Protein 1A4S (pdb70)

Organism: Gadus morhua subsp. callarias (NCBI:txid8053)

Radius of gyration: 36.61 Å; Cα contacts (8 Å, |Δi|>4): 5164; chains: 4; bounding box: 96×96×94 Å

Structure (mmCIF, N/CA/C/O backbone):
data_1A4S
#
_entry.id   1A4S
#
_cell.length_a   84.170
_cell.length_b   86.220
_cell.length_c   88.330
_cell.angle_alpha   105.20
_cell.angle_beta   115.13
_cell.angle_gamma   100.02
#
_symmetry.space_group_name_H-M   'P 1'
#
loop_
_entity.id
_entity.type
_entity.pdbx_description
1 polymer 'BETAINE ALDEHYDE DEHYDROGENASE'
2 water water
#
loop_
_atom_site.group_PDB
_atom_site.id
_atom_site.type_symbol
_atom_site.label_atom_id
_atom_site.label_alt_id
_atom_site.label_comp_id
_atom_site.label_asym_id
_atom_site.label_entity_id
_atom_site.label_seq_id
_atom_site.pdbx_PDB_ins_code
_atom_site.Cartn_x
_atom_site.Cartn_y
_atom_site.Cartn_z
_atom_site.occupancy
_atom_site.B_iso_or_equiv
_atom_site.auth_seq_id
_atom_site.auth_comp_id
_atom_site.auth_asym_id
_atom_site.auth_atom_id
_atom_site.pdbx_PDB_model_num
ATOM 1 N N . ALA A 1 1 ? -27.574 -27.283 16.885 1.00 26.62 1 ALA A N 1
ATOM 2 C CA . ALA A 1 1 ? -26.218 -27.867 17.146 1.00 27.99 1 ALA A CA 1
ATOM 3 C C . ALA A 1 1 ? -26.316 -29.395 17.285 1.00 28.94 1 ALA A C 1
ATOM 4 O O . ALA A 1 1 ? -25.539 -30.178 16.722 1.00 28.65 1 ALA A O 1
ATOM 6 N N . GLN A 1 2 ? -27.361 -29.819 17.998 1.00 28.41 2 GLN A N 1
ATOM 7 C CA . GLN A 1 2 ? -27.693 -31.234 18.095 1.00 29.07 2 GLN A CA 1
ATOM 8 C C . GLN A 1 2 ? -28.292 -31.658 16.751 1.00 25.10 2 GLN A C 1
ATOM 9 O O . GLN A 1 2 ? -27.890 -32.665 16.170 1.00 23.54 2 GLN A O 1
ATOM 15 N N . LEU A 1 3 ? -29.039 -30.764 16.104 1.00 21.98 3 LEU A N 1
ATOM 16 C CA . LEU A 1 3 ? -29.481 -31.013 14.738 1.00 20.64 3 LEU A CA 1
ATOM 17 C C . LEU A 1 3 ? -28.313 -31.159 13.775 1.00 20.98 3 LEU A C 1
ATOM 18 O O . LEU A 1 3 ? -28.315 -32.041 12.907 1.00 20.23 3 LEU A O 1
ATOM 23 N N . VAL A 1 4 ? -27.269 -30.327 13.929 1.00 20.58 4 VAL A N 1
ATOM 24 C CA . VAL A 1 4 ? -26.108 -30.418 13.031 1.00 20.45 4 VAL A CA 1
ATOM 25 C C . VAL A 1 4 ? -25.383 -31.745 13.276 1.00 21.50 4 VAL A C 1
ATOM 26 O O . VAL A 1 4 ? -25.075 -32.413 12.281 1.00 19.03 4 VAL A O 1
ATOM 30 N N . ASP A 1 5 ? -25.237 -32.148 14.543 1.00 23.54 5 ASP A N 1
ATOM 31 C CA . ASP A 1 5 ? -24.559 -33.408 14.842 1.00 27.51 5 ASP A CA 1
ATOM 32 C C . ASP A 1 5 ? -25.335 -34.644 14.386 1.00 26.75 5 ASP A C 1
ATOM 33 O O . ASP A 1 5 ? -24.757 -35.658 13.967 1.00 27.04 5 ASP A O 1
ATOM 38 N N . SER A 1 6 ? -26.633 -34.541 14.154 1.00 25.63 6 SER A N 1
ATOM 39 C CA . SER A 1 6 ? -27.480 -35.600 13.650 1.00 25.00 6 SER A CA 1
ATOM 40 C C . SER A 1 6 ? -27.564 -35.700 12.136 1.00 26.09 6 SER A C 1
ATOM 41 O O . SER A 1 6 ? -28.106 -36.685 11.585 1.00 27.30 6 SER A O 1
ATOM 44 N N . MET A 1 7 ? -26.792 -34.912 11.401 1.00 24.59 7 MET A N 1
ATOM 45 C CA . MET A 1 7 ? -26.856 -34.899 9.965 1.00 24.27 7 MET A CA 1
ATOM 46 C C . MET A 1 7 ? -26.382 -36.163 9.267 1.00 26.10 7 MET A C 1
ATOM 47 O O . MET A 1 7 ? -26.977 -36.469 8.222 1.00 25.40 7 MET A O 1
ATOM 52 N N . PRO A 1 8 ? -25.375 -36.866 9.759 1.00 27.76 8 PRO A N 1
ATOM 53 C CA . PRO A 1 8 ? -24.834 -38.044 9.110 1.00 29.36 8 PRO A CA 1
ATOM 54 C C . PRO A 1 8 ? -25.867 -39.132 8.874 1.00 30.65 8 PRO A C 1
ATOM 55 O O . PRO A 1 8 ? -25.700 -39.943 7.953 1.00 32.44 8 PRO A O 1
ATOM 59 N N . SER A 1 9 ? -26.894 -39.223 9.714 1.00 30.40 9 SER A N 1
ATOM 60 C CA . SER A 1 9 ? -27.978 -40.178 9.517 1.00 30.98 9 SER A CA 1
ATOM 61 C C . SER A 1 9 ? -29.237 -39.542 8.944 1.00 29.82 9 SER A C 1
ATOM 62 O O . SER A 1 9 ? -30.293 -40.187 8.932 1.00 29.48 9 SER A O 1
ATOM 65 N N . ALA A 1 10 ? -29.160 -38.298 8.475 1.00 27.51 10 ALA A N 1
ATOM 66 C CA . ALA A 1 10 ? -30.345 -37.651 7.904 1.00 24.44 10 ALA A CA 1
ATOM 67 C C . ALA A 1 10 ? -30.384 -37.877 6.403 1.00 23.26 10 ALA A C 1
ATOM 68 O O . ALA A 1 10 ? -29.363 -38.221 5.784 1.00 22.52 10 ALA A O 1
ATOM 70 N N . SER A 1 11 ? -31.552 -37.596 5.831 1.00 21.86 11 SER A N 1
ATOM 71 C CA . SER A 1 11 ? -31.741 -37.760 4.399 1.00 21.26 11 SER A CA 1
ATOM 72 C C . SER A 1 11 ? -32.934 -36.956 3.893 1.00 19.93 11 SER A C 1
ATOM 73 O O . SER A 1 11 ? -33.747 -36.473 4.688 1.00 19.30 11 SER A O 1
ATOM 76 N N . THR A 1 12 ? -33.066 -36.836 2.567 1.00 19.17 12 THR A N 1
ATOM 77 C CA . THR A 1 12 ? -34.101 -35.936 2.043 1.00 18.79 12 THR A CA 1
ATOM 78 C C . THR A 1 12 ? -35.445 -36.378 2.573 1.00 20.65 12 THR A C 1
ATOM 79 O O . THR A 1 12 ? -35.703 -37.585 2.697 1.00 20.95 12 THR A O 1
ATOM 83 N N . GLY A 1 13 ? -36.315 -35.445 2.987 1.00 21.59 13 GLY A N 1
ATOM 84 C CA . GLY A 1 13 ? -37.637 -35.795 3.497 1.00 22.86 13 GLY A CA 1
ATOM 85 C C . GLY A 1 13 ? -37.694 -36.247 4.937 1.00 24.17 13 GLY A C 1
ATOM 86 O O . GLY A 1 13 ? -38.802 -36.446 5.446 1.00 24.47 13 GLY A O 1
ATOM 87 N N . SER A 1 14 ? -36.588 -36.378 5.665 1.00 25.29 14 SER A N 1
ATOM 88 C CA . SER A 1 14 ? -36.607 -36.881 7.030 1.00 25.75 14 SER A CA 1
ATOM 89 C C . SER A 1 14 ? -36.565 -35.806 8.106 1.00 25.90 14 SER A C 1
ATOM 90 O O . SER A 1 14 ? -37.024 -36.016 9.241 1.00 27.49 14 SER A O 1
ATOM 93 N N . VAL A 1 15 ? -36.004 -34.635 7.823 1.00 24.35 15 VAL A N 1
ATOM 94 C CA . VAL A 1 15 ? -35.760 -33.638 8.845 1.00 21.94 15 VAL A CA 1
ATOM 95 C C . VAL A 1 15 ? -36.958 -32.779 9.185 1.00 21.10 15 VAL A C 1
ATOM 96 O O . VAL A 1 15 ? -37.763 -32.349 8.359 1.00 20.37 15 VAL A O 1
ATOM 100 N N . VAL A 1 16 ? -37.026 -32.399 10.452 1.00 20.41 16 VAL A N 1
ATOM 101 C CA . VAL A 1 16 ? -37.872 -31.331 10.974 1.00 22.07 16 VAL A CA 1
ATOM 102 C C . VAL A 1 16 ? -37.006 -30.415 11.837 1.00 21.53 16 VAL A C 1
ATOM 103 O O . VAL A 1 16 ? -36.135 -30.932 12.545 1.00 22.19 16 VAL A O 1
ATOM 107 N N . VAL A 1 17 ? -37.191 -29.094 11.779 1.00 21.47 17 VAL A N 1
ATOM 108 C CA . VAL A 1 17 ? -36.320 -28.204 12.598 1.00 20.84 17 VAL A CA 1
ATOM 109 C C . VAL A 1 17 ? -37.100 -27.745 13.818 1.00 21.57 17 VAL A C 1
ATOM 110 O O . VAL A 1 17 ? -38.201 -27.238 13.617 1.00 22.02 17 VAL A O 1
ATOM 114 N N . THR A 1 18 ? -36.618 -27.947 15.042 1.00 22.25 18 THR A N 1
ATOM 115 C CA . THR A 1 18 ? -37.387 -27.585 16.235 1.00 22.80 18 THR A CA 1
ATOM 116 C C . THR A 1 18 ? -36.734 -26.483 17.051 1.00 22.98 18 THR A C 1
ATOM 117 O O . THR A 1 18 ? -37.239 -26.082 18.111 1.00 23.43 18 THR A O 1
ATOM 121 N N . ASP A 1 19 ? -35.609 -25.931 16.578 1.00 22.10 19 ASP A N 1
ATOM 122 C CA . ASP A 1 19 ? -34.858 -24.963 17.398 1.00 20.63 19 ASP A CA 1
ATOM 123 C C . ASP A 1 19 ? -35.481 -23.581 17.319 1.00 20.29 19 ASP A C 1
ATOM 124 O O . ASP A 1 19 ? -36.120 -23.228 16.311 1.00 19.53 19 ASP A O 1
ATOM 129 N N . ASP A 1 20 ? -35.225 -22.736 18.345 1.00 19.37 20 ASP A N 1
ATOM 130 C CA . ASP A 1 20 ? -35.592 -21.319 18.194 1.00 18.68 20 ASP A CA 1
ATOM 131 C C . ASP A 1 20 ? -34.574 -20.693 17.261 1.00 18.45 20 ASP A C 1
ATOM 132 O O . ASP A 1 20 ? -33.394 -20.975 17.400 1.00 17.06 20 ASP A O 1
ATOM 137 N N . LEU A 1 21 ? -35.006 -19.879 16.305 1.00 18.90 21 LEU A N 1
ATOM 138 C CA . LEU A 1 21 ? -34.068 -19.306 15.335 1.00 18.03 21 LEU A CA 1
ATOM 139 C C . LEU A 1 21 ? -33.646 -17.865 15.563 1.00 18.67 21 LEU A C 1
ATOM 140 O O . LEU A 1 21 ? -32.810 -17.369 14.773 1.00 18.18 21 LEU A O 1
ATOM 145 N N . ASN A 1 22 ? -34.179 -17.183 16.588 1.00 17.77 22 ASN A N 1
ATOM 146 C CA . ASN A 1 22 ? -33.715 -15.816 16.864 1.00 17.27 22 ASN A CA 1
ATOM 147 C C . ASN A 1 22 ? -32.578 -15.939 17.870 1.00 17.33 22 ASN A C 1
ATOM 148 O O . ASN A 1 22 ? -32.627 -16.869 18.699 1.00 17.66 22 ASN A O 1
ATOM 153 N N . TYR A 1 23 ? -31.550 -15.076 17.781 1.00 16.15 23 TYR A N 1
ATOM 154 C CA . TYR A 1 23 ? -30.338 -15.305 18.560 1.00 15.78 23 TYR A CA 1
ATOM 155 C C . TYR A 1 23 ? -29.611 -14.020 18.899 1.00 16.66 23 TYR A C 1
ATOM 156 O O . TYR A 1 23 ? -29.167 -13.275 17.991 1.00 17.03 23 TYR A O 1
ATOM 165 N N . TRP A 1 24 ? -29.608 -13.635 20.184 1.00 15.89 24 TRP A N 1
ATOM 166 C CA . TRP A 1 24 ? -28.834 -12.496 20.648 1.00 16.02 24 TRP A CA 1
ATOM 167 C C . TRP A 1 24 ? -28.476 -12.655 22.109 1.00 17.13 24 TRP A C 1
ATOM 168 O O . TRP A 1 24 ? -29.003 -13.542 22.804 1.00 16.73 24 TRP A O 1
ATOM 179 N N . GLY A 1 25 ? -27.443 -11.948 22.564 1.00 17.97 25 GLY A N 1
ATOM 180 C CA . GLY A 1 25 ? -26.976 -12.167 23.944 1.00 18.05 25 GLY A CA 1
ATOM 181 C C . GLY A 1 25 ? -26.385 -13.563 24.101 1.00 18.67 25 GLY A C 1
ATOM 182 O O . GLY A 1 25 ? -26.269 -14.128 25.208 1.00 19.09 25 GLY A O 1
ATOM 183 N N . GLY A 1 26 ? -25.880 -14.137 23.020 1.00 18.80 26 GLY A N 1
ATOM 184 C CA . GLY A 1 26 ? -25.230 -15.436 23.064 1.00 17.90 26 GLY A CA 1
ATOM 185 C C . GLY A 1 26 ? -26.231 -16.568 23.267 1.00 18.48 26 GLY A C 1
ATOM 186 O O . GLY A 1 26 ? -25.782 -17.654 23.630 1.00 17.44 26 GLY A O 1
ATOM 187 N N . ARG A 1 27 ? -27.519 -16.399 22.921 1.00 20.19 27 ARG A N 1
ATOM 188 C CA . ARG A 1 27 ? -28.433 -17.524 23.104 1.00 22.53 27 ARG A CA 1
ATOM 189 C C . ARG A 1 27 ? -29.682 -17.463 22.251 1.00 20.26 27 ARG A C 1
ATOM 190 O O . ARG A 1 27 ? -30.013 -16.392 21.763 1.00 18.56 27 ARG A O 1
ATOM 198 N N . ARG A 1 28 ? -30.237 -18.609 21.862 1.00 18.52 28 ARG A N 1
ATOM 199 C CA . ARG A 1 28 ? -31.461 -18.670 21.063 1.00 18.69 28 ARG A CA 1
ATOM 200 C C . ARG A 1 28 ? -32.662 -18.205 21.891 1.00 19.48 28 ARG A C 1
ATOM 201 O O . ARG A 1 28 ? -32.761 -18.450 23.088 1.00 19.69 28 ARG A O 1
ATOM 209 N N . ILE A 1 29 ? -33.499 -17.381 21.289 1.00 21.04 29 ILE A N 1
ATOM 210 C CA . ILE A 1 29 ? -34.589 -16.696 21.946 1.00 23.85 29 ILE A CA 1
ATOM 211 C C . ILE A 1 29 ? -35.915 -17.411 21.705 1.00 28.22 29 ILE A C 1
ATOM 212 O O . ILE A 1 29 ? -36.375 -17.604 20.583 1.00 25.60 29 ILE A O 1
ATOM 217 N N . LYS A 1 30 ? -36.579 -17.751 22.809 1.00 36.25 30 LYS A N 1
ATOM 218 C CA . LYS A 1 30 ? -37.893 -18.384 22.748 1.00 44.94 30 LYS A CA 1
ATOM 219 C C . LYS A 1 30 ? -38.928 -17.407 22.214 1.00 49.30 30 LYS A C 1
ATOM 220 O O . LYS A 1 30 ? -39.066 -16.281 22.696 1.00 48.84 30 LYS A O 1
ATOM 226 N N . SER A 1 31 ? -39.479 -17.741 21.058 1.00 56.87 31 SER A N 1
ATOM 227 C CA . SER A 1 31 ? -40.497 -16.894 20.451 1.00 64.72 31 SER A CA 1
ATOM 228 C C . SER A 1 31 ? -41.695 -16.787 21.393 1.00 72.30 31 SER A C 1
ATOM 229 O O . SER A 1 31 ? -41.930 -17.629 22.256 1.00 72.65 31 SER A O 1
ATOM 232 N N . LYS A 1 32 ? -42.442 -15.720 21.181 1.00 81.83 32 LYS A N 1
ATOM 233 C CA . LYS A 1 32 ? -43.624 -15.439 21.987 1.00 91.22 32 LYS A CA 1
ATOM 234 C C . LYS A 1 32 ? -44.424 -14.381 21.254 1.00 95.88 32 LYS A C 1
ATOM 235 O O . LYS A 1 32 ? -44.238 -14.229 20.037 1.00 97.37 32 LYS A O 1
ATOM 241 N N . ASP A 1 33 ? -45.464 -13.843 21.883 1.00 100.51 33 ASP A N 1
ATOM 242 C CA . ASP A 1 33 ? -46.332 -12.854 21.249 1.00 103.87 33 ASP A CA 1
ATOM 243 C C . ASP A 1 33 ? -47.419 -13.494 20.397 1.00 102.59 33 ASP A C 1
ATOM 244 O O . ASP A 1 33 ? -48.445 -12.881 20.096 1.00 103.30 33 ASP A O 1
ATOM 249 N N . GLY A 1 34 ? -47.141 -14.661 19.842 1.00 100.06 34 GLY A N 1
ATOM 250 C CA . GLY A 1 34 ? -47.899 -15.270 18.776 1.00 95.94 34 GLY A CA 1
ATOM 251 C C . GLY A 1 34 ? -47.813 -14.416 17.510 1.00 92.14 34 GLY A C 1
ATOM 252 O O . GLY A 1 34 ? -48.838 -14.271 16.841 1.00 93.14 34 GLY A O 1
ATOM 253 N N . ALA A 1 35 ? -46.631 -13.887 17.200 1.00 86.90 35 ALA A N 1
ATOM 254 C CA . ALA A 1 35 ? -46.485 -13.114 15.969 1.00 80.85 35 ALA A CA 1
ATOM 255 C C . ALA A 1 35 ? -46.880 -14.011 14.797 1.00 75.58 35 ALA A C 1
ATOM 256 O O . ALA A 1 35 ? -46.699 -15.231 14.881 1.00 75.47 35 ALA A O 1
ATOM 258 N N . THR A 1 36 ? -47.489 -13.432 13.769 1.00 68.24 36 THR A N 1
ATOM 259 C CA . THR A 1 36 ? -47.841 -14.269 12.618 1.00 61.20 36 THR A CA 1
ATOM 260 C C . THR A 1 36 ? -46.571 -14.907 12.068 1.00 55.00 36 THR A C 1
ATOM 261 O O . THR A 1 36 ? -45.664 -14.159 11.699 1.00 55.59 36 THR A O 1
ATOM 265 N N . THR A 1 37 ? -46.497 -16.230 12.032 1.00 46.52 37 THR A N 1
ATOM 266 C CA . THR A 1 37 ? -45.310 -16.902 11.524 1.00 38.73 37 THR A CA 1
ATOM 267 C C . THR A 1 37 ? -45.387 -17.172 10.031 1.00 36.53 37 THR A C 1
ATOM 268 O O . THR A 1 37 ? -46.383 -16.871 9.362 1.00 34.99 37 THR A O 1
ATOM 272 N N . GLU A 1 38 ? -44.287 -17.688 9.462 1.00 34.50 38 GLU A N 1
ATOM 273 C CA . GLU A 1 38 ? -44.259 -18.076 8.056 1.00 33.05 38 GLU A CA 1
ATOM 274 C C . GLU A 1 38 ? -43.604 -19.451 7.904 1.00 29.55 38 GLU A C 1
ATOM 275 O O . GLU A 1 38 ? -42.627 -19.772 8.584 1.00 28.71 38 GLU A O 1
ATOM 281 N N . PRO A 1 39 ? -44.096 -20.272 6.984 1.00 26.73 39 PRO A N 1
ATOM 282 C CA . PRO A 1 39 ? -43.522 -21.568 6.715 1.00 24.95 39 PRO A CA 1
ATOM 283 C C . PRO A 1 39 ? -42.157 -21.546 6.036 1.00 23.44 39 PRO A C 1
ATOM 284 O O . PRO A 1 39 ? -41.873 -20.690 5.182 1.00 20.81 39 PRO A O 1
ATOM 288 N N . VAL A 1 40 ? -41.322 -22.535 6.415 1.00 21.56 40 VAL A N 1
ATOM 289 C CA . VAL A 1 40 ? -39.991 -22.648 5.778 1.00 21.06 40 VAL A CA 1
ATOM 290 C C . VAL A 1 40 ? -39.911 -24.075 5.216 1.00 21.04 40 VAL A C 1
ATOM 291 O O . VAL A 1 40 ? -40.353 -25.043 5.854 1.00 22.11 40 VAL A O 1
ATOM 295 N N . PHE A 1 41 ? -39.655 -24.181 3.924 1.00 20.46 41 PHE A N 1
ATOM 296 C CA . PHE A 1 41 ? -39.798 -25.396 3.145 1.00 19.77 41 PHE A CA 1
ATOM 297 C C . PHE A 1 41 ? -38.488 -26.098 2.815 1.00 20.34 41 PHE A C 1
ATOM 298 O O . PHE A 1 41 ? -37.409 -25.482 2.721 1.00 20.87 41 PHE A O 1
ATOM 306 N N . GLU A 1 42 ? -38.615 -27.398 2.508 1.00 20.20 42 GLU A N 1
ATOM 307 C CA . GLU A 1 42 ? -37.518 -28.198 1.952 1.00 19.50 42 GLU A CA 1
ATOM 308 C C . GLU A 1 42 ? -37.803 -28.280 0.459 1.00 20.15 42 GLU A C 1
ATOM 309 O O . GLU A 1 42 ? -38.848 -28.826 0.045 1.00 20.83 42 GLU A O 1
ATOM 315 N N . PRO A 1 43 ? -36.961 -27.648 -0.367 1.00 18.61 43 PRO A N 1
ATOM 316 C CA . PRO A 1 43 ? -37.231 -27.515 -1.784 1.00 17.20 43 PRO A CA 1
ATOM 317 C C . PRO A 1 43 ? -37.403 -28.808 -2.552 1.00 16.69 43 PRO A C 1
ATOM 318 O O . PRO A 1 43 ? -38.094 -28.855 -3.609 1.00 16.03 43 PRO A O 1
ATOM 322 N N . ALA A 1 44 ? -36.628 -29.856 -2.249 1.00 16.36 44 ALA A N 1
ATOM 323 C CA . ALA A 1 44 ? -36.680 -31.127 -2.968 1.00 16.69 44 ALA A CA 1
ATOM 324 C C . ALA A 1 44 ? -38.022 -31.849 -2.797 1.00 17.83 44 ALA A C 1
ATOM 325 O O . ALA A 1 44 ? -38.279 -32.803 -3.552 1.00 17.81 44 ALA A O 1
ATOM 327 N N . THR A 1 45 ? -38.735 -31.635 -1.679 1.00 17.98 45 THR A N 1
ATOM 328 C CA . THR A 1 45 ? -39.921 -32.375 -1.318 1.00 17.70 45 THR A CA 1
ATOM 329 C C . THR A 1 45 ? -41.159 -31.532 -1.078 1.00 18.99 45 THR A C 1
ATOM 330 O O . THR A 1 45 ? -42.294 -32.079 -1.146 1.00 19.57 45 THR A O 1
ATOM 334 N N . GLY A 1 46 ? -41.044 -30.240 -0.751 1.00 17.95 46 GLY A N 1
ATOM 335 C CA . GLY A 1 46 ? -42.261 -29.449 -0.537 1.00 16.07 46 GLY A CA 1
ATOM 336 C C . GLY A 1 46 ? -42.706 -29.475 0.907 1.00 17.21 46 GLY A C 1
ATOM 337 O O . GLY A 1 46 ? -43.658 -28.751 1.283 1.00 18.29 46 GLY A O 1
ATOM 338 N N . ARG A 1 47 ? -42.018 -30.228 1.766 1.00 17.81 47 ARG A N 1
ATOM 339 C CA . ARG A 1 47 ? -42.429 -30.320 3.165 1.00 19.66 47 ARG A CA 1
ATOM 340 C C . ARG A 1 47 ? -42.138 -29.019 3.899 1.00 20.78 47 ARG A C 1
ATOM 341 O O . ARG A 1 47 ? -41.161 -28.358 3.518 1.00 21.04 47 ARG A O 1
ATOM 349 N N . VAL A 1 48 ? -42.762 -28.840 5.060 1.00 20.19 48 VAL A N 1
ATOM 350 C CA . VAL A 1 48 ? -42.561 -27.699 5.924 1.00 20.36 48 VAL A CA 1
ATOM 351 C C . VAL A 1 48 ? -41.552 -28.120 6.989 1.00 20.27 48 VAL A C 1
ATOM 352 O O . VAL A 1 48 ? -41.810 -29.186 7.566 1.00 20.51 48 VAL A O 1
ATOM 356 N N . LEU A 1 49 ? -40.447 -27.381 7.113 1.00 19.10 49 LEU A N 1
ATOM 357 C CA . LEU A 1 49 ? -39.410 -27.832 8.059 1.00 18.24 49 LEU A CA 1
ATOM 358 C C . LEU A 1 49 ? -39.659 -27.219 9.432 1.00 18.33 49 LEU A C 1
ATOM 359 O O . LEU A 1 49 ? -39.291 -27.729 10.492 1.00 16.78 49 LEU A O 1
ATOM 364 N N . CYS A 1 50 ? -40.299 -26.035 9.420 1.00 18.84 50 CYS A N 1
ATOM 365 C CA . CYS A 1 50 ? -40.581 -25.267 10.613 1.00 20.31 50 CYS A CA 1
ATOM 366 C C . CYS A 1 50 ? -41.256 -23.954 10.233 1.00 21.90 50 CYS A C 1
ATOM 367 O O . CYS A 1 50 ? -41.560 -23.701 9.051 1.00 21.41 50 CYS A O 1
ATOM 370 N N . GLN A 1 51 ? -41.645 -23.176 11.238 1.00 23.79 51 GLN A N 1
ATOM 371 C CA . GLN A 1 51 ? -42.211 -21.850 10.995 1.00 25.73 51 GLN A CA 1
ATOM 372 C C . GLN A 1 51 ? -41.178 -20.806 11.432 1.00 26.67 51 GLN A C 1
ATOM 373 O O . GLN A 1 51 ? -40.416 -21.058 12.381 1.00 27.90 51 GLN A O 1
ATOM 379 N N . MET A 1 52 ? -41.059 -19.753 10.631 1.00 25.87 52 MET A N 1
ATOM 380 C CA . MET A 1 52 ? -40.146 -18.666 11.006 1.00 25.63 52 MET A CA 1
ATOM 381 C C . MET A 1 52 ? -40.923 -17.595 11.766 1.00 23.88 52 MET A C 1
ATOM 382 O O . MET A 1 52 ? -42.039 -17.277 11.349 1.00 22.08 52 MET A O 1
ATOM 387 N N . VAL A 1 53 ? -40.399 -17.132 12.907 1.00 23.24 53 VAL A N 1
ATOM 388 C CA . VAL A 1 53 ? -41.084 -16.079 13.673 1.00 23.12 53 VAL A CA 1
ATOM 389 C C . VAL A 1 53 ? -40.301 -14.763 13.632 1.00 22.06 53 VAL A C 1
ATOM 390 O O . VAL A 1 53 ? -39.155 -14.640 14.074 1.00 19.90 53 VAL A O 1
ATOM 394 N N . PRO A 1 54 ? -40.782 -13.850 12.780 1.00 21.79 54 PRO A N 1
ATOM 395 C CA . PRO A 1 54 ? -40.178 -12.563 12.490 1.00 21.82 54 PRO A CA 1
ATOM 396 C C . PRO A 1 54 ? -40.078 -11.558 13.641 1.00 21.45 54 PRO A C 1
ATOM 397 O O . PRO A 1 54 ? -40.933 -11.528 14.536 1.00 21.74 54 PRO A O 1
ATOM 401 N N . CYS A 1 55 ? -39.006 -10.749 13.643 1.00 19.28 55 CYS A N 1
ATOM 402 C CA . CYS A 1 55 ? -38.777 -9.838 14.761 1.00 17.91 55 CYS A CA 1
ATOM 403 C C . CYS A 1 55 ? -39.427 -8.479 14.496 1.00 17.03 55 CYS A C 1
ATOM 404 O O . CYS A 1 55 ? -39.379 -8.013 13.363 1.00 16.23 55 CYS A O 1
ATOM 407 N N . GLY A 1 56 ? -39.930 -7.860 15.570 1.00 16.49 56 GLY A N 1
ATOM 408 C CA . GLY A 1 56 ? -40.457 -6.509 15.449 1.00 16.51 56 GLY A CA 1
ATOM 409 C C . GLY A 1 56 ? -39.444 -5.558 16.083 1.00 17.98 56 GLY A C 1
ATOM 410 O O . GLY A 1 56 ? -38.272 -5.906 16.328 1.00 18.33 56 GLY A O 1
ATOM 411 N N . ALA A 1 57 ? -39.868 -4.320 16.318 1.00 18.44 57 ALA A N 1
ATOM 412 C CA . ALA A 1 57 ? -39.006 -3.235 16.758 1.00 20.03 57 ALA A CA 1
ATOM 413 C C . ALA A 1 57 ? -38.255 -3.503 18.050 1.00 21.38 57 ALA A C 1
ATOM 414 O O . ALA A 1 57 ? -37.059 -3.261 18.202 1.00 20.22 57 ALA A O 1
ATOM 416 N N . GLU A 1 58 ? -38.932 -4.074 19.024 1.00 24.16 58 GLU A N 1
ATOM 417 C CA . GLU A 1 58 ? -38.435 -4.455 20.323 1.00 26.94 58 GLU A CA 1
ATOM 418 C C . GLU A 1 58 ? -37.331 -5.502 20.208 1.00 23.32 58 GLU A C 1
ATOM 419 O O . GLU A 1 58 ? -36.338 -5.537 20.942 1.00 20.12 58 GLU A O 1
ATOM 425 N N . GLU A 1 59 ? -37.532 -6.442 19.293 1.00 20.67 59 GLU A N 1
ATOM 426 C CA . GLU A 1 59 ? -36.575 -7.529 19.130 1.00 20.65 59 GLU A CA 1
ATOM 427 C C . GLU A 1 59 ? -35.286 -7.030 18.473 1.00 18.78 59 GLU A C 1
ATOM 428 O O . GLU A 1 59 ? -34.175 -7.293 18.914 1.00 16.87 59 GLU A O 1
ATOM 434 N N . VAL A 1 60 ? -35.468 -6.201 17.442 1.00 17.46 60 VAL A N 1
ATOM 435 C CA . VAL A 1 60 ? -34.329 -5.647 16.730 1.00 17.70 60 VAL A CA 1
ATOM 436 C C . VAL A 1 60 ? -33.465 -4.806 17.653 1.00 19.17 60 VAL A C 1
ATOM 437 O O . VAL A 1 60 ? -32.223 -4.955 17.693 1.00 16.23 60 VAL A O 1
ATOM 441 N N . ASP A 1 61 ? -34.119 -3.969 18.472 1.00 21.01 61 ASP A N 1
ATOM 442 C CA . ASP A 1 61 ? -33.386 -3.141 19.429 1.00 22.56 61 ASP A CA 1
ATOM 443 C C . ASP A 1 61 ? -32.642 -3.973 20.441 1.00 22.22 61 ASP A C 1
ATOM 444 O O . ASP A 1 61 ? -31.533 -3.614 20.851 1.00 21.52 61 ASP A O 1
ATOM 449 N N . GLN A 1 62 ? -33.178 -5.115 20.885 1.00 22.43 62 GLN A N 1
ATOM 450 C CA . GLN A 1 62 ? -32.452 -5.977 21.835 1.00 23.12 62 GLN A CA 1
ATOM 451 C C . GLN A 1 62 ? -31.175 -6.537 21.210 1.00 19.96 62 GLN A C 1
ATOM 452 O O . GLN A 1 62 ? -30.077 -6.657 21.752 1.00 17.64 62 GLN A O 1
ATOM 458 N N . ALA A 1 63 ? -31.310 -6.958 19.961 1.00 16.90 63 ALA A N 1
ATOM 459 C CA . ALA A 1 63 ? -30.230 -7.480 19.140 1.00 15.74 63 ALA A CA 1
ATOM 460 C C . ALA A 1 63 ? -29.123 -6.454 18.986 1.00 14.12 63 ALA A C 1
ATOM 461 O O . ALA A 1 63 ? -27.952 -6.750 19.218 1.00 12.91 63 ALA A O 1
ATOM 463 N N . VAL A 1 64 ? -29.507 -5.223 18.656 1.00 14.93 64 VAL A N 1
ATOM 464 C CA . VAL A 1 64 ? -28.522 -4.137 18.494 1.00 15.63 64 VAL A CA 1
ATOM 465 C C . VAL A 1 64 ? -27.833 -3.779 19.807 1.00 16.33 64 VAL A C 1
ATOM 466 O O . VAL A 1 64 ? -26.601 -3.699 19.93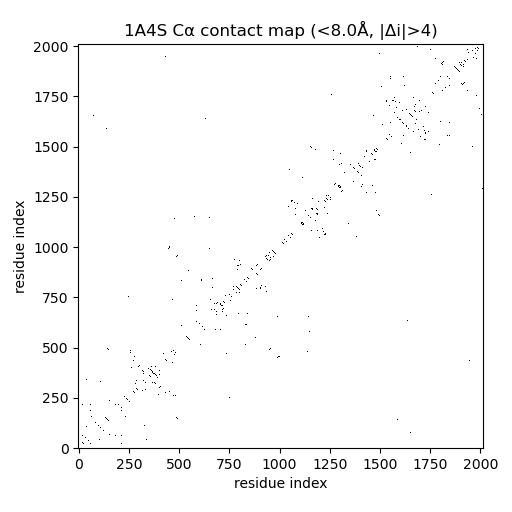1 1.00 14.70 64 VAL A O 1
ATOM 470 N N . GLN A 1 65 ? -28.595 -3.663 20.889 1.00 17.44 65 GLN A N 1
ATOM 471 C CA . GLN A 1 65 ? -28.019 -3.443 22.211 1.00 20.28 65 GLN A CA 1
ATOM 472 C C . GLN A 1 65 ? -27.024 -4.534 22.584 1.00 17.05 65 GLN A C 1
ATOM 473 O O . GLN A 1 65 ? -25.932 -4.238 23.065 1.00 16.36 65 GLN A O 1
ATOM 479 N N . SER A 1 66 ? -27.286 -5.794 22.288 1.00 14.30 66 SER A N 1
ATOM 480 C CA . SER A 1 66 ? -26.350 -6.880 22.606 1.00 12.90 66 SER A CA 1
ATOM 481 C C . SER A 1 66 ? -25.052 -6.768 21.788 1.00 11.01 66 SER A C 1
ATOM 482 O O . SER A 1 66 ? -23.911 -6.786 22.257 1.00 8.57 66 SER A O 1
ATOM 485 N N . ALA A 1 67 ? -25.232 -6.432 20.521 1.00 8.62 67 ALA A N 1
ATOM 486 C CA . ALA A 1 67 ? -24.112 -6.108 19.627 1.00 9.55 67 ALA A CA 1
ATOM 487 C C . ALA A 1 67 ? -23.267 -4.948 20.115 1.00 8.30 67 ALA A C 1
ATOM 488 O O . ALA A 1 67 ? -22.042 -5.057 20.217 1.00 7.18 67 ALA A O 1
ATOM 490 N N . GLN A 1 68 ? -23.900 -3.882 20.623 1.00 10.25 68 GLN A N 1
ATOM 491 C CA . GLN A 1 68 ? -23.161 -2.719 21.129 1.00 11.78 68 GLN A CA 1
ATOM 492 C C . GLN A 1 68 ? -22.293 -3.035 22.314 1.00 12.19 68 GLN A C 1
ATOM 493 O O . GLN A 1 68 ? -21.092 -2.694 22.336 1.00 12.14 68 GLN A O 1
ATOM 499 N N . ALA A 1 69 ? -22.789 -3.751 23.336 1.00 11.36 69 ALA A N 1
ATOM 500 C CA . ALA A 1 69 ? -21.939 -4.064 24.486 1.00 10.71 69 ALA A CA 1
ATOM 501 C C . ALA A 1 69 ? -20.778 -4.976 24.079 1.00 11.47 69 ALA A C 1
ATOM 502 O O . ALA A 1 69 ? -19.672 -4.832 24.631 1.00 12.41 69 ALA A O 1
ATOM 504 N N . ALA A 1 70 ? -20.972 -5.937 23.167 1.00 11.37 70 ALA A N 1
ATOM 505 C CA . ALA A 1 70 ? -19.806 -6.761 22.766 1.00 12.30 70 ALA A CA 1
ATOM 506 C C . ALA A 1 70 ? -18.795 -5.933 21.981 1.00 12.95 70 ALA A C 1
ATOM 507 O O . ALA A 1 70 ? -17.575 -6.035 22.169 1.00 14.10 70 ALA A O 1
ATOM 509 N N . TYR A 1 71 ? -19.290 -4.998 21.166 1.00 13.14 71 TYR A N 1
ATOM 510 C CA . TYR A 1 71 ? -18.440 -4.092 20.405 1.00 14.00 71 TYR A CA 1
ATOM 511 C C . TYR A 1 71 ? -17.493 -3.298 21.288 1.00 14.03 71 TYR A C 1
ATOM 512 O O . TYR A 1 71 ? -16.296 -3.150 20.998 1.00 13.15 71 TYR A O 1
ATOM 521 N N . LEU A 1 72 ? -17.988 -2.815 22.434 1.00 15.11 72 LEU A N 1
ATOM 522 C CA . LEU A 1 72 ? -17.114 -2.133 23.390 1.00 16.18 72 LEU A CA 1
ATOM 523 C C . LEU A 1 72 ? -15.913 -2.966 23.773 1.00 16.18 72 LEU A C 1
ATOM 524 O O . LEU A 1 72 ? -14.831 -2.412 24.024 1.00 15.52 72 LEU A O 1
ATOM 529 N N . LYS A 1 73 ? -16.073 -4.282 23.911 1.00 16.61 73 LYS A N 1
ATOM 530 C CA . LYS A 1 73 ? -14.928 -5.128 24.267 1.00 18.67 73 LYS A CA 1
ATOM 531 C C . LYS A 1 73 ? -14.067 -5.491 23.071 1.00 15.81 73 LYS A C 1
ATOM 532 O O . LYS A 1 73 ? -12.839 -5.464 23.105 1.00 13.87 73 LYS A O 1
ATOM 538 N N . TRP A 1 74 ? -14.677 -5.966 21.984 1.00 13.07 74 TRP A N 1
ATOM 539 C CA . TRP A 1 74 ? -13.922 -6.483 20.832 1.00 10.56 74 TRP A CA 1
ATOM 540 C C . TRP A 1 74 ? -13.056 -5.413 20.193 1.00 11.23 74 TRP A C 1
ATOM 541 O O . TRP A 1 74 ? -11.901 -5.596 19.788 1.00 8.95 74 TRP A O 1
ATOM 552 N N . SER A 1 75 ? -13.580 -4.176 20.116 1.00 13.10 75 SER A N 1
ATOM 553 C CA . SER A 1 75 ? -12.856 -3.075 19.480 1.00 14.91 75 SER A CA 1
ATOM 554 C C . SER A 1 75 ? -11.659 -2.647 20.303 1.00 17.66 75 SER A C 1
ATOM 555 O O . SER A 1 75 ? -10.736 -2.034 19.739 1.00 18.26 75 SER A O 1
ATOM 558 N N . LYS A 1 76 ? -11.556 -3.083 21.555 1.00 20.37 76 LYS A N 1
ATOM 559 C CA . LYS A 1 76 ? -10.347 -2.842 22.327 1.00 23.53 76 LYS A CA 1
ATOM 560 C C . LYS A 1 76 ? -9.347 -3.977 22.191 1.00 20.99 76 LYS A C 1
ATOM 561 O O . LYS A 1 76 ? -8.206 -3.798 22.637 1.00 20.90 76 LYS A O 1
ATOM 567 N N . MET A 1 77 ? -9.672 -5.059 21.484 1.00 18.06 77 MET A N 1
ATOM 568 C CA . MET A 1 77 ? -8.654 -6.086 21.236 1.00 16.77 77 MET A CA 1
ATOM 569 C C . MET A 1 77 ? -7.881 -5.702 19.974 1.00 17.40 77 MET A C 1
ATOM 570 O O . MET A 1 77 ? -8.436 -5.177 18.986 1.00 17.67 77 MET A O 1
ATOM 575 N N . ALA A 1 78 ? -6.576 -5.874 20.017 1.00 15.48 78 ALA A N 1
ATOM 576 C CA . ALA A 1 78 ? -5.738 -5.630 18.845 1.00 15.17 78 ALA A CA 1
ATOM 577 C C . ALA A 1 78 ? -5.963 -6.661 17.741 1.00 13.20 78 ALA A C 1
ATOM 578 O O . ALA A 1 78 ? -6.635 -7.659 17.931 1.00 13.14 78 ALA A O 1
ATOM 580 N N . GLY A 1 79 ? -5.426 -6.418 16.545 1.00 12.27 79 GLY A N 1
ATOM 581 C CA . GLY A 1 79 ? -5.593 -7.293 15.393 1.00 11.33 79 GLY A CA 1
ATOM 582 C C . GLY A 1 79 ? -5.204 -8.748 15.599 1.00 12.01 79 GLY A C 1
ATOM 583 O O . GLY A 1 79 ? -5.922 -9.732 15.366 1.00 9.66 79 GLY A O 1
ATOM 584 N N . ILE A 1 80 ? -4.071 -8.892 16.297 1.00 12.38 80 ILE A N 1
ATOM 585 C CA . ILE A 1 80 ? -3.551 -10.192 16.654 1.00 14.52 80 ILE A CA 1
ATOM 586 C C . ILE A 1 80 ? -4.391 -10.895 17.693 1.00 14.42 80 ILE A C 1
ATOM 587 O O . ILE A 1 80 ? -4.482 -12.127 17.672 1.00 14.56 80 ILE A O 1
ATOM 592 N N . GLU A 1 81 ? -5.140 -10.156 18.526 1.00 14.07 81 GLU A N 1
ATOM 593 C CA . GLU A 1 81 ? -6.051 -10.797 19.479 1.00 13.41 81 GLU A CA 1
ATOM 594 C C . GLU A 1 81 ? -7.358 -11.184 18.815 1.00 12.28 81 GLU A C 1
ATOM 595 O O . GLU A 1 81 ? -7.828 -12.304 19.034 1.00 13.01 81 GLU A O 1
ATOM 601 N N . ARG A 1 82 ? -7.884 -10.416 17.899 1.00 10.07 82 ARG A N 1
ATOM 602 C CA . ARG A 1 82 ? -9.056 -10.841 17.138 1.00 10.14 82 ARG A CA 1
ATOM 603 C C . ARG A 1 82 ? -8.777 -12.015 16.224 1.00 9.10 82 ARG A C 1
ATOM 604 O O . ARG A 1 82 ? -9.645 -12.824 15.945 1.00 9.66 82 ARG A O 1
ATOM 612 N N . SER A 1 83 ? -7.629 -12.006 15.566 1.00 9.68 83 SER A N 1
ATOM 613 C CA . SER A 1 83 ? -7.180 -13.048 14.674 1.00 11.55 83 SER A CA 1
ATOM 614 C C . SER A 1 83 ? -7.282 -14.456 15.288 1.00 12.28 83 SER A C 1
ATOM 615 O O . SER A 1 83 ? -7.692 -15.427 14.654 1.00 11.83 83 SER A O 1
ATOM 618 N N . ARG A 1 84 ? -6.779 -14.593 16.508 1.00 13.24 84 ARG A N 1
ATOM 619 C CA . ARG A 1 84 ? -6.669 -15.884 17.186 1.00 13.89 84 ARG A CA 1
ATOM 620 C C . ARG A 1 84 ? -8.064 -16.482 17.383 1.00 12.79 84 ARG A C 1
ATOM 621 O O . ARG A 1 84 ? -8.245 -17.655 17.073 1.00 11.07 84 ARG A O 1
ATOM 629 N N . VAL A 1 85 ? -9.065 -15.655 17.696 1.00 10.56 85 VAL A N 1
ATOM 630 C CA . VAL A 1 85 ? -10.426 -16.123 17.861 1.00 10.01 85 VAL A CA 1
ATOM 631 C C . VAL A 1 85 ? -11.031 -16.509 16.542 1.00 11.07 85 VAL A C 1
ATOM 632 O O . VAL A 1 85 ? -11.638 -17.584 16.381 1.00 11.27 85 VAL A O 1
ATOM 636 N N . MET A 1 86 ? -10.855 -15.625 15.547 1.00 10.10 86 MET A N 1
ATOM 637 C CA . MET A 1 86 ? -11.390 -15.941 14.191 1.00 9.73 86 MET A CA 1
ATOM 638 C C . MET A 1 86 ? -10.824 -17.251 13.640 1.00 8.01 86 MET A C 1
ATOM 639 O O . MET A 1 86 ? -11.526 -17.896 12.851 1.00 8.13 86 MET A O 1
ATOM 644 N N . LEU A 1 87 ? -9.568 -17.559 13.883 1.00 8.05 87 LEU A N 1
ATOM 645 C CA . LEU A 1 87 ? -8.886 -18.774 13.446 1.00 9.81 87 LEU A CA 1
ATOM 646 C C . LEU A 1 87 ? -9.489 -20.033 14.095 1.00 10.62 87 LEU A C 1
ATOM 647 O O . LEU A 1 87 ? -9.719 -21.037 13.426 1.00 11.08 87 LEU A O 1
ATOM 652 N N . GLU A 1 88 ? -9.807 -19.979 15.387 1.00 10.38 88 GLU A N 1
ATOM 653 C CA . GLU A 1 88 ? -10.593 -21.031 16.024 1.00 11.56 88 GLU A CA 1
ATOM 654 C C . GLU A 1 88 ? -11.969 -21.177 15.427 1.00 11.85 88 GLU A C 1
ATOM 655 O O . GLU A 1 88 ? -12.442 -22.312 15.256 1.00 11.99 88 GLU A O 1
ATOM 661 N N . ALA A 1 89 ? -12.655 -20.091 15.023 1.00 10.80 89 ALA A N 1
ATOM 662 C CA . ALA A 1 89 ? -13.946 -20.269 14.385 1.00 9.67 89 ALA A CA 1
ATOM 663 C C . ALA A 1 89 ? -13.797 -21.087 13.114 1.00 9.98 89 ALA A C 1
ATOM 664 O O . ALA A 1 89 ? -14.718 -21.844 12.740 1.00 10.64 89 ALA A O 1
ATOM 666 N N . ALA A 1 90 ? -12.882 -20.687 12.230 1.00 9.77 90 ALA A N 1
ATOM 667 C CA . ALA A 1 90 ? -12.659 -21.376 10.973 1.00 9.96 90 ALA A CA 1
ATOM 668 C C . ALA A 1 90 ? -12.268 -22.838 11.212 1.00 9.25 90 ALA A C 1
ATOM 669 O O . ALA A 1 90 ? -12.734 -23.707 10.480 1.00 9.84 90 ALA A O 1
ATOM 671 N N . ARG A 1 91 ? -11.464 -23.134 12.224 1.00 9.94 91 ARG A N 1
ATOM 672 C CA . ARG A 1 91 ? -11.184 -24.511 12.605 1.00 10.58 91 ARG A CA 1
ATOM 673 C C . ARG A 1 91 ? -12.464 -25.283 12.947 1.00 10.53 91 ARG A C 1
ATOM 674 O O . ARG A 1 91 ? -12.610 -26.399 12.407 1.00 10.82 91 ARG A O 1
ATOM 682 N N . ILE A 1 92 ? -13.422 -24.675 13.663 1.00 9.22 92 ILE A N 1
ATOM 683 C CA . ILE A 1 92 ? -14.631 -25.412 14.026 1.00 10.72 92 ILE A CA 1
ATOM 684 C C . ILE A 1 92 ? -15.529 -25.664 12.833 1.00 12.30 92 ILE A C 1
ATOM 685 O O . ILE A 1 92 ? -16.171 -26.749 12.726 1.00 12.53 92 ILE A O 1
ATOM 690 N N . ILE A 1 93 ? -15.618 -24.711 11.902 1.00 11.50 93 ILE A N 1
ATOM 691 C CA . ILE A 1 93 ? -16.438 -24.944 10.704 1.00 12.45 93 ILE A CA 1
ATOM 692 C C . ILE A 1 93 ? -15.823 -26.061 9.853 1.00 13.64 93 ILE A C 1
ATOM 693 O O . ILE A 1 93 ? -16.563 -26.850 9.231 1.00 13.05 93 ILE A O 1
ATOM 698 N N . ARG A 1 94 ? -14.500 -26.054 9.742 1.00 14.86 94 ARG A N 1
ATOM 699 C CA . ARG A 1 94 ? -13.777 -27.102 9.039 1.00 18.30 94 ARG A CA 1
ATOM 700 C C . ARG A 1 94 ? -14.175 -28.494 9.551 1.00 20.04 94 ARG A C 1
ATOM 701 O O . ARG A 1 94 ? -14.518 -29.358 8.759 1.00 20.95 94 ARG A O 1
ATOM 709 N N . GLU A 1 95 ? -14.052 -28.701 10.856 1.00 21.19 95 GLU A N 1
ATOM 710 C CA . GLU A 1 95 ? -14.373 -29.957 11.494 1.00 21.97 95 GLU A CA 1
ATOM 711 C C . GLU A 1 95 ? -15.815 -30.372 11.215 1.00 20.57 95 GLU A C 1
ATOM 712 O O . GLU A 1 95 ? -16.051 -31.579 11.088 1.00 20.65 95 GLU A O 1
ATOM 718 N N . ARG A 1 96 ? -16.793 -29.471 11.126 1.00 17.32 96 ARG A N 1
ATOM 719 C CA . ARG A 1 96 ? -18.202 -29.822 11.000 1.00 15.82 96 ARG A CA 1
ATOM 720 C C . ARG A 1 96 ? -18.725 -29.553 9.599 1.00 15.94 96 ARG A C 1
ATOM 721 O O . ARG A 1 96 ? -19.933 -29.419 9.320 1.00 14.77 96 ARG A O 1
ATOM 729 N N . ARG A 1 97 ? -17.785 -29.529 8.653 1.00 15.83 97 ARG A N 1
ATOM 730 C CA . ARG A 1 97 ? -18.046 -29.125 7.281 1.00 17.29 97 ARG A CA 1
ATOM 731 C C . ARG A 1 97 ? -19.166 -29.912 6.635 1.00 17.27 97 ARG A C 1
ATOM 732 O O . ARG A 1 97 ? -20.069 -29.339 6.009 1.00 15.36 97 ARG A O 1
ATOM 740 N N . ASP A 1 98 ? -18.999 -31.247 6.618 1.00 17.90 98 ASP A N 1
ATOM 741 C CA . ASP A 1 98 ? -19.985 -32.115 5.956 1.00 18.07 98 ASP A CA 1
ATOM 742 C C . ASP A 1 98 ? -21.340 -32.025 6.629 1.00 16.15 98 ASP A C 1
ATOM 743 O O . ASP A 1 98 ? -22.359 -31.991 5.948 1.00 15.45 98 ASP A O 1
ATOM 748 N N . ASN A 1 99 ? -21.427 -31.974 7.955 1.00 15.64 99 ASN A N 1
ATOM 749 C CA . ASN A 1 99 ? -22.773 -31.866 8.571 1.00 15.77 99 ASN A CA 1
ATOM 750 C C . ASN A 1 99 ? -23.464 -30.561 8.238 1.00 15.52 99 ASN A C 1
ATOM 751 O O . ASN A 1 99 ? -24.628 -30.476 7.789 1.00 14.76 99 ASN A O 1
ATOM 756 N N . ILE A 1 100 ? -22.677 -29.460 8.345 1.00 14.94 100 ILE A N 1
ATOM 757 C CA . ILE A 1 100 ? -23.252 -28.151 7.985 1.00 13.16 100 ILE A CA 1
ATOM 758 C C . ILE A 1 100 ? -23.696 -28.125 6.547 1.00 12.01 100 ILE A C 1
ATOM 759 O O . ILE A 1 100 ? -24.767 -27.548 6.273 1.00 12.58 100 ILE A O 1
ATOM 764 N N . ALA A 1 101 ? -22.924 -28.678 5.607 1.00 11.92 101 ALA A N 1
ATOM 765 C CA . ALA A 1 101 ? -23.309 -28.641 4.197 1.00 12.41 101 ALA A CA 1
ATOM 766 C C . ALA A 1 101 ? -24.641 -29.342 3.961 1.00 14.04 101 ALA A C 1
ATOM 767 O O . ALA A 1 101 ? -25.531 -28.984 3.163 1.00 15.27 101 ALA A O 1
ATOM 769 N N . LYS A 1 102 ? -24.779 -30.537 4.549 1.00 15.96 102 LYS A N 1
ATOM 770 C CA . LYS A 1 102 ? -25.987 -31.335 4.443 1.00 16.55 102 LYS A CA 1
ATOM 771 C C . LYS A 1 102 ? -27.192 -30.521 4.860 1.00 15.13 102 LYS A C 1
ATOM 772 O O . LYS A 1 102 ? -28.221 -30.614 4.186 1.00 14.26 102 LYS A O 1
ATOM 778 N N . LEU A 1 103 ? -27.156 -29.918 6.056 1.00 14.52 103 LEU A N 1
ATOM 779 C CA . LEU A 1 103 ? -28.310 -29.100 6.507 1.00 14.37 103 LEU A CA 1
ATOM 780 C C . LEU A 1 103 ? -28.529 -27.911 5.571 1.00 13.98 103 LEU A C 1
ATOM 781 O O . LEU A 1 103 ? -29.645 -27.432 5.344 1.00 13.94 103 LEU A O 1
ATOM 786 N N . GLU A 1 104 ? -27.438 -27.369 5.002 1.00 12.82 104 GLU A N 1
ATOM 787 C CA . GLU A 1 104 ? -27.604 -26.231 4.064 1.00 11.85 104 GLU A CA 1
ATOM 788 C C . GLU A 1 104 ? -28.366 -26.705 2.841 1.00 11.37 104 GLU A C 1
ATOM 789 O O . GLU A 1 104 ? -29.300 -26.032 2.381 1.00 12.15 104 GLU A O 1
ATOM 795 N N . VAL A 1 105 ? -28.089 -27.931 2.356 1.00 11.17 105 VAL A N 1
ATOM 796 C CA . VAL A 1 105 ? -28.853 -28.463 1.211 1.00 9.85 105 VAL A CA 1
ATOM 797 C C . VAL A 1 105 ? -30.322 -28.639 1.540 1.00 12.12 105 VAL A C 1
ATOM 798 O O . VAL A 1 105 ? -31.257 -28.321 0.779 1.00 12.84 105 VAL A O 1
ATOM 802 N N . ILE A 1 106 ? -30.649 -29.145 2.735 1.00 12.76 106 ILE A N 1
ATOM 803 C CA . ILE A 1 106 ? -32.047 -29.442 3.061 1.00 12.92 106 ILE A CA 1
ATOM 804 C C . ILE A 1 106 ? -32.917 -28.200 3.031 1.00 13.80 106 ILE A C 1
ATOM 805 O O . ILE A 1 106 ? -34.002 -28.176 2.382 1.00 14.21 106 ILE A O 1
ATOM 810 N N . ASN A 1 107 ? -32.413 -27.072 3.574 1.00 13.88 107 ASN A N 1
ATOM 811 C CA . ASN A 1 107 ? -33.193 -25.841 3.518 1.00 12.64 107 ASN A CA 1
ATOM 812 C C . ASN A 1 107 ? -33.191 -25.161 2.169 1.00 13.08 107 ASN A C 1
ATOM 813 O O . ASN A 1 107 ? -34.232 -24.604 1.807 1.00 12.82 107 ASN A O 1
ATOM 818 N N . ASN A 1 108 ? -32.041 -25.084 1.487 1.00 14.09 108 ASN A N 1
ATOM 819 C CA . ASN A 1 108 ? -31.890 -24.254 0.301 1.00 13.62 108 ASN A CA 1
ATOM 820 C C . ASN A 1 108 ? -32.132 -25.004 -0.993 1.00 14.73 108 ASN A C 1
ATOM 821 O O . ASN A 1 108 ? -32.498 -24.414 -2.019 1.00 14.72 108 ASN A O 1
ATOM 826 N N . GLY A 1 109 ? -31.798 -26.319 -1.023 1.00 15.25 109 GLY A N 1
ATOM 827 C CA . GLY A 1 109 ? -32.144 -27.088 -2.202 1.00 14.94 109 GLY A CA 1
ATOM 828 C C . GLY A 1 109 ? -31.005 -27.343 -3.160 1.00 14.76 109 GLY A C 1
ATOM 829 O O . GLY A 1 109 ? -31.235 -28.157 -4.071 1.00 15.38 109 GLY A O 1
ATOM 830 N N . LYS A 1 110 ? -29.826 -26.782 -2.935 1.00 12.62 110 LYS A N 1
ATOM 831 C CA . LYS A 1 110 ? -28.760 -26.971 -3.925 1.00 12.18 110 LYS A CA 1
ATOM 832 C C . LYS A 1 110 ? -28.126 -28.325 -3.723 1.00 11.21 110 LYS A C 1
ATOM 833 O O . LYS A 1 110 ? -28.319 -28.837 -2.611 1.00 10.91 110 LYS A O 1
ATOM 839 N N . THR A 1 111 ? -27.293 -28.838 -4.639 1.00 10.56 111 THR A N 1
ATOM 840 C CA . THR A 1 111 ? -26.684 -30.158 -4.448 1.00 12.46 111 THR A CA 1
ATOM 841 C C . THR A 1 111 ? -25.612 -30.156 -3.383 1.00 13.93 111 THR A C 1
ATOM 842 O O . THR A 1 111 ? -24.943 -29.113 -3.222 1.00 13.40 111 THR A O 1
ATOM 846 N N . ILE A 1 112 ? -25.293 -31.326 -2.773 1.00 15.87 112 ILE A N 1
ATOM 847 C CA . ILE A 1 112 ? -24.231 -31.357 -1.778 1.00 15.89 112 ILE A CA 1
ATOM 848 C C . ILE A 1 112 ? -22.907 -31.125 -2.520 1.00 15.44 112 ILE A C 1
ATOM 849 O O . ILE A 1 112 ? -21.937 -30.836 -1.817 1.00 15.26 112 ILE A O 1
ATOM 854 N N . THR A 1 113 ? -22.792 -31.494 -3.789 1.00 15.04 113 THR A N 1
ATOM 855 C CA . THR A 1 113 ? -21.539 -31.233 -4.488 1.00 16.00 113 THR A CA 1
ATOM 856 C C . THR A 1 113 ? -21.207 -29.740 -4.425 1.00 15.67 113 THR A C 1
ATOM 857 O O . THR A 1 113 ? -20.094 -29.356 -4.072 1.00 14.57 113 THR A O 1
ATOM 861 N N . GLU A 1 114 ? -22.186 -28.896 -4.764 1.00 15.32 114 GLU A N 1
ATOM 862 C CA . GLU A 1 114 ? -21.998 -27.437 -4.621 1.00 14.55 114 GLU A CA 1
ATOM 863 C C . GLU A 1 114 ? -21.911 -27.057 -3.163 1.00 14.22 114 GLU A C 1
ATOM 864 O O . GLU A 1 114 ? -20.964 -26.325 -2.795 1.00 14.70 114 GLU A O 1
ATOM 870 N N . ALA A 1 115 ? -22.774 -27.566 -2.297 1.00 12.94 115 ALA A N 1
ATOM 871 C CA . ALA A 1 115 ? -22.786 -27.103 -0.916 1.00 13.31 115 ALA A CA 1
ATOM 872 C C . ALA A 1 115 ? -21.450 -27.242 -0.207 1.00 14.56 115 ALA A C 1
ATOM 873 O O . ALA A 1 115 ? -21.149 -26.412 0.651 1.00 15.30 115 ALA A O 1
ATOM 875 N N . GLU A 1 116 ? -20.684 -28.295 -0.480 1.00 14.79 116 GLU A N 1
ATOM 876 C CA . GLU A 1 116 ? -19.389 -28.490 0.137 1.00 16.25 116 GLU A CA 1
ATOM 877 C C . GLU A 1 116 ? -18.438 -27.356 -0.252 1.00 16.16 116 GLU A C 1
ATOM 878 O O . GLU A 1 116 ? -17.750 -26.828 0.632 1.00 13.45 116 GLU A O 1
ATOM 884 N N . TYR A 1 117 ? -18.485 -26.891 -1.487 1.00 15.22 117 TYR A N 1
ATOM 885 C CA . TYR A 1 117 ? -17.689 -25.734 -1.893 1.00 16.93 117 TYR A CA 1
ATOM 886 C C . TYR A 1 117 ? -18.124 -24.432 -1.215 1.00 15.72 117 TYR A C 1
ATOM 887 O O . TYR A 1 117 ? -17.298 -23.653 -0.723 1.00 15.28 117 TYR A O 1
ATOM 896 N N . ASP A 1 118 ? -19.430 -24.244 -0.991 1.00 14.49 118 ASP A N 1
ATOM 897 C CA . ASP A 1 118 ? -19.948 -23.099 -0.273 1.00 13.85 118 ASP A CA 1
ATOM 898 C C . ASP A 1 118 ? -19.338 -23.077 1.127 1.00 13.86 118 ASP A C 1
ATOM 899 O O . ASP A 1 118 ? -19.092 -21.967 1.623 1.00 13.25 118 ASP A O 1
ATOM 904 N N . ILE A 1 119 ? -19.325 -24.232 1.800 1.00 12.00 119 ILE A N 1
ATOM 905 C CA . ILE A 1 119 ? -19.018 -24.211 3.227 1.00 11.44 119 ILE A CA 1
ATOM 906 C C . ILE A 1 119 ? -17.521 -24.026 3.383 1.00 11.10 119 ILE A C 1
ATOM 907 O O . ILE A 1 119 ? -17.043 -23.237 4.225 1.00 9.87 119 ILE A O 1
ATOM 912 N N . ASP A 1 120 ? -16.758 -24.566 2.435 1.00 10.88 120 ASP A N 1
ATOM 913 C CA . ASP A 1 120 ? -15.311 -24.372 2.426 1.00 12.07 120 ASP A CA 1
ATOM 914 C C . ASP A 1 120 ? -15.008 -22.897 2.177 1.00 11.97 120 ASP A C 1
ATOM 915 O O . ASP A 1 120 ? -14.165 -22.276 2.839 1.00 12.39 120 ASP A O 1
ATOM 920 N N . ALA A 1 121 ? -15.653 -22.253 1.193 1.00 10.73 121 ALA A N 1
ATOM 921 C CA . ALA A 1 121 ? -15.540 -20.813 1.005 1.00 10.73 121 ALA A CA 1
ATOM 922 C C . ALA A 1 121 ? -15.849 -20.026 2.281 1.00 9.98 121 ALA A C 1
ATOM 923 O O . ALA A 1 121 ? -15.152 -19.032 2.571 1.00 10.00 121 ALA A O 1
ATOM 925 N N . ALA A 1 122 ? -16.851 -20.434 3.058 1.00 8.70 122 ALA A N 1
ATOM 926 C CA . ALA A 1 122 ? -17.134 -19.734 4.310 1.00 9.04 122 ALA A CA 1
ATOM 927 C C . ALA A 1 122 ? -15.994 -19.815 5.306 1.00 9.01 122 ALA A C 1
ATOM 928 O O . ALA A 1 122 ? -15.612 -18.764 5.853 1.00 8.10 122 ALA A O 1
ATOM 930 N N . TRP A 1 123 ? -15.421 -20.979 5.610 1.00 9.52 123 TRP A N 1
ATOM 931 C CA . TRP A 1 123 ? -14.299 -21.001 6.559 1.00 10.77 123 TRP A CA 1
ATOM 932 C C . TRP A 1 123 ? -13.044 -20.383 5.930 1.00 11.79 123 TRP A C 1
ATOM 933 O O . TRP A 1 123 ? -12.216 -19.791 6.649 1.00 12.79 123 TRP A O 1
ATOM 944 N N . GLN A 1 124 ? -12.808 -20.456 4.626 1.00 12.88 124 GLN A N 1
ATOM 945 C CA . GLN A 1 124 ? -11.624 -19.829 4.048 1.00 15.57 124 GLN A CA 1
ATOM 946 C C . GLN A 1 124 ? -11.723 -18.300 4.115 1.00 12.45 124 GLN A C 1
ATOM 947 O O . GLN A 1 124 ? -10.745 -17.653 4.537 1.00 11.51 124 GLN A O 1
ATOM 953 N N . CYS A 1 125 ? -12.929 -17.755 4.002 1.00 10.28 125 CYS A N 1
ATOM 954 C CA . CYS A 1 125 ? -13.102 -16.295 4.080 1.00 10.99 125 CYS A CA 1
ATOM 955 C C . CYS A 1 125 ? -12.810 -15.807 5.504 1.00 9.63 125 CYS A C 1
ATOM 956 O O . CYS A 1 125 ? -12.072 -14.826 5.648 1.00 10.11 125 CYS A O 1
ATOM 959 N N . ILE A 1 126 ? -13.209 -16.546 6.526 1.00 7.98 126 ILE A N 1
ATOM 960 C CA . ILE A 1 126 ? -12.947 -16.192 7.914 1.00 7.78 126 ILE A CA 1
ATOM 961 C C . ILE A 1 126 ? -11.467 -16.322 8.203 1.00 8.78 126 ILE A C 1
ATOM 962 O O . ILE A 1 126 ? -10.883 -15.577 9.035 1.00 9.75 126 ILE A O 1
ATOM 967 N N . GLU A 1 127 ? -10.810 -17.355 7.659 1.00 7.87 127 GLU A N 1
ATOM 968 C CA . GLU A 1 127 ? -9.373 -17.474 7.878 1.00 9.91 127 GLU A CA 1
ATOM 969 C C . GLU A 1 127 ? -8.599 -16.358 7.161 1.00 8.72 127 GLU A C 1
ATOM 970 O O . GLU A 1 127 ? -7.540 -15.900 7.605 1.00 6.16 127 GLU A O 1
ATOM 976 N N . TYR A 1 128 ? -8.996 -16.014 5.942 1.00 8.04 128 TYR A N 1
ATOM 977 C CA . TYR A 1 128 ? -8.410 -14.913 5.195 1.00 8.21 128 TYR A CA 1
ATOM 978 C C . TYR A 1 128 ? -8.515 -13.551 5.890 1.00 7.77 128 TYR A C 1
ATOM 979 O O . TYR A 1 128 ? -7.458 -12.962 6.171 1.00 7.73 128 TYR A O 1
ATOM 988 N N . TYR A 1 129 ? -9.644 -13.260 6.575 1.00 7.31 129 TYR A N 1
ATOM 989 C CA . TYR A 1 129 ? -9.767 -11.935 7.236 1.00 6.56 129 TYR A CA 1
ATOM 990 C C . TYR A 1 129 ? -9.095 -11.901 8.584 1.00 7.39 129 TYR A C 1
ATOM 991 O O . TYR A 1 129 ? -8.399 -10.913 8.886 1.00 7.59 129 TYR A O 1
ATOM 1000 N N . ALA A 1 130 ? -9.011 -13.056 9.240 1.00 4.99 130 ALA A N 1
ATOM 1001 C CA . ALA A 1 130 ? -8.184 -13.264 10.409 1.00 5.64 130 ALA A CA 1
ATOM 1002 C C . ALA A 1 130 ? -6.728 -12.892 10.149 1.00 6.16 130 ALA A C 1
ATOM 1003 O O . ALA A 1 130 ? -5.993 -12.374 10.997 1.00 5.48 130 ALA A O 1
ATOM 1005 N N . GLY A 1 131 ? -6.212 -13.402 9.015 1.00 6.52 131 GLY A N 1
ATOM 1006 C CA . GLY A 1 131 ? -4.865 -13.109 8.567 1.00 7.51 131 GLY A CA 1
ATOM 1007 C C . GLY A 1 131 ? -4.612 -11.616 8.279 1.00 9.06 131 GLY A C 1
ATOM 1008 O O . GLY A 1 131 ? -3.515 -11.090 8.554 1.00 8.02 131 GLY A O 1
ATOM 1009 N N . LEU A 1 132 ? -5.598 -10.915 7.747 1.00 8.85 132 LEU A N 1
ATOM 1010 C CA . LEU A 1 132 ? -5.515 -9.458 7.562 1.00 9.94 132 LEU A CA 1
ATOM 1011 C C . LEU A 1 132 ? -5.645 -8.586 8.810 1.00 9.35 132 LEU A C 1
ATOM 1012 O O . LEU A 1 132 ? -4.932 -7.561 8.984 1.00 9.86 132 LEU A O 1
ATOM 1017 N N . ALA A 1 133 ? -6.303 -9.072 9.857 1.00 7.25 133 ALA A N 1
ATOM 1018 C CA . ALA A 1 133 ? -6.456 -8.371 11.109 1.00 6.35 133 ALA A CA 1
ATOM 1019 C C . ALA A 1 133 ? -5.233 -7.742 11.718 1.00 7.81 133 ALA A C 1
ATOM 1020 O O . ALA A 1 133 ? -5.199 -6.514 11.989 1.00 7.75 133 ALA A O 1
ATOM 1022 N N . PRO A 1 134 ? -4.105 -8.442 11.885 1.00 9.03 134 PRO A N 1
ATOM 1023 C CA . PRO A 1 134 ? -2.887 -7.871 12.454 1.00 8.80 134 PRO A CA 1
ATOM 1024 C C . PRO A 1 134 ? -2.125 -6.943 11.516 1.00 9.49 134 PRO A C 1
ATOM 1025 O O . PRO A 1 134 ? -1.017 -6.473 11.774 1.00 10.16 134 PRO A O 1
ATOM 1029 N N . THR A 1 135 ? -2.601 -6.795 10.306 1.00 9.57 135 THR A N 1
ATOM 1030 C CA . THR A 1 135 ? -1.993 -6.045 9.205 1.00 9.61 135 THR A CA 1
ATOM 1031 C C . THR A 1 135 ? -2.651 -4.677 9.096 1.00 9.47 135 THR A C 1
ATOM 1032 O O . THR A 1 135 ? -2.052 -3.773 8.536 1.00 8.65 135 THR A O 1
ATOM 1036 N N . LEU A 1 136 ? -3.866 -4.540 9.619 1.00 8.66 136 LEU A N 1
ATOM 1037 C CA . LEU A 1 136 ? -4.670 -3.341 9.581 1.00 10.34 136 LEU A CA 1
ATOM 1038 C C . LEU A 1 136 ? -3.902 -2.118 10.060 1.00 10.60 136 LEU A C 1
ATOM 1039 O O . LEU A 1 136 ? -3.327 -2.160 11.160 1.00 11.21 136 LEU A O 1
ATOM 1044 N N . SER A 1 137 ? -3.855 -1.050 9.284 1.00 9.51 137 SER A N 1
ATOM 1045 C CA . SER A 1 137 ? -3.136 0.125 9.755 1.00 9.33 137 SER A CA 1
ATOM 1046 C C . SER A 1 137 ? -3.437 1.405 8.970 1.00 8.26 137 SER A C 1
ATOM 1047 O O . SER A 1 137 ? -4.128 1.470 7.979 1.00 6.81 137 SER A O 1
ATOM 1050 N N . GLY A 1 138 ? -3.015 2.506 9.548 1.00 7.89 138 GLY A N 1
ATOM 1051 C CA . GLY A 1 138 ? -3.125 3.832 8.919 1.00 7.70 138 GLY A CA 1
ATOM 1052 C C . GLY A 1 138 ? -1.725 4.284 8.533 1.00 6.79 138 GLY A C 1
ATOM 1053 O O . GLY A 1 138 ? -0.780 3.495 8.464 1.00 6.24 138 GLY A O 1
ATOM 1054 N N . GLN A 1 139 ? -1.509 5.583 8.399 1.00 8.30 139 GLN A N 1
ATOM 1055 C CA . GLN A 1 139 ? -0.219 6.114 7.932 1.00 7.56 139 GLN A CA 1
ATOM 1056 C C . GLN A 1 139 ? 0.478 6.978 8.964 1.00 6.63 139 GLN A C 1
ATOM 1057 O O . GLN A 1 139 ? -0.089 7.432 9.978 1.00 4.66 139 GLN A O 1
ATOM 1063 N N . HIS A 1 140 ? 1.752 7.248 8.706 1.00 5.39 140 HIS A N 1
ATOM 1064 C CA . HIS A 1 140 ? 2.486 8.297 9.414 1.00 7.01 140 HIS A CA 1
ATOM 1065 C C . HIS A 1 140 ? 3.127 9.208 8.377 1.00 9.20 140 HIS A C 1
ATOM 1066 O O . HIS A 1 140 ? 3.894 8.729 7.504 1.00 8.15 140 HIS A O 1
ATOM 1073 N N . ILE A 1 141 ? 2.781 10.506 8.442 1.00 9.21 141 ILE A N 1
ATOM 1074 C CA . ILE A 1 141 ? 3.260 11.420 7.398 1.00 11.60 141 ILE A CA 1
ATOM 1075 C C . ILE A 1 141 ? 3.963 12.634 7.968 1.00 10.82 141 ILE A C 1
ATOM 1076 O O . ILE A 1 141 ? 3.440 13.409 8.812 1.00 8.22 141 ILE A O 1
ATOM 1081 N N . GLN A 1 142 ? 5.148 12.952 7.453 1.00 11.76 142 GLN A N 1
ATOM 1082 C CA . GLN A 1 142 ? 5.860 14.143 7.928 1.00 15.44 142 GLN A CA 1
ATOM 1083 C C . GLN A 1 142 ? 5.456 15.434 7.210 1.00 15.52 142 GLN A C 1
ATOM 1084 O O . GLN A 1 142 ? 5.375 15.477 5.990 1.00 14.40 142 GLN A O 1
ATOM 1090 N N . LEU A 1 143 ? 5.102 16.487 7.991 1.00 14.48 143 LEU A N 1
ATOM 1091 C CA . LEU A 1 143 ? 4.471 17.689 7.412 1.00 14.01 143 LEU A CA 1
ATOM 1092 C C . LEU A 1 143 ? 5.391 18.908 7.514 1.00 15.16 143 LEU A C 1
ATOM 1093 O O . LEU A 1 143 ? 6.405 18.949 8.216 1.00 14.46 143 LEU A O 1
ATOM 1098 N N . PRO A 1 144 ? 5.140 19.941 6.721 1.00 16.58 144 PRO A N 1
ATOM 1099 C CA . PRO A 1 144 ? 5.988 21.100 6.678 1.00 19.13 144 PRO A CA 1
ATOM 1100 C C . PRO A 1 144 ? 6.233 21.673 8.069 1.00 23.03 144 PRO A C 1
ATOM 1101 O O . PRO A 1 144 ? 5.404 21.740 8.981 1.00 23.35 144 PRO A O 1
ATOM 1105 N N . GLY A 1 145 ? 7.503 21.983 8.342 1.00 25.18 145 GLY A N 1
ATOM 1106 C CA . GLY A 1 145 ? 7.892 22.710 9.522 1.00 26.69 145 GLY A CA 1
ATOM 1107 C C . GLY A 1 145 ? 7.751 21.942 10.815 1.00 27.11 145 GLY A C 1
ATOM 1108 O O . GLY A 1 145 ? 7.435 22.531 11.856 1.00 28.19 145 GLY A O 1
ATOM 1109 N N . GLY A 1 146 ? 8.051 20.643 10.795 1.00 25.87 146 GLY A N 1
ATOM 1110 C CA . GLY A 1 146 ? 8.101 19.833 11.993 1.00 23.34 146 GLY A CA 1
ATOM 1111 C C . GLY A 1 146 ? 6.816 19.202 12.481 1.00 20.34 146 GLY A C 1
ATOM 1112 O O . GLY A 1 146 ? 6.938 18.233 13.266 1.00 21.89 146 GLY A O 1
ATOM 1113 N N . ALA A 1 147 ? 5.624 19.671 12.125 1.00 16.08 147 ALA A N 1
ATOM 1114 C CA . ALA A 1 147 ? 4.417 18.952 12.528 1.00 13.25 147 ALA A CA 1
ATOM 1115 C C . ALA A 1 147 ? 4.389 17.543 11.897 1.00 12.20 147 ALA A C 1
ATOM 1116 O O . ALA A 1 147 ? 5.135 17.314 10.932 1.00 11.11 147 ALA A O 1
ATOM 1118 N N . PHE A 1 148 ? 3.522 16.635 12.382 1.00 10.84 148 PHE A N 1
ATOM 1119 C CA . PHE A 1 148 ? 3.350 15.359 11.672 1.00 9.46 148 PHE A CA 1
ATOM 1120 C C . PHE A 1 148 ? 1.901 14.914 11.814 1.00 9.43 148 PHE A C 1
ATOM 1121 O O . PHE A 1 148 ? 1.238 15.546 12.663 1.00 10.38 148 PHE A O 1
ATOM 1129 N N . ALA A 1 149 ? 1.367 14.100 10.936 1.00 8.07 149 ALA A N 1
ATOM 1130 C CA . ALA A 1 149 ? 0.040 13.539 11.055 1.00 8.73 149 ALA A CA 1
ATOM 1131 C C . ALA A 1 149 ? 0.097 11.984 11.074 1.00 9.63 149 ALA A C 1
ATOM 1132 O O . ALA A 1 149 ? 1.061 11.407 10.567 1.00 8.23 149 ALA A O 1
ATOM 1134 N N . TYR A 1 150 ? -0.989 11.373 11.592 1.00 9.48 150 TYR A N 1
ATOM 1135 C CA . TYR A 1 150 ? -1.037 9.893 11.553 1.00 9.32 150 TYR A CA 1
ATOM 1136 C C . TYR A 1 150 ? -2.512 9.560 11.359 1.00 9.56 150 TYR A C 1
ATOM 1137 O O . TYR A 1 150 ? -3.307 10.427 11.758 1.00 10.16 150 TYR A O 1
ATOM 1146 N N . THR A 1 151 ? -2.845 8.484 10.670 1.00 8.45 151 THR A N 1
ATOM 1147 C CA . THR A 1 151 ? -4.253 8.104 10.619 1.00 8.09 151 THR A CA 1
ATOM 1148 C C . THR A 1 151 ? -4.434 6.829 11.463 1.00 9.02 151 THR A C 1
ATOM 1149 O O . THR A 1 151 ? -3.535 5.986 11.417 1.00 9.18 151 THR A O 1
ATOM 1153 N N . ARG A 1 152 ? -5.543 6.679 12.171 1.00 7.93 152 ARG A N 1
ATOM 1154 C CA . ARG A 1 152 ? -5.835 5.464 12.903 1.00 8.81 152 ARG A CA 1
ATOM 1155 C C . ARG A 1 152 ? -6.908 4.754 12.049 1.00 9.16 152 ARG A C 1
ATOM 1156 O O . ARG A 1 152 ? -7.907 5.440 11.737 1.00 8.99 152 ARG A O 1
ATOM 1164 N N . ARG A 1 153 ? -6.760 3.485 11.730 1.00 8.43 153 ARG A N 1
ATOM 1165 C CA . ARG A 1 153 ? -7.867 2.747 11.096 1.00 9.95 153 ARG A CA 1
ATOM 1166 C C . ARG A 1 153 ? -8.746 2.211 12.221 1.00 10.01 153 ARG A C 1
ATOM 1167 O O . ARG A 1 153 ? -8.284 1.390 13.024 1.00 11.30 153 ARG A O 1
ATOM 1175 N N . GLU A 1 154 ? -10.006 2.574 12.276 1.00 9.48 154 GLU A N 1
ATOM 1176 C CA . GLU A 1 154 ? -10.919 2.263 13.358 1.00 9.03 154 GLU A CA 1
ATOM 1177 C C . GLU A 1 154 ? -12.133 1.503 12.832 1.00 10.10 154 GLU A C 1
ATOM 1178 O O . GLU A 1 154 ? -12.577 1.695 11.694 1.00 9.39 154 GLU A O 1
ATOM 1184 N N . PRO A 1 155 ? -12.780 0.713 13.696 1.00 9.70 155 PRO A N 1
ATOM 1185 C CA . PRO A 1 155 ? -14.053 0.097 13.405 1.00 8.72 155 PRO A CA 1
ATOM 1186 C C . PRO A 1 155 ? -15.163 1.124 13.240 1.00 7.87 155 PRO A C 1
ATOM 1187 O O . PRO A 1 155 ? -15.085 2.323 13.582 1.00 6.84 155 PRO A O 1
ATOM 1191 N N . LEU A 1 156 ? -16.276 0.683 12.688 1.00 7.27 156 LEU A N 1
ATOM 1192 C CA . LEU A 1 156 ? -17.471 1.480 12.533 1.00 7.45 156 LEU A CA 1
ATOM 1193 C C . LEU A 1 156 ? -18.384 1.392 13.766 1.00 8.70 156 LEU A C 1
ATOM 1194 O O . LEU A 1 156 ? -18.881 2.457 14.188 1.00 8.16 156 LEU A O 1
ATOM 1199 N N . GLY A 1 157 ? -18.688 0.157 14.189 1.00 8.80 157 GLY A N 1
ATOM 1200 C CA . GLY A 1 157 ? -19.648 0.044 15.344 1.00 9.94 157 GLY A CA 1
ATOM 1201 C C . GLY A 1 157 ? -20.491 -1.219 15.153 1.00 10.69 157 GLY A C 1
ATOM 1202 O O . GLY A 1 157 ? -19.931 -2.302 14.893 1.00 11.89 157 GLY A O 1
ATOM 1203 N N . VAL A 1 158 ? -21.816 -1.081 15.144 1.00 9.78 158 VAL A N 1
ATOM 1204 C CA . VAL A 1 158 ? -22.674 -2.240 14.875 1.00 9.89 158 VAL A CA 1
ATOM 1205 C C . VAL A 1 158 ? -23.007 -2.227 13.396 1.00 9.87 158 VAL A C 1
ATOM 1206 O O . VAL A 1 158 ? -23.468 -1.214 12.917 1.00 9.29 158 VAL A O 1
ATOM 1210 N N . CYS A 1 159 ? -22.608 -3.281 12.662 1.00 9.15 159 CYS A N 1
ATOM 1211 C CA . CYS A 1 159 ? -22.928 -3.384 11.248 1.00 9.33 159 CYS A CA 1
ATOM 1212 C C . CYS A 1 159 ? -24.092 -4.348 11.078 1.00 9.59 159 CYS A C 1
ATOM 1213 O O . CYS A 1 159 ? -24.078 -5.427 11.671 1.00 10.47 159 CYS A O 1
ATOM 1216 N N . ALA A 1 160 ? -25.014 -4.041 10.193 1.00 9.84 160 ALA A N 1
ATOM 1217 C CA . ALA A 1 160 ? -26.151 -4.895 9.925 1.00 10.96 160 ALA A CA 1
ATOM 1218 C C . ALA A 1 160 ? -25.944 -5.520 8.552 1.00 11.25 160 ALA A C 1
ATOM 1219 O O . ALA A 1 160 ? -25.762 -4.737 7.607 1.00 11.37 160 ALA A O 1
ATOM 1221 N N . GLY A 1 161 ? -26.225 -6.810 8.415 1.00 11.10 161 GLY A N 1
ATOM 1222 C CA . GLY A 1 161 ? -26.238 -7.411 7.079 1.00 9.53 161 GLY A CA 1
ATOM 1223 C C . GLY A 1 161 ? -27.621 -7.956 6.793 1.00 11.27 161 GLY A C 1
ATOM 1224 O O . GLY A 1 161 ? -28.307 -8.523 7.669 1.00 11.63 161 GLY A O 1
ATOM 1225 N N . ILE A 1 162 ? -28.068 -7.770 5.554 1.00 10.78 162 ILE A N 1
ATOM 1226 C CA . ILE A 1 162 ? -29.368 -8.303 5.138 1.00 10.77 162 ILE A CA 1
ATOM 1227 C C . ILE A 1 162 ? -29.036 -9.246 3.981 1.00 12.25 162 ILE A C 1
ATOM 1228 O O . ILE A 1 162 ? -28.302 -8.847 3.052 1.00 10.53 162 ILE A O 1
ATOM 1233 N N . LEU A 1 163 ? -29.400 -10.514 4.130 1.00 12.38 163 LEU A N 1
ATOM 1234 C CA . LEU A 1 163 ? -28.819 -11.544 3.262 1.00 13.53 163 LEU A CA 1
ATOM 1235 C C . LEU A 1 163 ? -29.851 -12.130 2.316 1.00 14.48 163 LEU A C 1
ATOM 1236 O O . LEU A 1 163 ? -31.056 -11.960 2.468 1.00 13.61 163 LEU A O 1
ATOM 1241 N N . ALA A 1 164 ? -29.330 -12.880 1.342 1.00 15.74 164 ALA A N 1
ATOM 1242 C CA . ALA A 1 164 ? -30.192 -13.534 0.349 1.00 16.11 164 ALA A CA 1
ATOM 1243 C C . ALA A 1 164 ? -30.228 -15.043 0.608 1.00 15.19 164 ALA A C 1
ATOM 1244 O O . ALA A 1 164 ? -29.486 -15.518 1.470 1.00 14.06 164 ALA A O 1
ATOM 1246 N N . TRP A 1 165 ? -31.105 -15.731 -0.106 1.00 13.16 165 TRP A N 1
ATOM 1247 C CA . TRP A 1 165 ? -31.355 -17.137 0.185 1.00 13.60 165 TRP A CA 1
ATOM 1248 C C . TRP A 1 165 ? -30.583 -18.103 -0.697 1.00 12.46 165 TRP A C 1
ATOM 1249 O O . TRP A 1 165 ? -30.696 -19.334 -0.537 1.00 11.49 165 TRP A O 1
ATOM 1260 N N . ASN A 1 166 ? -29.822 -17.569 -1.668 1.00 11.68 166 ASN A N 1
ATOM 1261 C CA . ASN A 1 166 ? -29.181 -18.510 -2.605 1.00 11.49 166 ASN A CA 1
ATOM 1262 C C . ASN A 1 166 ? -27.902 -19.098 -2.116 1.00 11.11 166 ASN A C 1
ATOM 1263 O O . ASN A 1 166 ? -27.515 -20.178 -2.656 1.00 9.93 166 ASN A O 1
ATOM 1268 N N . TYR A 1 167 ? -27.179 -18.484 -1.170 1.00 11.20 167 TYR A N 1
ATOM 1269 C CA . TYR A 1 167 ? -25.965 -18.993 -0.558 1.00 10.74 167 TYR A CA 1
ATOM 1270 C C . TYR A 1 167 ? -25.969 -18.594 0.916 1.00 11.90 167 TYR A C 1
ATOM 1271 O O . TYR A 1 167 ? -25.185 -17.723 1.340 1.00 11.54 167 TYR A O 1
ATOM 1280 N N . PRO A 1 168 ? -26.833 -19.230 1.714 1.00 12.26 168 PRO A N 1
ATOM 1281 C CA . PRO A 1 168 ? -27.114 -18.786 3.064 1.00 11.97 168 PRO A CA 1
ATOM 1282 C C . PRO A 1 168 ? -25.940 -18.716 4.002 1.00 12.16 168 PRO A C 1
ATOM 1283 O O . PRO A 1 168 ? -25.743 -17.649 4.624 1.00 11.91 168 PRO A O 1
ATOM 1287 N N . PHE A 1 169 ? -25.206 -19.811 4.177 1.00 11.14 169 PHE A N 1
ATOM 1288 C CA . PHE A 1 169 ? -24.152 -19.849 5.189 1.00 11.56 169 PHE A CA 1
ATOM 1289 C C . PHE A 1 169 ? -22.967 -19.028 4.689 1.00 12.65 169 PHE A C 1
ATOM 1290 O O . PHE A 1 169 ? -22.170 -18.521 5.493 1.00 12.59 169 PHE A O 1
ATOM 1298 N N . MET A 1 170 ? -22.643 -19.178 3.407 1.00 12.26 170 MET A N 1
ATOM 1299 C CA . MET A 1 170 ? -21.485 -18.532 2.807 1.00 12.80 170 MET A CA 1
ATOM 1300 C C . MET A 1 170 ? -21.652 -16.997 2.792 1.00 12.94 170 MET A C 1
ATOM 1301 O O . MET A 1 170 ? -20.759 -16.285 3.244 1.00 11.84 170 MET A O 1
ATOM 1306 N N . ILE A 1 171 ? -22.819 -16.489 2.378 1.00 13.53 171 ILE A N 1
ATOM 1307 C CA . ILE A 1 171 ? -23.043 -15.051 2.464 1.00 16.19 171 ILE A CA 1
ATOM 1308 C C . ILE A 1 171 ? -23.080 -14.530 3.897 1.00 14.61 171 ILE A C 1
ATOM 1309 O O . ILE A 1 171 ? -22.498 -13.463 4.117 1.00 12.91 171 ILE A O 1
ATOM 1314 N N . ALA A 1 172 ? -23.519 -15.295 4.908 1.00 12.29 172 ALA A N 1
ATOM 1315 C CA . ALA A 1 172 ? -23.459 -14.799 6.262 1.00 11.08 172 ALA A CA 1
ATOM 1316 C C . ALA A 1 172 ? -21.990 -14.513 6.592 1.00 10.71 172 ALA A C 1
ATOM 1317 O O . ALA A 1 172 ? -21.690 -13.619 7.381 1.00 9.68 172 ALA A O 1
ATOM 1319 N N . ALA A 1 173 ? -21.144 -15.476 6.237 1.00 9.39 173 ALA A N 1
ATOM 1320 C CA . ALA A 1 173 ? -19.739 -15.499 6.557 1.00 10.09 173 ALA A CA 1
ATOM 1321 C C . ALA A 1 173 ? -18.988 -14.394 5.816 1.00 11.13 173 ALA A C 1
ATOM 1322 O O . ALA A 1 173 ? -18.075 -13.779 6.388 1.00 12.30 173 ALA A O 1
ATOM 1324 N N . TRP A 1 174 ? -19.269 -14.226 4.529 1.00 10.32 174 TRP A N 1
ATOM 1325 C CA . TRP A 1 174 ? -18.695 -13.120 3.772 1.00 13.46 174 TRP A CA 1
ATOM 1326 C C . TRP A 1 174 ? -19.020 -11.734 4.365 1.00 13.94 174 TRP A C 1
ATOM 1327 O O . TRP A 1 174 ? -18.161 -10.835 4.149 1.00 14.18 174 TRP A O 1
ATOM 1338 N N . LYS A 1 175 ? -20.091 -11.544 5.122 1.00 12.48 175 LYS A N 1
ATOM 1339 C CA . LYS A 1 175 ? -20.288 -10.238 5.776 1.00 13.70 175 LYS A CA 1
ATOM 1340 C C . LYS A 1 175 ? -19.742 -10.268 7.187 1.00 14.45 175 LYS A C 1
ATOM 1341 O O . LYS A 1 175 ? -19.021 -9.307 7.556 1.00 14.74 175 LYS A O 1
ATOM 1347 N N . CYS A 1 176 ? -19.806 -11.430 7.890 1.00 12.66 176 CYS A N 1
ATOM 1348 C CA . CYS A 1 176 ? -19.200 -11.429 9.235 1.00 11.46 176 CYS A CA 1
ATOM 1349 C C . CYS A 1 176 ? -17.699 -11.278 9.236 1.00 10.37 176 CYS A C 1
ATOM 1350 O O . CYS A 1 176 ? -17.046 -10.708 10.148 1.00 11.15 176 CYS A O 1
ATOM 1353 N N . ALA A 1 177 ? -16.999 -11.864 8.255 1.00 8.86 177 ALA A N 1
ATOM 1354 C CA . ALA A 1 177 ? -15.542 -12.003 8.368 1.00 8.25 177 ALA A CA 1
ATOM 1355 C C . ALA A 1 177 ? -14.831 -10.674 8.343 1.00 8.92 177 ALA A C 1
ATOM 1356 O O . ALA A 1 177 ? -14.098 -10.298 9.300 1.00 9.41 177 ALA A O 1
ATOM 1358 N N . PRO A 1 178 ? -14.992 -9.860 7.295 1.00 7.40 178 PRO A N 1
ATOM 1359 C CA . PRO A 1 178 ? -14.411 -8.532 7.237 1.00 7.08 178 PRO A CA 1
ATOM 1360 C C . PRO A 1 178 ? -14.894 -7.610 8.357 1.00 6.93 178 PRO A C 1
ATOM 1361 O O . PRO A 1 178 ? -14.068 -6.995 9.060 1.00 7.51 178 PRO A O 1
ATOM 1365 N N . ALA A 1 179 ? -16.148 -7.699 8.778 1.00 6.18 179 ALA A N 1
ATOM 1366 C CA . ALA A 1 179 ? -16.697 -6.865 9.858 1.00 6.71 179 ALA A CA 1
ATOM 1367 C C . ALA A 1 179 ? -15.997 -7.106 11.179 1.00 7.09 179 ALA A C 1
ATOM 1368 O O . ALA A 1 179 ? -15.521 -6.204 11.851 1.00 7.84 179 ALA A O 1
ATOM 1370 N N . LEU A 1 180 ? -15.828 -8.389 11.518 1.00 8.08 180 LEU A N 1
ATOM 1371 C CA . LEU A 1 180 ? -15.166 -8.797 12.745 1.00 8.13 180 LEU A CA 1
ATOM 1372 C C . LEU A 1 180 ? -13.677 -8.534 12.727 1.00 6.86 180 LEU A C 1
ATOM 1373 O O . LEU A 1 180 ? -13.076 -8.116 13.741 1.00 6.05 180 LEU A O 1
ATOM 1378 N N . ALA A 1 181 ? -13.008 -8.819 11.595 1.00 5.17 181 ALA A N 1
ATOM 1379 C CA . ALA A 1 181 ? -11.572 -8.580 11.574 1.00 6.25 181 ALA A CA 1
ATOM 1380 C C . ALA A 1 181 ? -11.274 -7.088 11.779 1.00 5.57 181 ALA A C 1
ATOM 1381 O O . ALA A 1 181 ? -10.172 -6.747 12.230 1.00 4.93 181 ALA A O 1
ATOM 1383 N N . CYS A 1 182 ? -12.092 -6.222 11.207 1.00 6.47 182 CYS A N 1
ATOM 1384 C CA . CYS A 1 182 ? -11.938 -4.762 11.477 1.00 7.53 182 CYS A CA 1
ATOM 1385 C C . CYS A 1 182 ? -12.361 -4.272 12.844 1.00 9.52 182 CYS A C 1
ATOM 1386 O O . CYS A 1 182 ? -12.270 -3.047 13.153 1.00 8.83 182 CYS A O 1
ATOM 1389 N N . GLY A 1 183 ? -12.935 -5.117 13.713 1.00 9.02 183 GLY A N 1
ATOM 1390 C CA . GLY A 1 183 ? -13.262 -4.731 15.070 1.00 7.01 183 GLY A CA 1
ATOM 1391 C C . GLY A 1 183 ? -14.710 -4.359 15.302 1.00 8.50 183 GLY A C 1
ATOM 1392 O O . GLY A 1 183 ? -14.972 -3.796 16.380 1.00 7.00 183 GLY A O 1
ATOM 1393 N N . ASN A 1 184 ? -15.636 -4.691 14.379 1.00 7.77 184 ASN A N 1
ATOM 1394 C CA . ASN A 1 184 ? -17.029 -4.374 14.575 1.00 9.15 184 ASN A CA 1
ATOM 1395 C C . ASN A 1 184 ? -17.834 -5.505 15.238 1.00 9.58 184 ASN A C 1
ATOM 1396 O O . ASN A 1 184 ? -17.376 -6.656 15.269 1.00 8.12 184 ASN A O 1
ATOM 1401 N N . ALA A 1 185 ? -19.074 -5.191 15.625 1.00 9.51 185 ALA A N 1
ATOM 1402 C CA . ALA A 1 185 ? -20.024 -6.178 16.104 1.00 10.82 185 ALA A CA 1
ATOM 1403 C C . ALA A 1 185 ? -21.010 -6.365 14.932 1.00 12.71 185 ALA A C 1
ATOM 1404 O O . ALA A 1 185 ? -20.970 -5.509 14.032 1.00 11.48 185 ALA A O 1
ATOM 1406 N N . VAL A 1 186 ? -21.774 -7.477 14.874 1.00 12.27 186 VAL A N 1
ATOM 1407 C CA . VAL A 1 186 ? -22.680 -7.682 13.757 1.00 11.07 186 VAL A CA 1
ATOM 1408 C C . VAL A 1 186 ? -24.066 -8.192 14.167 1.00 12.70 186 VAL A C 1
ATOM 1409 O O . VAL A 1 186 ? -24.221 -9.072 15.025 1.00 12.97 186 VAL A O 1
ATOM 1413 N N . VAL A 1 187 ? -25.091 -7.683 13.476 1.00 12.51 187 VAL A N 1
ATOM 1414 C CA . VAL A 1 187 ? -26.459 -8.174 13.564 1.00 11.69 187 VAL A CA 1
ATOM 1415 C C . VAL A 1 187 ? -26.869 -8.539 12.140 1.00 12.16 187 VAL A C 1
ATOM 1416 O O . VAL A 1 187 ? -26.881 -7.627 11.308 1.00 13.48 187 VAL A O 1
ATOM 1420 N N . PHE A 1 188 ? -27.215 -9.793 11.849 1.00 13.05 188 PHE A N 1
ATOM 1421 C CA . PHE A 1 188 ? -27.653 -10.106 10.479 1.00 13.74 188 PHE A CA 1
ATOM 1422 C C . PHE A 1 188 ? -29.038 -10.747 10.449 1.00 14.88 188 PHE A C 1
ATOM 1423 O O . PHE A 1 188 ? -29.550 -11.257 11.448 1.00 14.32 188 PHE A O 1
ATOM 1431 N N . LYS A 1 189 ? -29.663 -10.684 9.276 1.00 14.02 189 LYS A N 1
ATOM 1432 C CA . LYS A 1 189 ? -30.995 -11.153 9.039 1.00 13.51 189 LYS A CA 1
ATOM 1433 C C . LYS A 1 189 ? -31.029 -12.089 7.844 1.00 13.57 189 LYS A C 1
ATOM 1434 O O . LYS A 1 189 ? -31.064 -11.624 6.710 1.00 13.41 189 LYS A O 1
ATOM 1440 N N . PRO A 1 190 ? -31.164 -13.394 8.068 1.00 13.31 190 PRO A N 1
ATOM 1441 C CA . PRO A 1 190 ? -31.227 -14.322 6.942 1.00 13.71 190 PRO A CA 1
ATOM 1442 C C . PRO A 1 190 ? -32.449 -14.050 6.098 1.00 13.02 190 PRO A C 1
ATOM 1443 O O . PRO A 1 190 ? -33.412 -13.464 6.598 1.00 13.32 190 PRO A O 1
ATOM 1447 N N . SER A 1 191 ? -32.446 -14.376 4.808 1.00 12.88 191 SER A N 1
ATOM 1448 C CA . SER A 1 191 ? -33.740 -14.497 4.120 1.00 13.71 191 SER A CA 1
ATOM 1449 C C . SER A 1 191 ? -34.667 -15.367 4.957 1.00 13.78 191 SER A C 1
ATOM 1450 O O . SER A 1 191 ? -34.245 -16.370 5.548 1.00 11.23 191 SER A O 1
ATOM 1453 N N . PRO A 1 192 ? -35.953 -15.023 5.032 1.00 14.94 192 PRO A N 1
ATOM 1454 C CA . PRO A 1 192 ? -36.931 -15.781 5.799 1.00 15.27 192 PRO A CA 1
ATOM 1455 C C . PRO A 1 192 ? -37.228 -17.161 5.220 1.00 15.82 192 PRO A C 1
ATOM 1456 O O . PRO A 1 192 ? -37.685 -18.059 5.962 1.00 15.62 192 PRO A O 1
ATOM 1460 N N . MET A 1 193 ? -36.756 -17.469 4.022 1.00 15.49 193 MET A N 1
ATOM 1461 C CA . MET A 1 193 ? -36.889 -18.761 3.379 1.00 17.05 193 MET A CA 1
ATOM 1462 C C . MET A 1 193 ? -35.765 -19.705 3.765 1.00 17.10 193 MET A C 1
ATOM 1463 O O . MET A 1 193 ? -35.869 -20.947 3.790 1.00 16.34 193 MET A O 1
ATOM 1468 N N . THR A 1 194 ? -34.640 -19.115 4.206 1.00 17.35 194 THR A N 1
ATOM 1469 C CA . THR A 1 194 ? -33.478 -19.864 4.668 1.00 14.95 194 THR A CA 1
ATOM 1470 C C . THR A 1 194 ? -32.898 -19.314 5.967 1.00 16.04 194 THR A C 1
ATOM 1471 O O . THR A 1 194 ? -31.706 -18.916 6.037 1.00 16.38 194 THR A O 1
ATOM 1475 N N . PRO A 1 195 ? -33.625 -19.480 7.073 1.00 15.41 195 PRO A N 1
ATOM 1476 C CA . PRO A 1 195 ? -33.215 -18.960 8.364 1.00 14.72 195 PRO A CA 1
ATOM 1477 C C . PRO A 1 195 ? -32.317 -19.825 9.190 1.00 14.50 195 PRO A C 1
ATOM 1478 O O . PRO A 1 195 ? -31.803 -19.309 10.188 1.00 14.23 195 PRO A O 1
ATOM 1482 N N . VAL A 1 196 ? -32.086 -21.108 8.876 1.00 15.23 196 VAL A N 1
ATOM 1483 C CA . VAL A 1 196 ? -31.563 -21.984 9.918 1.00 14.28 196 VAL A CA 1
ATOM 1484 C C . VAL A 1 196 ? -30.059 -22.087 9.949 1.00 15.19 196 VAL A C 1
ATOM 1485 O O . VAL A 1 196 ? -29.531 -22.023 11.074 1.00 15.11 196 VAL A O 1
ATOM 1489 N N . THR A 1 197 ? -29.309 -22.153 8.853 1.00 15.41 197 THR A N 1
ATOM 1490 C CA . THR A 1 197 ? -27.843 -22.317 9.006 1.00 15.22 197 THR A CA 1
ATOM 1491 C C . THR A 1 197 ? -27.122 -21.074 9.488 1.00 16.03 197 THR A C 1
ATOM 1492 O O . THR A 1 197 ? -26.110 -21.150 10.206 1.00 15.95 197 THR A O 1
ATOM 1496 N N . GLY A 1 198 ? -27.766 -19.919 9.309 1.00 15.57 198 GLY A N 1
ATOM 1497 C CA . GLY A 1 198 ? -27.257 -18.666 9.878 1.00 16.00 198 GLY A CA 1
ATOM 1498 C C . GLY A 1 198 ? -26.942 -18.681 11.356 1.00 14.13 198 GLY A C 1
ATOM 1499 O O . GLY A 1 198 ? -25.888 -18.161 11.760 1.00 13.26 198 GLY A O 1
ATOM 1500 N N . VAL A 1 199 ? -27.811 -19.293 12.177 1.00 13.68 199 VAL A N 1
ATOM 1501 C CA . VAL A 1 199 ? -27.564 -19.228 13.624 1.00 12.85 199 VAL A CA 1
ATOM 1502 C C . VAL A 1 199 ? -26.493 -20.198 14.032 1.00 12.54 199 VAL A C 1
ATOM 1503 O O . VAL A 1 199 ? -25.748 -19.884 14.985 1.00 13.15 199 VAL A O 1
ATOM 1507 N N . ILE A 1 200 ? -26.168 -21.209 13.207 1.00 11.50 200 ILE A N 1
ATOM 1508 C CA . ILE A 1 200 ? -25.017 -22.066 13.490 1.00 11.36 200 ILE A CA 1
ATOM 1509 C C . ILE A 1 200 ? -23.723 -21.281 13.400 1.00 11.35 200 ILE A C 1
ATOM 1510 O O . ILE A 1 200 ? -22.884 -21.277 14.324 1.00 10.61 200 ILE A O 1
ATOM 1515 N N . LEU A 1 201 ? -23.578 -20.473 12.335 1.00 11.93 201 LEU A N 1
ATOM 1516 C CA . LEU A 1 201 ? -22.404 -19.586 12.264 1.00 11.27 201 LEU A CA 1
ATOM 1517 C C . LEU A 1 201 ? -22.246 -18.730 13.532 1.00 10.68 201 LEU A C 1
ATOM 1518 O O . LEU A 1 201 ? -21.172 -18.670 14.193 1.00 10.81 201 LEU A O 1
ATOM 1523 N N . ALA A 1 202 ? -23.369 -18.122 13.923 1.00 9.98 202 ALA A N 1
ATOM 1524 C CA . ALA A 1 202 ? -23.317 -17.265 15.115 1.00 10.04 202 ALA A CA 1
ATOM 1525 C C . ALA A 1 202 ? -22.964 -18.039 16.359 1.00 10.10 202 ALA A C 1
ATOM 1526 O O . ALA A 1 202 ? -22.159 -17.513 17.135 1.00 9.46 202 ALA A O 1
ATOM 1528 N N . GLU A 1 203 ? -23.416 -19.278 16.522 1.00 10.82 203 GLU A N 1
ATOM 1529 C CA . GLU A 1 203 ? -23.007 -20.065 17.696 1.00 11.55 203 GLU A CA 1
ATOM 1530 C C . GLU A 1 203 ? -21.554 -20.444 17.655 1.00 11.26 203 GLU A C 1
ATOM 1531 O O . GLU A 1 203 ? -20.817 -20.409 18.659 1.00 12.83 203 GLU A O 1
ATOM 1537 N N . ILE A 1 204 ? -21.030 -20.710 16.435 1.00 11.19 204 ILE A N 1
ATOM 1538 C CA . ILE A 1 204 ? -19.610 -21.119 16.352 1.00 9.33 204 ILE A CA 1
ATOM 1539 C C . ILE A 1 204 ? -18.673 -19.975 16.703 1.00 11.10 204 ILE A C 1
ATOM 1540 O O . ILE A 1 204 ? -17.666 -20.169 17.423 1.00 11.03 204 ILE A O 1
ATOM 1545 N N . PHE A 1 205 ? -19.023 -18.698 16.385 1.00 11.47 205 PHE A N 1
ATOM 1546 C CA . PHE A 1 205 ? -18.158 -17.580 16.801 1.00 11.36 205 PHE A CA 1
ATOM 1547 C C . PHE A 1 205 ? -18.059 -17.483 18.311 1.00 11.58 205 PHE A C 1
ATOM 1548 O O . PHE A 1 205 ? -16.996 -17.158 18.869 1.00 10.40 205 PHE A O 1
ATOM 1556 N N . HIS A 1 206 ? -19.213 -17.695 18.975 1.00 13.06 206 HIS A N 1
ATOM 1557 C CA . HIS A 1 206 ? -19.236 -17.703 20.442 1.00 12.61 206 HIS A CA 1
ATOM 1558 C C . HIS A 1 206 ? -18.434 -18.840 21.038 1.00 12.86 206 HIS A C 1
ATOM 1559 O O . HIS A 1 206 ? -17.586 -18.610 21.903 1.00 12.17 206 HIS A O 1
ATOM 1566 N N . GLU A 1 207 ? -18.566 -20.041 20.442 1.00 13.30 207 GLU A N 1
ATOM 1567 C CA . GLU A 1 207 ? -17.708 -21.160 20.841 1.00 15.19 207 GLU A CA 1
ATOM 1568 C C . GLU A 1 207 ? -16.227 -20.802 20.692 1.00 14.89 207 GLU A C 1
ATOM 1569 O O . GLU A 1 207 ? -15.386 -21.215 21.499 1.00 13.72 207 GLU A O 1
ATOM 1575 N N . ALA A 1 208 ? -15.914 -20.108 19.560 1.00 12.60 208 ALA A N 1
ATOM 1576 C CA . ALA A 1 208 ? -14.507 -19.740 19.356 1.00 12.01 208 ALA A CA 1
ATOM 1577 C C . ALA A 1 208 ? -13.984 -18.694 20.334 1.00 11.92 208 ALA A C 1
ATOM 1578 O O . ALA A 1 208 ? -12.769 -18.438 20.306 1.00 11.54 208 ALA A O 1
ATOM 1580 N N . GLY A 1 209 ? -14.833 -17.921 21.020 1.00 12.17 209 GLY A N 1
ATOM 1581 C CA . GLY A 1 209 ? -14.322 -17.055 22.061 1.00 12.49 209 GLY A CA 1
ATOM 1582 C C . GLY A 1 209 ? -14.689 -15.593 21.877 1.00 13.48 209 GLY A C 1
ATOM 1583 O O . GLY A 1 209 ? -14.062 -14.767 22.557 1.00 13.07 209 GLY A O 1
ATOM 1584 N N . VAL A 1 210 ? -15.595 -15.277 20.973 1.00 13.62 210 VAL A N 1
ATOM 1585 C CA . VAL A 1 210 ? -16.018 -13.852 20.792 1.00 14.00 210 VAL A CA 1
ATOM 1586 C C . VAL A 1 210 ? -16.726 -13.354 22.037 1.00 15.22 210 VAL A C 1
ATOM 1587 O O . VAL A 1 210 ? -17.553 -14.040 22.655 1.00 13.66 210 VAL A O 1
ATOM 1591 N N . PRO A 1 211 ? -16.521 -12.077 22.415 1.00 15.41 211 PRO A N 1
ATOM 1592 C CA . PRO A 1 211 ? -17.259 -11.456 23.511 1.00 14.73 211 PRO A CA 1
ATOM 1593 C C . PRO A 1 211 ? -18.740 -11.699 23.305 1.00 14.73 211 PRO A C 1
ATOM 1594 O O . PRO A 1 211 ? -19.243 -11.583 22.181 1.00 15.47 211 PRO A O 1
ATOM 1598 N N . VAL A 1 212 ? -19.451 -12.130 24.361 1.00 14.35 212 VAL A N 1
ATOM 1599 C CA . VAL A 1 212 ? -20.863 -12.460 24.254 1.00 14.72 212 VAL A CA 1
ATOM 1600 C C . VAL A 1 212 ? -21.704 -11.361 23.634 1.00 14.16 212 VAL A C 1
ATOM 1601 O O . VAL A 1 212 ? -21.716 -10.198 24.080 1.00 14.30 212 VAL A O 1
ATOM 1605 N N . GLY A 1 213 ? -22.422 -11.711 22.574 1.00 13.49 213 GLY A N 1
ATOM 1606 C CA . GLY A 1 213 ? -23.320 -10.789 21.901 1.00 11.70 213 GLY A CA 1
ATOM 1607 C C . GLY A 1 213 ? -22.670 -10.243 20.639 1.00 11.78 213 GLY A C 1
ATOM 1608 O O . GLY A 1 213 ? -23.303 -9.466 19.914 1.00 12.43 213 GLY A O 1
ATOM 1609 N N . LEU A 1 214 ? -21.411 -10.587 20.345 1.00 11.62 214 LEU A N 1
ATOM 1610 C CA . LEU A 1 214 ? -20.767 -9.998 19.165 1.00 11.23 214 LEU A CA 1
ATOM 1611 C C . LEU A 1 214 ? -21.468 -10.297 17.852 1.00 12.98 214 LEU A C 1
ATOM 1612 O O . LEU A 1 214 ? -21.544 -9.391 16.993 1.00 13.31 214 LEU A O 1
ATOM 1617 N N . VAL A 1 215 ? -21.982 -11.519 17.637 1.00 12.31 215 VAL A N 1
ATOM 1618 C CA . VAL A 1 215 ? -22.672 -11.865 16.395 1.00 10.80 215 VAL A CA 1
ATOM 1619 C C . VAL A 1 215 ? -24.110 -12.266 16.687 1.00 11.86 215 VAL A C 1
ATOM 1620 O O . VAL A 1 215 ? -24.395 -13.187 17.454 1.00 12.95 215 VAL A O 1
ATOM 1624 N N . ASN A 1 216 ? -25.102 -11.558 16.175 1.00 11.71 216 ASN A N 1
ATOM 1625 C CA . ASN A 1 216 ? -26.510 -11.724 16.485 1.00 11.39 216 ASN A CA 1
ATOM 1626 C C . ASN A 1 216 ? -27.339 -12.041 15.277 1.00 11.80 216 ASN A C 1
ATOM 1627 O O . ASN A 1 216 ? -26.967 -11.616 14.171 1.00 11.85 216 ASN A O 1
ATOM 1632 N N . VAL A 1 217 ? -28.486 -12.706 15.443 1.00 11.55 217 VAL A N 1
ATOM 1633 C CA . VAL A 1 217 ? -29.314 -13.078 14.296 1.00 11.31 217 VAL A CA 1
ATOM 1634 C C . VAL A 1 217 ? -30.772 -12.715 14.558 1.00 12.43 217 VAL A C 1
ATOM 1635 O O . VAL A 1 217 ? -31.325 -13.145 15.586 1.00 12.00 217 VAL A O 1
ATOM 1639 N N . VAL A 1 218 ? -31.378 -11.953 13.636 1.00 12.07 218 VAL A N 1
ATOM 1640 C CA . VAL A 1 218 ? -32.792 -11.600 13.779 1.00 11.95 218 VAL A CA 1
ATOM 1641 C C . VAL A 1 218 ? -33.453 -12.068 12.481 1.00 13.39 218 VAL A C 1
ATOM 1642 O O . VAL A 1 218 ? -32.883 -11.948 11.389 1.00 13.87 218 VAL A O 1
ATOM 1646 N N . GLN A 1 219 ? -34.542 -12.815 12.629 1.00 13.48 219 GLN A N 1
ATOM 1647 C CA . GLN A 1 219 ? -35.235 -13.329 11.455 1.00 14.93 219 GLN A CA 1
ATOM 1648 C C . GLN A 1 219 ? -36.403 -12.411 11.111 1.00 15.41 219 GLN A C 1
ATOM 1649 O O . GLN A 1 219 ? -36.967 -11.863 12.039 1.00 15.76 219 GLN A O 1
ATOM 1655 N N . GLY A 1 220 ? -36.888 -12.413 9.885 1.00 16.28 220 GLY A N 1
ATOM 1656 C CA . GLY A 1 220 ? -38.067 -11.634 9.517 1.00 16.56 220 GLY A CA 1
ATOM 1657 C C . GLY A 1 220 ? -37.981 -11.337 8.034 1.00 16.87 220 GLY A C 1
ATOM 1658 O O . GLY A 1 220 ? -36.927 -11.618 7.440 1.00 17.63 220 GLY A O 1
ATOM 1659 N N . GLY A 1 221 ? -38.928 -10.624 7.451 1.00 17.92 221 GLY A N 1
ATOM 1660 C CA . GLY A 1 221 ? -38.870 -10.156 6.077 1.00 18.31 221 GLY A CA 1
ATOM 1661 C C . GLY A 1 221 ? -38.612 -8.653 5.969 1.00 20.45 221 GLY A C 1
ATOM 1662 O O . GLY A 1 221 ? -37.776 -8.051 6.644 1.00 20.76 221 GLY A O 1
ATOM 1663 N N . ALA A 1 222 ? -39.302 -7.962 5.072 1.00 21.20 222 ALA A N 1
ATOM 1664 C CA . ALA A 1 222 ? -39.061 -6.565 4.744 1.00 22.76 222 ALA A CA 1
ATOM 1665 C C . ALA A 1 222 ? -39.171 -5.646 5.951 1.00 23.18 222 ALA A C 1
ATOM 1666 O O . ALA A 1 222 ? -38.263 -4.813 6.109 1.00 23.65 222 ALA A O 1
ATOM 1668 N N . GLU A 1 223 ? -40.169 -5.777 6.797 1.00 23.58 223 GLU A N 1
ATOM 1669 C CA . GLU A 1 223 ? -40.328 -4.957 7.996 1.00 25.37 223 GLU A CA 1
ATOM 1670 C C . GLU A 1 223 ? -39.172 -5.117 8.959 1.00 21.81 223 GLU A C 1
ATOM 1671 O O . GLU A 1 223 ? -38.629 -4.123 9.454 1.00 19.77 223 GLU A O 1
ATOM 1677 N N . THR A 1 224 ? -38.735 -6.345 9.233 1.00 19.24 224 THR A N 1
ATOM 1678 C CA . THR A 1 224 ? -37.550 -6.580 10.048 1.00 17.38 224 THR A CA 1
ATOM 1679 C C . THR A 1 224 ? -36.336 -5.911 9.411 1.00 17.21 224 THR A C 1
ATOM 1680 O O . THR A 1 224 ? -35.494 -5.296 10.057 1.00 16.81 224 THR A O 1
ATOM 1684 N N . GLY A 1 225 ? -36.242 -5.985 8.093 1.00 16.57 225 GLY A N 1
ATOM 1685 C CA . GLY A 1 225 ? -35.114 -5.403 7.354 1.00 17.57 225 GLY A CA 1
ATOM 1686 C C . GLY A 1 225 ? -35.135 -3.878 7.391 1.00 17.12 225 GLY A C 1
ATOM 1687 O O . GLY A 1 225 ? -34.087 -3.256 7.597 1.00 17.28 225 GLY A O 1
ATOM 1688 N N . SER A 1 226 ? -36.347 -3.315 7.300 1.00 15.61 226 SER A N 1
ATOM 1689 C CA . SER A 1 226 ? -36.514 -1.876 7.521 1.00 15.75 226 SER A CA 1
ATOM 1690 C C . SER A 1 226 ? -36.133 -1.444 8.909 1.00 15.89 226 SER A C 1
ATOM 1691 O O . SER A 1 226 ? -35.325 -0.506 9.061 1.00 16.01 226 SER A O 1
ATOM 1694 N N . LEU A 1 227 ? -36.518 -2.160 9.974 1.00 16.13 227 LEU A N 1
ATOM 1695 C CA . LEU A 1 227 ? -36.092 -1.714 11.308 1.00 16.47 227 LEU A CA 1
ATOM 1696 C C . LEU A 1 227 ? -34.572 -1.570 11.405 1.00 16.14 227 LEU A C 1
ATOM 1697 O O . LEU A 1 227 ? -34.036 -0.635 12.033 1.00 15.50 227 LEU A O 1
ATOM 1702 N N . LEU A 1 228 ? -33.820 -2.505 10.834 1.00 14.73 228 LEU A N 1
ATOM 1703 C CA . LEU A 1 228 ? -32.366 -2.424 10.858 1.00 15.15 228 LEU A CA 1
ATOM 1704 C C . LEU A 1 228 ? -31.850 -1.171 10.157 1.00 15.53 228 LEU A C 1
ATOM 1705 O O . LEU A 1 228 ? -30.976 -0.458 10.638 1.00 14.75 228 LEU A O 1
ATOM 1710 N N . CYS A 1 229 ? -32.390 -0.893 8.963 1.00 16.01 229 CYS A N 1
ATOM 1711 C CA . CYS A 1 229 ? -32.009 0.286 8.195 1.00 16.52 229 CYS A CA 1
ATOM 1712 C C . CYS A 1 229 ? -32.315 1.609 8.897 1.00 17.29 229 CYS A C 1
ATOM 1713 O O . CYS A 1 229 ? -31.617 2.615 8.661 1.00 17.73 229 CYS A O 1
ATOM 1716 N N . HIS A 1 230 ? -33.357 1.651 9.709 1.00 17.56 230 HIS A N 1
ATOM 1717 C CA . HIS A 1 230 ? -33.791 2.808 10.470 1.00 18.32 230 HIS A CA 1
ATOM 1718 C C . HIS A 1 230 ? -33.179 2.877 11.850 1.00 17.64 230 HIS A C 1
ATOM 1719 O O . HIS A 1 230 ? -33.435 3.879 12.535 1.00 18.97 230 HIS A O 1
ATOM 1726 N N . HIS A 1 231 ? -32.560 1.811 12.358 1.00 17.18 231 HIS A N 1
ATOM 1727 C CA . HIS A 1 231 ? -32.118 1.857 13.763 1.00 16.28 231 HIS A CA 1
ATOM 1728 C C . HIS A 1 231 ? -31.040 2.914 13.947 1.00 17.70 231 HIS A C 1
ATOM 1729 O O . HIS A 1 231 ? -30.046 2.934 13.205 1.00 17.98 231 HIS A O 1
ATOM 1736 N N . PRO A 1 232 ? -31.191 3.819 14.914 1.00 18.69 232 PRO A N 1
ATOM 1737 C CA . PRO A 1 232 ? -30.272 4.920 15.156 1.00 18.06 232 PRO A CA 1
ATOM 1738 C C . PRO A 1 232 ? -28.905 4.525 15.642 1.00 17.53 232 PRO A C 1
ATOM 1739 O O . PRO A 1 232 ? -27.927 5.281 15.512 1.00 16.98 232 PRO A O 1
ATOM 1743 N N . ASN A 1 233 ? -28.713 3.313 16.144 1.00 17.38 233 ASN A N 1
ATOM 1744 C CA . ASN A 1 233 ? -27.436 2.865 16.676 1.00 17.70 233 ASN A CA 1
ATOM 1745 C C . ASN A 1 233 ? -26.770 1.786 15.827 1.00 15.70 233 ASN A C 1
ATOM 1746 O O . ASN A 1 233 ? -25.749 1.185 16.203 1.00 15.78 233 ASN A O 1
ATOM 1751 N N . VAL A 1 234 ? -27.223 1.627 14.600 1.00 13.19 234 VAL A N 1
ATOM 1752 C CA . VAL A 1 234 ? -26.516 0.787 13.607 1.00 11.85 234 VAL A CA 1
ATOM 1753 C C . VAL A 1 234 ? -25.636 1.684 12.753 1.00 12.42 234 VAL A C 1
ATOM 1754 O O . VAL A 1 234 ? -26.140 2.672 12.215 1.00 12.35 234 VAL A O 1
ATOM 1758 N N . ALA A 1 235 ? -24.336 1.417 12.611 1.00 11.85 235 ALA A N 1
ATOM 1759 C CA . ALA A 1 235 ? -23.498 2.350 11.853 1.00 11.81 235 ALA A CA 1
ATOM 1760 C C . ALA A 1 235 ? -23.401 2.126 10.353 1.00 12.71 235 ALA A C 1
ATOM 1761 O O . ALA A 1 235 ? -23.026 3.018 9.578 1.00 12.40 235 ALA A O 1
ATOM 1763 N N . LYS A 1 236 ? -23.708 0.911 9.915 1.00 11.59 236 LYS A N 1
ATOM 1764 C CA . LYS A 1 236 ? -23.574 0.508 8.532 1.00 11.76 236 LYS A CA 1
ATOM 1765 C C . LYS A 1 236 ? -24.559 -0.591 8.189 1.00 12.50 236 LYS A C 1
ATOM 1766 O O . LYS A 1 236 ? -24.808 -1.405 9.070 1.00 12.91 236 LYS A O 1
ATOM 1772 N N . VAL A 1 237 ? -25.079 -0.607 6.975 1.00 12.56 237 VAL A N 1
ATOM 1773 C CA . VAL A 1 237 ? -25.912 -1.701 6.498 1.00 12.91 237 VAL A CA 1
ATOM 1774 C C . VAL A 1 237 ? -25.217 -2.301 5.261 1.00 15.58 237 VAL A C 1
ATOM 1775 O O . VAL A 1 237 ? -24.873 -1.539 4.345 1.00 17.06 237 VAL A O 1
ATOM 1779 N N . SER A 1 238 ? -25.158 -3.622 5.138 1.00 15.49 238 SER A N 1
ATOM 1780 C CA . SER A 1 238 ? -24.684 -4.243 3.895 1.00 15.91 238 SER A CA 1
ATOM 1781 C C . SER A 1 238 ? -25.797 -5.162 3.393 1.00 16.74 238 SER A C 1
ATOM 1782 O O . SER A 1 238 ? -26.249 -6.053 4.129 1.00 16.79 238 SER A O 1
ATOM 1785 N N . PHE A 1 239 ? -26.260 -4.948 2.172 1.00 15.65 239 PHE A N 1
ATOM 1786 C CA . PHE A 1 239 ? -27.441 -5.626 1.658 1.00 14.32 239 PHE A CA 1
ATOM 1787 C C . PHE A 1 239 ? -27.070 -6.487 0.453 1.00 14.96 239 PHE A C 1
ATOM 1788 O O . PHE A 1 239 ? -26.382 -5.991 -0.450 1.00 15.77 239 PHE A O 1
ATOM 1796 N N . THR A 1 240 ? -27.681 -7.644 0.303 1.00 15.17 240 THR A N 1
ATOM 1797 C CA . THR A 1 240 ? -27.564 -8.440 -0.931 1.00 16.92 240 THR A CA 1
ATOM 1798 C C . THR A 1 240 ? -29.006 -8.747 -1.359 1.00 17.51 240 THR A C 1
ATOM 1799 O O . THR A 1 240 ? -29.850 -8.953 -0.473 1.00 17.43 240 THR A O 1
ATOM 1803 N N . GLY A 1 241 ? -29.329 -8.569 -2.622 1.00 17.23 241 GLY A N 1
ATOM 1804 C CA . GLY A 1 241 ? -30.700 -8.743 -3.070 1.00 17.92 241 GLY A CA 1
ATOM 1805 C C . GLY A 1 241 ? -30.978 -8.103 -4.414 1.00 18.50 241 GLY A C 1
ATOM 1806 O O . GLY A 1 241 ? -30.099 -7.908 -5.278 1.00 18.42 241 GLY A O 1
ATOM 1807 N N . SER A 1 242 ? -32.251 -7.843 -4.657 1.00 19.08 242 SER A N 1
ATOM 1808 C CA . SER A 1 242 ? -32.710 -7.220 -5.899 1.00 20.48 242 SER A CA 1
ATOM 1809 C C . SER A 1 242 ? -32.514 -5.709 -5.992 1.00 20.35 242 SER A C 1
ATOM 1810 O O . SER A 1 242 ? -32.492 -4.980 -5.003 1.00 19.13 242 SER A O 1
ATOM 1813 N N . VAL A 1 243 ? -32.610 -5.182 -7.212 1.00 20.65 243 VAL A N 1
ATOM 1814 C CA . VAL A 1 243 ? -32.377 -3.787 -7.530 1.00 20.66 243 VAL A CA 1
ATOM 1815 C C . VAL A 1 243 ? -33.351 -2.863 -6.811 1.00 21.94 243 VAL A C 1
ATOM 1816 O O . VAL A 1 243 ? -32.921 -2.045 -5.971 1.00 21.84 243 VAL A O 1
ATOM 1820 N N . PRO A 1 244 ? -34.635 -3.190 -6.956 1.00 22.57 244 PRO A N 1
ATOM 1821 C CA . PRO A 1 244 ? -35.694 -2.413 -6.337 1.00 22.61 244 PRO A CA 1
ATOM 1822 C C . PRO A 1 244 ? -35.600 -2.413 -4.823 1.00 22.94 244 PRO A C 1
ATOM 1823 O O . PRO A 1 244 ? -35.754 -1.348 -4.219 1.00 23.50 244 PRO A O 1
ATOM 1827 N N . THR A 1 245 ? -35.248 -3.538 -4.211 1.00 21.71 245 THR A N 1
ATOM 1828 C CA . THR A 1 245 ? -35.143 -3.517 -2.751 1.00 22.03 245 THR A CA 1
ATOM 1829 C C . THR A 1 245 ? -33.882 -2.767 -2.341 1.00 20.17 245 THR A C 1
ATOM 1830 O O . THR A 1 245 ? -33.958 -2.028 -1.374 1.00 18.45 245 THR A O 1
ATOM 1834 N N . GLY A 1 246 ? -32.810 -2.840 -3.125 1.00 18.99 246 GLY A N 1
ATOM 1835 C CA . GLY A 1 246 ? -31.563 -2.173 -2.747 1.00 19.04 246 GLY A CA 1
ATOM 1836 C C . GLY A 1 246 ? -31.715 -0.650 -2.791 1.00 18.95 246 GLY A C 1
ATOM 1837 O O . GLY A 1 246 ? -31.335 0.057 -1.874 1.00 18.42 246 GLY A O 1
ATOM 1838 N N . LYS A 1 247 ? -32.442 -0.135 -3.767 1.00 19.96 247 LYS A N 1
ATOM 1839 C CA . LYS A 1 247 ? -32.828 1.257 -3.845 1.00 21.08 247 LYS A CA 1
ATOM 1840 C C . LYS A 1 247 ? -33.506 1.747 -2.577 1.00 21.03 247 LYS A C 1
ATOM 1841 O O . LYS A 1 247 ? -33.031 2.749 -2.049 1.00 18.92 247 LYS A O 1
ATOM 1847 N N . LYS A 1 248 ? -34.488 0.996 -2.080 1.00 21.87 248 LYS A N 1
ATOM 1848 C CA . LYS A 1 248 ? -35.207 1.372 -0.882 1.00 23.81 248 LYS A CA 1
ATOM 1849 C C . LYS A 1 248 ? -34.319 1.319 0.355 1.00 21.84 248 LYS A C 1
ATOM 1850 O O . LYS A 1 248 ? -34.453 2.214 1.205 1.00 20.72 248 LYS A O 1
ATOM 1856 N N . VAL A 1 249 ? -33.449 0.311 0.417 1.00 18.14 249 VAL A N 1
ATOM 1857 C CA . VAL A 1 249 ? -32.490 0.250 1.530 1.00 16.08 249 VAL A CA 1
ATOM 1858 C C . VAL A 1 249 ? -31.662 1.530 1.619 1.00 16.20 249 VAL A C 1
ATOM 1859 O O . VAL A 1 249 ? -31.308 1.967 2.716 1.00 14.06 249 VAL A O 1
ATOM 1863 N N . MET A 1 250 ? -31.205 1.984 0.451 1.00 16.03 250 MET A N 1
ATOM 1864 C CA . MET A 1 250 ? -30.332 3.150 0.357 1.00 17.70 250 MET A CA 1
ATOM 1865 C C . MET A 1 250 ? -31.053 4.424 0.774 1.00 17.52 250 MET A C 1
ATOM 1866 O O . MET A 1 250 ? -30.581 5.125 1.672 1.00 16.92 250 MET A O 1
ATOM 1871 N N . GLU A 1 251 ? -32.272 4.608 0.327 1.00 19.66 251 GLU A N 1
ATOM 1872 C CA . GLU A 1 251 ? -33.221 5.586 0.828 1.00 22.54 251 GLU A CA 1
ATOM 1873 C C . GLU A 1 251 ? -33.482 5.512 2.324 1.00 21.12 251 GLU A C 1
ATOM 1874 O O . GLU A 1 251 ? -33.345 6.571 2.945 1.00 21.47 251 GLU A O 1
ATOM 1880 N N . MET A 1 252 ? -33.808 4.367 2.907 1.00 18.80 252 MET A N 1
ATOM 1881 C CA . MET A 1 252 ? -34.093 4.310 4.331 1.00 18.59 252 MET A CA 1
ATOM 1882 C C . MET A 1 252 ? -32.841 4.654 5.133 1.00 18.05 252 MET A C 1
ATOM 1883 O O . MET A 1 252 ? -32.875 5.406 6.100 1.00 16.50 252 MET A O 1
ATOM 1888 N N . SER A 1 253 ? -31.679 4.265 4.603 1.00 17.67 253 SER A N 1
ATOM 1889 C CA . SER A 1 253 ? -30.395 4.447 5.261 1.00 18.08 253 SER A CA 1
ATOM 1890 C C . SER A 1 253 ? -29.927 5.902 5.227 1.00 17.57 253 SER A C 1
ATOM 1891 O O . SER A 1 253 ? -29.202 6.340 6.114 1.00 17.08 253 SER A O 1
ATOM 1894 N N . ALA A 1 254 ? -30.444 6.701 4.315 1.00 18.18 254 ALA A N 1
ATOM 1895 C CA . ALA A 1 254 ? -30.201 8.121 4.240 1.00 20.11 254 ALA A CA 1
ATOM 1896 C C . ALA A 1 254 ? -30.710 8.914 5.443 1.00 21.39 254 ALA A C 1
ATOM 1897 O O . ALA A 1 254 ? -30.008 9.853 5.866 1.00 22.02 254 ALA A O 1
ATOM 1899 N N . LYS A 1 255 ? -31.727 8.459 6.163 1.00 21.91 255 LYS A N 1
ATOM 1900 C CA . LYS A 1 255 ? -32.241 9.154 7.335 1.00 24.48 255 LYS A CA 1
ATOM 1901 C C . LYS A 1 255 ? -31.251 9.280 8.483 1.00 23.46 255 LYS A C 1
ATOM 1902 O O . LYS A 1 255 ? -31.331 10.273 9.236 1.00 22.89 255 LYS A O 1
ATOM 1908 N N . THR A 1 256 ? -30.319 8.347 8.622 1.00 21.72 256 THR A N 1
ATOM 1909 C CA . THR A 1 256 ? -29.287 8.446 9.645 1.00 20.80 256 THR A CA 1
ATOM 1910 C C . THR A 1 256 ? -27.898 8.499 9.047 1.00 18.35 256 THR A C 1
ATOM 1911 O O . THR A 1 256 ? -26.833 8.445 9.693 1.00 16.85 256 THR A O 1
ATOM 1915 N N . VAL A 1 257 ? -27.787 8.872 7.776 1.00 14.84 257 VAL A N 1
ATOM 1916 C CA . VAL A 1 257 ? -26.496 9.027 7.111 1.00 14.35 257 VAL A CA 1
ATOM 1917 C C . VAL A 1 257 ? -25.618 7.783 7.234 1.00 13.74 257 VAL A C 1
ATOM 1918 O O . VAL A 1 257 ? -24.419 7.830 7.511 1.00 13.46 257 VAL A O 1
ATOM 1922 N N . LYS A 1 258 ? -26.191 6.594 7.064 1.00 12.77 258 LYS A N 1
ATOM 1923 C CA . LYS A 1 258 ? -25.511 5.333 7.305 1.00 13.46 258 LYS A CA 1
ATOM 1924 C C . LYS A 1 258 ? -24.508 4.993 6.201 1.00 12.91 258 LYS A C 1
ATOM 1925 O O . LYS A 1 258 ? -24.682 5.303 5.013 1.00 12.55 258 LYS A O 1
ATOM 1931 N N . HIS A 1 259 ? -23.414 4.315 6.566 1.00 13.87 259 HIS A N 1
ATOM 1932 C CA . HIS A 1 259 ? -22.620 3.635 5.528 1.00 15.61 259 HIS A CA 1
ATOM 1933 C C . HIS A 1 259 ? -23.451 2.531 4.881 1.00 16.02 259 HIS A C 1
ATOM 1934 O O . HIS A 1 259 ? -24.113 1.772 5.621 1.00 15.89 259 HIS A O 1
ATOM 1941 N N . VAL A 1 260 ? -23.452 2.473 3.546 1.00 14.75 260 VAL A N 1
ATOM 1942 C CA . VAL A 1 260 ? -24.206 1.484 2.796 1.00 13.93 260 VAL A CA 1
ATOM 1943 C C . VAL A 1 260 ? -23.375 0.718 1.772 1.00 15.19 260 VAL A C 1
ATOM 1944 O O . VAL A 1 260 ? -22.576 1.356 1.038 1.00 15.29 260 VAL A O 1
ATOM 1948 N N . THR A 1 261 ? -23.505 -0.616 1.700 1.00 14.47 261 THR A N 1
ATOM 1949 C CA . THR A 1 261 ? -22.922 -1.310 0.544 1.00 14.97 261 THR A CA 1
ATOM 1950 C C . THR A 1 261 ? -24.040 -2.133 -0.104 1.00 15.06 261 THR A C 1
ATOM 1951 O O . THR A 1 261 ? -24.873 -2.651 0.646 1.00 13.37 261 THR A O 1
ATOM 1955 N N . LEU A 1 262 ? -24.136 -2.185 -1.423 1.00 13.52 262 LEU A N 1
ATOM 1956 C CA . LEU A 1 262 ? -25.188 -2.889 -2.110 1.00 15.78 262 LEU A CA 1
ATOM 1957 C C . LEU A 1 262 ? -24.604 -3.893 -3.122 1.00 17.88 262 LEU A C 1
ATOM 1958 O O . LEU A 1 262 ? -23.780 -3.547 -3.985 1.00 17.24 262 LEU A O 1
ATOM 1963 N N . GLU A 1 263 ? -25.064 -5.126 -3.068 1.00 20.20 263 GLU A N 1
ATOM 1964 C CA . GLU A 1 263 ? -24.690 -6.167 -4.036 1.00 22.48 263 GLU A CA 1
ATOM 1965 C C . GLU A 1 263 ? -25.961 -6.635 -4.738 1.00 21.43 263 GLU A C 1
ATOM 1966 O O . GLU A 1 263 ? -26.805 -7.313 -4.134 1.00 20.48 263 GLU A O 1
ATOM 1972 N N . LEU A 1 264 ? -26.279 -6.037 -5.883 1.00 20.27 264 LEU A N 1
ATOM 1973 C CA . LEU A 1 264 ? -27.605 -6.275 -6.489 1.00 20.93 264 LEU A CA 1
ATOM 1974 C C . LEU A 1 264 ? -27.526 -7.343 -7.573 1.00 22.19 264 LEU A C 1
ATOM 1975 O O . LEU A 1 264 ? -26.597 -8.200 -7.514 1.00 25.89 264 LEU A O 1
ATOM 1980 N N . GLY A 1 265 ? -28.517 -7.501 -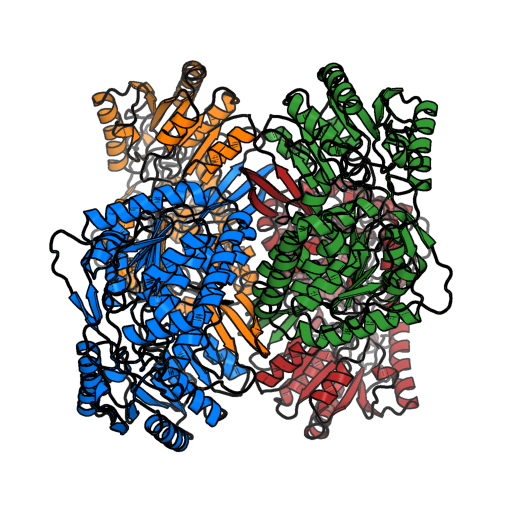8.438 1.00 20.28 265 GLY A N 1
ATOM 1981 C CA . GLY A 1 265 ? -28.417 -8.718 -9.294 1.00 19.53 265 GLY A CA 1
ATOM 1982 C C . GLY A 1 265 ? -27.642 -8.383 -10.576 1.00 18.13 265 GLY A C 1
ATOM 1983 O O . GLY A 1 265 ? -26.922 -7.374 -10.621 1.00 16.25 265 GLY A O 1
ATOM 1984 N N . GLY A 1 266 ? -27.999 -9.116 -11.660 1.00 16.18 266 GLY A N 1
ATOM 1985 C CA . GLY A 1 266 ? -27.322 -8.812 -12.918 1.00 14.86 266 GLY A CA 1
ATOM 1986 C C . GLY A 1 266 ? -28.021 -9.369 -14.133 1.00 14.79 266 GLY A C 1
ATOM 1987 O O . GLY A 1 266 ? -29.026 -10.053 -14.059 1.00 14.43 266 GLY A O 1
ATOM 1988 N N . LYS A 1 267 ? -27.481 -9.053 -15.287 1.00 13.70 267 LYS A N 1
ATOM 1989 C CA . LYS A 1 267 ? -27.829 -9.658 -16.573 1.00 15.39 267 LYS A CA 1
ATOM 1990 C C . LYS A 1 267 ? -26.510 -9.799 -17.335 1.00 13.82 267 LYS A C 1
ATOM 1991 O O . LYS A 1 267 ? -26.294 -9.227 -18.388 1.00 12.83 267 LYS A O 1
ATOM 1997 N N . SER A 1 268 ? -25.567 -10.531 -16.716 1.00 12.40 268 SER A N 1
ATOM 1998 C CA . SER A 1 268 ? -24.188 -10.530 -17.199 1.00 13.25 268 SER A CA 1
ATOM 1999 C C . SER A 1 268 ? -24.025 -11.185 -18.567 1.00 14.55 268 SER A C 1
ATOM 2000 O O . SER A 1 268 ? -24.629 -12.210 -18.871 1.00 13.96 268 SER A O 1
ATOM 2003 N N . PRO A 1 269 ? -23.124 -10.623 -19.373 1.00 14.63 269 PRO A N 1
ATOM 2004 C CA . PRO A 1 269 ? -22.904 -11.130 -20.727 1.00 14.50 269 PRO A CA 1
ATOM 2005 C C . PRO A 1 269 ? -21.683 -12.044 -20.804 1.00 14.78 269 PRO A C 1
ATOM 2006 O O . PRO A 1 269 ? -20.610 -11.757 -20.237 1.00 12.11 269 PRO A O 1
ATOM 2010 N N . LEU A 1 270 ? -21.793 -13.060 -21.690 1.00 14.10 270 LEU A N 1
ATOM 2011 C CA . LEU A 1 270 ? -20.653 -13.962 -21.885 1.00 12.55 270 LEU A CA 1
ATOM 2012 C C . LEU A 1 270 ? -20.326 -13.986 -23.372 1.00 12.89 270 LEU A C 1
ATOM 2013 O O . LEU A 1 270 ? -21.218 -14.295 -24.181 1.00 13.35 270 LEU A O 1
ATOM 2018 N N . LEU A 1 271 ? -19.146 -13.487 -23.755 1.00 12.31 271 LEU A N 1
ATOM 2019 C CA . LEU A 1 271 ? -18.823 -13.364 -25.168 1.00 13.27 271 LEU A CA 1
ATOM 2020 C C . LEU A 1 271 ? -17.872 -14.486 -25.630 1.00 13.65 271 LEU A C 1
ATOM 2021 O O . LEU A 1 271 ? -16.817 -14.731 -25.033 1.00 13.81 271 LEU A O 1
ATOM 2026 N N . ILE A 1 272 ? -18.325 -15.201 -26.658 1.00 14.05 272 ILE A N 1
ATOM 2027 C CA . ILE A 1 272 ? -17.652 -16.398 -27.150 1.00 14.21 272 ILE A CA 1
ATOM 2028 C C . ILE A 1 272 ? -17.242 -16.136 -28.589 1.00 13.52 272 ILE A C 1
ATOM 2029 O O . ILE A 1 272 ? -18.161 -16.094 -29.426 1.00 13.59 272 ILE A O 1
ATOM 2034 N N . PHE A 1 273 ? -15.972 -15.892 -28.828 1.00 12.82 273 PHE A N 1
ATOM 2035 C CA . PHE A 1 273 ? -15.465 -15.607 -30.156 1.00 12.65 273 PHE A CA 1
ATOM 2036 C C . PHE A 1 273 ? -15.165 -16.905 -30.918 1.00 13.71 273 PHE A C 1
ATOM 2037 O O . PHE A 1 273 ? -14.879 -17.955 -30.347 1.00 13.32 273 PHE A O 1
ATOM 2045 N N . LYS A 1 274 ? -14.984 -16.751 -32.237 1.00 15.57 274 LYS A N 1
ATOM 2046 C CA . LYS A 1 274 ? -14.813 -17.947 -33.084 1.00 17.23 274 LYS A CA 1
ATOM 2047 C C . LYS A 1 274 ? -13.476 -18.626 -32.869 1.00 16.26 274 LYS A C 1
ATOM 2048 O O . LYS A 1 274 ? -13.329 -19.779 -33.252 1.00 15.65 274 LYS A O 1
ATOM 2054 N N . ASP A 1 275 ? -12.452 -17.921 -32.393 1.00 15.97 275 ASP A N 1
ATOM 2055 C CA . ASP A 1 275 ? -11.169 -18.550 -32.113 1.00 15.29 275 ASP A CA 1
ATOM 2056 C C . ASP A 1 275 ? -11.128 -19.180 -30.739 1.00 16.02 275 ASP A C 1
ATOM 2057 O O . ASP A 1 275 ? -10.027 -19.564 -30.327 1.00 18.83 275 ASP A O 1
ATOM 2062 N N . CYS A 1 276 ? -12.187 -19.400 -29.984 1.00 15.95 276 CYS A N 1
ATOM 2063 C CA . CYS A 1 276 ? -12.095 -20.027 -28.680 1.00 16.46 276 CYS A CA 1
ATOM 2064 C C . CYS A 1 276 ? -11.759 -21.509 -28.765 1.00 17.75 276 CYS A C 1
ATOM 2065 O O . CYS A 1 276 ? -11.890 -22.089 -29.855 1.00 17.63 276 CYS A O 1
ATOM 2068 N N . GLU A 1 277 ? -11.481 -22.147 -27.628 1.00 17.58 277 GLU A N 1
ATOM 2069 C CA . GLU A 1 277 ? -11.544 -23.618 -27.560 1.00 18.39 277 GLU A CA 1
ATOM 2070 C C . GLU A 1 277 ? -12.976 -24.025 -27.248 1.00 17.75 277 GLU A C 1
ATOM 2071 O O . GLU A 1 277 ? -13.450 -23.782 -26.132 1.00 16.06 277 GLU A O 1
ATOM 2077 N N . LEU A 1 278 ? -13.713 -24.578 -28.200 1.00 17.45 278 LEU A N 1
ATOM 2078 C CA . LEU A 1 278 ? -15.146 -24.806 -28.073 1.00 18.23 278 LEU A CA 1
ATOM 2079 C C . LEU A 1 278 ? -15.598 -25.544 -26.825 1.00 16.39 278 LEU A C 1
ATOM 2080 O O . LEU A 1 278 ? -16.579 -25.129 -26.163 1.00 15.74 278 LEU A O 1
ATOM 2085 N N . GLU A 1 279 ? -14.943 -26.630 -26.462 1.00 15.63 279 GLU A N 1
ATOM 2086 C CA . GLU A 1 279 ? -15.369 -27.396 -25.265 1.00 16.09 279 GLU A CA 1
ATOM 2087 C C . GLU A 1 279 ? -15.220 -26.537 -24.014 1.00 15.48 279 GLU A C 1
ATOM 2088 O O . GLU A 1 279 ? -16.141 -26.595 -23.168 1.00 16.89 279 GLU A O 1
ATOM 2094 N N . ASN A 1 280 ? -14.163 -25.730 -23.913 1.00 14.44 280 ASN A N 1
ATOM 2095 C CA . ASN A 1 280 ? -13.984 -24.863 -22.732 1.00 12.16 280 ASN A CA 1
ATOM 2096 C C . ASN A 1 280 ? -15.032 -23.770 -22.743 1.00 12.15 280 ASN A C 1
ATOM 2097 O O . ASN A 1 280 ? -15.749 -23.547 -21.730 1.00 12.93 280 ASN A O 1
ATOM 2102 N N . ALA A 1 281 ? -15.355 -23.182 -23.908 1.00 11.71 281 ALA A N 1
ATOM 2103 C CA . ALA A 1 281 ? -16.516 -22.288 -23.952 1.00 12.75 281 ALA A CA 1
ATOM 2104 C C . ALA A 1 281 ? -17.818 -22.975 -23.541 1.00 13.64 281 ALA A C 1
ATOM 2105 O O . ALA A 1 281 ? -18.652 -22.328 -22.862 1.00 14.52 281 ALA A O 1
ATOM 2107 N N . VAL A 1 282 ? -18.090 -24.205 -23.989 1.00 14.05 282 VAL A N 1
ATOM 2108 C CA . VAL A 1 282 ? -19.300 -24.931 -23.596 1.00 13.73 282 VAL A CA 1
ATOM 2109 C C . VAL A 1 282 ? -19.331 -25.108 -22.090 1.00 14.50 282 VAL A C 1
ATOM 2110 O O . VAL A 1 282 ? -20.297 -24.697 -21.425 1.00 15.72 282 VAL A O 1
ATOM 2114 N N . ARG A 1 283 ? -18.253 -25.635 -21.490 1.00 14.84 283 ARG A N 1
ATOM 2115 C CA . ARG A 1 283 ? -18.180 -25.686 -20.032 1.00 14.68 283 ARG A CA 1
ATOM 2116 C C . ARG A 1 283 ? -18.458 -24.298 -19.421 1.00 14.59 283 ARG A C 1
ATOM 2117 O O . ARG A 1 283 ? -19.250 -24.179 -18.464 1.00 14.20 283 ARG A O 1
ATOM 2125 N N . GLY A 1 284 ? -17.805 -23.241 -19.925 1.00 13.00 284 GLY A N 1
ATOM 2126 C CA . GLY A 1 284 ? -18.034 -21.888 -19.417 1.00 11.59 284 GLY A CA 1
ATOM 2127 C C . GLY A 1 284 ? -19.504 -21.528 -19.415 1.00 11.12 284 GLY A C 1
ATOM 2128 O O . GLY A 1 284 ? -20.042 -21.069 -18.388 1.00 11.16 284 GLY A O 1
ATOM 2129 N N . ALA A 1 285 ? -20.203 -21.636 -20.553 1.00 10.55 285 ALA A N 1
ATOM 2130 C CA . ALA A 1 285 ? -21.623 -21.247 -20.591 1.00 10.97 285 ALA A CA 1
ATOM 2131 C C . ALA A 1 285 ? -22.478 -22.048 -19.613 1.00 11.95 285 ALA A C 1
ATOM 2132 O O . ALA A 1 285 ? -23.412 -21.545 -18.962 1.00 11.97 285 ALA A O 1
ATOM 2134 N N . LEU A 1 286 ? -22.187 -23.342 -19.451 1.00 12.67 286 LEU A N 1
ATOM 2135 C CA . LEU A 1 286 ? -22.944 -24.201 -18.540 1.00 12.59 286 LEU A CA 1
ATOM 2136 C C . LEU A 1 286 ? -22.683 -23.757 -17.113 1.00 12.91 286 LEU A C 1
ATOM 2137 O O . LEU A 1 286 ? -23.597 -23.595 -16.275 1.00 13.01 286 LEU A O 1
ATOM 2142 N N . MET A 1 287 ? -21.406 -23.551 -16.764 1.00 12.86 287 MET A N 1
ATOM 2143 C CA . MET A 1 287 ? -21.083 -23.086 -15.408 1.00 12.72 287 MET A CA 1
ATOM 2144 C C . MET A 1 287 ? -21.546 -21.642 -15.170 1.00 12.28 287 MET A C 1
ATOM 2145 O O . MET A 1 287 ? -21.847 -21.266 -14.019 1.00 12.62 287 MET A O 1
ATOM 2150 N N . ALA A 1 288 ? -21.826 -20.908 -16.240 1.00 10.95 288 ALA A N 1
ATOM 2151 C CA . ALA A 1 288 ? -22.330 -19.541 -16.149 1.00 10.49 288 ALA A CA 1
ATOM 2152 C C . ALA A 1 288 ? -23.829 -19.493 -15.942 1.00 10.35 288 ALA A C 1
ATOM 2153 O O . ALA A 1 288 ? -24.374 -18.420 -15.659 1.00 9.51 288 ALA A O 1
ATOM 2155 N N . ASN A 1 289 ? -24.539 -20.616 -16.090 1.00 11.67 289 ASN A N 1
ATOM 2156 C CA . ASN A 1 289 ? -26.001 -20.514 -16.027 1.00 11.48 289 ASN A CA 1
ATOM 2157 C C . ASN A 1 289 ? -26.697 -21.467 -15.099 1.00 12.43 289 ASN A C 1
ATOM 2158 O O . ASN A 1 289 ? -27.819 -21.163 -14.663 1.00 12.81 289 ASN A O 1
ATOM 2163 N N . PHE A 1 290 ? -26.111 -22.662 -14.870 1.00 12.51 290 PHE A N 1
ATOM 2164 C CA . PHE A 1 290 ? -26.837 -23.665 -14.090 1.00 12.81 290 PHE A CA 1
ATOM 2165 C C . PHE A 1 290 ? -26.396 -24.063 -12.706 1.00 13.70 290 PHE A C 1
ATOM 2166 O O . PHE A 1 290 ? -27.000 -25.032 -12.167 1.00 12.98 290 PHE A O 1
ATOM 2174 N N . LEU A 1 291 ? -25.453 -23.369 -12.053 1.00 12.80 291 LEU A N 1
ATOM 2175 C CA . LEU A 1 291 ? -25.148 -23.685 -10.676 1.00 11.57 291 LEU A CA 1
ATOM 2176 C C . LEU A 1 291 ? -26.309 -23.291 -9.787 1.00 12.38 291 LEU A C 1
ATOM 2177 O O . LEU A 1 291 ? -27.088 -22.365 -10.118 1.00 12.62 291 LEU A O 1
ATOM 2182 N N . THR A 1 292 ? -26.512 -23.994 -8.667 1.00 11.49 292 THR A N 1
ATOM 2183 C CA . THR A 1 292 ? -27.582 -23.604 -7.750 1.00 10.88 292 THR A CA 1
ATOM 2184 C C . THR A 1 292 ? -28.902 -23.309 -8.427 1.00 11.82 292 THR A C 1
ATOM 2185 O O . THR A 1 292 ? -29.711 -22.391 -8.132 1.00 11.44 292 THR A O 1
ATOM 2189 N N . GLN A 1 293 ? -29.289 -24.216 -9.364 1.00 11.33 293 GLN A N 1
ATOM 2190 C CA . GLN A 1 293 ? -30.574 -24.152 -10.066 1.00 11.08 293 GLN A CA 1
ATOM 2191 C C . GLN A 1 293 ? -30.745 -22.858 -10.835 1.00 11.84 293 GLN A C 1
ATOM 2192 O O . GLN A 1 293 ? -31.879 -22.384 -10.972 1.00 13.57 293 GLN A O 1
ATOM 2198 N N . GLY A 1 294 ? -29.656 -22.240 -11.308 1.00 11.60 294 GLY A N 1
ATOM 2199 C CA . GLY A 1 294 ? -29.759 -20.978 -12.022 1.00 11.15 294 GLY A CA 1
ATOM 2200 C C . GLY A 1 294 ? -30.042 -19.810 -11.089 1.00 11.36 294 GLY A C 1
ATOM 2201 O O . GLY A 1 294 ? -30.365 -18.759 -11.682 1.00 12.56 294 GLY A O 1
ATOM 2202 N N . GLN A 1 295 ? -29.862 -19.905 -9.795 1.00 10.36 295 GLN A N 1
ATOM 2203 C CA . GLN A 1 295 ? -30.226 -18.828 -8.861 1.00 12.12 295 GLN A CA 1
ATOM 2204 C C . GLN A 1 295 ? -28.970 -18.132 -8.322 1.00 13.55 295 GLN A C 1
ATOM 2205 O O . GLN A 1 295 ? -28.543 -18.315 -7.188 1.00 13.61 295 GLN A O 1
ATOM 2211 N N . VAL A 1 296 ? -28.174 -17.544 -9.219 1.00 14.68 296 VAL A N 1
ATOM 2212 C CA . VAL A 1 296 ? -26.864 -16.968 -8.953 1.00 14.50 296 VAL A CA 1
ATOM 2213 C C . VAL A 1 296 ? -26.727 -15.591 -9.604 1.00 16.05 296 VAL A C 1
ATOM 2214 O O . VAL A 1 296 ? -26.809 -15.458 -10.825 1.00 14.16 296 VAL A O 1
ATOM 2218 N N . CYS A 1 297 ? -26.258 -14.615 -8.815 1.00 17.16 297 CYS A N 1
ATOM 2219 C CA . CYS A 1 297 ? -26.227 -13.198 -9.199 1.00 17.12 297 CYS A CA 1
ATOM 2220 C C . CYS A 1 297 ? -25.318 -12.878 -10.344 1.00 15.26 297 CYS A C 1
ATOM 2221 O O . CYS A 1 297 ? -25.739 -12.135 -11.265 1.00 13.92 297 CYS A O 1
ATOM 2224 N N . THR A 1 298 ? -24.141 -13.507 -10.440 1.00 12.68 298 THR A N 1
ATOM 2225 C CA . THR A 1 298 ? -23.207 -13.251 -11.538 1.00 12.47 298 THR A CA 1
ATOM 2226 C C . THR A 1 298 ? -23.460 -14.026 -12.819 1.00 12.76 298 THR A C 1
ATOM 2227 O O . THR A 1 298 ? -22.769 -13.801 -13.844 1.00 12.51 298 THR A O 1
ATOM 2231 N N . ASN A 1 299 ? -24.440 -14.932 -12.839 1.00 12.27 299 ASN A N 1
ATOM 2232 C CA . ASN A 1 299 ? -24.630 -15.826 -13.991 1.00 11.56 299 ASN A CA 1
ATOM 2233 C C . ASN A 1 299 ? -24.552 -15.085 -15.308 1.00 10.49 299 ASN A C 1
ATOM 2234 O O . ASN A 1 299 ? -25.170 -14.020 -15.414 1.00 9.62 299 ASN A O 1
ATOM 2239 N N . GLY A 1 300 ? -23.874 -15.664 -16.312 1.00 11.22 300 GLY A N 1
ATOM 2240 C CA . GLY A 1 300 ? -23.776 -15.043 -17.656 1.00 11.07 300 GLY A CA 1
ATOM 2241 C C . GLY A 1 300 ? -24.976 -15.545 -18.468 1.00 12.26 300 GLY A C 1
ATOM 2242 O O . GLY A 1 300 ? -24.934 -16.518 -19.247 1.00 12.25 300 GLY A O 1
ATOM 2243 N N . THR A 1 301 ? -26.102 -14.831 -18.284 1.00 13.38 301 THR A N 1
ATOM 2244 C CA . THR A 1 301 ? -27.404 -15.282 -18.782 1.00 14.03 301 THR A CA 1
ATOM 2245 C C . THR A 1 301 ? -27.705 -14.745 -20.153 1.00 14.71 301 THR A C 1
ATOM 2246 O O . THR A 1 301 ? -28.640 -15.212 -20.822 1.00 14.46 301 THR A O 1
ATOM 2250 N N . ARG A 1 302 ? -26.807 -13.930 -20.709 1.00 14.80 302 ARG A N 1
ATOM 2251 C CA . ARG A 1 302 ? -26.892 -13.530 -22.115 1.00 14.08 302 ARG A CA 1
ATOM 2252 C C . ARG A 1 302 ? -25.636 -14.069 -22.790 1.00 14.60 302 ARG A C 1
ATOM 2253 O O . ARG A 1 302 ? -24.532 -13.591 -22.459 1.00 14.85 302 ARG A O 1
ATOM 2261 N N . VAL A 1 303 ? -25.785 -15.186 -23.512 1.00 13.91 303 VAL A N 1
ATOM 2262 C CA . VAL A 1 303 ? -24.591 -15.797 -24.125 1.00 12.86 303 VAL A CA 1
ATOM 2263 C C . VAL A 1 303 ? -24.450 -15.399 -25.578 1.00 14.09 303 VAL A C 1
ATOM 2264 O O . VAL A 1 303 ? -25.215 -15.872 -26.437 1.00 13.45 303 VAL A O 1
ATOM 2268 N N . PHE A 1 304 ? -23.430 -14.585 -25.852 1.00 13.51 304 PHE A N 1
ATOM 2269 C CA . PHE A 1 304 ? -23.295 -14.030 -27.210 1.00 13.33 304 PHE A CA 1
ATOM 2270 C C . PHE A 1 304 ? -22.311 -14.918 -27.959 1.00 14.01 304 PHE A C 1
ATOM 2271 O O . PHE A 1 304 ? -21.225 -15.083 -27.370 1.00 13.63 304 PHE A O 1
ATOM 2279 N N . VAL A 1 305 ? -22.759 -15.572 -29.040 1.00 13.88 305 VAL A N 1
ATOM 2280 C CA . VAL A 1 305 ? -21.791 -16.495 -29.693 1.00 13.89 305 VAL A CA 1
ATOM 2281 C C . VAL A 1 305 ? -21.533 -16.120 -31.137 1.00 14.56 305 VAL A C 1
ATOM 2282 O O . VAL A 1 305 ? -22.510 -15.906 -31.850 1.00 15.40 305 VAL A O 1
ATOM 2286 N N . GLN A 1 306 ? -20.284 -15.916 -31.564 1.00 15.45 306 GLN A N 1
ATOM 2287 C CA . GLN A 1 306 ? -19.985 -15.470 -32.909 1.00 16.84 306 GLN A CA 1
ATOM 2288 C C . GLN A 1 306 ? -20.630 -16.382 -33.946 1.00 18.35 306 GLN A C 1
ATOM 2289 O O . GLN A 1 306 ? -20.413 -17.598 -33.960 1.00 18.00 306 GLN A O 1
ATOM 2295 N N . ARG A 1 307 ? -21.368 -15.803 -34.879 1.00 19.12 307 ARG A N 1
ATOM 2296 C CA . ARG A 1 307 ? -22.206 -16.456 -35.829 1.00 21.09 307 ARG A CA 1
ATOM 2297 C C . ARG A 1 307 ? -21.662 -17.748 -36.452 1.00 21.09 307 ARG A C 1
ATOM 2298 O O . ARG A 1 307 ? -22.404 -18.738 -36.416 1.00 19.39 307 ARG A O 1
ATOM 2306 N N . GLU A 1 308 ? -20.422 -17.807 -36.896 1.00 23.05 308 GLU A N 1
ATOM 2307 C CA . GLU A 1 308 ? -19.816 -18.973 -37.504 1.00 25.40 308 GLU A CA 1
ATOM 2308 C C . GLU A 1 308 ? -19.865 -20.232 -36.639 1.00 23.52 308 GLU A C 1
ATOM 2309 O O . GLU A 1 308 ? -19.648 -21.290 -37.233 1.00 23.16 308 GLU A O 1
ATOM 2315 N N . ILE A 1 309 ? -19.667 -20.128 -35.310 1.00 20.20 309 ILE A N 1
ATOM 2316 C CA . ILE A 1 309 ? -19.569 -21.329 -34.495 1.00 18.02 309 ILE A CA 1
ATOM 2317 C C . ILE A 1 309 ? -20.856 -21.573 -33.715 1.00 18.72 309 ILE A C 1
ATOM 2318 O O . ILE A 1 309 ? -20.960 -22.500 -32.891 1.00 18.95 309 ILE A O 1
ATOM 2323 N N . MET A 1 310 ? -21.900 -20.795 -34.000 1.00 19.68 310 MET A N 1
ATOM 2324 C CA . MET A 1 310 ? -23.153 -20.906 -33.270 1.00 23.05 310 MET A CA 1
ATOM 2325 C C . MET A 1 310 ? -23.774 -22.285 -33.348 1.00 22.96 310 MET A C 1
ATOM 2326 O O . MET A 1 310 ? -24.139 -22.889 -32.312 1.00 22.68 310 MET A O 1
ATOM 2331 N N . PRO A 1 311 ? -23.920 -22.854 -34.542 1.00 23.03 311 PRO A N 1
ATOM 2332 C CA . PRO A 1 311 ? -24.508 -24.187 -34.704 1.00 22.44 311 PRO A CA 1
ATOM 2333 C C . PRO A 1 311 ? -23.809 -25.237 -33.872 1.00 21.64 311 PRO A C 1
ATOM 2334 O O . PRO A 1 311 ? -24.472 -25.937 -33.082 1.00 21.13 311 PRO A O 1
ATOM 2338 N N . GLN A 1 312 ? -22.484 -25.393 -33.961 1.00 21.46 312 GLN A N 1
ATOM 2339 C CA . GLN A 1 312 ? -21.782 -26.364 -33.136 1.00 22.10 312 GLN A CA 1
ATOM 2340 C C . GLN A 1 312 ? -21.815 -26.008 -31.657 1.00 21.70 312 GLN A C 1
ATOM 2341 O O . GLN A 1 312 ? -21.839 -26.910 -30.802 1.00 23.10 312 GLN A O 1
ATOM 2347 N N . PHE A 1 313 ? -21.905 -24.724 -31.276 1.00 20.60 313 PHE A N 1
ATOM 2348 C CA . PHE A 1 313 ? -21.985 -24.410 -29.837 1.00 18.98 313 PHE A CA 1
ATOM 2349 C C . PHE A 1 313 ? -23.309 -24.914 -29.282 1.00 19.12 313 PHE A C 1
ATOM 2350 O O . PHE A 1 313 ? -23.435 -25.563 -28.236 1.00 19.89 313 PHE A O 1
ATOM 2358 N N . LEU A 1 314 ? -24.380 -24.632 -29.984 1.00 20.04 314 LEU A N 1
ATOM 2359 C CA . LEU A 1 314 ? -25.757 -24.948 -29.646 1.00 22.36 314 LEU A CA 1
ATOM 2360 C C . LEU A 1 314 ? -26.018 -26.440 -29.574 1.00 24.70 314 LEU A C 1
ATOM 2361 O O . LEU A 1 314 ? -26.700 -26.956 -28.674 1.00 24.17 314 LEU A O 1
ATOM 2366 N N . GLU A 1 315 ? -25.421 -27.182 -30.523 1.00 27.18 315 GLU A N 1
ATOM 2367 C CA . GLU A 1 315 ? -25.561 -28.639 -30.560 1.00 28.65 315 GLU A CA 1
ATOM 2368 C C . GLU A 1 315 ? -25.067 -29.248 -29.253 1.00 24.99 315 GLU A C 1
ATOM 2369 O O . GLU A 1 315 ? -25.757 -30.033 -28.598 1.00 21.30 315 GLU A O 1
ATOM 2375 N N . GLU A 1 316 ? -23.821 -28.881 -28.887 1.00 21.65 316 GLU A N 1
ATOM 2376 C CA . GLU A 1 316 ? -23.251 -29.437 -27.675 1.00 18.80 316 GLU A CA 1
ATOM 2377 C C . GLU A 1 316 ? -23.889 -28.857 -26.433 1.00 17.98 316 GLU A C 1
ATOM 2378 O O . GLU A 1 316 ? -24.040 -29.548 -25.412 1.00 17.66 316 GLU A O 1
ATOM 2384 N N . VAL A 1 317 ? -24.286 -27.573 -26.456 1.00 17.19 317 VAL A N 1
ATOM 2385 C CA . VAL A 1 317 ? -24.759 -27.006 -25.182 1.00 16.62 317 VAL A CA 1
ATOM 2386 C C . VAL A 1 317 ? -26.147 -27.526 -24.845 1.00 17.17 317 VAL A C 1
ATOM 2387 O O . VAL A 1 317 ? -26.417 -27.840 -23.651 1.00 17.63 317 VAL A O 1
ATOM 2391 N N . VAL A 1 318 ? -26.978 -27.766 -25.869 1.00 16.48 318 VAL A N 1
ATOM 2392 C CA . VAL A 1 318 ? -28.277 -28.398 -25.606 1.00 17.18 318 VAL A CA 1
ATOM 2393 C C . VAL A 1 318 ? -28.179 -29.844 -25.143 1.00 18.70 318 VAL A C 1
ATOM 2394 O O . VAL A 1 318 ? -28.996 -30.325 -24.314 1.00 19.12 318 VAL A O 1
ATOM 2398 N N . LYS A 1 319 ? -27.247 -30.628 -25.670 1.00 19.93 319 LYS A N 1
ATOM 2399 C CA . LYS A 1 319 ? -27.097 -32.037 -25.244 1.00 22.01 319 LYS A CA 1
ATOM 2400 C C . LYS A 1 319 ? -26.617 -32.131 -23.795 1.00 20.30 319 LYS A C 1
ATOM 2401 O O . LYS A 1 319 ? -27.172 -32.828 -22.929 1.00 18.44 319 LYS A O 1
ATOM 2407 N N . ARG A 1 320 ? -25.624 -31.280 -23.479 1.00 18.56 320 ARG A N 1
ATOM 2408 C CA . ARG A 1 320 ? -25.169 -31.180 -22.080 1.00 16.64 320 ARG A CA 1
ATOM 2409 C C . ARG A 1 320 ? -26.238 -30.691 -21.115 1.00 15.62 320 ARG A C 1
ATOM 2410 O O . ARG A 1 320 ? -26.403 -31.306 -20.022 1.00 16.60 320 ARG A O 1
ATOM 2418 N N . THR A 1 321 ? -27.111 -29.765 -21.487 1.00 14.53 321 THR A N 1
ATOM 2419 C CA . THR A 1 321 ? -28.130 -29.288 -20.556 1.00 16.20 321 THR A CA 1
ATOM 2420 C C . THR A 1 321 ? -29.175 -30.354 -20.287 1.00 17.54 321 THR A C 1
ATOM 2421 O O . THR A 1 321 ? -29.501 -30.667 -19.126 1.00 18.11 321 THR A O 1
ATOM 2425 N N . LYS A 1 322 ? -29.647 -31.010 -21.357 1.00 18.62 322 LYS A N 1
ATOM 2426 C CA . LYS A 1 322 ? -30.564 -32.139 -21.201 1.00 19.71 322 LYS A CA 1
ATOM 2427 C C . LYS A 1 322 ? -29.970 -33.285 -20.399 1.00 19.09 322 LYS A C 1
ATOM 2428 O O . LYS A 1 322 ? -30.711 -34.031 -19.730 1.00 19.07 322 LYS A O 1
ATOM 2434 N N . ALA A 1 323 ? -28.640 -33.473 -20.390 1.00 17.41 323 ALA A N 1
ATOM 2435 C CA . ALA A 1 323 ? -28.051 -34.551 -19.615 1.00 17.29 323 ALA A CA 1
ATOM 2436 C C . ALA A 1 323 ? -28.015 -34.220 -18.134 1.00 18.17 323 ALA A C 1
ATOM 2437 O O . ALA A 1 323 ? -27.605 -35.093 -17.353 1.00 17.80 323 ALA A O 1
ATOM 2439 N N . ILE A 1 324 ? -28.222 -32.955 -17.720 1.00 17.87 324 ILE A N 1
ATOM 2440 C CA . ILE A 1 324 ? -28.113 -32.597 -16.296 1.00 15.57 324 ILE A CA 1
ATOM 2441 C C . ILE A 1 324 ? -29.034 -33.426 -15.442 1.00 15.56 324 ILE A C 1
ATOM 2442 O O . ILE A 1 324 ? -30.254 -33.464 -15.643 1.00 15.20 324 ILE A O 1
ATOM 2447 N N . VAL A 1 325 ? -28.537 -34.113 -14.404 1.00 15.87 325 VAL A N 1
ATOM 2448 C CA . VAL A 1 325 ? -29.379 -34.925 -13.538 1.00 14.05 325 VAL A CA 1
ATOM 2449 C C . VAL A 1 325 ? -30.098 -34.059 -12.504 1.00 15.66 325 VAL A C 1
ATOM 2450 O O . VAL A 1 325 ? -29.506 -33.491 -11.561 1.00 15.70 325 VAL A O 1
ATOM 2454 N N . VAL A 1 326 ? -31.439 -34.075 -12.559 1.00 14.60 326 VAL A N 1
ATOM 2455 C CA . VAL A 1 326 ? -32.274 -33.281 -11.687 1.00 15.58 326 VAL A CA 1
ATOM 2456 C C . VAL A 1 326 ? -32.970 -34.234 -10.728 1.00 17.93 326 VAL A C 1
ATOM 2457 O O . VAL A 1 326 ? -33.636 -35.121 -11.273 1.00 18.55 326 VAL A O 1
ATOM 2461 N N . GLY A 1 327 ? -32.856 -34.045 -9.421 1.00 18.16 327 GLY A N 1
ATOM 2462 C CA . GLY A 1 327 ? -33.466 -34.922 -8.453 1.00 17.97 327 GLY A CA 1
ATOM 2463 C C . GLY A 1 327 ? -32.968 -34.632 -7.040 1.00 18.08 327 GLY A C 1
ATOM 2464 O O . GLY A 1 327 ? -32.887 -33.470 -6.612 1.00 19.43 327 GLY A O 1
ATOM 2465 N N . ASP A 1 328 ? -32.749 -35.639 -6.237 1.00 16.61 328 ASP A N 1
ATOM 2466 C CA . ASP A 1 328 ? -32.405 -35.502 -4.828 1.00 16.09 328 ASP A CA 1
ATOM 2467 C C . ASP A 1 328 ? -31.009 -34.918 -4.686 1.00 15.04 328 ASP A C 1
ATOM 2468 O O . ASP A 1 328 ? -30.041 -35.570 -5.085 1.00 14.30 328 ASP A O 1
ATOM 2473 N N . PRO A 1 329 ? -30.897 -33.721 -4.110 1.00 14.49 329 PRO A N 1
ATOM 2474 C CA . PRO A 1 329 ? -29.666 -32.969 -3.981 1.00 14.65 329 PRO A CA 1
ATOM 2475 C C . PRO A 1 329 ? -28.677 -33.614 -3.056 1.00 15.53 329 PRO A C 1
ATOM 2476 O O . PRO A 1 329 ? -27.457 -33.405 -3.143 1.00 17.16 329 PRO A O 1
ATOM 2480 N N . LEU A 1 330 ? -29.136 -34.494 -2.203 1.00 16.44 330 LEU A N 1
ATOM 2481 C CA . LEU A 1 330 ? -28.256 -35.216 -1.271 1.00 16.66 330 LEU A CA 1
ATOM 2482 C C . LEU A 1 330 ? -27.534 -36.392 -1.916 1.00 17.08 330 LEU A C 1
ATOM 2483 O O . LEU A 1 330 ? -26.593 -36.881 -1.265 1.00 17.03 330 LEU A O 1
ATOM 2488 N N . LEU A 1 331 ? -27.811 -36.690 -3.198 1.00 16.84 331 LEU A N 1
ATOM 2489 C CA . LEU A 1 331 ? -27.015 -37.705 -3.894 1.00 18.76 331 LEU A CA 1
ATOM 2490 C C . LEU A 1 331 ? -25.836 -37.032 -4.591 1.00 19.93 331 LEU A C 1
ATOM 2491 O O . LEU A 1 331 ? -26.021 -35.977 -5.221 1.00 18.70 331 LEU A O 1
ATOM 2496 N N . THR A 1 332 ? -24.654 -37.657 -4.556 1.00 20.97 332 THR A N 1
ATOM 2497 C CA . THR A 1 332 ? -23.460 -37.062 -5.146 1.00 21.92 332 THR A CA 1
ATOM 2498 C C . THR A 1 332 ? -23.541 -36.862 -6.640 1.00 21.82 332 THR A C 1
ATOM 2499 O O . THR A 1 332 ? -22.888 -35.963 -7.201 1.00 20.49 332 THR A O 1
ATOM 2503 N N . GLU A 1 333 ? -24.385 -37.616 -7.332 1.00 22.06 333 GLU A N 1
ATOM 2504 C CA . GLU A 1 333 ? -24.431 -37.495 -8.797 1.00 21.71 333 GLU A CA 1
ATOM 2505 C C . GLU A 1 333 ? -25.579 -36.652 -9.275 1.00 18.45 333 GLU A C 1
ATOM 2506 O O . GLU A 1 333 ? -25.591 -36.244 -10.446 1.00 18.51 333 GLU A O 1
ATOM 2512 N N . THR A 1 334 ? -26.430 -36.151 -8.374 1.00 16.63 334 THR A N 1
ATOM 2513 C CA . THR A 1 334 ? -27.388 -35.107 -8.784 1.00 15.64 334 THR A CA 1
ATOM 2514 C C . THR A 1 334 ? -26.678 -33.798 -9.140 1.00 15.04 334 THR A C 1
ATOM 2515 O O . THR A 1 334 ? -25.688 -33.499 -8.457 1.00 14.69 334 THR A O 1
ATOM 2519 N N . ARG A 1 335 ? -27.223 -33.037 -10.094 1.00 13.89 335 ARG A N 1
ATOM 2520 C CA . ARG A 1 335 ? -26.532 -31.839 -10.554 1.00 14.11 335 ARG A CA 1
ATOM 2521 C C . ARG A 1 335 ? -27.471 -30.631 -10.523 1.00 14.52 335 ARG A C 1
ATOM 2522 O O . ARG A 1 335 ? -27.001 -29.490 -10.678 1.00 14.19 335 ARG A O 1
ATOM 2530 N N . MET A 1 336 ? -28.766 -30.877 -10.266 1.00 13.39 336 MET A N 1
ATOM 2531 C CA . MET A 1 336 ? -29.719 -29.800 -10.091 1.00 13.66 336 MET A CA 1
ATOM 2532 C C . MET A 1 336 ? -30.840 -30.238 -9.154 1.00 14.80 336 MET A C 1
ATOM 2533 O O . MET A 1 336 ? -31.282 -31.392 -9.204 1.00 15.56 336 MET A O 1
ATOM 2538 N N . GLY A 1 337 ? -31.179 -29.392 -8.176 1.00 13.40 337 GLY A N 1
ATOM 2539 C CA . GLY A 1 337 ? -32.170 -29.768 -7.160 1.00 11.97 337 GLY A CA 1
ATOM 2540 C C . GLY A 1 337 ? -33.457 -28.997 -7.468 1.00 12.22 337 GLY A C 1
ATOM 2541 O O . GLY A 1 337 ? -33.691 -28.593 -8.615 1.00 12.83 337 GLY A O 1
ATOM 2542 N N . GLY A 1 338 ? -34.304 -28.787 -6.462 1.00 12.07 338 GLY A N 1
ATOM 2543 C CA . GLY A 1 338 ? -35.479 -27.931 -6.734 1.00 12.94 338 GLY A CA 1
ATOM 2544 C C . GLY A 1 338 ? -35.163 -26.439 -6.481 1.00 13.79 338 GLY A C 1
ATOM 2545 O O . GLY A 1 338 ? -34.362 -26.098 -5.618 1.00 12.12 338 GLY A O 1
ATOM 2546 N N . LEU A 1 339 ? -35.925 -25.565 -7.133 1.00 13.61 339 LEU A N 1
ATOM 2547 C CA . LEU A 1 339 ? -35.738 -24.132 -6.911 1.00 15.95 339 LEU A CA 1
ATOM 2548 C C . LEU A 1 339 ? -36.274 -23.817 -5.513 1.00 16.49 339 LEU A C 1
ATOM 2549 O O . LEU A 1 339 ? -36.825 -24.705 -4.873 1.00 16.25 339 LEU A O 1
ATOM 2554 N N . ILE A 1 340 ? -36.016 -22.612 -5.010 1.00 16.63 340 ILE A N 1
ATOM 2555 C CA . ILE A 1 340 ? -36.155 -22.340 -3.583 1.00 16.08 340 ILE A CA 1
ATOM 2556 C C . ILE A 1 340 ? -37.587 -22.372 -3.071 1.00 16.58 340 ILE A C 1
ATOM 2557 O O . ILE A 1 340 ? -37.746 -22.667 -1.861 1.00 16.24 340 ILE A O 1
ATOM 2562 N N . SER A 1 341 ? -38.571 -21.978 -3.864 1.00 15.31 341 SER A N 1
ATOM 2563 C CA . SER A 1 341 ? -39.953 -21.883 -3.401 1.00 16.44 341 SER A CA 1
ATOM 2564 C C . SER A 1 341 ? -40.891 -22.073 -4.605 1.00 17.31 341 SER A C 1
ATOM 2565 O O . SER A 1 341 ? -40.423 -22.060 -5.765 1.00 16.97 341 SER A O 1
ATOM 2568 N N . LYS A 1 342 ? -42.183 -22.223 -4.323 1.00 18.28 342 LYS A N 1
ATOM 2569 C CA . LYS A 1 342 ? -43.183 -22.385 -5.379 1.00 20.78 342 LYS A CA 1
ATOM 2570 C C . LYS A 1 342 ? -43.410 -21.140 -6.208 1.00 19.24 342 LYS A C 1
ATOM 2571 O O . LYS A 1 342 ? -43.428 -21.141 -7.450 1.00 20.26 342 LYS A O 1
ATOM 2577 N N . PRO A 1 343 ? -43.562 -19.995 -5.554 1.00 19.36 343 PRO A N 1
ATOM 2578 C CA . PRO A 1 343 ? -43.683 -18.723 -6.254 1.00 18.90 343 PRO A CA 1
ATOM 2579 C C . PRO A 1 343 ? -42.476 -18.463 -7.142 1.00 20.00 343 PRO A C 1
ATOM 2580 O O . PRO A 1 343 ? -42.621 -17.959 -8.282 1.00 20.67 343 PRO A O 1
ATOM 2584 N N . GLN A 1 344 ? -41.244 -18.789 -6.707 1.00 20.47 344 GLN A N 1
ATOM 2585 C CA . GLN A 1 344 ? -40.072 -18.551 -7.569 1.00 20.41 344 GLN A CA 1
ATOM 2586 C C . GLN A 1 344 ? -40.158 -19.446 -8.805 1.00 19.52 344 GLN A C 1
ATOM 2587 O O . GLN A 1 344 ? -39.950 -19.049 -9.969 1.00 19.27 344 GLN A O 1
ATOM 2593 N N . LEU A 1 345 ? -40.448 -20.722 -8.595 1.00 19.01 345 LEU A N 1
ATOM 2594 C CA . LEU A 1 345 ? -40.605 -21.662 -9.714 1.00 19.08 345 LEU A CA 1
ATOM 2595 C C . LEU A 1 345 ? -41.626 -21.160 -10.720 1.00 18.89 345 LEU A C 1
ATOM 2596 O O . LEU A 1 345 ? -41.339 -20.975 -11.922 1.00 18.39 345 LEU A O 1
ATOM 2601 N N . ASP A 1 346 ? -42.807 -20.797 -10.240 1.00 19.97 346 ASP A N 1
ATOM 2602 C CA . ASP A 1 346 ? -43.847 -20.203 -11.089 1.00 21.37 346 ASP A CA 1
ATOM 2603 C C . ASP A 1 346 ? -43.390 -18.966 -11.836 1.00 21.48 346 ASP A C 1
ATOM 2604 O O . ASP A 1 346 ? -43.746 -18.831 -13.012 1.00 20.82 346 ASP A O 1
ATOM 2609 N N . LYS A 1 347 ? -42.707 -18.029 -11.165 1.00 21.45 347 LYS A N 1
ATOM 2610 C CA . LYS A 1 347 ? -42.229 -16.835 -11.874 1.00 21.23 347 LYS A CA 1
ATOM 2611 C C . LYS A 1 347 ? -41.226 -17.247 -12.945 1.00 19.90 347 LYS A C 1
ATOM 2612 O O . LYS A 1 347 ? -41.298 -16.769 -14.101 1.00 18.80 347 LYS A O 1
ATOM 2618 N N . VAL A 1 348 ? -40.303 -18.157 -12.600 1.00 17.48 348 VAL A N 1
ATOM 2619 C CA . VAL A 1 348 ? -39.320 -18.600 -13.590 1.00 16.98 348 VAL A CA 1
ATOM 2620 C C . VAL A 1 348 ? -40.034 -19.272 -14.776 1.00 18.42 348 VAL A C 1
ATOM 2621 O O . VAL A 1 348 ? -39.708 -19.012 -15.929 1.00 17.56 348 VAL A O 1
ATOM 2625 N N . LEU A 1 349 ? -41.040 -20.111 -14.508 1.00 19.27 349 LEU A N 1
ATOM 2626 C CA . LEU A 1 349 ? -41.826 -20.722 -15.586 1.00 20.11 349 LEU A CA 1
ATOM 2627 C C . LEU A 1 349 ? -42.627 -19.726 -16.390 1.00 20.49 349 LEU A C 1
ATOM 2628 O O . LEU A 1 349 ? -42.616 -19.759 -17.649 1.00 22.20 349 LEU A O 1
ATOM 2633 N N . GLY A 1 350 ? -43.194 -18.712 -15.718 1.00 20.23 350 GLY A N 1
ATOM 2634 C CA . GLY A 1 350 ? -43.744 -17.557 -16.394 1.00 19.60 350 GLY A CA 1
ATOM 2635 C C . GLY A 1 350 ? -42.828 -16.832 -17.346 1.00 19.74 350 GLY A C 1
ATOM 2636 O O . GLY A 1 350 ? -43.302 -16.406 -18.439 1.00 20.64 350 GLY A O 1
ATOM 2637 N N . PHE A 1 351 ? -41.541 -16.659 -17.034 1.00 18.62 351 PHE A N 1
ATOM 2638 C CA . PHE A 1 351 ? -40.627 -16.020 -17.976 1.00 18.20 351 PHE A CA 1
ATOM 2639 C C . PHE A 1 351 ? -40.481 -16.883 -19.240 1.00 17.55 351 PHE A C 1
ATOM 2640 O O . PHE A 1 351 ? -40.373 -16.347 -20.348 1.00 16.12 351 PHE A O 1
ATOM 2648 N N . VAL A 1 352 ? -40.384 -18.210 -19.104 1.00 16.45 352 VAL A N 1
ATOM 2649 C CA . VAL A 1 352 ? -40.187 -19.064 -20.279 1.00 17.47 352 VAL A CA 1
ATOM 2650 C C . VAL A 1 352 ? -41.441 -19.076 -21.142 1.00 18.24 352 VAL A C 1
ATOM 2651 O O . VAL A 1 352 ? -41.336 -18.884 -22.369 1.00 19.62 352 VAL A O 1
ATOM 2655 N N . ALA A 1 353 ? -42.615 -19.102 -20.519 1.00 18.46 353 ALA A N 1
ATOM 2656 C CA . ALA A 1 353 ? -43.847 -18.954 -21.326 1.00 19.53 353 ALA A CA 1
ATOM 2657 C C . ALA A 1 353 ? -43.923 -17.607 -22.011 1.00 19.88 353 ALA A C 1
ATOM 2658 O O . ALA A 1 353 ? -44.180 -17.549 -23.219 1.00 21.30 353 ALA A O 1
ATOM 2660 N N . GLN A 1 354 ? -43.586 -16.522 -21.299 1.00 20.78 354 GLN A N 1
ATOM 2661 C CA . GLN A 1 354 ? -43.579 -15.191 -21.920 1.00 20.85 354 GLN A CA 1
ATOM 2662 C C . GLN A 1 354 ? -42.596 -15.056 -23.056 1.00 20.32 354 GLN A C 1
ATOM 2663 O O . GLN A 1 354 ? -42.873 -14.433 -24.114 1.00 19.55 354 GLN A O 1
ATOM 2669 N N . ALA A 1 355 ? -41.424 -15.704 -22.910 1.00 19.19 355 ALA A N 1
ATOM 2670 C CA . ALA A 1 355 ? -40.441 -15.628 -24.001 1.00 19.61 355 ALA A CA 1
ATOM 2671 C C . ALA A 1 355 ? -41.003 -16.284 -25.261 1.00 21.69 355 ALA A C 1
ATOM 2672 O O . ALA A 1 355 ? -40.826 -15.744 -26.369 1.00 20.63 355 ALA A O 1
ATOM 2674 N N . LYS A 1 356 ? -41.679 -17.428 -25.112 1.00 24.62 356 LYS A N 1
ATOM 2675 C CA . LYS A 1 356 ? -42.164 -18.084 -26.348 1.00 28.58 356 LYS A CA 1
ATOM 2676 C C . LYS A 1 356 ? -43.266 -17.240 -26.984 1.00 27.67 356 LYS A C 1
ATOM 2677 O O . LYS A 1 356 ? -43.184 -17.013 -28.205 1.00 26.40 356 LYS A O 1
ATOM 2683 N N . LYS A 1 357 ? -44.039 -16.500 -26.186 1.00 29.12 357 LYS A N 1
ATOM 2684 C CA . LYS A 1 357 ? -44.975 -15.509 -26.734 1.00 30.31 357 LYS A CA 1
ATOM 2685 C C . LYS A 1 357 ? -44.347 -14.337 -27.460 1.00 29.70 357 LYS A C 1
ATOM 2686 O O . LYS A 1 357 ? -44.994 -13.797 -28.373 1.00 28.91 357 LYS A O 1
ATOM 2692 N N . GLU A 1 358 ? -43.133 -13.928 -27.087 1.00 28.67 358 GLU A N 1
ATOM 2693 C CA . GLU A 1 358 ? -42.490 -12.807 -27.763 1.00 28.76 358 GLU A CA 1
ATOM 2694 C C . GLU A 1 358 ? -41.726 -13.295 -28.989 1.00 27.47 358 GLU A C 1
ATOM 2695 O O . GLU A 1 358 ? -41.273 -12.462 -29.803 1.00 27.65 358 GLU A O 1
ATOM 2701 N N . GLY A 1 359 ? -41.548 -14.618 -29.122 1.00 25.27 359 GLY A N 1
ATOM 2702 C CA . GLY A 1 359 ? -40.878 -15.116 -30.333 1.00 23.07 359 GLY A CA 1
ATOM 2703 C C . GLY A 1 359 ? -39.808 -16.153 -30.021 1.00 21.98 359 GLY A C 1
ATOM 2704 O O . GLY A 1 359 ? -39.352 -16.821 -30.937 1.00 21.04 359 GLY A O 1
ATOM 2705 N N . ALA A 1 360 ? -39.401 -16.262 -28.754 1.00 21.44 360 ALA A N 1
ATOM 2706 C CA . ALA A 1 360 ? -38.226 -17.064 -28.453 1.00 21.22 360 ALA A CA 1
ATOM 2707 C C . ALA A 1 360 ? -38.469 -18.539 -28.761 1.00 21.69 360 ALA A C 1
ATOM 2708 O O . ALA A 1 360 ? -39.550 -19.118 -28.616 1.00 21.44 360 ALA A O 1
ATOM 2710 N N . ARG A 1 361 ? -37.369 -19.219 -29.057 1.00 21.71 361 ARG A N 1
ATOM 2711 C CA . ARG A 1 361 ? -37.375 -20.643 -29.350 1.00 22.09 361 ARG A CA 1
ATOM 2712 C C . ARG A 1 361 ? -36.808 -21.471 -28.208 1.00 20.41 361 ARG A C 1
ATOM 2713 O O . ARG A 1 361 ? -35.601 -21.400 -27.899 1.00 18.40 361 ARG A O 1
ATOM 2721 N N . VAL A 1 362 ? -37.654 -22.326 -27.637 1.00 18.16 362 VAL A N 1
ATOM 2722 C CA . VAL A 1 362 ? -37.191 -23.242 -26.603 1.00 16.99 362 VAL A CA 1
ATOM 2723 C C . VAL A 1 362 ? -36.429 -24.411 -27.227 1.00 18.34 362 VAL A C 1
ATOM 2724 O O . VAL A 1 362 ? -37.010 -25.335 -27.807 1.00 19.86 362 VAL A O 1
ATOM 2728 N N . LEU A 1 363 ? -35.131 -24.551 -26.941 1.00 18.25 363 LEU A N 1
ATOM 2729 C CA . LEU A 1 363 ? -34.347 -25.661 -27.466 1.00 18.71 363 LEU A CA 1
ATOM 2730 C C . LEU A 1 363 ? -34.406 -26.842 -26.506 1.00 18.91 363 LEU A C 1
ATOM 2731 O O . LEU A 1 363 ? -34.453 -28.018 -26.937 1.00 19.25 363 LEU A O 1
ATOM 2736 N N . CYS A 1 364 ? -34.715 -26.597 -25.245 1.00 18.48 364 CYS A N 1
ATOM 2737 C CA . CYS A 1 364 ? -34.877 -27.651 -24.269 1.00 18.18 364 CYS A CA 1
ATOM 2738 C C . CYS A 1 364 ? -35.370 -27.074 -22.944 1.00 18.04 364 CYS A C 1
ATOM 2739 O O . CYS A 1 364 ? -35.237 -25.886 -22.649 1.00 17.97 364 CYS A O 1
ATOM 2742 N N . GLY A 1 365 ? -35.981 -27.963 -22.151 1.00 16.96 365 GLY A N 1
ATOM 2743 C CA . GLY A 1 365 ? -36.390 -27.660 -20.800 1.00 16.50 365 GLY A CA 1
ATOM 2744 C C . GLY A 1 365 ? -37.365 -26.497 -20.748 1.00 17.50 365 GLY A C 1
ATOM 2745 O O . GLY A 1 365 ? -38.192 -26.348 -21.663 1.00 19.76 365 GLY A O 1
ATOM 2746 N N . GLY A 1 366 ? -37.459 -25.848 -19.601 1.00 18.02 366 GLY A N 1
ATOM 2747 C CA . GLY A 1 366 ? -38.381 -24.700 -19.515 1.00 17.39 366 GLY A CA 1
ATOM 2748 C C . GLY A 1 366 ? -39.756 -25.163 -19.086 1.00 17.80 366 GLY A C 1
ATOM 2749 O O . GLY A 1 366 ? -40.760 -24.494 -19.356 1.00 16.53 366 GLY A O 1
ATOM 2750 N N . GLU A 1 367 ? -39.841 -26.333 -18.441 1.00 17.87 367 GLU A N 1
ATOM 2751 C CA . GLU A 1 367 ? -41.118 -26.882 -18.014 1.00 18.94 367 GLU A CA 1
ATOM 2752 C C . GLU A 1 367 ? -41.055 -27.494 -16.633 1.00 18.97 367 GLU A C 1
ATOM 2753 O O . GLU A 1 367 ? -40.020 -27.961 -16.126 1.00 18.55 367 GLU A O 1
ATOM 2759 N N . PRO A 1 368 ? -42.220 -27.603 -15.985 1.00 19.88 368 PRO A N 1
ATOM 2760 C CA . PRO A 1 368 ? -42.332 -28.259 -14.705 1.00 19.97 368 PRO A CA 1
ATOM 2761 C C . PRO A 1 368 ? -41.796 -29.677 -14.858 1.00 21.41 368 PRO A C 1
ATOM 2762 O O . PRO A 1 368 ? -41.779 -30.217 -15.966 1.00 21.74 368 PRO A O 1
ATOM 2766 N N . LEU A 1 369 ? -41.338 -30.304 -13.771 1.00 22.09 369 LEU A N 1
ATOM 2767 C CA . LEU A 1 369 ? -40.759 -31.645 -13.900 1.00 24.28 369 LEU A CA 1
ATOM 2768 C C . LEU A 1 369 ? -41.047 -32.429 -12.621 1.00 26.09 369 LEU A C 1
ATOM 2769 O O . LEU A 1 369 ? -41.049 -31.879 -11.515 1.00 26.89 369 LEU A O 1
ATOM 2774 N N . THR A 1 370 ? -41.388 -33.710 -12.782 1.00 26.90 370 THR A N 1
ATOM 2775 C CA . THR A 1 370 ? -41.624 -34.579 -11.633 1.00 27.66 370 THR A CA 1
ATOM 2776 C C . THR A 1 370 ? -40.652 -35.754 -11.720 1.00 27.64 370 THR A C 1
ATOM 2777 O O . THR A 1 370 ? -40.581 -36.410 -12.770 1.00 27.65 370 THR A O 1
ATOM 2781 N N . PRO A 1 371 ? -39.667 -35.760 -10.830 1.00 27.77 371 PRO A N 1
ATOM 2782 C CA . PRO A 1 371 ? -38.650 -36.790 -10.820 1.00 27.29 371 PRO A CA 1
ATOM 2783 C C . PRO A 1 371 ? -39.263 -38.157 -10.548 1.00 27.56 371 PRO A C 1
ATOM 2784 O O . PRO A 1 371 ? -40.318 -38.278 -9.907 1.00 27.53 371 PRO A O 1
ATOM 2788 N N . SER A 1 372 ? -38.575 -39.231 -10.922 1.00 27.25 372 SER A N 1
ATOM 2789 C CA . SER A 1 372 ? -39.074 -40.578 -10.649 1.00 28.79 372 SER A CA 1
ATOM 2790 C C . SER A 1 372 ? -39.306 -40.840 -9.168 1.00 28.08 372 SER A C 1
ATOM 2791 O O . SER A 1 372 ? -40.281 -41.509 -8.788 1.00 28.97 372 SER A O 1
ATOM 2794 N N . ASP A 1 373 ? -38.337 -40.546 -8.330 1.00 27.42 373 ASP A N 1
ATOM 2795 C CA . ASP A 1 373 ? -38.388 -40.812 -6.897 1.00 26.77 373 ASP A CA 1
ATOM 2796 C C . ASP A 1 373 ? -39.602 -40.152 -6.282 1.00 26.88 373 ASP A C 1
ATOM 2797 O O . ASP A 1 373 ? -39.775 -38.944 -6.309 1.00 27.34 373 ASP A O 1
ATOM 2802 N N . PRO A 1 374 ? -40.479 -40.969 -5.690 1.00 27.47 374 PRO A N 1
ATOM 2803 C CA . PRO A 1 374 ? -41.728 -40.533 -5.102 1.00 26.92 374 PRO A CA 1
ATOM 2804 C C . PRO A 1 374 ? -41.674 -39.567 -3.948 1.00 26.29 374 PRO A C 1
ATOM 2805 O O . PRO A 1 374 ? -42.647 -38.812 -3.730 1.00 26.18 374 PRO A O 1
ATOM 2809 N N . LYS A 1 375 ? -40.550 -39.432 -3.239 1.00 26.13 375 LYS A N 1
ATOM 2810 C CA . LYS A 1 375 ? -40.569 -38.504 -2.101 1.00 25.45 375 LYS A CA 1
ATOM 2811 C C . LYS A 1 375 ? -40.393 -37.084 -2.615 1.00 25.19 375 LYS A C 1
ATOM 2812 O O . LYS A 1 375 ? -40.684 -36.109 -1.934 1.00 25.21 375 LYS A O 1
ATOM 2818 N N . LEU A 1 376 ? -40.059 -36.932 -3.877 1.00 25.03 376 LEU A N 1
ATOM 2819 C CA . LEU A 1 376 ? -39.664 -35.709 -4.537 1.00 25.05 376 LEU A CA 1
ATOM 2820 C C . LEU A 1 376 ? -40.799 -35.117 -5.344 1.00 27.06 376 LEU A C 1
ATOM 2821 O O . LEU A 1 376 ? -40.605 -34.143 -6.091 1.00 27.10 376 LEU A O 1
ATOM 2826 N N . LYS A 1 377 ? -41.969 -35.746 -5.285 1.00 29.32 377 LYS A N 1
ATOM 2827 C CA . LYS A 1 377 ? -43.086 -35.383 -6.134 1.00 32.72 377 LYS A CA 1
ATOM 2828 C C . LYS A 1 377 ? -43.649 -33.985 -5.973 1.00 31.51 377 LYS A C 1
ATOM 2829 O O . LYS A 1 377 ? -44.156 -33.401 -6.955 1.00 30.65 377 LYS A O 1
ATOM 2835 N N . ASN A 1 378 ? -43.633 -33.445 -4.760 1.00 30.45 378 ASN A N 1
ATOM 2836 C CA . ASN A 1 378 ? -44.097 -32.082 -4.546 1.00 30.20 378 ASN A CA 1
ATOM 2837 C C . ASN A 1 378 ? -42.944 -31.075 -4.481 1.00 28.63 378 ASN A C 1
ATOM 2838 O O . ASN A 1 378 ? -43.108 -29.992 -3.872 1.00 27.22 378 ASN A O 1
ATOM 2843 N N . GLY A 1 379 ? -41.759 -31.464 -4.989 1.00 25.22 379 GLY A N 1
ATOM 2844 C CA . GLY A 1 379 ? -40.616 -30.549 -4.888 1.00 23.37 379 GLY A CA 1
ATOM 2845 C C . GLY A 1 379 ? -40.723 -29.490 -5.968 1.00 22.50 379 GLY A C 1
ATOM 2846 O O . GLY A 1 379 ? -41.511 -29.607 -6.909 1.00 21.11 379 GLY A O 1
ATOM 2847 N N . TYR A 1 380 ? -39.879 -28.463 -5.904 1.00 21.75 380 TYR A N 1
ATOM 2848 C CA . TYR A 1 380 ? -40.073 -27.342 -6.842 1.00 19.52 380 TYR A CA 1
ATOM 2849 C C . TYR A 1 380 ? -39.166 -27.484 -8.047 1.00 19.75 380 TYR A C 1
ATOM 2850 O O . TYR A 1 380 ? -38.242 -26.685 -8.240 1.00 20.49 380 TYR A O 1
ATOM 2859 N N . PHE A 1 381 ? -39.343 -28.489 -8.898 1.00 18.28 381 PHE A N 1
ATOM 2860 C CA . PHE A 1 381 ? -38.458 -28.891 -9.946 1.00 16.74 381 PHE A CA 1
ATOM 2861 C C . PHE A 1 381 ? -38.937 -28.426 -11.318 1.00 17.68 381 PHE A C 1
ATOM 2862 O O . PHE A 1 381 ? -40.115 -28.408 -11.641 1.00 18.61 381 PHE A O 1
ATOM 2870 N N . MET A 1 382 ? -37.959 -28.151 -12.165 1.00 16.69 382 MET A N 1
ATOM 2871 C CA . MET A 1 382 ? -38.159 -27.802 -13.558 1.00 16.42 382 MET A CA 1
ATOM 2872 C C . MET A 1 382 ? -36.938 -28.324 -14.327 1.00 15.90 382 MET A C 1
ATOM 2873 O O . MET A 1 382 ? -35.909 -28.602 -13.658 1.00 14.00 382 MET A O 1
ATOM 2878 N N . SER A 1 383 ? -37.051 -28.415 -15.648 1.00 14.74 383 SER A N 1
ATOM 2879 C CA . SER A 1 383 ? -35.900 -28.839 -16.430 1.00 15.25 383 SER A CA 1
ATOM 2880 C C . SER A 1 383 ? -35.133 -27.601 -16.892 1.00 16.65 383 SER A C 1
ATOM 2881 O O . SER A 1 383 ? -35.744 -26.597 -17.299 1.00 16.45 383 SER A O 1
ATOM 2884 N N . PRO A 1 384 ? -33.808 -27.653 -16.821 1.00 16.81 384 PRO A N 1
ATOM 2885 C CA . PRO A 1 384 ? -32.953 -26.526 -17.164 1.00 17.36 384 PRO A CA 1
ATOM 2886 C C . PRO A 1 384 ? -33.180 -26.125 -18.615 1.00 18.54 384 PRO A C 1
ATOM 2887 O O . PRO A 1 384 ? -33.433 -27.025 -19.445 1.00 19.33 384 PRO A O 1
ATOM 2891 N N . CYS A 1 385 ? -33.115 -24.832 -18.939 1.00 18.16 385 CYS A N 1
ATOM 2892 C CA . CYS A 1 385 ? -33.689 -24.395 -20.212 1.00 17.65 385 CYS A CA 1
ATOM 2893 C C . CYS A 1 385 ? -32.714 -23.584 -21.034 1.00 17.74 385 CYS A C 1
ATOM 2894 O O . CYS A 1 385 ? -32.035 -22.723 -20.448 1.00 16.93 385 CYS A O 1
ATOM 2897 N N . VAL A 1 386 ? -32.681 -23.876 -22.338 1.00 15.47 386 VAL A N 1
ATOM 2898 C CA . VAL A 1 386 ? -31.877 -23.095 -23.266 1.00 14.15 386 VAL A CA 1
ATOM 2899 C C . VAL A 1 386 ? -32.806 -22.477 -24.317 1.00 15.67 386 VAL A C 1
ATOM 2900 O O . VAL A 1 386 ? -33.607 -23.212 -24.936 1.00 14.29 386 VAL A O 1
ATOM 2904 N N . LEU A 1 387 ? -32.714 -21.175 -24.517 1.00 15.39 387 LEU A N 1
ATOM 2905 C CA . LEU A 1 387 ? -33.511 -20.411 -25.431 1.00 17.19 387 LEU A CA 1
ATOM 2906 C C . LEU A 1 387 ? -32.627 -19.910 -26.588 1.00 19.27 387 LEU A C 1
ATOM 2907 O O . LEU A 1 387 ? -31.484 -19.490 -26.491 1.00 17.98 387 LEU A O 1
ATOM 2912 N N . ASP A 1 388 ? -33.261 -19.910 -27.737 1.00 21.35 388 ASP A N 1
ATOM 2913 C CA . ASP A 1 388 ? -32.724 -19.518 -29.004 1.00 25.14 388 ASP A CA 1
ATOM 2914 C C . ASP A 1 388 ? -33.590 -18.495 -29.722 1.00 25.27 388 ASP A C 1
ATOM 2915 O O . ASP A 1 388 ? -34.761 -18.432 -29.350 1.00 22.56 388 ASP A O 1
ATOM 2920 N N . ASN A 1 389 ? -33.080 -17.891 -30.801 1.00 27.28 389 ASN A N 1
ATOM 2921 C CA . ASN A 1 389 ? -33.886 -16.934 -31.551 1.00 30.00 389 ASN A CA 1
ATOM 2922 C C . ASN A 1 389 ? -34.275 -15.709 -30.731 1.00 28.50 389 ASN A C 1
ATOM 2923 O O . ASN A 1 389 ? -35.459 -15.362 -30.695 1.00 27.45 389 ASN A O 1
ATOM 2928 N N . CYS A 1 390 ? -33.338 -15.193 -29.951 1.00 28.24 390 CYS A N 1
ATOM 2929 C CA . CYS A 1 390 ? -33.650 -14.216 -28.909 1.00 28.32 390 CYS A CA 1
ATOM 2930 C C . CYS A 1 390 ? -33.330 -12.842 -29.452 1.00 28.46 390 CYS A C 1
ATOM 2931 O O . CYS A 1 390 ? -32.565 -12.821 -30.422 1.00 29.59 390 CYS A O 1
ATOM 2934 N N . ARG A 1 391 ? -33.882 -11.792 -28.861 1.00 28.91 391 ARG A N 1
ATOM 2935 C CA . ARG A 1 391 ? -33.520 -10.441 -29.317 1.00 29.43 391 ARG A CA 1
ATOM 2936 C C . ARG A 1 391 ? -33.171 -9.559 -28.119 1.00 26.02 391 ARG A C 1
ATOM 2937 O O . ARG A 1 391 ? -33.741 -9.772 -27.053 1.00 23.94 391 ARG A O 1
ATOM 2945 N N . ASP A 1 392 ? -32.434 -8.489 -28.374 1.00 23.18 392 ASP A N 1
ATOM 2946 C CA . ASP A 1 392 ? -32.063 -7.518 -27.356 1.00 21.77 392 ASP A CA 1
ATOM 2947 C C . ASP A 1 392 ? -33.247 -6.818 -26.720 1.00 21.35 392 ASP A C 1
ATOM 2948 O O . ASP A 1 392 ? -33.211 -6.527 -25.505 1.00 21.04 392 ASP A O 1
ATOM 2953 N N . ASP A 1 393 ? -34.392 -6.737 -27.413 1.00 20.79 393 ASP A N 1
ATOM 2954 C CA . ASP A 1 393 ? -35.547 -6.064 -26.824 1.00 21.94 393 ASP A CA 1
ATOM 2955 C C . ASP A 1 393 ? -36.446 -7.014 -26.059 1.00 20.92 393 ASP A C 1
ATOM 2956 O O . ASP A 1 393 ? -37.412 -6.591 -25.411 1.00 20.64 393 ASP A O 1
ATOM 2961 N N . MET A 1 394 ? -36.195 -8.317 -26.101 1.00 19.35 394 MET A N 1
ATOM 2962 C CA . MET A 1 394 ? -37.047 -9.269 -25.409 1.00 19.00 394 MET A CA 1
ATOM 2963 C C . MET A 1 394 ? -36.972 -9.171 -23.897 1.00 18.52 394 MET A C 1
ATOM 2964 O O . MET A 1 394 ? -35.931 -8.905 -23.282 1.00 17.02 394 MET A O 1
ATOM 2969 N N . THR A 1 395 ? -38.058 -9.532 -23.209 1.00 18.02 395 THR A N 1
ATOM 2970 C CA . THR A 1 395 ? -38.149 -9.452 -21.765 1.00 19.36 395 THR A CA 1
ATOM 2971 C C . THR A 1 395 ? -37.112 -10.360 -21.127 1.00 19.88 395 THR A C 1
ATOM 2972 O O . THR A 1 395 ? -36.509 -9.995 -20.113 1.00 19.43 395 THR A O 1
ATOM 2976 N N . CYS A 1 396 ? -36.889 -11.540 -21.735 1.00 18.39 396 CYS A N 1
ATOM 2977 C CA . CYS A 1 396 ? -36.017 -12.543 -21.137 1.00 18.28 396 CYS A CA 1
ATOM 2978 C C . CYS A 1 396 ? -34.562 -12.155 -21.345 1.00 18.04 396 CYS A C 1
ATOM 2979 O O . CYS A 1 396 ? -33.745 -12.726 -20.614 1.00 17.08 396 CYS A O 1
ATOM 2982 N N . VAL A 1 397 ? -34.239 -11.298 -22.299 1.00 17.86 397 VAL A N 1
ATOM 2983 C CA . VAL A 1 397 ? -32.894 -10.809 -22.516 1.00 18.52 397 VAL A CA 1
ATOM 2984 C C . VAL A 1 397 ? -32.546 -9.592 -21.653 1.00 21.18 397 VAL A C 1
ATOM 2985 O O . VAL A 1 397 ? -31.366 -9.416 -21.283 1.00 21.27 397 VAL A O 1
ATOM 2989 N N . LYS A 1 398 ? -33.550 -8.803 -21.268 1.00 21.71 398 LYS A N 1
ATOM 2990 C CA . LYS A 1 398 ? -33.338 -7.633 -20.432 1.00 23.72 398 LYS A CA 1
ATOM 2991 C C . LYS A 1 398 ? -33.460 -7.876 -18.937 1.00 23.50 398 LYS A C 1
ATOM 2992 O O . LYS A 1 398 ? -32.833 -7.111 -18.185 1.00 23.96 398 LYS A O 1
ATOM 2998 N N . GLU A 1 399 ? -34.294 -8.796 -18.464 1.00 22.74 399 GLU A N 1
ATOM 2999 C CA . GLU A 1 399 ? -34.581 -8.929 -17.043 1.00 22.49 399 GLU A CA 1
ATOM 3000 C C . GLU A 1 399 ? -33.857 -10.072 -16.342 1.00 20.08 399 GLU A C 1
ATOM 3001 O O . GLU A 1 399 ? -33.719 -11.135 -16.949 1.00 17.40 399 GLU A O 1
ATOM 3007 N N . GLU A 1 400 ? -33.4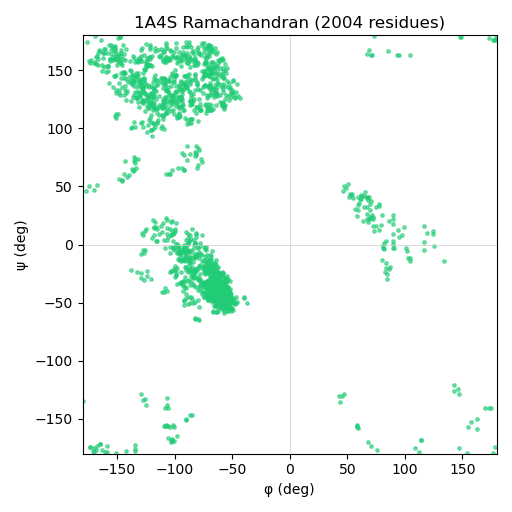90 -9.889 -15.066 1.00 16.58 400 GLU A N 1
ATOM 3008 C CA . GLU A 1 400 ? -32.878 -11.003 -14.337 1.00 15.38 400 GLU A CA 1
ATOM 3009 C C . GLU A 1 400 ? -33.931 -12.055 -14.014 1.00 15.76 400 GLU A C 1
ATOM 3010 O O . GLU A 1 400 ? -34.916 -11.783 -13.320 1.00 14.50 400 GLU A O 1
ATOM 3016 N N . ILE A 1 401 ? -33.741 -13.291 -14.479 1.00 15.89 401 ILE A N 1
ATOM 3017 C CA . ILE A 1 401 ? -34.732 -14.342 -14.321 1.00 16.74 401 ILE A CA 1
ATOM 3018 C C . ILE A 1 401 ? -34.534 -15.125 -13.044 1.00 15.86 401 ILE A C 1
ATOM 3019 O O . ILE A 1 401 ? -35.494 -15.410 -12.329 1.00 14.83 401 ILE A O 1
ATOM 3024 N N . PHE A 1 402 ? -33.301 -15.462 -12.717 1.00 15.78 402 PHE A N 1
ATOM 3025 C CA . PHE A 1 402 ? -33.004 -16.129 -11.455 1.00 16.33 402 PHE A CA 1
ATOM 3026 C C . PHE A 1 402 ? -33.572 -17.538 -11.420 1.00 16.64 402 PHE A C 1
ATOM 3027 O O . PHE A 1 402 ? -33.938 -18.081 -10.382 1.00 15.87 402 PHE A O 1
ATOM 3035 N N . GLY A 1 403 ? -33.498 -18.224 -12.548 1.00 17.00 403 GLY A N 1
ATOM 3036 C CA . GLY A 1 403 ? -33.758 -19.657 -12.706 1.00 15.93 403 GLY A CA 1
ATOM 3037 C C . GLY A 1 403 ? -32.854 -20.129 -13.852 1.00 16.60 403 GLY A C 1
ATOM 3038 O O . GLY A 1 403 ? -32.129 -19.324 -14.467 1.00 17.46 403 GLY A O 1
ATOM 3039 N N . PRO A 1 404 ? -32.870 -21.415 -14.169 1.00 15.56 404 PRO A N 1
ATOM 3040 C CA . PRO A 1 404 ? -31.961 -21.990 -15.152 1.00 15.13 404 PRO A CA 1
ATOM 3041 C C . PRO A 1 404 ? -32.391 -21.798 -16.578 1.00 15.91 404 PRO A C 1
ATOM 3042 O O . PRO A 1 404 ? -33.032 -22.678 -17.197 1.00 16.60 404 PRO A O 1
ATOM 3046 N N . VAL A 1 405 ? -32.195 -20.597 -17.111 1.00 15.53 405 VAL A N 1
ATOM 3047 C CA . VAL A 1 405 ? -32.638 -20.214 -18.442 1.00 14.08 405 VAL A CA 1
ATOM 3048 C C . VAL A 1 405 ? -31.509 -19.472 -19.147 1.00 15.04 405 VAL A C 1
ATOM 3049 O O . VAL A 1 405 ? -31.299 -18.274 -18.952 1.00 14.34 405 VAL A O 1
ATOM 3053 N N . MET A 1 406 ? -30.846 -20.150 -20.101 1.00 14.01 406 MET A N 1
ATOM 3054 C CA . MET A 1 406 ? -29.791 -19.481 -20.870 1.00 14.08 406 MET A CA 1
ATOM 3055 C C . MET A 1 406 ? -30.413 -18.792 -22.063 1.00 14.46 406 MET A C 1
ATOM 3056 O O . MET A 1 406 ? -31.087 -19.504 -22.858 1.00 14.35 406 MET A O 1
ATOM 3061 N N . SER A 1 407 ? -30.108 -17.521 -22.350 1.00 13.66 407 SER A N 1
ATOM 3062 C CA . SER A 1 407 ? -30.534 -16.933 -23.614 1.00 12.48 407 SER A CA 1
ATOM 3063 C C . SER A 1 407 ? -29.334 -16.836 -24.524 1.00 12.89 407 SER A C 1
ATOM 3064 O O . SER A 1 407 ? -28.313 -16.338 -24.071 1.00 13.04 407 SER A O 1
ATOM 3067 N N . VAL A 1 408 ? -29.430 -17.343 -25.757 1.00 12.00 408 VAL A N 1
ATOM 3068 C CA . VAL A 1 408 ? -28.286 -17.370 -26.643 1.00 12.43 408 VAL A CA 1
ATOM 3069 C C . VAL A 1 408 ? -28.506 -16.491 -27.858 1.00 14.91 408 VAL A C 1
ATOM 3070 O O . VAL A 1 408 ? -29.622 -16.457 -28.388 1.00 15.62 408 VAL A O 1
ATOM 3074 N N . LEU A 1 409 ? -27.521 -15.716 -28.299 1.00 15.38 409 LEU A N 1
ATOM 3075 C CA . LEU A 1 409 ? -27.701 -14.750 -29.358 1.00 16.44 409 LEU A CA 1
ATOM 3076 C C . LEU A 1 409 ? -26.443 -14.702 -30.212 1.00 16.69 409 LEU A C 1
ATOM 3077 O O . LEU A 1 409 ? -25.324 -14.708 -29.716 1.00 18.10 409 LEU A O 1
ATOM 3082 N N . PRO A 1 410 ? -26.598 -14.523 -31.515 1.00 16.71 410 PRO A N 1
ATOM 3083 C CA . PRO A 1 410 ? -25.478 -14.464 -32.424 1.00 16.12 410 PRO A CA 1
ATOM 3084 C C . PRO A 1 410 ? -24.857 -13.082 -32.443 1.00 15.35 410 PRO A C 1
ATOM 3085 O O . PRO A 1 410 ? -25.552 -12.109 -32.129 1.00 15.82 410 PRO A O 1
ATOM 3089 N N . PHE A 1 411 ? -23.624 -12.995 -32.912 1.00 15.44 411 PHE A N 1
ATOM 3090 C CA . PHE A 1 411 ? -23.050 -11.641 -33.113 1.00 16.00 411 PHE A CA 1
ATOM 3091 C C . PHE A 1 411 ? -22.075 -11.707 -34.264 1.00 16.07 411 PHE A C 1
ATOM 3092 O O . PHE A 1 411 ? -21.590 -12.835 -34.520 1.00 16.41 411 PHE A O 1
ATOM 3100 N N . ASP A 1 412 ? -21.767 -10.605 -34.936 1.00 16.25 412 ASP A N 1
ATOM 3101 C CA . ASP A 1 412 ? -20.761 -10.681 -35.999 1.00 17.24 412 ASP A CA 1
ATOM 3102 C C . ASP A 1 412 ? -19.450 -10.015 -35.644 1.00 17.59 412 ASP A C 1
ATOM 3103 O O . ASP A 1 412 ? -18.411 -10.544 -36.071 1.00 18.56 412 ASP A O 1
ATOM 3108 N N . THR A 1 413 ? -19.391 -8.873 -34.930 1.00 16.46 413 THR A N 1
ATOM 3109 C CA . THR A 1 413 ? -18.096 -8.212 -34.715 1.00 15.26 413 THR A CA 1
ATOM 3110 C C . THR A 1 413 ? -17.894 -7.873 -33.246 1.00 14.94 413 THR A C 1
ATOM 3111 O O . THR A 1 413 ? -18.857 -7.780 -32.462 1.00 14.24 413 THR A O 1
ATOM 3115 N N . GLU A 1 414 ? -16.626 -7.647 -32.884 1.00 15.18 414 GLU A N 1
ATOM 3116 C CA . GLU A 1 414 ? -16.266 -7.279 -31.515 1.00 16.90 414 GLU A CA 1
ATOM 3117 C C . GLU A 1 414 ? -16.883 -5.932 -31.122 1.00 18.43 414 GLU A C 1
ATOM 3118 O O . GLU A 1 414 ? -17.565 -5.814 -30.092 1.00 18.48 414 GLU A O 1
ATOM 3124 N N . GLU A 1 415 ? -16.810 -4.938 -32.014 1.00 19.38 415 GLU A N 1
ATOM 3125 C CA . GLU A 1 415 ? -17.364 -3.606 -31.707 1.00 21.87 415 GLU A CA 1
ATOM 3126 C C . GLU A 1 415 ? -18.866 -3.694 -31.520 1.00 18.37 415 GLU A C 1
ATOM 3127 O O . GLU A 1 415 ? -19.429 -3.073 -30.622 1.00 17.21 415 GLU A O 1
ATOM 3133 N N . GLU A 1 416 ? -19.535 -4.571 -32.268 1.00 16.01 416 GLU A N 1
ATOM 3134 C CA . GLU A 1 416 ? -20.951 -4.812 -32.125 1.00 14.26 416 GLU A CA 1
ATOM 3135 C C . GLU A 1 416 ? -21.282 -5.453 -30.797 1.00 13.47 416 GLU A C 1
ATOM 3136 O O . GLU A 1 416 ? -22.085 -4.867 -30.047 1.00 12.63 416 GLU A O 1
ATOM 3142 N N . VAL A 1 417 ? -20.713 -6.609 -30.459 1.00 13.36 417 VAL A N 1
ATOM 3143 C CA . VAL A 1 417 ? -21.049 -7.312 -29.255 1.00 14.99 417 VAL A CA 1
ATOM 3144 C C . VAL A 1 417 ? -20.789 -6.415 -28.000 1.00 14.37 417 VAL A C 1
ATOM 3145 O O . VAL A 1 417 ? -21.461 -6.612 -26.999 1.00 12.89 417 VAL A O 1
ATOM 3149 N N . LEU A 1 418 ? -19.647 -5.746 -28.003 1.00 14.55 418 LEU A N 1
ATOM 3150 C CA . LEU A 1 418 ? -19.348 -4.882 -26.861 1.00 16.44 418 LEU A CA 1
ATOM 3151 C C . LEU A 1 418 ? -20.439 -3.841 -26.615 1.00 17.50 418 LEU A C 1
ATOM 3152 O O . LEU A 1 418 ? -20.905 -3.750 -25.447 1.00 17.30 418 LEU A O 1
ATOM 3157 N N . GLN A 1 419 ? -21.028 -3.234 -27.660 1.00 18.69 419 GLN A N 1
ATOM 3158 C CA . GLN A 1 419 ? -22.114 -2.295 -27.391 1.00 20.22 419 GLN A CA 1
ATOM 3159 C C . GLN A 1 419 ? -23.360 -2.996 -26.883 1.00 17.03 419 GLN A C 1
ATOM 3160 O O . GLN A 1 419 ? -24.021 -2.438 -26.000 1.00 14.73 419 GLN A O 1
ATOM 3166 N N . ARG A 1 420 ? -23.702 -4.186 -27.396 1.00 15.10 420 ARG A N 1
ATOM 3167 C CA . ARG A 1 420 ? -24.911 -4.866 -26.932 1.00 13.69 420 ARG A CA 1
ATOM 3168 C C . ARG A 1 420 ? -24.699 -5.423 -25.547 1.00 13.05 420 ARG A C 1
ATOM 3169 O O . ARG A 1 420 ? -25.613 -5.412 -24.718 1.00 11.41 420 ARG A O 1
ATOM 3177 N N . ALA A 1 421 ? -23.452 -5.853 -25.256 1.00 12.01 421 ALA A N 1
ATOM 3178 C CA . ALA A 1 421 ? -23.204 -6.339 -23.888 1.00 11.66 421 ALA A CA 1
ATOM 3179 C C . ALA A 1 421 ? -23.316 -5.212 -22.866 1.00 10.87 421 ALA A C 1
ATOM 3180 O O . ALA A 1 421 ? -23.846 -5.482 -21.789 1.00 11.40 421 ALA A O 1
ATOM 3182 N N . ASN A 1 422 ? -22.857 -4.013 -23.128 1.00 11.03 422 ASN A N 1
ATOM 3183 C CA . ASN A 1 422 ? -22.849 -2.875 -22.201 1.00 10.91 422 ASN A CA 1
ATOM 3184 C C . ASN A 1 422 ? -24.144 -2.067 -22.125 1.00 12.74 422 ASN A C 1
ATOM 3185 O O . ASN A 1 422 ? -24.359 -1.225 -21.220 1.00 11.17 422 ASN A O 1
ATOM 3190 N N . ASN A 1 423 ? -25.041 -2.249 -23.088 1.00 14.24 423 ASN A N 1
ATOM 3191 C CA . ASN A 1 423 ? -26.304 -1.528 -23.193 1.00 16.17 423 ASN A CA 1
ATOM 3192 C C . ASN A 1 423 ? -27.287 -2.088 -22.188 1.00 16.46 423 ASN A C 1
ATOM 3193 O O . ASN A 1 423 ? -28.303 -2.689 -22.533 1.00 16.70 423 ASN A O 1
ATOM 3198 N N . THR A 1 424 ? -27.055 -1.823 -20.910 1.00 15.41 424 THR A N 1
ATOM 3199 C CA . THR A 1 424 ? -27.881 -2.320 -19.840 1.00 14.64 424 THR A CA 1
ATOM 3200 C C . THR A 1 424 ? -27.551 -1.449 -18.620 1.00 15.58 424 THR A C 1
ATOM 3201 O O . THR A 1 424 ? -26.394 -1.066 -18.497 1.00 13.69 424 THR A O 1
ATOM 3205 N N . THR A 1 425 ? -28.410 -1.514 -17.622 1.00 16.11 425 THR A N 1
ATOM 3206 C CA . THR A 1 425 ? -28.189 -0.728 -16.404 1.00 18.43 425 THR A CA 1
ATOM 3207 C C . THR A 1 425 ? -27.552 -1.558 -15.301 1.00 17.04 425 THR A C 1
ATOM 3208 O O . THR A 1 425 ? -27.031 -1.120 -14.286 1.00 15.78 425 THR A O 1
ATOM 3212 N N . PHE A 1 426 ? -27.473 -2.853 -15.601 1.00 15.83 426 PHE A N 1
ATOM 3213 C CA . PHE A 1 426 ? -26.783 -3.833 -14.742 1.00 14.65 426 PHE A CA 1
ATOM 3214 C C . PHE A 1 426 ? -25.303 -3.794 -15.093 1.00 13.80 426 PHE A C 1
ATOM 3215 O O . PHE A 1 426 ? -24.923 -3.365 -16.183 1.00 12.47 426 PHE A O 1
ATOM 3223 N N . GLY A 1 427 ? -24.467 -4.243 -14.164 1.00 13.13 427 GLY A N 1
ATOM 3224 C CA . GLY A 1 427 ? -23.025 -4.279 -14.395 1.00 10.99 427 GLY A CA 1
ATOM 3225 C C . GLY A 1 427 ? -22.374 -5.119 -13.297 1.00 11.51 427 GLY A C 1
ATOM 3226 O O . GLY A 1 427 ? -21.320 -4.704 -12.821 1.00 10.45 427 GLY A O 1
ATOM 3227 N N . LEU A 1 428 ? -22.866 -6.354 -13.048 1.00 11.69 428 LEU A N 1
ATOM 3228 C CA . LEU A 1 428 ? -22.204 -7.178 -12.039 1.00 11.09 428 LEU A CA 1
ATOM 3229 C C . LEU A 1 428 ? -20.987 -7.884 -12.598 1.00 10.91 428 LEU A C 1
ATOM 3230 O O . LEU A 1 428 ? -19.886 -7.726 -12.043 1.00 12.09 428 LEU A O 1
ATOM 3235 N N . ALA A 1 429 ? -21.183 -8.773 -13.582 1.00 10.51 429 ALA A N 1
ATOM 3236 C CA . ALA A 1 429 ? -20.055 -9.576 -14.068 1.00 10.36 429 ALA A CA 1
ATOM 3237 C C . ALA A 1 429 ? -20.177 -9.748 -15.580 1.00 9.88 429 ALA A C 1
ATOM 3238 O O . ALA A 1 429 ? -21.087 -9.175 -16.188 1.00 9.34 429 ALA A O 1
ATOM 3240 N N . SER A 1 430 ? -19.263 -10.495 -16.178 1.00 8.98 430 SER A N 1
ATOM 3241 C CA . SER A 1 430 ? -19.231 -10.735 -17.612 1.00 8.16 430 SER A CA 1
ATOM 3242 C C . SER A 1 430 ? -18.222 -11.865 -17.882 1.00 8.19 430 SER A C 1
ATOM 3243 O O . SER A 1 430 ? -17.496 -12.201 -16.925 1.00 6.75 430 SER A O 1
ATOM 3246 N N . GLY A 1 431 ? -18.011 -12.167 -19.165 1.00 7.74 431 GLY A N 1
ATOM 3247 C CA . GLY A 1 431 ? -16.937 -13.186 -19.425 1.00 8.33 431 GLY A CA 1
ATOM 3248 C C . GLY A 1 431 ? -16.511 -13.100 -20.882 1.00 9.85 431 GLY A C 1
ATOM 3249 O O . GLY A 1 431 ? -17.365 -12.749 -21.731 1.00 10.49 431 GLY A O 1
ATOM 3250 N N . VAL A 1 432 ? -15.334 -13.617 -21.213 1.00 9.91 432 VAL A N 1
ATOM 3251 C CA . VAL A 1 432 ? -14.934 -13.708 -22.626 1.00 10.40 432 VAL A CA 1
ATOM 3252 C C . VAL A 1 432 ? -14.138 -14.980 -22.924 1.00 11.51 432 VAL A C 1
ATOM 3253 O O . VAL A 1 432 ? -13.230 -15.372 -22.165 1.00 11.93 432 VAL A O 1
ATOM 3257 N N . PHE A 1 433 ? -14.496 -15.689 -24.016 1.00 11.56 433 PHE A N 1
ATOM 3258 C CA . PHE A 1 433 ? -13.682 -16.824 -24.452 1.00 10.74 433 PHE A CA 1
ATOM 3259 C C . PHE A 1 433 ? -13.051 -16.508 -25.801 1.00 11.94 433 PHE A C 1
ATOM 3260 O O . PHE A 1 433 ? -13.744 -16.237 -26.810 1.00 12.12 433 PHE A O 1
ATOM 3268 N N . THR A 1 434 ? -11.730 -16.489 -25.815 1.00 10.90 434 THR A N 1
ATOM 3269 C CA . THR A 1 434 ? -10.976 -16.191 -27.017 1.00 12.44 434 THR A CA 1
ATOM 3270 C C . THR A 1 434 ? -9.511 -16.603 -26.727 1.00 13.58 434 THR A C 1
ATOM 3271 O O . THR A 1 434 ? -9.185 -16.633 -25.525 1.00 13.82 434 THR A O 1
ATOM 3275 N N . ARG A 1 435 ? -8.717 -16.827 -27.752 1.00 12.42 435 ARG A N 1
ATOM 3276 C CA . ARG A 1 435 ? -7.331 -17.220 -27.568 1.00 12.46 435 ARG A CA 1
ATOM 3277 C C . ARG A 1 435 ? -6.345 -16.084 -27.831 1.00 12.92 435 ARG A C 1
ATOM 3278 O O . ARG A 1 435 ? -5.208 -16.147 -27.336 1.00 13.02 435 ARG A O 1
ATOM 3286 N N . ASP A 1 436 ? -6.717 -15.079 -28.620 1.00 13.58 436 ASP A N 1
ATOM 3287 C CA . ASP A 1 436 ? -5.806 -13.968 -28.883 1.00 14.37 436 ASP A CA 1
ATOM 3288 C C . ASP A 1 436 ? -5.582 -13.096 -27.640 1.00 13.56 436 ASP A C 1
ATOM 3289 O O . ASP A 1 436 ? -6.535 -12.591 -27.038 1.00 12.76 436 ASP A O 1
ATOM 3294 N N . ILE A 1 437 ? -4.337 -12.834 -27.269 1.00 12.28 437 ILE A N 1
ATOM 3295 C CA . ILE A 1 437 ? -3.987 -12.145 -26.054 1.00 12.63 437 ILE A CA 1
ATOM 3296 C C . ILE A 1 437 ? -4.449 -10.688 -25.999 1.00 11.95 437 ILE A C 1
ATOM 3297 O O . ILE A 1 437 ? -5.005 -10.272 -24.959 1.00 12.53 437 ILE A O 1
ATOM 3302 N N . SER A 1 438 ? -4.297 -9.909 -27.067 1.00 11.16 438 SER A N 1
ATOM 3303 C CA . SER A 1 438 ? -4.849 -8.549 -27.044 1.00 11.63 438 SER A CA 1
ATOM 3304 C C . SER A 1 438 ? -6.371 -8.561 -26.960 1.00 11.80 438 SER A C 1
ATOM 3305 O O . SER A 1 438 ? -6.960 -7.797 -26.208 1.00 12.17 438 SER A O 1
ATOM 3308 N N . ARG A 1 439 ? -7.052 -9.369 -27.782 1.00 12.42 439 ARG A N 1
ATOM 3309 C CA . ARG A 1 439 ? -8.497 -9.417 -27.740 1.00 12.20 439 ARG A CA 1
ATOM 3310 C C . ARG A 1 439 ? -8.977 -9.681 -26.310 1.00 10.87 439 ARG A C 1
ATOM 3311 O O . ARG A 1 439 ? -9.868 -8.959 -25.875 1.00 10.84 439 ARG A O 1
ATOM 3319 N N . ALA A 1 440 ? -8.476 -10.726 -25.648 1.00 9.31 440 ALA A N 1
ATOM 3320 C CA . ALA A 1 440 ? -8.861 -11.036 -24.296 1.00 8.73 440 ALA A CA 1
ATOM 3321 C C . ALA A 1 440 ? -8.770 -9.801 -23.404 1.00 8.88 440 ALA A C 1
ATOM 3322 O O . ALA A 1 440 ? -9.721 -9.482 -22.696 1.00 8.83 440 ALA A O 1
ATOM 3324 N N . HIS A 1 441 ? -7.623 -9.134 -23.303 1.00 9.13 441 HIS A N 1
ATOM 3325 C CA . HIS A 1 441 ? -7.473 -8.059 -22.335 1.00 9.46 441 HIS A CA 1
ATOM 3326 C C . HIS A 1 441 ? -8.275 -6.822 -22.745 1.00 9.72 441 HIS A C 1
ATOM 3327 O O . HIS A 1 441 ? -8.652 -6.052 -21.869 1.00 9.32 441 HIS A O 1
ATOM 3334 N N . ARG A 1 442 ? -8.399 -6.560 -24.031 1.00 10.32 442 ARG A N 1
ATOM 3335 C CA . ARG A 1 442 ? -9.128 -5.437 -24.586 1.00 10.69 442 ARG A CA 1
ATOM 3336 C C . ARG A 1 442 ? -10.620 -5.568 -24.350 1.00 10.08 442 ARG A C 1
ATOM 3337 O O . ARG A 1 442 ? -11.304 -4.595 -23.974 1.00 8.32 442 ARG A O 1
ATOM 3345 N N . VAL A 1 443 ? -11.154 -6.783 -24.571 1.00 9.72 443 VAL A N 1
ATOM 3346 C CA . VAL A 1 443 ? -12.595 -6.984 -24.302 1.00 8.58 443 VAL A CA 1
ATOM 3347 C C . VAL A 1 443 ? -12.839 -6.798 -22.809 1.00 9.42 443 VAL A C 1
ATOM 3348 O O . VAL A 1 443 ? -13.771 -6.085 -22.371 1.00 9.22 443 VAL A O 1
ATOM 3352 N N . ALA A 1 444 ? -11.953 -7.347 -21.961 1.00 8.78 444 ALA A N 1
ATOM 3353 C CA . ALA A 1 444 ? -12.162 -7.280 -20.515 1.00 9.36 444 ALA A CA 1
ATOM 3354 C C . ALA A 1 444 ? -12.116 -5.812 -20.041 1.00 10.34 444 ALA A C 1
ATOM 3355 O O . ALA A 1 444 ? -12.839 -5.412 -19.131 1.00 8.83 444 ALA A O 1
ATOM 3357 N N . ALA A 1 445 ? -11.252 -5.008 -20.702 1.00 9.89 445 ALA A N 1
ATOM 3358 C CA . ALA A 1 445 ? -11.143 -3.601 -20.355 1.00 10.95 445 ALA A CA 1
ATOM 3359 C C . ALA A 1 445 ? -12.372 -2.806 -20.801 1.00 12.12 445 ALA A C 1
ATOM 3360 O O . ALA A 1 445 ? -12.757 -1.858 -20.098 1.00 11.92 445 ALA A O 1
ATOM 3362 N N . ASN A 1 446 ? -13.045 -3.170 -21.890 1.00 12.50 446 ASN A N 1
ATOM 3363 C CA . ASN A 1 446 ? -14.167 -2.432 -22.438 1.00 12.90 446 ASN A CA 1
ATOM 3364 C C . ASN A 1 446 ? -15.526 -2.869 -21.900 1.00 13.22 446 ASN A C 1
ATOM 3365 O O . ASN A 1 446 ? -16.563 -2.194 -22.026 1.00 12.75 446 ASN A O 1
ATOM 3370 N N . LEU A 1 447 ? -15.564 -4.000 -21.207 1.00 12.50 447 LEU A N 1
ATOM 3371 C CA . LEU A 1 447 ? -16.790 -4.526 -20.621 1.00 12.22 447 LEU A CA 1
ATOM 3372 C C . LEU A 1 447 ? -17.104 -3.762 -19.328 1.00 12.99 447 LEU A C 1
ATOM 3373 O O . LEU A 1 447 ? -16.225 -3.576 -18.443 1.00 12.91 447 LEU A O 1
ATOM 3378 N N . GLU A 1 448 ? -18.319 -3.199 -19.233 1.00 11.84 448 GLU A N 1
ATOM 3379 C CA . GLU A 1 448 ? -18.635 -2.355 -18.077 1.00 12.23 448 GLU A CA 1
ATOM 3380 C C . GLU A 1 448 ? -19.163 -3.141 -16.883 1.00 11.77 448 GLU A C 1
ATOM 3381 O O . GLU A 1 448 ? -20.370 -3.167 -16.652 1.00 11.84 448 GLU A O 1
ATOM 3387 N N . ALA A 1 449 ? -18.303 -3.817 -16.110 1.00 8.96 449 ALA A N 1
ATOM 3388 C CA . ALA A 1 449 ? -18.842 -4.663 -15.040 1.00 8.67 449 ALA A CA 1
ATOM 3389 C C . ALA A 1 449 ? -17.806 -4.851 -13.961 1.00 7.35 449 ALA A C 1
ATOM 3390 O O . ALA A 1 449 ? -16.644 -4.511 -14.207 1.00 5.76 449 ALA A O 1
ATOM 3392 N N . GLY A 1 450 ? -18.199 -5.216 -12.756 1.00 8.22 450 GLY A N 1
ATOM 3393 C CA . GLY A 1 450 ? -17.215 -5.344 -11.660 1.00 8.94 450 GLY A CA 1
ATOM 3394 C C . GLY A 1 450 ? -16.221 -6.478 -11.865 1.00 9.55 450 GLY A C 1
ATOM 3395 O O . GLY A 1 450 ? -15.181 -6.522 -11.200 1.00 9.82 450 GLY A O 1
ATOM 3396 N N . THR A 1 451 ? -16.639 -7.540 -12.552 1.00 8.76 451 THR A N 1
ATOM 3397 C CA . THR A 1 451 ? -15.828 -8.723 -12.757 1.00 8.97 451 THR A CA 1
ATOM 3398 C C . THR A 1 451 ? -15.814 -9.139 -14.234 1.00 9.73 451 THR A C 1
ATOM 3399 O O . THR A 1 451 ? -16.907 -9.164 -14.865 1.00 9.42 451 THR A O 1
ATOM 3403 N N . CYS A 1 452 ? -14.634 -9.513 -14.731 1.00 8.88 452 CYS A N 1
ATOM 3404 C CA . CYS A 1 452 ? -14.605 -10.221 -16.015 1.00 8.68 452 CYS A CA 1
ATOM 3405 C C . CYS A 1 452 ? -13.836 -11.542 -15.902 1.00 8.82 452 CYS A C 1
ATOM 3406 O O . CYS A 1 452 ? -12.672 -11.536 -15.463 1.00 7.46 452 CYS A O 1
ATOM 3409 N N . TYR A 1 453 ? -14.440 -12.634 -16.405 1.00 6.96 453 TYR A N 1
ATOM 3410 C CA . TYR A 1 453 ? -13.717 -13.919 -16.408 1.00 8.49 453 TYR A CA 1
ATOM 3411 C C . TYR A 1 453 ? -13.101 -14.132 -17.782 1.00 7.90 453 TYR A C 1
ATOM 3412 O O . TYR A 1 453 ? -13.839 -14.003 -18.776 1.00 10.39 453 TYR A O 1
ATOM 3421 N N . ILE A 1 454 ? -11.833 -14.484 -17.862 1.00 7.18 454 ILE A N 1
ATOM 3422 C CA . ILE A 1 454 ? -11.207 -14.765 -19.139 1.00 5.39 454 ILE A CA 1
ATOM 3423 C C . ILE A 1 454 ? -10.969 -16.275 -19.277 1.00 7.90 454 ILE A C 1
ATOM 3424 O O . ILE A 1 454 ? -10.319 -16.936 -18.484 1.00 8.11 454 ILE A O 1
ATOM 3429 N N . ASN A 1 455 ? -11.684 -16.878 -20.220 1.00 10.06 455 ASN A N 1
ATOM 3430 C CA . ASN A 1 455 ? -11.584 -18.312 -20.530 1.00 10.23 455 ASN A CA 1
ATOM 3431 C C . ASN A 1 455 ? -12.039 -19.185 -19.375 1.00 9.78 455 ASN A C 1
ATOM 3432 O O . ASN A 1 455 ? -11.550 -20.311 -19.290 1.00 11.05 455 ASN A O 1
ATOM 3437 N N . THR A 1 456 ? -13.007 -18.716 -18.609 1.00 8.56 456 THR A N 1
ATOM 3438 C CA . THR A 1 456 ? -13.619 -19.516 -17.532 1.00 9.17 456 THR A CA 1
ATOM 3439 C C . THR A 1 456 ? -14.876 -18.768 -17.102 1.00 9.50 456 THR A C 1
ATOM 3440 O O . THR A 1 456 ? -15.286 -17.798 -17.788 1.00 10.66 456 THR A O 1
ATOM 3444 N N . TYR A 1 457 ? -15.550 -19.191 -16.056 1.00 9.76 457 TYR A N 1
ATOM 3445 C CA . TYR A 1 457 ? -16.723 -18.491 -15.530 1.00 9.81 457 TYR A CA 1
ATOM 3446 C C . TYR A 1 457 ? -17.009 -18.965 -14.127 1.00 12.58 457 TYR A C 1
ATOM 3447 O O . TYR A 1 457 ? -16.666 -20.086 -13.776 1.00 14.13 457 TYR A O 1
ATOM 3456 N N . SER A 1 458 ? -17.558 -18.158 -13.231 1.00 15.02 458 SER A N 1
ATOM 3457 C CA . SER A 1 458 ? -17.933 -18.555 -11.894 1.00 16.61 458 SER A CA 1
ATOM 3458 C C . SER A 1 458 ? -16.839 -18.896 -10.916 1.00 19.25 458 SER A C 1
ATOM 3459 O O . SER A 1 458 ? -17.174 -19.502 -9.869 1.00 21.02 458 SER A O 1
ATOM 3462 N N . ILE A 1 459 ? -15.580 -18.508 -11.087 1.00 21.73 459 ILE A N 1
ATOM 3463 C CA . ILE A 1 459 ? -14.603 -18.629 -10.005 1.00 22.43 459 ILE A CA 1
ATOM 3464 C C . ILE A 1 459 ? -14.907 -17.570 -8.935 1.00 22.39 459 ILE A C 1
ATOM 3465 O O . ILE A 1 459 ? -15.067 -16.382 -9.257 1.00 21.18 459 ILE A O 1
ATOM 3470 N N . SER A 1 460 ? -14.666 -17.890 -7.658 1.00 22.15 460 SER A N 1
ATOM 3471 C CA . SER A 1 460 ? -14.844 -16.927 -6.581 1.00 22.54 460 SER A CA 1
ATOM 3472 C C . SER A 1 460 ? -13.694 -16.933 -5.590 1.00 20.50 460 SER A C 1
ATOM 3473 O O . SER A 1 460 ? -13.822 -17.463 -4.479 1.00 22.39 460 SER A O 1
ATOM 3476 N N . PRO A 1 461 ? -12.556 -16.368 -5.941 1.00 18.21 461 PRO A N 1
ATOM 3477 C CA . PRO A 1 461 ? -11.385 -16.405 -5.063 1.00 16.42 461 PRO A CA 1
ATOM 3478 C C . PRO A 1 461 ? -11.609 -15.512 -3.859 1.00 15.75 461 PRO A C 1
ATOM 3479 O O . PRO A 1 461 ? -11.859 -14.298 -4.073 1.00 16.56 461 PRO A O 1
ATOM 3483 N N . VAL A 1 462 ? -11.303 -15.890 -2.614 1.00 15.32 462 VAL A N 1
ATOM 3484 C CA . VAL A 1 462 ? -11.261 -14.933 -1.524 1.00 15.10 462 VAL A CA 1
ATOM 3485 C C . VAL A 1 462 ? -10.186 -13.857 -1.701 1.00 14.02 462 VAL A C 1
ATOM 3486 O O . VAL A 1 462 ? -10.220 -12.839 -0.983 1.00 14.39 462 VAL A O 1
ATOM 3490 N N . GLU A 1 463 ? -9.138 -14.086 -2.473 1.00 12.57 463 GLU A N 1
ATOM 3491 C CA . GLU A 1 463 ? -7.979 -13.235 -2.573 1.00 12.97 463 GLU A CA 1
ATOM 3492 C C . GLU A 1 463 ? -8.234 -11.885 -3.249 1.00 12.44 463 GLU A C 1
ATOM 3493 O O . GLU A 1 463 ? -7.394 -10.990 -3.204 1.00 10.47 463 GLU A O 1
ATOM 3499 N N . VAL A 1 464 ? -9.278 -11.785 -4.047 1.00 12.15 464 VAL A N 1
ATOM 3500 C CA . VAL A 1 464 ? -9.628 -10.626 -4.845 1.00 12.77 464 VAL A CA 1
ATOM 3501 C C . VAL A 1 464 ? -11.035 -10.100 -4.545 1.00 12.05 464 VAL A C 1
ATOM 3502 O O . VAL A 1 464 ? -11.950 -10.785 -4.070 1.00 11.88 464 VAL A O 1
ATOM 3506 N N . PRO A 1 465 ? -11.256 -8.803 -4.788 1.00 11.60 465 PRO A N 1
ATOM 3507 C CA . PRO A 1 465 ? -12.516 -8.152 -4.472 1.00 10.97 465 PRO A CA 1
ATOM 3508 C C . PRO A 1 465 ? -13.624 -8.534 -5.435 1.00 10.91 465 PRO A C 1
ATOM 3509 O O . PRO A 1 465 ? -13.317 -8.742 -6.636 1.00 10.01 465 PRO A O 1
ATOM 3513 N N . PHE A 1 466 ? -14.865 -8.410 -4.966 1.00 10.65 466 PHE A N 1
ATOM 3514 C CA . PHE A 1 466 ? -16.051 -8.709 -5.770 1.00 11.28 466 PHE A CA 1
ATOM 3515 C C . PHE A 1 466 ? -17.175 -7.706 -5.478 1.00 9.97 466 PHE A C 1
ATOM 3516 O O . PHE A 1 466 ? -17.617 -7.615 -4.342 1.00 9.44 466 PHE A O 1
ATOM 3524 N N . GLY A 1 467 ? -17.784 -7.120 -6.517 1.00 9.56 467 GLY A N 1
ATOM 3525 C CA . GLY A 1 467 ? -18.908 -6.208 -6.345 1.00 8.71 467 GLY A CA 1
ATOM 3526 C C . GLY A 1 467 ? -19.389 -5.651 -7.679 1.00 10.36 467 GLY A C 1
ATOM 3527 O O . GLY A 1 467 ? -18.726 -5.760 -8.730 1.00 10.18 467 GLY A O 1
ATOM 3528 N N . GLY A 1 468 ? -20.466 -4.876 -7.671 1.00 10.44 468 GLY A N 1
ATOM 3529 C CA . GLY A 1 468 ? -21.056 -4.362 -8.895 1.00 11.69 468 GLY A CA 1
ATOM 3530 C C . GLY A 1 468 ? -20.492 -3.055 -9.409 1.00 12.94 468 GLY A C 1
ATOM 3531 O O . GLY A 1 468 ? -19.810 -2.295 -8.704 1.00 13.73 468 GLY A O 1
ATOM 3532 N N . TYR A 1 469 ? -20.746 -2.775 -10.682 1.00 11.04 469 TYR A N 1
ATOM 3533 C CA . TYR A 1 469 ? -20.706 -1.483 -11.309 1.00 10.31 469 TYR A CA 1
ATOM 3534 C C . TYR A 1 469 ? -22.166 -1.049 -11.562 1.00 11.57 469 TYR A C 1
ATOM 3535 O O . TYR A 1 469 ? -23.057 -1.904 -11.503 1.00 10.19 469 TYR A O 1
ATOM 3544 N N . LYS A 1 470 ? -22.341 0.216 -11.932 1.00 12.67 470 LYS A N 1
ATOM 3545 C CA . LYS A 1 470 ? -23.649 0.777 -12.243 1.00 13.63 470 LYS A CA 1
ATOM 3546 C C . LYS A 1 470 ? -24.780 0.385 -11.307 1.00 14.03 470 LYS A C 1
ATOM 3547 O O . LYS A 1 470 ? -24.654 0.515 -10.074 1.00 12.16 470 LYS A O 1
ATOM 3553 N N . MET A 1 471 ? -25.911 -0.066 -11.869 1.00 14.28 471 MET A N 1
ATOM 3554 C CA . MET A 1 471 ? -27.044 -0.403 -10.998 1.00 16.17 471 MET A CA 1
ATOM 3555 C C . MET A 1 471 ? -26.948 -1.779 -10.360 1.00 15.45 471 MET A C 1
ATOM 3556 O O . MET A 1 471 ? -27.882 -2.184 -9.667 1.00 14.03 471 MET A O 1
ATOM 3561 N N . SER A 1 472 ? -25.822 -2.508 -10.460 1.00 14.48 472 SER A N 1
ATOM 3562 C CA . SER A 1 472 ? -25.665 -3.773 -9.762 1.00 14.58 472 SER A CA 1
ATOM 3563 C C . SER A 1 472 ? -25.052 -3.508 -8.365 1.00 15.59 472 SER A C 1
ATOM 3564 O O . SER A 1 472 ? -24.785 -4.449 -7.595 1.00 15.70 472 SER A O 1
ATOM 3567 N N . GLY A 1 473 ? -24.844 -2.243 -7.978 1.00 14.04 473 GLY A N 1
ATOM 3568 C CA . GLY A 1 473 ? -24.514 -1.881 -6.606 1.00 12.54 473 GLY A CA 1
ATOM 3569 C C . GLY A 1 473 ? -23.124 -1.300 -6.448 1.00 11.96 473 GLY A C 1
ATOM 3570 O O . GLY A 1 473 ? -22.458 -0.976 -7.445 1.00 12.49 473 GLY A O 1
ATOM 3571 N N . PHE A 1 474 ? -22.642 -1.166 -5.215 1.00 10.91 474 PHE A N 1
ATOM 3572 C CA . PHE A 1 474 ? -21.316 -0.599 -4.965 1.00 10.26 474 PHE A CA 1
ATOM 3573 C C . PHE A 1 474 ? -20.798 -1.185 -3.662 1.00 11.05 474 PHE A C 1
ATOM 3574 O O . PHE A 1 474 ? -21.588 -1.720 -2.864 1.00 12.26 474 PHE A O 1
ATOM 3582 N N . GLY A 1 475 ? -19.512 -1.027 -3.372 1.00 10.45 475 GLY A N 1
ATOM 3583 C CA . GLY A 1 475 ? -18.960 -1.749 -2.213 1.00 10.89 475 GLY A CA 1
ATOM 3584 C C . GLY A 1 475 ? -18.376 -3.069 -2.743 1.00 10.94 475 GLY A C 1
ATOM 3585 O O . GLY A 1 475 ? -18.554 -3.425 -3.905 1.00 9.72 475 GLY A O 1
ATOM 3586 N N . ARG A 1 476 ? -17.528 -3.714 -1.952 1.00 11.09 476 ARG A N 1
ATOM 3587 C CA . ARG A 1 476 ? -16.859 -4.946 -2.338 1.00 12.04 476 ARG A CA 1
ATOM 3588 C C . ARG A 1 476 ? -16.945 -5.943 -1.163 1.00 13.83 476 ARG A C 1
ATOM 3589 O O . ARG A 1 476 ? -16.904 -5.510 -0.010 1.00 12.88 476 ARG A O 1
ATOM 3597 N N . GLU A 1 477 ? -16.824 -7.219 -1.482 1.00 14.83 477 GLU A N 1
ATOM 3598 C CA . GLU A 1 477 ? -16.617 -8.336 -0.597 1.00 16.24 477 GLU A CA 1
ATOM 3599 C C . GLU A 1 477 ? -15.371 -9.097 -1.065 1.00 13.40 477 GLU A C 1
ATOM 3600 O O . GLU A 1 477 ? -15.016 -8.975 -2.246 1.00 10.27 477 GLU A O 1
ATOM 3606 N N . ASN A 1 478 ? -14.664 -9.737 -0.140 1.00 12.27 478 ASN A N 1
ATOM 3607 C CA . ASN A 1 478 ? -13.471 -10.513 -0.442 1.00 12.33 478 ASN A CA 1
ATOM 3608 C C . ASN A 1 478 ? -12.338 -9.576 -0.837 1.00 11.56 478 ASN A C 1
ATOM 3609 O O . ASN A 1 478 ? -12.541 -8.382 -1.028 1.00 10.07 478 ASN A O 1
ATOM 3614 N N . GLY A 1 479 ? -11.103 -10.091 -0.810 1.00 10.26 479 GLY A N 1
ATOM 3615 C CA . GLY A 1 479 ? -9.948 -9.280 -1.155 1.00 10.61 479 GLY A CA 1
ATOM 3616 C C . GLY A 1 479 ? -9.574 -8.245 -0.098 1.00 10.32 479 GLY A C 1
ATOM 3617 O O . GLY A 1 479 ? -10.213 -8.091 0.966 1.00 9.07 479 GLY A O 1
ATOM 3618 N N . GLN A 1 480 ? -8.521 -7.490 -0.375 1.00 10.38 480 GLN A N 1
ATOM 3619 C CA . GLN A 1 480 ? -8.047 -6.470 0.565 1.00 13.07 480 GLN A CA 1
ATOM 3620 C C . GLN A 1 480 ? -8.823 -5.137 0.501 1.00 13.28 480 GLN A C 1
ATOM 3621 O O . GLN A 1 480 ? -9.148 -4.579 1.562 1.00 12.46 480 GLN A O 1
ATOM 3627 N N . ALA A 1 481 ? -9.515 -4.823 -0.585 1.00 11.42 481 ALA A N 1
ATOM 3628 C CA . ALA A 1 481 ? -10.291 -3.604 -0.716 1.00 11.93 481 ALA A CA 1
ATOM 3629 C C . ALA A 1 481 ? -11.451 -3.527 0.291 1.00 12.02 481 ALA A C 1
ATOM 3630 O O . ALA A 1 481 ? -11.816 -2.460 0.817 1.00 10.87 481 ALA A O 1
ATOM 3632 N N . THR A 1 482 ? -12.063 -4.675 0.584 1.00 11.28 482 THR A N 1
ATOM 3633 C CA . THR A 1 482 ? -13.231 -4.773 1.466 1.00 8.88 482 THR A CA 1
ATOM 3634 C C . THR A 1 482 ? -12.998 -4.264 2.865 1.00 10.54 482 THR A C 1
ATOM 3635 O O . THR A 1 482 ? -13.950 -3.812 3.531 1.00 10.50 482 THR A O 1
ATOM 3639 N N . VAL A 1 483 ? -11.758 -4.280 3.384 1.00 10.20 483 VAL A N 1
ATOM 3640 C CA . VAL A 1 483 ? -11.508 -3.761 4.701 1.00 12.29 483 VAL A CA 1
ATOM 3641 C C . VAL A 1 483 ? -11.892 -2.274 4.835 1.00 13.35 483 VAL A C 1
ATOM 3642 O O . VAL A 1 483 ? -12.247 -1.829 5.951 1.00 13.05 483 VAL A O 1
ATOM 3646 N N . ASP A 1 484 ? -11.746 -1.483 3.791 1.00 13.71 484 ASP A N 1
ATOM 3647 C CA . ASP A 1 484 ? -12.126 -0.078 3.742 1.00 14.29 484 ASP A CA 1
ATOM 3648 C C . ASP A 1 484 ? -13.619 0.198 3.882 1.00 13.56 484 ASP A C 1
ATOM 3649 O O . ASP A 1 484 ? -13.982 1.327 4.271 1.00 12.69 484 ASP A O 1
ATOM 3654 N N . TYR A 1 485 ? -14.503 -0.729 3.567 1.00 12.05 485 TYR A N 1
ATOM 3655 C CA . TYR A 1 485 ? -15.932 -0.613 3.799 1.00 11.64 485 TYR A CA 1
ATOM 3656 C C . TYR A 1 485 ? -16.325 -1.116 5.183 1.00 10.03 485 TYR A C 1
ATOM 3657 O O . TYR A 1 485 ? -17.519 -0.971 5.495 1.00 10.20 485 TYR A O 1
ATOM 3666 N N . TYR A 1 486 ? -15.457 -1.585 6.044 1.00 9.80 486 TYR A N 1
ATOM 3667 C CA . TYR A 1 486 ? -15.808 -2.001 7.410 1.00 8.54 486 TYR A CA 1
ATOM 3668 C C . TYR A 1 486 ? -14.908 -1.342 8.446 1.00 10.02 486 TYR A C 1
ATOM 3669 O O . TYR A 1 486 ? -14.851 -1.687 9.637 1.00 9.18 486 TYR A O 1
ATOM 3678 N N . SER A 1 487 ? -14.107 -0.366 8.023 1.00 9.12 487 SER A N 1
ATOM 3679 C CA . SER A 1 487 ? -13.306 0.501 8.865 1.00 10.11 487 SER A CA 1
ATOM 3680 C C . SER A 1 487 ? -13.185 1.918 8.263 1.00 10.20 487 SER A C 1
ATOM 3681 O O . SER A 1 487 ? -13.744 2.185 7.200 1.00 9.65 487 SER A O 1
ATOM 3684 N N . GLN A 1 488 ? -12.690 2.842 9.092 1.00 8.79 488 GLN A N 1
ATOM 3685 C CA . GLN A 1 488 ? -12.707 4.266 8.738 1.00 8.38 488 GLN A CA 1
ATOM 3686 C C . GLN A 1 488 ? -11.460 4.930 9.326 1.00 8.37 488 GLN A C 1
ATOM 3687 O O . GLN A 1 488 ? -10.935 4.497 10.371 1.00 7.73 488 GLN A O 1
ATOM 3693 N N . LEU A 1 489 ? -10.902 5.876 8.580 1.00 6.85 489 LEU A N 1
ATOM 3694 C CA . LEU A 1 489 ? -9.685 6.543 8.994 1.00 7.35 489 LEU A CA 1
ATOM 3695 C C . LEU A 1 489 ? -9.949 7.826 9.791 1.00 8.09 489 LEU A C 1
ATOM 3696 O O . LEU A 1 489 ? -10.685 8.685 9.289 1.00 7.72 489 LEU A O 1
ATOM 3701 N N . LYS A 1 490 ? -9.229 7.976 10.909 1.00 6.79 490 LYS A N 1
ATOM 3702 C CA . LYS A 1 490 ? -9.265 9.201 11.674 1.00 7.94 490 LYS A CA 1
ATOM 3703 C C . LYS A 1 490 ? -7.922 9.918 11.491 1.00 7.83 490 LYS A C 1
ATOM 3704 O O . LYS A 1 490 ? -6.864 9.386 11.811 1.00 6.19 490 LYS A O 1
ATOM 3710 N N . THR A 1 491 ? -7.972 11.187 11.091 1.00 7.82 491 THR A N 1
ATOM 3711 C CA . THR A 1 491 ? -6.727 11.926 10.825 1.00 7.04 491 THR A CA 1
ATOM 3712 C C . THR A 1 491 ? -6.389 12.699 12.091 1.00 6.73 491 THR A C 1
ATOM 3713 O O . THR A 1 491 ? -7.218 13.435 12.636 1.00 6.66 491 THR A O 1
ATOM 3717 N N . VAL A 1 492 ? -5.198 12.507 12.619 1.00 6.06 492 VAL A N 1
ATOM 3718 C CA . VAL A 1 492 ? -4.704 13.138 13.819 1.00 7.06 492 VAL A CA 1
ATOM 3719 C C . VAL A 1 492 ? -3.477 13.977 13.444 1.00 8.20 492 VAL A C 1
ATOM 3720 O O . VAL A 1 492 ? -2.486 13.535 12.850 1.00 7.57 492 VAL A O 1
ATOM 3724 N N . ILE A 1 493 ? -3.581 15.285 13.688 1.00 9.38 493 ILE A N 1
ATOM 3725 C CA . ILE A 1 493 ? -2.562 16.239 13.229 1.00 9.72 493 ILE A CA 1
ATOM 3726 C C . ILE A 1 493 ? -1.827 16.739 14.444 1.00 10.69 493 ILE A C 1
ATOM 3727 O O . ILE A 1 493 ? -2.487 17.266 15.370 1.00 13.27 493 ILE A O 1
ATOM 3732 N N . VAL A 1 494 ? -0.528 16.503 14.550 1.00 10.48 494 VAL A N 1
ATOM 3733 C CA . VAL A 1 494 ? 0.185 16.960 15.735 1.00 11.53 494 VAL A CA 1
ATOM 3734 C C . VAL A 1 494 ? 1.148 18.102 15.551 1.00 11.65 494 VAL A C 1
ATOM 3735 O O . VAL A 1 494 ? 2.146 18.096 14.844 1.00 10.50 494 VAL A O 1
ATOM 3739 N N . GLU A 1 495 ? 0.855 19.217 16.270 1.00 10.61 495 GLU A N 1
ATOM 3740 C CA . GLU A 1 495 ? 1.634 20.440 16.211 1.00 10.70 495 GLU A CA 1
ATOM 3741 C C . GLU A 1 495 ? 2.806 20.321 17.189 1.00 9.98 495 GLU A C 1
ATOM 3742 O O . GLU A 1 495 ? 2.572 20.140 18.382 1.00 8.72 495 GLU A O 1
ATOM 3748 N N . MET A 1 496 ? 4.036 20.426 16.721 1.00 10.19 496 MET A N 1
ATOM 3749 C CA . MET A 1 496 ? 5.186 20.130 17.559 1.00 12.03 496 MET A CA 1
ATOM 3750 C C . MET A 1 496 ? 5.721 21.365 18.275 1.00 13.30 496 MET A C 1
ATOM 3751 O O . MET A 1 496 ? 6.579 21.257 19.153 1.00 13.02 496 MET A O 1
ATOM 3756 N N . GLY A 1 497 ? 5.280 22.566 17.863 1.00 12.80 497 GLY A N 1
ATOM 3757 C CA . GLY A 1 497 ? 5.789 23.791 18.484 1.00 12.94 497 GLY A CA 1
ATOM 3758 C C . GLY A 1 497 ? 4.607 24.673 18.947 1.00 13.49 497 GLY A C 1
ATOM 3759 O O . GLY A 1 497 ? 3.634 24.188 19.549 1.00 12.55 497 GLY A O 1
ATOM 3760 N N . ASP A 1 498 ? 4.679 25.956 18.639 1.00 13.47 498 ASP A N 1
ATOM 3761 C CA . ASP A 1 498 ? 3.607 26.884 18.994 1.00 15.11 498 ASP A CA 1
ATOM 3762 C C . ASP A 1 498 ? 2.581 27.027 17.878 1.00 15.74 498 ASP A C 1
ATOM 3763 O O . ASP A 1 498 ? 2.923 26.671 16.755 1.00 15.05 498 ASP A O 1
ATOM 3768 N N . VAL A 1 499 ? 1.388 27.515 18.208 1.00 15.72 499 VAL A N 1
ATOM 3769 C CA . VAL A 1 499 ? 0.326 27.570 17.183 1.00 16.61 499 VAL A CA 1
ATOM 3770 C C . VAL A 1 499 ? 0.493 28.769 16.276 1.00 19.05 499 VAL A C 1
ATOM 3771 O O . VAL A 1 499 ? 0.644 29.879 16.832 1.00 18.65 499 VAL A O 1
ATOM 3775 N N . ASP A 1 500 ? 0.257 28.599 14.997 1.00 21.89 500 ASP A N 1
ATOM 3776 C CA . ASP A 1 500 ? 0.197 29.702 14.051 1.00 25.26 500 ASP A CA 1
ATOM 3777 C C . ASP A 1 500 ? -1.209 30.301 14.111 1.00 23.56 500 ASP A C 1
ATOM 3778 O O . ASP A 1 500 ? -2.185 29.593 13.870 1.00 21.95 500 ASP A O 1
ATOM 3783 N N . SER A 1 501 ? -1.260 31.566 14.553 1.00 20.79 501 SER A N 1
ATOM 3784 C CA . SER A 1 501 ? -2.540 32.235 14.738 1.00 18.86 501 SER A CA 1
ATOM 3785 C C . SER A 1 501 ? -2.686 33.580 14.038 1.00 17.63 501 SER A C 1
ATOM 3786 O O . SER A 1 501 ? -1.753 34.367 14.057 1.00 17.56 501 SER A O 1
ATOM 3789 N N . LEU A 1 502 ? -3.876 33.865 13.527 1.00 16.01 502 LEU A N 1
ATOM 3790 C CA . LEU A 1 502 ? -4.161 35.176 12.932 1.00 16.22 502 LEU A CA 1
ATOM 3791 C C . LEU A 1 502 ? -4.740 36.097 14.017 1.00 16.80 502 LEU A C 1
ATOM 3792 O O . LEU A 1 502 ? -5.035 37.261 13.768 1.00 15.97 502 LEU A O 1
ATOM 3797 N N . PHE A 1 503 ? -4.941 35.572 15.231 1.00 16.19 503 PHE A N 1
ATOM 3798 C CA . PHE A 1 503 ? -5.764 36.215 16.251 1.00 18.20 503 PHE A CA 1
ATOM 3799 C C . PHE A 1 503 ? -5.031 36.279 17.592 1.00 19.14 503 PHE A C 1
ATOM 3800 O O . PHE A 1 503 ? -5.230 37.158 18.473 1.00 18.91 503 PHE A O 1
ATOM 3809 N N . ALA B 1 1 ? -12.060 36.708 -16.770 1.00 26.53 1 ALA B N 1
ATOM 3810 C CA . ALA B 1 1 ? -10.585 36.609 -17.024 1.00 27.93 1 ALA B CA 1
ATOM 3811 C C . ALA B 1 1 ? -9.941 37.994 -17.155 1.00 28.67 1 ALA B C 1
ATOM 3812 O O . ALA B 1 1 ? -8.939 38.342 -16.528 1.00 27.95 1 ALA B O 1
ATOM 3814 N N . GLN B 1 2 ? -10.624 38.846 -17.916 1.00 28.30 2 GLN B N 1
ATOM 3815 C CA . GLN B 1 2 ? -10.340 40.286 -17.910 1.00 28.95 2 GLN B CA 1
ATOM 3816 C C . GLN B 1 2 ? -10.686 40.877 -16.546 1.00 24.90 2 GLN B C 1
ATOM 3817 O O . GLN B 1 2 ? -9.867 41.596 -15.965 1.00 23.25 2 GLN B O 1
ATOM 3823 N N . LEU B 1 3 ? -11.766 40.450 -15.912 1.00 21.28 3 LEU B N 1
ATOM 3824 C CA . LEU B 1 3 ? -12.042 40.869 -14.534 1.00 20.46 3 LEU B CA 1
ATOM 3825 C C . LEU B 1 3 ? -10.925 40.473 -13.569 1.00 20.74 3 LEU B C 1
ATOM 3826 O O . LEU B 1 3 ? -10.399 41.265 -12.760 1.00 19.42 3 LEU B O 1
ATOM 3831 N N . VAL B 1 4 ? -10.431 39.233 -13.676 1.00 19.54 4 VAL B N 1
ATOM 3832 C CA . VAL B 1 4 ? -9.315 38.774 -12.869 1.00 20.20 4 VAL B CA 1
ATOM 3833 C C . VAL B 1 4 ? -8.065 39.633 -13.073 1.00 21.24 4 VAL B C 1
ATOM 3834 O O . VAL B 1 4 ? -7.438 40.081 -12.092 1.00 18.47 4 VAL B O 1
ATOM 3838 N N . ASP B 1 5 ? -7.730 39.940 -14.324 1.00 23.79 5 ASP B N 1
ATOM 3839 C CA . ASP B 1 5 ? -6.571 40.776 -14.623 1.00 27.62 5 ASP B CA 1
ATOM 3840 C C . ASP B 1 5 ? -6.707 42.218 -14.132 1.00 26.75 5 ASP B C 1
ATOM 3841 O O . ASP B 1 5 ? -5.695 42.839 -13.792 1.00 26.47 5 ASP B O 1
ATOM 3846 N N . SER B 1 6 ? -7.901 42.712 -13.891 1.00 25.14 6 SER B N 1
ATOM 3847 C CA . SER B 1 6 ? -8.175 44.043 -13.400 1.00 24.66 6 SER B CA 1
ATOM 3848 C C . SER B 1 6 ? -8.180 44.185 -11.892 1.00 25.70 6 SER B C 1
ATOM 3849 O O . SER B 1 6 ? -8.089 45.279 -11.327 1.00 26.39 6 SER B O 1
ATOM 3852 N N . MET B 1 7 ? -7.910 43.094 -11.166 1.00 24.68 7 MET B N 1
ATOM 3853 C CA . MET B 1 7 ? -7.951 43.075 -9.724 1.00 23.82 7 MET B CA 1
ATOM 3854 C C . MET B 1 7 ? -6.952 43.954 -9.001 1.00 25.97 7 MET B C 1
ATOM 3855 O O . MET B 1 7 ? -7.259 44.501 -7.928 1.00 25.06 7 MET B O 1
ATOM 3860 N N . PRO B 1 8 ? -5.726 44.131 -9.490 1.00 27.78 8 PRO B N 1
ATOM 3861 C CA . PRO B 1 8 ? -4.738 44.967 -8.828 1.00 29.13 8 PRO B CA 1
ATOM 3862 C C . PRO B 1 8 ? -5.165 46.418 -8.611 1.00 30.52 8 PRO B C 1
ATOM 3863 O O . PRO B 1 8 ? -4.715 47.089 -7.679 1.00 31.84 8 PRO B O 1
ATOM 3867 N N . SER B 1 9 ? -6.079 46.965 -9.400 1.00 30.18 9 SER B N 1
ATOM 3868 C CA . SER B 1 9 ? -6.602 48.305 -9.214 1.00 30.81 9 SER B CA 1
ATOM 3869 C C . SER B 1 9 ? -7.991 48.289 -8.582 1.00 29.82 9 SER B C 1
ATOM 3870 O O . SER B 1 9 ? -8.636 49.344 -8.489 1.00 29.41 9 SER B O 1
ATOM 3873 N N . ALA B 1 10 ? -8.470 47.121 -8.134 1.00 27.27 10 ALA B N 1
ATOM 3874 C CA . ALA B 1 10 ? -9.809 47.055 -7.567 1.00 24.35 10 ALA B CA 1
ATOM 3875 C C . ALA B 1 10 ? -9.784 47.275 -6.060 1.00 23.32 10 ALA B C 1
ATOM 3876 O O . ALA B 1 10 ? -8.766 47.277 -5.353 1.00 22.20 10 ALA B O 1
ATOM 3878 N N . SER B 1 11 ? -10.946 47.576 -5.522 1.00 21.88 11 SER B N 1
ATOM 3879 C CA . SER B 1 11 ? -11.086 47.788 -4.084 1.00 21.30 11 SER B CA 1
ATOM 3880 C C . SER B 1 11 ? -12.511 47.523 -3.637 1.00 19.43 11 SER B C 1
ATOM 3881 O O . SER B 1 11 ? -13.428 47.433 -4.463 1.00 18.34 11 SER B O 1
ATOM 3884 N N . THR B 1 12 ? -12.686 47.433 -2.314 1.00 18.61 12 THR B N 1
ATOM 3885 C CA . THR B 1 12 ? -14.050 47.157 -1.804 1.00 18.45 12 THR B CA 1
ATOM 3886 C C . THR B 1 12 ? -15.042 48.224 -2.237 1.00 19.91 12 THR B C 1
ATOM 3887 O O . THR B 1 12 ? -14.673 49.401 -2.264 1.00 20.23 12 THR B O 1
ATOM 3891 N N . GLY B 1 13 ? -16.224 47.868 -2.688 1.00 20.71 13 GLY B N 1
ATOM 3892 C CA . GLY B 1 13 ? -17.223 48.730 -3.238 1.00 22.59 13 GLY B CA 1
ATOM 3893 C C . GLY B 1 13 ? -17.074 49.145 -4.703 1.00 24.14 13 GLY B C 1
ATOM 3894 O O . GLY B 1 13 ? -17.994 49.814 -5.177 1.00 24.30 13 GLY B O 1
ATOM 3895 N N . SER B 1 14 ? -16.057 48.747 -5.449 1.00 24.72 14 SER B N 1
ATOM 3896 C CA . SER B 1 14 ? -15.793 49.232 -6.787 1.00 25.72 14 SER B CA 1
ATOM 3897 C C . SER B 1 14 ? -16.178 48.285 -7.914 1.00 25.44 14 SER B C 1
ATOM 3898 O O . SER B 1 14 ? -16.554 48.738 -8.989 1.00 26.85 14 SER B O 1
ATOM 3901 N N . VAL B 1 15 ? -16.269 46.994 -7.665 1.00 23.85 15 VAL B N 1
ATOM 3902 C CA . VAL B 1 15 ? -16.461 45.992 -8.694 1.00 21.69 15 VAL B CA 1
ATOM 3903 C C . VAL B 1 15 ? -17.912 45.729 -9.034 1.00 20.70 15 VAL B C 1
ATOM 3904 O O . VAL B 1 15 ? -18.764 45.644 -8.165 1.00 19.92 15 VAL B O 1
ATOM 3908 N N . VAL B 1 16 ? -18.144 45.417 -10.287 1.00 19.93 16 VAL B N 1
ATOM 3909 C CA . VAL B 1 16 ? -19.391 44.897 -10.814 1.00 21.70 16 VAL B CA 1
ATOM 3910 C C . VAL B 1 16 ? -19.014 43.681 -11.671 1.00 21.12 16 VAL B C 1
ATOM 3911 O O . VAL B 1 16 ? -17.960 43.784 -12.271 1.00 21.25 16 VAL B O 1
ATOM 3915 N N . VAL B 1 17 ? -19.778 42.601 -11.665 1.00 20.77 17 VAL B N 1
ATOM 3916 C CA . VAL B 1 17 ? -19.448 41.439 -12.476 1.00 20.67 17 VAL B CA 1
ATOM 3917 C C . VAL B 1 17 ? -20.326 41.386 -13.720 1.00 21.30 17 VAL B C 1
ATOM 3918 O O . VAL B 1 17 ? -21.537 41.395 -13.578 1.00 21.52 17 VAL B O 1
ATOM 3922 N N . THR B 1 18 ? -19.749 41.363 -14.927 1.00 22.05 18 THR B N 1
ATOM 3923 C CA . THR B 1 18 ? -20.605 41.405 -16.124 1.00 22.51 18 THR B CA 1
ATOM 3924 C C . THR B 1 18 ? -20.516 40.144 -16.974 1.00 22.67 18 THR B C 1
ATOM 3925 O O . THR B 1 18 ? -21.140 40.060 -18.045 1.00 23.29 18 THR B O 1
ATOM 3929 N N . ASP B 1 19 ? -19.760 39.148 -16.531 1.00 21.51 19 ASP B N 1
ATOM 3930 C CA . ASP B 1 19 ? -19.554 37.938 -17.334 1.00 20.30 19 ASP B CA 1
ATOM 3931 C C . ASP B 1 19 ? -20.721 36.966 -17.242 1.00 19.86 19 ASP B C 1
ATOM 3932 O O . ASP B 1 19 ? -21.440 36.971 -16.229 1.00 19.31 19 ASP B O 1
ATOM 3937 N N . ASP B 1 20 ? -20.894 36.112 -18.235 1.00 18.77 20 ASP B N 1
ATOM 3938 C CA . ASP B 1 20 ? -21.854 35.010 -18.139 1.00 18.57 20 ASP B CA 1
ATOM 3939 C C . ASP B 1 20 ? -21.207 33.972 -17.221 1.00 18.35 20 ASP B C 1
ATOM 3940 O O . ASP B 1 20 ? -19.988 33.768 -17.329 1.00 16.30 20 ASP B O 1
ATOM 3945 N N . LEU B 1 21 ? -21.978 33.422 -16.286 1.00 18.07 21 LEU B N 1
ATOM 3946 C CA . LEU B 1 21 ? -21.429 32.495 -15.323 1.00 17.67 21 LEU B CA 1
ATOM 3947 C C . LEU B 1 21 ? -21.727 31.013 -15.539 1.00 18.26 21 LEU B C 1
ATOM 3948 O O . LEU B 1 21 ? -21.177 30.202 -14.764 1.00 17.30 21 LEU B O 1
ATOM 3953 N N . ASN B 1 22 ? -22.573 30.668 -16.497 1.00 17.41 22 ASN B N 1
ATOM 3954 C CA . ASN B 1 22 ? -22.758 29.259 -16.885 1.00 17.17 22 ASN B CA 1
ATOM 3955 C C . ASN B 1 22 ? -21.646 28.868 -17.850 1.00 17.05 22 ASN B C 1
ATOM 3956 O O . ASN B 1 22 ? -21.175 29.698 -18.619 1.00 17.39 22 ASN B O 1
ATOM 3961 N N . TYR B 1 23 ? -21.103 27.657 -17.781 1.00 16.06 23 TYR B N 1
ATOM 3962 C CA . TYR B 1 23 ? -19.934 27.310 -18.590 1.00 15.76 23 TYR B CA 1
ATOM 3963 C C . TYR B 1 23 ? -19.869 25.834 -18.951 1.00 16.42 23 TYR B C 1
ATOM 3964 O O . TYR B 1 23 ? -19.765 25.000 -18.035 1.00 16.57 23 TYR B O 1
ATOM 3973 N N . TRP B 1 24 ? -20.027 25.516 -20.234 1.00 15.84 24 TRP B N 1
ATOM 3974 C CA . TRP B 1 24 ? -19.853 24.136 -20.702 1.00 16.07 24 TRP B CA 1
ATOM 3975 C C . TRP B 1 24 ? -19.433 24.171 -22.175 1.00 17.06 24 TRP B C 1
ATOM 3976 O O . TRP B 1 24 ? -19.396 25.227 -22.799 1.00 15.80 24 TRP B O 1
ATOM 3987 N N . GLY B 1 25 ? -18.866 23.070 -22.674 1.00 17.82 25 GLY B N 1
ATOM 3988 C CA . GLY B 1 25 ? -18.364 23.016 -24.040 1.00 17.79 25 GLY B CA 1
ATOM 3989 C C . GLY B 1 25 ? -17.132 23.904 -24.165 1.00 18.44 25 GLY B C 1
ATOM 3990 O O . GLY B 1 25 ? -16.836 24.483 -25.205 1.00 18.55 25 GLY B O 1
ATOM 3991 N N . GLY B 1 26 ? -16.432 24.180 -23.076 1.00 18.44 26 GLY B N 1
ATOM 3992 C CA . GLY B 1 26 ? -15.298 25.085 -23.078 1.00 17.98 26 GLY B CA 1
ATOM 3993 C C . GLY B 1 26 ? -15.652 26.558 -23.220 1.00 18.22 26 GLY B C 1
ATOM 3994 O O . GLY B 1 26 ? -14.753 27.298 -23.600 1.00 17.41 26 GLY B O 1
ATOM 3995 N N . ARG B 1 27 ? -16.853 27.010 -22.912 1.00 20.20 27 ARG B N 1
ATOM 3996 C CA . ARG B 1 27 ? -17.182 28.428 -23.050 1.00 22.58 27 ARG B CA 1
ATOM 3997 C C . ARG B 1 27 ? -18.350 28.909 -22.204 1.00 20.21 27 ARG B C 1
ATOM 3998 O O . ARG B 1 27 ? -19.217 28.149 -21.756 1.00 18.05 27 ARG B O 1
ATOM 4006 N N . ARG B 1 28 ? -18.326 30.209 -21.875 1.00 18.54 28 ARG B N 1
ATOM 4007 C CA . ARG B 1 28 ? -19.386 30.830 -21.070 1.00 18.54 28 ARG B CA 1
ATOM 4008 C C . ARG B 1 28 ? -20.659 30.886 -21.891 1.00 19.21 28 ARG B C 1
ATOM 4009 O O . ARG B 1 28 ? -20.600 31.137 -23.098 1.00 19.22 28 ARG B O 1
ATOM 4017 N N . ILE B 1 29 ? -21.792 30.572 -21.290 1.00 20.52 29 ILE B N 1
ATOM 4018 C CA . ILE B 1 29 ? -23.067 30.461 -21.976 1.00 23.64 29 ILE B CA 1
ATOM 4019 C C . ILE B 1 29 ? -23.909 31.715 -21.751 1.00 28.23 29 ILE B C 1
ATOM 4020 O O . ILE B 1 29 ? -24.153 32.126 -20.616 1.00 25.47 29 ILE B O 1
ATOM 4025 N N . LYS B 1 30 ? -24.392 32.298 -22.836 1.00 35.98 30 LYS B N 1
ATOM 4026 C CA . LYS B 1 30 ? -25.280 33.450 -22.755 1.00 44.86 30 LYS B CA 1
ATOM 4027 C C . LYS B 1 30 ? -26.648 33.058 -22.228 1.00 49.19 30 LYS B C 1
ATOM 4028 O O . LYS B 1 30 ? -27.328 32.191 -22.769 1.00 48.61 30 LYS B O 1
ATOM 4034 N N . SER B 1 31 ? -27.005 33.614 -21.084 1.00 56.79 31 SER B N 1
ATOM 4035 C CA . SER B 1 31 ? -28.289 33.336 -20.459 1.00 64.73 31 SER B CA 1
ATOM 4036 C C . SER B 1 31 ? -29.429 33.757 -21.388 1.00 72.30 31 SER B C 1
ATOM 4037 O O . SER B 1 31 ? -29.310 34.690 -22.178 1.00 72.56 31 SER B O 1
ATOM 4040 N N . LYS B 1 32 ? -30.547 33.064 -21.231 1.00 81.83 32 LYS B N 1
ATOM 4041 C CA . LYS B 1 32 ? -31.749 33.343 -22.009 1.00 91.22 32 LYS B CA 1
ATOM 4042 C C . LYS B 1 32 ? -32.944 32.772 -21.265 1.00 95.87 32 LYS B C 1
ATOM 4043 O O . LYS B 1 32 ? -32.847 32.487 -20.066 1.00 97.32 32 LYS B O 1
ATOM 4049 N N . ASP B 1 33 ? -34.127 32.802 -21.874 1.00 100.54 33 ASP B N 1
ATOM 4050 C CA . ASP B 1 33 ? -35.356 32.301 -21.267 1.00 103.89 33 ASP B CA 1
ATOM 4051 C C . ASP B 1 33 ? -36.028 33.322 -20.360 1.00 102.61 33 ASP B C 1
ATOM 4052 O O . ASP B 1 33 ? -37.222 33.260 -20.062 1.00 103.31 33 ASP B O 1
ATOM 4057 N N . GLY B 1 34 ? -35.241 34.240 -19.821 1.00 100.09 34 GLY B N 1
ATOM 4058 C CA . GLY B 1 34 ? -35.621 35.187 -18.799 1.00 95.93 34 GLY B CA 1
ATOM 4059 C C . GLY B 1 34 ? -35.899 34.414 -17.510 1.00 92.14 34 GLY B C 1
ATOM 4060 O O . GLY B 1 34 ? -36.876 34.726 -16.827 1.00 93.18 34 GLY B O 1
ATOM 4061 N N . ALA B 1 35 ? -35.078 33.400 -17.228 1.00 86.90 35 ALA B N 1
ATOM 4062 C CA . ALA B 1 35 ? -35.334 32.616 -16.014 1.00 80.91 35 ALA B CA 1
ATOM 4063 C C . ALA B 1 35 ? -35.282 33.588 -14.836 1.00 75.62 35 ALA B C 1
ATOM 4064 O O . ALA B 1 35 ? -34.608 34.617 -14.958 1.00 75.49 35 ALA B O 1
ATOM 4066 N N . THR B 1 36 ? -36.092 33.341 -13.811 1.00 68.29 36 THR B N 1
ATOM 4067 C CA . THR B 1 36 ? -36.033 34.218 -12.642 1.00 61.16 36 THR B CA 1
ATOM 4068 C C . THR B 1 36 ? -34.604 34.211 -12.101 1.00 55.03 36 THR B C 1
ATOM 4069 O O . THR B 1 36 ? -34.140 33.144 -11.683 1.00 55.53 36 THR B O 1
ATOM 4073 N N . THR B 1 37 ? -33.926 35.345 -12.110 1.00 46.45 37 THR B N 1
ATOM 4074 C CA . THR B 1 37 ? -32.579 35.437 -11.577 1.00 38.68 37 THR B CA 1
ATOM 4075 C C . THR B 1 37 ? -32.561 35.739 -10.085 1.00 36.19 37 THR B C 1
ATOM 4076 O O . THR B 1 37 ? -33.600 35.967 -9.467 1.00 34.63 37 THR B O 1
ATOM 4080 N N . GLU B 1 38 ? -31.376 35.678 -9.488 1.00 34.16 38 GLU B N 1
ATOM 4081 C CA . GLU B 1 38 ? -31.173 35.985 -8.082 1.00 32.83 38 GLU B CA 1
ATOM 4082 C C . GLU B 1 38 ? -29.963 36.904 -7.921 1.00 29.32 38 GLU B C 1
ATOM 4083 O O . GLU B 1 38 ? -28.961 36.723 -8.607 1.00 28.05 38 GLU B O 1
ATOM 4089 N N . PRO B 1 39 ? -30.009 37.824 -6.960 1.00 26.47 39 PRO B N 1
ATOM 4090 C CA . PRO B 1 39 ? -28.920 38.736 -6.712 1.00 24.79 39 PRO B CA 1
ATOM 4091 C C . PRO B 1 39 ? -27.712 38.052 -6.074 1.00 22.86 39 PRO B C 1
ATOM 4092 O O . PRO B 1 39 ? -27.903 37.112 -5.316 1.00 20.11 39 PRO B O 1
ATOM 4096 N N . VAL B 1 40 ? -26.522 38.545 -6.413 1.00 20.92 40 VAL B N 1
ATOM 4097 C CA . VAL B 1 40 ? -25.298 38.061 -5.787 1.00 20.82 40 VAL B CA 1
ATOM 4098 C C . VAL B 1 40 ? -24.609 39.281 -5.171 1.00 20.75 40 VAL B C 1
ATOM 4099 O O . VAL B 1 40 ? -24.715 40.349 -5.778 1.00 21.50 40 VAL B O 1
ATOM 4103 N N . PHE B 1 41 ? -24.279 39.206 -3.887 1.00 20.00 41 PHE B N 1
ATOM 4104 C CA . PHE B 1 41 ? -23.879 40.366 -3.101 1.00 19.24 41 PHE B CA 1
ATOM 4105 C C . PHE B 1 41 ? -22.404 40.401 -2.759 1.00 19.90 41 PHE B C 1
ATOM 4106 O O . PHE B 1 41 ? -21.763 39.349 -2.629 1.00 20.04 41 PHE B O 1
ATOM 4114 N N . GLU B 1 42 ? -21.902 41.570 -2.444 1.00 19.40 42 GLU B N 1
ATOM 4115 C CA . GLU B 1 42 ? -20.607 41.834 -1.843 1.00 19.50 42 GLU B CA 1
ATOM 4116 C C . GLU B 1 42 ? -20.848 42.018 -0.337 1.00 19.71 42 GLU B C 1
ATOM 4117 O O . GLU B 1 42 ? -21.482 42.976 0.099 1.00 19.96 42 GLU B O 1
ATOM 4123 N N . PRO B 1 43 ? -20.429 41.055 0.469 1.00 18.34 43 PRO B N 1
ATOM 4124 C CA . PRO B 1 43 ? -20.678 41.004 1.887 1.00 17.00 43 PRO B CA 1
ATOM 4125 C C . PRO B 1 43 ? -20.178 42.199 2.683 1.00 16.09 43 PRO B C 1
ATOM 4126 O O . PRO B 1 43 ? -20.881 42.576 3.626 1.00 13.93 43 PRO B O 1
ATOM 4130 N N . ALA B 1 44 ? -19.028 42.778 2.351 1.00 15.75 44 ALA B N 1
ATOM 4131 C CA . ALA B 1 44 ? -18.524 43.949 3.075 1.00 16.13 44 ALA B CA 1
ATOM 4132 C C . ALA B 1 44 ? -19.362 45.220 2.903 1.00 17.23 44 ALA B C 1
ATOM 4133 O O . ALA B 1 44 ? -19.184 46.152 3.690 1.00 17.04 44 ALA B O 1
ATOM 4135 N N . THR B 1 45 ? -20.219 45.335 1.896 1.00 17.16 45 THR B N 1
ATOM 4136 C CA . THR B 1 45 ? -20.889 46.559 1.508 1.00 17.51 45 THR B CA 1
ATOM 4137 C C . THR B 1 45 ? -22.393 46.398 1.281 1.00 18.29 45 THR B C 1
ATOM 4138 O O . THR B 1 45 ? -23.118 47.383 1.298 1.00 18.18 45 THR B O 1
ATOM 4142 N N . GLY B 1 46 ? -22.889 45.198 0.978 1.00 17.33 46 GLY B N 1
ATOM 4143 C CA . GLY B 1 46 ? -24.262 44.964 0.634 1.00 15.68 46 GLY B CA 1
ATOM 4144 C C . GLY B 1 46 ? -24.622 45.254 -0.815 1.00 16.54 46 GLY B C 1
ATOM 4145 O O . GLY B 1 46 ? -25.752 45.016 -1.246 1.00 17.02 46 GLY B O 1
ATOM 4146 N N . ARG B 1 47 ? -23.684 45.657 -1.649 1.00 16.90 47 ARG B N 1
ATOM 4147 C CA . ARG B 1 47 ? -23.950 45.951 -3.049 1.00 19.53 47 ARG B CA 1
ATOM 4148 C C . ARG B 1 47 ? -24.293 44.671 -3.848 1.00 20.31 47 ARG B C 1
ATOM 4149 O O . ARG B 1 47 ? -23.815 43.596 -3.505 1.00 19.36 47 ARG B O 1
ATOM 4157 N N . VAL B 1 48 ? -25.029 44.846 -4.939 1.00 19.14 48 VAL B N 1
ATOM 4158 C CA . VAL B 1 48 ? -25.314 43.775 -5.865 1.00 20.09 48 VAL B CA 1
ATOM 4159 C C . VAL B 1 48 ? -24.169 43.676 -6.872 1.00 19.70 48 VAL B C 1
ATOM 4160 O O . VAL B 1 48 ? -23.865 44.670 -7.514 1.00 19.71 48 VAL B O 1
ATOM 4164 N N . LEU B 1 49 ? -23.497 42.530 -6.951 1.00 18.40 49 LEU B N 1
ATOM 4165 C CA . LEU B 1 49 ? -22.397 42.390 -7.891 1.00 18.38 49 LEU B CA 1
ATOM 4166 C C . LEU B 1 49 ? -22.881 42.019 -9.305 1.00 17.88 49 LEU B C 1
ATOM 4167 O O . LEU B 1 49 ? -22.262 42.339 -10.287 1.00 15.63 49 LEU B O 1
ATOM 4172 N N . CYS B 1 50 ? -23.948 41.235 -9.381 1.00 18.57 50 CYS B N 1
ATOM 4173 C CA . CYS B 1 50 ? -24.520 40.697 -10.594 1.00 20.03 50 CYS B CA 1
ATOM 4174 C C . CYS B 1 50 ? -25.734 39.840 -10.239 1.00 21.74 50 CYS B C 1
ATOM 4175 O O . CYS B 1 50 ? -26.062 39.694 -9.064 1.00 20.73 50 CYS B O 1
ATOM 4178 N N . GLN B 1 51 ? -26.408 39.328 -11.269 1.00 23.33 51 GLN B N 1
ATOM 4179 C CA . GLN B 1 51 ? -27.539 38.437 -11.031 1.00 25.69 51 GLN B CA 1
ATOM 4180 C C . GLN B 1 51 ? -27.125 37.018 -11.432 1.00 26.62 51 GLN B C 1
ATOM 4181 O O . GLN B 1 51 ? -26.374 36.891 -12.398 1.00 27.84 51 GLN B O 1
ATOM 4187 N N . MET B 1 52 ? -27.509 36.015 -10.663 1.00 25.83 52 MET B N 1
ATOM 4188 C CA . MET B 1 52 ? -27.189 34.632 -11.039 1.00 25.27 52 MET B CA 1
ATOM 4189 C C . MET B 1 52 ? -28.377 34.075 -11.829 1.00 23.74 52 MET B C 1
ATOM 4190 O O . MET B 1 52 ? -29.553 34.232 -11.434 1.00 21.70 52 MET B O 1
ATOM 4195 N N . VAL B 1 53 ? -28.093 33.436 -12.961 1.00 23.03 53 VAL B N 1
ATOM 4196 C CA . VAL B 1 53 ? -29.182 32.805 -13.751 1.00 22.94 53 VAL B CA 1
ATOM 4197 C C . VAL B 1 53 ? -29.076 31.283 -13.668 1.00 21.84 53 VAL B C 1
ATOM 4198 O O . VAL B 1 53 ? -28.117 30.676 -14.103 1.00 19.30 53 VAL B O 1
ATOM 4202 N N . PRO B 1 54 ? -29.997 30.667 -12.927 1.00 21.50 54 PRO B N 1
ATOM 4203 C CA . PRO B 1 54 ? -30.013 29.254 -12.626 1.00 21.79 54 PRO B CA 1
ATOM 4204 C C . PRO B 1 54 ? -30.338 28.306 -13.772 1.00 21.03 54 PRO B C 1
ATOM 4205 O O . PRO B 1 54 ? -31.162 28.624 -14.623 1.00 21.33 54 PRO B O 1
ATOM 4209 N N . CYS B 1 55 ? -29.825 27.093 -13.724 1.00 19.04 55 CYS B N 1
ATOM 4210 C CA . CYS B 1 55 ? -29.961 26.144 -14.826 1.00 17.89 55 CYS B CA 1
ATOM 4211 C C . CYS B 1 55 ? -31.140 25.209 -14.622 1.00 16.97 55 CYS B C 1
ATOM 4212 O O . CYS B 1 55 ? -31.272 24.621 -13.549 1.00 16.63 55 CYS B O 1
ATOM 4215 N N . GLY B 1 56 ? -31.913 24.982 -15.684 1.00 16.63 56 GLY B N 1
ATOM 4216 C CA . GLY B 1 56 ? -33.006 24.005 -15.602 1.00 16.38 56 GLY B CA 1
ATOM 4217 C C . GLY B 1 56 ? -32.538 22.705 -16.294 1.00 17.67 56 GLY B C 1
ATOM 4218 O O . GLY B 1 56 ? -31.354 22.518 -16.537 1.00 17.64 56 GLY B O 1
ATOM 4219 N N . ALA B 1 57 ? -33.458 21.786 -16.529 1.00 18.02 57 ALA B N 1
ATOM 4220 C CA . ALA B 1 57 ? -33.196 20.428 -16.991 1.00 20.37 57 ALA B CA 1
ATOM 4221 C C . ALA B 1 57 ? -32.360 20.302 -18.252 1.00 21.30 57 ALA B C 1
ATOM 4222 O O . ALA B 1 57 ? -31.338 19.632 -18.387 1.00 19.52 57 ALA B O 1
ATOM 4224 N N . GLU B 1 58 ? -32.728 21.078 -19.257 1.00 24.31 58 GLU B N 1
ATOM 4225 C CA . GLU B 1 58 ? -32.079 21.249 -20.535 1.00 26.81 58 GLU B CA 1
ATOM 4226 C C . GLU B 1 58 ? -30.623 21.710 -20.386 1.00 23.53 58 GLU B C 1
ATOM 4227 O O . GLU B 1 58 ? -29.726 21.237 -21.092 1.00 19.68 58 GLU B O 1
ATOM 4233 N N . GLU B 1 59 ? -30.380 22.642 -19.459 1.00 20.54 59 GLU B N 1
ATOM 4234 C CA . GLU B 1 59 ? -29.062 23.195 -19.257 1.00 20.61 59 GLU B CA 1
ATOM 4235 C C . GLU B 1 59 ? -28.134 22.152 -18.616 1.00 18.72 59 GLU B C 1
ATOM 4236 O O . GLU B 1 59 ? -27.000 21.971 -19.068 1.00 16.74 59 GLU B O 1
ATOM 4242 N N . VAL B 1 60 ? -28.622 21.503 -17.574 1.00 17.23 60 VAL B N 1
ATOM 4243 C CA . VAL B 1 60 ? -27.845 20.487 -16.873 1.00 17.56 60 VAL B CA 1
ATOM 4244 C C . VAL B 1 60 ? -27.488 19.342 -17.832 1.00 18.86 60 VAL B C 1
ATOM 4245 O O . VAL B 1 60 ? -26.347 18.934 -17.917 1.00 15.74 60 VAL B O 1
ATOM 4249 N N . ASP B 1 61 ? -28.439 18.945 -18.692 1.00 20.46 61 ASP B N 1
ATOM 4250 C CA . ASP B 1 61 ? -28.235 17.874 -19.647 1.00 22.77 61 ASP B CA 1
ATOM 4251 C C . ASP B 1 61 ? -27.155 18.232 -20.656 1.00 22.26 61 ASP B C 1
ATOM 4252 O O . ASP B 1 61 ? -26.346 17.372 -21.046 1.00 21.32 61 ASP B O 1
ATOM 4257 N N . GLN B 1 62 ? -27.095 19.484 -21.068 1.00 21.96 62 GLN B N 1
ATOM 4258 C CA . GLN B 1 62 ? -26.066 19.934 -21.994 1.00 23.02 62 GLN B CA 1
ATOM 4259 C C . GLN B 1 62 ? -24.692 19.870 -21.340 1.00 19.73 62 GLN B C 1
ATOM 4260 O O . GLN B 1 62 ? -23.675 19.574 -21.947 1.00 17.54 62 GLN B O 1
ATOM 4266 N N . ALA B 1 63 ? -24.617 20.289 -20.087 1.00 16.86 63 ALA B N 1
ATOM 4267 C CA . ALA B 1 63 ? -23.415 20.278 -19.283 1.00 15.57 63 ALA B CA 1
ATOM 4268 C C . ALA B 1 63 ? -22.864 18.848 -19.150 1.00 13.78 63 ALA B C 1
ATOM 4269 O O . ALA B 1 63 ? -21.653 18.662 -19.243 1.00 12.22 63 ALA B O 1
ATOM 4271 N N . VAL B 1 64 ? -23.731 17.906 -18.840 1.00 14.38 64 VAL B N 1
ATOM 4272 C CA . VAL B 1 64 ? -23.391 16.502 -18.659 1.00 15.59 64 VAL B CA 1
ATOM 4273 C C . VAL B 1 64 ? -22.967 15.822 -19.969 1.00 16.34 64 VAL B C 1
ATOM 4274 O O . VAL B 1 64 ? -21.900 15.189 -20.045 1.00 14.60 64 VAL B O 1
ATOM 4278 N N . GLN B 1 65 ? -23.680 16.143 -21.055 1.00 17.28 65 GLN B N 1
ATOM 4279 C CA . GLN B 1 65 ? -23.270 15.638 -22.373 1.00 20.08 65 GLN B CA 1
ATOM 4280 C C . GLN B 1 65 ? -21.882 16.163 -22.738 1.00 17.33 65 GLN B C 1
ATOM 4281 O O . GLN B 1 65 ? -21.060 15.427 -23.285 1.00 16.05 65 GLN B O 1
ATOM 4287 N N . SER B 1 66 ? -21.567 17.414 -22.406 1.00 14.37 66 SER B N 1
ATOM 4288 C CA . SER B 1 66 ? -20.254 17.978 -22.741 1.00 13.07 66 SER B CA 1
ATOM 4289 C C . SER B 1 66 ? -19.150 17.252 -21.969 1.00 10.80 66 SER B C 1
ATOM 4290 O O . SER B 1 66 ? -18.078 16.896 -22.466 1.00 9.00 66 SER B O 1
ATOM 4293 N N . ALA B 1 67 ? -19.394 17.089 -20.696 1.00 9.08 67 ALA B N 1
ATOM 4294 C CA . ALA B 1 67 ? -18.553 16.312 -19.788 1.00 9.67 67 ALA B CA 1
ATOM 4295 C C . ALA B 1 67 ? -18.354 14.871 -20.283 1.00 7.85 67 ALA B C 1
ATOM 4296 O O . ALA B 1 67 ? -17.232 14.482 -20.344 1.00 7.28 67 ALA B O 1
ATOM 4298 N N . GLN B 1 68 ? -19.359 14.127 -20.660 1.00 9.81 68 GLN B N 1
ATOM 4299 C CA . GLN B 1 68 ? -19.224 12.787 -21.246 1.00 11.94 68 GLN B CA 1
ATOM 4300 C C . GLN B 1 68 ? -18.307 12.700 -22.451 1.00 12.27 68 GLN B C 1
ATOM 4301 O O . GLN B 1 68 ? -17.416 11.815 -22.484 1.00 12.17 68 GLN B O 1
ATOM 4307 N N . ALA B 1 69 ? -18.395 13.621 -23.424 1.00 11.15 69 ALA B N 1
ATOM 4308 C CA . ALA B 1 69 ? -17.526 13.593 -24.581 1.00 10.65 69 ALA B CA 1
ATOM 4309 C C . ALA B 1 69 ? -16.093 13.890 -24.221 1.00 11.41 69 ALA B C 1
ATOM 4310 O O . ALA B 1 69 ? -15.193 13.174 -24.685 1.00 12.79 69 ALA B O 1
ATOM 4312 N N . ALA B 1 70 ? -15.836 14.748 -23.215 1.00 11.68 70 ALA B N 1
ATOM 4313 C CA . ALA B 1 70 ? -14.430 14.970 -22.854 1.00 12.40 70 ALA B CA 1
ATOM 4314 C C . ALA B 1 70 ? -13.904 13.741 -22.094 1.00 12.98 70 ALA B C 1
ATOM 4315 O O . ALA B 1 70 ? -12.735 13.416 -22.188 1.00 14.12 70 ALA B O 1
ATOM 4317 N N . TYR B 1 71 ? -14.753 13.080 -21.332 1.00 13.19 71 TYR B N 1
ATOM 4318 C CA . TYR B 1 71 ? -14.417 11.923 -20.546 1.00 14.26 71 TYR B CA 1
ATOM 4319 C C . TYR B 1 71 ? -13.942 10.781 -21.442 1.00 13.93 71 TYR B C 1
ATOM 4320 O O . TYR B 1 71 ? -12.933 10.181 -21.101 1.00 13.02 71 TYR B O 1
ATOM 4329 N N . LEU B 1 72 ? -14.543 10.637 -22.622 1.00 14.93 72 LEU B N 1
ATOM 4330 C CA . LEU B 1 72 ? -14.137 9.608 -23.587 1.00 16.19 72 LEU B CA 1
ATOM 4331 C C . LEU B 1 72 ? -12.703 9.830 -24.025 1.00 16.03 72 LEU B C 1
ATOM 4332 O O . LEU B 1 72 ? -11.977 8.867 -24.250 1.00 15.66 72 LEU B O 1
ATOM 4337 N N . LYS B 1 73 ? -12.229 11.075 -24.038 1.00 16.46 73 LYS B N 1
ATOM 4338 C CA . LYS B 1 73 ? -10.832 11.331 -24.382 1.00 18.56 73 LYS B CA 1
ATOM 4339 C C . LYS B 1 73 ? -9.911 11.232 -23.186 1.00 15.80 73 LYS B C 1
ATOM 4340 O O . LYS B 1 73 ? -8.779 10.756 -23.278 1.00 13.99 73 LYS B O 1
ATOM 4346 N N . TRP B 1 74 ? -10.237 11.918 -22.083 1.00 13.01 74 TRP B N 1
ATOM 4347 C CA . TRP B 1 74 ? -9.337 12.065 -20.940 1.00 10.43 74 TRP B CA 1
ATOM 4348 C C . TRP B 1 74 ? -9.089 10.727 -20.268 1.00 11.08 74 TRP B C 1
ATOM 4349 O O . TRP B 1 74 ? -7.988 10.428 -19.807 1.00 9.15 74 TRP B O 1
ATOM 4360 N N . SER B 1 75 ? -10.122 9.868 -20.257 1.00 12.59 75 SER B N 1
ATOM 4361 C CA . SER B 1 75 ? -9.954 8.558 -19.631 1.00 15.13 75 SER B CA 1
ATOM 4362 C C . SER B 1 75 ? -9.062 7.645 -20.476 1.00 17.46 75 SER B C 1
ATOM 4363 O O . SER B 1 75 ? -8.567 6.678 -19.899 1.00 18.25 75 SER B O 1
ATOM 4366 N N . LYS B 1 76 ? -8.705 8.005 -21.695 1.00 20.26 76 LYS B N 1
ATOM 4367 C CA . LYS B 1 76 ? -7.775 7.225 -22.502 1.00 23.41 76 LYS B CA 1
ATOM 4368 C C . LYS B 1 76 ? -6.357 7.738 -22.349 1.00 20.83 76 LYS B C 1
ATOM 4369 O O . LYS B 1 76 ? -5.413 7.117 -22.835 1.00 20.79 76 LYS B O 1
ATOM 4375 N N . MET B 1 77 ? -6.159 8.842 -21.639 1.00 18.05 77 MET B N 1
ATOM 4376 C CA . MET B 1 77 ? -4.825 9.356 -21.357 1.00 16.47 77 MET B CA 1
ATOM 4377 C C . MET B 1 77 ? -4.288 8.697 -20.099 1.00 17.00 77 MET B C 1
ATOM 4378 O O . MET B 1 77 ? -4.990 8.417 -19.119 1.00 17.65 77 MET B O 1
ATOM 4383 N N . ALA B 1 78 ? -3.009 8.355 -20.102 1.00 15.68 78 ALA B N 1
ATOM 4384 C CA . ALA B 1 78 ? -2.410 7.665 -18.958 1.00 14.76 78 ALA B CA 1
ATOM 4385 C C . ALA B 1 78 ? -2.211 8.653 -17.813 1.00 13.49 78 ALA B C 1
ATOM 4386 O O . ALA B 1 78 ? -2.271 9.866 -17.997 1.00 13.53 78 ALA B O 1
ATOM 4388 N N . GLY B 1 79 ? -1.798 8.190 -16.654 1.00 12.25 79 GLY B N 1
ATOM 4389 C CA . GLY B 1 79 ? -1.544 8.973 -15.476 1.00 11.53 79 GLY B CA 1
ATOM 4390 C C . GLY B 1 79 ? -0.564 10.107 -15.708 1.00 12.10 79 GLY B C 1
ATOM 4391 O O . GLY B 1 79 ? -0.812 11.291 -15.393 1.00 9.54 79 GLY B O 1
ATOM 4392 N N . ILE B 1 80 ? 0.539 9.743 -16.352 1.00 12.69 80 ILE B N 1
ATOM 4393 C CA . ILE B 1 80 ? 1.617 10.637 -16.698 1.00 14.07 80 ILE B CA 1
ATOM 4394 C C . ILE B 1 80 ? 1.190 11.689 -17.709 1.00 14.14 80 ILE B C 1
ATOM 4395 O O . ILE B 1 80 ? 1.740 12.809 -17.673 1.00 14.53 80 ILE B O 1
ATOM 4400 N N . GLU B 1 81 ? 0.249 11.400 -18.603 1.00 13.65 81 GLU B N 1
ATOM 4401 C CA . GLU B 1 81 ? -0.278 12.397 -19.534 1.00 13.51 81 GLU B CA 1
ATOM 4402 C C . GLU B 1 81 ? -1.289 13.318 -18.825 1.00 13.04 81 GLU B C 1
ATOM 4403 O O . GLU B 1 81 ? -1.337 14.520 -19.078 1.00 13.22 81 GLU B O 1
ATOM 4409 N N . ARG B 1 82 ? -2.092 12.839 -17.889 1.00 10.39 82 ARG B N 1
ATOM 4410 C CA . ARG B 1 82 ? -2.999 13.731 -17.179 1.00 10.51 82 ARG B CA 1
ATOM 4411 C C . ARG B 1 82 ? -2.249 14.647 -16.214 1.00 9.22 82 ARG B C 1
ATOM 4412 O O . ARG B 1 82 ? -2.553 15.841 -16.091 1.00 9.30 82 ARG B O 1
ATOM 4420 N N . SER B 1 83 ? -1.270 14.137 -15.523 1.00 8.96 83 SER B N 1
ATOM 4421 C CA . SER B 1 83 ? -0.368 14.834 -14.653 1.00 10.92 83 SER B CA 1
ATOM 4422 C C . SER B 1 83 ? 0.206 16.126 -15.248 1.00 12.13 83 SER B C 1
ATOM 4423 O O . SER B 1 83 ? 0.298 17.162 -14.574 1.00 11.74 83 SER B O 1
ATOM 4426 N N . ARG B 1 84 ? 0.726 16.063 -16.451 1.00 13.23 84 ARG B N 1
ATOM 4427 C CA . ARG B 1 84 ? 1.390 17.138 -17.148 1.00 13.98 84 ARG B CA 1
ATOM 4428 C C . ARG B 1 84 ? 0.389 18.305 -17.263 1.00 12.39 84 ARG B C 1
ATOM 4429 O O . ARG B 1 84 ? 0.753 19.444 -16.976 1.00 9.91 84 ARG B O 1
ATOM 4437 N N . VAL B 1 85 ? -0.818 18.024 -17.709 1.00 10.44 85 VAL B N 1
ATOM 4438 C CA . VAL B 1 85 ? -1.834 19.062 -17.861 1.00 9.91 85 VAL B CA 1
ATOM 4439 C C . VAL B 1 85 ? -2.228 19.656 -16.510 1.00 11.32 85 VAL B C 1
ATOM 4440 O O . VAL B 1 85 ? -2.239 20.888 -16.302 1.00 10.65 85 VAL B O 1
ATOM 4444 N N . MET B 1 86 ? -2.434 18.791 -15.517 1.00 9.82 86 MET B N 1
ATOM 4445 C CA . MET B 1 86 ? -2.754 19.254 -14.170 1.00 9.75 86 MET B CA 1
ATOM 4446 C C . MET B 1 86 ? -1.660 20.129 -13.583 1.00 8.56 86 MET B C 1
ATOM 4447 O O . MET B 1 86 ? -1.957 21.196 -12.965 1.00 7.93 86 MET B O 1
ATOM 4452 N N . LEU B 1 87 ? -0.385 19.841 -13.834 1.00 8.29 87 LEU B N 1
ATOM 4453 C CA . LEU B 1 87 ? 0.728 20.658 -13.355 1.00 9.10 87 LEU B CA 1
ATOM 4454 C C . LEU B 1 87 ? 0.732 22.061 -14.004 1.00 10.40 87 LEU B C 1
ATOM 4455 O O . LEU B 1 87 ? 1.058 23.061 -13.325 1.00 9.79 87 LEU B O 1
ATOM 4460 N N . GLU B 1 88 ? 0.458 22.152 -15.283 1.00 9.65 88 GLU B N 1
ATOM 4461 C CA . GLU B 1 88 ? 0.250 23.440 -15.936 1.00 11.43 88 GLU B CA 1
ATOM 4462 C C . GLU B 1 88 ? -0.904 24.235 -15.321 1.00 11.47 88 GLU B C 1
ATOM 4463 O O . GLU B 1 88 ? -0.737 25.430 -15.096 1.00 11.04 88 GLU B O 1
ATOM 4469 N N . ALA B 1 89 ? -2.035 23.623 -14.956 1.00 10.19 89 ALA B N 1
ATOM 4470 C CA . ALA B 1 89 ? -3.135 24.318 -14.319 1.00 9.57 89 ALA B CA 1
ATOM 4471 C C . ALA B 1 89 ? -2.678 24.922 -13.010 1.00 9.57 89 ALA B C 1
ATOM 4472 O O . ALA B 1 89 ? -2.964 26.093 -12.709 1.00 9.96 89 ALA B O 1
ATOM 4474 N N . ALA B 1 90 ? -2.028 24.156 -12.146 1.00 8.92 90 ALA B N 1
ATOM 4475 C CA . ALA B 1 90 ? -1.450 24.651 -10.923 1.00 9.59 90 ALA B CA 1
ATOM 4476 C C . ALA B 1 90 ? -0.521 25.838 -11.172 1.00 8.90 90 ALA B C 1
ATOM 4477 O O . ALA B 1 90 ? -0.500 26.820 -10.403 1.00 9.12 90 ALA B O 1
ATOM 4479 N N . ARG B 1 91 ? 0.370 25.724 -12.160 1.00 9.75 91 ARG B N 1
ATOM 4480 C CA . ARG B 1 91 ? 1.287 26.782 -12.515 1.00 10.48 91 ARG B CA 1
ATOM 4481 C C . ARG B 1 91 ? 0.508 28.089 -12.805 1.00 10.11 91 ARG B C 1
ATOM 4482 O O . ARG B 1 91 ? 0.940 29.121 -12.282 1.00 10.44 91 ARG B O 1
ATOM 4490 N N . ILE B 1 92 ? -0.600 28.014 -13.520 1.00 8.70 92 ILE B N 1
ATOM 4491 C CA . ILE B 1 92 ? -1.333 29.205 -13.918 1.00 10.43 92 ILE B CA 1
ATOM 4492 C C . ILE B 1 92 ? -2.043 29.798 -12.705 1.00 12.21 92 ILE B C 1
ATOM 4493 O O . ILE B 1 92 ? -1.903 31.023 -12.475 1.00 11.65 92 ILE B O 1
ATOM 4498 N N . ILE B 1 93 ? -2.614 28.966 -11.809 1.00 11.31 93 ILE B N 1
ATOM 4499 C CA . ILE B 1 93 ? -3.242 29.554 -10.609 1.00 12.42 93 ILE B CA 1
ATOM 4500 C C . ILE B 1 93 ? -2.197 30.245 -9.724 1.00 13.74 93 ILE B C 1
ATOM 4501 O O . ILE B 1 93 ? -2.498 31.290 -9.100 1.00 12.45 93 ILE B O 1
ATOM 4506 N N . ARG B 1 94 ? -1.018 29.642 -9.581 1.00 14.90 94 ARG B N 1
ATOM 4507 C CA . ARG B 1 94 ? 0.097 30.262 -8.890 1.00 17.82 94 ARG B CA 1
ATOM 4508 C C . ARG B 1 94 ? 0.427 31.666 -9.420 1.00 20.08 94 ARG B C 1
ATOM 4509 O O . ARG B 1 94 ? 0.645 32.582 -8.639 1.00 20.65 94 ARG B O 1
ATOM 4517 N N . GLU B 1 95 ? 0.621 31.789 -10.729 1.00 21.13 95 GLU B N 1
ATOM 4518 C CA . GLU B 1 95 ? 0.910 33.061 -11.358 1.00 22.00 95 GLU B CA 1
ATOM 4519 C C . GLU B 1 95 ? -0.181 34.097 -11.075 1.00 20.09 95 GLU B C 1
ATOM 4520 O O . GLU B 1 95 ? 0.183 35.269 -10.946 1.00 20.12 95 GLU B O 1
ATOM 4526 N N . ARG B 1 96 ? -1.447 33.749 -10.988 1.00 16.68 96 ARG B N 1
ATOM 4527 C CA . ARG B 1 96 ? -2.567 34.651 -10.842 1.00 15.58 96 ARG B CA 1
ATOM 4528 C C . ARG B 1 96 ? -3.128 34.706 -9.420 1.00 15.45 96 ARG B C 1
ATOM 4529 O O . ARG B 1 96 ? -4.254 35.102 -9.086 1.00 14.06 96 ARG B O 1
ATOM 4537 N N . ARG B 1 97 ? -2.316 34.275 -8.473 1.00 15.74 97 ARG B N 1
ATOM 4538 C CA . ARG B 1 97 ? -2.713 33.959 -7.110 1.00 17.10 97 ARG B CA 1
ATOM 4539 C C . ARG B 1 97 ? -3.353 35.147 -6.392 1.00 16.87 97 ARG B C 1
ATOM 4540 O O . ARG B 1 97 ? -4.427 35.050 -5.833 1.00 13.90 97 ARG B O 1
ATOM 4548 N N . ASP B 1 98 ? -2.584 36.252 -6.395 1.00 17.14 98 ASP B N 1
ATOM 4549 C CA . ASP B 1 98 ? -3.080 37.473 -5.777 1.00 18.07 98 ASP B CA 1
ATOM 4550 C C . ASP B 1 98 ? -4.324 38.018 -6.458 1.00 15.94 98 ASP B C 1
ATOM 4551 O O . ASP B 1 98 ? -5.224 38.371 -5.708 1.00 15.47 98 ASP B O 1
ATOM 4556 N N . ASN B 1 99 ? -4.447 37.988 -7.771 1.00 15.27 99 ASN B N 1
ATOM 4557 C CA . ASN B 1 99 ? -5.683 38.491 -8.382 1.00 15.65 99 ASN B CA 1
ATOM 4558 C C . ASN B 1 99 ? -6.899 37.642 -8.037 1.00 15.32 99 ASN B C 1
ATOM 4559 O O . ASN B 1 99 ? -7.968 38.151 -7.715 1.00 13.80 99 ASN B O 1
ATOM 4564 N N . ILE B 1 100 ? -6.718 36.300 -8.072 1.00 14.58 100 ILE B N 1
ATOM 4565 C CA . ILE B 1 100 ? -7.832 35.397 -7.774 1.00 12.81 100 ILE B CA 1
ATOM 4566 C C . ILE B 1 100 ? -8.286 35.561 -6.335 1.00 11.67 100 ILE B C 1
ATOM 4567 O O . ILE B 1 100 ? -9.471 35.587 -6.006 1.00 11.39 100 ILE B O 1
ATOM 4572 N N . ALA B 1 101 ? -7.360 35.725 -5.400 1.00 11.51 101 ALA B N 1
ATOM 4573 C CA . ALA B 1 101 ? -7.641 35.855 -3.986 1.00 12.43 101 ALA B CA 1
ATOM 4574 C C . ALA B 1 101 ? -8.474 37.121 -3.709 1.00 13.64 101 ALA B C 1
ATOM 4575 O O . ALA B 1 101 ? -9.411 37.079 -2.919 1.00 14.23 101 ALA B O 1
ATOM 4577 N N . LYS B 1 102 ? -8.132 38.232 -4.345 1.00 15.47 102 LYS B N 1
ATOM 4578 C CA . LYS B 1 102 ? -8.891 39.470 -4.279 1.00 16.20 102 LYS B CA 1
ATOM 4579 C C . LYS B 1 102 ? -10.323 39.276 -4.744 1.00 14.95 102 LYS B C 1
ATOM 4580 O O . LYS B 1 102 ? -11.257 39.711 -4.060 1.00 13.28 102 LYS B O 1
ATOM 4586 N N . LEU B 1 103 ? -10.547 38.703 -5.935 1.00 13.82 103 LEU B N 1
ATOM 4587 C CA . LEU B 1 103 ? -11.927 38.509 -6.410 1.00 13.89 103 LEU B CA 1
ATOM 4588 C C . LEU B 1 103 ? -12.685 37.569 -5.471 1.00 13.63 103 LEU B C 1
ATOM 4589 O O . LEU B 1 103 ? -13.880 37.667 -5.238 1.00 13.00 103 LEU B O 1
ATOM 4594 N N . GLU B 1 104 ? -11.966 36.592 -4.884 1.00 12.06 104 GLU B N 1
ATOM 4595 C CA . GLU B 1 104 ? -12.554 35.656 -3.952 1.00 11.28 104 GLU B CA 1
ATOM 4596 C C . GLU B 1 104 ? -13.112 36.468 -2.783 1.00 10.76 104 GLU B C 1
ATOM 4597 O O . GLU B 1 104 ? -14.261 36.244 -2.386 1.00 11.03 104 GLU B O 1
ATOM 4603 N N . VAL B 1 105 ? -12.270 37.302 -2.185 1.00 10.10 105 VAL B N 1
ATOM 4604 C CA . VAL B 1 105 ? -12.697 38.172 -1.082 1.00 9.61 105 VAL B CA 1
ATOM 4605 C C . VAL B 1 105 ? -13.969 38.974 -1.417 1.00 11.98 105 VAL B C 1
ATOM 4606 O O . VAL B 1 105 ? -14.953 39.032 -0.648 1.00 12.08 105 VAL B O 1
ATOM 4610 N N . ILE B 1 106 ? -13.971 39.646 -2.562 1.00 11.92 106 ILE B N 1
ATOM 4611 C CA . ILE B 1 106 ? -15.101 40.457 -2.978 1.00 12.89 106 ILE B CA 1
ATOM 4612 C C . ILE B 1 106 ? -16.415 39.735 -2.933 1.00 12.91 106 ILE B C 1
ATOM 4613 O O . ILE B 1 106 ? -17.382 40.235 -2.339 1.00 12.78 106 ILE B O 1
ATOM 4618 N N . ASN B 1 107 ? -16.487 38.507 -3.477 1.00 13.36 107 ASN B N 1
ATOM 4619 C CA . ASN B 1 107 ? -17.776 37.775 -3.428 1.00 12.40 107 ASN B CA 1
ATOM 4620 C C . ASN B 1 107 ? -18.122 37.151 -2.083 1.00 12.55 107 ASN B C 1
ATOM 4621 O O . ASN B 1 107 ? -19.273 37.026 -1.652 1.00 11.23 107 ASN B O 1
ATOM 4626 N N . ASN B 1 108 ? -17.104 36.591 -1.433 1.00 13.72 108 ASN B N 1
ATOM 4627 C CA . ASN B 1 108 ? -17.304 35.790 -0.221 1.00 14.11 108 ASN B CA 1
ATOM 4628 C C . ASN B 1 108 ? -17.240 36.583 1.067 1.00 14.48 108 ASN B C 1
ATOM 4629 O O . ASN B 1 108 ? -17.898 36.187 2.022 1.00 14.32 108 ASN B O 1
ATOM 4634 N N . GLY B 1 109 ? -16.376 37.605 1.189 1.00 15.28 109 GLY B N 1
ATOM 4635 C CA . GLY B 1 109 ? -16.378 38.407 2.427 1.00 14.05 109 GLY B CA 1
ATOM 4636 C C . GLY B 1 109 ? -15.229 38.109 3.362 1.00 14.26 109 GLY B C 1
ATOM 4637 O O . GLY B 1 109 ? -15.000 38.906 4.285 1.00 13.92 109 GLY B O 1
ATOM 4638 N N . LYS B 1 110 ? -14.496 37.006 3.184 1.00 11.85 110 LYS B N 1
ATOM 4639 C CA . LYS B 1 110 ? -13.386 36.697 4.076 1.00 11.62 110 LYS B CA 1
ATOM 4640 C C . LYS B 1 110 ? -12.198 37.637 3.831 1.00 10.48 110 LYS B C 1
ATOM 4641 O O . LYS B 1 110 ? -12.134 38.211 2.754 1.00 8.90 110 LYS B O 1
ATOM 4647 N N . THR B 1 111 ? -11.262 37.767 4.757 1.00 9.40 111 THR B N 1
ATOM 4648 C CA . THR B 1 111 ? -10.090 38.602 4.587 1.00 12.20 111 THR B CA 1
ATOM 4649 C C . THR B 1 111 ? -9.113 38.157 3.514 1.00 13.44 111 THR B C 1
ATOM 4650 O O . THR B 1 111 ? -8.982 36.958 3.312 1.00 12.53 111 THR B O 1
ATOM 4654 N N . ILE B 1 112 ? -8.341 39.066 2.882 1.00 15.52 112 ILE B N 1
ATOM 4655 C CA . ILE B 1 112 ? -7.355 38.658 1.901 1.00 15.88 112 ILE B CA 1
ATOM 4656 C C . ILE B 1 112 ? -6.292 37.835 2.670 1.00 15.01 112 ILE B C 1
ATOM 4657 O O . ILE B 1 112 ? -5.629 37.109 1.945 1.00 13.62 112 ILE B O 1
ATOM 4662 N N . THR B 1 113 ? -5.956 38.207 3.921 1.00 14.36 113 THR B N 1
ATOM 4663 C CA . THR B 1 113 ? -5.031 37.366 4.679 1.00 15.69 113 THR B CA 1
ATOM 4664 C C . THR B 1 113 ? -5.381 35.857 4.596 1.00 15.27 113 THR B C 1
ATOM 4665 O O . THR B 1 113 ? -4.538 35.102 4.104 1.00 14.15 113 THR B O 1
ATOM 4669 N N . GLU B 1 114 ? -6.627 35.498 4.844 1.00 14.01 114 GLU B N 1
ATOM 4670 C CA . GLU B 1 114 ? -7.102 34.143 4.700 1.00 14.25 114 GLU B CA 1
ATOM 4671 C C . GLU B 1 114 ? -7.198 33.732 3.237 1.00 14.26 114 GLU B C 1
ATOM 4672 O O . GLU B 1 114 ? -6.809 32.598 2.950 1.00 13.47 114 GLU B O 1
ATOM 4678 N N . ALA B 1 115 ? -7.733 34.573 2.357 1.00 12.78 115 ALA B N 1
ATOM 4679 C CA . ALA B 1 115 ? -7.972 34.172 0.982 1.00 13.26 115 ALA B CA 1
ATOM 4680 C C . ALA B 1 115 ? -6.699 33.733 0.244 1.00 14.21 115 ALA B C 1
ATOM 4681 O O . ALA B 1 115 ? -6.782 32.830 -0.589 1.00 14.23 115 ALA B O 1
ATOM 4683 N N . GLU B 1 116 ? -5.568 34.332 0.515 1.00 13.87 116 GLU B N 1
ATOM 4684 C CA . GLU B 1 116 ? -4.298 33.945 -0.054 1.00 15.74 116 GLU B CA 1
ATOM 4685 C C . GLU B 1 116 ? -3.924 32.520 0.355 1.00 15.97 116 GLU B C 1
ATOM 4686 O O . GLU B 1 116 ? -3.450 31.823 -0.543 1.00 12.91 116 GLU B O 1
ATOM 4692 N N . TYR B 1 117 ? -4.180 32.128 1.607 1.00 15.10 117 TYR B N 1
ATOM 4693 C CA . TYR B 1 117 ? -4.037 30.708 1.966 1.00 16.84 117 TYR B CA 1
ATOM 4694 C C . TYR B 1 117 ? -5.008 29.781 1.232 1.00 15.11 117 TYR B C 1
ATOM 4695 O O . TYR B 1 117 ? -4.578 28.713 0.792 1.00 14.27 117 TYR B O 1
ATOM 4704 N N . ASP B 1 118 ? -6.270 30.166 1.075 1.00 13.77 118 ASP B N 1
ATOM 4705 C CA . ASP B 1 118 ? -7.222 29.347 0.330 1.00 13.39 118 ASP B CA 1
ATOM 4706 C C . ASP B 1 118 ? -6.716 29.073 -1.097 1.00 13.65 118 ASP B C 1
ATOM 4707 O O . ASP B 1 118 ? -6.831 27.957 -1.611 1.00 12.72 118 ASP B O 1
ATOM 4712 N N . ILE B 1 119 ? -6.271 30.129 -1.785 1.00 11.60 119 ILE B N 1
ATOM 4713 C CA . ILE B 1 119 ? -5.877 29.988 -3.187 1.00 11.88 119 ILE B CA 1
ATOM 4714 C C . ILE B 1 119 ? -4.593 29.174 -3.332 1.00 10.37 119 ILE B C 1
ATOM 4715 O O . ILE B 1 119 ? -4.534 28.276 -4.175 1.00 8.71 119 ILE B O 1
ATOM 4720 N N . ASP B 1 120 ? -3.673 29.326 -2.398 1.00 10.39 120 ASP B N 1
ATOM 4721 C CA . ASP B 1 120 ? -2.502 28.474 -2.299 1.00 11.68 120 ASP B CA 1
ATOM 4722 C C . ASP B 1 120 ? -2.878 27.012 -2.083 1.00 11.79 120 ASP B C 1
ATOM 4723 O O . ASP B 1 120 ? -2.370 26.118 -2.757 1.00 11.61 120 ASP B O 1
ATOM 4728 N N . ALA B 1 121 ? -3.847 26.746 -1.199 1.00 10.41 121 ALA B N 1
ATOM 4729 C CA . ALA B 1 121 ? -4.313 25.378 -0.953 1.00 10.68 121 ALA B CA 1
ATOM 4730 C C . ALA B 1 121 ? -4.932 24.814 -2.224 1.00 9.67 121 ALA B C 1
ATOM 4731 O O . ALA B 1 121 ? -4.764 23.615 -2.508 1.00 9.37 121 ALA B O 1
ATOM 4733 N N . ALA B 1 122 ? -5.611 25.660 -3.012 1.00 8.47 122 ALA B N 1
ATOM 4734 C CA . ALA B 1 122 ? -6.219 25.192 -4.247 1.00 8.73 122 ALA B CA 1
ATOM 4735 C C . ALA B 1 122 ? -5.158 24.708 -5.247 1.00 9.08 122 ALA B C 1
ATOM 4736 O O . ALA B 1 122 ? -5.320 23.566 -5.742 1.00 8.14 122 ALA B O 1
ATOM 4738 N N . TRP B 1 123 ? -4.107 25.485 -5.492 1.00 8.93 123 TRP B N 1
ATOM 4739 C CA . TRP B 1 123 ? -3.119 25.035 -6.471 1.00 10.86 123 TRP B CA 1
ATOM 4740 C C . TRP B 1 123 ? -2.285 23.877 -5.907 1.00 11.92 123 TRP B C 1
ATOM 4741 O O . TRP B 1 123 ? -1.928 22.993 -6.680 1.00 12.33 123 TRP B O 1
ATOM 4752 N N . GLN B 1 124 ? -1.970 23.849 -4.614 1.00 12.79 124 GLN B N 1
ATOM 4753 C CA . GLN B 1 124 ? -1.253 22.740 -4.018 1.00 15.30 124 GLN B CA 1
ATOM 4754 C C . GLN B 1 124 ? -2.037 21.441 -4.094 1.00 12.11 124 GLN B C 1
ATOM 4755 O O . GLN B 1 124 ? -1.404 20.415 -4.322 1.00 11.39 124 GLN B O 1
ATOM 4761 N N . CYS B 1 125 ? -3.351 21.421 -3.962 1.00 10.34 125 CYS B N 1
ATOM 4762 C CA . CYS B 1 125 ? -4.178 20.249 -4.067 1.00 10.55 125 CYS B CA 1
ATOM 4763 C C . CYS B 1 125 ? -4.122 19.727 -5.509 1.00 9.41 125 CYS B C 1
ATOM 4764 O O . CYS B 1 125 ? -4.029 18.509 -5.690 1.00 10.29 125 CYS B O 1
ATOM 4767 N N . ILE B 1 126 ? -4.244 20.530 -6.533 1.00 7.65 126 ILE B N 1
ATOM 4768 C CA . ILE B 1 126 ? -4.090 20.149 -7.925 1.00 8.05 126 ILE B CA 1
ATOM 4769 C C . ILE B 1 126 ? -2.711 19.576 -8.203 1.00 8.70 126 ILE B C 1
ATOM 4770 O O . ILE B 1 126 ? -2.582 18.609 -8.931 1.00 8.67 126 ILE B O 1
ATOM 4775 N N . GLU B 1 127 ? -1.654 20.213 -7.670 1.00 7.93 127 GLU B N 1
ATOM 4776 C CA . GLU B 1 127 ? -0.299 19.689 -7.865 1.00 9.62 127 GLU B CA 1
ATOM 4777 C C . GLU B 1 127 ? -0.096 18.357 -7.146 1.00 8.76 127 GLU B C 1
ATOM 4778 O O . GLU B 1 127 ? 0.617 17.449 -7.573 1.00 6.16 127 GLU B O 1
ATOM 4784 N N . TYR B 1 128 ? -0.694 18.176 -5.966 1.00 8.21 128 TYR B N 1
ATOM 4785 C CA . TYR B 1 128 ? -0.686 16.941 -5.211 1.00 8.16 128 TYR B CA 1
ATOM 4786 C C . TYR B 1 128 ? -1.323 15.765 -5.967 1.00 7.85 128 TYR B C 1
ATOM 4787 O O . TYR B 1 128 ? -0.632 14.764 -6.138 1.00 7.78 128 TYR B O 1
ATOM 4796 N N . TYR B 1 129 ? -2.469 15.894 -6.584 1.00 6.90 129 TYR B N 1
ATOM 4797 C CA . TYR B 1 129 ? -3.167 14.844 -7.271 1.00 6.44 129 TYR B CA 1
ATOM 4798 C C . TYR B 1 129 ? -2.592 14.593 -8.658 1.00 7.77 129 TYR B C 1
ATOM 4799 O O . TYR B 1 129 ? -2.542 13.436 -9.079 1.00 7.94 129 TYR B O 1
ATOM 4808 N N . ALA B 1 130 ? -2.029 15.652 -9.276 1.00 5.05 130 ALA B N 1
ATOM 4809 C CA . ALA B 1 130 ? -1.197 15.475 -10.437 1.00 6.33 130 ALA B CA 1
ATOM 4810 C C . ALA B 1 130 ? -0.079 14.450 -10.165 1.00 5.89 130 ALA B C 1
ATOM 4811 O O . ALA B 1 130 ? 0.233 13.645 -11.026 1.00 5.10 130 ALA B O 1
ATOM 4813 N N . GLY B 1 131 ? 0.628 14.681 -9.062 1.00 6.49 131 GLY B N 1
ATOM 4814 C CA . GLY B 1 131 ? 1.676 13.856 -8.521 1.00 7.60 131 GLY B CA 1
ATOM 4815 C C . GLY B 1 131 ? 1.270 12.382 -8.279 1.00 8.91 131 GLY B C 1
ATOM 4816 O O . GLY B 1 131 ? 2.105 11.486 -8.527 1.00 8.16 131 GLY B O 1
ATOM 4817 N N . LEU B 1 132 ? 0.046 12.170 -7.818 1.00 8.45 132 LEU B N 1
ATOM 4818 C CA . LEU B 1 132 ? -0.495 10.820 -7.646 1.00 10.00 132 LEU B CA 1
ATOM 4819 C C . LEU B 1 132 ? -0.964 10.137 -8.929 1.00 9.01 132 LEU B C 1
ATOM 4820 O O . LEU B 1 132 ? -0.970 8.897 -9.006 1.00 9.85 132 LEU B O 1
ATOM 4825 N N . ALA B 1 133 ? -1.337 10.854 -9.965 1.00 6.88 133 ALA B N 1
ATOM 4826 C CA . ALA B 1 133 ? -1.886 10.283 -11.190 1.00 6.22 133 ALA B CA 1
ATOM 4827 C C . ALA B 1 133 ? -1.060 9.169 -11.814 1.00 7.53 133 ALA B C 1
ATOM 4828 O O . ALA B 1 133 ? -1.610 8.080 -12.003 1.00 8.18 133 ALA B O 1
ATOM 4830 N N . PRO B 1 134 ? 0.236 9.274 -12.049 1.00 8.67 134 PRO B N 1
ATOM 4831 C CA . PRO B 1 134 ? 1.090 8.195 -12.545 1.00 8.59 134 PRO B CA 1
ATOM 4832 C C . PRO B 1 134 ? 1.337 7.020 -11.614 1.00 9.53 134 PRO B C 1
ATOM 4833 O O . PRO B 1 134 ? 2.137 6.109 -11.895 1.00 10.23 134 PRO B O 1
ATOM 4837 N N . THR B 1 135 ? 0.857 7.118 -10.391 1.00 9.47 135 THR B N 1
ATOM 4838 C CA . THR B 1 135 ? 1.038 6.146 -9.299 1.00 9.32 135 THR B CA 1
ATOM 4839 C C . THR B 1 135 ? -0.173 5.248 -9.199 1.00 9.37 135 THR B C 1
ATOM 4840 O O . THR B 1 135 ? -0.206 4.181 -8.613 1.00 9.12 135 THR B O 1
ATOM 4844 N N . LEU B 1 136 ? -1.319 5.659 -9.744 1.00 8.67 136 LEU B N 1
ATOM 4845 C CA . LEU B 1 136 ? -2.578 4.950 -9.710 1.00 10.46 136 LEU B CA 1
ATOM 4846 C C . LEU B 1 136 ? -2.450 3.526 -10.268 1.00 10.81 136 LEU B C 1
ATOM 4847 O O . LEU B 1 136 ? -2.058 3.366 -11.419 1.00 10.37 136 LEU B O 1
ATOM 4852 N N . SER B 1 137 ? -2.922 2.539 -9.522 1.00 10.06 137 SER B N 1
ATOM 4853 C CA . SER B 1 137 ? -2.806 1.150 -10.006 1.00 9.28 137 SER B CA 1
ATOM 4854 C C . SER B 1 137 ? -3.688 0.176 -9.231 1.00 8.99 137 SER B C 1
ATOM 4855 O O . SER B 1 137 ? -4.324 0.510 -8.227 1.00 6.79 137 SER B O 1
ATOM 4858 N N . GLY B 1 138 ? -3.811 -1.030 -9.792 1.00 8.50 138 GLY B N 1
ATOM 4859 C CA . GLY B 1 138 ? -4.519 -2.144 -9.192 1.00 7.55 138 GLY B CA 1
ATOM 4860 C C . GLY B 1 138 ? -3.436 -3.147 -8.728 1.00 7.26 138 GLY B C 1
ATOM 4861 O O . GLY B 1 138 ? -2.252 -2.782 -8.563 1.00 6.26 138 GLY B O 1
ATOM 4862 N N . GLN B 1 139 ? -3.875 -4.395 -8.640 1.00 7.90 139 GLN B N 1
ATOM 4863 C CA . GLN B 1 139 ? -2.947 -5.426 -8.123 1.00 7.68 139 GLN B CA 1
ATOM 4864 C C . GLN B 1 139 ? -2.732 -6.550 -9.128 1.00 6.07 139 GLN B C 1
ATOM 4865 O O . GLN B 1 139 ? -3.525 -6.619 -10.078 1.00 4.39 139 GLN B O 1
ATOM 4871 N N . HIS B 1 140 ? -1.750 -7.380 -8.866 1.00 5.77 140 HIS B N 1
ATOM 4872 C CA . HIS B 1 140 ? -1.562 -8.617 -9.650 1.00 7.38 140 HIS B CA 1
ATOM 4873 C C . HIS B 1 140 ? -1.374 -9.730 -8.592 1.00 9.53 140 HIS B C 1
ATOM 4874 O O . HIS B 1 140 ? -0.515 -9.558 -7.682 1.00 8.63 140 HIS B O 1
ATOM 4881 N N . ILE B 1 141 ? -2.249 -10.744 -8.654 1.00 9.08 141 ILE B N 1
ATOM 4882 C CA . ILE B 1 141 ? -2.162 -11.779 -7.616 1.00 11.58 141 ILE B CA 1
ATOM 4883 C C . ILE B 1 141 ? -2.114 -13.195 -8.208 1.00 10.57 141 ILE B C 1
ATOM 4884 O O . ILE B 1 141 ? -2.940 -13.566 -9.071 1.00 7.71 141 ILE B O 1
ATOM 4889 N N . GLN B 1 142 ? -1.226 -14.021 -7.674 1.00 11.87 142 GLN B N 1
ATOM 4890 C CA . GLN B 1 142 ? -1.117 -15.398 -8.218 1.00 15.37 142 GLN B CA 1
ATOM 4891 C C . GLN B 1 142 ? -2.133 -16.290 -7.544 1.00 15.57 142 GLN B C 1
ATOM 4892 O O . GLN B 1 142 ? -2.290 -16.189 -6.313 1.00 15.15 142 GLN B O 1
ATOM 4898 N N . LEU B 1 143 ? -2.986 -17.002 -8.287 1.00 14.49 143 LEU B N 1
ATOM 4899 C CA . LEU B 1 143 ? -3.983 -17.881 -7.700 1.00 13.97 143 LEU B CA 1
ATOM 4900 C C . LEU B 1 143 ? -3.607 -19.363 -7.775 1.00 15.17 143 LEU B C 1
ATOM 4901 O O . LEU B 1 143 ? -2.690 -19.784 -8.479 1.00 14.81 143 LEU B O 1
ATOM 4906 N N . PRO B 1 144 ? -4.308 -20.209 -7.030 1.00 16.65 144 PRO B N 1
ATOM 4907 C CA . PRO B 1 144 ? -4.068 -21.642 -7.010 1.00 19.22 144 PRO B CA 1
ATOM 4908 C C . PRO B 1 144 ? -4.144 -22.269 -8.392 1.00 22.84 144 PRO B C 1
ATOM 4909 O O . PRO B 1 144 ? -5.025 -21.910 -9.162 1.00 23.67 144 PRO B O 1
ATOM 4913 N N . GLY B 1 145 ? -3.191 -23.154 -8.700 1.00 25.39 145 GLY B N 1
ATOM 4914 C CA . GLY B 1 145 ? -3.248 -23.944 -9.914 1.00 26.80 145 GLY B CA 1
ATOM 4915 C C . GLY B 1 145 ? -2.913 -23.181 -11.177 1.00 26.75 145 GLY B C 1
ATOM 4916 O O . GLY B 1 145 ? -3.512 -23.453 -12.224 1.00 28.46 145 GLY B O 1
ATOM 4917 N N . GLY B 1 146 ? -2.027 -22.199 -11.112 1.00 25.31 146 GLY B N 1
ATOM 4918 C CA . GLY B 1 146 ? -1.608 -21.463 -12.282 1.00 23.28 146 GLY B CA 1
ATOM 4919 C C . GLY B 1 146 ? -2.472 -20.311 -12.739 1.00 19.91 146 GLY B C 1
ATOM 4920 O O . GLY B 1 146 ? -1.980 -19.525 -13.563 1.00 21.97 146 GLY B O 1
ATOM 4921 N N . ALA B 1 147 ? -3.708 -20.166 -12.302 1.00 16.23 147 ALA B N 1
ATOM 4922 C CA . ALA B 1 147 ? -4.534 -19.017 -12.718 1.00 13.46 147 ALA B CA 1
ATOM 4923 C C . ALA B 1 147 ? -3.986 -17.745 -12.071 1.00 11.93 147 ALA B C 1
ATOM 4924 O O . ALA B 1 147 ? -3.134 -17.808 -11.166 1.00 10.79 147 ALA B O 1
ATOM 4926 N N . PHE B 1 148 ? -4.357 -16.555 -12.585 1.00 11.38 148 PHE B N 1
ATOM 4927 C CA . PHE B 1 148 ? -3.908 -15.326 -11.893 1.00 9.26 148 PHE B CA 1
ATOM 4928 C C . PHE B 1 148 ? -5.016 -14.305 -12.056 1.00 9.50 148 PHE B C 1
ATOM 4929 O O . PHE B 1 148 ? -5.833 -14.502 -12.954 1.00 10.75 148 PHE B O 1
ATOM 4937 N N . ALA B 1 149 ? -5.126 -13.343 -11.150 1.00 8.50 149 ALA B N 1
ATOM 4938 C CA . ALA B 1 149 ? -6.020 -12.209 -11.347 1.00 8.78 149 ALA B CA 1
ATOM 4939 C C . ALA B 1 149 ? -5.278 -10.878 -11.350 1.00 9.36 149 ALA B C 1
ATOM 4940 O O . ALA B 1 149 ? -4.187 -10.752 -10.822 1.00 8.33 149 ALA B O 1
ATOM 4942 N N . TYR B 1 150 ? -5.963 -9.837 -11.897 1.00 10.25 150 TYR B N 1
ATOM 4943 C CA . TYR B 1 150 ? -5.392 -8.488 -11.826 1.00 8.73 150 TYR B CA 1
ATOM 4944 C C . TYR B 1 150 ? -6.569 -7.560 -11.629 1.00 9.73 150 TYR B C 1
ATOM 4945 O O . TYR B 1 150 ? -7.716 -7.910 -11.946 1.00 10.14 150 TYR B O 1
ATOM 4954 N N . THR B 1 151 ? -6.373 -6.458 -10.895 1.00 8.86 151 THR B N 1
ATOM 4955 C CA . THR B 1 151 ? -7.435 -5.448 -10.848 1.00 7.92 151 THR B CA 1
ATOM 4956 C C . THR B 1 151 ? -7.002 -4.191 -11.626 1.00 8.68 151 THR B C 1
ATOM 4957 O O . THR B 1 151 ? -5.843 -3.770 -11.614 1.00 8.74 151 THR B O 1
ATOM 4961 N N . ARG B 1 152 ? -7.930 -3.631 -12.393 1.00 8.34 152 ARG B N 1
ATOM 4962 C CA . ARG B 1 152 ? -7.637 -2.362 -13.112 1.00 8.70 152 ARG B CA 1
ATOM 4963 C C . ARG B 1 152 ? -8.280 -1.201 -12.315 1.00 9.12 152 ARG B C 1
ATOM 4964 O O . ARG B 1 152 ? -9.480 -1.320 -11.968 1.00 8.87 152 ARG B O 1
ATOM 4972 N N . ARG B 1 153 ? -7.529 -0.165 -11.998 1.00 8.58 153 ARG B N 1
ATOM 4973 C CA . ARG B 1 153 ? -8.148 1.005 -11.328 1.00 10.19 153 ARG B CA 1
ATOM 4974 C C . ARG B 1 153 ? -8.711 1.929 -12.408 1.00 9.95 153 ARG B C 1
ATOM 4975 O O . ARG B 1 153 ? -8.000 2.597 -13.149 1.00 10.91 153 ARG B O 1
ATOM 4983 N N . GLU B 1 154 ? -10.019 1.930 -12.574 1.00 9.72 154 GLU B N 1
ATOM 4984 C CA . GLU B 1 154 ? -10.694 2.707 -13.598 1.00 9.12 154 GLU B CA 1
ATOM 4985 C C . GLU B 1 154 ? -11.405 3.946 -13.078 1.00 10.01 154 GLU B C 1
ATOM 4986 O O . GLU B 1 154 ? -11.913 3.909 -11.973 1.00 9.59 154 GLU B O 1
ATOM 4992 N N . PRO B 1 155 ? -11.692 4.917 -13.948 1.00 9.85 155 PRO B N 1
ATOM 4993 C CA . PRO B 1 155 ? -12.477 6.084 -13.620 1.00 8.72 155 PRO B CA 1
ATOM 4994 C C . PRO B 1 155 ? -13.947 5.704 -13.431 1.00 7.92 155 PRO B C 1
ATOM 4995 O O . PRO B 1 155 ? -14.455 4.615 -13.739 1.00 6.25 155 PRO B O 1
ATOM 4999 N N . LEU B 1 156 ? -14.737 6.648 -12.934 1.00 7.21 156 LEU B N 1
ATOM 5000 C CA . LEU B 1 156 ? -16.166 6.478 -12.762 1.00 7.53 156 LEU B CA 1
ATOM 5001 C C . LEU B 1 156 ? -16.956 6.947 -13.966 1.00 8.67 156 LEU B C 1
ATOM 5002 O O . LEU B 1 156 ? -17.980 6.322 -14.293 1.00 8.07 156 LEU B O 1
ATOM 5007 N N . GLY B 1 157 ? -16.646 8.156 -14.446 1.00 8.97 157 GLY B N 1
ATOM 5008 C CA . GLY B 1 157 ? -17.413 8.714 -15.542 1.00 9.38 157 GLY B CA 1
ATOM 5009 C C . GLY B 1 157 ? -17.581 10.229 -15.347 1.00 10.36 157 GLY B C 1
ATOM 5010 O O . GLY B 1 157 ? -16.591 10.896 -15.060 1.00 11.37 157 GLY B O 1
ATOM 5011 N N . VAL B 1 158 ? -18.817 10.702 -15.383 1.00 9.13 158 VAL B N 1
ATOM 5012 C CA . VAL B 1 158 ? -19.077 12.112 -15.076 1.00 9.91 158 VAL B CA 1
ATOM 5013 C C . VAL B 1 158 ? -19.395 12.252 -13.584 1.00 9.82 158 VAL B C 1
ATOM 5014 O O . VAL B 1 158 ? -20.324 11.582 -13.143 1.00 9.22 158 VAL B O 1
ATOM 5018 N N . CYS B 1 159 ? -18.615 13.026 -12.850 1.00 8.87 159 CYS B N 1
ATOM 5019 C CA . CYS B 1 159 ? -18.833 13.238 -11.425 1.00 9.24 159 CYS B CA 1
ATOM 5020 C C . CYS B 1 159 ? -19.413 14.639 -11.212 1.00 9.64 159 CYS B C 1
ATOM 5021 O O . CYS B 1 159 ? -18.930 15.599 -11.814 1.00 10.06 159 CYS B O 1
ATOM 5024 N N . ALA B 1 160 ? -20.417 14.750 -10.371 1.00 9.87 160 ALA B N 1
ATOM 5025 C CA . ALA B 1 160 ? -21.061 16.023 -10.084 1.00 10.78 160 ALA B CA 1
ATOM 5026 C C . ALA B 1 160 ? -20.639 16.499 -8.714 1.00 11.39 160 ALA B C 1
ATOM 5027 O O . ALA B 1 160 ? -20.701 15.677 -7.781 1.00 11.52 160 ALA B O 1
ATOM 5029 N N . GLY B 1 161 ? -20.226 17.762 -8.585 1.00 11.03 161 GLY B N 1
ATOM 5030 C CA . GLY B 1 161 ? -19.934 18.281 -7.231 1.00 9.93 161 GLY B CA 1
ATOM 5031 C C . GLY B 1 161 ? -20.842 19.472 -6.909 1.00 11.14 161 GLY B C 1
ATOM 5032 O O . GLY B 1 161 ? -21.192 20.280 -7.785 1.00 11.15 161 GLY B O 1
ATOM 5033 N N . ILE B 1 162 ? -21.462 19.426 -5.747 1.00 11.27 162 ILE B N 1
ATOM 5034 C CA . ILE B 1 162 ? -22.360 20.459 -5.249 1.00 10.85 162 ILE B CA 1
ATOM 5035 C C . ILE B 1 162 ? -21.659 21.174 -4.088 1.00 11.81 162 ILE B C 1
ATOM 5036 O O . ILE B 1 162 ? -21.256 20.528 -3.140 1.00 9.93 162 ILE B O 1
ATOM 5041 N N . LEU B 1 163 ? -21.303 22.438 -4.304 1.00 12.31 163 LEU B N 1
ATOM 5042 C CA . LEU B 1 163 ? -20.373 23.138 -3.417 1.00 13.46 163 LEU B CA 1
ATOM 5043 C C . LEU B 1 163 ? -21.019 24.096 -2.427 1.00 14.18 163 LEU B C 1
ATOM 5044 O O . LEU B 1 163 ? -22.146 24.509 -2.614 1.00 13.50 163 LEU B O 1
ATOM 5049 N N . ALA B 1 164 ? -20.270 24.455 -1.384 1.00 15.65 164 ALA B N 1
ATOM 5050 C CA . ALA B 1 164 ? -20.667 25.447 -0.400 1.00 16.03 164 ALA B CA 1
ATOM 5051 C C . ALA B 1 164 ? -20.047 26.823 -0.667 1.00 15.40 164 ALA B C 1
ATOM 5052 O O . ALA B 1 164 ? -19.164 26.995 -1.523 1.00 13.91 164 ALA B O 1
ATOM 5054 N N . TRP B 1 165 ? -20.531 27.833 0.045 1.00 13.30 165 TRP B N 1
ATOM 5055 C CA . TRP B 1 165 ? -20.122 29.218 -0.169 1.00 13.29 165 TRP B CA 1
ATOM 5056 C C . TRP B 1 165 ? -19.014 29.741 0.740 1.00 12.08 165 TRP B C 1
ATOM 5057 O O . TRP B 1 165 ? -18.530 30.868 0.541 1.00 10.66 165 TRP B O 1
ATOM 5068 N N . ASN B 1 166 ? -18.531 28.922 1.668 1.00 11.10 166 ASN B N 1
ATOM 5069 C CA . ASN B 1 166 ? -17.517 29.437 2.605 1.00 11.27 166 ASN B CA 1
ATOM 5070 C C . ASN B 1 166 ? -16.106 29.385 2.091 1.00 10.40 166 ASN B C 1
ATOM 5071 O O . ASN B 1 166 ? -15.203 30.091 2.591 1.00 8.67 166 ASN B O 1
ATOM 5076 N N . TYR B 1 167 ? -15.743 28.543 1.133 1.00 10.21 167 TYR B N 1
ATOM 5077 C CA . TYR B 1 167 ? -14.404 28.403 0.547 1.00 10.02 167 TYR B CA 1
ATOM 5078 C C . TYR B 1 167 ? -14.550 28.089 -0.951 1.00 11.76 167 TYR B C 1
ATOM 5079 O O . TYR B 1 167 ? -14.337 26.970 -1.414 1.00 10.72 167 TYR B O 1
ATOM 5088 N N . PRO B 1 168 ? -15.178 28.987 -1.722 1.00 12.24 168 PRO B N 1
ATOM 5089 C CA . PRO B 1 168 ? -15.613 28.744 -3.066 1.00 11.76 168 PRO B CA 1
ATOM 5090 C C . PRO B 1 168 ? -14.577 28.200 -4.031 1.00 11.66 168 PRO B C 1
ATOM 5091 O O . PRO B 1 168 ? -14.903 27.187 -4.689 1.00 11.43 168 PRO B O 1
ATOM 5095 N N . PHE B 1 169 ? -13.451 28.848 -4.215 1.00 10.62 169 PHE B N 1
ATOM 5096 C CA . PHE B 1 169 ? -12.439 28.420 -5.164 1.00 11.23 169 PHE B CA 1
ATOM 5097 C C . PHE B 1 169 ? -11.725 27.154 -4.658 1.00 12.45 169 PHE B C 1
ATOM 5098 O O . PHE B 1 169 ? -11.389 26.255 -5.460 1.00 11.27 169 PHE B O 1
ATOM 5106 N N . MET B 1 170 ? -11.381 27.176 -3.362 1.00 11.64 170 MET B N 1
ATOM 5107 C CA . MET B 1 170 ? -10.678 26.027 -2.774 1.00 12.68 170 MET B CA 1
ATOM 5108 C C . MET B 1 170 ? -11.515 24.735 -2.803 1.00 13.08 170 MET B C 1
ATOM 5109 O O . MET B 1 170 ? -10.986 23.693 -3.233 1.00 11.20 170 MET B O 1
ATOM 5114 N N . ILE B 1 171 ? -12.788 24.784 -2.440 1.00 12.88 171 ILE B N 1
ATOM 5115 C CA . ILE B 1 171 ? -13.598 23.571 -2.524 1.00 15.98 171 ILE B CA 1
ATOM 5116 C C . ILE B 1 171 ? -13.871 23.119 -3.958 1.00 14.48 171 ILE B C 1
ATOM 5117 O O . ILE B 1 171 ? -13.935 21.894 -4.164 1.00 12.26 171 ILE B O 1
ATOM 5122 N N . ALA B 1 172 ? -14.067 24.018 -4.933 1.00 12.06 172 ALA B N 1
ATOM 5123 C CA . ALA B 1 172 ? -14.111 23.609 -6.332 1.00 10.99 172 ALA B CA 1
ATOM 5124 C C . ALA B 1 172 ? -12.857 22.791 -6.699 1.00 10.61 172 ALA B C 1
ATOM 5125 O O . ALA B 1 172 ? -13.040 21.746 -7.330 1.00 9.46 172 ALA B O 1
ATOM 5127 N N . ALA B 1 173 ? -11.672 23.267 -6.332 1.00 8.34 173 ALA B N 1
ATOM 5128 C CA . ALA B 1 173 ? -10.424 22.608 -6.566 1.00 9.88 173 ALA B CA 1
ATOM 5129 C C . ALA B 1 173 ? -10.307 21.247 -5.835 1.00 11.24 173 ALA B C 1
ATOM 5130 O O . ALA B 1 173 ? -9.830 20.265 -6.420 1.00 12.40 173 ALA B O 1
ATOM 5132 N N . TRP B 1 174 ? -10.622 21.188 -4.563 1.00 10.05 174 TRP B N 1
ATOM 5133 C CA . TRP B 1 174 ? -10.642 19.942 -3.826 1.00 13.63 174 TRP B CA 1
ATOM 5134 C C . TRP B 1 174 ? -11.553 18.869 -4.425 1.00 13.49 174 TRP B C 1
ATOM 5135 O O . TRP B 1 174 ? -11.159 17.743 -4.148 1.00 14.05 174 TRP B O 1
ATOM 5146 N N . LYS B 1 175 ? -12.644 19.137 -5.122 1.00 12.10 175 LYS B N 1
ATOM 5147 C CA . LYS B 1 175 ? -13.364 18.112 -5.833 1.00 13.61 175 LYS B CA 1
ATOM 5148 C C . LYS B 1 175 ? -12.877 17.890 -7.262 1.00 14.40 175 LYS B C 1
ATOM 5149 O O . LYS B 1 175 ? -12.785 16.704 -7.652 1.00 14.58 175 LYS B O 1
ATOM 5155 N N . CYS B 1 176 ? -12.376 18.909 -7.953 1.00 12.39 176 CYS B N 1
ATOM 5156 C CA . CYS B 1 176 ? -11.851 18.714 -9.310 1.00 11.51 176 CYS B CA 1
ATOM 5157 C C . CYS B 1 176 ? -10.548 17.904 -9.305 1.00 10.37 176 CYS B C 1
ATOM 5158 O O . CYS B 1 176 ? -10.275 17.095 -10.209 1.00 11.42 176 CYS B O 1
ATOM 5161 N N . ALA B 1 177 ? -9.655 18.132 -8.351 1.00 7.82 177 ALA B N 1
ATOM 5162 C CA . ALA B 1 177 ? -8.313 17.618 -8.398 1.00 8.54 177 ALA B CA 1
ATOM 5163 C C . ALA B 1 177 ? -8.264 16.083 -8.374 1.00 8.79 177 ALA B C 1
ATOM 5164 O O . ALA B 1 177 ? -7.783 15.547 -9.368 1.00 8.68 177 ALA B O 1
ATOM 5166 N N . PRO B 1 178 ? -8.813 15.431 -7.360 1.00 7.58 178 PRO B N 1
ATOM 5167 C CA . PRO B 1 178 ? -8.876 13.973 -7.318 1.00 7.07 178 PRO B CA 1
ATOM 5168 C C . PRO B 1 178 ? -9.711 13.402 -8.436 1.00 7.03 178 PRO B C 1
ATOM 5169 O O . PRO B 1 178 ? -9.311 12.374 -9.014 1.00 7.90 178 PRO B O 1
ATOM 5173 N N . ALA B 1 179 ? -10.817 14.031 -8.814 1.00 5.75 179 ALA B N 1
ATOM 5174 C CA . ALA B 1 179 ? -11.634 13.484 -9.911 1.00 6.50 179 ALA B CA 1
ATOM 5175 C C . ALA B 1 179 ? -10.864 13.394 -11.224 1.00 7.24 179 ALA B C 1
ATOM 5176 O O . ALA B 1 179 ? -10.918 12.432 -12.002 1.00 7.85 179 ALA B O 1
ATOM 5178 N N . LEU B 1 180 ? -10.191 14.516 -11.554 1.00 8.10 180 LEU B N 1
ATOM 5179 C CA . LEU B 1 180 ? -9.433 14.588 -12.791 1.00 8.39 180 LEU B CA 1
ATOM 5180 C C . LEU B 1 180 ? -8.256 13.630 -12.784 1.00 6.37 180 LEU B C 1
ATOM 5181 O O . LEU B 1 180 ? -7.984 12.995 -13.798 1.00 5.60 180 LEU B O 1
ATOM 5186 N N . ALA B 1 181 ? -7.465 13.615 -11.723 1.00 4.71 181 ALA B N 1
ATOM 5187 C CA . ALA B 1 181 ? -6.319 12.718 -11.609 1.00 6.01 181 ALA B CA 1
ATOM 5188 C C . ALA B 1 181 ? -6.743 11.268 -11.889 1.00 5.91 181 ALA B C 1
ATOM 5189 O O . ALA B 1 181 ? -6.018 10.537 -12.509 1.00 5.34 181 ALA B O 1
ATOM 5191 N N . CYS B 1 182 ? -7.922 10.841 -11.452 1.00 6.74 182 CYS B N 1
ATOM 5192 C CA . CYS B 1 182 ? -8.442 9.519 -11.655 1.00 7.73 182 CYS B CA 1
ATOM 5193 C C . CYS B 1 182 ? -9.056 9.298 -13.030 1.00 9.37 182 CYS B C 1
ATOM 5194 O O . CYS B 1 182 ? -9.503 8.174 -13.355 1.00 8.31 182 CYS B O 1
ATOM 5197 N N . GLY B 1 183 ? -9.096 10.324 -13.884 1.00 8.19 183 GLY B N 1
ATOM 5198 C CA . GLY B 1 183 ? -9.530 10.177 -15.257 1.00 6.91 183 GLY B CA 1
ATOM 5199 C C . GLY B 1 183 ? -11.041 10.377 -15.408 1.00 8.44 183 GLY B C 1
ATOM 5200 O O . GLY B 1 183 ? -11.539 10.029 -16.484 1.00 6.94 183 GLY B O 1
ATOM 5201 N N . ASN B 1 184 ? -11.683 11.134 -14.506 1.00 7.29 184 ASN B N 1
ATOM 5202 C CA . ASN B 1 184 ? -13.090 11.473 -14.685 1.00 9.10 184 ASN B CA 1
ATOM 5203 C C . ASN B 1 184 ? -13.301 12.847 -15.341 1.00 9.51 184 ASN B C 1
ATOM 5204 O O . ASN B 1 184 ? -12.375 13.678 -15.309 1.00 7.83 184 ASN B O 1
ATOM 5209 N N . ALA B 1 185 ? -14.522 13.112 -15.809 1.00 9.23 185 ALA B N 1
ATOM 5210 C CA . ALA B 1 185 ? -14.886 14.479 -16.193 1.00 10.67 185 ALA B CA 1
ATOM 5211 C C . ALA B 1 185 ? -15.736 15.046 -15.042 1.00 12.60 185 ALA B C 1
ATOM 5212 O O . ALA B 1 185 ? -16.201 14.304 -14.160 1.00 11.92 185 ALA B O 1
ATOM 5214 N N . VAL B 1 186 ? -15.890 16.372 -14.972 1.00 12.46 186 VAL B N 1
ATOM 5215 C CA . VAL B 1 186 ? -16.608 16.998 -13.875 1.00 11.20 186 VAL B CA 1
ATOM 5216 C C . VAL B 1 186 ? -17.583 18.103 -14.282 1.00 12.91 186 VAL B C 1
ATOM 5217 O O . VAL B 1 186 ? -17.242 18.958 -15.114 1.00 12.82 186 VAL B O 1
ATOM 5221 N N . VAL B 1 187 ? -18.742 18.110 -13.621 1.00 12.24 187 VAL B N 1
ATOM 5222 C CA . VAL B 1 187 ? -19.757 19.118 -13.691 1.00 11.57 187 VAL B CA 1
ATOM 5223 C C . VAL B 1 187 ? -19.932 19.582 -12.215 1.00 12.16 187 VAL B C 1
ATOM 5224 O O . VAL B 1 187 ? -20.393 18.785 -11.401 1.00 12.66 187 VAL B O 1
ATOM 5228 N N . PHE B 1 188 ? -19.664 20.829 -11.882 1.00 12.52 188 PHE B N 1
ATOM 5229 C CA . PHE B 1 188 ? -19.931 21.325 -10.529 1.00 13.57 188 PHE B CA 1
ATOM 5230 C C . PHE B 1 188 ? -20.832 22.577 -10.532 1.00 14.75 188 PHE B C 1
ATOM 5231 O O . PHE B 1 188 ? -20.998 23.281 -11.539 1.00 13.34 188 PHE B O 1
ATOM 5239 N N . LYS B 1 189 ? -21.516 22.741 -9.393 1.00 14.29 189 LYS B N 1
ATOM 5240 C CA . LYS B 1 189 ? -22.488 23.796 -9.150 1.00 13.51 189 LYS B CA 1
ATOM 5241 C C . LYS B 1 189 ? -22.117 24.633 -7.924 1.00 13.17 189 LYS B C 1
ATOM 5242 O O . LYS B 1 189 ? -22.307 24.195 -6.799 1.00 12.86 189 LYS B O 1
ATOM 5248 N N . PRO B 1 190 ? -21.577 25.814 -8.118 1.00 13.25 190 PRO B N 1
ATOM 5249 C CA . PRO B 1 190 ? -21.255 26.710 -7.016 1.00 13.51 190 PRO B CA 1
ATOM 5250 C C . PRO B 1 190 ? -22.486 27.019 -6.189 1.00 12.76 190 PRO B C 1
ATOM 5251 O O . PRO B 1 190 ? -23.601 26.918 -6.699 1.00 12.64 190 PRO B O 1
ATOM 5255 N N . SER B 1 191 ? -22.304 27.314 -4.907 1.00 12.66 191 SER B N 1
ATOM 5256 C CA . SER B 1 191 ? -23.422 27.942 -4.177 1.00 13.50 191 SER B CA 1
ATOM 5257 C C . SER B 1 191 ? -23.843 29.157 -5.002 1.00 13.42 191 SER B C 1
ATOM 5258 O O . SER B 1 191 ? -22.976 29.879 -5.529 1.00 10.37 191 SER B O 1
ATOM 5261 N N . PRO B 1 192 ? -25.133 29.407 -5.143 1.00 14.22 192 PRO B N 1
ATOM 5262 C CA . PRO B 1 192 ? -25.653 30.551 -5.874 1.00 14.79 192 PRO B CA 1
ATOM 5263 C C . PRO B 1 192 ? -25.294 31.897 -5.250 1.00 15.29 192 PRO B C 1
ATOM 5264 O O . PRO B 1 192 ? -25.234 32.867 -6.021 1.00 14.99 192 PRO B O 1
ATOM 5268 N N . MET B 1 193 ? -24.808 31.953 -4.022 1.00 14.52 193 MET B N 1
ATOM 5269 C CA . MET B 1 193 ? -24.301 33.159 -3.395 1.00 16.62 193 MET B CA 1
ATOM 5270 C C . MET B 1 193 ? -22.892 33.500 -3.811 1.00 16.68 193 MET B C 1
ATOM 5271 O O . MET B 1 193 ? -22.427 34.654 -3.825 1.00 15.51 193 MET B O 1
ATOM 5276 N N . THR B 1 194 ? -22.143 32.479 -4.304 1.00 16.72 194 THR B N 1
ATOM 5277 C CA . THR B 1 194 ? -20.750 32.617 -4.688 1.00 14.85 194 THR B CA 1
ATOM 5278 C C . THR B 1 194 ? -20.403 31.933 -6.019 1.00 15.83 194 THR B C 1
ATOM 5279 O O . THR B 1 194 ? -19.554 31.017 -6.138 1.00 15.43 194 THR B O 1
ATOM 5283 N N . PRO B 1 195 ? -21.000 32.406 -7.104 1.00 15.09 195 PRO B N 1
ATOM 5284 C CA . PRO B 1 195 ? -20.907 31.753 -8.384 1.00 14.54 195 PRO B CA 1
ATOM 5285 C C . PRO B 1 195 ? -19.699 32.132 -9.218 1.00 14.39 195 PRO B C 1
ATOM 5286 O O . PRO B 1 195 ? -19.443 31.428 -10.209 1.00 13.52 195 PRO B O 1
ATOM 5290 N N . VAL B 1 196 ? -18.979 33.213 -8.891 1.00 14.70 196 VAL B N 1
ATOM 5291 C CA . VAL B 1 196 ? -18.035 33.739 -9.880 1.00 14.17 196 VAL B CA 1
ATOM 5292 C C . VAL B 1 196 ? -16.657 33.112 -9.912 1.00 15.36 196 VAL B C 1
ATOM 5293 O O . VAL B 1 196 ? -16.252 32.746 -11.052 1.00 14.83 196 VAL B O 1
ATOM 5297 N N . THR B 1 197 ? -15.928 32.845 -8.817 1.00 14.79 197 THR B N 1
ATOM 5298 C CA . THR B 1 197 ? -14.565 32.349 -8.974 1.00 14.63 197 THR B CA 1
ATOM 5299 C C . THR B 1 197 ? -14.493 30.916 -9.504 1.00 15.91 197 THR B C 1
ATOM 5300 O O . THR B 1 197 ? -13.499 30.539 -10.154 1.00 15.29 197 THR B O 1
ATOM 5304 N N . GLY B 1 198 ? -15.545 30.129 -9.322 1.00 15.14 198 GLY B N 1
ATOM 5305 C CA . GLY B 1 198 ? -15.631 28.787 -9.883 1.00 15.71 198 GLY B CA 1
ATOM 5306 C C . GLY B 1 198 ? -15.387 28.705 -11.381 1.00 14.15 198 GLY B C 1
ATOM 5307 O O . GLY B 1 198 ? -14.660 27.796 -11.803 1.00 12.44 198 GLY B O 1
ATOM 5308 N N . VAL B 1 199 ? -15.882 29.653 -12.193 1.00 13.44 199 VAL B N 1
ATOM 5309 C CA . VAL B 1 199 ? -15.698 29.508 -13.640 1.00 12.66 199 VAL B CA 1
ATOM 5310 C C . VAL B 1 199 ? -14.300 29.908 -14.049 1.00 12.52 199 VAL B C 1
ATOM 5311 O O . VAL B 1 199 ? -13.699 29.311 -14.963 1.00 12.26 199 VAL B O 1
ATOM 5315 N N . ILE B 1 200 ? -13.586 30.670 -13.197 1.00 11.27 200 ILE B N 1
ATOM 5316 C CA . ILE B 1 200 ? -12.158 30.898 -13.440 1.00 11.22 200 ILE B CA 1
ATOM 5317 C C . ILE B 1 200 ? -11.373 29.590 -13.349 1.00 11.06 200 ILE B C 1
ATOM 5318 O O . ILE B 1 200 ? -10.436 29.341 -14.124 1.00 10.21 200 ILE B O 1
ATOM 5323 N N . LEU B 1 201 ? -11.665 28.765 -12.346 1.00 11.41 201 LEU B N 1
ATOM 5324 C CA . LEU B 1 201 ? -10.977 27.466 -12.243 1.00 11.23 201 LEU B CA 1
ATOM 5325 C C . LEU B 1 201 ? -11.207 26.662 -13.533 1.00 10.16 201 LEU B C 1
ATOM 5326 O O . LEU B 1 201 ? -10.265 26.097 -14.066 1.00 10.12 201 LEU B O 1
ATOM 5331 N N . ALA B 1 202 ? -12.468 26.557 -13.969 1.00 9.18 202 ALA B N 1
ATOM 5332 C CA . ALA B 1 202 ? -12.803 25.792 -15.156 1.00 9.76 202 ALA B CA 1
ATOM 5333 C C . ALA B 1 202 ? -12.120 26.300 -16.420 1.00 10.06 202 ALA B C 1
ATOM 5334 O O . ALA B 1 202 ? -11.553 25.510 -17.179 1.00 9.35 202 ALA B O 1
ATOM 5336 N N . GLU B 1 203 ? -11.933 27.591 -16.586 1.00 10.11 203 GLU B N 1
ATOM 5337 C CA . GLU B 1 203 ? -11.243 28.212 -17.683 1.00 11.31 203 GLU B CA 1
ATOM 5338 C C . GLU B 1 203 ? -9.764 27.899 -17.606 1.00 11.46 203 GLU B C 1
ATOM 5339 O O . GLU B 1 203 ? -9.134 27.622 -18.616 1.00 12.78 203 GLU B O 1
ATOM 5345 N N . ILE B 1 204 ? -9.177 27.941 -16.404 1.00 10.58 204 ILE B N 1
ATOM 5346 C CA . ILE B 1 204 ? -7.760 27.639 -16.280 1.00 9.28 204 ILE B CA 1
ATOM 5347 C C . ILE B 1 204 ? -7.446 26.174 -16.641 1.00 10.94 204 ILE B C 1
ATOM 5348 O O . ILE B 1 204 ? -6.397 25.981 -17.288 1.00 10.75 204 ILE B O 1
ATOM 5353 N N . PHE B 1 205 ? -8.308 25.211 -16.336 1.00 10.74 205 PHE B N 1
ATOM 5354 C CA . PHE B 1 205 ? -8.040 23.813 -16.775 1.00 11.50 205 PHE B CA 1
ATOM 5355 C C . PHE B 1 205 ? -8.048 23.697 -18.295 1.00 11.29 205 PHE B C 1
ATOM 5356 O O . PHE B 1 205 ? -7.168 23.025 -18.857 1.00 10.40 205 PHE B O 1
ATOM 5364 N N . HIS B 1 206 ? -8.971 24.410 -18.959 1.00 12.29 206 HIS B N 1
ATOM 5365 C CA . HIS B 1 206 ? -8.991 24.498 -20.421 1.00 12.26 206 HIS B CA 1
ATOM 5366 C C . HIS B 1 206 ? -7.721 25.157 -20.959 1.00 12.68 206 HIS B C 1
ATOM 5367 O O . HIS B 1 206 ? -7.053 24.614 -21.854 1.00 11.72 206 HIS B O 1
ATOM 5374 N N . GLU B 1 207 ? -7.258 26.227 -20.316 1.00 12.52 207 GLU B N 1
ATOM 5375 C CA . GLU B 1 207 ? -6.017 26.861 -20.742 1.00 15.10 207 GLU B CA 1
ATOM 5376 C C . GLU B 1 207 ? -4.829 25.910 -20.637 1.00 14.87 207 GLU B C 1
ATOM 5377 O O . GLU B 1 207 ? -3.846 25.988 -21.384 1.00 14.34 207 GLU B O 1
ATOM 5383 N N . ALA B 1 208 ? -4.837 25.121 -19.567 1.00 12.87 208 ALA B N 1
ATOM 5384 C CA . ALA B 1 208 ? -3.800 24.146 -19.312 1.00 11.87 208 ALA B CA 1
ATOM 5385 C C . ALA B 1 208 ? -3.811 22.983 -20.309 1.00 11.73 208 ALA B C 1
ATOM 5386 O O . ALA B 1 208 ? -2.846 22.244 -20.157 1.00 11.22 208 ALA B O 1
ATOM 5388 N N . GLY B 1 209 ? -4.866 22.701 -21.064 1.00 12.17 209 GLY B N 1
ATOM 5389 C CA . GLY B 1 209 ? -4.837 21.631 -22.025 1.00 12.57 209 GLY B CA 1
ATOM 5390 C C . GLY B 1 209 ? -5.817 20.495 -21.862 1.00 13.33 209 GLY B C 1
ATOM 5391 O O . GLY B 1 209 ? -5.671 19.504 -22.570 1.00 12.81 209 GLY B O 1
ATOM 5392 N N . VAL B 1 210 ? -6.792 20.599 -20.987 1.00 13.62 210 VAL B N 1
ATOM 5393 C CA . VAL B 1 210 ? -7.834 19.558 -20.801 1.00 14.08 210 VAL B CA 1
ATOM 5394 C C . VAL B 1 210 ? -8.676 19.435 -22.036 1.00 15.19 210 VAL B C 1
ATOM 5395 O O . VAL B 1 210 ? -9.045 20.427 -22.697 1.00 13.91 210 VAL B O 1
ATOM 5399 N N . PRO B 1 211 ? -9.011 18.224 -22.485 1.00 15.33 211 PRO B N 1
ATOM 5400 C CA . PRO B 1 211 ? -10.009 18.017 -23.531 1.00 14.70 211 PRO B CA 1
ATOM 5401 C C . PRO B 1 211 ? -11.221 18.895 -23.320 1.00 14.88 211 PRO B C 1
ATOM 5402 O O . PRO B 1 211 ? -11.814 18.926 -22.222 1.00 15.55 211 PRO B O 1
ATOM 5406 N N . VAL B 1 212 ? -11.595 19.666 -24.342 1.00 14.27 212 VAL B N 1
ATOM 5407 C CA . VAL B 1 212 ? -12.736 20.569 -24.256 1.00 14.84 212 VAL B CA 1
ATOM 5408 C C . VAL B 1 212 ? -13.970 19.902 -23.669 1.00 14.22 212 VAL B C 1
ATOM 5409 O O . VAL B 1 212 ? -14.500 18.874 -24.141 1.00 13.84 212 VAL B O 1
ATOM 5413 N N . GLY B 1 213 ? -14.468 20.601 -22.641 1.00 13.19 213 GLY B N 1
ATOM 5414 C CA . GLY B 1 213 ? -15.702 20.184 -21.967 1.00 11.72 213 GLY B CA 1
ATOM 5415 C C . GLY B 1 213 ? -15.393 19.346 -20.742 1.00 11.26 213 GLY B C 1
ATOM 5416 O O . GLY B 1 213 ? -16.326 18.875 -20.124 1.00 11.93 213 GLY B O 1
ATOM 5417 N N . LEU B 1 214 ? -14.133 19.189 -20.348 1.00 11.40 214 LEU B N 1
ATOM 5418 C CA . LEU B 1 214 ? -13.821 18.269 -19.236 1.00 11.24 214 LEU B CA 1
ATOM 5419 C C . LEU B 1 214 ? -14.398 18.810 -17.920 1.00 13.22 214 LEU B C 1
ATOM 5420 O O . LEU B 1 214 ? -14.855 18.009 -17.077 1.00 13.07 214 LEU B O 1
ATOM 5425 N N . VAL B 1 215 ? -14.263 20.141 -17.689 1.00 12.11 215 VAL B N 1
ATOM 5426 C CA . VAL B 1 215 ? -14.692 20.735 -16.426 1.00 10.89 215 VAL B CA 1
ATOM 5427 C C . VAL B 1 215 ? -15.794 21.764 -16.719 1.00 11.88 215 VAL B C 1
ATOM 5428 O O . VAL B 1 215 ? -15.540 22.696 -17.490 1.00 12.67 215 VAL B O 1
ATOM 5432 N N . ASN B 1 216 ? -17.000 21.536 -16.241 1.00 10.75 216 ASN B N 1
ATOM 5433 C CA . ASN B 1 216 ? -18.159 22.345 -16.543 1.00 11.31 216 ASN B CA 1
ATOM 5434 C C . ASN B 1 216 ? -18.829 22.953 -15.303 1.00 11.61 216 ASN B C 1
ATOM 5435 O O . ASN B 1 216 ? -18.652 22.435 -14.193 1.00 10.83 216 ASN B O 1
ATOM 5440 N N . VAL B 1 217 ? -19.522 24.080 -15.485 1.00 11.13 217 VAL B N 1
ATOM 5441 C CA . VAL B 1 217 ? -20.082 24.810 -14.353 1.00 11.16 217 VAL B CA 1
ATOM 5442 C C . VAL B 1 217 ? -21.539 25.154 -14.579 1.00 12.02 217 VAL B C 1
ATOM 5443 O O . VAL B 1 217 ? -21.846 25.840 -15.555 1.00 12.06 217 VAL B O 1
ATOM 5447 N N . VAL B 1 218 ? -22.443 24.650 -13.737 1.00 11.41 218 VAL B N 1
ATOM 5448 C CA . VAL B 1 218 ? -23.851 25.014 -13.872 1.00 11.89 218 VAL B CA 1
ATOM 5449 C C . VAL B 1 218 ? -24.233 25.710 -12.553 1.00 13.51 218 VAL B C 1
ATOM 5450 O O . VAL B 1 218 ? -23.783 25.262 -11.478 1.00 13.35 218 VAL B O 1
ATOM 5454 N N . GLN B 1 219 ? -24.778 26.916 -12.703 1.00 13.36 219 GLN B N 1
ATOM 5455 C CA . GLN B 1 219 ? -25.196 27.708 -11.545 1.00 14.61 219 GLN B CA 1
ATOM 5456 C C . GLN B 1 219 ? -26.655 27.395 -11.181 1.00 15.44 219 GLN B C 1
ATOM 5457 O O . GLN B 1 219 ? -27.419 27.001 -12.062 1.00 15.23 219 GLN B O 1
ATOM 5463 N N . GLY B 1 220 ? -27.066 27.649 -9.940 1.00 16.14 220 GLY B N 1
ATOM 5464 C CA . GLY B 1 220 ? -28.463 27.439 -9.563 1.00 16.75 220 GLY B CA 1
ATOM 5465 C C . GLY B 1 220 ? -28.565 27.043 -8.087 1.00 16.55 220 GLY B C 1
ATOM 5466 O O . GLY B 1 220 ? -27.543 26.879 -7.451 1.00 15.97 220 GLY B O 1
ATOM 5467 N N . GLY B 1 221 ? -29.771 26.845 -7.594 1.00 17.33 221 GLY B N 1
ATOM 5468 C CA . GLY B 1 221 ? -30.004 26.446 -6.218 1.00 18.09 221 GLY B CA 1
ATOM 5469 C C . GLY B 1 221 ? -30.404 24.980 -6.110 1.00 20.43 221 GLY B C 1
ATOM 5470 O O . GLY B 1 221 ? -29.919 24.120 -6.855 1.00 20.35 221 GLY B O 1
ATOM 5471 N N . ALA B 1 222 ? -31.339 24.657 -5.239 1.00 20.91 222 ALA B N 1
ATOM 5472 C CA . ALA B 1 222 ? -31.778 23.325 -4.923 1.00 22.59 222 ALA B CA 1
ATOM 5473 C C . ALA B 1 222 ? -32.267 22.531 -6.127 1.00 23.29 222 ALA B C 1
ATOM 5474 O O . ALA B 1 222 ? -31.896 21.357 -6.255 1.00 23.20 222 ALA B O 1
ATOM 5476 N N . GLU B 1 223 ? -33.065 23.132 -6.996 1.00 23.52 223 GLU B N 1
ATOM 5477 C CA . GLU B 1 223 ? -33.576 22.466 -8.184 1.00 25.17 223 GLU B CA 1
ATOM 5478 C C . GLU B 1 223 ? -32.439 22.081 -9.119 1.00 21.87 223 GLU B C 1
ATOM 5479 O O . GLU B 1 223 ? -32.356 20.981 -9.683 1.00 19.17 223 GLU B O 1
ATOM 5485 N N . THR B 1 224 ? -31.479 22.983 -9.311 1.00 19.22 224 THR B N 1
ATOM 5486 C CA . THR B 1 224 ? -30.355 22.696 -10.200 1.00 17.10 224 THR B CA 1
ATOM 5487 C C . THR B 1 224 ? -29.554 21.533 -9.615 1.00 17.03 224 THR B C 1
ATOM 5488 O O . THR B 1 224 ? -29.119 20.655 -10.357 1.00 16.69 224 THR B O 1
ATOM 5492 N N . GLY B 1 225 ? -29.335 21.549 -8.315 1.00 16.15 225 GLY B N 1
ATOM 5493 C CA . GLY B 1 225 ? -28.677 20.488 -7.583 1.00 17.35 225 GLY B CA 1
ATOM 5494 C C . GLY B 1 225 ? -29.396 19.150 -7.650 1.00 16.90 225 GLY B C 1
ATOM 5495 O O . GLY B 1 225 ? -28.734 18.114 -7.851 1.00 17.57 225 GLY B O 1
ATOM 5496 N N . SER B 1 226 ? -30.704 19.138 -7.574 1.00 15.50 226 SER B N 1
ATOM 5497 C CA . SER B 1 226 ? -31.546 17.982 -7.720 1.00 15.81 226 SER B CA 1
ATOM 5498 C C . SER B 1 226 ? -31.486 17.358 -9.105 1.00 15.90 226 SER B C 1
ATOM 5499 O O . SER B 1 226 ? -31.302 16.129 -9.221 1.00 15.33 226 SER B O 1
ATOM 5502 N N . LEU B 1 227 ? -31.528 18.137 -10.170 1.00 15.65 227 LEU B N 1
ATOM 5503 C CA . LEU B 1 227 ? -31.285 17.656 -11.508 1.00 16.12 227 LEU B CA 1
ATOM 5504 C C . LEU B 1 227 ? -29.975 16.866 -11.621 1.00 15.90 227 LEU B C 1
ATOM 5505 O O . LEU B 1 227 ? -29.924 15.859 -12.329 1.00 15.11 227 LEU B O 1
ATOM 5510 N N . LEU B 1 228 ? -28.894 17.301 -10.975 1.00 14.60 228 LEU B N 1
ATOM 5511 C CA . LEU B 1 228 ? -27.615 16.619 -11.051 1.00 15.02 228 LEU B CA 1
ATOM 5512 C C . LEU B 1 228 ? -27.718 15.258 -10.358 1.00 15.97 228 LEU B C 1
ATOM 5513 O O . LEU B 1 228 ? -27.303 14.238 -10.933 1.00 15.21 228 LEU B O 1
ATOM 5518 N N . CYS B 1 229 ? -28.404 15.229 -9.215 1.00 15.38 229 CYS B N 1
ATOM 5519 C CA . CYS B 1 229 ? -28.576 14.024 -8.454 1.00 16.19 229 CYS B CA 1
ATOM 5520 C C . CYS B 1 229 ? -29.434 12.998 -9.184 1.00 17.20 229 CYS B C 1
ATOM 5521 O O . CYS B 1 229 ? -29.398 11.819 -8.807 1.00 17.87 229 CYS B O 1
ATOM 5524 N N . HIS B 1 230 ? -30.344 13.432 -10.038 1.00 17.29 230 HIS B N 1
ATOM 5525 C CA . HIS B 1 230 ? -31.292 12.614 -10.722 1.00 18.19 230 HIS B CA 1
ATOM 5526 C C . HIS B 1 230 ? -30.809 12.266 -12.130 1.00 17.53 230 HIS B C 1
ATOM 5527 O O . HIS B 1 230 ? -31.479 11.466 -12.774 1.00 18.57 230 HIS B O 1
ATOM 5534 N N . HIS B 1 231 ? -29.769 12.934 -12.624 1.00 17.32 231 HIS B N 1
ATOM 5535 C CA . HIS B 1 231 ? -29.359 12.721 -14.006 1.00 16.16 231 HIS B CA 1
ATOM 5536 C C . HIS B 1 231 ? -28.848 11.287 -14.180 1.00 17.59 231 HIS B C 1
ATOM 5537 O O . HIS B 1 231 ? -27.952 10.776 -13.498 1.00 17.52 231 HIS B O 1
ATOM 5544 N N . PRO B 1 232 ? -29.412 10.586 -15.158 1.00 18.56 232 PRO B N 1
ATOM 5545 C CA . PRO B 1 232 ? -29.089 9.195 -15.453 1.00 18.26 232 PRO B CA 1
ATOM 5546 C C . PRO B 1 232 ? -27.689 8.947 -15.955 1.00 17.26 232 PRO B C 1
ATOM 5547 O O . PRO B 1 232 ? -27.188 7.840 -15.847 1.00 16.47 232 PRO B O 1
ATOM 5551 N N . ASN B 1 233 ? -26.979 9.921 -16.487 1.00 17.30 233 ASN B N 1
ATOM 5552 C CA . ASN B 1 233 ? -25.621 9.753 -16.962 1.00 17.57 233 ASN B CA 1
ATOM 5553 C C . ASN B 1 233 ? -24.552 10.375 -16.069 1.00 15.82 233 ASN B C 1
ATOM 5554 O O . ASN B 1 233 ? -23.369 10.364 -16.439 1.00 15.99 233 ASN B O 1
ATOM 5559 N N . VAL B 1 234 ? -24.890 10.740 -14.835 1.00 12.93 234 VAL B N 1
ATOM 5560 C CA . VAL B 1 234 ? -23.904 11.140 -13.857 1.00 11.70 234 VAL B CA 1
ATOM 5561 C C . VAL B 1 234 ? -23.561 9.886 -13.047 1.00 12.62 234 VAL B C 1
ATOM 5562 O O . VAL B 1 234 ? -24.505 9.277 -12.550 1.00 12.15 234 VAL B O 1
ATOM 5566 N N . ALA B 1 235 ? -22.294 9.508 -12.913 1.00 11.72 235 ALA B N 1
ATOM 5567 C CA . ALA B 1 235 ? -21.947 8.332 -12.131 1.00 11.94 235 ALA B CA 1
ATOM 5568 C C . ALA B 1 235 ? -21.820 8.577 -10.630 1.00 12.78 235 ALA B C 1
ATOM 5569 O O . ALA B 1 235 ? -21.959 7.608 -9.860 1.00 13.02 235 ALA B O 1
ATOM 5571 N N . LYS B 1 236 ? -21.474 9.785 -10.186 1.00 11.23 236 LYS B N 1
ATOM 5572 C CA . LYS B 1 236 ? -21.179 10.006 -8.772 1.00 11.86 236 LYS B CA 1
ATOM 5573 C C . LYS B 1 236 ? -21.537 11.461 -8.406 1.00 12.63 236 LYS B C 1
ATOM 5574 O O . LYS B 1 236 ? -21.414 12.316 -9.271 1.00 12.41 236 LYS B O 1
ATOM 5580 N N . VAL B 1 237 ? -22.009 11.680 -7.180 1.00 12.69 237 VAL B N 1
ATOM 5581 C CA . VAL B 1 237 ? -22.265 13.035 -6.671 1.00 12.74 237 VAL B CA 1
ATOM 5582 C C . VAL B 1 237 ? -21.357 13.266 -5.472 1.00 15.25 237 VAL B C 1
ATOM 5583 O O . VAL B 1 237 ? -21.301 12.367 -4.608 1.00 16.98 237 VAL B O 1
ATOM 5587 N N . SER B 1 238 ? -20.646 14.384 -5.373 1.00 15.16 238 SER B N 1
ATOM 5588 C CA . SER B 1 238 ? -19.987 14.734 -4.106 1.00 15.79 238 SER B CA 1
ATOM 5589 C C . SER B 1 238 ? -20.608 16.025 -3.569 1.00 16.67 238 SER B C 1
ATOM 5590 O O . SER B 1 238 ? -20.625 17.056 -4.262 1.00 16.56 238 SER B O 1
ATOM 5593 N N . PHE B 1 239 ? -21.103 16.012 -2.344 1.00 15.99 239 PHE B N 1
ATOM 5594 C CA . PHE B 1 239 ? -21.844 17.142 -1.780 1.00 14.39 239 PHE B CA 1
ATOM 5595 C C . PHE B 1 239 ? -21.155 17.736 -0.561 1.00 14.93 239 PHE B C 1
ATOM 5596 O O . PHE B 1 239 ? -20.766 16.971 0.337 1.00 15.34 239 PHE B O 1
ATOM 5604 N N . THR B 1 240 ? -21.066 19.058 -0.452 1.00 15.29 240 THR B N 1
ATOM 5605 C CA . THR B 1 240 ? -20.674 19.710 0.815 1.00 16.78 240 THR B CA 1
ATOM 5606 C C . THR B 1 240 ? -21.783 20.674 1.258 1.00 17.93 240 THR B C 1
ATOM 5607 O O . THR B 1 240 ? -22.429 21.237 0.366 1.00 17.71 240 THR B O 1
ATOM 5611 N N . GLY B 1 241 ? -22.154 20.682 2.541 1.00 17.50 241 GLY B N 1
ATOM 5612 C CA . GLY B 1 241 ? -23.280 21.455 3.003 1.00 18.15 241 GLY B CA 1
ATOM 5613 C C . GLY B 1 241 ? -23.878 20.930 4.315 1.00 18.46 241 GLY B C 1
ATOM 5614 O O . GLY B 1 241 ? -23.232 20.350 5.165 1.00 17.92 241 GLY B O 1
ATOM 5615 N N . SER B 1 242 ? -25.167 21.181 4.510 1.00 19.26 242 SER B N 1
ATOM 5616 C CA . SER B 1 242 ? -25.837 20.866 5.772 1.00 20.57 242 SER B CA 1
ATOM 5617 C C . SER B 1 242 ? -26.299 19.399 5.841 1.00 20.31 242 SER B C 1
ATOM 5618 O O . SER B 1 242 ? -26.735 18.795 4.866 1.00 18.97 242 SER B O 1
ATOM 5621 N N . VAL B 1 243 ? -26.658 18.945 7.037 1.00 20.46 243 VAL B N 1
ATOM 5622 C CA . VAL B 1 243 ? -27.101 17.593 7.304 1.00 20.37 243 VAL B CA 1
ATOM 5623 C C . VAL B 1 243 ? -28.400 17.287 6.575 1.00 21.72 243 VAL B C 1
ATOM 5624 O O . VAL B 1 243 ? -28.495 16.372 5.747 1.00 21.54 243 VAL B O 1
ATOM 5628 N N . PRO B 1 244 ? -29.401 18.144 6.777 1.00 22.56 244 PRO B N 1
ATOM 5629 C CA . PRO B 1 244 ? -30.693 17.961 6.152 1.00 22.48 244 PRO B CA 1
ATOM 5630 C C . PRO B 1 244 ? -30.572 17.928 4.634 1.00 23.10 244 PRO B C 1
ATOM 5631 O O . PRO B 1 244 ? -31.134 17.014 4.018 1.00 23.39 244 PRO B O 1
ATOM 5635 N N . THR B 1 245 ? -29.769 18.806 4.018 1.00 21.85 245 THR B N 1
ATOM 5636 C CA . THR B 1 245 ? -29.688 18.726 2.551 1.00 22.17 245 THR B CA 1
ATOM 5637 C C . THR B 1 245 ? -28.885 17.484 2.113 1.00 20.14 245 THR B C 1
ATOM 5638 O O . THR B 1 245 ? -29.258 16.845 1.140 1.00 17.62 245 THR B O 1
ATOM 5642 N N . GLY B 1 246 ? -27.875 17.111 2.892 1.00 18.72 246 GLY B N 1
ATOM 5643 C CA . GLY B 1 246 ? -27.069 15.936 2.602 1.00 19.06 246 GLY B CA 1
ATOM 5644 C C . GLY B 1 246 ? -27.940 14.675 2.583 1.00 19.01 246 GLY B C 1
ATOM 5645 O O . GLY B 1 246 ? -27.931 13.934 1.597 1.00 18.63 246 GLY B O 1
ATOM 5646 N N . LYS B 1 247 ? -28.829 14.529 3.538 1.00 19.50 247 LYS B N 1
ATOM 5647 C CA . LYS B 1 247 ? -29.776 13.436 3.612 1.00 20.76 247 LYS B CA 1
ATOM 5648 C C . LYS B 1 247 ? -30.619 13.347 2.358 1.00 20.76 247 LYS B C 1
ATOM 5649 O O . LYS B 1 247 ? -30.772 12.240 1.826 1.00 18.89 247 LYS B O 1
ATOM 5655 N N . LYS B 1 248 ? -31.103 14.476 1.869 1.00 21.52 248 LYS B N 1
ATOM 5656 C CA . LYS B 1 248 ? -31.906 14.505 0.652 1.00 23.68 248 LYS B CA 1
ATOM 5657 C C . LYS B 1 248 ? -31.122 14.096 -0.582 1.00 21.54 248 LYS B C 1
ATOM 5658 O O . LYS B 1 248 ? -31.655 13.353 -1.403 1.00 20.71 248 LYS B O 1
ATOM 5664 N N . VAL B 1 249 ? -29.884 14.565 -0.688 1.00 18.08 249 VAL B N 1
ATOM 5665 C CA . VAL B 1 249 ? -28.995 14.206 -1.770 1.00 15.65 249 VAL B CA 1
ATOM 5666 C C . VAL B 1 249 ? -28.836 12.694 -1.848 1.00 16.05 249 VAL B C 1
ATOM 5667 O O . VAL B 1 249 ? -28.885 12.114 -2.940 1.00 14.01 249 VAL B O 1
ATOM 5671 N N . MET B 1 250 ? -28.582 12.071 -0.697 1.00 15.98 250 MET B N 1
ATOM 5672 C CA . MET B 1 250 ? -28.388 10.627 -0.638 1.00 17.56 250 MET B CA 1
ATOM 5673 C C . MET B 1 250 ? -29.633 9.877 -1.128 1.00 17.88 250 MET B C 1
ATOM 5674 O O . MET B 1 250 ? -29.526 9.078 -2.082 1.00 17.01 250 MET B O 1
ATOM 5679 N N . GLU B 1 251 ? -30.812 10.327 -0.717 1.00 19.35 251 GLU B N 1
ATOM 5680 C CA . GLU B 1 251 ? -32.086 9.817 -1.141 1.00 22.39 251 GLU B CA 1
ATOM 5681 C C . GLU B 1 251 ? -32.362 9.990 -2.631 1.00 21.06 251 GLU B C 1
ATOM 5682 O O . GLU B 1 251 ? -32.745 9.017 -3.290 1.00 20.93 251 GLU B O 1
ATOM 5688 N N . MET B 1 252 ? -32.108 11.177 -3.184 1.00 18.90 252 MET B N 1
ATOM 5689 C CA . MET B 1 252 ? -32.290 11.351 -4.616 1.00 18.26 252 MET B CA 1
ATOM 5690 C C . MET B 1 252 ? -31.312 10.467 -5.404 1.00 18.40 252 MET B C 1
ATOM 5691 O O . MET B 1 252 ? -31.720 9.714 -6.314 1.00 16.05 252 MET B O 1
ATOM 5696 N N . SER B 1 253 ? -30.106 10.286 -4.848 1.00 17.74 253 SER B N 1
ATOM 5697 C CA . SER B 1 253 ? -29.036 9.568 -5.514 1.00 18.20 253 SER B CA 1
ATOM 5698 C C . SER B 1 253 ? -29.305 8.059 -5.507 1.00 17.69 253 SER B C 1
ATOM 5699 O O . SER B 1 253 ? -28.937 7.360 -6.446 1.00 17.16 253 SER B O 1
ATOM 5702 N N . ALA B 1 254 ? -30.150 7.579 -4.616 1.00 18.18 254 ALA B N 1
ATOM 5703 C CA . ALA B 1 254 ? -30.577 6.212 -4.521 1.00 20.12 254 ALA B CA 1
ATOM 5704 C C . ALA B 1 254 ? -31.386 5.704 -5.710 1.00 21.46 254 ALA B C 1
ATOM 5705 O O . ALA B 1 254 ? -31.182 4.523 -6.089 1.00 22.36 254 ALA B O 1
ATOM 5707 N N . LYS B 1 255 ? -32.026 6.564 -6.472 1.00 21.82 255 LYS B N 1
ATOM 5708 C CA . LYS B 1 255 ? -32.805 6.218 -7.630 1.00 24.41 255 LYS B CA 1
ATOM 5709 C C . LYS B 1 255 ? -32.004 5.679 -8.805 1.00 23.37 255 LYS B C 1
ATOM 5710 O O . LYS B 1 255 ? -32.573 4.887 -9.567 1.00 22.98 255 LYS B O 1
ATOM 5716 N N . THR B 1 256 ? -30.752 6.049 -8.948 1.00 21.83 256 THR B N 1
ATOM 5717 C CA . THR B 1 256 ? -29.856 5.517 -9.969 1.00 21.07 256 THR B CA 1
ATOM 5718 C C . THR B 1 256 ? -28.667 4.785 -9.358 1.00 18.41 256 THR B C 1
ATOM 5719 O O . THR B 1 256 ? -27.697 4.345 -9.995 1.00 16.62 256 THR B O 1
ATOM 5723 N N . VAL B 1 257 ? -28.748 4.475 -8.048 1.00 14.93 257 VAL B N 1
ATOM 5724 C CA . VAL B 1 257 ? -27.669 3.742 -7.367 1.00 14.29 257 VAL B CA 1
ATOM 5725 C C . VAL B 1 257 ? -26.319 4.443 -7.571 1.00 14.26 257 VAL B C 1
ATOM 5726 O O . VAL B 1 257 ? -25.300 3.792 -7.856 1.00 13.53 257 VAL B O 1
ATOM 5730 N N . LYS B 1 258 ? -26.282 5.781 -7.440 1.00 12.87 258 LYS B N 1
ATOM 5731 C CA . LYS B 1 258 ? -25.070 6.549 -7.627 1.00 13.29 258 LYS B CA 1
ATOM 5732 C C . LYS B 1 258 ? -24.066 6.439 -6.500 1.00 12.58 258 LYS B C 1
ATOM 5733 O O . LYS B 1 258 ? -24.492 6.281 -5.354 1.00 12.69 258 LYS B O 1
ATOM 5739 N N . HIS B 1 259 ? -22.783 6.552 -6.800 1.00 13.23 259 HIS B N 1
ATOM 5740 C CA . HIS B 1 259 ? -21.755 6.780 -5.797 1.00 15.57 259 HIS B CA 1
ATOM 5741 C C . HIS B 1 259 ? -21.983 8.141 -5.124 1.00 15.83 259 HIS B C 1
ATOM 5742 O O . HIS B 1 259 ? -22.295 9.088 -5.861 1.00 15.51 259 HIS B O 1
ATOM 5749 N N . VAL B 1 260 ? -21.980 8.224 -3.804 1.00 14.68 260 VAL B N 1
ATOM 5750 C CA . VAL B 1 260 ? -22.179 9.422 -3.034 1.00 13.78 260 VAL B CA 1
ATOM 5751 C C . VAL B 1 260 ? -21.068 9.668 -2.006 1.00 14.94 260 VAL B C 1
ATOM 5752 O O . VAL B 1 260 ? -20.724 8.763 -1.232 1.00 14.41 260 VAL B O 1
ATOM 5756 N N . THR B 1 261 ? -20.572 10.911 -1.885 1.00 14.27 261 THR B N 1
ATOM 5757 C CA . THR B 1 261 ? -19.780 11.256 -0.691 1.00 14.97 261 THR B CA 1
ATOM 5758 C C . THR B 1 261 ? -20.416 12.512 -0.080 1.00 14.88 261 THR B C 1
ATOM 5759 O O . THR B 1 261 ? -20.971 13.295 -0.866 1.00 12.50 261 THR B O 1
ATOM 5763 N N . LEU B 1 262 ? -20.442 12.579 1.247 1.00 13.65 262 LEU B N 1
ATOM 5764 C CA . LEU B 1 262 ? -21.099 13.695 1.931 1.00 15.49 262 LEU B CA 1
ATOM 5765 C C . LEU B 1 262 ? -20.158 14.288 2.988 1.00 17.74 262 LEU B C 1
ATOM 5766 O O . LEU B 1 262 ? -19.585 13.597 3.850 1.00 16.81 262 LEU B O 1
ATOM 5771 N N . GLU B 1 263 ? -19.983 15.609 2.908 1.00 20.06 263 GLU B N 1
ATOM 5772 C CA . GLU B 1 263 ? -19.193 16.344 3.907 1.00 22.48 263 GLU B CA 1
ATOM 5773 C C . GLU B 1 263 ? -20.139 17.341 4.571 1.00 21.38 263 GLU B C 1
ATOM 5774 O O . GLU B 1 263 ? -20.576 18.315 3.930 1.00 19.83 263 GLU B O 1
ATOM 5780 N N . LEU B 1 264 ? -20.641 16.984 5.750 1.00 20.09 264 LEU B N 1
ATOM 5781 C CA . LEU B 1 264 ? -21.725 17.764 6.373 1.00 20.82 264 LEU B CA 1
ATOM 5782 C C . LEU B 1 264 ? -21.190 18.655 7.484 1.00 21.79 264 LEU B C 1
ATOM 5783 O O . LEU B 1 264 ? -19.986 19.001 7.430 1.00 25.70 264 LEU B O 1
ATOM 5788 N N . GLY B 1 265 ? -21.995 19.254 8.338 1.00 20.24 265 GLY B N 1
ATOM 5789 C CA . GLY B 1 265 ? -21.325 20.271 9.213 1.00 19.47 265 GLY B CA 1
ATOM 5790 C C . GLY B 1 265 ? -20.711 19.609 10.436 1.00 17.63 265 GLY B C 1
ATOM 5791 O O . GLY B 1 265 ? -20.591 18.385 10.479 1.00 16.21 265 GLY B O 1
ATOM 5792 N N . GLY B 1 266 ? -20.705 20.332 11.550 1.00 16.23 266 GLY B N 1
ATOM 5793 C CA . GLY B 1 266 ? -20.292 19.720 12.815 1.00 14.96 266 GLY B CA 1
ATOM 5794 C C . GLY B 1 266 ? -20.713 20.529 14.030 1.00 15.03 266 GLY B C 1
ATOM 5795 O O . GLY B 1 266 ? -21.301 21.601 13.942 1.00 14.48 266 GLY B O 1
ATOM 5796 N N . LYS B 1 267 ? -20.300 20.031 15.177 1.00 13.50 267 LYS B N 1
ATOM 5797 C CA . LYS B 1 267 ? -20.395 20.756 16.442 1.00 15.20 267 LYS B CA 1
ATOM 5798 C C . LYS B 1 267 ? -19.182 20.262 17.235 1.00 13.85 267 LYS B C 1
ATOM 5799 O O . LYS B 1 267 ? -19.294 19.623 18.268 1.00 12.44 267 LYS B O 1
ATOM 5805 N N . SER B 1 268 ? -18.014 20.436 16.618 1.00 12.34 268 SER B N 1
ATOM 5806 C CA . SER B 1 268 ? -16.765 19.882 17.094 1.00 13.21 268 SER B CA 1
ATOM 5807 C C . SER B 1 268 ? -16.302 20.386 18.450 1.00 14.42 268 SER B C 1
ATOM 5808 O O . SER B 1 268 ? -16.361 21.590 18.692 1.00 13.96 268 SER B O 1
ATOM 5811 N N . PRO B 1 269 ? -15.776 19.472 19.264 1.00 14.33 269 PRO B N 1
ATOM 5812 C CA . PRO B 1 269 ? -15.373 19.818 20.621 1.00 14.33 269 PRO B CA 1
ATOM 5813 C C . PRO B 1 269 ? -13.876 20.024 20.740 1.00 14.40 269 PRO B C 1
ATOM 5814 O O . PRO B 1 269 ? -13.089 19.226 20.234 1.00 11.60 269 PRO B O 1
ATOM 5818 N N . LEU B 1 270 ? -13.460 20.997 21.545 1.00 13.79 270 LEU B N 1
ATOM 5819 C CA . LEU B 1 270 ? -12.050 21.285 21.775 1.00 12.42 270 LEU B CA 1
ATOM 5820 C C . LEU B 1 270 ? -11.794 21.133 23.268 1.00 12.45 270 LEU B C 1
ATOM 5821 O O . LEU B 1 270 ? -12.421 21.856 24.037 1.00 12.43 270 LEU B O 1
ATOM 5826 N N . LEU B 1 271 ? -10.880 20.236 23.648 1.00 11.81 271 LEU B N 1
ATOM 5827 C CA . LEU B 1 271 ? -10.712 19.922 25.063 1.00 13.09 271 LEU B CA 1
ATOM 5828 C C . LEU B 1 271 ? -9.403 20.518 25.552 1.00 13.21 271 LEU B C 1
ATOM 5829 O O . LEU B 1 271 ? -8.350 20.356 24.959 1.00 13.39 271 LEU B O 1
ATOM 5834 N N . ILE B 1 272 ? -9.459 21.334 26.588 1.00 13.87 272 ILE B N 1
ATOM 5835 C CA . ILE B 1 272 ? -8.318 22.070 27.134 1.00 13.74 272 ILE B CA 1
ATOM 5836 C C . ILE B 1 272 ? -8.053 21.648 28.562 1.00 13.40 272 ILE B C 1
ATOM 5837 O O . ILE B 1 272 ? -8.835 22.050 29.448 1.00 13.39 272 ILE B O 1
ATOM 5842 N N . PHE B 1 273 ? -7.025 20.847 28.772 1.00 12.92 273 PHE B N 1
ATOM 5843 C CA . PHE B 1 273 ? -6.684 20.359 30.106 1.00 12.93 273 PHE B CA 1
ATOM 5844 C C . PHE B 1 273 ? -5.849 21.368 30.876 1.00 13.74 273 PHE B C 1
ATOM 5845 O O . PHE B 1 273 ? -5.016 22.139 30.341 1.00 13.38 273 PHE B O 1
ATOM 5853 N N . LYS B 1 274 ? -5.847 21.220 32.195 1.00 15.55 274 LYS B N 1
ATOM 5854 C CA . LYS B 1 274 ? -5.135 22.157 33.068 1.00 16.57 274 LYS B CA 1
ATOM 5855 C C . LYS B 1 274 ? -3.645 22.166 32.872 1.00 15.93 274 LYS B C 1
ATOM 5856 O O . LYS B 1 274 ? -3.002 23.129 33.297 1.00 15.55 274 LYS B O 1
ATOM 5862 N N . ASP B 1 275 ? -3.032 21.115 32.327 1.00 15.73 275 ASP B N 1
ATOM 5863 C CA . ASP B 1 275 ? -1.581 21.084 32.135 1.00 15.21 275 ASP B CA 1
ATOM 5864 C C . ASP B 1 275 ? -1.205 21.684 30.790 1.00 15.57 275 ASP B C 1
ATOM 5865 O O . ASP B 1 275 ? -0.053 21.572 30.411 1.00 17.75 275 ASP B O 1
ATOM 5870 N N . CYS B 1 276 ? -2.095 22.316 30.029 1.00 15.67 276 CYS B N 1
ATOM 5871 C CA . CYS B 1 276 ? -1.744 22.855 28.733 1.00 16.31 276 CYS B CA 1
ATOM 5872 C C . CYS B 1 276 ? -0.789 24.044 28.836 1.00 17.48 276 CYS B C 1
ATOM 5873 O O . CYS B 1 276 ? -0.545 24.638 29.897 1.00 16.59 276 CYS B O 1
ATOM 5876 N N . GLU B 1 277 ? -0.259 24.483 27.695 1.00 17.44 277 GLU B N 1
ATOM 5877 C CA . GLU B 1 277 ? 0.432 25.781 27.629 1.00 18.39 277 GLU B CA 1
ATOM 5878 C C . GLU B 1 277 ? -0.616 26.839 27.290 1.00 17.52 277 GLU B C 1
ATOM 5879 O O . GLU B 1 277 ? -1.188 26.747 26.196 1.00 15.93 277 GLU B O 1
ATOM 5885 N N . LEU B 1 278 ? -1.002 27.675 28.249 1.00 17.15 278 LEU B N 1
ATOM 5886 C CA . LEU B 1 278 ? -2.216 28.478 28.115 1.00 18.32 278 LEU B CA 1
ATOM 5887 C C . LEU B 1 278 ? -2.319 29.345 26.864 1.00 15.83 278 LEU B C 1
ATOM 5888 O O . LEU B 1 278 ? -3.375 29.462 26.230 1.00 15.14 278 LEU B O 1
ATOM 5893 N N . GLU B 1 279 ? -1.246 30.019 26.497 1.00 14.68 279 GLU B N 1
ATOM 5894 C CA . GLU B 1 279 ? -1.212 30.885 25.325 1.00 15.74 279 GLU B CA 1
ATOM 5895 C C . GLU B 1 279 ? -1.419 30.095 24.034 1.00 15.02 279 GLU B C 1
ATOM 5896 O O . GLU B 1 279 ? -2.240 30.517 23.215 1.00 15.58 279 GLU B O 1
ATOM 5902 N N . ASN B 1 280 ? -0.920 28.840 23.970 1.00 14.30 280 ASN B N 1
ATOM 5903 C CA . ASN B 1 280 ? -1.202 28.002 22.792 1.00 11.84 280 ASN B CA 1
ATOM 5904 C C . ASN B 1 280 ? -2.651 27.596 22.760 1.00 11.46 280 ASN B C 1
ATOM 5905 O O . ASN B 1 280 ? -3.345 27.665 21.734 1.00 11.31 280 ASN B O 1
ATOM 5910 N N . ALA B 1 281 ? -3.208 27.203 23.915 1.00 11.16 281 ALA B N 1
ATOM 5911 C CA . ALA B 1 281 ? -4.630 26.888 24.011 1.00 12.67 281 ALA B CA 1
ATOM 5912 C C . ALA B 1 281 ? -5.519 28.091 23.676 1.00 13.21 281 ALA B C 1
ATOM 5913 O O . ALA B 1 281 ? -6.511 27.931 22.959 1.00 13.90 281 ALA B O 1
ATOM 5915 N N . VAL B 1 282 ? -5.126 29.310 24.093 1.00 13.90 282 VAL B N 1
ATOM 5916 C CA . VAL B 1 282 ? -5.871 30.503 23.682 1.00 13.55 282 VAL B CA 1
ATOM 5917 C C . VAL B 1 282 ? -5.835 30.674 22.168 1.00 13.93 282 VAL B C 1
ATOM 5918 O O . VAL B 1 282 ? -6.868 30.798 21.496 1.00 14.23 282 VAL B O 1
ATOM 5922 N N . ARG B 1 283 ? -4.644 30.696 21.581 1.00 14.15 283 ARG B N 1
ATOM 5923 C CA . ARG B 1 283 ? -4.541 30.689 20.122 1.00 14.87 283 ARG B CA 1
ATOM 5924 C C . ARG B 1 283 ? -5.373 29.591 19.431 1.00 14.27 283 ARG B C 1
ATOM 5925 O O . ARG B 1 283 ? -6.130 29.895 18.490 1.00 13.43 283 ARG B O 1
ATOM 5933 N N . GLY B 1 284 ? -5.288 28.344 19.917 1.00 12.55 284 GLY B N 1
ATOM 5934 C CA . GLY B 1 284 ? -6.130 27.295 19.367 1.00 11.51 284 GLY B CA 1
ATOM 5935 C C . GLY B 1 284 ? -7.610 27.585 19.417 1.00 10.73 284 GLY B C 1
ATOM 5936 O O . GLY B 1 284 ? -8.281 27.388 18.383 1.00 9.63 284 GLY B O 1
ATOM 5937 N N . ALA B 1 285 ? -8.116 28.042 20.592 1.00 9.65 285 ALA B N 1
ATOM 5938 C CA . ALA B 1 285 ? -9.578 28.271 20.624 1.00 10.73 285 ALA B CA 1
ATOM 5939 C C . ALA B 1 285 ? -10.015 29.392 19.674 1.00 11.08 285 ALA B C 1
ATOM 5940 O O . ALA B 1 285 ? -11.039 29.350 18.983 1.00 10.34 285 ALA B O 1
ATOM 5942 N N . LEU B 1 286 ? -9.175 30.416 19.542 1.00 12.00 286 LEU B N 1
ATOM 5943 C CA . LEU B 1 286 ? -9.441 31.535 18.608 1.00 12.38 286 LEU B CA 1
ATOM 5944 C C . LEU B 1 286 ? -9.406 31.088 17.141 1.00 12.52 286 LEU B C 1
ATOM 5945 O O . LEU B 1 286 ? -10.358 31.281 16.379 1.00 11.76 286 LEU B O 1
ATOM 5950 N N . MET B 1 287 ? -8.409 30.270 16.798 1.00 12.28 287 MET B N 1
ATOM 5951 C CA . MET B 1 287 ? -8.301 29.673 15.465 1.00 12.32 287 MET B CA 1
ATOM 5952 C C . MET B 1 287 ? -9.359 28.602 15.238 1.00 11.89 287 MET B C 1
ATOM 5953 O O . MET B 1 287 ? -9.762 28.375 14.083 1.00 12.21 287 MET B O 1
ATOM 5958 N N . ALA B 1 288 ? -9.962 28.051 16.300 1.00 10.36 288 ALA B N 1
ATOM 5959 C CA . ALA B 1 288 ? -11.036 27.078 16.156 1.00 10.27 288 ALA B CA 1
ATOM 5960 C C . ALA B 1 288 ? -12.391 27.711 15.917 1.00 9.86 288 ALA B C 1
ATOM 5961 O O . ALA B 1 288 ? -13.376 26.994 15.756 1.00 8.29 288 ALA B O 1
ATOM 5963 N N . ASN B 1 289 ? -12.518 29.039 16.102 1.00 11.22 289 ASN B N 1
ATOM 5964 C CA . ASN B 1 289 ? -13.861 29.626 16.096 1.00 10.88 289 ASN B CA 1
ATOM 5965 C C . ASN B 1 289 ? -14.059 30.780 15.134 1.00 11.72 289 ASN B C 1
ATOM 5966 O O . ASN B 1 289 ? -15.190 31.019 14.712 1.00 11.75 289 ASN B O 1
ATOM 5971 N N . PHE B 1 290 ? -13.007 31.556 14.865 1.00 11.80 290 PHE B N 1
ATOM 5972 C CA . PHE B 1 290 ? -13.155 32.822 14.168 1.00 12.80 290 PHE B CA 1
ATOM 5973 C C . PHE B 1 290 ? -12.572 32.997 12.787 1.00 13.63 290 PHE B C 1
ATOM 5974 O O . PHE B 1 290 ? -12.658 34.135 12.251 1.00 12.04 290 PHE B O 1
ATOM 5982 N N . LEU B 1 291 ? -12.077 31.936 12.124 1.00 12.98 291 LEU B N 1
ATOM 5983 C CA . LEU B 1 291 ? -11.624 32.104 10.739 1.00 11.17 291 LEU B CA 1
ATOM 5984 C C . LEU B 1 291 ? -12.845 32.256 9.841 1.00 11.65 291 LEU B C 1
ATOM 5985 O O . LEU B 1 291 ? -13.928 31.748 10.181 1.00 11.13 291 LEU B O 1
ATOM 5990 N N . THR B 1 292 ? -12.750 33.053 8.784 1.00 11.00 292 THR B N 1
ATOM 5991 C CA . THR B 1 292 ? -13.883 33.144 7.845 1.00 10.78 292 THR B CA 1
ATOM 5992 C C . THR B 1 292 ? -15.208 33.457 8.496 1.00 11.00 292 THR B C 1
ATOM 5993 O O . THR B 1 292 ? -16.328 33.034 8.160 1.00 10.27 292 THR B O 1
ATOM 5997 N N . GLN B 1 293 ? -15.170 34.413 9.431 1.00 10.66 293 GLN B N 1
ATOM 5998 C CA . GLN B 1 293 ? -16.347 34.942 10.126 1.00 11.07 293 GLN B CA 1
ATOM 5999 C C . GLN B 1 293 ? -17.063 33.816 10.875 1.00 11.48 293 GLN B C 1
ATOM 6000 O O . GLN B 1 293 ? -18.295 33.815 10.950 1.00 12.87 293 GLN B O 1
ATOM 6006 N N . GLY B 1 294 ? -16.366 32.840 11.403 1.00 10.54 294 GLY B N 1
ATOM 6007 C CA . GLY B 1 294 ? -16.910 31.659 12.027 1.00 10.86 294 GLY B CA 1
ATOM 6008 C C . GLY B 1 294 ? -17.721 30.743 11.121 1.00 11.12 294 GLY B C 1
ATOM 6009 O O . GLY B 1 294 ? -18.507 29.919 11.615 1.00 11.54 294 GLY B O 1
ATOM 6010 N N . GLN B 1 295 ? -17.583 30.800 9.796 1.00 10.66 295 GLN B N 1
ATOM 6011 C CA . GLN B 1 295 ? -18.407 30.035 8.862 1.00 11.56 295 GLN B CA 1
ATOM 6012 C C . GLN B 1 295 ? -17.575 28.862 8.316 1.00 13.51 295 GLN B C 1
ATOM 6013 O O . GLN B 1 295 ? -17.067 28.788 7.180 1.00 13.03 295 GLN B O 1
ATOM 6019 N N . VAL B 1 296 ? -17.130 27.979 9.220 1.00 14.19 296 VAL B N 1
ATOM 6020 C CA . VAL B 1 296 ? -16.205 26.888 8.939 1.00 14.08 296 VAL B CA 1
ATOM 6021 C C . VAL B 1 296 ? -16.714 25.568 9.539 1.00 16.41 296 VAL B C 1
ATOM 6022 O O . VAL B 1 296 ? -16.930 25.430 10.760 1.00 14.22 296 VAL B O 1
ATOM 6026 N N . CYS B 1 297 ? -16.792 24.529 8.676 1.00 16.38 297 CYS B N 1
ATOM 6027 C CA . CYS B 1 297 ? -17.361 23.253 9.075 1.00 17.11 297 CYS B CA 1
ATOM 6028 C C . CYS B 1 297 ? -16.700 22.573 10.269 1.00 14.97 297 CYS B C 1
ATOM 6029 O O . CYS B 1 297 ? -17.474 22.042 11.098 1.00 13.10 297 CYS B O 1
ATOM 6032 N N . THR B 1 298 ? -15.377 22.605 10.357 1.00 11.84 298 THR B N 1
ATOM 6033 C CA . THR B 1 298 ? -14.678 21.975 11.464 1.00 12.31 298 THR B CA 1
ATOM 6034 C C . THR B 1 298 ? -14.561 22.697 12.796 1.00 12.46 298 THR B C 1
ATOM 6035 O O . THR B 1 298 ? -13.936 22.223 13.775 1.00 11.80 298 THR B O 1
ATOM 6039 N N . ASN B 1 299 ? -14.965 23.963 12.848 1.00 12.42 299 ASN B N 1
ATOM 6040 C CA . ASN B 1 299 ? -14.736 24.810 14.022 1.00 11.40 299 ASN B CA 1
ATOM 6041 C C . ASN B 1 299 ? -15.091 24.115 15.331 1.00 10.08 299 ASN B C 1
ATOM 6042 O O . ASN B 1 299 ? -16.179 23.514 15.446 1.00 8.32 299 ASN B O 1
ATOM 6047 N N . GLY B 1 300 ? -14.169 24.183 16.284 1.00 10.11 300 GLY B N 1
ATOM 6048 C CA . GLY B 1 300 ? -14.367 23.689 17.629 1.00 10.67 300 GLY B CA 1
ATOM 6049 C C . GLY B 1 300 ? -15.189 24.654 18.461 1.00 11.28 300 GLY B C 1
ATOM 6050 O O . GLY B 1 300 ? -14.680 25.437 19.234 1.00 11.49 300 GLY B O 1
ATOM 6051 N N . THR B 1 301 ? -16.499 24.590 18.286 1.00 12.81 301 THR B N 1
ATOM 6052 C CA . THR B 1 301 ? -17.476 25.536 18.743 1.00 14.02 301 THR B CA 1
ATOM 6053 C C . THR B 1 301 ? -17.991 25.163 20.127 1.00 14.97 301 THR B C 1
ATOM 6054 O O . THR B 1 301 ? -18.637 26.003 20.777 1.00 14.04 301 THR B O 1
ATOM 6058 N N . ARG B 1 302 ? -17.586 23.978 20.606 1.00 14.07 302 ARG B N 1
ATOM 6059 C CA . ARG B 1 302 ? -17.828 23.666 22.024 1.00 14.05 302 ARG B CA 1
ATOM 6060 C C . ARG B 1 302 ? -16.459 23.630 22.713 1.00 14.49 302 ARG B C 1
ATOM 6061 O O . ARG B 1 302 ? -15.693 22.659 22.411 1.00 14.70 302 ARG B O 1
ATOM 6069 N N . VAL B 1 303 ? -16.068 24.673 23.407 1.00 12.52 303 VAL B N 1
ATOM 6070 C CA . VAL B 1 303 ? -14.749 24.668 24.063 1.00 12.47 303 VAL B CA 1
ATOM 6071 C C . VAL B 1 303 ? -14.850 24.253 25.529 1.00 13.84 303 VAL B C 1
ATOM 6072 O O . VAL B 1 303 ? -15.366 25.032 26.363 1.00 12.30 303 VAL B O 1
ATOM 6076 N N . PHE B 1 304 ? -14.339 23.063 25.839 1.00 12.85 304 PHE B N 1
ATOM 6077 C CA . PHE B 1 304 ? -14.418 22.496 27.172 1.00 13.09 304 PHE B CA 1
ATOM 6078 C C . PHE B 1 304 ? -13.141 22.862 27.907 1.00 13.61 304 PHE B C 1
ATOM 6079 O O . PHE B 1 304 ? -12.091 22.578 27.349 1.00 12.97 304 PHE B O 1
ATOM 6087 N N . VAL B 1 305 ? -13.216 23.593 29.017 1.00 13.30 305 VAL B N 1
ATOM 6088 C CA . VAL B 1 305 ? -12.000 24.000 29.712 1.00 13.61 305 VAL B CA 1
ATOM 6089 C C . VAL B 1 305 ? -11.975 23.478 31.144 1.00 14.53 305 VAL B C 1
ATOM 6090 O O . VAL B 1 305 ? -12.969 23.628 31.895 1.00 15.10 305 VAL B O 1
ATOM 6094 N N . GLN B 1 306 ? -10.887 22.858 31.554 1.00 15.18 306 GLN B N 1
ATOM 6095 C CA . GLN B 1 306 ? -10.824 22.211 32.864 1.00 17.04 306 GLN B CA 1
ATOM 6096 C C . GLN B 1 306 ? -10.990 23.285 33.939 1.00 17.95 306 GLN B C 1
ATOM 6097 O O . GLN B 1 306 ? -10.323 24.304 33.919 1.00 17.58 306 GLN B O 1
ATOM 6103 N N . ARG B 1 307 ? -11.911 23.091 34.865 1.00 19.07 307 ARG B N 1
ATOM 6104 C CA . ARG B 1 307 ? -12.344 24.053 35.858 1.00 20.84 307 ARG B CA 1
ATOM 6105 C C . ARG B 1 307 ? -11.263 24.944 36.421 1.00 20.90 307 ARG B C 1
ATOM 6106 O O . ARG B 1 307 ? -11.393 26.165 36.342 1.00 19.36 307 ARG B O 1
ATOM 6114 N N . GLU B 1 308 ? -10.134 24.446 36.886 1.00 22.86 308 GLU B N 1
ATOM 6115 C CA . GLU B 1 308 ? -9.077 25.212 37.506 1.00 25.36 308 GLU B CA 1
ATOM 6116 C C . GLU B 1 308 ? -8.475 26.347 36.681 1.00 23.35 308 GLU B C 1
ATOM 6117 O O . GLU B 1 308 ? -7.761 27.171 37.272 1.00 22.43 308 GLU B O 1
ATOM 6123 N N . ILE B 1 309 ? -8.394 26.203 35.356 1.00 19.91 309 ILE B N 1
ATOM 6124 C CA . ILE B 1 309 ? -7.803 27.248 34.534 1.00 18.07 309 ILE B CA 1
ATOM 6125 C C . ILE B 1 309 ? -8.822 28.057 33.737 1.00 18.19 309 ILE B C 1
ATOM 6126 O O . ILE B 1 309 ? -8.477 28.921 32.931 1.00 17.72 309 ILE B O 1
ATOM 6131 N N . MET B 1 310 ? -10.096 27.833 33.971 1.00 19.53 310 MET B N 1
ATOM 6132 C CA . MET B 1 310 ? -11.192 28.526 33.315 1.00 23.01 310 MET B CA 1
ATOM 6133 C C . MET B 1 310 ? -11.130 30.044 33.427 1.00 22.48 310 MET B C 1
ATOM 6134 O O . MET B 1 310 ? -11.237 30.773 32.443 1.00 21.86 310 MET B O 1
ATOM 6139 N N . PRO B 1 311 ? -10.917 30.594 34.616 1.00 22.64 311 PRO B N 1
ATOM 6140 C CA . PRO B 1 311 ? -10.844 32.033 34.810 1.00 22.44 311 PRO B CA 1
ATOM 6141 C C . PRO B 1 311 ? -9.753 32.671 33.974 1.00 21.42 311 PRO B C 1
ATOM 6142 O O . PRO B 1 311 ? -9.991 33.600 33.183 1.00 20.57 311 PRO B O 1
ATOM 6146 N N . GLN B 1 312 ? -8.510 32.202 34.055 1.00 21.21 312 GLN B N 1
ATOM 6147 C CA . GLN B 1 312 ? -7.439 32.755 33.237 1.00 22.03 312 GLN B CA 1
ATOM 6148 C C . GLN B 1 312 ? -7.604 32.477 31.744 1.00 21.32 312 GLN B C 1
ATOM 6149 O O . GLN B 1 312 ? -7.248 33.346 30.950 1.00 22.19 312 GLN B O 1
ATOM 6155 N N . PHE B 1 313 ? -8.228 31.399 31.317 1.00 20.33 313 PHE B N 1
ATOM 6156 C CA . PHE B 1 313 ? -8.519 31.131 29.913 1.00 18.70 313 PHE B CA 1
ATOM 6157 C C . PHE B 1 313 ? -9.496 32.183 29.403 1.00 19.11 313 PHE B C 1
ATOM 6158 O O . PHE B 1 313 ? -9.263 32.851 28.407 1.00 19.70 313 PHE B O 1
ATOM 6166 N N . LEU B 1 314 ? -10.599 32.359 30.095 1.00 19.97 314 LEU B N 1
ATOM 6167 C CA . LEU B 1 314 ? -11.659 33.298 29.768 1.00 22.56 314 LEU B CA 1
ATOM 6168 C C . LEU B 1 314 ? -11.181 34.737 29.661 1.00 24.47 314 LEU B C 1
ATOM 6169 O O . LEU B 1 314 ? -11.564 35.483 28.762 1.00 23.61 314 LEU B O 1
ATOM 6174 N N . GLU B 1 315 ? -10.356 35.156 30.613 1.00 26.72 315 GLU B N 1
ATOM 6175 C CA . GLU B 1 315 ? -9.830 36.509 30.659 1.00 28.55 315 GLU B CA 1
ATOM 6176 C C . GLU B 1 315 ? -9.077 36.832 29.372 1.00 24.66 315 GLU B C 1
ATOM 6177 O O . GLU B 1 315 ? -9.299 37.840 28.687 1.00 20.87 315 GLU B O 1
ATOM 6183 N N . GLU B 1 316 ? -8.152 35.948 29.025 1.00 21.04 316 GLU B N 1
ATOM 6184 C CA . GLU B 1 316 ? -7.352 36.170 27.820 1.00 18.97 316 GLU B CA 1
ATOM 6185 C C . GLU B 1 316 ? -8.186 35.975 26.555 1.00 17.61 316 GLU B C 1
ATOM 6186 O O . GLU B 1 316 ? -8.029 36.741 25.613 1.00 16.53 316 GLU B O 1
ATOM 6192 N N . VAL B 1 317 ? -9.097 35.004 26.546 1.00 16.64 317 VAL B N 1
ATOM 6193 C CA . VAL B 1 317 ? -9.819 34.754 25.281 1.00 16.42 317 VAL B CA 1
ATOM 6194 C C . VAL B 1 317 ? -10.791 35.877 24.945 1.00 16.79 317 VAL B C 1
ATOM 6195 O O . VAL B 1 317 ? -10.995 36.208 23.760 1.00 16.42 317 VAL B O 1
ATOM 6199 N N . VAL B 1 318 ? -11.421 36.458 25.972 1.00 16.12 318 VAL B N 1
ATOM 6200 C CA . VAL B 1 318 ? -12.329 37.575 25.754 1.00 16.91 318 VAL B CA 1
ATOM 6201 C C . VAL B 1 318 ? -11.617 38.832 25.265 1.00 18.09 318 VAL B C 1
ATOM 6202 O O . VAL B 1 318 ? -12.114 39.520 24.375 1.00 17.69 318 VAL B O 1
ATOM 6206 N N . LYS B 1 319 ? -10.462 39.142 25.841 1.00 19.37 319 LYS B N 1
ATOM 6207 C CA . LYS B 1 319 ? -9.656 40.277 25.439 1.00 21.61 319 LYS B CA 1
ATOM 6208 C C . LYS B 1 319 ? -9.190 40.144 23.986 1.00 20.05 319 LYS B C 1
ATOM 6209 O O . LYS B 1 319 ? -9.342 41.038 23.147 1.00 17.96 319 LYS B O 1
ATOM 6215 N N . ARG B 1 320 ? -8.763 38.928 23.653 1.00 18.05 320 ARG B N 1
ATOM 6216 C CA . ARG B 1 320 ? -8.339 38.645 22.278 1.00 16.40 320 ARG B CA 1
ATOM 6217 C C . ARG B 1 320 ? -9.493 38.709 21.293 1.00 14.73 320 ARG B C 1
ATOM 6218 O O . ARG B 1 320 ? -9.255 39.223 20.216 1.00 15.33 320 ARG B O 1
ATOM 6226 N N . THR B 1 321 ? -10.689 38.247 21.628 1.00 13.87 321 THR B N 1
ATOM 6227 C CA . THR B 1 321 ? -11.821 38.317 20.715 1.00 15.57 321 THR B CA 1
ATOM 6228 C C . THR B 1 321 ? -12.260 39.758 20.454 1.00 17.05 321 THR B C 1
ATOM 6229 O O . THR B 1 321 ? -12.363 40.162 19.290 1.00 16.95 321 THR B O 1
ATOM 6233 N N . LYS B 1 322 ? -12.401 40.556 21.524 1.00 17.70 322 LYS B N 1
ATOM 6234 C CA . LYS B 1 322 ? -12.658 41.986 21.391 1.00 19.45 322 LYS B CA 1
ATOM 6235 C C . LYS B 1 322 ? -11.611 42.722 20.575 1.00 18.40 322 LYS B C 1
ATOM 6236 O O . LYS B 1 322 ? -11.972 43.622 19.835 1.00 18.00 322 LYS B O 1
ATOM 6242 N N . ALA B 1 323 ? -10.338 42.334 20.638 1.00 16.80 323 ALA B N 1
ATOM 6243 C CA . ALA B 1 323 ? -9.311 42.951 19.822 1.00 17.19 323 ALA B CA 1
ATOM 6244 C C . ALA B 1 323 ? -9.381 42.591 18.335 1.00 17.65 323 ALA B C 1
ATOM 6245 O O . ALA B 1 323 ? -8.720 43.254 17.528 1.00 17.11 323 ALA B O 1
ATOM 6247 N N . ILE B 1 324 ? -10.165 41.599 17.908 1.00 17.06 324 ILE B N 1
ATOM 6248 C CA . ILE B 1 324 ? -10.250 41.283 16.472 1.00 15.61 324 ILE B CA 1
ATOM 6249 C C . ILE B 1 324 ? -10.707 42.474 15.634 1.00 15.16 324 ILE B C 1
ATOM 6250 O O . ILE B 1 324 ? -11.803 42.959 15.833 1.00 14.66 324 ILE B O 1
ATOM 6255 N N . VAL B 1 325 ? -9.908 42.934 14.658 1.00 15.78 325 VAL B N 1
ATOM 6256 C CA . VAL B 1 325 ? -10.308 44.019 13.766 1.00 13.82 325 VAL B CA 1
ATOM 6257 C C . VAL B 1 325 ? -11.356 43.573 12.751 1.00 14.67 325 VAL B C 1
ATOM 6258 O O . VAL B 1 325 ? -11.076 42.718 11.896 1.00 14.41 325 VAL B O 1
ATOM 6262 N N . VAL B 1 326 ? -12.568 44.093 12.842 1.00 13.53 326 VAL B N 1
ATOM 6263 C CA . VAL B 1 326 ? -13.628 43.824 11.883 1.00 15.09 326 VAL B CA 1
ATOM 6264 C C . VAL B 1 326 ? -13.766 45.032 10.934 1.00 17.36 326 VAL B C 1
ATOM 6265 O O . VAL B 1 326 ? -13.961 46.166 11.400 1.00 17.58 326 VAL B O 1
ATOM 6269 N N . GLY B 1 327 ? -13.735 44.805 9.636 1.00 17.88 327 GLY B N 1
ATOM 6270 C CA . GLY B 1 327 ? -13.849 45.891 8.671 1.00 17.92 327 GLY B CA 1
ATOM 6271 C C . GLY B 1 327 ? -13.666 45.419 7.239 1.00 17.75 327 GLY B C 1
ATOM 6272 O O . GLY B 1 327 ? -14.071 44.290 6.901 1.00 17.93 327 GLY B O 1
ATOM 6273 N N . ASP B 1 328 ? -12.967 46.242 6.465 1.00 16.30 328 ASP B N 1
ATOM 6274 C CA . ASP B 1 328 ? -12.712 45.964 5.055 1.00 15.55 328 ASP B CA 1
ATOM 6275 C C . ASP B 1 328 ? -11.758 44.773 4.921 1.00 14.56 328 ASP B C 1
ATOM 6276 O O . ASP B 1 328 ? -10.597 44.798 5.361 1.00 12.92 328 ASP B O 1
ATOM 6281 N N . PRO B 1 329 ? -12.247 43.684 4.342 1.00 13.70 329 PRO B N 1
ATOM 6282 C CA . PRO B 1 329 ? -11.485 42.456 4.155 1.00 14.55 329 PRO B CA 1
ATOM 6283 C C . PRO B 1 329 ? -10.290 42.571 3.216 1.00 15.45 329 PRO B C 1
ATOM 6284 O O . PRO B 1 329 ? -9.378 41.757 3.258 1.00 15.52 329 PRO B O 1
ATOM 6288 N N . LEU B 1 330 ? -10.243 43.629 2.404 1.00 16.09 330 LEU B N 1
ATOM 6289 C CA . LEU B 1 330 ? -9.133 43.859 1.472 1.00 16.36 330 LEU B CA 1
ATOM 6290 C C . LEU B 1 330 ? -7.952 44.523 2.161 1.00 16.42 330 LEU B C 1
ATOM 6291 O O . LEU B 1 330 ? -6.851 44.561 1.606 1.00 15.69 330 LEU B O 1
ATOM 6296 N N . LEU B 1 331 ? -8.096 44.999 3.389 1.00 15.92 331 LEU B N 1
ATOM 6297 C CA . LEU B 1 331 ? -6.966 45.508 4.144 1.00 18.06 331 LEU B CA 1
ATOM 6298 C C . LEU B 1 331 ? -6.186 44.327 4.761 1.00 19.48 331 LEU B C 1
ATOM 6299 O O . LEU B 1 331 ? -6.810 43.431 5.334 1.00 17.18 331 LEU B O 1
ATOM 6304 N N . THR B 1 332 ? -4.848 44.385 4.713 1.00 20.03 332 THR B N 1
ATOM 6305 C CA . THR B 1 332 ? -4.059 43.310 5.277 1.00 21.76 332 THR B CA 1
ATOM 6306 C C . THR B 1 332 ? -4.229 43.110 6.776 1.00 21.73 332 THR B C 1
ATOM 6307 O O . THR B 1 332 ? -3.923 42.024 7.292 1.00 19.54 332 THR B O 1
ATOM 6311 N N . GLU B 1 333 ? -4.573 44.177 7.503 1.00 21.61 333 GLU B N 1
ATOM 6312 C CA . GLU B 1 333 ? -4.665 44.077 8.964 1.00 21.71 333 GLU B CA 1
ATOM 6313 C C . GLU B 1 333 ? -6.081 43.802 9.442 1.00 18.01 333 GLU B C 1
ATOM 6314 O O . GLU B 1 333 ? -6.209 43.587 10.634 1.00 17.76 333 GLU B O 1
ATOM 6320 N N . THR B 1 334 ? -7.086 43.753 8.582 1.00 15.96 334 THR B N 1
ATOM 6321 C CA . THR B 1 334 ? -8.427 43.317 8.986 1.00 15.16 334 THR B CA 1
ATOM 6322 C C . THR B 1 334 ? -8.356 41.821 9.348 1.00 15.06 334 THR B C 1
ATOM 6323 O O . THR B 1 334 ? -7.537 41.100 8.761 1.00 13.90 334 THR B O 1
ATOM 6327 N N . ARG B 1 335 ? -9.169 41.376 10.317 1.00 14.00 335 ARG B N 1
ATOM 6328 C CA . ARG B 1 335 ? -9.141 39.974 10.726 1.00 13.44 335 ARG B CA 1
ATOM 6329 C C . ARG B 1 335 ? -10.516 39.316 10.684 1.00 14.04 335 ARG B C 1
ATOM 6330 O O . ARG B 1 335 ? -10.601 38.077 10.794 1.00 13.13 335 ARG B O 1
ATOM 6338 N N . MET B 1 336 ? -11.560 40.106 10.437 1.00 12.81 336 MET B N 1
ATOM 6339 C CA . MET B 1 336 ? -12.894 39.598 10.197 1.00 13.50 336 MET B CA 1
ATOM 6340 C C . MET B 1 336 ? -13.642 40.515 9.229 1.00 14.29 336 MET B C 1
ATOM 6341 O O . MET B 1 336 ? -13.652 41.743 9.432 1.00 14.79 336 MET B O 1
ATOM 6346 N N . GLY B 1 337 ? -14.290 39.957 8.215 1.00 12.74 337 GLY B N 1
ATOM 6347 C CA . GLY B 1 337 ? -15.140 40.691 7.298 1.00 11.24 337 GLY B CA 1
ATOM 6348 C C . GLY B 1 337 ? -16.615 40.472 7.574 1.00 11.99 337 GLY B C 1
ATOM 6349 O O . GLY B 1 337 ? -17.023 40.290 8.730 1.00 12.30 337 GLY B O 1
ATOM 6350 N N . GLY B 1 338 ? -17.482 40.686 6.582 1.00 11.72 338 GLY B N 1
ATOM 6351 C CA . GLY B 1 338 ? -18.914 40.528 6.804 1.00 12.66 338 GLY B CA 1
ATOM 6352 C C . GLY B 1 338 ? -19.312 39.054 6.587 1.00 13.77 338 GLY B C 1
ATOM 6353 O O . GLY B 1 338 ? -18.683 38.357 5.774 1.00 11.81 338 GLY B O 1
ATOM 6354 N N . LEU B 1 339 ? -20.362 38.601 7.243 1.00 13.33 339 LEU B N 1
ATOM 6355 C CA . LEU B 1 339 ? -20.870 37.257 6.988 1.00 15.64 339 LEU B CA 1
ATOM 6356 C C . LEU B 1 339 ? -21.495 37.252 5.585 1.00 16.15 339 LEU B C 1
ATOM 6357 O O . LEU B 1 339 ? -21.662 38.283 4.951 1.00 15.49 339 LEU B O 1
ATOM 6362 N N . ILE B 1 340 ? -21.859 36.069 5.092 1.00 15.96 340 ILE B N 1
ATOM 6363 C CA . ILE B 1 340 ? -22.095 35.881 3.664 1.00 16.08 340 ILE B CA 1
ATOM 6364 C C . ILE B 1 340 ? -23.339 36.537 3.097 1.00 16.11 340 ILE B C 1
ATOM 6365 O O . ILE B 1 340 ? -23.424 36.805 1.894 1.00 14.78 340 ILE B O 1
ATOM 6370 N N . SER B 1 341 ? -24.400 36.620 3.906 1.00 15.20 341 SER B N 1
ATOM 6371 C CA . SER B 1 341 ? -25.662 37.200 3.473 1.00 16.02 341 SER B CA 1
ATOM 6372 C C . SER B 1 341 ? -26.410 37.797 4.668 1.00 16.82 341 SER B C 1
ATOM 6373 O O . SER B 1 341 ? -26.096 37.421 5.795 1.00 16.13 341 SER B O 1
ATOM 6376 N N . LYS B 1 342 ? -27.484 38.515 4.383 1.00 18.16 342 LYS B N 1
ATOM 6377 C CA . LYS B 1 342 ? -28.314 39.107 5.429 1.00 20.64 342 LYS B CA 1
ATOM 6378 C C . LYS B 1 342 ? -29.066 38.065 6.247 1.00 18.81 342 LYS B C 1
ATOM 6379 O O . LYS B 1 342 ? -29.060 38.035 7.474 1.00 19.14 342 LYS B O 1
ATOM 6385 N N . PRO B 1 343 ? -29.703 37.124 5.575 1.00 18.88 343 PRO B N 1
ATOM 6386 C CA . PRO B 1 343 ? -30.423 36.043 6.237 1.00 18.88 343 PRO B CA 1
ATOM 6387 C C . PRO B 1 343 ? -29.500 35.194 7.104 1.00 19.29 343 PRO B C 1
ATOM 6388 O O . PRO B 1 343 ? -29.918 34.829 8.197 1.00 19.39 343 PRO B O 1
ATOM 6392 N N . GLN B 1 344 ? -28.245 34.977 6.713 1.00 19.76 344 GLN B N 1
ATOM 6393 C CA . GLN B 1 344 ? -27.289 34.267 7.537 1.00 20.00 344 GLN B CA 1
ATOM 6394 C C . GLN B 1 344 ? -26.932 35.083 8.781 1.00 19.26 344 GLN B C 1
ATOM 6395 O O . GLN B 1 344 ? -26.896 34.491 9.849 1.00 17.92 344 GLN B O 1
ATOM 6401 N N . LEU B 1 345 ? -26.643 36.383 8.588 1.00 18.50 345 LEU B N 1
ATOM 6402 C CA . LEU B 1 345 ? -26.343 37.264 9.694 1.00 18.90 345 LEU B CA 1
ATOM 6403 C C . LEU B 1 345 ? -27.502 37.246 10.707 1.00 18.32 345 LEU B C 1
ATOM 6404 O O . LEU B 1 345 ? -27.282 36.946 11.866 1.00 16.89 345 LEU B O 1
ATOM 6409 N N . ASP B 1 346 ? -28.723 37.356 10.219 1.00 19.07 346 ASP B N 1
ATOM 6410 C CA . ASP B 1 346 ? -29.920 37.368 11.056 1.00 21.02 346 ASP B CA 1
ATOM 6411 C C . ASP B 1 346 ? -30.144 36.065 11.814 1.00 21.35 346 ASP B C 1
ATOM 6412 O O . ASP B 1 346 ? -30.461 36.021 12.995 1.00 19.92 346 ASP B O 1
ATOM 6417 N N . LYS B 1 347 ? -29.902 34.938 11.123 1.00 21.05 347 LYS B N 1
ATOM 6418 C CA . LYS B 1 347 ? -29.955 33.653 11.789 1.00 20.90 347 LYS B CA 1
ATOM 6419 C C . LYS B 1 347 ? -28.881 33.507 12.855 1.00 19.41 347 LYS B C 1
ATOM 6420 O O . LYS B 1 347 ? -29.174 32.942 13.919 1.00 18.03 347 LYS B O 1
ATOM 6426 N N . VAL B 1 348 ? -27.651 33.951 12.610 1.00 16.72 348 VAL B N 1
ATOM 6427 C CA . VAL B 1 348 ? -26.606 33.876 13.604 1.00 16.59 348 VAL B CA 1
ATOM 6428 C C . VAL B 1 348 ? -26.963 34.786 14.809 1.00 18.22 348 VAL B C 1
ATOM 6429 O O . VAL B 1 348 ? -26.842 34.332 15.946 1.00 17.06 348 VAL B O 1
ATOM 6433 N N . LEU B 1 349 ? -27.464 35.984 14.567 1.00 18.91 349 LEU B N 1
ATOM 6434 C CA . LEU B 1 349 ? -27.874 36.895 15.643 1.00 20.08 349 LEU B CA 1
ATOM 6435 C C . LEU B 1 349 ? -29.051 36.317 16.417 1.00 20.02 349 LEU B C 1
ATOM 6436 O O . LEU B 1 349 ? -29.083 36.309 17.651 1.00 21.34 349 LEU B O 1
ATOM 6441 N N . GLY B 1 350 ? -29.993 35.695 15.727 1.00 19.62 350 GLY B N 1
ATOM 6442 C CA . GLY B 1 350 ? -31.077 34.933 16.304 1.00 19.60 350 GLY B CA 1
ATOM 6443 C C . GLY B 1 350 ? -30.623 33.842 17.270 1.00 19.57 350 GLY B C 1
ATOM 6444 O O . GLY B 1 350 ? -31.203 33.683 18.354 1.00 20.02 350 GLY B O 1
ATOM 6445 N N . PHE B 1 351 ? -29.596 33.065 16.966 1.00 18.26 351 PHE B N 1
ATOM 6446 C CA . PHE B 1 351 ? -29.013 32.140 17.897 1.00 18.26 351 PHE B CA 1
ATOM 6447 C C . PHE B 1 351 ? -28.490 32.817 19.173 1.00 17.05 351 PHE B C 1
ATOM 6448 O O . PHE B 1 351 ? -28.659 32.165 20.200 1.00 15.67 351 PHE B O 1
ATOM 6456 N N . VAL B 1 352 ? -27.708 33.876 19.106 1.00 16.38 352 VAL B N 1
ATOM 6457 C CA . VAL B 1 352 ? -27.205 34.549 20.302 1.00 17.35 352 VAL B CA 1
ATOM 6458 C C . VAL B 1 352 ? -28.383 35.052 21.152 1.00 18.00 352 VAL B C 1
ATOM 6459 O O . VAL B 1 352 ? -28.307 34.848 22.353 1.00 18.32 352 VAL B O 1
ATOM 6463 N N . ALA B 1 353 ? -29.445 35.580 20.547 1.00 17.53 353 ALA B N 1
ATOM 6464 C CA . ALA B 1 353 ? -30.564 36.113 21.297 1.00 19.32 353 ALA B CA 1
ATOM 6465 C C . ALA B 1 353 ? -31.258 34.968 22.033 1.00 20.04 353 ALA B C 1
ATOM 6466 O O . ALA B 1 353 ? -31.558 35.020 23.224 1.00 20.89 353 ALA B O 1
ATOM 6468 N N . GLN B 1 354 ? -31.465 33.885 21.291 1.00 20.21 354 GLN B N 1
ATOM 6469 C CA . GLN B 1 354 ? -32.033 32.678 21.863 1.00 20.78 354 GLN B CA 1
ATOM 6470 C C . GLN B 1 354 ? -31.213 32.048 22.986 1.00 20.20 354 GLN B C 1
ATOM 6471 O O . GLN B 1 354 ? -31.812 31.617 23.995 1.00 18.36 354 GLN B O 1
ATOM 6477 N N . ALA B 1 355 ? -29.886 32.079 22.846 1.00 18.44 355 ALA B N 1
ATOM 6478 C CA . ALA B 1 355 ? -29.023 31.625 23.920 1.00 19.29 355 ALA B CA 1
ATOM 6479 C C . ALA B 1 355 ? -29.190 32.483 25.183 1.00 21.57 355 ALA B C 1
ATOM 6480 O O . ALA B 1 355 ? -29.175 31.841 26.251 1.00 20.02 355 ALA B O 1
ATOM 6482 N N . LYS B 1 356 ? -29.292 33.821 25.087 1.00 24.27 356 LYS B N 1
ATOM 6483 C CA . LYS B 1 356 ? -29.425 34.607 26.315 1.00 28.42 356 LYS B CA 1
ATOM 6484 C C . LYS B 1 356 ? -30.781 34.292 26.985 1.00 27.28 356 LYS B C 1
ATOM 6485 O O . LYS B 1 356 ? -30.796 34.029 28.178 1.00 25.30 356 LYS B O 1
ATOM 6491 N N . LYS B 1 357 ? -31.814 34.030 26.202 1.00 28.28 357 LYS B N 1
ATOM 6492 C CA . LYS B 1 357 ? -33.105 33.617 26.723 1.00 30.12 357 LYS B CA 1
ATOM 6493 C C . LYS B 1 357 ? -33.059 32.267 27.436 1.00 29.64 357 LYS B C 1
ATOM 6494 O O . LYS B 1 357 ? -33.767 32.086 28.430 1.00 28.43 357 LYS B O 1
ATOM 6500 N N . GLU B 1 358 ? -32.173 31.358 27.016 1.00 28.37 358 GLU B N 1
ATOM 6501 C CA . GLU B 1 358 ? -32.039 30.067 27.666 1.00 28.54 358 GLU B CA 1
ATOM 6502 C C . GLU B 1 358 ? -31.101 30.125 28.859 1.00 27.20 358 GLU B C 1
ATOM 6503 O O . GLU B 1 358 ? -31.020 29.109 29.549 1.00 27.26 358 GLU B O 1
ATOM 6509 N N . GLY B 1 359 ? -30.439 31.252 29.114 1.00 24.80 359 GLY B N 1
ATOM 6510 C CA . GLY B 1 359 ? -29.623 31.401 30.301 1.00 22.49 359 GLY B CA 1
ATOM 6511 C C . GLY B 1 359 ? -28.150 31.602 30.008 1.00 21.69 359 GLY B C 1
ATOM 6512 O O . GLY B 1 359 ? -27.355 31.790 30.927 1.00 20.88 359 GLY B O 1
ATOM 6513 N N . ALA B 1 360 ? -27.754 31.665 28.729 1.00 21.22 360 ALA B N 1
ATOM 6514 C CA . ALA B 1 360 ? -26.355 31.903 28.410 1.00 21.05 360 ALA B CA 1
ATOM 6515 C C . ALA B 1 360 ? -25.902 33.322 28.771 1.00 21.12 360 ALA B C 1
ATOM 6516 O O . ALA B 1 360 ? -26.629 34.309 28.652 1.00 20.94 360 ALA B O 1
ATOM 6518 N N . ARG B 1 361 ? -24.631 33.399 29.104 1.00 20.74 361 ARG B N 1
ATOM 6519 C CA . ARG B 1 361 ? -23.973 34.660 29.370 1.00 21.79 361 ARG B CA 1
ATOM 6520 C C . ARG B 1 361 ? -23.124 35.154 28.199 1.00 19.96 361 ARG B C 1
ATOM 6521 O O . ARG B 1 361 ? -22.193 34.473 27.775 1.00 17.18 361 ARG B O 1
ATOM 6529 N N . VAL B 1 362 ? -23.428 36.344 27.706 1.00 17.60 362 VAL B N 1
ATOM 6530 C CA . VAL B 1 362 ? -22.629 36.938 26.646 1.00 16.69 362 VAL B CA 1
ATOM 6531 C C . VAL B 1 362 ? -21.433 37.675 27.255 1.00 18.01 362 VAL B C 1
ATOM 6532 O O . VAL B 1 362 ? -21.602 38.761 27.821 1.00 18.95 362 VAL B O 1
ATOM 6536 N N . LEU B 1 363 ? -20.233 37.122 27.096 1.00 17.12 363 LEU B N 1
ATOM 6537 C CA . LEU B 1 363 ? -19.037 37.788 27.575 1.00 18.37 363 LEU B CA 1
ATOM 6538 C C . LEU B 1 363 ? -18.518 38.847 26.603 1.00 18.27 363 LEU B C 1
ATOM 6539 O O . LEU B 1 363 ? -17.899 39.777 27.085 1.00 18.27 363 LEU B O 1
ATOM 6544 N N . CYS B 1 364 ? -18.882 38.771 25.329 1.00 17.94 364 CYS B N 1
ATOM 6545 C CA . CYS B 1 364 ? -18.524 39.815 24.369 1.00 17.81 364 CYS B CA 1
ATOM 6546 C C . CYS B 1 364 ? -19.257 39.606 23.058 1.00 17.30 364 CYS B C 1
ATOM 6547 O O . CYS B 1 364 ? -19.616 38.478 22.738 1.00 17.22 364 CYS B O 1
ATOM 6550 N N . GLY B 1 365 ? -19.435 40.672 22.274 1.00 16.41 365 GLY B N 1
ATOM 6551 C CA . GLY B 1 365 ? -19.942 40.583 20.931 1.00 15.48 365 GLY B CA 1
ATOM 6552 C C . GLY B 1 365 ? -21.318 39.941 20.875 1.00 16.75 365 GLY B C 1
ATOM 6553 O O . GLY B 1 365 ? -22.182 40.163 21.707 1.00 18.17 365 GLY B O 1
ATOM 6554 N N . GLY B 1 366 ? -21.667 39.380 19.725 1.00 17.30 366 GLY B N 1
ATOM 6555 C CA . GLY B 1 366 ? -22.979 38.838 19.469 1.00 17.01 366 GLY B CA 1
ATOM 6556 C C . GLY B 1 366 ? -24.042 39.865 19.099 1.00 17.44 366 GLY B C 1
ATOM 6557 O O . GLY B 1 366 ? -25.242 39.583 19.235 1.00 15.70 366 GLY B O 1
ATOM 6558 N N . GLU B 1 367 ? -23.596 40.990 18.556 1.00 17.39 367 GLU B N 1
ATOM 6559 C CA . GLU B 1 367 ? -24.503 42.046 18.123 1.00 18.88 367 GLU B CA 1
ATOM 6560 C C . GLU B 1 367 ? -24.181 42.524 16.726 1.00 18.49 367 GLU B C 1
ATOM 6561 O O . GLU B 1 367 ? -23.059 42.395 16.238 1.00 17.60 367 GLU B O 1
ATOM 6567 N N . PRO B 1 368 ? -25.155 43.110 16.036 1.00 19.77 368 PRO B N 1
ATOM 6568 C CA . PRO B 1 368 ? -24.934 43.822 14.791 1.00 19.68 368 PRO B CA 1
ATOM 6569 C C . PRO B 1 368 ? -23.874 44.904 15.002 1.00 20.93 368 PRO B C 1
ATOM 6570 O O . PRO B 1 368 ? -23.722 45.364 16.125 1.00 20.92 368 PRO B O 1
ATOM 6574 N N . LEU B 1 369 ? -23.075 45.207 13.991 1.00 21.51 369 LEU B N 1
ATOM 6575 C CA . LEU B 1 369 ? -22.002 46.176 14.063 1.00 23.82 369 LEU B CA 1
ATOM 6576 C C . LEU B 1 369 ? -21.971 47.014 12.787 1.00 25.76 369 LEU B C 1
ATOM 6577 O O . LEU B 1 369 ? -22.207 46.499 11.681 1.00 26.43 369 LEU B O 1
ATOM 6582 N N . THR B 1 370 ? -21.718 48.307 12.897 1.00 26.75 370 THR B N 1
ATOM 6583 C CA . THR B 1 370 ? -21.459 49.169 11.746 1.00 27.29 370 THR B CA 1
ATOM 6584 C C . THR B 1 370 ? -20.073 49.777 11.907 1.00 27.08 370 THR B C 1
ATOM 6585 O O . THR B 1 370 ? -19.764 50.343 12.949 1.00 26.88 370 THR B O 1
ATOM 6589 N N . PRO B 1 371 ? -19.164 49.354 11.041 1.00 27.41 371 PRO B N 1
ATOM 6590 C CA . PRO B 1 371 ? -17.801 49.851 11.020 1.00 27.11 371 PRO B CA 1
ATOM 6591 C C . PRO B 1 371 ? -17.769 51.363 10.806 1.00 27.09 371 PRO B C 1
ATOM 6592 O O . PRO B 1 371 ? -18.736 51.916 10.292 1.00 26.36 371 PRO B O 1
ATOM 6596 N N . SER B 1 372 ? -16.644 51.981 11.157 1.00 27.04 372 SER B N 1
ATOM 6597 C CA . SER B 1 372 ? -16.462 53.407 10.908 1.00 28.67 372 SER B CA 1
ATOM 6598 C C . SER B 1 372 ? -16.580 53.769 9.425 1.00 27.89 372 SER B C 1
ATOM 6599 O O . SER B 1 372 ? -17.163 54.802 9.085 1.00 28.11 372 SER B O 1
ATOM 6602 N N . ASP B 1 373 ? -15.944 52.986 8.569 1.00 27.01 373 ASP B N 1
ATOM 6603 C CA . ASP B 1 373 ? -15.783 53.317 7.160 1.00 26.49 373 ASP B CA 1
ATOM 6604 C C . ASP B 1 373 ? -17.130 53.358 6.470 1.00 26.36 373 ASP B C 1
ATOM 6605 O O . ASP B 1 373 ? -17.884 52.402 6.436 1.00 26.60 373 ASP B O 1
ATOM 6610 N N . PRO B 1 374 ? -17.499 54.502 5.911 1.00 26.55 374 PRO B N 1
ATOM 6611 C CA . PRO B 1 374 ? -18.780 54.709 5.279 1.00 26.52 374 PRO B CA 1
ATOM 6612 C C . PRO B 1 374 ? -19.199 53.773 4.160 1.00 25.78 374 PRO B C 1
ATOM 6613 O O . PRO B 1 374 ? -20.380 53.458 3.967 1.00 24.52 374 PRO B O 1
ATOM 6617 N N . LYS B 1 375 ? -18.242 53.209 3.400 1.00 25.49 375 LYS B N 1
ATOM 6618 C CA . LYS B 1 375 ? -18.637 52.344 2.292 1.00 25.14 375 LYS B CA 1
ATOM 6619 C C . LYS B 1 375 ? -19.019 50.943 2.765 1.00 24.70 375 LYS B C 1
ATOM 6620 O O . LYS B 1 375 ? -19.693 50.191 2.066 1.00 24.13 375 LYS B O 1
ATOM 6626 N N . LEU B 1 376 ? -18.797 50.650 4.032 1.00 24.34 376 LEU B N 1
ATOM 6627 C CA . LEU B 1 376 ? -19.095 49.389 4.675 1.00 24.62 376 LEU B CA 1
ATOM 6628 C C . LEU B 1 376 ? -20.403 49.370 5.451 1.00 26.82 376 LEU B C 1
ATOM 6629 O O . LEU B 1 376 ? -20.738 48.346 6.058 1.00 26.10 376 LEU B O 1
ATOM 6634 N N . LYS B 1 377 ? -21.109 50.492 5.492 1.00 29.06 377 LYS B N 1
ATOM 6635 C CA . LYS B 1 377 ? -22.302 50.670 6.286 1.00 32.49 377 LYS B CA 1
ATOM 6636 C C . LYS B 1 377 ? -23.412 49.662 6.119 1.00 30.86 377 LYS B C 1
ATOM 6637 O O . LYS B 1 377 ? -24.106 49.367 7.075 1.00 29.82 377 LYS B O 1
ATOM 6643 N N . ASN B 1 378 ? -23.641 49.164 4.914 1.00 30.13 378 ASN B N 1
ATOM 6644 C CA . ASN B 1 378 ? -24.702 48.200 4.673 1.00 30.16 378 ASN B CA 1
ATOM 6645 C C . ASN B 1 378 ? -24.184 46.761 4.596 1.00 28.25 378 ASN B C 1
ATOM 6646 O O . ASN B 1 378 ? -24.789 45.895 3.956 1.00 26.45 378 ASN B O 1
ATOM 6651 N N . GLY B 1 379 ? -22.916 46.547 4.949 1.00 25.00 379 GLY B N 1
ATOM 6652 C CA . GLY B 1 379 ? -22.333 45.216 4.952 1.00 23.14 379 GLY B CA 1
ATOM 6653 C C . GLY B 1 379 ? -22.950 44.342 6.048 1.00 22.10 379 GLY B C 1
ATOM 6654 O O . GLY B 1 379 ? -23.643 44.766 6.956 1.00 19.90 379 GLY B O 1
ATOM 6655 N N . TYR B 1 380 ? -22.680 43.028 5.962 1.00 21.34 380 TYR B N 1
ATOM 6656 C CA . TYR B 1 380 ? -23.307 42.094 6.917 1.00 19.35 380 TYR B CA 1
ATOM 6657 C C . TYR B 1 380 ? -22.462 41.840 8.155 1.00 19.35 380 TYR B C 1
ATOM 6658 O O . TYR B 1 380 ? -22.041 40.700 8.358 1.00 19.45 380 TYR B O 1
ATOM 6667 N N . PHE B 1 381 ? -22.199 42.840 8.991 1.00 17.70 381 PHE B N 1
ATOM 6668 C CA . PHE B 1 381 ? -21.233 42.795 10.062 1.00 16.77 381 PHE B CA 1
ATOM 6669 C C . PHE B 1 381 ? -21.856 42.514 11.436 1.00 17.51 381 PHE B C 1
ATOM 6670 O O . PHE B 1 381 ? -22.974 42.929 11.748 1.00 17.94 381 PHE B O 1
ATOM 6678 N N . MET B 1 382 ? -21.096 41.790 12.261 1.00 16.39 382 MET B N 1
ATOM 6679 C CA . MET B 1 382 ? -21.415 41.506 13.643 1.00 16.16 382 MET B CA 1
ATOM 6680 C C . MET B 1 382 ? -20.107 41.408 14.449 1.00 15.42 382 MET B C 1
ATOM 6681 O O . MET B 1 382 ? -19.044 41.303 13.860 1.00 12.94 382 MET B O 1
ATOM 6686 N N . SER B 1 383 ? -20.182 41.567 15.770 1.00 14.30 383 SER B N 1
ATOM 6687 C CA . SER B 1 383 ? -18.992 41.444 16.585 1.00 15.14 383 SER B CA 1
ATOM 6688 C C . SER B 1 383 ? -18.847 39.972 16.984 1.00 16.18 383 SER B C 1
ATOM 6689 O O . SER B 1 383 ? -19.834 39.315 17.319 1.00 15.26 383 SER B O 1
ATOM 6692 N N . PRO B 1 384 ? -17.625 39.455 16.890 1.00 16.24 384 PRO B N 1
ATOM 6693 C CA . PRO B 1 384 ? -17.347 38.067 17.248 1.00 17.03 384 PRO B CA 1
ATOM 6694 C C . PRO B 1 384 ? -17.762 37.844 18.697 1.00 18.07 384 PRO B C 1
ATOM 6695 O O . PRO B 1 384 ? -17.579 38.731 19.537 1.00 18.36 384 PRO B O 1
ATOM 6699 N N . CYS B 1 385 ? -18.305 36.677 19.016 1.00 17.72 385 CYS B N 1
ATOM 6700 C CA . CYS B 1 385 ? -19.009 36.443 20.258 1.00 17.25 385 CYS B CA 1
ATOM 6701 C C . CYS B 1 385 ? -18.465 35.300 21.094 1.00 17.38 385 CYS B C 1
ATOM 6702 O O . CYS B 1 385 ? -18.173 34.217 20.547 1.00 16.31 385 CYS B O 1
ATOM 6705 N N . VAL B 1 386 ? -18.371 35.537 22.410 1.00 14.97 386 VAL B N 1
ATOM 6706 C CA . VAL B 1 386 ? -17.956 34.488 23.336 1.00 14.09 386 VAL B CA 1
ATOM 6707 C C . VAL B 1 386 ? -19.080 34.301 24.378 1.00 15.57 386 VAL B C 1
ATOM 6708 O O . VAL B 1 386 ? -19.490 35.272 25.051 1.00 13.35 386 VAL B O 1
ATOM 6712 N N . LEU B 1 387 ? -19.600 33.077 24.425 1.00 14.83 387 LEU B N 1
ATOM 6713 C CA . LEU B 1 387 ? -20.625 32.704 25.371 1.00 17.26 387 LEU B CA 1
ATOM 6714 C C . LEU B 1 387 ? -20.119 31.843 26.535 1.00 19.26 387 LEU B C 1
ATOM 6715 O O . LEU B 1 387 ? -19.312 30.948 26.349 1.00 17.64 387 LEU B O 1
ATOM 6720 N N . ASP B 1 388 ? -20.640 32.115 27.709 1.00 21.21 388 ASP B N 1
ATOM 6721 C CA . ASP B 1 388 ? -20.377 31.552 28.981 1.00 25.17 388 ASP B CA 1
ATOM 6722 C C . ASP B 1 388 ? -21.622 30.936 29.614 1.00 25.05 388 ASP B C 1
ATOM 6723 O O . ASP B 1 388 ? -22.714 31.252 29.157 1.00 21.89 388 ASP B O 1
ATOM 6728 N N . ASN B 1 389 ? -21.438 30.224 30.730 1.00 27.13 389 ASN B N 1
ATOM 6729 C CA . ASN B 1 389 ? -22.583 29.742 31.498 1.00 29.89 389 ASN B CA 1
ATOM 6730 C C . ASN B 1 389 ? -23.485 28.826 30.687 1.00 28.36 389 ASN B C 1
ATOM 6731 O O . ASN B 1 389 ? -24.705 28.969 30.620 1.00 26.92 389 ASN B O 1
ATOM 6736 N N . CYS B 1 390 ? -22.871 28.038 29.823 1.00 28.01 390 CYS B N 1
ATOM 6737 C CA . CYS B 1 390 ? -23.574 27.259 28.809 1.00 27.94 390 CYS B CA 1
ATOM 6738 C C . CYS B 1 390 ? -23.842 25.849 29.332 1.00 28.41 390 CYS B C 1
ATOM 6739 O O . CYS B 1 390 ? -23.127 25.391 30.233 1.00 28.91 390 CYS B O 1
ATOM 6742 N N . ARG B 1 391 ? -24.886 25.206 28.821 1.00 28.47 391 ARG B N 1
ATOM 6743 C CA . ARG B 1 391 ? -25.178 23.839 29.207 1.00 29.18 391 ARG B CA 1
ATOM 6744 C C . ARG B 1 391 ? -25.265 22.915 27.983 1.00 25.89 391 ARG B C 1
ATOM 6745 O O . ARG B 1 391 ? -25.803 23.246 26.922 1.00 23.39 391 ARG B O 1
ATOM 6753 N N . ASP B 1 392 ? -25.054 21.619 28.253 1.00 22.89 392 ASP B N 1
ATOM 6754 C CA . ASP B 1 392 ? -25.191 20.604 27.226 1.00 21.66 392 ASP B CA 1
ATOM 6755 C C . ASP B 1 392 ? -26.571 20.504 26.618 1.00 20.80 392 ASP B C 1
ATOM 6756 O O . ASP B 1 392 ? -26.670 20.113 25.449 1.00 20.43 392 ASP B O 1
ATOM 6761 N N . ASP B 1 393 ? -27.640 20.892 27.279 1.00 20.43 393 ASP B N 1
ATOM 6762 C CA . ASP B 1 393 ? -28.965 20.866 26.661 1.00 21.53 393 ASP B CA 1
ATOM 6763 C C . ASP B 1 393 ? -29.299 22.144 25.898 1.00 20.43 393 ASP B C 1
ATOM 6764 O O . ASP B 1 393 ? -30.380 22.209 25.289 1.00 19.62 393 ASP B O 1
ATOM 6769 N N . MET B 1 394 ? -28.453 23.165 25.954 1.00 19.05 394 MET B N 1
ATOM 6770 C CA . MET B 1 394 ? -28.822 24.432 25.271 1.00 19.12 394 MET B CA 1
ATOM 6771 C C . MET B 1 394 ? -28.861 24.295 23.761 1.00 18.37 394 MET B C 1
ATOM 6772 O O . MET B 1 394 ? -28.061 23.556 23.143 1.00 16.49 394 MET B O 1
ATOM 6777 N N . THR B 1 395 ? -29.686 25.088 23.083 1.00 17.81 395 THR B N 1
ATOM 6778 C CA . THR B 1 395 ? -29.747 25.083 21.639 1.00 19.16 395 THR B CA 1
ATOM 6779 C C . THR B 1 395 ? -28.408 25.464 21.015 1.00 19.66 395 THR B C 1
ATOM 6780 O O . THR B 1 395 ? -28.009 24.835 20.024 1.00 18.46 395 THR B O 1
ATOM 6784 N N . CYS B 1 396 ? -27.672 26.416 21.600 1.00 17.75 396 CYS B N 1
ATOM 6785 C CA . CYS B 1 396 ? -26.435 26.904 21.035 1.00 17.93 396 CYS B CA 1
ATOM 6786 C C . CYS B 1 396 ? -25.295 25.895 21.225 1.00 17.88 396 CYS B C 1
ATOM 6787 O O . CYS B 1 396 ? -24.246 25.991 20.595 1.00 15.66 396 CYS B O 1
ATOM 6790 N N . VAL B 1 397 ? -25.472 24.968 22.184 1.00 17.80 397 VAL B N 1
ATOM 6791 C CA . VAL B 1 397 ? -24.448 23.947 22.431 1.00 18.92 397 VAL B CA 1
ATOM 6792 C C . VAL B 1 397 ? -24.707 22.692 21.582 1.00 20.67 397 VAL B C 1
ATOM 6793 O O . VAL B 1 397 ? -23.780 22.040 21.107 1.00 20.83 397 VAL B O 1
ATOM 6797 N N . LYS B 1 398 ? -25.922 22.511 21.096 1.00 21.16 398 LYS B N 1
ATOM 6798 C CA . LYS B 1 398 ? -26.296 21.378 20.289 1.00 23.58 398 LYS B CA 1
ATOM 6799 C C . LYS B 1 398 ? -26.294 21.639 18.783 1.00 23.59 398 LYS B C 1
ATOM 6800 O O . LYS B 1 398 ? -26.080 20.694 18.009 1.00 23.51 398 LYS B O 1
ATOM 6806 N N . GLU B 1 399 ? -26.637 22.839 18.337 1.00 22.48 399 GLU B N 1
ATOM 6807 C CA . GLU B 1 399 ? -26.771 23.128 16.926 1.00 22.19 399 GLU B CA 1
ATOM 6808 C C . GLU B 1 399 ? -25.581 23.831 16.288 1.00 19.51 399 GLU B C 1
ATOM 6809 O O . GLU B 1 399 ? -24.944 24.690 16.898 1.00 16.99 399 GLU B O 1
ATOM 6815 N N . GLU B 1 400 ? -25.325 23.486 15.021 1.00 16.07 400 GLU B N 1
ATOM 6816 C CA . GLU B 1 400 ? -24.310 24.188 14.261 1.00 15.44 400 GLU B CA 1
ATOM 6817 C C . GLU B 1 400 ? -24.792 25.638 13.984 1.00 15.16 400 GLU B C 1
ATOM 6818 O O . GLU B 1 400 ? -25.803 25.777 13.331 1.00 13.70 400 GLU B O 1
ATOM 6824 N N . ILE B 1 401 ? -24.075 26.628 14.433 1.00 15.21 401 ILE B N 1
ATOM 6825 C CA . ILE B 1 401 ? -24.477 28.027 14.285 1.00 16.73 401 ILE B CA 1
ATOM 6826 C C . ILE B 1 401 ? -23.920 28.601 12.981 1.00 15.58 401 ILE B C 1
ATOM 6827 O O . ILE B 1 401 ? -24.636 29.297 12.277 1.00 14.46 401 ILE B O 1
ATOM 6832 N N . PHE B 1 402 ? -22.649 28.357 12.682 1.00 15.32 402 PHE B N 1
ATOM 6833 C CA . PHE B 1 402 ? -22.042 28.855 11.472 1.00 16.13 402 PHE B CA 1
ATOM 6834 C C . PHE B 1 402 ? -21.962 30.390 11.439 1.00 16.32 402 PHE B C 1
ATOM 6835 O O . PHE B 1 402 ? -22.087 30.959 10.362 1.00 14.68 402 PHE B O 1
ATOM 6843 N N . GLY B 1 403 ? -21.538 30.968 12.544 1.00 16.33 403 GLY B N 1
ATOM 6844 C CA . GLY B 1 403 ? -21.124 32.343 12.696 1.00 15.69 403 GLY B CA 1
ATOM 6845 C C . GLY B 1 403 ? -20.095 32.363 13.829 1.00 16.41 403 GLY B C 1
ATOM 6846 O O . GLY B 1 403 ? -19.805 31.308 14.394 1.00 16.76 403 GLY B O 1
ATOM 6847 N N . PRO B 1 404 ? -19.574 33.543 14.168 1.00 14.99 404 PRO B N 1
ATOM 6848 C CA . PRO B 1 404 ? -18.505 33.645 15.149 1.00 14.82 404 PRO B CA 1
ATOM 6849 C C . PRO B 1 404 ? -19.003 33.633 16.589 1.00 15.79 404 PRO B C 1
ATOM 6850 O O . PRO B 1 404 ? -19.165 34.686 17.195 1.00 15.48 404 PRO B O 1
ATOM 6854 N N . VAL B 1 405 ? -19.382 32.451 17.090 1.00 14.98 405 VAL B N 1
ATOM 6855 C CA . VAL B 1 405 ? -19.956 32.285 18.414 1.00 14.15 405 VAL B CA 1
ATOM 6856 C C . VAL B 1 405 ? -19.289 31.087 19.101 1.00 14.43 405 VAL B C 1
ATOM 6857 O O . VAL B 1 405 ? -19.616 29.937 18.780 1.00 13.44 405 VAL B O 1
ATOM 6861 N N . MET B 1 406 ? -18.354 31.323 19.985 1.00 12.98 406 MET B N 1
ATOM 6862 C CA . MET B 1 406 ? -17.717 30.323 20.809 1.00 13.64 406 MET B CA 1
ATOM 6863 C C . MET B 1 406 ? -18.545 29.993 22.063 1.00 14.18 406 MET B C 1
ATOM 6864 O O . MET B 1 406 ? -18.823 30.925 22.809 1.00 12.52 406 MET B O 1
ATOM 6869 N N . SER B 1 407 ? -18.880 28.702 22.290 1.00 12.92 407 SER B N 1
ATOM 6870 C CA . SER B 1 407 ? -19.533 28.331 23.538 1.00 12.38 407 SER B CA 1
ATOM 6871 C C . SER B 1 407 ? -18.529 27.644 24.466 1.00 12.94 407 SER B C 1
ATOM 6872 O O . SER B 1 407 ? -17.952 26.614 24.104 1.00 12.10 407 SER B O 1
ATOM 6875 N N . VAL B 1 408 ? -18.326 28.168 25.660 1.00 11.64 408 VAL B N 1
ATOM 6876 C CA . VAL B 1 408 ? -17.309 27.699 26.584 1.00 12.04 408 VAL B CA 1
ATOM 6877 C C . VAL B 1 408 ? -18.001 27.016 27.762 1.00 14.92 408 VAL B C 1
ATOM 6878 O O . VAL B 1 408 ? -19.011 27.554 28.270 1.00 14.87 408 VAL B O 1
ATOM 6882 N N . LEU B 1 409 ? -17.483 25.842 28.159 1.00 14.94 409 LEU B N 1
ATOM 6883 C CA . LEU B 1 409 ? -18.068 25.058 29.238 1.00 16.38 409 LEU B CA 1
ATOM 6884 C C . LEU B 1 409 ? -16.980 24.446 30.121 1.00 16.44 409 LEU B C 1
ATOM 6885 O O . LEU B 1 409 ? -15.930 24.065 29.609 1.00 17.33 409 LEU B O 1
ATOM 6890 N N . PRO B 1 410 ? -17.236 24.359 31.414 1.00 16.50 410 PRO B N 1
ATOM 6891 C CA . PRO B 1 410 ? -16.230 23.844 32.356 1.00 15.78 410 PRO B CA 1
ATOM 6892 C C . PRO B 1 410 ? -16.266 22.324 32.342 1.00 14.96 410 PRO B C 1
ATOM 6893 O O . PRO B 1 410 ? -17.336 21.826 31.999 1.00 14.81 410 PRO B O 1
ATOM 6897 N N . PHE B 1 411 ? -15.198 21.662 32.765 1.00 15.27 411 PHE B N 1
ATOM 6898 C CA . PHE B 1 411 ? -15.305 20.215 33.045 1.00 15.92 411 PHE B CA 1
ATOM 6899 C C . PHE B 1 411 ? -14.400 19.834 34.201 1.00 15.60 411 PHE B C 1
ATOM 6900 O O . PHE B 1 411 ? -13.466 20.588 34.516 1.00 15.65 411 PHE B O 1
ATOM 6908 N N . ASP B 1 412 ? -14.641 18.675 34.820 1.00 16.15 412 ASP B N 1
ATOM 6909 C CA . ASP B 1 412 ? -13.714 18.287 35.892 1.00 16.92 412 ASP B CA 1
ATOM 6910 C C . ASP B 1 412 ? -12.794 17.154 35.489 1.00 17.30 412 ASP B C 1
ATOM 6911 O O . ASP B 1 412 ? -11.617 17.198 35.924 1.00 18.06 412 ASP B O 1
ATOM 6916 N N . THR B 1 413 ? -13.263 16.150 34.772 1.00 15.70 413 THR B N 1
ATOM 6917 C CA . THR B 1 413 ? -12.451 14.942 34.556 1.00 15.46 413 THR B CA 1
ATOM 6918 C C . THR B 1 413 ? -12.417 14.536 33.070 1.00 14.84 413 THR B C 1
ATOM 6919 O O . THR B 1 413 ? -13.340 14.782 32.296 1.00 13.70 413 THR B O 1
ATOM 6923 N N . GLU B 1 414 ? -11.409 13.763 32.713 1.00 15.13 414 GLU B N 1
ATOM 6924 C CA . GLU B 1 414 ? -11.258 13.231 31.353 1.00 16.93 414 GLU B CA 1
ATOM 6925 C C . GLU B 1 414 ? -12.374 12.287 30.925 1.00 18.13 414 GLU B C 1
ATOM 6926 O O . GLU B 1 414 ? -13.056 12.484 29.871 1.00 18.05 414 GLU B O 1
ATOM 6932 N N . GLU B 1 415 ? -12.760 11.389 31.815 1.00 19.03 415 GLU B N 1
ATOM 6933 C CA . GLU B 1 415 ? -13.880 10.489 31.536 1.00 21.48 415 GLU B CA 1
ATOM 6934 C C . GLU B 1 415 ? -15.156 11.289 31.323 1.00 18.11 415 GLU B C 1
ATOM 6935 O O . GLU B 1 415 ? -15.956 10.982 30.444 1.00 15.86 415 GLU B O 1
ATOM 6941 N N . GLU B 1 416 ? -15.400 12.292 32.184 1.00 15.82 416 GLU B N 1
ATOM 6942 C CA . GLU B 1 416 ? -16.570 13.136 32.013 1.00 14.05 416 GLU B CA 1
ATOM 6943 C C . GLU B 1 416 ? -16.563 13.875 30.673 1.00 12.98 416 GLU B C 1
ATOM 6944 O O . GLU B 1 416 ? -17.530 13.753 29.930 1.00 11.20 416 GLU B O 1
ATOM 6950 N N . VAL B 1 417 ? -15.490 14.604 30.335 1.00 13.35 417 VAL B N 1
ATOM 6951 C CA . VAL B 1 417 ? -15.513 15.438 29.140 1.00 14.88 417 VAL B CA 1
ATOM 6952 C C . VAL B 1 417 ? -15.671 14.550 27.890 1.00 13.95 417 VAL B C 1
ATOM 6953 O O . VAL B 1 417 ? -16.256 14.933 26.898 1.00 12.36 417 VAL B O 1
ATOM 6957 N N . LEU B 1 418 ? -14.977 13.416 27.892 1.00 14.49 418 LEU B N 1
ATOM 6958 C CA . LEU B 1 418 ? -15.071 12.523 26.714 1.00 16.04 418 LEU B CA 1
ATOM 6959 C C . LEU B 1 418 ? -16.493 12.073 26.470 1.00 17.19 418 LEU B C 1
ATOM 6960 O O . LEU B 1 418 ? -16.927 12.146 25.297 1.00 16.69 418 LEU B O 1
ATOM 6965 N N . GLN B 1 419 ? -17.300 11.814 27.517 1.00 18.20 419 GLN B N 1
ATOM 6966 C CA . GLN B 1 419 ? -18.691 11.455 27.239 1.00 20.14 419 GLN B CA 1
ATOM 6967 C C . GLN B 1 419 ? -19.508 12.650 26.739 1.00 16.62 419 GLN B C 1
ATOM 6968 O O . GLN B 1 419 ? -20.367 12.429 25.890 1.00 13.86 419 GLN B O 1
ATOM 6974 N N . ARG B 1 420 ? -19.263 13.848 27.282 1.00 14.87 420 ARG B N 1
ATOM 6975 C CA . ARG B 1 420 ? -20.011 15.017 26.805 1.00 13.88 420 ARG B CA 1
ATOM 6976 C C . ARG B 1 420 ? -19.571 15.396 25.396 1.00 12.39 420 ARG B C 1
ATOM 6977 O O . ARG B 1 420 ? -20.416 15.581 24.533 1.00 10.19 420 ARG B O 1
ATOM 6985 N N . ALA B 1 421 ? -18.276 15.321 25.101 1.00 11.26 421 ALA B N 1
ATOM 6986 C CA . ALA B 1 421 ? -17.805 15.616 23.731 1.00 11.20 421 ALA B CA 1
ATOM 6987 C C . ALA B 1 421 ? -18.412 14.692 22.685 1.00 10.87 421 ALA B C 1
ATOM 6988 O O . ALA B 1 421 ? -18.767 15.177 21.602 1.00 10.91 421 ALA B O 1
ATOM 6990 N N . ASN B 1 422 ? -18.536 13.388 22.958 1.00 10.48 422 ASN B N 1
ATOM 6991 C CA . ASN B 1 422 ? -19.058 12.394 22.028 1.00 10.44 422 ASN B CA 1
ATOM 6992 C C . ASN B 1 422 ? -20.573 12.235 21.980 1.00 12.29 422 ASN B C 1
ATOM 6993 O O . ASN B 1 422 ? -21.117 11.584 21.079 1.00 10.26 422 ASN B O 1
ATOM 6998 N N . ASN B 1 423 ? -21.301 12.811 22.929 1.00 13.81 423 ASN B N 1
ATOM 6999 C CA . ASN B 1 423 ? -22.741 12.765 23.020 1.00 15.97 423 ASN B CA 1
ATOM 7000 C C . ASN B 1 423 ? -23.409 13.716 22.037 1.00 16.46 423 ASN B C 1
ATOM 7001 O O . ASN B 1 423 ? -24.047 14.718 22.399 1.00 16.11 423 ASN B O 1
ATOM 7006 N N . THR B 1 424 ? -23.383 13.341 20.770 1.00 15.34 424 THR B N 1
ATOM 7007 C CA . THR B 1 424 ? -23.839 14.128 19.660 1.00 14.43 424 THR B CA 1
ATOM 7008 C C . THR B 1 424 ? -23.899 13.176 18.439 1.00 15.80 424 THR B C 1
ATOM 7009 O O . THR B 1 424 ? -23.112 12.244 18.285 1.00 12.39 424 THR B O 1
ATOM 7013 N N . THR B 1 425 ? -24.652 13.637 17.445 1.00 15.93 425 THR B N 1
ATOM 7014 C CA . THR B 1 425 ? -24.779 12.875 16.214 1.00 18.16 425 THR B CA 1
ATOM 7015 C C . THR B 1 425 ? -23.782 13.348 15.145 1.00 17.22 425 THR B C 1
ATOM 7016 O O . THR B 1 425 ? -23.626 12.745 14.080 1.00 15.38 425 THR B O 1
ATOM 7020 N N . PHE B 1 426 ? -23.144 14.489 15.465 1.00 15.15 426 PHE B N 1
ATOM 7021 C CA . PHE B 1 426 ? -22.146 15.065 14.616 1.00 14.68 426 PHE B CA 1
ATOM 7022 C C . PHE B 1 426 ? -20.819 14.350 14.916 1.00 14.02 426 PHE B C 1
ATOM 7023 O O . PHE B 1 426 ? -20.734 13.687 15.951 1.00 12.26 426 PHE B O 1
ATOM 7031 N N . GLY B 1 427 ? -19.844 14.501 14.024 1.00 12.85 427 GLY B N 1
ATOM 7032 C CA . GLY B 1 427 ? -18.539 13.909 14.262 1.00 11.29 427 GLY B CA 1
ATOM 7033 C C . GLY B 1 427 ? -17.530 14.310 13.190 1.00 11.79 427 GLY B C 1
ATOM 7034 O O . GLY B 1 427 ? -16.845 13.444 12.633 1.00 10.35 427 GLY B O 1
ATOM 7035 N N . LEU B 1 428 ? -17.428 15.623 12.911 1.00 11.36 428 LEU B N 1
ATOM 7036 C CA . LEU B 1 428 ? -16.467 16.049 11.899 1.00 11.02 428 LEU B CA 1
ATOM 7037 C C . LEU B 1 428 ? -15.062 16.165 12.455 1.00 10.94 428 LEU B C 1
ATOM 7038 O O . LEU B 1 428 ? -14.166 15.509 11.888 1.00 11.67 428 LEU B O 1
ATOM 7043 N N . ALA B 1 429 ? -14.839 17.074 13.390 1.00 9.54 429 ALA B N 1
ATOM 7044 C CA . ALA B 1 429 ? -13.507 17.303 13.941 1.00 10.12 429 ALA B CA 1
ATOM 7045 C C . ALA B 1 429 ? -13.505 17.411 15.467 1.00 9.10 429 ALA B C 1
ATOM 7046 O O . ALA B 1 429 ? -14.558 17.255 16.076 1.00 8.59 429 ALA B O 1
ATOM 7048 N N . SER B 1 430 ? -12.364 17.660 16.082 1.00 8.33 430 SER B N 1
ATOM 7049 C CA . SER B 1 430 ? -12.250 17.834 17.530 1.00 7.77 430 SER B CA 1
ATOM 7050 C C . SER B 1 430 ? -10.846 18.338 17.836 1.00 7.95 430 SER B C 1
ATOM 7051 O O . SER B 1 430 ? -10.031 18.275 16.907 1.00 6.93 430 SER B O 1
ATOM 7054 N N . GLY B 1 431 ? -10.462 18.559 19.073 1.00 7.54 431 GLY B N 1
ATOM 7055 C CA . GLY B 1 431 ? -9.080 18.925 19.391 1.00 8.23 431 GLY B CA 1
ATOM 7056 C C . GLY B 1 431 ? -8.769 18.681 20.880 1.00 9.55 431 GLY B C 1
ATOM 7057 O O . GLY B 1 431 ? -9.690 18.603 21.699 1.00 9.12 431 GLY B O 1
ATOM 7058 N N . VAL B 1 432 ? -7.477 18.684 21.203 1.00 9.15 432 VAL B N 1
ATOM 7059 C CA . VAL B 1 432 ? -7.095 18.537 22.605 1.00 10.02 432 VAL B CA 1
ATOM 7060 C C . VAL B 1 432 ? -5.823 19.311 22.889 1.00 11.24 432 VAL B C 1
ATOM 7061 O O . VAL B 1 432 ? -4.855 19.234 22.122 1.00 11.54 432 VAL B O 1
ATOM 7065 N N . PHE B 1 433 ? -5.842 20.160 23.931 1.00 11.00 433 PHE B N 1
ATOM 7066 C CA . PHE B 1 433 ? -4.588 20.742 24.417 1.00 10.46 433 PHE B CA 1
ATOM 7067 C C . PHE B 1 433 ? -4.178 20.123 25.744 1.00 11.63 433 PHE B C 1
ATOM 7068 O O . PHE B 1 433 ? -4.895 20.187 26.762 1.00 11.51 433 PHE B O 1
ATOM 7076 N N . THR B 1 434 ? -2.975 19.568 25.766 1.00 10.99 434 THR B N 1
ATOM 7077 C CA . THR B 1 434 ? -2.416 18.940 26.956 1.00 12.14 434 THR B CA 1
ATOM 7078 C C . THR B 1 434 ? -0.939 18.677 26.716 1.00 13.51 434 THR B C 1
ATOM 7079 O O . THR B 1 434 ? -0.501 18.543 25.542 1.00 14.00 434 THR B O 1
ATOM 7083 N N . ARG B 1 435 ? -0.128 18.581 27.762 1.00 12.55 435 ARG B N 1
ATOM 7084 C CA . ARG B 1 435 ? 1.282 18.250 27.574 1.00 12.41 435 ARG B CA 1
ATOM 7085 C C . ARG B 1 435 ? 1.638 16.789 27.829 1.00 12.48 435 ARG B C 1
ATOM 7086 O O . ARG B 1 435 ? 2.702 16.352 27.399 1.00 12.79 435 ARG B O 1
ATOM 7094 N N . ASP B 1 436 ? 0.837 16.015 28.524 1.00 14.02 436 ASP B N 1
ATOM 7095 C CA . ASP B 1 436 ? 1.151 14.608 28.794 1.00 14.42 436 ASP B CA 1
ATOM 7096 C C . ASP B 1 436 ? 0.996 13.788 27.513 1.00 13.36 436 ASP B C 1
ATOM 7097 O O . ASP B 1 436 ? -0.089 13.744 26.905 1.00 12.38 436 ASP B O 1
ATOM 7102 N N . ILE B 1 437 ? 2.051 13.046 27.154 1.00 12.61 437 ILE B N 1
ATOM 7103 C CA . ILE B 1 437 ? 2.012 12.192 25.956 1.00 12.49 437 ILE B CA 1
ATOM 7104 C C . ILE B 1 437 ? 0.916 11.144 25.920 1.00 12.04 437 ILE B C 1
ATOM 7105 O O . ILE B 1 437 ? 0.153 11.136 24.920 1.00 12.98 437 ILE B O 1
ATOM 7110 N N . SER B 1 438 ? 0.686 10.386 26.978 1.00 11.27 438 SER B N 1
ATOM 7111 C CA . SER B 1 438 ? -0.418 9.410 26.958 1.00 11.45 438 SER B CA 1
ATOM 7112 C C . SER B 1 438 ? -1.756 10.093 26.817 1.00 11.37 438 SER B C 1
ATOM 7113 O O . SER B 1 438 ? -2.653 9.601 26.130 1.00 12.11 438 SER B O 1
ATOM 7116 N N . ARG B 1 439 ? -1.981 11.148 27.612 1.00 11.75 439 ARG B N 1
ATOM 7117 C CA . ARG B 1 439 ? -3.291 11.783 27.626 1.00 12.03 439 ARG B CA 1
ATOM 7118 C C . ARG B 1 439 ? -3.600 12.290 26.213 1.00 10.61 439 ARG B C 1
ATOM 7119 O O . ARG B 1 439 ? -4.705 12.103 25.723 1.00 10.43 439 ARG B O 1
ATOM 7127 N N . ALA B 1 440 ? -2.616 12.953 25.601 1.00 8.97 440 ALA B N 1
ATOM 7128 C CA . ALA B 1 440 ? -2.857 13.446 24.242 1.00 8.92 440 ALA B CA 1
ATOM 7129 C C . ALA B 1 440 ? -3.265 12.353 23.270 1.00 8.44 440 ALA B C 1
ATOM 7130 O O . ALA B 1 440 ? -4.285 12.586 22.604 1.00 8.54 440 ALA B O 1
ATOM 7132 N N . HIS B 1 441 ? -2.597 11.195 23.218 1.00 9.06 441 HIS B N 1
ATOM 7133 C CA . HIS B 1 441 ? -2.995 10.183 22.215 1.00 9.03 441 HIS B CA 1
ATOM 7134 C C . HIS B 1 441 ? -4.240 9.408 22.617 1.00 9.32 441 HIS B C 1
ATOM 7135 O O . HIS B 1 441 ? -5.027 9.025 21.758 1.00 8.59 441 HIS B O 1
ATOM 7142 N N . ARG B 1 442 ? -4.434 9.214 23.929 1.00 9.95 442 ARG B N 1
ATOM 7143 C CA . ARG B 1 442 ? -5.623 8.556 24.463 1.00 10.43 442 ARG B CA 1
ATOM 7144 C C . ARG B 1 442 ? -6.865 9.322 24.118 1.00 9.29 442 ARG B C 1
ATOM 7145 O O . ARG B 1 442 ? -7.853 8.810 23.569 1.00 7.91 442 ARG B O 1
ATOM 7153 N N . VAL B 1 443 ? -6.846 10.637 24.463 1.00 9.25 443 VAL B N 1
ATOM 7154 C CA . VAL B 1 443 ? -8.028 11.454 24.159 1.00 8.61 443 VAL B CA 1
ATOM 7155 C C . VAL B 1 443 ? -8.322 11.490 22.662 1.00 9.21 443 VAL B C 1
ATOM 7156 O O . VAL B 1 443 ? -9.464 11.289 22.202 1.00 9.24 443 VAL B O 1
ATOM 7160 N N . ALA B 1 444 ? -7.301 11.657 21.814 1.00 8.74 444 ALA B N 1
ATOM 7161 C CA . ALA B 1 444 ? -7.504 11.605 20.360 1.00 8.84 444 ALA B CA 1
ATOM 7162 C C . ALA B 1 444 ? -8.124 10.280 19.916 1.00 10.11 444 ALA B C 1
ATOM 7163 O O . ALA B 1 444 ? -8.975 10.301 19.008 1.00 8.21 444 ALA B O 1
ATOM 7165 N N . ALA B 1 445 ? -7.650 9.168 20.515 1.00 9.61 445 ALA B N 1
ATOM 7166 C CA . ALA B 1 445 ? -8.228 7.871 20.168 1.00 11.08 445 ALA B CA 1
ATOM 7167 C C . ALA B 1 445 ? -9.681 7.737 20.605 1.00 11.74 445 ALA B C 1
ATOM 7168 O O . ALA B 1 445 ? -10.378 7.024 19.865 1.00 11.95 445 ALA B O 1
ATOM 7170 N N . ASN B 1 446 ? -10.088 8.313 21.725 1.00 12.03 446 ASN B N 1
ATOM 7171 C CA . ASN B 1 446 ? -11.448 8.122 22.262 1.00 13.02 446 ASN B CA 1
ATOM 7172 C C . ASN B 1 446 ? -12.486 9.097 21.735 1.00 13.23 446 ASN B C 1
ATOM 7173 O O . ASN B 1 446 ? -13.720 8.873 21.790 1.00 12.69 446 ASN B O 1
ATOM 7178 N N . LEU B 1 447 ? -11.999 10.191 21.144 1.00 12.40 447 LEU B N 1
ATOM 7179 C CA . LEU B 1 447 ? -12.923 11.180 20.518 1.00 12.35 447 LEU B CA 1
ATOM 7180 C C . LEU B 1 447 ? -13.534 10.628 19.245 1.00 12.57 447 LEU B C 1
ATOM 7181 O O . LEU B 1 447 ? -12.802 10.172 18.341 1.00 12.94 447 LEU B O 1
ATOM 7186 N N . GLU B 1 448 ? -14.831 10.633 19.025 1.00 11.93 448 GLU B N 1
ATOM 7187 C CA . GLU B 1 448 ? -15.476 10.038 17.873 1.00 11.99 448 GLU B CA 1
ATOM 7188 C C . GLU B 1 448 ? -15.594 11.016 16.696 1.00 11.92 448 GLU B C 1
ATOM 7189 O O . GLU B 1 448 ? -16.700 11.493 16.380 1.00 11.84 448 GLU B O 1
ATOM 7195 N N . ALA B 1 449 ? -14.477 11.322 16.022 1.00 8.70 449 ALA B N 1
ATOM 7196 C CA . ALA B 1 449 ? -14.596 12.262 14.904 1.00 8.61 449 ALA B CA 1
ATOM 7197 C C . ALA B 1 449 ? -13.572 11.957 13.824 1.00 7.63 449 ALA B C 1
ATOM 7198 O O . ALA B 1 449 ? -12.541 11.392 14.162 1.00 5.90 449 ALA B O 1
ATOM 7200 N N . GLY B 1 450 ? -13.765 12.427 12.603 1.00 8.20 450 GLY B N 1
ATOM 7201 C CA . GLY B 1 450 ? -12.856 12.216 11.495 1.00 8.99 450 GLY B CA 1
ATOM 7202 C C . GLY B 1 450 ? -11.462 12.780 11.656 1.00 9.59 450 GLY B C 1
ATOM 7203 O O . GLY B 1 450 ? -10.477 12.296 11.074 1.00 9.71 450 GLY B O 1
ATOM 7204 N N . THR B 1 451 ? -11.317 13.870 12.422 1.00 8.70 451 THR B N 1
ATOM 7205 C CA . THR B 1 451 ? -10.048 14.536 12.639 1.00 8.67 451 THR B CA 1
ATOM 7206 C C . THR B 1 451 ? -9.899 14.924 14.111 1.00 9.31 451 THR B C 1
ATOM 7207 O O . THR B 1 451 ? -10.860 15.403 14.681 1.00 8.31 451 THR B O 1
ATOM 7211 N N . CYS B 1 452 ? -8.666 14.872 14.617 1.00 8.97 452 CYS B N 1
ATOM 7212 C CA . CYS B 1 452 ? -8.370 15.381 15.939 1.00 8.54 452 CYS B CA 1
ATOM 7213 C C . CYS B 1 452 ? -7.047 16.160 15.888 1.00 8.92 452 CYS B C 1
ATOM 7214 O O . CYS B 1 452 ? -6.015 15.646 15.401 1.00 7.45 452 CYS B O 1
ATOM 7217 N N . TYR B 1 453 ? -7.080 17.423 16.304 1.00 6.15 453 TYR B N 1
ATOM 7218 C CA . TYR B 1 453 ? -5.874 18.245 16.344 1.00 8.27 453 TYR B CA 1
ATOM 7219 C C . TYR B 1 453 ? -5.228 18.190 17.724 1.00 7.65 453 TYR B C 1
ATOM 7220 O O . TYR B 1 453 ? -5.982 18.377 18.674 1.00 9.92 453 TYR B O 1
ATOM 7229 N N . ILE B 1 454 ? -3.961 17.919 17.853 1.00 6.74 454 ILE B N 1
ATOM 7230 C CA . ILE B 1 454 ? -3.294 17.871 19.144 1.00 5.72 454 ILE B CA 1
ATOM 7231 C C . ILE B 1 454 ? -2.403 19.085 19.286 1.00 7.75 454 ILE B C 1
ATOM 7232 O O . ILE B 1 454 ? -1.553 19.439 18.472 1.00 8.03 454 ILE B O 1
ATOM 7237 N N . ASN B 1 455 ? -2.734 19.960 20.231 1.00 9.73 455 ASN B N 1
ATOM 7238 C CA . ASN B 1 455 ? -2.021 21.190 20.551 1.00 9.91 455 ASN B CA 1
ATOM 7239 C C . ASN B 1 455 ? -1.993 22.183 19.395 1.00 9.85 455 ASN B C 1
ATOM 7240 O O . ASN B 1 455 ? -1.068 23.011 19.292 1.00 10.58 455 ASN B O 1
ATOM 7245 N N . THR B 1 456 ? -3.096 22.294 18.684 1.00 8.32 456 THR B N 1
ATOM 7246 C CA . THR B 1 456 ? -3.291 23.227 17.595 1.00 8.81 456 THR B CA 1
ATOM 7247 C C . THR B 1 456 ? -4.741 23.127 17.166 1.00 8.86 456 THR B C 1
ATOM 7248 O O . THR B 1 456 ? -5.531 22.430 17.816 1.00 9.74 456 THR B O 1
ATOM 7252 N N . TYR B 1 457 ? -5.129 23.814 16.082 1.00 8.80 457 TYR B N 1
ATOM 7253 C CA . TYR B 1 457 ? -6.475 23.692 15.547 1.00 9.24 457 TYR B CA 1
ATOM 7254 C C . TYR B 1 457 ? -6.474 24.196 14.115 1.00 12.43 457 TYR B C 1
ATOM 7255 O O . TYR B 1 457 ? -5.779 25.184 13.806 1.00 13.42 457 TYR B O 1
ATOM 7264 N N . SER B 1 458 ? -7.362 23.711 13.263 1.00 14.74 458 SER B N 1
ATOM 7265 C CA . SER B 1 458 ? -7.580 24.239 11.932 1.00 16.66 458 SER B CA 1
ATOM 7266 C C . SER B 1 458 ? -6.448 24.057 10.938 1.00 19.19 458 SER B C 1
ATOM 7267 O O . SER B 1 458 ? -6.412 24.809 9.933 1.00 20.76 458 SER B O 1
ATOM 7270 N N . ILE B 1 459 ? -5.527 23.122 11.089 1.00 21.59 459 ILE B N 1
ATOM 7271 C CA . ILE B 1 459 ? -4.540 22.843 10.040 1.00 22.48 459 ILE B CA 1
ATOM 7272 C C . ILE B 1 459 ? -5.222 22.064 8.918 1.00 21.89 459 ILE B C 1
ATOM 7273 O O . ILE B 1 459 ? -5.943 21.116 9.214 1.00 21.19 459 ILE B O 1
ATOM 7278 N N . SER B 1 460 ? -4.889 22.274 7.656 1.00 21.56 460 SER B N 1
ATOM 7279 C CA . SER B 1 460 ? -5.495 21.500 6.570 1.00 22.60 460 SER B CA 1
ATOM 7280 C C . SER B 1 460 ? -4.453 21.022 5.562 1.00 20.45 460 SER B C 1
ATOM 7281 O O . SER B 1 460 ? -4.339 21.608 4.485 1.00 22.04 460 SER B O 1
ATOM 7284 N N . PRO B 1 461 ? -3.658 20.031 5.924 1.00 18.23 461 PRO B N 1
ATOM 7285 C CA . PRO B 1 461 ? -2.585 19.552 5.041 1.00 16.47 461 PRO B CA 1
ATOM 7286 C C . PRO B 1 461 ? -3.121 18.834 3.840 1.00 15.24 461 PRO B C 1
ATOM 7287 O O . PRO B 1 461 ? -4.010 17.992 4.075 1.00 16.32 461 PRO B O 1
ATOM 7291 N N . VAL B 1 462 ? -2.648 19.018 2.618 1.00 15.06 462 VAL B N 1
ATOM 7292 C CA . VAL B 1 462 ? -3.142 18.225 1.495 1.00 14.98 462 VAL B CA 1
ATOM 7293 C C . VAL B 1 462 ? -2.738 16.742 1.603 1.00 13.68 462 VAL B C 1
ATOM 7294 O O . VAL B 1 462 ? -3.274 15.970 0.796 1.00 13.82 462 VAL B O 1
ATOM 7298 N N . GLU B 1 463 ? -1.630 16.463 2.279 1.00 12.02 463 GLU B N 1
ATOM 7299 C CA . GLU B 1 463 ? -1.045 15.157 2.403 1.00 12.97 463 GLU B CA 1
ATOM 7300 C C . GLU B 1 463 ? -1.876 14.119 3.145 1.00 12.55 463 GLU B C 1
ATOM 7301 O O . GLU B 1 463 ? -1.487 12.947 3.044 1.00 10.99 463 GLU B O 1
ATOM 7307 N N . VAL B 1 464 ? -2.887 14.512 3.933 1.00 11.87 464 VAL B N 1
ATOM 7308 C CA . VAL B 1 464 ? -3.682 13.585 4.722 1.00 12.54 464 VAL B CA 1
ATOM 7309 C C . VAL B 1 464 ? -5.172 13.717 4.435 1.00 11.91 464 VAL B C 1
ATOM 7310 O O . VAL B 1 464 ? -5.641 14.775 3.981 1.00 11.70 464 VAL B O 1
ATOM 7314 N N . PRO B 1 465 ? -5.949 12.658 4.636 1.00 11.40 465 PRO B N 1
ATOM 7315 C CA . PRO B 1 465 ? -7.380 12.662 4.295 1.00 11.22 465 PRO B CA 1
ATOM 7316 C C . PRO B 1 465 ? -8.214 13.517 5.254 1.00 10.41 465 PRO B C 1
ATOM 7317 O O . PRO B 1 465 ? -7.781 13.649 6.397 1.00 8.81 465 PRO B O 1
ATOM 7321 N N . PHE B 1 466 ? -9.387 13.918 4.830 1.00 9.83 466 PHE B N 1
ATOM 7322 C CA . PHE B 1 466 ? -10.312 14.711 5.631 1.00 11.12 466 PHE B CA 1
ATOM 7323 C C . PHE B 1 466 ? -11.761 14.321 5.370 1.00 9.96 466 PHE B C 1
ATOM 7324 O O . PHE B 1 466 ? -12.253 14.424 4.220 1.00 9.81 466 PHE B O 1
ATOM 7332 N N . GLY B 1 467 ? -12.538 14.036 6.399 1.00 9.17 467 GLY B N 1
ATOM 7333 C CA . GLY B 1 467 ? -13.971 13.761 6.236 1.00 8.53 467 GLY B CA 1
ATOM 7334 C C . GLY B 1 467 ? -14.616 13.379 7.562 1.00 9.96 467 GLY B C 1
ATOM 7335 O O . GLY B 1 467 ? -13.983 13.362 8.606 1.00 9.34 467 GLY B O 1
ATOM 7336 N N . GLY B 1 468 ? -15.924 13.098 7.552 1.00 10.65 468 GLY B N 1
ATOM 7337 C CA . GLY B 1 468 ? -16.724 13.030 8.767 1.00 11.40 468 GLY B CA 1
ATOM 7338 C C . GLY B 1 468 ? -16.896 11.595 9.249 1.00 12.84 468 GLY B C 1
ATOM 7339 O O . GLY B 1 468 ? -16.637 10.607 8.558 1.00 13.27 468 GLY B O 1
ATOM 7340 N N . TYR B 1 469 ? -17.263 11.509 10.514 1.00 11.03 469 TYR B N 1
ATOM 7341 C CA . TYR B 1 469 ? -17.800 10.309 11.133 1.00 10.54 469 TYR B CA 1
ATOM 7342 C C . TYR B 1 469 ? -19.286 10.585 11.364 1.00 11.14 469 TYR B C 1
ATOM 7343 O O . TYR B 1 469 ? -19.719 11.731 11.231 1.00 9.88 469 TYR B O 1
ATOM 7352 N N . LYS B 1 470 ? -20.016 9.548 11.700 1.00 12.28 470 LYS B N 1
ATOM 7353 C CA . LYS B 1 470 ? -21.437 9.607 12.014 1.00 13.39 470 LYS B CA 1
ATOM 7354 C C . LYS B 1 470 ? -22.221 10.471 11.055 1.00 14.11 470 LYS B C 1
ATOM 7355 O O . LYS B 1 470 ? -22.040 10.400 9.848 1.00 11.49 470 LYS B O 1
ATOM 7361 N N . MET B 1 471 ? -23.126 11.324 11.583 1.00 14.66 471 MET B N 1
ATOM 7362 C CA . MET B 1 471 ? -23.942 12.179 10.740 1.00 16.00 471 MET B CA 1
ATOM 7363 C C . MET B 1 471 ? -23.214 13.368 10.170 1.00 14.87 471 MET B C 1
ATOM 7364 O O . MET B 1 471 ? -23.834 14.121 9.415 1.00 13.78 471 MET B O 1
ATOM 7369 N N . SER B 1 472 ? -21.899 13.501 10.298 1.00 14.75 472 SER B N 1
ATOM 7370 C CA . SER B 1 472 ? -21.143 14.543 9.596 1.00 14.43 472 SER B CA 1
ATOM 7371 C C . SER B 1 472 ? -20.736 14.096 8.189 1.00 15.56 472 SER B C 1
ATOM 7372 O O . SER B 1 472 ? -20.075 14.852 7.449 1.00 16.16 472 SER B O 1
ATOM 7375 N N . GLY B 1 473 ? -21.158 12.922 7.726 1.00 13.95 473 GLY B N 1
ATOM 7376 C CA . GLY B 1 473 ? -20.952 12.457 6.380 1.00 12.65 473 GLY B CA 1
ATOM 7377 C C . GLY B 1 473 ? -19.943 11.313 6.252 1.00 11.74 473 GLY B C 1
ATOM 7378 O O . GLY B 1 473 ? -19.498 10.716 7.221 1.00 12.30 473 GLY B O 1
ATOM 7379 N N . PHE B 1 474 ? -19.665 10.929 5.019 1.00 10.77 474 PHE B N 1
ATOM 7380 C CA . PHE B 1 474 ? -18.724 9.859 4.720 1.00 10.62 474 PHE B CA 1
ATOM 7381 C C . PHE B 1 474 ? -18.019 10.159 3.401 1.00 11.12 474 PHE B C 1
ATOM 7382 O O . PHE B 1 474 ? -18.551 10.951 2.618 1.00 12.20 474 PHE B O 1
ATOM 7390 N N . GLY B 1 475 ? -16.853 9.587 3.197 1.00 10.30 475 GLY B N 1
ATOM 7391 C CA . GLY B 1 475 ? -16.028 9.888 2.034 1.00 11.09 475 GLY B CA 1
ATOM 7392 C C . GLY B 1 475 ? -14.894 10.784 2.568 1.00 11.07 475 GLY B C 1
ATOM 7393 O O . GLY B 1 475 ? -14.987 11.261 3.685 1.00 9.69 475 GLY B O 1
ATOM 7394 N N . ARG B 1 476 ? -13.819 10.925 1.805 1.00 11.14 476 ARG B N 1
ATOM 7395 C CA . ARG B 1 476 ? -12.700 11.770 2.194 1.00 12.02 476 ARG B CA 1
ATOM 7396 C C . ARG B 1 476 ? -12.333 12.714 1.042 1.00 13.53 476 ARG B C 1
ATOM 7397 O O . ARG B 1 476 ? -12.461 12.334 -0.121 1.00 12.78 476 ARG B O 1
ATOM 7405 N N . GLU B 1 477 ? -11.644 13.801 1.350 1.00 14.70 477 GLU B N 1
ATOM 7406 C CA . GLU B 1 477 ? -10.943 14.723 0.480 1.00 16.00 477 GLU B CA 1
ATOM 7407 C C . GLU B 1 477 ? -9.503 14.933 0.925 1.00 12.76 477 GLU B C 1
ATOM 7408 O O . GLU B 1 477 ? -9.233 14.763 2.102 1.00 10.13 477 GLU B O 1
ATOM 7414 N N . ASN B 1 478 ? -8.556 15.165 0.033 1.00 11.62 478 ASN B N 1
ATOM 7415 C CA . ASN B 1 478 ? -7.134 15.228 0.356 1.00 12.11 478 ASN B CA 1
ATOM 7416 C C . ASN B 1 478 ? -6.555 13.867 0.749 1.00 11.05 478 ASN B C 1
ATOM 7417 O O . ASN B 1 478 ? -7.248 12.861 0.892 1.00 9.51 478 ASN B O 1
ATOM 7422 N N . GLY B 1 479 ? -5.226 13.770 0.806 1.00 9.94 479 GLY B N 1
ATOM 7423 C CA . GLY B 1 479 ? -4.499 12.562 1.086 1.00 10.74 479 GLY B CA 1
ATOM 7424 C C . GLY B 1 479 ? -4.581 11.477 -0.008 1.00 10.04 479 GLY B C 1
ATOM 7425 O O . GLY B 1 479 ? -5.263 11.642 -1.023 1.00 8.18 479 GLY B O 1
ATOM 7426 N N . GLN B 1 480 ? -4.086 10.295 0.335 1.00 10.22 480 GLN B N 1
ATOM 7427 C CA . GLN B 1 480 ? -4.153 9.176 -0.633 1.00 13.03 480 GLN B CA 1
ATOM 7428 C C . GLN B 1 480 ? -5.465 8.407 -0.651 1.00 13.08 480 GLN B C 1
ATOM 7429 O O . GLN B 1 480 ? -5.984 8.185 -1.776 1.00 12.34 480 GLN B O 1
ATOM 7435 N N . ALA B 1 481 ? -6.204 8.323 0.464 1.00 11.35 481 ALA B N 1
ATOM 7436 C CA . ALA B 1 481 ? -7.472 7.609 0.521 1.00 11.51 481 ALA B CA 1
ATOM 7437 C C . ALA B 1 481 ? -8.539 8.092 -0.451 1.00 11.57 481 ALA B C 1
ATOM 7438 O O . ALA B 1 481 ? -9.403 7.390 -1.019 1.00 10.69 481 ALA B O 1
ATOM 7440 N N . THR B 1 482 ? -8.551 9.392 -0.696 1.00 10.96 482 THR B N 1
ATOM 7441 C CA . THR B 1 482 ? -9.524 10.045 -1.560 1.00 8.74 482 THR B CA 1
ATOM 7442 C C . THR B 1 482 ? -9.542 9.485 -2.962 1.00 9.96 482 THR B C 1
ATOM 7443 O O . THR B 1 482 ? -10.641 9.466 -3.565 1.00 9.79 482 THR B O 1
ATOM 7447 N N . VAL B 1 483 ? -8.424 8.986 -3.523 1.00 10.67 483 VAL B N 1
ATOM 7448 C CA . VAL B 1 483 ? -8.488 8.366 -4.848 1.00 12.15 483 VAL B CA 1
ATOM 7449 C C . VAL B 1 483 ? -9.509 7.229 -4.972 1.00 13.18 483 VAL B C 1
ATOM 7450 O O . VAL B 1 483 ? -10.070 7.029 -6.060 1.00 12.75 483 VAL B O 1
ATOM 7454 N N . ASP B 1 484 ? -9.785 6.466 -3.919 1.00 13.21 484 ASP B N 1
ATOM 7455 C CA . ASP B 1 484 ? -10.696 5.359 -3.933 1.00 14.12 484 ASP B CA 1
ATOM 7456 C C . ASP B 1 484 ? -12.166 5.789 -4.021 1.00 13.60 484 ASP B C 1
ATOM 7457 O O . ASP B 1 484 ? -12.981 4.935 -4.395 1.00 11.97 484 ASP B O 1
ATOM 7462 N N . TYR B 1 485 ? -12.475 7.077 -3.746 1.00 11.90 485 TYR B N 1
ATOM 7463 C CA . TYR B 1 485 ? -13.836 7.574 -3.968 1.00 11.52 485 TYR B CA 1
ATOM 7464 C C . TYR B 1 485 ? -14.029 8.149 -5.356 1.00 9.88 485 TYR B C 1
ATOM 7465 O O . TYR B 1 485 ? -15.178 8.423 -5.723 1.00 9.23 485 TYR B O 1
ATOM 7474 N N . TYR B 1 486 ? -13.005 8.205 -6.216 1.00 9.87 486 TYR B N 1
ATOM 7475 C CA . TYR B 1 486 ? -13.142 8.713 -7.581 1.00 8.66 486 TYR B CA 1
ATOM 7476 C C . TYR B 1 486 ? -12.656 7.715 -8.638 1.00 10.29 486 TYR B C 1
ATOM 7477 O O . TYR B 1 486 ? -12.352 8.098 -9.801 1.00 9.43 486 TYR B O 1
ATOM 7486 N N . SER B 1 487 ? -12.411 6.484 -8.206 1.00 9.07 487 SER B N 1
ATOM 7487 C CA . SER B 1 487 ? -12.067 5.374 -9.100 1.00 10.09 487 SER B CA 1
ATOM 7488 C C . SER B 1 487 ? -12.632 4.060 -8.557 1.00 10.71 487 SER B C 1
ATOM 7489 O O . SER B 1 487 ? -13.182 4.009 -7.439 1.00 10.63 487 SER B O 1
ATOM 7492 N N . GLN B 1 488 ? -12.682 3.023 -9.388 1.00 9.03 488 GLN B N 1
ATOM 7493 C CA . GLN B 1 488 ? -13.286 1.746 -8.982 1.00 8.29 488 GLN B CA 1
ATOM 7494 C C . GLN B 1 488 ? -12.407 0.602 -9.520 1.00 8.61 488 GLN B C 1
ATOM 7495 O O . GLN B 1 488 ? -11.695 0.821 -10.502 1.00 8.69 488 GLN B O 1
ATOM 7501 N N . LEU B 1 489 ? -12.382 -0.527 -8.825 1.00 7.01 489 LEU B N 1
ATOM 7502 C CA . LEU B 1 489 ? -11.578 -1.663 -9.199 1.00 7.86 489 LEU B CA 1
ATOM 7503 C C . LEU B 1 489 ? -12.364 -2.663 -10.037 1.00 8.40 489 LEU B C 1
ATOM 7504 O O . LEU B 1 489 ? -13.448 -3.084 -9.637 1.00 8.06 489 LEU B O 1
ATOM 7509 N N . LYS B 1 490 ? -11.822 -3.025 -11.215 1.00 7.65 490 LYS B N 1
ATOM 7510 C CA . LYS B 1 490 ? -12.431 -4.119 -11.963 1.00 7.87 490 LYS B CA 1
ATOM 7511 C C . LYS B 1 490 ? -11.553 -5.370 -11.730 1.00 7.45 490 LYS B C 1
ATOM 7512 O O . LYS B 1 490 ? -10.367 -5.217 -11.915 1.00 6.07 490 LYS B O 1
ATOM 7518 N N . THR B 1 491 ? -12.158 -6.490 -11.328 1.00 8.19 491 THR B N 1
ATOM 7519 C CA . THR B 1 491 ? -11.405 -7.727 -11.066 1.00 7.35 491 THR B CA 1
ATOM 7520 C C . THR B 1 491 ? -11.351 -8.610 -12.305 1.00 6.93 491 THR B C 1
ATOM 7521 O O . THR B 1 491 ? -12.435 -8.864 -12.868 1.00 7.68 491 THR B O 1
ATOM 7525 N N . VAL B 1 492 ? -10.187 -8.858 -12.895 1.00 6.42 492 VAL B N 1
ATOM 7526 C CA . VAL B 1 492 ? -10.059 -9.692 -14.087 1.00 7.18 492 VAL B CA 1
ATOM 7527 C C . VAL B 1 492 ? -9.346 -11.012 -13.706 1.00 8.24 492 VAL B C 1
ATOM 7528 O O . VAL B 1 492 ? -8.254 -11.039 -13.132 1.00 7.41 492 VAL B O 1
ATOM 7532 N N . ILE B 1 493 ? -10.036 -12.121 -13.957 1.00 9.43 493 ILE B N 1
ATOM 7533 C CA . ILE B 1 493 ? -9.566 -13.459 -13.553 1.00 9.97 493 ILE B CA 1
ATOM 7534 C C . ILE B 1 493 ? -9.167 -14.281 -14.767 1.00 10.95 493 ILE B C 1
ATOM 7535 O O . ILE B 1 493 ? -10.051 -14.520 -15.622 1.00 13.01 493 ILE B O 1
ATOM 7540 N N . VAL B 1 494 ? -7.894 -14.682 -14.857 1.00 10.85 494 VAL B N 1
ATOM 7541 C CA . VAL B 1 494 ? -7.486 -15.340 -16.115 1.00 11.69 494 VAL B CA 1
ATOM 7542 C C . VAL B 1 494 ? -7.138 -16.804 -15.833 1.00 11.52 494 VAL B C 1
ATOM 7543 O O . VAL B 1 494 ? -6.307 -17.172 -15.039 1.00 10.11 494 VAL B O 1
ATOM 7547 N N . GLU B 1 495 ? -7.978 -17.688 -16.341 1.00 10.70 495 GLU B N 1
ATOM 7548 C CA . GLU B 1 495 ? -7.730 -19.139 -16.416 1.00 10.85 495 GLU B CA 1
ATOM 7549 C C . GLU B 1 495 ? -6.659 -19.496 -17.430 1.00 9.42 495 GLU B C 1
ATOM 7550 O O . GLU B 1 495 ? -6.833 -19.132 -18.599 1.00 8.80 495 GLU B O 1
ATOM 7556 N N . MET B 1 496 ? -5.566 -20.072 -16.961 1.00 10.18 496 MET B N 1
ATOM 7557 C CA . MET B 1 496 ? -4.414 -20.339 -17.830 1.00 11.94 496 MET B CA 1
ATOM 7558 C C . MET B 1 496 ? -4.455 -21.713 -18.518 1.00 13.15 496 MET B C 1
ATOM 7559 O O . MET B 1 496 ? -3.678 -21.906 -19.453 1.00 13.56 496 MET B O 1
ATOM 7564 N N . GLY B 1 497 ? -5.399 -22.564 -18.103 1.00 12.96 497 GLY B N 1
ATOM 7565 C CA . GLY B 1 497 ? -5.558 -23.898 -18.702 1.00 13.03 497 GLY B CA 1
ATOM 7566 C C . GLY B 1 497 ? -6.976 -24.137 -19.190 1.00 13.43 497 GLY B C 1
ATOM 7567 O O . GLY B 1 497 ? -7.678 -23.317 -19.810 1.00 13.06 497 GLY B O 1
ATOM 7568 N N . ASP B 1 498 ? -7.512 -25.312 -18.831 1.00 13.99 498 ASP B N 1
ATOM 7569 C CA . ASP B 1 498 ? -8.842 -25.698 -19.269 1.00 15.32 498 ASP B CA 1
ATOM 7570 C C . ASP B 1 498 ? -9.869 -25.413 -18.186 1.00 15.60 498 ASP B C 1
ATOM 7571 O O . ASP B 1 498 ? -9.539 -25.229 -17.020 1.00 15.07 498 ASP B O 1
ATOM 7576 N N . VAL B 1 499 ? -11.143 -25.350 -18.588 1.00 15.67 499 VAL B N 1
ATOM 7577 C CA . VAL B 1 499 ? -12.146 -24.898 -17.614 1.00 16.56 499 VAL B CA 1
ATOM 7578 C C . VAL B 1 499 ? -12.592 -26.017 -16.699 1.00 19.40 499 VAL B C 1
ATOM 7579 O O . VAL B 1 499 ? -12.952 -27.116 -17.145 1.00 19.22 499 VAL B O 1
ATOM 7583 N N . ASP B 1 500 ? -12.636 -25.770 -15.399 1.00 21.99 500 ASP B N 1
ATOM 7584 C CA . ASP B 1 500 ? -13.198 -26.723 -14.446 1.00 25.46 500 ASP B CA 1
ATOM 7585 C C . ASP B 1 500 ? -14.717 -26.614 -14.425 1.00 23.78 500 ASP B C 1
ATOM 7586 O O . ASP B 1 500 ? -15.329 -25.553 -14.201 1.00 22.65 500 ASP B O 1
ATOM 7591 N N . SER B 1 501 ? -15.376 -27.709 -14.790 1.00 21.40 501 SER B N 1
ATOM 7592 C CA . SER B 1 501 ? -16.790 -27.711 -15.067 1.00 18.73 501 SER B CA 1
ATOM 7593 C C . SER B 1 501 ? -17.506 -28.901 -14.446 1.00 18.09 501 SER B C 1
ATOM 7594 O O . SER B 1 501 ? -17.051 -30.045 -14.479 1.00 18.19 501 SER B O 1
ATOM 7597 N N . LEU B 1 502 ? -18.701 -28.620 -13.937 1.00 16.10 502 LEU B N 1
ATOM 7598 C CA . LEU B 1 502 ? -19.539 -29.663 -13.366 1.00 16.33 502 LEU B CA 1
ATOM 7599 C C . LEU B 1 502 ? -20.491 -30.178 -14.457 1.00 16.84 502 LEU B C 1
ATOM 7600 O O . LEU B 1 502 ? -21.398 -30.986 -14.205 1.00 16.47 502 LEU B O 1
ATOM 7605 N N . PHE B 1 503 ? -20.497 -29.563 -15.637 1.00 17.09 503 PHE B N 1
ATOM 7606 C CA . PHE B 1 503 ? -21.479 -29.885 -16.676 1.00 18.34 503 PHE B CA 1
ATOM 7607 C C . PHE B 1 503 ? -20.816 -30.228 -17.994 1.00 19.10 503 PHE B C 1
ATOM 7608 O O . PHE B 1 503 ? -21.456 -30.934 -18.810 1.00 19.54 503 PHE B O 1
ATOM 7617 N N . ALA C 1 1 ? 12.682 -35.159 19.265 1.00 26.34 1 ALA C N 1
ATOM 7618 C CA . ALA C 1 1 ? 11.187 -35.165 19.364 1.00 28.03 1 ALA C CA 1
ATOM 7619 C C . ALA C 1 1 ? 10.704 -35.973 20.576 1.00 28.78 1 ALA C C 1
ATOM 7620 O O . ALA C 1 1 ? 9.797 -35.599 21.325 1.00 28.32 1 ALA C O 1
ATOM 7622 N N . GLN C 1 2 ? 11.371 -37.101 20.792 1.00 28.21 2 GLN C N 1
ATOM 7623 C CA . GLN C 1 2 ? 11.216 -37.886 21.997 1.00 28.86 2 GLN C CA 1
ATOM 7624 C C . GLN C 1 2 ? 11.875 -37.138 23.152 1.00 24.86 2 GLN C C 1
ATOM 7625 O O . GLN C 1 2 ? 11.273 -37.067 24.216 1.00 23.15 2 GLN C O 1
ATOM 7631 N N . LEU C 1 3 ? 13.001 -36.464 22.927 1.00 21.78 3 LEU C N 1
ATOM 7632 C CA . LEU C 1 3 ? 13.594 -35.583 23.931 1.00 20.54 3 LEU C CA 1
ATOM 7633 C C . LEU C 1 3 ? 12.648 -34.449 24.328 1.00 20.76 3 LEU C C 1
ATOM 7634 O O . LEU C 1 3 ? 12.364 -34.187 25.511 1.00 19.41 3 LEU C O 1
ATOM 7639 N N . VAL C 1 4 ? 12.004 -33.843 23.319 1.00 20.20 4 VAL C N 1
ATOM 7640 C CA . VAL C 1 4 ? 11.061 -32.742 23.608 1.00 20.35 4 VAL C CA 1
ATOM 7641 C C . VAL C 1 4 ? 9.902 -33.267 24.446 1.00 21.39 4 VAL C C 1
ATOM 7642 O O . VAL C 1 4 ? 9.548 -32.657 25.471 1.00 18.63 4 VAL C O 1
ATOM 7646 N N . ASP C 1 5 ? 9.351 -34.437 24.051 1.00 23.60 5 ASP C N 1
ATOM 7647 C CA . ASP C 1 5 ? 8.279 -35.040 24.846 1.00 27.53 5 ASP C CA 1
ATOM 7648 C C . ASP C 1 5 ? 8.679 -35.453 26.264 1.00 26.54 5 ASP C C 1
ATOM 7649 O O . ASP C 1 5 ? 7.819 -35.434 27.149 1.00 26.66 5 ASP C O 1
ATOM 7654 N N . SER C 1 6 ? 9.938 -35.703 26.549 1.00 24.98 6 SER C N 1
ATOM 7655 C CA . SER C 1 6 ? 10.437 -36.002 27.870 1.00 24.65 6 SER C CA 1
ATOM 7656 C C . SER C 1 6 ? 10.744 -34.815 28.774 1.00 25.54 6 SER C C 1
ATOM 7657 O O . SER C 1 6 ? 10.955 -34.991 29.976 1.00 26.14 6 SER C O 1
ATOM 7660 N N . MET C 1 7 ? 10.458 -33.585 28.336 1.00 24.49 7 MET C N 1
ATOM 7661 C CA . MET C 1 7 ? 10.802 -32.386 29.074 1.00 23.96 7 MET C CA 1
ATOM 7662 C C . MET C 1 7 ? 10.082 -32.168 30.385 1.00 25.76 7 MET C C 1
ATOM 7663 O O . MET C 1 7 ? 10.687 -31.712 31.358 1.00 25.38 7 MET C O 1
ATOM 7668 N N . PRO C 1 8 ? 8.815 -32.508 30.510 1.00 27.61 8 PRO C N 1
ATOM 7669 C CA . PRO C 1 8 ? 8.064 -32.350 31.742 1.00 29.29 8 PRO C CA 1
ATOM 7670 C C . PRO C 1 8 ? 8.717 -32.954 32.975 1.00 30.39 8 PRO C C 1
ATOM 7671 O O . PRO C 1 8 ? 8.525 -32.430 34.077 1.00 32.01 8 PRO C O 1
ATOM 7675 N N . SER C 1 9 ? 9.471 -34.029 32.827 1.00 29.93 9 SER C N 1
ATOM 7676 C CA . SER C 1 9 ? 10.200 -34.655 33.902 1.00 30.67 9 SER C CA 1
ATOM 7677 C C . SER C 1 9 ? 11.681 -34.316 33.905 1.00 29.76 9 SER C C 1
ATOM 7678 O O . SER C 1 9 ? 12.441 -34.947 34.651 1.00 29.34 9 SER C O 1
ATOM 7681 N N . ALA C 1 10 ? 12.115 -33.353 33.070 1.00 27.36 10 ALA C N 1
ATOM 7682 C CA . ALA C 1 10 ? 13.532 -32.995 33.064 1.00 24.33 10 ALA C CA 1
ATOM 7683 C C . ALA C 1 10 ? 13.794 -31.820 34.008 1.00 23.46 10 ALA C C 1
ATOM 7684 O O . ALA C 1 10 ? 12.883 -31.138 34.483 1.00 22.01 10 ALA C O 1
ATOM 7686 N N . SER C 1 11 ? 15.085 -31.665 34.335 1.00 22.12 11 SER C N 1
ATOM 7687 C CA . SER C 1 11 ? 15.484 -30.600 35.252 1.00 21.40 11 SER C CA 1
ATOM 7688 C C . SER C 1 11 ? 16.930 -30.209 34.991 1.00 19.68 11 SER C C 1
ATOM 7689 O O . SER C 1 11 ? 17.602 -30.874 34.186 1.00 19.13 11 SER C O 1
ATOM 7692 N N . THR C 1 12 ? 17.382 -29.119 35.603 1.00 19.01 12 THR C N 1
ATOM 7693 C CA . THR C 1 12 ? 18.773 -28.683 35.338 1.00 18.72 12 THR C CA 1
ATOM 7694 C C . THR C 1 12 ? 19.731 -29.769 35.812 1.00 20.25 12 THR C C 1
ATOM 7695 O O . THR C 1 12 ? 19.500 -30.402 36.847 1.00 20.11 12 THR C O 1
ATOM 7699 N N . GLY C 1 13 ? 20.760 -30.022 35.029 1.00 21.03 13 GLY C N 1
ATOM 7700 C CA . GLY C 1 13 ? 21.754 -31.031 35.290 1.00 23.02 13 GLY C CA 1
ATOM 7701 C C . GLY C 1 13 ? 21.369 -32.452 34.897 1.00 24.11 13 GLY C C 1
ATOM 7702 O O . GLY C 1 13 ? 22.226 -33.338 34.984 1.00 24.18 13 GLY C O 1
ATOM 7703 N N . SER C 1 14 ? 20.158 -32.707 34.421 1.00 24.93 14 SER C N 1
ATOM 7704 C CA . SER C 1 14 ? 19.717 -34.071 34.161 1.00 25.96 14 SER C CA 1
ATOM 7705 C C . SER C 1 14 ? 19.792 -34.491 32.699 1.00 25.73 14 SER C C 1
ATOM 7706 O O . SER C 1 14 ? 19.874 -35.699 32.406 1.00 27.39 14 SER C O 1
ATOM 7709 N N . VAL C 1 15 ? 19.812 -33.567 31.760 1.00 23.67 15 VAL C N 1
ATOM 7710 C CA . VAL C 1 15 ? 19.671 -33.922 30.360 1.00 21.87 15 VAL C CA 1
ATOM 7711 C C . VAL C 1 15 ? 20.971 -34.239 29.651 1.00 20.92 15 VAL C C 1
ATOM 7712 O O . VAL C 1 15 ? 21.986 -33.584 29.840 1.00 19.92 15 VAL C O 1
ATOM 7716 N N . VAL C 1 16 ? 20.900 -35.173 28.706 1.00 20.27 16 VAL C N 1
ATOM 7717 C CA . VAL C 1 16 ? 21.946 -35.446 27.729 1.00 21.52 16 VAL C CA 1
ATOM 7718 C C . VAL C 1 16 ? 21.283 -35.475 26.349 1.00 21.46 16 VAL C C 1
ATOM 7719 O O . VAL C 1 16 ? 20.131 -35.946 26.279 1.00 21.87 16 VAL C O 1
ATOM 7723 N N . VAL C 1 17 ? 21.916 -34.939 25.306 1.00 20.73 17 VAL C N 1
ATOM 7724 C CA . VAL C 1 17 ? 21.266 -34.937 23.999 1.00 20.73 17 VAL C CA 1
ATOM 7725 C C . VAL C 1 17 ? 21.905 -36.015 23.125 1.00 21.33 17 VAL C C 1
ATOM 7726 O O . VAL C 1 17 ? 23.116 -35.967 22.970 1.00 21.49 17 VAL C O 1
ATOM 7730 N N . THR C 1 18 ? 21.127 -36.940 22.561 1.00 21.80 18 THR C N 1
ATOM 7731 C CA . THR C 1 18 ? 21.700 -38.052 21.813 1.00 22.57 18 THR C CA 1
ATOM 7732 C C . THR C 1 18 ? 21.240 -38.077 20.359 1.00 22.75 18 THR C C 1
ATOM 7733 O O . THR C 1 18 ? 21.621 -38.946 19.573 1.00 23.46 18 THR C O 1
ATOM 7737 N N . ASP C 1 19 ? 20.497 -37.072 19.910 1.00 21.75 19 ASP C N 1
ATOM 7738 C CA . ASP C 1 19 ? 20.009 -37.041 18.530 1.00 20.38 19 ASP C CA 1
ATOM 7739 C C . ASP C 1 19 ? 21.067 -36.566 17.546 1.00 19.94 19 ASP C C 1
ATOM 7740 O O . ASP C 1 19 ? 21.975 -35.825 17.926 1.00 19.28 19 ASP C O 1
ATOM 7745 N N . ASP C 1 20 ? 20.953 -36.969 16.282 1.00 18.67 20 ASP C N 1
ATOM 7746 C CA . ASP C 1 20 ? 21.792 -36.356 15.253 1.00 18.74 20 ASP C CA 1
ATOM 7747 C C . ASP C 1 20 ? 21.234 -34.937 14.997 1.00 18.55 20 ASP C C 1
ATOM 7748 O O . ASP C 1 20 ? 20.021 -34.759 14.861 1.00 16.20 20 ASP C O 1
ATOM 7753 N N . LEU C 1 21 ? 22.143 -33.972 14.870 1.00 18.60 21 LEU C N 1
ATOM 7754 C CA . LEU C 1 21 ? 21.701 -32.575 14.705 1.00 17.98 21 LEU C CA 1
ATOM 7755 C C . LEU C 1 21 ? 21.786 -31.977 13.315 1.00 18.24 21 LEU C C 1
ATOM 7756 O O . LEU C 1 21 ? 21.295 -30.852 13.110 1.00 17.69 21 LEU C O 1
ATOM 7761 N N . ASN C 1 22 ? 22.301 -32.720 12.324 1.00 17.73 22 ASN C N 1
ATOM 7762 C CA . ASN C 1 22 ? 22.250 -32.257 10.930 1.00 17.06 22 ASN C CA 1
ATOM 7763 C C . ASN C 1 22 ? 20.955 -32.742 10.315 1.00 17.05 22 ASN C C 1
ATOM 7764 O O . ASN C 1 22 ? 20.454 -33.823 10.719 1.00 17.21 22 ASN C O 1
ATOM 7769 N N . TYR C 1 23 ? 20.330 -31.956 9.449 1.00 15.87 23 TYR C N 1
ATOM 7770 C CA . TYR C 1 23 ? 18.983 -32.297 8.983 1.00 15.72 23 TYR C CA 1
ATOM 7771 C C . TYR C 1 23 ? 18.687 -31.787 7.584 1.00 16.54 23 TYR C C 1
ATOM 7772 O O . TYR C 1 23 ? 18.598 -30.567 7.379 1.00 16.67 23 TYR C O 1
ATOM 7781 N N . TRP C 1 24 ? 18.610 -32.692 6.609 1.00 15.71 24 TRP C N 1
ATOM 7782 C CA . TRP C 1 24 ? 18.135 -32.327 5.279 1.00 15.85 24 TRP C CA 1
ATOM 7783 C C . TRP C 1 24 ? 17.486 -33.514 4.578 1.00 16.67 24 TRP C C 1
ATOM 7784 O O . TRP C 1 24 ? 17.563 -34.628 5.069 1.00 15.51 24 TRP C O 1
ATOM 7795 N N . GLY C 1 25 ? 16.663 -33.233 3.574 1.00 17.79 25 GLY C N 1
ATOM 7796 C CA . GLY C 1 25 ? 15.893 -34.292 2.909 1.00 17.76 25 GLY C CA 1
ATOM 7797 C C . GLY C 1 25 ? 14.800 -34.780 3.841 1.00 18.72 25 GLY C C 1
ATOM 7798 O O . GLY C 1 25 ? 14.351 -35.922 3.725 1.00 18.82 25 GLY C O 1
ATOM 7799 N N . GLY C 1 26 ? 14.342 -33.958 4.792 1.00 18.35 26 GLY C N 1
ATOM 7800 C CA . GLY C 1 26 ? 13.318 -34.372 5.723 1.00 17.87 26 GLY C CA 1
ATOM 7801 C C . GLY C 1 26 ? 13.804 -35.417 6.723 1.00 18.22 26 GLY C C 1
ATOM 7802 O O . GLY C 1 26 ? 12.913 -36.073 7.272 1.00 16.87 26 GLY C O 1
ATOM 7803 N N . ARG C 1 27 ? 15.087 -35.442 7.102 1.00 19.80 27 ARG C N 1
ATOM 7804 C CA . ARG C 1 27 ? 15.516 -36.382 8.122 1.00 22.33 27 ARG C CA 1
ATOM 7805 C C . ARG C 1 27 ? 16.871 -36.054 8.750 1.00 20.11 27 ARG C C 1
ATOM 7806 O O . ARG C 1 27 ? 17.709 -35.375 8.163 1.00 18.05 27 ARG C O 1
ATOM 7814 N N . ARG C 1 28 ? 17.062 -36.518 9.983 1.00 18.16 28 ARG C N 1
ATOM 7815 C CA . ARG C 1 28 ? 18.313 -36.283 10.707 1.00 18.74 28 ARG C CA 1
ATOM 7816 C C . ARG C 1 28 ? 19.439 -37.103 10.084 1.00 19.04 28 ARG C C 1
ATOM 7817 O O . ARG C 1 28 ? 19.208 -38.255 9.704 1.00 19.09 28 ARG C O 1
ATOM 7825 N N . ILE C 1 29 ? 20.592 -36.516 9.910 1.00 20.32 29 ILE C N 1
ATOM 7826 C CA . ILE C 1 29 ? 21.718 -37.131 9.222 1.00 23.85 29 ILE C CA 1
ATOM 7827 C C . ILE C 1 29 ? 22.747 -37.725 10.181 1.00 28.06 29 ILE C C 1
ATOM 7828 O O . ILE C 1 29 ? 23.276 -37.036 11.040 1.00 25.45 29 ILE C O 1
ATOM 7833 N N . LYS C 1 30 ? 23.005 -39.020 10.032 1.00 36.03 30 LYS C N 1
ATOM 7834 C CA . LYS C 1 30 ? 24.035 -39.681 10.832 1.00 44.96 30 LYS C CA 1
ATOM 7835 C C . LYS C 1 30 ? 25.435 -39.187 10.495 1.00 49.17 30 LYS C C 1
ATOM 7836 O O . LYS C 1 30 ? 25.862 -39.229 9.356 1.00 48.56 30 LYS C O 1
ATOM 7842 N N . SER C 1 31 ? 26.099 -38.572 11.462 1.00 56.85 31 SER C N 1
ATOM 7843 C CA . SER C 1 31 ? 27.437 -38.046 11.281 1.00 64.70 31 SER C CA 1
ATOM 7844 C C . SER C 1 31 ? 28.418 -39.169 10.948 1.00 72.32 31 SER C C 1
ATOM 7845 O O . SER C 1 31 ? 28.221 -40.337 11.276 1.00 72.67 31 SER C O 1
ATOM 7848 N N . LYS C 1 32 ? 29.505 -38.775 10.302 1.00 81.82 32 LYS C N 1
ATOM 7849 C CA . LYS C 1 32 ? 30.546 -39.712 9.894 1.00 91.20 32 LYS C CA 1
ATOM 7850 C C . LYS C 1 32 ? 31.773 -38.902 9.533 1.00 95.89 32 LYS C C 1
ATOM 7851 O O . LYS C 1 32 ? 31.842 -37.728 9.929 1.00 97.39 32 LYS C O 1
ATOM 7857 N N . ASP C 1 33 ? 32.801 -39.529 8.974 1.00 100.51 33 ASP C N 1
ATOM 7858 C CA . ASP C 1 33 ? 34.045 -38.845 8.614 1.00 103.88 33 ASP C CA 1
ATOM 7859 C C . ASP C 1 33 ? 34.982 -38.705 9.805 1.00 102.61 33 ASP C C 1
ATOM 7860 O O . ASP C 1 33 ? 36.195 -38.525 9.692 1.00 103.30 33 ASP C O 1
ATOM 7865 N N . GLY C 1 34 ? 34.424 -38.747 11.006 1.00 100.09 34 GLY C N 1
ATOM 7866 C CA . GLY C 1 34 ? 35.060 -38.445 12.263 1.00 95.94 34 GLY C CA 1
ATOM 7867 C C . GLY C 1 34 ? 35.514 -36.985 12.245 1.00 92.14 34 GLY C C 1
ATOM 7868 O O . GLY C 1 34 ? 36.652 -36.736 12.647 1.00 93.16 34 GLY C O 1
ATOM 7869 N N . ALA C 1 35 ? 34.668 -36.091 11.729 1.00 86.89 35 ALA C N 1
ATOM 7870 C CA . ALA C 1 35 ? 35.090 -34.689 11.650 1.00 80.88 35 ALA C CA 1
ATOM 7871 C C . ALA C 1 35 ? 35.340 -34.206 13.078 1.00 75.62 35 ALA C C 1
ATOM 7872 O O . ALA C 1 35 ? 34.779 -34.791 14.011 1.00 75.47 35 ALA C O 1
ATOM 7874 N N . THR C 1 36 ? 36.309 -33.306 13.246 1.00 68.31 36 THR C N 1
ATOM 7875 C CA . THR C 1 36 ? 36.577 -32.838 14.609 1.00 61.15 36 THR C CA 1
ATOM 7876 C C . THR C 1 36 ? 35.282 -32.251 15.163 1.00 55.08 36 THR C C 1
ATOM 7877 O O . THR C 1 36 ? 34.786 -31.281 14.566 1.00 55.75 36 THR C O 1
ATOM 7881 N N . THR C 1 37 ? 34.751 -32.799 16.246 1.00 46.47 37 THR C N 1
ATOM 7882 C CA . THR C 1 37 ? 33.549 -32.258 16.860 1.00 38.84 37 THR C CA 1
ATOM 7883 C C . THR C 1 37 ? 33.852 -31.161 17.880 1.00 36.26 37 THR C C 1
ATOM 7884 O O . THR C 1 37 ? 34.991 -30.826 18.178 1.00 34.79 37 THR C O 1
ATOM 7888 N N . GLU C 1 38 ? 32.807 -30.529 18.409 1.00 34.26 38 GLU C N 1
ATOM 7889 C CA . GLU C 1 38 ? 32.932 -29.488 19.423 1.00 32.92 38 GLU C CA 1
ATOM 7890 C C . GLU C 1 38 ? 31.880 -29.693 20.507 1.00 29.23 38 GLU C C 1
ATOM 7891 O O . GLU C 1 38 ? 30.739 -30.039 20.238 1.00 28.18 38 GLU C O 1
ATOM 7897 N N . PRO C 1 39 ? 32.233 -29.412 21.754 1.00 26.68 39 PRO C N 1
ATOM 7898 C CA . PRO C 1 39 ? 31.331 -29.616 22.869 1.00 24.94 39 PRO C CA 1
ATOM 7899 C C . PRO C 1 39 ? 30.218 -28.568 22.933 1.00 23.19 39 PRO C C 1
ATOM 7900 O O . PRO C 1 39 ? 30.455 -27.402 22.627 1.00 20.83 39 PRO C O 1
ATOM 7904 N N . VAL C 1 40 ? 29.039 -28.991 23.361 1.00 21.17 40 VAL C N 1
ATOM 7905 C CA . VAL C 1 40 ? 27.910 -28.097 23.546 1.00 20.92 40 VAL C CA 1
ATOM 7906 C C . VAL C 1 40 ? 27.512 -28.192 25.016 1.00 20.79 40 VAL C C 1
ATOM 7907 O O . VAL C 1 40 ? 27.497 -29.300 25.582 1.00 21.69 40 VAL C O 1
ATOM 7911 N N . PHE C 1 41 ? 27.422 -27.028 25.664 1.00 19.80 41 PHE C N 1
ATOM 7912 C CA . PHE C 1 41 ? 27.283 -26.954 27.108 1.00 19.46 41 PHE C CA 1
ATOM 7913 C C . PHE C 1 41 ? 25.923 -26.540 27.639 1.00 20.15 41 PHE C C 1
ATOM 7914 O O . PHE C 1 41 ? 25.124 -25.855 26.990 1.00 20.45 41 PHE C O 1
ATOM 7922 N N . GLU C 1 42 ? 25.652 -26.922 28.893 1.00 19.74 42 GLU C N 1
ATOM 7923 C CA . GLU C 1 42 ? 24.535 -26.421 29.673 1.00 19.66 42 GLU C CA 1
ATOM 7924 C C . GLU C 1 42 ? 25.092 -25.287 30.542 1.00 19.81 42 GLU C C 1
ATOM 7925 O O . GLU C 1 42 ? 25.884 -25.489 31.462 1.00 20.20 42 GLU C O 1
ATOM 7931 N N . PRO C 1 43 ? 24.665 -24.048 30.293 1.00 18.54 43 PRO C N 1
ATOM 7932 C CA . PRO C 1 43 ? 25.252 -22.877 30.939 1.00 17.11 43 PRO C CA 1
ATOM 7933 C C . PRO C 1 43 ? 25.068 -22.826 32.445 1.00 16.30 43 PRO C C 1
ATOM 7934 O O . PRO C 1 43 ? 25.891 -22.267 33.171 1.00 15.32 43 PRO C O 1
ATOM 7938 N N . ALA C 1 44 ? 23.981 -23.332 33.005 1.00 15.87 44 ALA C N 1
ATOM 7939 C CA . ALA C 1 44 ? 23.728 -23.348 34.428 1.00 16.35 44 ALA C CA 1
ATOM 7940 C C . ALA C 1 44 ? 24.645 -24.263 35.240 1.00 17.48 44 ALA C C 1
ATOM 7941 O O . ALA C 1 44 ? 24.706 -24.155 36.473 1.00 17.21 44 ALA C O 1
ATOM 7943 N N . THR C 1 45 ? 25.246 -25.279 34.619 1.00 17.63 45 THR C N 1
ATOM 7944 C CA . THR C 1 45 ? 25.990 -26.325 35.311 1.00 17.73 45 THR C CA 1
ATOM 7945 C C . THR C 1 45 ? 27.382 -26.562 34.740 1.00 18.52 45 THR C C 1
ATOM 7946 O O . THR C 1 45 ? 28.261 -27.048 35.453 1.00 18.76 45 THR C O 1
ATOM 7950 N N . GLY C 1 46 ? 27.612 -26.229 33.475 1.00 17.76 46 GLY C N 1
ATOM 7951 C CA . GLY C 1 46 ? 28.943 -26.476 32.883 1.00 16.34 46 GLY C CA 1
ATOM 7952 C C . GLY C 1 46 ? 29.019 -27.858 32.250 1.00 17.02 46 GLY C C 1
ATOM 7953 O O . GLY C 1 46 ? 30.039 -28.218 31.678 1.00 18.20 46 GLY C O 1
ATOM 7954 N N . ARG C 1 47 ? 27.963 -28.649 32.277 1.00 17.48 47 ARG C N 1
ATOM 7955 C CA . ARG C 1 47 ? 28.019 -30.014 31.779 1.00 19.78 47 ARG C CA 1
ATOM 7956 C C . ARG C 1 47 ? 28.035 -30.022 30.248 1.00 20.51 47 ARG C C 1
ATOM 7957 O O . ARG C 1 47 ? 27.581 -29.044 29.670 1.00 20.22 47 ARG C O 1
ATOM 7965 N N . VAL C 1 48 ? 28.583 -31.090 29.669 1.00 19.61 48 VAL C N 1
ATOM 7966 C CA . VAL C 1 48 ? 28.552 -31.273 28.232 1.00 20.20 48 VAL C CA 1
ATOM 7967 C C . VAL C 1 48 ? 27.226 -31.968 27.887 1.00 19.84 48 VAL C C 1
ATOM 7968 O O . VAL C 1 48 ? 26.899 -32.956 28.522 1.00 19.64 48 VAL C O 1
ATOM 7972 N N . LEU C 1 49 ? 26.422 -31.361 27.013 1.00 19.01 49 LEU C N 1
ATOM 7973 C CA . LEU C 1 49 ? 25.150 -31.967 26.623 1.00 18.32 49 LEU C CA 1
ATOM 7974 C C . LEU C 1 49 ? 25.320 -32.959 25.467 1.00 18.10 49 LEU C C 1
ATOM 7975 O O . LEU C 1 49 ? 24.499 -33.874 25.280 1.00 16.11 49 LEU C O 1
ATOM 7980 N N . CYS C 1 50 ? 26.283 -32.665 24.598 1.00 18.37 50 CYS C N 1
ATOM 7981 C CA . CYS C 1 50 ? 26.553 -33.461 23.416 1.00 20.20 50 CYS C CA 1
ATOM 7982 C C . CYS C 1 50 ? 27.708 -32.835 22.640 1.00 21.84 50 CYS C C 1
ATOM 7983 O O . CYS C 1 50 ? 28.232 -31.810 23.101 1.00 21.09 50 CYS C O 1
ATOM 7986 N N . GLN C 1 51 ? 28.125 -33.443 21.541 1.00 23.15 51 GLN C N 1
ATOM 7987 C CA . GLN C 1 51 ? 29.144 -32.869 20.693 1.00 25.47 51 GLN C CA 1
ATOM 7988 C C . GLN C 1 51 ? 28.483 -32.396 19.398 1.00 26.49 51 GLN C C 1
ATOM 7989 O O . GLN C 1 51 ? 27.541 -33.033 18.931 1.00 28.22 51 GLN C O 1
ATOM 7995 N N . MET C 1 52 ? 28.924 -31.274 18.854 1.00 26.00 52 MET C N 1
ATOM 7996 C CA . MET C 1 52 ? 28.351 -30.814 17.583 1.00 25.66 52 MET C CA 1
ATOM 7997 C C . MET C 1 52 ? 29.265 -31.279 16.458 1.00 23.47 52 MET C C 1
ATOM 7998 O O . MET C 1 52 ? 30.479 -31.251 16.620 1.00 21.54 52 MET C O 1
ATOM 8003 N N . VAL C 1 53 ? 28.697 -31.777 15.373 1.00 22.90 53 VAL C N 1
ATOM 8004 C CA . VAL C 1 53 ? 29.526 -32.224 14.241 1.00 22.93 53 VAL C CA 1
ATOM 8005 C C . VAL C 1 53 ? 29.263 -31.333 13.025 1.00 21.76 53 VAL C C 1
ATOM 8006 O O . VAL C 1 53 ? 28.142 -31.207 12.530 1.00 19.02 53 VAL C O 1
ATOM 8010 N N . PRO C 1 54 ? 30.255 -30.493 12.733 1.00 21.22 54 PRO C N 1
ATOM 8011 C CA . PRO C 1 54 ? 30.162 -29.466 11.717 1.00 21.73 54 PRO C CA 1
ATOM 8012 C C . PRO C 1 54 ? 30.121 -29.960 10.278 1.00 21.03 54 PRO C C 1
ATOM 8013 O O . PRO C 1 54 ? 30.728 -30.973 9.959 1.00 21.10 54 PRO C O 1
ATOM 8017 N N . CYS C 1 55 ? 29.488 -29.192 9.392 1.00 18.98 55 CYS C N 1
ATOM 8018 C CA . CYS C 1 55 ? 29.347 -29.581 8.004 1.00 17.82 55 CYS C CA 1
ATOM 8019 C C . CYS C 1 55 ? 30.441 -29.001 7.120 1.00 16.80 55 CYS C C 1
ATOM 8020 O O . CYS C 1 55 ? 30.825 -27.844 7.247 1.00 16.64 55 CYS C O 1
ATOM 8023 N N . GLY C 1 56 ? 30.931 -29.782 6.177 1.00 16.40 56 GLY C N 1
ATOM 8024 C CA . GLY C 1 56 ? 31.932 -29.370 5.204 1.00 16.58 56 GLY C CA 1
ATOM 8025 C C . GLY C 1 56 ? 31.195 -29.094 3.885 1.00 17.79 56 GLY C C 1
ATOM 8026 O O . GLY C 1 56 ? 29.953 -29.009 3.861 1.00 17.86 56 GLY C O 1
ATOM 8027 N N . ALA C 1 57 ? 31.948 -28.929 2.818 1.00 17.80 57 ALA C N 1
ATOM 8028 C CA . ALA C 1 57 ? 31.407 -28.531 1.526 1.00 19.96 57 ALA C CA 1
ATOM 8029 C C . ALA C 1 57 ? 30.363 -29.458 0.948 1.00 21.17 57 ALA C C 1
ATOM 8030 O O . ALA C 1 57 ? 29.313 -29.061 0.463 1.00 19.80 57 ALA C O 1
ATOM 8032 N N . GLU C 1 58 ? 30.582 -30.762 1.047 1.00 24.15 58 GLU C N 1
ATOM 8033 C CA . GLU C 1 58 ? 29.741 -31.830 0.576 1.00 26.68 58 GLU C CA 1
ATOM 8034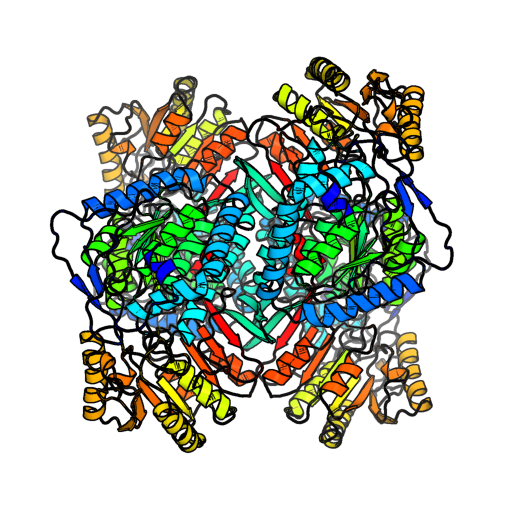 C C . GLU C 1 58 ? 28.399 -31.818 1.292 1.00 23.28 58 GLU C C 1
ATOM 8035 O O . GLU C 1 58 ? 27.335 -32.026 0.699 1.00 19.66 58 GLU C O 1
ATOM 8041 N N . GLU C 1 59 ? 28.459 -31.562 2.603 1.00 20.69 59 GLU C N 1
ATOM 8042 C CA . GLU C 1 59 ? 27.233 -31.554 3.400 1.00 20.47 59 GLU C CA 1
ATOM 8043 C C . GLU C 1 59 ? 26.337 -30.350 3.069 1.00 18.69 59 GLU C C 1
ATOM 8044 O O . GLU C 1 59 ? 25.137 -30.468 2.797 1.00 16.06 59 GLU C O 1
ATOM 8050 N N . VAL C 1 60 ? 26.956 -29.175 2.990 1.00 17.28 60 VAL C N 1
ATOM 8051 C CA . VAL C 1 60 ? 26.240 -27.945 2.652 1.00 17.55 60 VAL C CA 1
ATOM 8052 C C . VAL C 1 60 ? 25.582 -28.074 1.268 1.00 19.10 60 VAL C C 1
ATOM 8053 O O . VAL C 1 60 ? 24.376 -27.801 1.108 1.00 15.80 60 VAL C O 1
ATOM 8057 N N . ASP C 1 61 ? 26.312 -28.701 0.325 1.00 20.39 61 ASP C N 1
ATOM 8058 C CA . ASP C 1 61 ? 25.776 -28.840 -1.023 1.00 22.69 61 ASP C CA 1
ATOM 8059 C C . ASP C 1 61 ? 24.574 -29.770 -1.041 1.00 22.09 61 ASP C C 1
ATOM 8060 O O . ASP C 1 61 ? 23.642 -29.479 -1.798 1.00 20.94 61 ASP C O 1
ATOM 8065 N N . GLN C 1 62 ? 24.563 -30.819 -0.221 1.00 21.80 62 GLN C N 1
ATOM 8066 C CA . GLN C 1 62 ? 23.423 -31.719 -0.116 1.00 22.96 62 GLN C CA 1
ATOM 8067 C C . GLN C 1 62 ? 22.187 -30.998 0.444 1.00 19.86 62 GLN C C 1
ATOM 8068 O O . GLN C 1 62 ? 21.063 -31.127 -0.017 1.00 17.24 62 GLN C O 1
ATOM 8074 N N . ALA C 1 63 ? 22.385 -30.204 1.490 1.00 16.73 63 ALA C N 1
ATOM 8075 C CA . ALA C 1 63 ? 21.374 -29.368 2.112 1.00 15.69 63 ALA C CA 1
ATOM 8076 C C . ALA C 1 63 ? 20.731 -28.410 1.109 1.00 13.74 63 ALA C C 1
ATOM 8077 O O . ALA C 1 63 ? 19.512 -28.319 1.022 1.00 12.16 63 ALA C O 1
ATOM 8079 N N . VAL C 1 64 ? 21.534 -27.731 0.314 1.00 14.21 64 VAL C N 1
ATOM 8080 C CA . VAL C 1 64 ? 21.084 -26.800 -0.696 1.00 15.42 64 VAL C CA 1
ATOM 8081 C C . VAL C 1 64 ? 20.311 -27.479 -1.832 1.00 16.24 64 VAL C C 1
ATOM 8082 O O . VAL C 1 64 ? 19.185 -27.103 -2.169 1.00 13.91 64 VAL C O 1
ATOM 8086 N N . GLN C 1 65 ? 20.832 -28.639 -2.264 1.00 17.64 65 GLN C N 1
ATOM 8087 C CA . GLN C 1 65 ? 20.130 -29.440 -3.269 1.00 20.22 65 GLN C CA 1
ATOM 8088 C C . GLN C 1 65 ? 18.754 -29.868 -2.783 1.00 16.87 65 GLN C C 1
ATOM 8089 O O . GLN C 1 65 ? 17.765 -29.786 -3.500 1.00 15.82 65 GLN C O 1
ATOM 8095 N N . SER C 1 66 ? 18.625 -30.325 -1.559 1.00 14.19 66 SER C N 1
ATOM 8096 C CA . SER C 1 66 ? 17.332 -30.706 -0.991 1.00 12.59 66 SER C CA 1
ATOM 8097 C C . SER C 1 66 ? 16.372 -29.512 -0.958 1.00 10.77 66 SER C C 1
ATOM 8098 O O . SER C 1 66 ? 15.215 -29.581 -1.398 1.00 8.54 66 SER C O 1
ATOM 8101 N N . ALA C 1 67 ? 16.880 -28.379 -0.480 1.00 8.41 67 ALA C N 1
ATOM 8102 C CA . ALA C 1 67 ? 16.157 -27.105 -0.511 1.00 9.67 67 ALA C CA 1
ATOM 8103 C C . ALA C 1 67 ? 15.663 -26.696 -1.884 1.00 7.74 67 ALA C C 1
ATOM 8104 O O . ALA C 1 67 ? 14.472 -26.485 -2.065 1.00 6.54 67 ALA C O 1
ATOM 8106 N N . GLN C 1 68 ? 16.494 -26.851 -2.918 1.00 9.56 68 GLN C N 1
ATOM 8107 C CA . GLN C 1 68 ? 16.142 -26.504 -4.286 1.00 11.50 68 GLN C CA 1
ATOM 8108 C C . GLN C 1 68 ? 15.011 -27.351 -4.843 1.00 12.34 68 GLN C C 1
ATOM 8109 O O . GLN C 1 68 ? 14.056 -26.830 -5.470 1.00 11.92 68 GLN C O 1
ATOM 8115 N N . ALA C 1 69 ? 14.988 -28.662 -4.579 1.00 11.22 69 ALA C N 1
ATOM 8116 C CA . ALA C 1 69 ? 13.906 -29.501 -5.100 1.00 10.74 69 ALA C CA 1
ATOM 8117 C C . ALA C 1 69 ? 12.600 -29.154 -4.405 1.00 11.18 69 ALA C C 1
ATOM 8118 O O . ALA C 1 69 ? 11.554 -29.143 -5.055 1.00 12.17 69 ALA C O 1
ATOM 8120 N N . ALA C 1 70 ? 12.594 -28.870 -3.105 1.00 11.39 70 ALA C N 1
ATOM 8121 C CA . ALA C 1 70 ? 11.324 -28.535 -2.416 1.00 12.55 70 ALA C CA 1
ATOM 8122 C C . ALA C 1 70 ? 10.829 -27.154 -2.870 1.00 12.85 70 ALA C C 1
ATOM 8123 O O . ALA C 1 70 ? 9.636 -26.935 -3.083 1.00 13.65 70 ALA C O 1
ATOM 8125 N N . TYR C 1 71 ? 11.773 -26.254 -3.118 1.00 13.34 71 TYR C N 1
ATOM 8126 C CA . TYR C 1 71 ? 11.445 -24.919 -3.660 1.00 14.30 71 TYR C CA 1
ATOM 8127 C C . TYR C 1 71 ? 10.665 -25.034 -4.977 1.00 14.14 71 TYR C C 1
ATOM 8128 O O . TYR C 1 71 ? 9.708 -24.289 -5.208 1.00 12.74 71 TYR C O 1
ATOM 8137 N N . LEU C 1 72 ? 11.034 -25.981 -5.847 1.00 14.65 72 LEU C N 1
ATOM 8138 C CA . LEU C 1 72 ? 10.311 -26.130 -7.116 1.00 16.01 72 LEU C CA 1
ATOM 8139 C C . LEU C 1 72 ? 8.843 -26.409 -6.861 1.00 15.92 72 LEU C C 1
ATOM 8140 O O . LEU C 1 72 ? 7.947 -25.932 -7.586 1.00 15.32 72 LEU C O 1
ATOM 8145 N N . LYS C 1 73 ? 8.527 -27.160 -5.821 1.00 16.31 73 LYS C N 1
ATOM 8146 C CA . LYS C 1 73 ? 7.149 -27.464 -5.452 1.00 18.68 73 LYS C CA 1
ATOM 8147 C C . LYS C 1 73 ? 6.439 -26.337 -4.704 1.00 15.89 73 LYS C C 1
ATOM 8148 O O . LYS C 1 73 ? 5.272 -26.005 -5.004 1.00 14.01 73 LYS C O 1
ATOM 8154 N N . TRP C 1 74 ? 7.021 -25.847 -3.629 1.00 13.11 74 TRP C N 1
ATOM 8155 C CA . TRP C 1 74 ? 6.428 -24.829 -2.750 1.00 10.65 74 TRP C CA 1
ATOM 8156 C C . TRP C 1 74 ? 6.162 -23.516 -3.474 1.00 10.94 74 TRP C C 1
ATOM 8157 O O . TRP C 1 74 ? 5.116 -22.908 -3.329 1.00 8.90 74 TRP C O 1
ATOM 8168 N N . SER C 1 75 ? 7.061 -23.061 -4.351 1.00 12.94 75 SER C N 1
ATOM 8169 C CA . SER C 1 75 ? 6.884 -21.827 -5.107 1.00 14.73 75 SER C CA 1
ATOM 8170 C C . SER C 1 75 ? 5.740 -21.936 -6.091 1.00 17.52 75 SER C C 1
ATOM 8171 O O . SER C 1 75 ? 5.123 -20.910 -6.434 1.00 18.12 75 SER C O 1
ATOM 8174 N N . LYS C 1 76 ? 5.259 -23.136 -6.411 1.00 20.35 76 LYS C N 1
ATOM 8175 C CA . LYS C 1 76 ? 4.072 -23.315 -7.240 1.00 23.56 76 LYS C CA 1
ATOM 8176 C C . LYS C 1 76 ? 2.781 -23.360 -6.442 1.00 20.93 76 LYS C C 1
ATOM 8177 O O . LYS C 1 76 ? 1.684 -23.328 -7.014 1.00 20.74 76 LYS C O 1
ATOM 8183 N N . MET C 1 77 ? 2.863 -23.323 -5.121 1.00 17.97 77 MET C N 1
ATOM 8184 C CA . MET C 1 77 ? 1.640 -23.252 -4.308 1.00 16.60 77 MET C CA 1
ATOM 8185 C C . MET C 1 77 ? 1.311 -21.773 -4.074 1.00 17.04 77 MET C C 1
ATOM 8186 O O . MET C 1 77 ? 2.251 -20.997 -3.872 1.00 17.01 77 MET C O 1
ATOM 8191 N N . ALA C 1 78 ? 0.032 -21.440 -4.222 1.00 15.31 78 ALA C N 1
ATOM 8192 C CA . ALA C 1 78 ? -0.406 -20.059 -3.999 1.00 14.99 78 ALA C CA 1
ATOM 8193 C C . ALA C 1 78 ? -0.364 -19.657 -2.529 1.00 13.43 78 ALA C C 1
ATOM 8194 O O . ALA C 1 78 ? -0.350 -20.517 -1.645 1.00 12.80 78 ALA C O 1
ATOM 8196 N N . GLY C 1 79 ? -0.491 -18.357 -2.227 1.00 12.41 79 GLY C N 1
ATOM 8197 C CA . GLY C 1 79 ? -0.341 -17.857 -0.872 1.00 11.50 79 GLY C CA 1
ATOM 8198 C C . GLY C 1 79 ? -1.321 -18.517 0.104 1.00 11.78 79 GLY C C 1
ATOM 8199 O O . GLY C 1 79 ? -1.002 -18.896 1.233 1.00 8.92 79 GLY C O 1
ATOM 8200 N N . ILE C 1 80 ? -2.543 -18.674 -0.365 1.00 11.95 80 ILE C N 1
ATOM 8201 C CA . ILE C 1 80 ? -3.573 -19.344 0.412 1.00 14.47 80 ILE C CA 1
ATOM 8202 C C . ILE C 1 80 ? -3.296 -20.826 0.661 1.00 14.13 80 ILE C C 1
ATOM 8203 O O . ILE C 1 80 ? -3.691 -21.313 1.712 1.00 13.75 80 ILE C O 1
ATOM 8208 N N . GLU C 1 81 ? -2.577 -21.519 -0.219 1.00 13.51 81 GLU C N 1
ATOM 8209 C CA . GLU C 1 81 ? -2.095 -22.866 0.053 1.00 13.57 81 GLU C CA 1
ATOM 8210 C C . GLU C 1 81 ? -0.864 -22.904 0.965 1.00 12.64 81 GLU C C 1
ATOM 8211 O O . GLU C 1 81 ? -0.888 -23.750 1.876 1.00 13.01 81 GLU C O 1
ATOM 8217 N N . ARG C 1 82 ? 0.059 -21.961 0.902 1.00 10.13 82 ARG C N 1
ATOM 8218 C CA . ARG C 1 82 ? 1.170 -21.922 1.824 1.00 10.40 82 ARG C CA 1
ATOM 8219 C C . ARG C 1 82 ? 0.676 -21.596 3.240 1.00 9.28 82 ARG C C 1
ATOM 8220 O O . ARG C 1 82 ? 1.194 -22.020 4.260 1.00 9.25 82 ARG C O 1
ATOM 8228 N N . SER C 1 83 ? -0.224 -20.630 3.293 1.00 9.32 83 SER C N 1
ATOM 8229 C CA . SER C 1 83 ? -0.779 -20.166 4.562 1.00 11.41 83 SER C CA 1
ATOM 8230 C C . SER C 1 83 ? -1.290 -21.314 5.433 1.00 11.93 83 SER C C 1
ATOM 8231 O O . SER C 1 83 ? -1.101 -21.361 6.643 1.00 11.62 83 SER C O 1
ATOM 8234 N N . ARG C 1 84 ? -2.179 -22.138 4.880 1.00 13.19 84 ARG C N 1
ATOM 8235 C CA . ARG C 1 84 ? -2.765 -23.288 5.571 1.00 13.86 84 ARG C CA 1
ATOM 8236 C C . ARG C 1 84 ? -1.707 -24.191 6.216 1.00 12.17 84 ARG C C 1
ATOM 8237 O O . ARG C 1 84 ? -1.913 -24.590 7.349 1.00 10.52 84 ARG C O 1
ATOM 8245 N N . VAL C 1 85 ? -0.609 -24.485 5.568 1.00 10.17 85 VAL C N 1
ATOM 8246 C CA . VAL C 1 85 ? 0.492 -25.271 6.128 1.00 10.14 85 VAL C CA 1
ATOM 8247 C C . VAL C 1 85 ? 1.184 -24.519 7.253 1.00 10.95 85 VAL C C 1
ATOM 8248 O O . VAL C 1 85 ? 1.432 -25.070 8.314 1.00 10.95 85 VAL C O 1
ATOM 8252 N N . MET C 1 86 ? 1.480 -23.237 7.050 1.00 9.86 86 MET C N 1
ATOM 8253 C CA . MET C 1 86 ? 2.169 -22.452 8.073 1.00 9.51 86 MET C CA 1
ATOM 8254 C C . MET C 1 86 ? 1.330 -22.305 9.325 1.00 7.82 86 MET C C 1
ATOM 8255 O O . MET C 1 86 ? 1.910 -22.342 10.420 1.00 8.22 86 MET C O 1
ATOM 8260 N N . LEU C 1 87 ? 0.030 -22.187 9.213 1.00 8.03 87 LEU C N 1
ATOM 8261 C CA . LEU C 1 87 ? -0.863 -22.122 10.370 1.00 9.86 87 LEU C CA 1
ATOM 8262 C C . LEU C 1 87 ? -0.860 -23.412 11.196 1.00 10.48 87 LEU C C 1
ATOM 8263 O O . LEU C 1 87 ? -0.906 -23.383 12.437 1.00 9.72 87 LEU C O 1
ATOM 8268 N N . GLU C 1 88 ? -0.859 -24.578 10.506 1.00 10.20 88 GLU C N 1
ATOM 8269 C CA . GLU C 1 88 ? -0.656 -25.845 11.210 1.00 10.96 88 GLU C CA 1
ATOM 8270 C C . GLU C 1 88 ? 0.687 -25.901 11.900 1.00 11.04 88 GLU C C 1
ATOM 8271 O O . GLU C 1 88 ? 0.701 -26.377 13.013 1.00 10.84 88 GLU C O 1
ATOM 8277 N N . ALA C 1 89 ? 1.765 -25.366 11.306 1.00 10.00 89 ALA C N 1
ATOM 8278 C CA . ALA C 1 89 ? 3.036 -25.364 12.037 1.00 9.56 89 ALA C CA 1
ATOM 8279 C C . ALA C 1 89 ? 2.935 -24.569 13.325 1.00 9.84 89 ALA C C 1
ATOM 8280 O O . ALA C 1 89 ? 3.573 -24.939 14.321 1.00 9.86 89 ALA C O 1
ATOM 8282 N N . ALA C 1 90 ? 2.314 -23.363 13.223 1.00 9.29 90 ALA C N 1
ATOM 8283 C CA . ALA C 1 90 ? 2.182 -22.543 14.437 1.00 9.74 90 ALA C CA 1
ATOM 8284 C C . ALA C 1 90 ? 1.339 -23.265 15.494 1.00 8.67 90 ALA C C 1
ATOM 8285 O O . ALA C 1 90 ? 1.674 -23.182 16.673 1.00 8.81 90 ALA C O 1
ATOM 8287 N N . ARG C 1 91 ? 0.271 -23.940 15.087 1.00 9.50 91 ARG C N 1
ATOM 8288 C CA . ARG C 1 91 ? -0.546 -24.737 15.988 1.00 10.44 91 ARG C CA 1
ATOM 8289 C C . ARG C 1 91 ? 0.274 -25.798 16.730 1.00 9.98 91 ARG C C 1
ATOM 8290 O O . ARG C 1 91 ? 0.142 -25.906 17.954 1.00 10.40 91 ARG C O 1
ATOM 8298 N N . ILE C 1 92 ? 1.170 -26.494 16.045 1.00 9.09 92 ILE C N 1
ATOM 8299 C CA . ILE C 1 92 ? 1.992 -27.514 16.699 1.00 10.60 92 ILE C CA 1
ATOM 8300 C C . ILE C 1 92 ? 2.930 -26.882 17.720 1.00 12.27 92 ILE C C 1
ATOM 8301 O O . ILE C 1 92 ? 3.104 -27.439 18.821 1.00 11.62 92 ILE C O 1
ATOM 8306 N N . ILE C 1 93 ? 3.544 -25.725 17.381 1.00 11.57 93 ILE C N 1
ATOM 8307 C CA . ILE C 1 93 ? 4.487 -25.129 18.361 1.00 12.65 93 ILE C CA 1
ATOM 8308 C C . ILE C 1 93 ? 3.736 -24.652 19.609 1.00 13.62 93 ILE C C 1
ATOM 8309 O O . ILE C 1 93 ? 4.224 -24.778 20.733 1.00 12.08 93 ILE C O 1
ATOM 8314 N N . ARG C 1 94 ? 2.519 -24.131 19.384 1.00 14.90 94 ARG C N 1
ATOM 8315 C CA . ARG C 1 94 ? 1.654 -23.763 20.499 1.00 18.09 94 ARG C CA 1
ATOM 8316 C C . ARG C 1 94 ? 1.421 -24.950 21.440 1.00 20.05 94 ARG C C 1
ATOM 8317 O O . ARG C 1 94 ? 1.491 -24.807 22.656 1.00 20.54 94 ARG C O 1
ATOM 8325 N N . GLU C 1 95 ? 1.039 -26.093 20.875 1.00 21.15 95 GLU C N 1
ATOM 8326 C CA . GLU C 1 95 ? 0.745 -27.279 21.668 1.00 21.90 95 GLU C CA 1
ATOM 8327 C C . GLU C 1 95 ? 1.946 -27.764 22.453 1.00 20.04 95 GLU C C 1
ATOM 8328 O O . GLU C 1 95 ? 1.722 -28.261 23.564 1.00 20.37 95 GLU C O 1
ATOM 8334 N N . ARG C 1 96 ? 3.157 -27.635 21.961 1.00 16.87 96 ARG C N 1
ATOM 8335 C CA . ARG C 1 96 ? 4.377 -28.125 22.588 1.00 15.68 96 ARG C CA 1
ATOM 8336 C C . ARG C 1 96 ? 5.250 -27.022 23.185 1.00 15.46 96 ARG C C 1
ATOM 8337 O O . ARG C 1 96 ? 6.432 -27.155 23.455 1.00 14.04 96 ARG C O 1
ATOM 8345 N N . ARG C 1 97 ? 4.639 -25.886 23.450 1.00 15.93 97 ARG C N 1
ATOM 8346 C CA . ARG C 1 97 ? 5.252 -24.641 23.874 1.00 17.21 97 ARG C CA 1
ATOM 8347 C C . ARG C 1 97 ? 6.127 -24.839 25.098 1.00 16.80 97 ARG C C 1
ATOM 8348 O O . ARG C 1 97 ? 7.304 -24.479 25.095 1.00 14.64 97 ARG C O 1
ATOM 8356 N N . ASP C 1 98 ? 5.507 -25.360 26.159 1.00 17.35 98 ASP C N 1
ATOM 8357 C CA . ASP C 1 98 ? 6.240 -25.540 27.416 1.00 18.03 98 ASP C CA 1
ATOM 8358 C C . ASP C 1 98 ? 7.414 -26.476 27.253 1.00 16.13 98 ASP C C 1
ATOM 8359 O O . ASP C 1 98 ? 8.498 -26.206 27.788 1.00 15.57 98 ASP C O 1
ATOM 8364 N N . ASN C 1 99 ? 7.271 -27.555 26.487 1.00 15.56 99 ASN C N 1
ATOM 8365 C CA . ASN C 1 99 ? 8.391 -28.515 26.383 1.00 15.55 99 ASN C CA 1
ATOM 8366 C C . ASN C 1 99 ? 9.556 -27.923 25.614 1.00 15.20 99 ASN C C 1
ATOM 8367 O O . ASN C 1 99 ? 10.741 -28.030 25.949 1.00 14.39 99 ASN C O 1
ATOM 8372 N N . ILE C 1 100 ? 9.240 -27.215 24.525 1.00 14.54 100 ILE C N 1
ATOM 8373 C CA . ILE C 1 100 ? 10.259 -26.538 23.737 1.00 12.93 100 ILE C CA 1
ATOM 8374 C C . ILE C 1 100 ? 10.950 -25.424 24.500 1.00 12.00 100 ILE C C 1
ATOM 8375 O O . ILE C 1 100 ? 12.196 -25.335 24.520 1.00 11.66 100 ILE C O 1
ATOM 8380 N N . ALA C 1 101 ? 10.194 -24.629 25.279 1.00 11.67 101 ALA C N 1
ATOM 8381 C CA . ALA C 1 101 ? 10.807 -23.606 26.109 1.00 12.29 101 ALA C CA 1
ATOM 8382 C C . ALA C 1 101 ? 11.812 -24.205 27.059 1.00 13.44 101 ALA C C 1
ATOM 8383 O O . ALA C 1 101 ? 12.872 -23.631 27.318 1.00 14.93 101 ALA C O 1
ATOM 8385 N N . LYS C 1 102 ? 11.434 -25.279 27.754 1.00 15.59 102 LYS C N 1
ATOM 8386 C CA . LYS C 1 102 ? 12.339 -25.960 28.687 1.00 16.48 102 LYS C CA 1
ATOM 8387 C C . LYS C 1 102 ? 13.643 -26.342 28.019 1.00 14.81 102 LYS C C 1
ATOM 8388 O O . LYS C 1 102 ? 14.709 -26.148 28.605 1.00 13.59 102 LYS C O 1
ATOM 8394 N N . LEU C 1 103 ? 13.576 -27.068 26.893 1.00 13.93 103 LEU C N 1
ATOM 8395 C CA . LEU C 1 103 ? 14.830 -27.494 26.229 1.00 13.98 103 LEU C CA 1
ATOM 8396 C C . LEU C 1 103 ? 15.657 -26.279 25.820 1.00 13.58 103 LEU C C 1
ATOM 8397 O O . LEU C 1 103 ? 16.881 -26.246 25.865 1.00 12.88 103 LEU C O 1
ATOM 8402 N N . GLU C 1 104 ? 14.954 -25.224 25.339 1.00 12.34 104 GLU C N 1
ATOM 8403 C CA . GLU C 1 104 ? 15.647 -23.968 24.999 1.00 11.71 104 GLU C CA 1
ATOM 8404 C C . GLU C 1 104 ? 16.457 -23.477 26.195 1.00 10.97 104 GLU C C 1
ATOM 8405 O O . GLU C 1 104 ? 17.642 -23.132 26.056 1.00 11.45 104 GLU C O 1
ATOM 8411 N N . VAL C 1 105 ? 15.852 -23.432 27.384 1.00 10.41 105 VAL C N 1
ATOM 8412 C CA . VAL C 1 105 ? 16.590 -22.985 28.578 1.00 9.98 105 VAL C CA 1
ATOM 8413 C C . VAL C 1 105 ? 17.843 -23.825 28.826 1.00 12.44 105 VAL C C 1
ATOM 8414 O O . VAL C 1 105 ? 18.956 -23.315 29.110 1.00 12.21 105 VAL C O 1
ATOM 8418 N N . ILE C 1 106 ? 17.681 -25.171 28.708 1.00 12.40 106 ILE C N 1
ATOM 8419 C CA . ILE C 1 106 ? 18.803 -26.061 29.024 1.00 12.81 106 ILE C CA 1
ATOM 8420 C C . ILE C 1 106 ? 20.026 -25.750 28.197 1.00 12.81 106 ILE C C 1
ATOM 8421 O O . ILE C 1 106 ? 21.165 -25.735 28.717 1.00 13.36 106 ILE C O 1
ATOM 8426 N N . ASN C 1 107 ? 19.891 -25.571 26.891 1.00 13.35 107 ASN C N 1
ATOM 8427 C CA . ASN C 1 107 ? 21.074 -25.241 26.069 1.00 12.51 107 ASN C CA 1
ATOM 8428 C C . ASN C 1 107 ? 21.529 -23.786 26.144 1.00 13.16 107 ASN C C 1
ATOM 8429 O O . ASN C 1 107 ? 22.726 -23.471 25.953 1.00 12.24 107 ASN C O 1
ATOM 8434 N N . ASN C 1 108 ? 20.568 -22.845 26.229 1.00 13.56 108 ASN C N 1
ATOM 8435 C CA . ASN C 1 108 ? 20.927 -21.417 26.108 1.00 14.10 108 ASN C CA 1
ATOM 8436 C C . ASN C 1 108 ? 21.185 -20.743 27.449 1.00 14.72 108 ASN C C 1
ATOM 8437 O O . ASN C 1 108 ? 22.056 -19.867 27.503 1.00 14.60 108 ASN C O 1
ATOM 8442 N N . GLY C 1 109 ? 20.502 -21.122 28.525 1.00 14.76 109 GLY C N 1
ATOM 8443 C CA . GLY C 1 109 ? 20.811 -20.602 29.837 1.00 14.37 109 GLY C CA 1
ATOM 8444 C C . GLY C 1 109 ? 19.860 -19.521 30.349 1.00 14.47 109 GLY C C 1
ATOM 8445 O O . GLY C 1 109 ? 19.872 -19.221 31.554 1.00 14.78 109 GLY C O 1
ATOM 8446 N N . LYS C 1 110 ? 19.001 -18.982 29.498 1.00 12.41 110 LYS C N 1
ATOM 8447 C CA . LYS C 1 110 ? 18.090 -17.934 29.939 1.00 12.10 110 LYS C CA 1
ATOM 8448 C C . LYS C 1 110 ? 16.988 -18.551 30.797 1.00 11.12 110 LYS C C 1
ATOM 8449 O O . LYS C 1 110 ? 16.756 -19.754 30.643 1.00 10.14 110 LYS C O 1
ATOM 8455 N N . THR C 1 111 ? 16.275 -17.795 31.596 1.00 10.09 111 THR C N 1
ATOM 8456 C CA . THR C 1 111 ? 15.195 -18.286 32.440 1.00 11.94 111 THR C CA 1
ATOM 8457 C C . THR C 1 111 ? 14.010 -18.808 31.658 1.00 13.50 111 THR C C 1
ATOM 8458 O O . THR C 1 111 ? 13.678 -18.343 30.543 1.00 12.62 111 THR C O 1
ATOM 8462 N N . ILE C 1 112 ? 13.197 -19.706 32.233 1.00 15.37 112 ILE C N 1
ATOM 8463 C CA . ILE C 1 112 ? 11.982 -20.175 31.585 1.00 15.76 112 ILE C CA 1
ATOM 8464 C C . ILE C 1 112 ? 10.990 -19.001 31.525 1.00 15.03 112 ILE C C 1
ATOM 8465 O O . ILE C 1 112 ? 10.042 -19.089 30.732 1.00 13.82 112 ILE C O 1
ATOM 8470 N N . THR C 1 113 ? 11.042 -18.070 32.500 1.00 14.79 113 THR C N 1
ATOM 8471 C CA . THR C 1 113 ? 10.150 -16.904 32.387 1.00 15.57 113 THR C CA 1
ATOM 8472 C C . THR C 1 113 ? 10.353 -16.189 31.046 1.00 15.06 113 THR C C 1
ATOM 8473 O O . THR C 1 113 ? 9.379 -15.986 30.318 1.00 14.11 113 THR C O 1
ATOM 8477 N N . GLU C 1 114 ? 11.608 -15.957 30.658 1.00 14.08 114 GLU C N 1
ATOM 8478 C CA . GLU C 1 114 ? 11.847 -15.374 29.340 1.00 14.19 114 GLU C CA 1
ATOM 8479 C C . GLU C 1 114 ? 11.646 -16.358 28.198 1.00 14.32 114 GLU C C 1
ATOM 8480 O O . GLU C 1 114 ? 11.083 -15.972 27.171 1.00 13.73 114 GLU C O 1
ATOM 8486 N N . ALA C 1 115 ? 11.967 -17.665 28.384 1.00 12.98 115 ALA C N 1
ATOM 8487 C CA . ALA C 1 115 ? 11.890 -18.591 27.275 1.00 13.19 115 ALA C CA 1
ATOM 8488 C C . ALA C 1 115 ? 10.472 -18.809 26.774 1.00 14.47 115 ALA C C 1
ATOM 8489 O O . ALA C 1 115 ? 10.267 -18.916 25.563 1.00 14.55 115 ALA C O 1
ATOM 8491 N N . GLU C 1 116 ? 9.472 -18.819 27.661 1.00 14.40 116 GLU C N 1
ATOM 8492 C CA . GLU C 1 116 ? 8.097 -18.938 27.245 1.00 15.64 116 GLU C CA 1
ATOM 8493 C C . GLU C 1 116 ? 7.696 -17.773 26.337 1.00 16.18 116 GLU C C 1
ATOM 8494 O O . GLU C 1 116 ? 7.018 -18.058 25.331 1.00 13.22 116 GLU C O 1
ATOM 8500 N N . TYR C 1 117 ? 8.165 -16.545 26.607 1.00 15.25 117 TYR C N 1
ATOM 8501 C CA . TYR C 1 117 ? 7.899 -15.439 25.693 1.00 16.76 117 TYR C CA 1
ATOM 8502 C C . TYR C 1 117 ? 8.593 -15.630 24.342 1.00 15.38 117 TYR C C 1
ATOM 8503 O O . TYR C 1 117 ? 8.011 -15.319 23.307 1.00 14.39 117 TYR C O 1
ATOM 8512 N N . ASP C 1 118 ? 9.835 -16.129 24.329 1.00 14.01 118 ASP C N 1
ATOM 8513 C CA . ASP C 1 118 ? 10.539 -16.393 23.081 1.00 13.55 118 ASP C CA 1
ATOM 8514 C C . ASP C 1 118 ? 9.788 -17.389 22.192 1.00 13.77 118 ASP C C 1
ATOM 8515 O O . ASP C 1 118 ? 9.724 -17.239 20.954 1.00 13.05 118 ASP C O 1
ATOM 8520 N N . ILE C 1 119 ? 9.267 -18.454 22.814 1.00 11.79 119 ILE C N 1
ATOM 8521 C CA . ILE C 1 119 ? 8.624 -19.512 22.027 1.00 11.78 119 ILE C CA 1
ATOM 8522 C C . ILE C 1 119 ? 7.251 -19.081 21.539 1.00 10.66 119 ILE C C 1
ATOM 8523 O O . ILE C 1 119 ? 6.909 -19.357 20.379 1.00 9.27 119 ILE C O 1
ATOM 8528 N N . ASP C 1 120 ? 6.558 -18.284 22.347 1.00 10.71 120 ASP C N 1
ATOM 8529 C CA . ASP C 1 120 ? 5.323 -17.627 21.895 1.00 12.01 120 ASP C CA 1
ATOM 8530 C C . ASP C 1 120 ? 5.605 -16.663 20.738 1.00 11.49 120 ASP C C 1
ATOM 8531 O O . ASP C 1 120 ? 4.869 -16.627 19.717 1.00 11.91 120 ASP C O 1
ATOM 8536 N N . ALA C 1 121 ? 6.665 -15.863 20.840 1.00 10.09 121 ALA C N 1
ATOM 8537 C CA . ALA C 1 121 ? 7.055 -15.007 19.705 1.00 10.40 121 ALA C CA 1
ATOM 8538 C C . ALA C 1 121 ? 7.284 -15.808 18.417 1.00 9.33 121 ALA C C 1
ATOM 8539 O O . ALA C 1 121 ? 6.972 -15.407 17.307 1.00 9.08 121 ALA C O 1
ATOM 8541 N N . ALA C 1 122 ? 7.952 -16.949 18.521 1.00 8.51 122 ALA C N 1
ATOM 8542 C CA . ALA C 1 122 ? 8.217 -17.828 17.394 1.00 9.02 122 ALA C CA 1
ATOM 8543 C C . ALA C 1 122 ? 6.944 -18.296 16.703 1.00 9.02 122 ALA C C 1
ATOM 8544 O O . ALA C 1 122 ? 6.858 -18.086 15.487 1.00 7.57 122 ALA C O 1
ATOM 8546 N N . TRP C 1 123 ? 5.951 -18.820 17.446 1.00 9.66 123 TRP C N 1
ATOM 8547 C CA . TRP C 1 123 ? 4.715 -19.227 16.739 1.00 10.76 123 TRP C CA 1
ATOM 8548 C C . TRP C 1 123 ? 3.932 -18.028 16.237 1.00 11.67 123 TRP C C 1
ATOM 8549 O O . TRP C 1 123 ? 3.276 -18.144 15.190 1.00 12.26 123 TRP C O 1
ATOM 8560 N N . GLN C 1 124 ? 3.868 -16.914 16.964 1.00 12.97 124 GLN C N 1
ATOM 8561 C CA . GLN C 1 124 ? 3.096 -15.749 16.490 1.00 15.55 124 GLN C CA 1
ATOM 8562 C C . GLN C 1 124 ? 3.716 -15.188 15.215 1.00 11.96 124 GLN C C 1
ATOM 8563 O O . GLN C 1 124 ? 2.943 -14.891 14.294 1.00 11.11 124 GLN C O 1
ATOM 8569 N N . CYS C 1 125 ? 5.043 -15.162 15.092 1.00 9.68 125 CYS C N 1
ATOM 8570 C CA . CYS C 1 125 ? 5.656 -14.741 13.839 1.00 10.33 125 CYS C CA 1
ATOM 8571 C C . CYS C 1 125 ? 5.281 -15.653 12.679 1.00 9.17 125 CYS C C 1
ATOM 8572 O O . CYS C 1 125 ? 4.930 -15.167 11.610 1.00 9.40 125 CYS C O 1
ATOM 8575 N N . ILE C 1 126 ? 5.264 -16.986 12.869 1.00 7.43 126 ILE C N 1
ATOM 8576 C CA . ILE C 1 126 ? 4.833 -17.901 11.808 1.00 7.96 126 ILE C CA 1
ATOM 8577 C C . ILE C 1 126 ? 3.364 -17.705 11.492 1.00 8.37 126 ILE C C 1
ATOM 8578 O O . ILE C 1 126 ? 2.964 -17.720 10.322 1.00 9.28 126 ILE C O 1
ATOM 8583 N N . GLU C 1 127 ? 2.524 -17.470 12.487 1.00 7.40 127 GLU C N 1
ATOM 8584 C CA . GLU C 1 127 ? 1.114 -17.173 12.202 1.00 9.72 127 GLU C CA 1
ATOM 8585 C C . GLU C 1 127 ? 0.889 -15.835 11.478 1.00 8.47 127 GLU C C 1
ATOM 8586 O O . GLU C 1 127 ? 0.004 -15.677 10.630 1.00 5.58 127 GLU C O 1
ATOM 8592 N N . TYR C 1 128 ? 1.713 -14.823 11.781 1.00 8.22 128 TYR C N 1
ATOM 8593 C CA . TYR C 1 128 ? 1.662 -13.499 11.166 1.00 7.94 128 TYR C CA 1
ATOM 8594 C C . TYR C 1 128 ? 2.047 -13.514 9.699 1.00 7.60 128 TYR C C 1
ATOM 8595 O O . TYR C 1 128 ? 1.281 -13.101 8.825 1.00 7.63 128 TYR C O 1
ATOM 8604 N N . TYR C 1 129 ? 3.050 -14.296 9.302 1.00 7.09 129 TYR C N 1
ATOM 8605 C CA . TYR C 1 129 ? 3.468 -14.365 7.896 1.00 6.75 129 TYR C CA 1
ATOM 8606 C C . TYR C 1 129 ? 2.610 -15.277 7.029 1.00 7.39 129 TYR C C 1
ATOM 8607 O O . TYR C 1 129 ? 2.233 -14.918 5.912 1.00 6.90 129 TYR C O 1
ATOM 8616 N N . ALA C 1 130 ? 2.028 -16.309 7.653 1.00 5.78 130 ALA C N 1
ATOM 8617 C CA . ALA C 1 130 ? 0.941 -17.103 7.091 1.00 6.07 130 ALA C CA 1
ATOM 8618 C C . ALA C 1 130 ? -0.211 -16.204 6.636 1.00 5.86 130 ALA C C 1
ATOM 8619 O O . ALA C 1 130 ? -0.777 -16.383 5.538 1.00 4.98 130 ALA C O 1
ATOM 8621 N N . GLY C 1 131 ? -0.596 -15.305 7.548 1.00 6.26 131 GLY C N 1
ATOM 8622 C CA . GLY C 1 131 ? -1.665 -14.340 7.332 1.00 7.27 131 GLY C CA 1
ATOM 8623 C C . GLY C 1 131 ? -1.383 -13.391 6.165 1.00 8.52 131 GLY C C 1
ATOM 8624 O O . GLY C 1 131 ? -2.290 -13.110 5.368 1.00 7.63 131 GLY C O 1
ATOM 8625 N N . LEU C 1 132 ? -0.141 -12.979 6.008 1.00 8.50 132 LEU C N 1
ATOM 8626 C CA . LEU C 1 132 ? 0.340 -12.172 4.906 1.00 9.45 132 LEU C CA 1
ATOM 8627 C C . LEU C 1 132 ? 0.443 -12.891 3.574 1.00 8.94 132 LEU C C 1
ATOM 8628 O O . LEU C 1 132 ? 0.168 -12.297 2.512 1.00 9.92 132 LEU C O 1
ATOM 8633 N N . ALA C 1 133 ? 0.587 -14.218 3.538 1.00 6.81 133 ALA C N 1
ATOM 8634 C CA . ALA C 1 133 ? 0.870 -14.944 2.309 1.00 6.14 133 ALA C CA 1
ATOM 8635 C C . ALA C 1 133 ? -0.159 -14.777 1.220 1.00 7.62 133 ALA C C 1
ATOM 8636 O O . ALA C 1 133 ? 0.177 -14.512 0.055 1.00 7.77 133 ALA C O 1
ATOM 8638 N N . PRO C 1 134 ? -1.452 -14.867 1.492 1.00 8.38 134 PRO C N 1
ATOM 8639 C CA . PRO C 1 134 ? -2.496 -14.668 0.485 1.00 8.79 134 PRO C CA 1
ATOM 8640 C C . PRO C 1 134 ? -2.709 -13.226 0.056 1.00 9.42 134 PRO C C 1
ATOM 8641 O O . PRO C 1 134 ? -3.581 -12.906 -0.739 1.00 9.70 134 PRO C O 1
ATOM 8645 N N . THR C 1 135 ? -2.003 -12.301 0.687 1.00 9.95 135 THR C N 1
ATOM 8646 C CA . THR C 1 135 ? -2.025 -10.856 0.479 1.00 9.49 135 THR C CA 1
ATOM 8647 C C . THR C 1 135 ? -0.948 -10.407 -0.475 1.00 9.53 135 THR C C 1
ATOM 8648 O O . THR C 1 135 ? -1.011 -9.396 -1.157 1.00 8.43 135 THR C O 1
ATOM 8652 N N . LEU C 1 136 ? 0.124 -11.226 -0.580 1.00 9.17 136 LEU C N 1
ATOM 8653 C CA . LEU C 1 136 ? 1.275 -10.903 -1.428 1.00 10.44 136 LEU C CA 1
ATOM 8654 C C . LEU C 1 136 ? 0.907 -10.527 -2.855 1.00 10.74 136 LEU C C 1
ATOM 8655 O O . LEU C 1 136 ? 0.161 -11.289 -3.483 1.00 10.85 136 LEU C O 1
ATOM 8660 N N . SER C 1 137 ? 1.422 -9.415 -3.371 1.00 9.58 137 SER C N 1
ATOM 8661 C CA . SER C 1 137 ? 1.006 -9.039 -4.733 1.00 9.51 137 SER C CA 1
ATOM 8662 C C . SER C 1 137 ? 1.869 -7.937 -5.336 1.00 8.57 137 SER C C 1
ATOM 8663 O O . SER C 1 137 ? 2.688 -7.335 -4.648 1.00 6.66 137 SER C O 1
ATOM 8666 N N . GLY C 1 138 ? 1.793 -7.808 -6.656 1.00 8.11 138 GLY C N 1
ATOM 8667 C CA . GLY C 1 138 ? 2.425 -6.709 -7.375 1.00 7.34 138 GLY C CA 1
ATOM 8668 C C . GLY C 1 138 ? 1.365 -5.728 -7.811 1.00 6.80 138 GLY C C 1
ATOM 8669 O O . GLY C 1 138 ? 0.251 -5.722 -7.288 1.00 6.17 138 GLY C O 1
ATOM 8670 N N . GLN C 1 139 ? 1.622 -4.935 -8.854 1.00 8.52 139 GLN C N 1
ATOM 8671 C CA . GLN C 1 139 ? 0.700 -3.900 -9.307 1.00 7.46 139 GLN C CA 1
ATOM 8672 C C . GLN C 1 139 ? 0.137 -4.169 -10.686 1.00 6.57 139 GLN C C 1
ATOM 8673 O O . GLN C 1 139 ? 0.684 -5.026 -11.390 1.00 5.07 139 GLN C O 1
ATOM 8679 N N . HIS C 1 140 ? -0.895 -3.435 -11.067 1.00 5.64 140 HIS C N 1
ATOM 8680 C CA . HIS C 1 140 ? -1.338 -3.365 -12.470 1.00 7.42 140 HIS C CA 1
ATOM 8681 C C . HIS C 1 140 ? -1.409 -1.864 -12.835 1.00 9.03 140 HIS C C 1
ATOM 8682 O O . HIS C 1 140 ? -2.044 -1.147 -12.048 1.00 8.59 140 HIS C O 1
ATOM 8689 N N . ILE C 1 141 ? -0.705 -1.409 -13.838 1.00 9.15 141 ILE C N 1
ATOM 8690 C CA . ILE C 1 141 ? -0.616 0.023 -14.147 1.00 11.65 141 ILE C CA 1
ATOM 8691 C C . ILE C 1 141 ? -0.946 0.292 -15.612 1.00 10.59 141 ILE C C 1
ATOM 8692 O O . ILE C 1 141 ? -0.378 -0.363 -16.497 1.00 7.85 141 ILE C O 1
ATOM 8697 N N . GLN C 1 142 ? -1.796 1.271 -15.876 1.00 11.60 142 GLN C N 1
ATOM 8698 C CA . GLN C 1 142 ? -2.162 1.619 -17.249 1.00 15.44 142 GLN C CA 1
ATOM 8699 C C . GLN C 1 142 ? -1.174 2.615 -17.846 1.00 15.51 142 GLN C C 1
ATOM 8700 O O . GLN C 1 142 ? -0.758 3.517 -17.119 1.00 14.60 142 GLN C O 1
ATOM 8706 N N . LEU C 1 143 ? -0.688 2.344 -19.066 1.00 14.40 143 LEU C N 1
ATOM 8707 C CA . LEU C 1 143 ? 0.431 3.118 -19.638 1.00 13.85 143 LEU C CA 1
ATOM 8708 C C . LEU C 1 143 ? -0.058 3.905 -20.848 1.00 14.93 143 LEU C C 1
ATOM 8709 O O . LEU C 1 143 ? -1.154 3.648 -21.362 1.00 14.62 143 LEU C O 1
ATOM 8714 N N . PRO C 1 144 ? 0.672 4.911 -21.281 1.00 16.27 144 PRO C N 1
ATOM 8715 C CA . PRO C 1 144 ? 0.267 5.761 -22.384 1.00 19.02 144 PRO C CA 1
ATOM 8716 C C . PRO C 1 144 ? 0.029 4.967 -23.654 1.00 22.83 144 PRO C C 1
ATOM 8717 O O . PRO C 1 144 ? 0.728 3.999 -23.966 1.00 23.68 144 PRO C O 1
ATOM 8721 N N . GLY C 1 145 ? -1.085 5.246 -24.327 1.00 25.24 145 GLY C N 1
ATOM 8722 C CA . GLY C 1 145 ? -1.385 4.723 -25.637 1.00 26.76 145 GLY C CA 1
ATOM 8723 C C . GLY C 1 145 ? -1.860 3.275 -25.601 1.00 26.81 145 GLY C C 1
ATOM 8724 O O . GLY C 1 145 ? -1.576 2.525 -26.531 1.00 28.14 145 GLY C O 1
ATOM 8725 N N . GLY C 1 146 ? -2.561 2.871 -24.554 1.00 25.49 146 GLY C N 1
ATOM 8726 C CA . GLY C 1 146 ? -3.137 1.545 -24.465 1.00 23.22 146 GLY C CA 1
ATOM 8727 C C . GLY C 1 146 ? -2.276 0.428 -23.903 1.00 20.18 146 GLY C C 1
ATOM 8728 O O . GLY C 1 146 ? -2.872 -0.581 -23.484 1.00 21.94 146 GLY C O 1
ATOM 8729 N N . ALA C 1 147 ? -0.958 0.532 -23.851 1.00 15.76 147 ALA C N 1
ATOM 8730 C CA . ALA C 1 147 ? -0.159 -0.540 -23.256 1.00 13.30 147 ALA C CA 1
ATOM 8731 C C . ALA C 1 147 ? -0.496 -0.663 -21.775 1.00 12.42 147 ALA C C 1
ATOM 8732 O O . ALA C 1 147 ? -0.996 0.332 -21.194 1.00 11.23 147 ALA C O 1
ATOM 8734 N N . PHE C 1 148 ? -0.133 -1.769 -21.127 1.00 10.90 148 PHE C N 1
ATOM 8735 C CA . PHE C 1 148 ? -0.189 -1.801 -19.656 1.00 9.41 148 PHE C CA 1
ATOM 8736 C C . PHE C 1 148 ? 0.984 -2.597 -19.109 1.00 9.66 148 PHE C C 1
ATOM 8737 O O . PHE C 1 148 ? 1.666 -3.325 -19.859 1.00 10.20 148 PHE C O 1
ATOM 8745 N N . ALA C 1 149 ? 1.344 -2.392 -17.854 1.00 8.25 149 ALA C N 1
ATOM 8746 C CA . ALA C 1 149 ? 2.357 -3.206 -17.190 1.00 8.55 149 ALA C CA 1
ATOM 8747 C C . ALA C 1 149 ? 1.781 -3.859 -15.909 1.00 9.69 149 ALA C C 1
ATOM 8748 O O . ALA C 1 149 ? 0.866 -3.322 -15.287 1.00 8.09 149 ALA C O 1
ATOM 8750 N N . TYR C 1 150 ? 2.385 -4.995 -15.498 1.00 9.75 150 TYR C N 1
ATOM 8751 C CA . TYR C 1 150 ? 2.019 -5.618 -14.230 1.00 8.97 150 TYR C CA 1
ATOM 8752 C C . TYR C 1 150 ? 3.305 -6.071 -13.569 1.00 9.82 150 TYR C C 1
ATOM 8753 O O . TYR C 1 150 ? 4.309 -6.236 -14.288 1.00 10.25 150 TYR C O 1
ATOM 8762 N N . THR C 1 151 ? 3.353 -6.087 -12.234 1.00 8.56 151 THR C N 1
ATOM 8763 C CA . THR C 1 151 ? 4.551 -6.641 -11.595 1.00 7.53 151 THR C CA 1
ATOM 8764 C C . THR C 1 151 ? 4.124 -7.957 -10.929 1.00 9.06 151 THR C C 1
ATOM 8765 O O . THR C 1 151 ? 2.955 -8.062 -10.477 1.00 8.98 151 THR C O 1
ATOM 8769 N N . ARG C 1 152 ? 5.002 -8.970 -10.947 1.00 8.27 152 ARG C N 1
ATOM 8770 C CA . ARG C 1 152 ? 4.689 -10.227 -10.275 1.00 8.45 152 ARG C CA 1
ATOM 8771 C C . ARG C 1 152 ? 5.578 -10.253 -9.038 1.00 8.62 152 ARG C C 1
ATOM 8772 O O . ARG C 1 152 ? 6.795 -10.026 -9.175 1.00 8.60 152 ARG C O 1
ATOM 8780 N N . ARG C 1 153 ? 5.053 -10.562 -7.859 1.00 8.41 153 ARG C N 1
ATOM 8781 C CA . ARG C 1 153 ? 5.903 -10.656 -6.680 1.00 9.82 153 ARG C CA 1
ATOM 8782 C C . ARG C 1 153 ? 6.367 -12.116 -6.563 1.00 10.30 153 ARG C C 1
ATOM 8783 O O . ARG C 1 153 ? 5.575 -13.027 -6.328 1.00 10.93 153 ARG C O 1
ATOM 8791 N N . GLU C 1 154 ? 7.635 -12.362 -6.819 1.00 9.76 154 GLU C N 1
ATOM 8792 C CA . GLU C 1 154 ? 8.162 -13.728 -6.872 1.00 9.11 154 GLU C CA 1
ATOM 8793 C C . GLU C 1 154 ? 9.070 -14.028 -5.694 1.00 9.78 154 GLU C C 1
ATOM 8794 O O . GLU C 1 154 ? 9.792 -13.149 -5.235 1.00 8.77 154 GLU C O 1
ATOM 8800 N N . PRO C 1 155 ? 9.271 -15.314 -5.411 1.00 9.50 155 PRO C N 1
ATOM 8801 C CA . PRO C 1 155 ? 10.267 -15.774 -4.468 1.00 9.12 155 PRO C CA 1
ATOM 8802 C C . PRO C 1 155 ? 11.695 -15.596 -4.965 1.00 7.21 155 PRO C C 1
ATOM 8803 O O . PRO C 1 155 ? 11.902 -15.326 -6.127 1.00 6.24 155 PRO C O 1
ATOM 8807 N N . LEU C 1 156 ? 12.665 -15.778 -4.094 1.00 6.60 156 LEU C N 1
ATOM 8808 C CA . LEU C 1 156 ? 14.067 -15.672 -4.468 1.00 7.26 156 LEU C CA 1
ATOM 8809 C C . LEU C 1 156 ? 14.655 -17.027 -4.885 1.00 8.62 156 LEU C C 1
ATOM 8810 O O . LEU C 1 156 ? 15.386 -17.113 -5.875 1.00 7.44 156 LEU C O 1
ATOM 8815 N N . GLY C 1 157 ? 14.396 -18.049 -4.068 1.00 8.62 157 GLY C N 1
ATOM 8816 C CA . GLY C 1 157 ? 14.954 -19.365 -4.300 1.00 9.70 157 GLY C CA 1
ATOM 8817 C C . GLY C 1 157 ? 15.332 -20.039 -2.980 1.00 10.37 157 GLY C C 1
ATOM 8818 O O . GLY C 1 157 ? 14.475 -20.139 -2.095 1.00 11.28 157 GLY C O 1
ATOM 8819 N N . VAL C 1 158 ? 16.600 -20.388 -2.841 1.00 9.41 158 VAL C N 1
ATOM 8820 C CA . VAL C 1 158 ? 17.103 -20.944 -1.593 1.00 9.91 158 VAL C CA 1
ATOM 8821 C C . VAL C 1 158 ? 17.697 -19.817 -0.758 1.00 9.67 158 VAL C C 1
ATOM 8822 O O . VAL C 1 158 ? 18.586 -19.116 -1.252 1.00 9.00 158 VAL C O 1
ATOM 8826 N N . CYS C 1 159 ? 17.141 -19.586 0.428 1.00 8.64 159 CYS C N 1
ATOM 8827 C CA . CYS C 1 159 ? 17.674 -18.565 1.324 1.00 9.40 159 CYS C CA 1
ATOM 8828 C C . CYS C 1 159 ? 18.482 -19.197 2.452 1.00 9.38 159 CYS C C 1
ATOM 8829 O O . CYS C 1 159 ? 18.014 -20.161 3.058 1.00 10.31 159 CYS C O 1
ATOM 8832 N N . ALA C 1 160 ? 19.638 -18.656 2.796 1.00 9.43 160 ALA C N 1
ATOM 8833 C CA . ALA C 1 160 ? 20.455 -19.157 3.879 1.00 10.65 160 ALA C CA 1
ATOM 8834 C C . ALA C 1 160 ? 20.300 -18.189 5.069 1.00 11.43 160 ALA C C 1
ATOM 8835 O O . ALA C 1 160 ? 20.492 -16.988 4.895 1.00 10.99 160 ALA C O 1
ATOM 8837 N N . GLY C 1 161 ? 20.227 -18.765 6.277 1.00 11.29 161 GLY C N 1
ATOM 8838 C CA . GLY C 1 161 ? 20.203 -17.935 7.480 1.00 9.59 161 GLY C CA 1
ATOM 8839 C C . GLY C 1 161 ? 21.289 -18.406 8.434 1.00 11.19 161 GLY C C 1
ATOM 8840 O O . GLY C 1 161 ? 21.516 -19.612 8.667 1.00 11.39 161 GLY C O 1
ATOM 8841 N N . ILE C 1 162 ? 22.156 -17.467 8.818 1.00 10.49 162 ILE C N 1
ATOM 8842 C CA . ILE C 1 162 ? 23.201 -17.675 9.778 1.00 10.43 162 ILE C CA 1
ATOM 8843 C C . ILE C 1 162 ? 22.808 -17.043 11.129 1.00 11.89 162 ILE C C 1
ATOM 8844 O O . ILE C 1 162 ? 22.536 -15.849 11.147 1.00 9.91 162 ILE C O 1
ATOM 8849 N N . LEU C 1 163 ? 22.630 -17.850 12.172 1.00 11.67 163 LEU C N 1
ATOM 8850 C CA . LEU C 1 163 ? 21.945 -17.435 13.366 1.00 13.48 163 LEU C CA 1
ATOM 8851 C C . LEU C 1 163 ? 22.884 -17.221 14.548 1.00 14.11 163 LEU C C 1
ATOM 8852 O O . LEU C 1 163 ? 24.001 -17.709 14.525 1.00 13.54 163 LEU C O 1
ATOM 8857 N N . ALA C 1 164 ? 22.432 -16.490 15.554 1.00 15.32 164 ALA C N 1
ATOM 8858 C CA . ALA C 1 164 ? 23.139 -16.277 16.797 1.00 15.94 164 ALA C CA 1
ATOM 8859 C C . ALA C 1 164 ? 22.587 -17.237 17.879 1.00 15.32 164 ALA C C 1
ATOM 8860 O O . ALA C 1 164 ? 21.553 -17.887 17.715 1.00 13.37 164 ALA C O 1
ATOM 8862 N N . TRP C 1 165 ? 23.232 -17.234 19.026 1.00 13.56 165 TRP C N 1
ATOM 8863 C CA . TRP C 1 165 ? 22.950 -18.125 20.128 1.00 13.12 165 TRP C CA 1
ATOM 8864 C C . TRP C 1 165 ? 22.098 -17.514 21.227 1.00 12.54 165 TRP C C 1
ATOM 8865 O O . TRP C 1 165 ? 21.770 -18.240 22.198 1.00 11.32 165 TRP C O 1
ATOM 8876 N N . ASN C 1 166 ? 21.777 -16.225 21.123 1.00 11.18 166 ASN C N 1
ATOM 8877 C CA . ASN C 1 166 ? 21.048 -15.634 22.269 1.00 11.46 166 ASN C CA 1
ATOM 8878 C C . ASN C 1 166 ? 19.563 -15.886 22.229 1.00 10.78 166 ASN C C 1
ATOM 8879 O O . ASN C 1 166 ? 18.882 -15.889 23.267 1.00 9.25 166 ASN C O 1
ATOM 8884 N N . TYR C 1 167 ? 18.933 -16.089 21.079 1.00 10.85 167 TYR C N 1
ATOM 8885 C CA . TYR C 1 167 ? 17.510 -16.417 20.951 1.00 10.75 167 TYR C CA 1
ATOM 8886 C C . TYR C 1 167 ? 17.330 -17.517 19.910 1.00 11.89 167 TYR C C 1
ATOM 8887 O O . TYR C 1 167 ? 16.817 -17.298 18.804 1.00 11.58 167 TYR C O 1
ATOM 8896 N N . PRO C 1 168 ? 17.851 -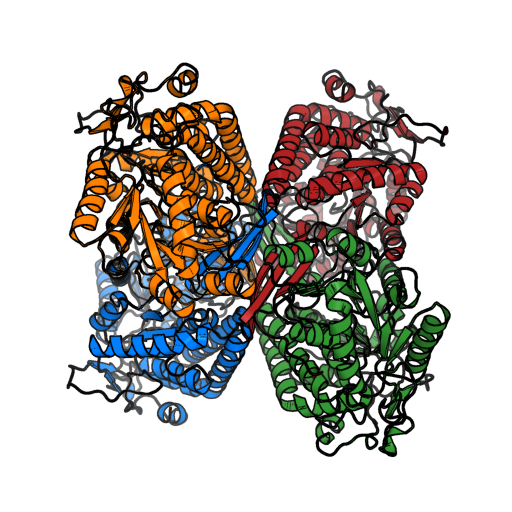18.724 20.152 1.00 12.21 168 PRO C N 1
ATOM 8897 C CA . PRO C 1 168 ? 17.996 -19.757 19.130 1.00 12.05 168 PRO C CA 1
ATOM 8898 C C . PRO C 1 168 ? 16.724 -20.146 18.409 1.00 11.73 168 PRO C C 1
ATOM 8899 O O . PRO C 1 168 ? 16.692 -20.148 17.162 1.00 11.47 168 PRO C O 1
ATOM 8903 N N . PHE C 1 169 ? 15.679 -20.529 19.123 1.00 11.14 169 PHE C N 1
ATOM 8904 C CA . PHE C 1 169 ? 14.461 -21.008 18.449 1.00 11.79 169 PHE C CA 1
ATOM 8905 C C . PHE C 1 169 ? 13.719 -19.847 17.791 1.00 12.24 169 PHE C C 1
ATOM 8906 O O . PHE C 1 169 ? 13.144 -19.993 16.712 1.00 11.88 169 PHE C O 1
ATOM 8914 N N . MET C 1 170 ? 13.650 -18.734 18.518 1.00 11.86 170 MET C N 1
ATOM 8915 C CA . MET C 1 170 ? 12.939 -17.549 18.029 1.00 12.72 170 MET C CA 1
ATOM 8916 C C . MET C 1 170 ? 13.581 -16.982 16.766 1.00 12.61 170 MET C C 1
ATOM 8917 O O . MET C 1 170 ? 12.846 -16.695 15.809 1.00 11.36 170 MET C O 1
ATOM 8922 N N . ILE C 1 171 ? 14.898 -16.847 16.735 1.00 13.22 171 ILE C N 1
ATOM 8923 C CA . ILE C 1 171 ? 15.541 -16.295 15.536 1.00 15.74 171 ILE C CA 1
ATOM 8924 C C . ILE C 1 171 ? 15.480 -17.252 14.351 1.00 14.35 171 ILE C C 1
ATOM 8925 O O . ILE C 1 171 ? 15.265 -16.821 13.210 1.00 11.82 171 ILE C O 1
ATOM 8930 N N . ALA C 1 172 ? 15.498 -18.589 14.590 1.00 12.11 172 ALA C N 1
ATOM 8931 C CA . ALA C 1 172 ? 15.284 -19.505 13.479 1.00 10.45 172 ALA C CA 1
ATOM 8932 C C . ALA C 1 172 ? 13.928 -19.214 12.845 1.00 10.06 172 ALA C C 1
ATOM 8933 O O . ALA C 1 172 ? 13.807 -19.158 11.641 1.00 9.35 172 ALA C O 1
ATOM 8935 N N . ALA C 1 173 ? 12.899 -19.076 13.666 1.00 8.83 173 ALA C N 1
ATOM 8936 C CA . ALA C 1 173 ? 11.542 -18.789 13.219 1.00 10.04 173 ALA C CA 1
ATOM 8937 C C . ALA C 1 173 ? 11.398 -17.413 12.552 1.00 11.19 173 ALA C C 1
ATOM 8938 O O . ALA C 1 173 ? 10.754 -17.304 11.503 1.00 12.25 173 ALA C O 1
ATOM 8940 N N . TRP C 1 174 ? 11.990 -16.381 13.133 1.00 10.65 174 TRP C N 1
ATOM 8941 C CA . TRP C 1 174 ? 12.005 -15.066 12.459 1.00 13.83 174 TRP C CA 1
ATOM 8942 C C . TRP C 1 174 ? 12.609 -15.109 11.060 1.00 13.64 174 TRP C C 1
ATOM 8943 O O . TRP C 1 174 ? 12.084 -14.379 10.232 1.00 14.17 174 TRP C O 1
ATOM 8954 N N . LYS C 1 175 ? 13.598 -15.937 10.729 1.00 12.59 175 LYS C N 1
ATOM 8955 C CA . LYS C 1 175 ? 14.038 -16.009 9.327 1.00 13.60 175 LYS C CA 1
ATOM 8956 C C . LYS C 1 175 ? 13.210 -16.995 8.523 1.00 14.36 175 LYS C C 1
ATOM 8957 O O . LYS C 1 175 ? 12.857 -16.655 7.361 1.00 14.66 175 LYS C O 1
ATOM 8963 N N . CYS C 1 176 ? 12.749 -18.118 9.126 1.00 12.13 176 CYS C N 1
ATOM 8964 C CA . CYS C 1 176 ? 11.934 -19.048 8.341 1.00 11.48 176 CYS C CA 1
ATOM 8965 C C . CYS C 1 176 ? 10.573 -18.513 7.935 1.00 10.44 176 CYS C C 1
ATOM 8966 O O . CYS C 1 176 ? 10.078 -18.760 6.817 1.00 10.98 176 CYS C O 1
ATOM 8969 N N . ALA C 1 177 ? 9.915 -17.717 8.789 1.00 7.88 177 ALA C N 1
ATOM 8970 C CA . ALA C 1 177 ? 8.526 -17.335 8.556 1.00 8.17 177 ALA C CA 1
ATOM 8971 C C . ALA C 1 177 ? 8.300 -16.468 7.326 1.00 8.69 177 ALA C C 1
ATOM 8972 O O . ALA C 1 177 ? 7.583 -16.864 6.384 1.00 9.00 177 ALA C O 1
ATOM 8974 N N . PRO C 1 178 ? 9.000 -15.354 7.169 1.00 7.36 178 PRO C N 1
ATOM 8975 C CA . PRO C 1 178 ? 8.923 -14.537 5.983 1.00 7.32 178 PRO C CA 1
ATOM 8976 C C . PRO C 1 178 ? 9.465 -15.220 4.733 1.00 6.95 178 PRO C C 1
ATOM 8977 O O . PRO C 1 178 ? 8.796 -15.184 3.685 1.00 7.30 178 PRO C O 1
ATOM 8981 N N . ALA C 1 179 ? 10.565 -15.956 4.802 1.00 6.25 179 ALA C N 1
ATOM 8982 C CA . ALA C 1 179 ? 11.121 -16.701 3.662 1.00 6.11 179 ALA C CA 1
ATOM 8983 C C . ALA C 1 179 ? 10.091 -17.675 3.118 1.00 6.94 179 ALA C C 1
ATOM 8984 O O . ALA C 1 179 ? 9.836 -17.708 1.910 1.00 8.23 179 ALA C O 1
ATOM 8986 N N . LEU C 1 180 ? 9.477 -18.481 3.963 1.00 7.76 180 LEU C N 1
ATOM 8987 C CA . LEU C 1 180 ? 8.437 -19.435 3.575 1.00 8.36 180 LEU C CA 1
ATOM 8988 C C . LEU C 1 180 ? 7.154 -18.821 3.068 1.00 6.50 180 LEU C C 1
ATOM 8989 O O . LEU C 1 180 ? 6.569 -19.305 2.089 1.00 5.22 180 LEU C O 1
ATOM 8994 N N . ALA C 1 181 ? 6.652 -17.775 3.751 1.00 5.01 181 ALA C N 1
ATOM 8995 C CA . ALA C 1 181 ? 5.415 -17.140 3.276 1.00 5.97 181 ALA C CA 1
ATOM 8996 C C . ALA C 1 181 ? 5.583 -16.608 1.854 1.00 5.26 181 ALA C C 1
ATOM 8997 O O . ALA C 1 181 ? 4.612 -16.562 1.117 1.00 4.67 181 ALA C O 1
ATOM 8999 N N . CYS C 1 182 ? 6.762 -16.121 1.518 1.00 6.25 182 CYS C N 1
ATOM 9000 C CA . CYS C 1 182 ? 7.061 -15.598 0.201 1.00 7.71 182 CYS C CA 1
ATOM 9001 C C . CYS C 1 182 ? 7.408 -16.663 -0.830 1.00 9.26 182 CYS C C 1
ATOM 9002 O O . CYS C 1 182 ? 7.676 -16.398 -2.009 1.00 8.63 182 CYS C O 1
ATOM 9005 N N . GLY C 1 183 ? 7.404 -17.945 -0.464 1.00 9.35 183 GLY C N 1
ATOM 9006 C CA . GLY C 1 183 ? 7.594 -19.048 -1.402 1.00 7.10 183 GLY C CA 1
ATOM 9007 C C . GLY C 1 183 ? 8.995 -19.575 -1.572 1.00 8.05 183 GLY C C 1
ATOM 9008 O O . GLY C 1 183 ? 9.280 -20.219 -2.617 1.00 6.93 183 GLY C O 1
ATOM 9009 N N . ASN C 1 184 ? 9.925 -19.211 -0.700 1.00 7.22 184 ASN C N 1
ATOM 9010 C CA . ASN C 1 184 ? 11.282 -19.691 -0.774 1.00 8.92 184 ASN C CA 1
ATOM 9011 C C . ASN C 1 184 ? 11.516 -21.014 -0.003 1.00 9.45 184 ASN C C 1
ATOM 9012 O O . ASN C 1 184 ? 10.694 -21.419 0.816 1.00 7.91 184 ASN C O 1
ATOM 9017 N N . ALA C 1 185 ? 12.679 -21.614 -0.196 1.00 9.25 185 ALA C N 1
ATOM 9018 C CA . ALA C 1 185 ? 13.107 -22.769 0.579 1.00 10.90 185 ALA C CA 1
ATOM 9019 C C . ALA C 1 185 ? 14.211 -22.239 1.513 1.00 12.44 185 ALA C C 1
ATOM 9020 O O . ALA C 1 185 ? 14.643 -21.093 1.298 1.00 11.66 185 ALA C O 1
ATOM 9022 N N . VAL C 1 186 ? 14.536 -22.960 2.585 1.00 11.84 186 VAL C N 1
ATOM 9023 C CA . VAL C 1 186 ? 15.477 -22.439 3.570 1.00 11.47 186 VAL C CA 1
ATOM 9024 C C . VAL C 1 186 ? 16.511 -23.476 4.015 1.00 13.05 186 VAL C C 1
ATOM 9025 O O . VAL C 1 186 ? 16.194 -24.625 4.344 1.00 13.13 186 VAL C O 1
ATOM 9029 N N . VAL C 1 187 ? 17.763 -23.055 4.115 1.00 12.44 187 VAL C N 1
ATOM 9030 C CA . VAL C 1 187 ? 18.828 -23.734 4.799 1.00 11.47 187 VAL C CA 1
ATOM 9031 C C . VAL C 1 187 ? 19.350 -22.783 5.902 1.00 12.20 187 VAL C C 1
ATOM 9032 O O . VAL C 1 187 ? 19.807 -21.676 5.590 1.00 12.86 187 VAL C O 1
ATOM 9036 N N . PHE C 1 188 ? 19.292 -23.181 7.158 1.00 12.62 188 PHE C N 1
ATOM 9037 C CA . PHE C 1 188 ? 19.890 -22.371 8.219 1.00 13.64 188 PHE C CA 1
ATOM 9038 C C . PHE C 1 188 ? 20.957 -23.126 9.021 1.00 14.85 188 PHE C C 1
ATOM 9039 O O . PHE C 1 188 ? 20.989 -24.370 9.081 1.00 13.80 188 PHE C O 1
ATOM 9047 N N . LYS C 1 189 ? 21.777 -22.348 9.712 1.00 13.75 189 LYS C N 1
ATOM 9048 C CA . LYS C 1 189 ? 22.896 -22.756 10.500 1.00 13.36 189 LYS C CA 1
ATOM 9049 C C . LYS C 1 189 ? 22.836 -22.147 11.907 1.00 13.60 189 LYS C C 1
ATOM 9050 O O . LYS C 1 189 ? 23.162 -20.978 12.050 1.00 12.98 189 LYS C O 1
ATOM 9056 N N . PRO C 1 190 ? 22.477 -22.942 12.915 1.00 13.27 190 PRO C N 1
ATOM 9057 C CA . PRO C 1 190 ? 22.459 -22.466 14.282 1.00 13.16 190 PRO C CA 1
ATOM 9058 C C . PRO C 1 190 ? 23.846 -22.092 14.751 1.00 12.90 190 PRO C C 1
ATOM 9059 O O . PRO C 1 190 ? 24.831 -22.524 14.138 1.00 12.91 190 PRO C O 1
ATOM 9063 N N . SER C 1 191 ? 23.948 -21.168 15.709 1.00 12.47 191 SER C N 1
ATOM 9064 C CA . SER C 1 191 ? 25.234 -21.058 16.414 1.00 13.56 191 SER C CA 1
ATOM 9065 C C . SER C 1 191 ? 25.660 -22.460 16.850 1.00 13.60 191 SER C C 1
ATOM 9066 O O . SER C 1 191 ? 24.845 -23.229 17.341 1.00 10.77 191 SER C O 1
ATOM 9069 N N . PRO C 1 192 ? 26.934 -22.809 16.786 1.00 14.54 192 PRO C N 1
ATOM 9070 C CA . PRO C 1 192 ? 27.417 -24.118 17.202 1.00 15.31 192 PRO C CA 1
ATOM 9071 C C . PRO C 1 192 ? 27.335 -24.301 18.716 1.00 15.72 192 PRO C C 1
ATOM 9072 O O . PRO C 1 192 ? 27.303 -25.434 19.194 1.00 14.78 192 PRO C O 1
ATOM 9076 N N . MET C 1 193 ? 27.031 -23.248 19.482 1.00 14.92 193 MET C N 1
ATOM 9077 C CA . MET C 1 193 ? 26.861 -23.329 20.918 1.00 16.48 193 MET C CA 1
ATOM 9078 C C . MET C 1 193 ? 25.440 -23.701 21.287 1.00 16.41 193 MET C C 1
ATOM 9079 O O . MET C 1 193 ? 25.113 -24.229 22.352 1.00 15.28 193 MET C O 1
ATOM 9084 N N . THR C 1 194 ? 24.527 -23.465 20.317 1.00 16.55 194 THR C N 1
ATOM 9085 C CA . THR C 1 194 ? 23.097 -23.727 20.519 1.00 14.94 194 THR C CA 1
ATOM 9086 C C . THR C 1 194 ? 22.440 -24.438 19.346 1.00 15.61 194 THR C C 1
ATOM 9087 O O . THR C 1 194 ? 21.470 -23.950 18.745 1.00 16.14 194 THR C O 1
ATOM 9091 N N . PRO C 1 195 ? 22.845 -25.670 19.039 1.00 15.50 195 PRO C N 1
ATOM 9092 C CA . PRO C 1 195 ? 22.411 -26.354 17.824 1.00 14.39 195 PRO C CA 1
ATOM 9093 C C . PRO C 1 195 ? 21.117 -27.118 17.927 1.00 14.56 195 PRO C C 1
ATOM 9094 O O . PRO C 1 195 ? 20.507 -27.437 16.897 1.00 13.65 195 PRO C O 1
ATOM 9098 N N . VAL C 1 196 ? 20.632 -27.404 19.157 1.00 15.10 196 VAL C N 1
ATOM 9099 C CA . VAL C 1 196 ? 19.561 -28.389 19.256 1.00 14.18 196 VAL C CA 1
ATOM 9100 C C . VAL C 1 196 ? 18.156 -27.974 18.953 1.00 15.03 196 VAL C C 1
ATOM 9101 O O . VAL C 1 196 ? 17.494 -28.712 18.186 1.00 14.27 196 VAL C O 1
ATOM 9105 N N . THR C 1 197 ? 17.613 -26.856 19.474 1.00 15.15 197 THR C N 1
ATOM 9106 C CA . THR C 1 197 ? 16.192 -26.549 19.221 1.00 14.69 197 THR C CA 1
ATOM 9107 C C . THR C 1 197 ? 15.876 -26.224 17.778 1.00 15.62 197 THR C C 1
ATOM 9108 O O . THR C 1 197 ? 14.766 -26.464 17.234 1.00 15.25 197 THR C O 1
ATOM 9112 N N . GLY C 1 198 ? 16.882 -25.759 17.031 1.00 15.04 198 GLY C N 1
ATOM 9113 C CA . GLY C 1 198 ? 16.699 -25.474 15.605 1.00 15.57 198 GLY C CA 1
ATOM 9114 C C . GLY C 1 198 ? 16.148 -26.631 14.793 1.00 14.05 198 GLY C C 1
ATOM 9115 O O . GLY C 1 198 ? 15.258 -26.475 13.940 1.00 12.81 198 GLY C O 1
ATOM 9116 N N . VAL C 1 199 ? 16.549 -27.869 15.076 1.00 13.15 199 VAL C N 1
ATOM 9117 C CA . VAL C 1 199 ? 16.085 -28.963 14.214 1.00 12.90 199 VAL C CA 1
ATOM 9118 C C . VAL C 1 199 ? 14.675 -29.349 14.617 1.00 12.64 199 VAL C C 1
ATOM 9119 O O . VAL C 1 199 ? 13.888 -29.657 13.694 1.00 12.85 199 VAL C O 1
ATOM 9123 N N . ILE C 1 200 ? 14.215 -29.032 15.830 1.00 10.91 200 ILE C N 1
ATOM 9124 C CA . ILE C 1 200 ? 12.801 -29.204 16.149 1.00 11.42 200 ILE C CA 1
ATOM 9125 C C . ILE C 1 200 ? 11.940 -28.365 15.205 1.00 11.45 200 ILE C C 1
ATOM 9126 O O . ILE C 1 200 ? 10.916 -28.830 14.663 1.00 10.21 200 ILE C O 1
ATOM 9131 N N . LEU C 1 201 ? 12.282 -27.089 15.021 1.00 11.73 201 LEU C N 1
ATOM 9132 C CA . LEU C 1 201 ? 11.509 -26.206 14.158 1.00 11.01 201 LEU C CA 1
ATOM 9133 C C . LEU C 1 201 ? 11.402 -26.820 12.759 1.00 10.14 201 LEU C C 1
ATOM 9134 O O . LEU C 1 201 ? 10.327 -26.914 12.180 1.00 9.71 201 LEU C O 1
ATOM 9139 N N . ALA C 1 202 ? 12.543 -27.234 12.207 1.00 9.24 202 ALA C N 1
ATOM 9140 C CA . ALA C 1 202 ? 12.524 -27.896 10.906 1.00 9.94 202 ALA C CA 1
ATOM 9141 C C . ALA C 1 202 ? 11.681 -29.167 10.819 1.00 10.36 202 ALA C C 1
ATOM 9142 O O . ALA C 1 202 ? 10.923 -29.310 9.829 1.00 9.02 202 ALA C O 1
ATOM 9144 N N . GLU C 1 203 ? 11.645 -30.006 11.848 1.00 10.58 203 GLU C N 1
ATOM 9145 C CA . GLU C 1 203 ? 10.768 -31.178 11.875 1.00 11.34 203 GLU C CA 1
ATOM 9146 C C . GLU C 1 203 ? 9.298 -30.795 11.989 1.00 11.60 203 GLU C C 1
ATOM 9147 O O . GLU C 1 203 ? 8.434 -31.333 11.252 1.00 12.23 203 GLU C O 1
ATOM 9153 N N . ILE C 1 204 ? 9.006 -29.720 12.753 1.00 10.62 204 ILE C N 1
ATOM 9154 C CA . ILE C 1 204 ? 7.621 -29.279 12.846 1.00 9.07 204 ILE C CA 1
ATOM 9155 C C . ILE C 1 204 ? 7.084 -28.802 11.501 1.00 10.95 204 ILE C C 1
ATOM 9156 O O . ILE C 1 204 ? 5.923 -29.136 11.162 1.00 10.15 204 ILE C O 1
ATOM 9161 N N . PHE C 1 205 ? 7.885 -28.072 10.681 1.00 10.29 205 PHE C N 1
ATOM 9162 C CA . PHE C 1 205 ? 7.348 -27.659 9.388 1.00 11.30 205 PHE C CA 1
ATOM 9163 C C . PHE C 1 205 ? 7.001 -28.863 8.497 1.00 11.65 205 PHE C C 1
ATOM 9164 O O . PHE C 1 205 ? 6.083 -28.801 7.649 1.00 10.39 205 PHE C O 1
ATOM 9172 N N . HIS C 1 206 ? 7.824 -29.928 8.580 1.00 12.41 206 HIS C N 1
ATOM 9173 C CA . HIS C 1 206 ? 7.554 -31.155 7.812 1.00 12.21 206 HIS C CA 1
ATOM 9174 C C . HIS C 1 206 ? 6.282 -31.831 8.337 1.00 12.66 206 HIS C C 1
ATOM 9175 O O . HIS C 1 206 ? 5.380 -32.145 7.535 1.00 11.96 206 HIS C O 1
ATOM 9182 N N . GLU C 1 207 ? 6.091 -31.884 9.654 1.00 12.38 207 GLU C N 1
ATOM 9183 C CA . GLU C 1 207 ? 4.842 -32.425 10.192 1.00 14.89 207 GLU C CA 1
ATOM 9184 C C . GLU C 1 207 ? 3.654 -31.654 9.636 1.00 15.01 207 GLU C C 1
ATOM 9185 O O . GLU C 1 207 ? 2.591 -32.201 9.343 1.00 13.88 207 GLU C O 1
ATOM 9191 N N . ALA C 1 208 ? 3.817 -30.306 9.554 1.00 12.69 208 ALA C N 1
ATOM 9192 C CA . ALA C 1 208 ? 2.730 -29.467 9.116 1.00 11.55 208 ALA C CA 1
ATOM 9193 C C . ALA C 1 208 ? 2.434 -29.582 7.647 1.00 11.65 208 ALA C C 1
ATOM 9194 O O . ALA C 1 208 ? 1.408 -29.044 7.227 1.00 11.04 208 ALA C O 1
ATOM 9196 N N . GLY C 1 209 ? 3.301 -30.156 6.787 1.00 12.34 209 GLY C N 1
ATOM 9197 C CA . GLY C 1 209 ? 2.897 -30.384 5.412 1.00 12.09 209 GLY C CA 1
ATOM 9198 C C . GLY C 1 209 ? 3.801 -29.767 4.362 1.00 13.38 209 GLY C C 1
ATOM 9199 O O . GLY C 1 209 ? 3.423 -29.645 3.204 1.00 12.69 209 GLY C O 1
ATOM 9200 N N . VAL C 1 210 ? 4.967 -29.233 4.735 1.00 13.64 210 VAL C N 1
ATOM 9201 C CA . VAL C 1 210 ? 5.889 -28.612 3.765 1.00 13.65 210 VAL C CA 1
ATOM 9202 C C . VAL C 1 210 ? 6.474 -29.688 2.872 1.00 14.87 210 VAL C C 1
ATOM 9203 O O . VAL C 1 210 ? 6.863 -30.770 3.303 1.00 13.12 210 VAL C O 1
ATOM 9207 N N . PRO C 1 211 ? 6.554 -29.437 1.575 1.00 15.05 211 PRO C N 1
ATOM 9208 C CA . PRO C 1 211 ? 7.245 -30.308 0.635 1.00 14.74 211 PRO C CA 1
ATOM 9209 C C . PRO C 1 211 ? 8.589 -30.726 1.192 1.00 14.68 211 PRO C C 1
ATOM 9210 O O . PRO C 1 211 ? 9.306 -29.870 1.705 1.00 15.10 211 PRO C O 1
ATOM 9214 N N . VAL C 1 212 ? 8.851 -32.047 1.219 1.00 14.24 212 VAL C N 1
ATOM 9215 C CA . VAL C 1 212 ? 10.078 -32.553 1.801 1.00 14.75 212 VAL C CA 1
ATOM 9216 C C . VAL C 1 212 ? 11.325 -31.847 1.301 1.00 13.47 212 VAL C C 1
ATOM 9217 O O . VAL C 1 212 ? 11.563 -31.739 0.098 1.00 12.98 212 VAL C O 1
ATOM 9221 N N . GLY C 1 213 ? 12.130 -31.478 2.285 1.00 13.36 213 GLY C N 1
ATOM 9222 C CA . GLY C 1 213 ? 13.388 -30.779 2.099 1.00 11.69 213 GLY C CA 1
ATOM 9223 C C . GLY C 1 213 ? 13.210 -29.260 2.097 1.00 11.69 213 GLY C C 1
ATOM 9224 O O . GLY C 1 213 ? 14.227 -28.574 1.937 1.00 11.92 213 GLY C O 1
ATOM 9225 N N . LEU C 1 214 ? 11.994 -28.722 2.323 1.00 11.43 214 LEU C N 1
ATOM 9226 C CA . LEU C 1 214 ? 11.842 -27.249 2.311 1.00 11.14 214 LEU C CA 1
ATOM 9227 C C . LEU C 1 214 ? 12.682 -26.515 3.359 1.00 12.67 214 LEU C C 1
ATOM 9228 O O . LEU C 1 214 ? 13.209 -25.439 3.049 1.00 13.19 214 LEU C O 1
ATOM 9233 N N . VAL C 1 215 ? 12.808 -27.011 4.584 1.00 12.18 215 VAL C N 1
ATOM 9234 C CA . VAL C 1 215 ? 13.582 -26.357 5.645 1.00 10.99 215 VAL C CA 1
ATOM 9235 C C . VAL C 1 215 ? 14.676 -27.317 6.105 1.00 11.84 215 VAL C C 1
ATOM 9236 O O . VAL C 1 215 ? 14.393 -28.497 6.369 1.00 12.81 215 VAL C O 1
ATOM 9240 N N . ASN C 1 216 ? 15.932 -26.923 6.041 1.00 11.23 216 ASN C N 1
ATOM 9241 C CA . ASN C 1 216 ? 17.094 -27.743 6.291 1.00 11.29 216 ASN C CA 1
ATOM 9242 C C . ASN C 1 216 ? 18.002 -27.129 7.343 1.00 11.79 216 ASN C C 1
ATOM 9243 O O . ASN C 1 216 ? 18.059 -25.889 7.453 1.00 11.46 216 ASN C O 1
ATOM 9248 N N . VAL C 1 217 ? 18.748 -27.924 8.101 1.00 10.96 217 VAL C N 1
ATOM 9249 C CA . VAL C 1 217 ? 19.649 -27.404 9.118 1.00 10.82 217 VAL C CA 1
ATOM 9250 C C . VAL C 1 217 ? 21.060 -27.967 8.941 1.00 12.31 217 VAL C C 1
ATOM 9251 O O . VAL C 1 217 ? 21.220 -29.209 8.868 1.00 11.87 217 VAL C O 1
ATOM 9255 N N . VAL C 1 218 ? 22.072 -27.112 8.819 1.00 11.24 218 VAL C N 1
ATOM 9256 C CA . VAL C 1 218 ? 23.458 -27.528 8.792 1.00 11.59 218 VAL C CA 1
ATOM 9257 C C . VAL C 1 218 ? 24.149 -26.880 10.011 1.00 13.54 218 VAL C C 1
ATOM 9258 O O . VAL C 1 218 ? 23.920 -25.701 10.371 1.00 13.12 218 VAL C O 1
ATOM 9262 N N . GLN C 1 219 ? 24.838 -27.736 10.765 1.00 13.28 219 GLN C N 1
ATOM 9263 C CA . GLN C 1 219 ? 25.546 -27.255 11.958 1.00 14.67 219 GLN C CA 1
ATOM 9264 C C . GLN C 1 219 ? 26.998 -26.951 11.600 1.00 15.43 219 GLN C C 1
ATOM 9265 O O . GLN C 1 219 ? 27.494 -27.558 10.651 1.00 15.56 219 GLN C O 1
ATOM 9271 N N . GLY C 1 220 ? 27.690 -26.112 12.377 1.00 16.43 220 GLY C N 1
ATOM 9272 C CA . GLY C 1 220 ? 29.106 -25.811 12.103 1.00 16.54 220 GLY C CA 1
ATOM 9273 C C . GLY C 1 220 ? 29.409 -24.370 12.544 1.00 16.97 220 GLY C C 1
ATOM 9274 O O . GLY C 1 220 ? 28.506 -23.670 13.005 1.00 16.48 220 GLY C O 1
ATOM 9275 N N . GLY C 1 221 ? 30.665 -23.938 12.402 1.00 17.65 221 GLY C N 1
ATOM 9276 C CA . GLY C 1 221 ? 31.083 -22.593 12.696 1.00 18.35 221 GLY C CA 1
ATOM 9277 C C . GLY C 1 221 ? 31.365 -21.754 11.448 1.00 20.38 221 GLY C C 1
ATOM 9278 O O . GLY C 1 221 ? 30.703 -21.830 10.406 1.00 20.19 221 GLY C O 1
ATOM 9279 N N . ALA C 1 222 ? 32.513 -21.072 11.462 1.00 21.08 222 ALA C N 1
ATOM 9280 C CA . ALA C 1 222 ? 32.825 -20.059 10.457 1.00 22.78 222 ALA C CA 1
ATOM 9281 C C . ALA C 1 222 ? 32.928 -20.634 9.054 1.00 23.28 222 ALA C C 1
ATOM 9282 O O . ALA C 1 222 ? 32.288 -20.160 8.117 1.00 23.34 222 ALA C O 1
ATOM 9284 N N . GLU C 1 223 ? 33.669 -21.731 8.931 1.00 23.67 223 GLU C N 1
ATOM 9285 C CA . GLU C 1 223 ? 33.782 -22.460 7.682 1.00 25.35 223 GLU C CA 1
ATOM 9286 C C . GLU C 1 223 ? 32.437 -22.889 7.125 1.00 21.76 223 GLU C C 1
ATOM 9287 O O . GLU C 1 223 ? 32.169 -22.757 5.923 1.00 19.72 223 GLU C O 1
ATOM 9293 N N . THR C 1 224 ? 31.534 -23.426 7.943 1.00 19.24 224 THR C N 1
ATOM 9294 C CA . THR C 1 224 ? 30.245 -23.909 7.409 1.00 17.25 224 THR C CA 1
ATOM 9295 C C . THR C 1 224 ? 29.448 -22.697 6.941 1.00 17.21 224 THR C C 1
ATOM 9296 O O . THR C 1 224 ? 28.721 -22.746 5.936 1.00 16.84 224 THR C O 1
ATOM 9300 N N . GLY C 1 225 ? 29.500 -21.617 7.726 1.00 16.53 225 GLY C N 1
ATOM 9301 C CA . GLY C 1 225 ? 28.866 -20.341 7.368 1.00 17.18 225 GLY C CA 1
ATOM 9302 C C . GLY C 1 225 ? 29.428 -19.738 6.086 1.00 16.94 225 GLY C C 1
ATOM 9303 O O . GLY C 1 225 ? 28.645 -19.250 5.250 1.00 17.33 225 GLY C O 1
ATOM 9304 N N . SER C 1 226 ? 30.730 -19.834 5.873 1.00 15.70 226 SER C N 1
ATOM 9305 C CA . SER C 1 226 ? 31.368 -19.381 4.637 1.00 15.92 226 SER C CA 1
ATOM 9306 C C . SER C 1 226 ? 30.946 -20.193 3.423 1.00 15.93 226 SER C C 1
ATOM 9307 O O . SER C 1 226 ? 30.526 -19.590 2.422 1.00 15.41 226 SER C O 1
ATOM 9310 N N . LEU C 1 227 ? 30.798 -21.508 3.555 1.00 15.92 227 LEU C N 1
ATOM 9311 C CA . LEU C 1 227 ? 30.319 -22.301 2.413 1.00 16.49 227 LEU C CA 1
ATOM 9312 C C . LEU C 1 227 ? 28.951 -21.870 1.914 1.00 15.89 227 LEU C C 1
ATOM 9313 O O . LEU C 1 227 ? 28.649 -21.963 0.706 1.00 15.20 227 LEU C O 1
ATOM 9318 N N . LEU C 1 228 ? 28.042 -21.567 2.833 1.00 14.71 228 LEU C N 1
ATOM 9319 C CA . LEU C 1 228 ? 26.738 -21.030 2.506 1.00 14.78 228 LEU C CA 1
ATOM 9320 C C . LEU C 1 228 ? 26.824 -19.695 1.774 1.00 15.57 228 LEU C C 1
ATOM 9321 O O . LEU C 1 228 ? 26.191 -19.493 0.727 1.00 14.97 228 LEU C O 1
ATOM 9326 N N . CYS C 1 229 ? 27.697 -18.791 2.233 1.00 15.65 229 CYS C N 1
ATOM 9327 C CA . CYS C 1 229 ? 27.904 -17.509 1.572 1.00 16.26 229 CYS C CA 1
ATOM 9328 C C . CYS C 1 229 ? 28.464 -17.640 0.161 1.00 17.16 229 CYS C C 1
ATOM 9329 O O . CYS C 1 229 ? 28.209 -16.787 -0.716 1.00 17.89 229 CYS C O 1
ATOM 9332 N N . HIS C 1 230 ? 29.216 -18.697 -0.108 1.00 17.21 230 HIS C N 1
ATOM 9333 C CA . HIS C 1 230 ? 29.896 -18.916 -1.362 1.00 18.20 230 HIS C CA 1
ATOM 9334 C C . HIS C 1 230 ? 29.106 -19.806 -2.291 1.00 17.75 230 HIS C C 1
ATOM 9335 O O . HIS C 1 230 ? 29.535 -20.000 -3.435 1.00 19.21 230 HIS C O 1
ATOM 9342 N N . HIS C 1 231 ? 28.081 -20.487 -1.796 1.00 17.35 231 HIS C N 1
ATOM 9343 C CA . HIS C 1 231 ? 27.408 -21.479 -2.623 1.00 16.23 231 HIS C CA 1
ATOM 9344 C C . HIS C 1 231 ? 26.684 -20.793 -3.770 1.00 17.75 231 HIS C C 1
ATOM 9345 O O . HIS C 1 231 ? 25.820 -19.923 -3.644 1.00 17.30 231 HIS C O 1
ATOM 9352 N N . PRO C 1 232 ? 26.939 -21.315 -4.976 1.00 18.79 232 PRO C N 1
ATOM 9353 C CA . PRO C 1 232 ? 26.420 -20.728 -6.196 1.00 18.15 232 PRO C CA 1
ATOM 9354 C C . PRO C 1 232 ? 24.929 -20.853 -6.337 1.00 17.65 232 PRO C C 1
ATOM 9355 O O . PRO C 1 232 ? 24.299 -20.077 -7.068 1.00 17.00 232 PRO C O 1
ATOM 9359 N N . ASN C 1 233 ? 24.256 -21.787 -5.670 1.00 17.32 233 ASN C N 1
ATOM 9360 C CA . ASN C 1 233 ? 22.815 -21.927 -5.831 1.00 17.55 233 ASN C CA 1
ATOM 9361 C C . ASN C 1 233 ? 21.995 -21.383 -4.657 1.00 15.77 233 ASN C C 1
ATOM 9362 O O . ASN C 1 233 ? 20.765 -21.540 -4.617 1.00 15.30 233 ASN C O 1
ATOM 9367 N N . VAL C 1 234 ? 22.611 -20.621 -3.773 1.00 13.03 234 VAL C N 1
ATOM 9368 C CA . VAL C 1 234 ? 21.928 -19.882 -2.712 1.00 11.77 234 VAL C CA 1
ATOM 9369 C C . VAL C 1 234 ? 21.657 -18.461 -3.214 1.00 12.58 234 VAL C C 1
ATOM 9370 O O . VAL C 1 234 ? 22.587 -17.800 -3.679 1.00 11.70 234 VAL C O 1
ATOM 9374 N N . ALA C 1 235 ? 20.404 -18.008 -3.194 1.00 11.84 235 ALA C N 1
ATOM 9375 C CA . ALA C 1 235 ? 20.042 -16.693 -3.717 1.00 11.54 235 ALA C CA 1
ATOM 9376 C C . ALA C 1 235 ? 20.195 -15.538 -2.746 1.00 12.40 235 ALA C C 1
ATOM 9377 O O . ALA C 1 235 ? 20.312 -14.354 -3.120 1.00 12.31 235 ALA C O 1
ATOM 9379 N N . LYS C 1 236 ? 20.202 -15.817 -1.443 1.00 11.37 236 LYS C N 1
ATOM 9380 C CA . LYS C 1 236 ? 20.164 -14.797 -0.407 1.00 11.55 236 LYS C CA 1
ATOM 9381 C C . LYS C 1 236 ? 20.745 -15.335 0.895 1.00 12.71 236 LYS C C 1
ATOM 9382 O O . LYS C 1 236 ? 20.524 -16.526 1.201 1.00 12.33 236 LYS C O 1
ATOM 9388 N N . VAL C 1 237 ? 21.522 -14.516 1.593 1.00 12.09 237 VAL C N 1
ATOM 9389 C CA . VAL C 1 237 ? 21.983 -14.840 2.930 1.00 12.45 237 VAL C CA 1
ATOM 9390 C C . VAL C 1 237 ? 21.375 -13.830 3.923 1.00 15.45 237 VAL C C 1
ATOM 9391 O O . VAL C 1 237 ? 21.345 -12.612 3.634 1.00 16.76 237 VAL C O 1
ATOM 9395 N N . SER C 1 238 ? 20.930 -14.304 5.087 1.00 15.02 238 SER C N 1
ATOM 9396 C CA . SER C 1 238 ? 20.498 -13.422 6.146 1.00 15.86 238 SER C CA 1
ATOM 9397 C C . SER C 1 238 ? 21.351 -13.714 7.373 1.00 16.98 238 SER C C 1
ATOM 9398 O O . SER C 1 238 ? 21.367 -14.860 7.876 1.00 16.80 238 SER C O 1
ATOM 9401 N N . PHE C 1 239 ? 22.061 -12.687 7.882 1.00 15.96 239 PHE C N 1
ATOM 9402 C CA . PHE C 1 239 ? 23.030 -12.955 8.963 1.00 14.35 239 PHE C CA 1
ATOM 9403 C C . PHE C 1 239 ? 22.652 -12.230 10.247 1.00 14.91 239 PHE C C 1
ATOM 9404 O O . PHE C 1 239 ? 22.249 -11.053 10.173 1.00 15.58 239 PHE C O 1
ATOM 9412 N N . THR C 1 240 ? 22.910 -12.801 11.405 1.00 14.42 240 THR C N 1
ATOM 9413 C CA . THR C 1 240 ? 22.699 -12.097 12.673 1.00 16.81 240 THR C CA 1
ATOM 9414 C C . THR C 1 240 ? 23.967 -12.402 13.494 1.00 17.80 240 THR C C 1
ATOM 9415 O O . THR C 1 240 ? 24.480 -13.505 13.334 1.00 17.04 240 THR C O 1
ATOM 9419 N N . GLY C 1 241 ? 24.602 -11.357 14.017 1.00 17.44 241 GLY C N 1
ATOM 9420 C CA . GLY C 1 241 ? 25.847 -11.511 14.726 1.00 18.04 241 GLY C CA 1
ATOM 9421 C C . GLY C 1 241 ? 26.606 -10.197 14.880 1.00 18.60 241 GLY C C 1
ATOM 9422 O O . GLY C 1 241 ? 26.024 -9.095 14.907 1.00 18.67 241 GLY C O 1
ATOM 9423 N N . SER C 1 242 ? 27.920 -10.300 14.931 1.00 19.03 242 SER C N 1
ATOM 9424 C CA . SER C 1 242 ? 28.808 -9.186 15.175 1.00 20.69 242 SER C CA 1
ATOM 9425 C C . SER C 1 242 ? 29.205 -8.401 13.923 1.00 20.55 242 SER C C 1
ATOM 9426 O O . SER C 1 242 ? 29.363 -8.911 12.823 1.00 18.82 242 SER C O 1
ATOM 9429 N N . VAL C 1 243 ? 29.678 -7.160 14.154 1.00 20.63 243 VAL C N 1
ATOM 9430 C CA . VAL C 1 243 ? 30.007 -6.237 13.073 1.00 20.41 243 VAL C CA 1
ATOM 9431 C C . VAL C 1 243 ? 31.081 -6.805 12.163 1.00 21.67 243 VAL C C 1
ATOM 9432 O O . VAL C 1 243 ? 30.916 -6.974 10.942 1.00 22.07 243 VAL C O 1
ATOM 9436 N N . PRO C 1 244 ? 32.181 -7.236 12.756 1.00 22.20 244 PRO C N 1
ATOM 9437 C CA . PRO C 1 244 ? 33.289 -7.792 12.024 1.00 22.47 244 PRO C CA 1
ATOM 9438 C C . PRO C 1 244 ? 32.949 -9.042 11.227 1.00 23.16 244 PRO C C 1
ATOM 9439 O O . PRO C 1 244 ? 33.335 -9.089 10.044 1.00 23.49 244 PRO C O 1
ATOM 9443 N N . THR C 1 245 ? 32.116 -9.939 11.764 1.00 21.65 245 THR C N 1
ATOM 9444 C CA . THR C 1 245 ? 31.699 -11.073 10.946 1.00 21.99 245 THR C CA 1
ATOM 9445 C C . THR C 1 245 ? 30.697 -10.667 9.874 1.00 20.11 245 THR C C 1
ATOM 9446 O O . THR C 1 245 ? 30.816 -11.179 8.753 1.00 18.15 245 THR C O 1
ATOM 9450 N N . GLY C 1 246 ? 29.789 -9.734 10.169 1.00 18.84 246 GLY C N 1
ATOM 9451 C CA . GLY C 1 246 ? 28.822 -9.295 9.168 1.00 18.73 246 GLY C CA 1
ATOM 9452 C C . GLY C 1 246 ? 29.501 -8.659 7.962 1.00 18.90 246 GLY C C 1
ATOM 9453 O O . GLY C 1 246 ? 29.231 -8.979 6.816 1.00 18.16 246 GLY C O 1
ATOM 9454 N N . LYS C 1 247 ? 30.542 -7.850 8.195 1.00 20.03 247 LYS C N 1
ATOM 9455 C CA . LYS C 1 247 ? 31.385 -7.319 7.127 1.00 20.92 247 LYS C CA 1
ATOM 9456 C C . LYS C 1 247 ? 31.938 -8.396 6.211 1.00 20.89 247 LYS C C 1
ATOM 9457 O O . LYS C 1 247 ? 31.838 -8.311 4.986 1.00 18.88 247 LYS C O 1
ATOM 9463 N N . LYS C 1 248 ? 32.515 -9.446 6.809 1.00 21.73 248 LYS C N 1
ATOM 9464 C CA . LYS C 1 248 ? 33.018 -10.574 6.025 1.00 23.79 248 LYS C CA 1
ATOM 9465 C C . LYS C 1 248 ? 31.958 -11.320 5.227 1.00 21.40 248 LYS C C 1
ATOM 9466 O O . LYS C 1 248 ? 32.208 -11.637 4.071 1.00 20.65 248 LYS C O 1
ATOM 9472 N N . VAL C 1 249 ? 30.786 -11.536 5.807 1.00 18.05 249 VAL C N 1
ATOM 9473 C CA . VAL C 1 249 ? 29.647 -12.131 5.118 1.00 16.00 249 VAL C CA 1
ATOM 9474 C C . VAL C 1 249 ? 29.335 -11.337 3.853 1.00 16.15 249 VAL C C 1
ATOM 9475 O O . VAL C 1 249 ? 29.025 -11.935 2.812 1.00 14.09 249 VAL C O 1
ATOM 9479 N N . MET C 1 250 ? 29.279 -10.013 4.022 1.00 15.77 250 MET C N 1
ATOM 9480 C CA . MET C 1 250 ? 28.901 -9.147 2.903 1.00 17.65 250 MET C CA 1
ATOM 9481 C C . MET C 1 250 ? 29.890 -9.290 1.741 1.00 17.64 250 MET C C 1
ATOM 9482 O O . MET C 1 250 ? 29.500 -9.545 0.613 1.00 16.37 250 MET C O 1
ATOM 9487 N N . GLU C 1 251 ? 31.166 -9.264 2.061 1.00 19.45 251 GLU C N 1
ATOM 9488 C CA . GLU C 1 251 ? 32.263 -9.499 1.158 1.00 22.48 251 GLU C CA 1
ATOM 9489 C C . GLU C 1 251 ? 32.255 -10.861 0.481 1.00 21.01 251 GLU C C 1
ATOM 9490 O O . GLU C 1 251 ? 32.353 -10.922 -0.740 1.00 21.10 251 GLU C O 1
ATOM 9496 N N . MET C 1 252 ? 32.079 -11.947 1.224 1.00 18.73 252 MET C N 1
ATOM 9497 C CA . MET C 1 252 ? 31.971 -13.259 0.573 1.00 18.42 252 MET C CA 1
ATOM 9498 C C . MET C 1 252 ? 30.736 -13.331 -0.326 1.00 18.21 252 MET C C 1
ATOM 9499 O O . MET C 1 252 ? 30.788 -13.854 -1.447 1.00 16.27 252 MET C O 1
ATOM 9504 N N . SER C 1 253 ? 29.620 -12.699 0.080 1.00 17.20 253 SER C N 1
ATOM 9505 C CA . SER C 1 253 ? 28.403 -12.707 -0.707 1.00 17.89 253 SER C CA 1
ATOM 9506 C C . SER C 1 253 ? 28.514 -11.9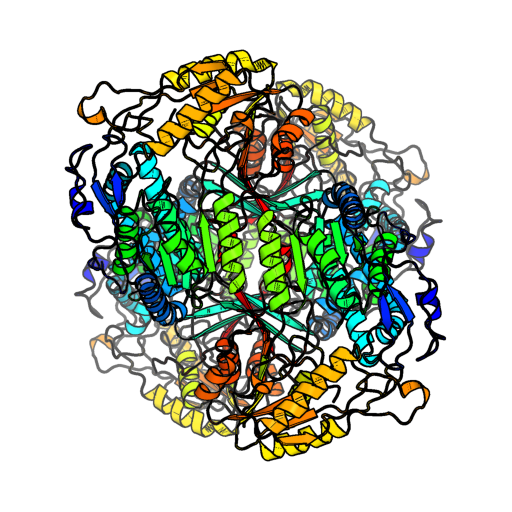09 -1.997 1.00 17.20 253 SER C C 1
ATOM 9507 O O . SER C 1 253 ? 27.820 -12.230 -2.955 1.00 16.47 253 SER C O 1
ATOM 9510 N N . ALA C 1 254 ? 29.446 -10.988 -2.091 1.00 17.91 254 ALA C N 1
ATOM 9511 C CA . ALA C 1 254 ? 29.696 -10.195 -3.274 1.00 19.98 254 ALA C CA 1
ATOM 9512 C C . ALA C 1 254 ? 30.200 -10.994 -4.472 1.00 21.28 254 ALA C C 1
ATOM 9513 O O . ALA C 1 254 ? 29.813 -10.689 -5.628 1.00 22.19 254 ALA C O 1
ATOM 9515 N N . LYS C 1 255 ? 30.822 -12.140 -4.252 1.00 21.58 255 LYS C N 1
ATOM 9516 C CA . LYS C 1 255 ? 31.295 -12.985 -5.327 1.00 24.52 255 LYS C CA 1
ATOM 9517 C C . LYS C 1 255 ? 30.193 -13.522 -6.228 1.00 23.36 255 LYS C C 1
ATOM 9518 O O . LYS C 1 255 ? 30.477 -13.731 -7.410 1.00 22.67 255 LYS C O 1
ATOM 9524 N N . THR C 1 256 ? 29.007 -13.753 -5.692 1.00 21.66 256 THR C N 1
ATOM 9525 C CA . THR C 1 256 ? 27.879 -14.231 -6.494 1.00 21.05 256 THR C CA 1
ATOM 9526 C C . THR C 1 256 ? 26.751 -13.233 -6.538 1.00 18.09 256 THR C C 1
ATOM 9527 O O . THR C 1 256 ? 25.642 -13.467 -7.037 1.00 16.57 256 THR C O 1
ATOM 9531 N N . VAL C 1 257 ? 27.041 -11.974 -6.142 1.00 15.13 257 VAL C N 1
ATOM 9532 C CA . VAL C 1 257 ? 26.020 -10.898 -6.200 1.00 14.31 257 VAL C CA 1
ATOM 9533 C C . VAL C 1 257 ? 24.735 -11.243 -5.446 1.00 13.85 257 VAL C C 1
ATOM 9534 O O . VAL C 1 257 ? 23.592 -10.982 -5.858 1.00 13.40 257 VAL C O 1
ATOM 9538 N N . LYS C 1 258 ? 24.883 -11.869 -4.285 1.00 12.65 258 LYS C N 1
ATOM 9539 C CA . LYS C 1 258 ? 23.783 -12.361 -3.485 1.00 13.49 258 LYS C CA 1
ATOM 9540 C C . LYS C 1 258 ? 23.005 -11.248 -2.781 1.00 12.65 258 LYS C C 1
ATOM 9541 O O . LYS C 1 258 ? 23.595 -10.233 -2.412 1.00 12.70 258 LYS C O 1
ATOM 9547 N N . HIS C 1 259 ? 21.724 -11.427 -2.587 1.00 13.34 259 HIS C N 1
ATOM 9548 C CA . HIS C 1 259 ? 20.941 -10.616 -1.661 1.00 15.74 259 HIS C CA 1
ATOM 9549 C C . HIS C 1 259 ? 21.440 -10.841 -0.242 1.00 15.54 259 HIS C C 1
ATOM 9550 O O . HIS C 1 259 ? 21.742 -11.972 0.137 1.00 15.12 259 HIS C O 1
ATOM 9557 N N . VAL C 1 260 ? 21.696 -9.772 0.503 1.00 14.76 260 VAL C N 1
ATOM 9558 C CA . VAL C 1 260 ? 22.193 -9.825 1.874 1.00 13.52 260 VAL C CA 1
ATOM 9559 C C . VAL C 1 260 ? 21.362 -8.968 2.835 1.00 14.93 260 VAL C C 1
ATOM 9560 O O . VAL C 1 260 ? 21.042 -7.817 2.493 1.00 14.49 260 VAL C O 1
ATOM 9564 N N . THR C 1 261 ? 21.069 -9.467 4.034 1.00 14.33 261 THR C N 1
ATOM 9565 C CA . THR C 1 261 ? 20.533 -8.605 5.098 1.00 15.12 261 THR C CA 1
ATOM 9566 C C . THR C 1 261 ? 21.399 -8.884 6.331 1.00 14.96 261 THR C C 1
ATOM 9567 O O . THR C 1 261 ? 21.851 -10.014 6.479 1.00 12.49 261 THR C O 1
ATOM 9571 N N . LEU C 1 262 ? 21.710 -7.864 7.115 1.00 14.11 262 LEU C N 1
ATOM 9572 C CA . LEU C 1 262 ? 22.620 -7.976 8.243 1.00 15.27 262 LEU C CA 1
ATOM 9573 C C . LEU C 1 262 ? 21.966 -7.298 9.466 1.00 17.82 262 LEU C C 1
ATOM 9574 O O . LEU C 1 262 ? 21.515 -6.137 9.466 1.00 16.72 262 LEU C O 1
ATOM 9579 N N . GLU C 1 263 ? 21.989 -8.019 10.570 1.00 19.72 263 GLU C N 1
ATOM 9580 C CA . GLU C 1 263 ? 21.433 -7.535 11.835 1.00 22.42 263 GLU C CA 1
ATOM 9581 C C . GLU C 1 263 ? 22.597 -7.626 12.829 1.00 21.42 263 GLU C C 1
ATOM 9582 O O . GLU C 1 263 ? 23.011 -8.724 13.192 1.00 19.90 263 GLU C O 1
ATOM 9588 N N . LEU C 1 264 ? 23.296 -6.522 13.039 1.00 19.91 264 LEU C N 1
ATOM 9589 C CA . LEU C 1 264 ? 24.571 -6.537 13.745 1.00 20.83 264 LEU C CA 1
ATOM 9590 C C . LEU C 1 264 ? 24.344 -6.029 15.165 1.00 22.02 264 LEU C C 1
ATOM 9591 O O . LEU C 1 264 ? 23.157 -6.101 15.598 1.00 25.78 264 LEU C O 1
ATOM 9596 N N . GLY C 1 265 ? 25.368 -5.749 15.951 1.00 20.01 265 GLY C N 1
ATOM 9597 C CA . GLY C 1 265 ? 24.965 -5.484 17.364 1.00 19.18 265 GLY C CA 1
ATOM 9598 C C . GLY C 1 265 ? 24.674 -3.989 17.550 1.00 17.87 265 GLY C C 1
ATOM 9599 O O . GLY C 1 265 ? 24.433 -3.258 16.581 1.00 15.73 265 GLY C O 1
ATOM 9600 N N . GLY C 1 266 ? 24.903 -3.511 18.781 1.00 16.12 266 GLY C N 1
ATOM 9601 C CA . GLY C 1 266 ? 24.688 -2.094 19.047 1.00 14.81 266 GLY C CA 1
ATOM 9602 C C . GLY C 1 266 ? 25.459 -1.604 20.285 1.00 15.09 266 GLY C C 1
ATOM 9603 O O . GLY C 1 266 ? 26.117 -2.311 21.058 1.00 14.13 266 GLY C O 1
ATOM 9604 N N . LYS C 1 267 ? 25.231 -0.333 20.539 1.00 13.11 267 LYS C N 1
ATOM 9605 C CA . LYS C 1 267 ? 25.617 0.362 21.752 1.00 15.33 267 LYS C CA 1
ATOM 9606 C C . LYS C 1 267 ? 24.516 1.398 22.026 1.00 13.84 267 LYS C C 1
ATOM 9607 O O . LYS C 1 267 ? 24.776 2.592 22.027 1.00 12.90 267 LYS C O 1
ATOM 9613 N N . SER C 1 268 ? 23.288 0.920 22.092 1.00 12.21 268 SER C N 1
ATOM 9614 C CA . SER C 1 268 ? 22.113 1.752 22.113 1.00 13.28 268 SER C CA 1
ATOM 9615 C C . SER C 1 268 ? 21.957 2.631 23.345 1.00 14.41 268 SER C C 1
ATOM 9616 O O . SER C 1 268 ? 22.273 2.188 24.454 1.00 13.62 268 SER C O 1
ATOM 9619 N N . PRO C 1 269 ? 21.642 3.903 23.111 1.00 14.48 269 PRO C N 1
ATOM 9620 C CA . PRO C 1 269 ? 21.452 4.876 24.178 1.00 14.26 269 PRO C CA 1
ATOM 9621 C C . PRO C 1 269 ? 20.034 5.018 24.732 1.00 14.33 269 PRO C C 1
ATOM 9622 O O . PRO C 1 269 ? 19.013 5.157 24.038 1.00 11.62 269 PRO C O 1
ATOM 9626 N N . LEU C 1 270 ? 19.944 5.115 26.058 1.00 13.50 270 LEU C N 1
ATOM 9627 C CA . LEU C 1 270 ? 18.646 5.337 26.707 1.00 12.82 270 LEU C CA 1
ATOM 9628 C C . LEU C 1 270 ? 18.632 6.718 27.364 1.00 12.35 270 LEU C C 1
ATOM 9629 O O . LEU C 1 270 ? 19.473 6.978 28.220 1.00 12.93 270 LEU C O 1
ATOM 9634 N N . LEU C 1 271 ? 17.724 7.603 26.972 1.00 11.78 271 LEU C N 1
ATOM 9635 C CA . LEU C 1 271 ? 17.772 8.984 27.515 1.00 13.17 271 LEU C CA 1
ATOM 9636 C C . LEU C 1 271 ? 16.632 9.229 28.521 1.00 13.50 271 LEU C C 1
ATOM 9637 O O . LEU C 1 271 ? 15.452 8.985 28.262 1.00 13.12 271 LEU C O 1
ATOM 9642 N N . ILE C 1 272 ? 17.019 9.571 29.749 1.00 13.63 272 ILE C N 1
ATOM 9643 C CA . ILE C 1 272 ? 16.099 9.724 30.872 1.00 14.16 272 ILE C CA 1
ATOM 9644 C C . ILE C 1 272 ? 16.062 11.171 31.348 1.00 13.36 272 ILE C C 1
ATOM 9645 O O . ILE C 1 272 ? 17.084 11.638 31.865 1.00 13.41 272 ILE C O 1
ATOM 9650 N N . PHE C 1 273 ? 14.989 11.858 31.005 1.00 12.98 273 PHE C N 1
ATOM 9651 C CA . PHE C 1 273 ? 14.902 13.298 31.320 1.00 12.79 273 PHE C CA 1
ATOM 9652 C C . PHE C 1 273 ? 14.338 13.515 32.700 1.00 13.62 273 PHE C C 1
ATOM 9653 O O . PHE C 1 273 ? 13.476 12.776 33.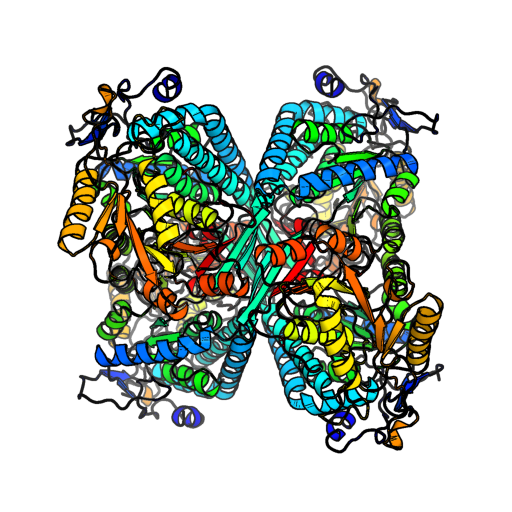202 1.00 13.60 273 PHE C O 1
ATOM 9661 N N . LYS C 1 274 ? 14.611 14.691 33.295 1.00 15.70 274 LYS C N 1
ATOM 9662 C CA . LYS C 1 274 ? 14.167 14.975 34.651 1.00 16.72 274 LYS C CA 1
ATOM 9663 C C . LYS C 1 274 ? 12.667 14.994 34.835 1.00 15.96 274 LYS C C 1
ATOM 9664 O O . LYS C 1 274 ? 12.209 14.909 35.983 1.00 14.99 274 LYS C O 1
ATOM 9670 N N . ASP C 1 275 ? 11.865 15.165 33.785 1.00 15.61 275 ASP C N 1
ATOM 9671 C CA . ASP C 1 275 ? 10.412 15.152 33.937 1.00 15.16 275 ASP C CA 1
ATOM 9672 C C . ASP C 1 275 ? 9.861 13.745 33.766 1.00 16.04 275 ASP C C 1
ATOM 9673 O O . ASP C 1 275 ? 8.618 13.655 33.695 1.00 18.17 275 ASP C O 1
ATOM 9678 N N . CYS C 1 276 ? 10.661 12.664 33.722 1.00 15.80 276 CYS C N 1
ATOM 9679 C CA . CYS C 1 276 ? 10.063 11.338 33.569 1.00 16.27 276 CYS C CA 1
ATOM 9680 C C . CYS C 1 276 ? 9.290 10.859 34.796 1.00 17.50 276 CYS C C 1
ATOM 9681 O O . CYS C 1 276 ? 9.372 11.492 35.848 1.00 17.00 276 CYS C O 1
ATOM 9684 N N . GLU C 1 277 ? 8.563 9.736 34.713 1.00 17.44 277 GLU C N 1
ATOM 9685 C CA . GLU C 1 277 ? 8.100 9.038 35.917 1.00 18.52 277 GLU C CA 1
ATOM 9686 C C . GLU C 1 277 ? 9.171 8.051 36.391 1.00 17.67 277 GLU C C 1
ATOM 9687 O O . GLU C 1 277 ? 9.555 7.118 35.661 1.00 16.15 277 GLU C O 1
ATOM 9693 N N . LEU C 1 278 ? 9.890 8.393 37.450 1.00 17.39 278 LEU C N 1
ATOM 9694 C CA . LEU C 1 278 ? 11.129 7.717 37.840 1.00 18.20 278 LEU C CA 1
ATOM 9695 C C . LEU C 1 278 ? 11.046 6.199 37.897 1.00 16.30 278 LEU C C 1
ATOM 9696 O O . LEU C 1 278 ? 11.898 5.484 37.360 1.00 15.49 278 LEU C O 1
ATOM 9701 N N . GLU C 1 279 ? 10.006 5.626 38.494 1.00 15.43 279 GLU C N 1
ATOM 9702 C CA . GLU C 1 279 ? 9.869 4.170 38.607 1.00 15.99 279 GLU C CA 1
ATOM 9703 C C . GLU C 1 279 ? 9.736 3.522 37.230 1.00 15.49 279 GLU C C 1
ATOM 9704 O O . GLU C 1 279 ? 10.451 2.538 36.970 1.00 16.66 279 GLU C O 1
ATOM 9710 N N . ASN C 1 280 ? 9.057 4.177 36.282 1.00 14.62 280 ASN C N 1
ATOM 9711 C CA . ASN C 1 280 ? 8.971 3.593 34.922 1.00 12.19 280 ASN C CA 1
ATOM 9712 C C . ASN C 1 280 ? 10.320 3.658 34.238 1.00 11.89 280 ASN C C 1
ATOM 9713 O O . ASN C 1 280 ? 10.750 2.706 33.531 1.00 11.89 280 ASN C O 1
ATOM 9718 N N . ALA C 1 281 ? 11.062 4.758 34.406 1.00 11.29 281 ALA C N 1
ATOM 9719 C CA . ALA C 1 281 ? 12.417 4.847 33.888 1.00 12.35 281 ALA C CA 1
ATOM 9720 C C . ALA C 1 281 ? 13.300 3.790 34.549 1.00 13.44 281 ALA C C 1
ATOM 9721 O O . ALA C 1 281 ? 14.178 3.207 33.885 1.00 14.02 281 ALA C O 1
ATOM 9723 N N . VAL C 1 282 ? 13.159 3.536 35.864 1.00 14.15 282 VAL C N 1
ATOM 9724 C CA . VAL C 1 282 ? 13.959 2.506 36.527 1.00 13.34 282 VAL C CA 1
ATOM 9725 C C . VAL C 1 282 ? 13.676 1.155 35.866 1.00 14.08 282 VAL C C 1
ATOM 9726 O O . VAL C 1 282 ? 14.562 0.428 35.423 1.00 14.26 282 VAL C O 1
ATOM 9730 N N . ARG C 1 283 ? 12.403 0.790 35.763 1.00 14.70 283 ARG C N 1
ATOM 9731 C CA . ARG C 1 283 ? 12.012 -0.418 35.005 1.00 14.94 283 ARG C CA 1
ATOM 9732 C C . ARG C 1 283 ? 12.611 -0.421 33.598 1.00 14.48 283 ARG C C 1
ATOM 9733 O O . ARG C 1 283 ? 13.190 -1.428 33.106 1.00 13.83 283 ARG C O 1
ATOM 9741 N N . GLY C 1 284 ? 12.472 0.679 32.858 1.00 12.78 284 GLY C N 1
ATOM 9742 C CA . GLY C 1 284 ? 13.036 0.755 31.501 1.00 11.49 284 GLY C CA 1
ATOM 9743 C C . GLY C 1 284 ? 14.520 0.440 31.454 1.00 10.78 284 GLY C C 1
ATOM 9744 O O . GLY C 1 284 ? 14.965 -0.405 30.613 1.00 10.07 284 GLY C O 1
ATOM 9745 N N . ALA C 1 285 ? 15.328 1.037 32.317 1.00 10.06 285 ALA C N 1
ATOM 9746 C CA . ALA C 1 285 ? 16.774 0.814 32.288 1.00 10.93 285 ALA C CA 1
ATOM 9747 C C . ALA C 1 285 ? 17.129 -0.645 32.629 1.00 11.43 285 ALA C C 1
ATOM 9748 O O . ALA C 1 285 ? 18.025 -1.259 32.045 1.00 11.31 285 ALA C O 1
ATOM 9750 N N . LEU C 1 286 ? 16.420 -1.226 33.581 1.00 12.14 286 LEU C N 1
ATOM 9751 C CA . LEU C 1 286 ? 16.598 -2.617 33.984 1.00 12.68 286 LEU C CA 1
ATOM 9752 C C . LEU C 1 286 ? 16.234 -3.532 32.814 1.00 12.90 286 LEU C C 1
ATOM 9753 O O . LEU C 1 286 ? 17.003 -4.412 32.407 1.00 12.38 286 LEU C O 1
ATOM 9758 N N . MET C 1 287 ? 15.080 -3.283 32.172 1.00 12.88 287 MET C N 1
ATOM 9759 C CA . MET C 1 287 ? 14.634 -4.085 31.038 1.00 12.63 287 MET C CA 1
ATOM 9760 C C . MET C 1 287 ? 15.494 -3.832 29.804 1.00 12.07 287 MET C C 1
ATOM 9761 O O . MET C 1 287 ? 15.635 -4.716 28.969 1.00 12.43 287 MET C O 1
ATOM 9766 N N . ALA C 1 288 ? 16.287 -2.756 29.782 1.00 11.13 288 ALA C N 1
ATOM 9767 C CA . ALA C 1 288 ? 17.150 -2.447 28.666 1.00 10.23 288 ALA C CA 1
ATOM 9768 C C . ALA C 1 288 ? 18.517 -3.080 28.859 1.00 10.46 288 ALA C C 1
ATOM 9769 O O . ALA C 1 288 ? 19.359 -2.947 27.962 1.00 9.02 288 ALA C O 1
ATOM 9771 N N . ASN C 1 289 ? 18.812 -3.609 30.064 1.00 11.67 289 ASN C N 1
ATOM 9772 C CA . ASN C 1 289 ? 20.170 -4.122 30.240 1.00 11.32 289 ASN C CA 1
ATOM 9773 C C . ASN C 1 289 ? 20.332 -5.565 30.673 1.00 12.30 289 ASN C C 1
ATOM 9774 O O . ASN C 1 289 ? 21.408 -6.146 30.414 1.00 12.35 289 ASN C O 1
ATOM 9779 N N . PHE C 1 290 ? 19.355 -6.131 31.390 1.00 12.23 290 PHE C N 1
ATOM 9780 C CA . PHE C 1 290 ? 19.498 -7.459 31.958 1.00 12.80 290 PHE C CA 1
ATOM 9781 C C . PHE C 1 290 ? 18.633 -8.609 31.512 1.00 13.50 290 PHE C C 1
ATOM 9782 O O . PHE C 1 290 ? 18.580 -9.660 32.176 1.00 12.66 290 PHE C O 1
ATOM 9790 N N . LEU C 1 291 ? 17.885 -8.541 30.418 1.00 12.85 291 LEU C N 1
ATOM 9791 C CA . LEU C 1 291 ? 17.213 -9.732 29.905 1.00 11.28 291 LEU C CA 1
ATOM 9792 C C . LEU C 1 291 ? 18.234 -10.694 29.331 1.00 12.00 291 LEU C C 1
ATOM 9793 O O . LEU C 1 291 ? 19.291 -10.285 28.801 1.00 11.85 291 LEU C O 1
ATOM 9798 N N . THR C 1 292 ? 17.979 -12.010 29.447 1.00 11.06 292 THR C N 1
ATOM 9799 C CA . THR C 1 292 ? 18.916 -12.963 28.842 1.00 10.87 292 THR C CA 1
ATOM 9800 C C . THR C 1 292 ? 20.353 -12.696 29.194 1.00 11.02 292 THR C C 1
ATOM 9801 O O . THR C 1 292 ? 21.317 -12.808 28.435 1.00 10.99 292 THR C O 1
ATOM 9805 N N . GLN C 1 293 ? 20.651 -12.490 30.482 1.00 10.84 293 GLN C N 1
ATOM 9806 C CA . GLN C 1 293 ? 21.997 -12.299 31.016 1.00 10.76 293 GLN C CA 1
ATOM 9807 C C . GLN C 1 293 ? 22.734 -11.123 30.413 1.00 11.59 293 GLN C C 1
ATOM 9808 O O . GLN C 1 293 ? 23.976 -11.119 30.345 1.00 12.78 293 GLN C O 1
ATOM 9814 N N . GLY C 1 294 ? 22.035 -10.109 29.882 1.00 11.28 294 GLY C N 1
ATOM 9815 C CA . GLY C 1 294 ? 22.667 -8.977 29.225 1.00 10.73 294 GLY C CA 1
ATOM 9816 C C . GLY C 1 294 ? 23.130 -9.312 27.813 1.00 11.70 294 GLY C C 1
ATOM 9817 O O . GLY C 1 294 ? 23.867 -8.501 27.217 1.00 11.87 294 GLY C O 1
ATOM 9818 N N . GLN C 1 295 ? 22.717 -10.438 27.220 1.00 10.45 295 GLN C N 1
ATOM 9819 C CA . GLN C 1 295 ? 23.227 -10.844 25.915 1.00 11.76 295 GLN C CA 1
ATOM 9820 C C . GLN C 1 295 ? 22.192 -10.569 24.814 1.00 13.85 295 GLN C C 1
ATOM 9821 O O . GLN C 1 295 ? 21.550 -11.442 24.230 1.00 13.31 295 GLN C O 1
ATOM 9827 N N . VAL C 1 296 ? 21.820 -9.291 24.641 1.00 14.55 296 VAL C N 1
ATOM 9828 C CA . VAL C 1 296 ? 20.729 -8.844 23.785 1.00 14.15 296 VAL C CA 1
ATOM 9829 C C . VAL C 1 296 ? 21.198 -7.660 22.922 1.00 16.10 296 VAL C C 1
ATOM 9830 O O . VAL C 1 296 ? 21.572 -6.633 23.470 1.00 13.69 296 VAL C O 1
ATOM 9834 N N . CYS C 1 297 ? 21.021 -7.786 21.598 1.00 16.72 297 CYS C N 1
ATOM 9835 C CA . CYS C 1 297 ? 21.479 -6.837 20.618 1.00 17.04 297 CYS C CA 1
ATOM 9836 C C . CYS C 1 297 ? 20.981 -5.403 20.793 1.00 15.21 297 CYS C C 1
ATOM 9837 O O . CYS C 1 297 ? 21.846 -4.518 20.658 1.00 13.22 297 CYS C O 1
ATOM 9840 N N . THR C 1 298 ? 19.720 -5.194 21.150 1.00 12.03 298 THR C N 1
ATOM 9841 C CA . THR C 1 298 ? 19.168 -3.865 21.313 1.00 12.60 298 THR C CA 1
ATOM 9842 C C . THR C 1 298 ? 19.406 -3.160 22.639 1.00 12.54 298 THR C C 1
ATOM 9843 O O . THR C 1 298 ? 18.988 -2.009 22.882 1.00 12.13 298 THR C O 1
ATOM 9847 N N . ASN C 1 299 ? 20.093 -3.805 23.570 1.00 12.23 299 ASN C N 1
ATOM 9848 C CA . ASN C 1 299 ? 20.136 -3.315 24.951 1.00 11.65 299 ASN C CA 1
ATOM 9849 C C . ASN C 1 299 ? 20.585 -1.865 25.007 1.00 10.20 299 ASN C C 1
ATOM 9850 O O . ASN C 1 299 ? 21.600 -1.483 24.407 1.00 8.50 299 ASN C O 1
ATOM 9855 N N . GLY C 1 300 ? 19.895 -1.059 25.809 1.00 10.99 300 GLY C N 1
ATOM 9856 C CA . GLY C 1 300 ? 20.311 0.346 26.028 1.00 10.79 300 GLY C CA 1
ATOM 9857 C C . GLY C 1 300 ? 21.414 0.415 27.070 1.00 11.40 300 GLY C C 1
ATOM 9858 O O . GLY C 1 300 ? 21.240 0.621 28.273 1.00 11.63 300 GLY C O 1
ATOM 9859 N N . THR C 1 301 ? 22.648 0.231 26.624 1.00 12.76 301 THR C N 1
ATOM 9860 C CA . THR C 1 301 ? 23.758 -0.046 27.531 1.00 14.17 301 THR C CA 1
ATOM 9861 C C . THR C 1 301 ? 24.497 1.226 27.905 1.00 14.65 301 THR C C 1
ATOM 9862 O O . THR C 1 301 ? 25.377 1.233 28.771 1.00 14.00 301 THR C O 1
ATOM 9866 N N . ARG C 1 302 ? 24.151 2.324 27.260 1.00 14.39 302 ARG C N 1
ATOM 9867 C CA . ARG C 1 302 ? 24.588 3.664 27.668 1.00 14.21 302 ARG C CA 1
ATOM 9868 C C . ARG C 1 302 ? 23.390 4.423 28.225 1.00 14.22 302 ARG C C 1
ATOM 9869 O O . ARG C 1 302 ? 22.504 4.799 27.462 1.00 14.48 302 ARG C O 1
ATOM 9877 N N . VAL C 1 303 ? 23.255 4.483 29.542 1.00 13.60 303 VAL C N 1
ATOM 9878 C CA . VAL C 1 303 ? 22.085 5.131 30.147 1.00 12.64 303 VAL C CA 1
ATOM 9879 C C . VAL C 1 303 ? 22.396 6.585 30.500 1.00 13.91 303 VAL C C 1
ATOM 9880 O O . VAL C 1 303 ? 23.182 6.871 31.417 1.00 13.17 303 VAL C O 1
ATOM 9884 N N . PHE C 1 304 ? 21.774 7.507 29.761 1.00 13.06 304 PHE C N 1
ATOM 9885 C CA . PHE C 1 304 ? 22.115 8.931 29.995 1.00 13.42 304 PHE C CA 1
ATOM 9886 C C . PHE C 1 304 ? 21.050 9.518 30.912 1.00 13.62 304 PHE C C 1
ATOM 9887 O O . PHE C 1 304 ? 19.858 9.357 30.646 1.00 13.27 304 PHE C O 1
ATOM 9895 N N . VAL C 1 305 ? 21.463 10.032 32.071 1.00 13.71 305 VAL C N 1
ATOM 9896 C CA . VAL C 1 305 ? 20.421 10.451 33.032 1.00 14.12 305 VAL C CA 1
ATOM 9897 C C . VAL C 1 305 ? 20.592 11.934 33.377 1.00 14.57 305 VAL C C 1
ATOM 9898 O O . VAL C 1 305 ? 21.700 12.361 33.710 1.00 15.03 305 VAL C O 1
ATOM 9902 N N . GLN C 1 306 ? 19.538 12.730 33.256 1.00 15.42 306 GLN C N 1
ATOM 9903 C CA . GLN C 1 306 ? 19.697 14.183 33.465 1.00 16.91 306 GLN C CA 1
ATOM 9904 C C . GLN C 1 306 ? 20.181 14.461 34.886 1.00 18.23 306 GLN C C 1
ATOM 9905 O O . GLN C 1 306 ? 19.648 13.951 35.884 1.00 17.52 306 GLN C O 1
ATOM 9911 N N . ARG C 1 307 ? 21.244 15.242 35.009 1.00 19.14 307 ARG C N 1
ATOM 9912 C CA . ARG C 1 307 ? 21.991 15.462 36.231 1.00 21.03 307 ARG C CA 1
ATOM 9913 C C . ARG C 1 307 ? 21.181 15.592 37.508 1.00 21.09 307 ARG C C 1
ATOM 9914 O O . ARG C 1 307 ? 21.493 14.894 38.486 1.00 19.67 307 ARG C O 1
ATOM 9922 N N . GLU C 1 308 ? 20.098 16.341 37.545 1.00 22.93 308 GLU C N 1
ATOM 9923 C CA . GLU C 1 308 ? 19.270 16.539 38.715 1.00 25.50 308 GLU C CA 1
ATOM 9924 C C . GLU C 1 308 ? 18.666 15.283 39.335 1.00 23.31 308 GLU C C 1
ATOM 9925 O O . GLU C 1 308 ? 18.205 15.387 40.477 1.00 22.70 308 GLU C O 1
ATOM 9931 N N . ILE C 1 309 ? 18.330 14.267 38.543 1.00 20.10 309 ILE C N 1
ATOM 9932 C CA . ILE C 1 309 ? 17.675 13.079 39.082 1.00 17.96 309 ILE C CA 1
ATOM 9933 C C . ILE C 1 309 ? 18.615 11.894 39.143 1.00 18.67 309 ILE C C 1
ATOM 9934 O O . ILE C 1 309 ? 18.226 10.778 39.522 1.00 18.65 309 ILE C O 1
ATOM 9939 N N . MET C 1 310 ? 19.878 12.112 38.792 1.00 19.77 310 MET C N 1
ATOM 9940 C CA . MET C 1 310 ? 20.873 11.040 38.767 1.00 23.03 310 MET C CA 1
ATOM 9941 C C . MET C 1 310 ? 21.048 10.308 40.077 1.00 22.65 310 MET C C 1
ATOM 9942 O O . MET C 1 310 ? 20.981 9.076 40.123 1.00 22.43 310 MET C O 1
ATOM 9947 N N . PRO C 1 311 ? 21.136 11.019 41.203 1.00 22.92 311 PRO C N 1
ATOM 9948 C CA . PRO C 1 311 ? 21.265 10.388 42.517 1.00 22.66 311 PRO C CA 1
ATOM 9949 C C . PRO C 1 311 ? 20.106 9.461 42.830 1.00 21.72 311 PRO C C 1
ATOM 9950 O O . PRO C 1 311 ? 20.369 8.276 43.110 1.00 20.55 311 PRO C O 1
ATOM 9954 N N . GLN C 1 312 ? 18.868 9.942 42.699 1.00 21.27 312 GLN C N 1
ATOM 9955 C CA . GLN C 1 312 ? 17.748 9.046 43.018 1.00 22.06 312 GLN C CA 1
ATOM 9956 C C . GLN C 1 312 ? 17.627 7.913 42.009 1.00 21.32 312 GLN C C 1
ATOM 9957 O O . GLN C 1 312 ? 17.164 6.823 42.360 1.00 22.63 312 GLN C O 1
ATOM 9963 N N . PHE C 1 313 ? 17.988 8.120 40.749 1.00 20.30 313 PHE C N 1
ATOM 9964 C CA . PHE C 1 313 ? 17.911 7.084 39.728 1.00 19.02 313 PHE C CA 1
ATOM 9965 C C . PHE C 1 313 ? 18.859 5.944 40.124 1.00 19.09 313 PHE C C 1
ATOM 9966 O O . PHE C 1 313 ? 18.440 4.807 40.214 1.00 19.43 313 PHE C O 1
ATOM 9974 N N . LEU C 1 314 ? 20.094 6.291 40.397 1.00 19.94 314 LEU C N 1
ATOM 9975 C CA . LEU C 1 314 ? 21.148 5.390 40.810 1.00 22.57 314 LEU C CA 1
ATOM 9976 C C . LEU C 1 314 ? 20.851 4.589 42.071 1.00 24.85 314 LEU C C 1
ATOM 9977 O O . LEU C 1 314 ? 21.170 3.392 42.159 1.00 24.20 314 LEU C O 1
ATOM 9982 N N . GLU C 1 315 ? 20.302 5.242 43.096 1.00 26.96 315 GLU C N 1
ATOM 9983 C CA . GLU C 1 315 ? 19.940 4.598 44.339 1.00 28.52 315 GLU C CA 1
ATOM 9984 C C . GLU C 1 315 ? 19.011 3.426 44.039 1.00 24.92 315 GLU C C 1
ATOM 9985 O O . GLU C 1 315 ? 19.245 2.321 44.544 1.00 21.43 315 GLU C O 1
ATOM 9991 N N . GLU C 1 316 ? 17.922 3.714 43.316 1.00 21.20 316 GLU C N 1
ATOM 9992 C CA . GLU C 1 316 ? 16.934 2.657 43.098 1.00 18.96 316 GLU C CA 1
ATOM 9993 C C . GLU C 1 316 ? 17.464 1.644 42.093 1.00 17.93 316 GLU C C 1
ATOM 9994 O O . GLU C 1 316 ? 17.159 0.445 42.221 1.00 17.44 316 GLU C O 1
ATOM 10000 N N . VAL C 1 317 ? 18.273 2.075 41.128 1.00 16.42 317 VAL C N 1
ATOM 10001 C CA . VAL C 1 317 ? 18.657 1.113 40.090 1.00 16.59 317 VAL C CA 1
ATOM 10002 C C . VAL C 1 317 ? 19.668 0.095 40.612 1.00 16.90 317 VAL C C 1
ATOM 10003 O O . VAL C 1 317 ? 19.538 -1.103 40.323 1.00 16.78 317 VAL C O 1
ATOM 10007 N N . VAL C 1 318 ? 20.513 0.520 41.540 1.00 16.40 318 VAL C N 1
ATOM 10008 C CA . VAL C 1 318 ? 21.472 -0.377 42.171 1.00 17.16 318 VAL C CA 1
ATOM 10009 C C . VAL C 1 318 ? 20.791 -1.364 43.115 1.00 18.78 318 VAL C C 1
ATOM 10010 O O . VAL C 1 318 ? 21.174 -2.544 43.157 1.00 18.50 318 VAL C O 1
ATOM 10014 N N . LYS C 1 319 ? 19.767 -0.919 43.848 1.00 19.57 319 LYS C N 1
ATOM 10015 C CA . LYS C 1 319 ? 19.069 -1.816 44.756 1.00 21.79 319 LYS C CA 1
ATOM 10016 C C . LYS C 1 319 ? 18.304 -2.911 44.009 1.00 20.41 319 LYS C C 1
ATOM 10017 O O . LYS C 1 319 ? 18.372 -4.126 44.274 1.00 18.09 319 LYS C O 1
ATOM 10023 N N . ARG C 1 320 ? 17.657 -2.486 42.909 1.00 18.62 320 ARG C N 1
ATOM 10024 C CA . ARG C 1 320 ? 16.955 -3.422 42.034 1.00 16.71 320 ARG C CA 1
ATOM 10025 C C . ARG C 1 320 ? 17.899 -4.378 41.314 1.00 15.32 320 ARG C C 1
ATOM 10026 O O . ARG C 1 320 ? 17.541 -5.542 41.200 1.00 16.32 320 ARG C O 1
ATOM 10034 N N . THR C 1 321 ? 19.088 -4.004 40.894 1.00 14.59 321 THR C N 1
ATOM 10035 C CA . THR C 1 321 ? 20.021 -4.900 40.247 1.00 16.01 321 THR C CA 1
ATOM 10036 C C . THR C 1 321 ? 20.594 -5.941 41.204 1.00 17.44 321 THR C C 1
ATOM 10037 O O . THR C 1 321 ? 20.551 -7.152 40.924 1.00 17.38 321 THR C O 1
ATOM 10041 N N . LYS C 1 322 ? 21.002 -5.501 42.404 1.00 18.45 322 LYS C N 1
ATOM 10042 C CA . LYS C 1 322 ? 21.418 -6.439 43.458 1.00 19.59 322 LYS C CA 1
ATOM 10043 C C . LYS C 1 322 ? 20.311 -7.405 43.850 1.00 18.68 322 LYS C C 1
ATOM 10044 O O . LYS C 1 322 ? 20.559 -8.543 44.249 1.00 18.58 322 LYS C O 1
ATOM 10050 N N . ALA C 1 323 ? 19.032 -7.011 43.773 1.00 17.27 323 ALA C N 1
ATOM 10051 C CA . ALA C 1 323 ? 17.945 -7.897 44.125 1.00 17.32 323 ALA C CA 1
ATOM 10052 C C . ALA C 1 323 ? 17.700 -8.973 43.064 1.00 17.98 323 ALA C C 1
ATOM 10053 O O . ALA C 1 323 ? 16.861 -9.847 43.321 1.00 18.08 323 ALA C O 1
ATOM 10055 N N . ILE C 1 324 ? 18.251 -8.878 41.860 1.00 17.55 324 ILE C N 1
ATOM 10056 C CA . ILE C 1 324 ? 18.005 -9.874 40.811 1.00 15.78 324 ILE C CA 1
ATOM 10057 C C . ILE C 1 324 ? 18.433 -11.274 41.257 1.00 15.29 324 ILE C C 1
ATOM 10058 O O . ILE C 1 324 ? 19.599 -11.477 41.532 1.00 14.99 324 ILE C O 1
ATOM 10063 N N . VAL C 1 325 ? 17.530 -12.249 41.270 1.00 15.70 325 VAL C N 1
ATOM 10064 C CA . VAL C 1 325 ? 17.865 -13.626 41.658 1.00 14.06 325 VAL C CA 1
ATOM 10065 C C . VAL C 1 325 ? 18.567 -14.360 40.523 1.00 14.99 325 VAL C C 1
ATOM 10066 O O . VAL C 1 325 ? 18.007 -14.577 39.436 1.00 15.07 325 VAL C O 1
ATOM 10070 N N . VAL C 1 326 ? 19.812 -14.724 40.770 1.00 14.35 326 VAL C N 1
ATOM 10071 C CA . VAL C 1 326 ? 20.693 -15.417 39.854 1.00 15.48 326 VAL C CA 1
ATOM 10072 C C . VAL C 1 326 ? 20.839 -16.876 40.320 1.00 17.52 326 VAL C C 1
ATOM 10073 O O . VAL C 1 326 ? 21.307 -17.089 41.444 1.00 17.92 326 VAL C O 1
ATOM 10077 N N . GLY C 1 327 ? 20.377 -17.812 39.513 1.00 18.01 327 GLY C N 1
ATOM 10078 C CA . GLY C 1 327 ? 20.517 -19.225 39.838 1.00 18.17 327 GLY C CA 1
ATOM 10079 C C . GLY C 1 327 ? 19.909 -20.113 38.756 1.00 18.07 327 GLY C C 1
ATOM 10080 O O . GLY C 1 327 ? 20.128 -19.883 37.560 1.00 18.77 327 GLY C O 1
ATOM 10081 N N . ASP C 1 328 ? 19.143 -21.112 39.189 1.00 16.60 328 ASP C N 1
ATOM 10082 C CA . ASP C 1 328 ? 18.674 -22.130 38.243 1.00 15.90 328 ASP C CA 1
ATOM 10083 C C . ASP C 1 328 ? 17.592 -21.539 37.368 1.00 14.66 328 ASP C C 1
ATOM 10084 O O . ASP C 1 328 ? 16.527 -21.179 37.853 1.00 13.68 328 ASP C O 1
ATOM 10089 N N . PRO C 1 329 ? 17.777 -21.499 36.055 1.00 13.96 329 PRO C N 1
ATOM 10090 C CA . PRO C 1 329 ? 16.860 -20.847 35.134 1.00 14.42 329 PRO C CA 1
ATOM 10091 C C . PRO C 1 329 ? 15.515 -21.521 35.003 1.00 15.80 329 PRO C C 1
ATOM 10092 O O . PRO C 1 329 ? 14.500 -20.909 34.623 1.00 16.19 329 PRO C O 1
ATOM 10096 N N . LEU C 1 330 ? 15.437 -22.804 35.361 1.00 16.62 330 LEU C N 1
ATOM 10097 C CA . LEU C 1 330 ? 14.200 -23.585 35.355 1.00 16.39 330 LEU C CA 1
ATOM 10098 C C . LEU C 1 330 ? 13.309 -23.275 36.542 1.00 16.90 330 LEU C C 1
ATOM 10099 O O . LEU C 1 330 ? 12.100 -23.580 36.524 1.00 16.36 330 LEU C O 1
ATOM 10104 N N . LEU C 1 331 ? 13.769 -22.485 37.529 1.00 16.81 331 LEU C N 1
ATOM 10105 C CA . LEU C 1 331 ? 12.802 -22.011 38.538 1.00 18.32 331 LEU C CA 1
ATOM 10106 C C . LEU C 1 331 ? 12.048 -20.781 38.020 1.00 19.66 331 LEU C C 1
ATOM 10107 O O . LEU C 1 331 ? 12.596 -19.879 37.390 1.00 18.09 331 LEU C O 1
ATOM 10112 N N . THR C 1 332 ? 10.760 -20.642 38.334 1.00 20.68 332 THR C N 1
ATOM 10113 C CA . THR C 1 332 ? 9.975 -19.493 37.916 1.00 22.08 332 THR C CA 1
ATOM 10114 C C . THR C 1 332 ? 10.385 -18.185 38.586 1.00 21.98 332 THR C C 1
ATOM 10115 O O . THR C 1 332 ? 10.119 -17.108 38.048 1.00 19.87 332 THR C O 1
ATOM 10119 N N . GLU C 1 333 ? 11.067 -18.230 39.741 1.00 21.87 333 GLU C N 1
ATOM 10120 C CA . GLU C 1 333 ? 11.469 -16.986 40.387 1.00 21.70 333 GLU C CA 1
ATOM 10121 C C . GLU C 1 333 ? 12.887 -16.579 40.061 1.00 18.46 333 GLU C C 1
ATOM 10122 O O . GLU C 1 333 ? 13.263 -15.411 40.308 1.00 18.48 333 GLU C O 1
ATOM 10128 N N . THR C 1 334 ? 13.676 -17.398 39.383 1.00 16.34 334 THR C N 1
ATOM 10129 C CA . THR C 1 334 ? 14.998 -16.944 38.927 1.00 15.27 334 THR C CA 1
ATOM 10130 C C . THR C 1 334 ? 14.835 -15.818 37.900 1.00 15.07 334 THR C C 1
ATOM 10131 O O . THR C 1 334 ? 13.902 -15.837 37.049 1.00 14.11 334 THR C O 1
ATOM 10135 N N . ARG C 1 335 ? 15.788 -14.884 37.878 1.00 13.91 335 ARG C N 1
ATOM 10136 C CA . ARG C 1 335 ? 15.670 -13.779 36.908 1.00 13.79 335 ARG C CA 1
ATOM 10137 C C . ARG C 1 335 ? 16.915 -13.604 36.060 1.00 14.27 335 ARG C C 1
ATOM 10138 O O . ARG C 1 335 ? 16.911 -12.814 35.112 1.00 14.21 335 ARG C O 1
ATOM 10146 N N . MET C 1 336 ? 17.982 -14.344 36.318 1.00 13.46 336 MET C N 1
ATOM 10147 C CA . MET C 1 336 ? 19.210 -14.391 35.554 1.00 13.67 336 MET C CA 1
ATOM 10148 C C . MET C 1 336 ? 19.847 -15.783 35.711 1.00 14.51 336 MET C C 1
ATOM 10149 O O . MET C 1 336 ? 19.942 -16.356 36.821 1.00 15.17 336 MET C O 1
ATOM 10154 N N . GLY C 1 337 ? 20.206 -16.371 34.577 1.00 13.01 337 GLY C N 1
ATOM 10155 C CA . GLY C 1 337 ? 20.893 -17.657 34.555 1.00 11.36 337 GLY C CA 1
ATOM 10156 C C . GLY C 1 337 ? 22.368 -17.482 34.311 1.00 11.97 337 GLY C C 1
ATOM 10157 O O . GLY C 1 337 ? 22.926 -16.449 34.684 1.00 12.88 337 GLY C O 1
ATOM 10158 N N . GLY C 1 338 ? 23.060 -18.485 33.778 1.00 11.69 338 GLY C N 1
ATOM 10159 C CA . GLY C 1 338 ? 24.484 -18.324 33.456 1.00 12.74 338 GLY C CA 1
ATOM 10160 C C . GLY C 1 338 ? 24.637 -17.794 32.023 1.00 13.91 338 GLY C C 1
ATOM 10161 O O . GLY C 1 338 ? 23.699 -17.908 31.216 1.00 11.77 338 GLY C O 1
ATOM 10162 N N . LEU C 1 339 ? 25.787 -17.151 31.769 1.00 13.53 339 LEU C N 1
ATOM 10163 C CA . LEU C 1 339 ? 26.003 -16.651 30.420 1.00 15.58 339 LEU C CA 1
ATOM 10164 C C . LEU C 1 339 ? 26.333 -17.888 29.554 1.00 16.77 339 LEU C C 1
ATOM 10165 O O . LEU C 1 339 ? 26.498 -19.024 30.041 1.00 16.04 339 LEU C O 1
ATOM 10170 N N . ILE C 1 340 ? 26.334 -17.660 28.241 1.00 16.10 340 ILE C N 1
ATOM 10171 C CA . ILE C 1 340 ? 26.367 -18.776 27.299 1.00 16.33 340 ILE C CA 1
ATOM 10172 C C . ILE C 1 340 ? 27.572 -19.704 27.365 1.00 16.33 340 ILE C C 1
ATOM 10173 O O . ILE C 1 340 ? 27.471 -20.822 26.826 1.00 15.75 340 ILE C O 1
ATOM 10178 N N . SER C 1 341 ? 28.769 -19.219 27.692 1.00 15.37 341 SER C N 1
ATOM 10179 C CA . SER C 1 341 ? 29.976 -20.018 27.650 1.00 16.17 341 SER C CA 1
ATOM 10180 C C . SER C 1 341 ? 31.017 -19.411 28.589 1.00 17.21 341 SER C C 1
ATOM 10181 O O . SER C 1 341 ? 30.779 -18.314 29.087 1.00 16.69 341 SER C O 1
ATOM 10184 N N . LYS C 1 342 ? 32.118 -20.119 28.801 1.00 18.63 342 LYS C N 1
ATOM 10185 C CA . LYS C 1 342 ? 33.158 -19.689 29.717 1.00 20.57 342 LYS C CA 1
ATOM 10186 C C . LYS C 1 342 ? 33.957 -18.559 29.109 1.00 19.05 342 LYS C C 1
ATOM 10187 O O . LYS C 1 342 ? 34.165 -17.554 29.764 1.00 20.19 342 LYS C O 1
ATOM 10193 N N . PRO C 1 343 ? 34.349 -18.652 27.851 1.00 19.25 343 PRO C N 1
ATOM 10194 C CA . PRO C 1 343 ? 35.066 -17.585 27.180 1.00 19.02 343 PRO C CA 1
ATOM 10195 C C . PRO C 1 343 ? 34.247 -16.295 27.115 1.00 19.60 343 PRO C C 1
ATOM 10196 O O . PRO C 1 343 ? 34.829 -15.226 27.221 1.00 20.03 343 PRO C O 1
ATOM 10200 N N . GLN C 1 344 ? 32.939 -16.334 26.966 1.00 20.22 344 GLN C N 1
ATOM 10201 C CA . GLN C 1 344 ? 32.061 -15.178 26.978 1.00 20.28 344 GLN C CA 1
ATOM 10202 C C . GLN C 1 344 ? 32.015 -14.573 28.388 1.00 19.58 344 GLN C C 1
ATOM 10203 O O . GLN C 1 344 ? 32.153 -13.362 28.506 1.00 18.86 344 GLN C O 1
ATOM 10209 N N . LEU C 1 345 ? 31.868 -15.399 29.419 1.00 18.44 345 LEU C N 1
ATOM 10210 C CA . LEU C 1 345 ? 31.907 -14.906 30.786 1.00 18.88 345 LEU C CA 1
ATOM 10211 C C . LEU C 1 345 ? 33.234 -14.200 31.057 1.00 19.04 345 LEU C C 1
ATOM 10212 O O . LEU C 1 345 ? 33.251 -13.080 31.576 1.00 17.99 345 LEU C O 1
ATOM 10217 N N . ASP C 1 346 ? 34.348 -14.820 30.666 1.00 19.78 346 ASP C N 1
ATOM 10218 C CA . ASP C 1 346 ? 35.662 -14.245 30.883 1.00 21.11 346 ASP C CA 1
ATOM 10219 C C . ASP C 1 346 ? 35.837 -12.918 30.155 1.00 21.59 346 ASP C C 1
ATOM 10220 O O . ASP C 1 346 ? 36.477 -12.000 30.668 1.00 20.45 346 ASP C O 1
ATOM 10225 N N . LYS C 1 347 ? 35.395 -12.837 28.897 1.00 21.57 347 LYS C N 1
ATOM 10226 C CA . LYS C 1 347 ? 35.482 -11.576 28.165 1.00 21.09 347 LYS C CA 1
ATOM 10227 C C . LYS C 1 347 ? 34.632 -10.511 28.845 1.00 19.58 347 LYS C C 1
ATOM 10228 O O . LYS C 1 347 ? 35.080 -9.379 29.091 1.00 18.23 347 LYS C O 1
ATOM 10234 N N . VAL C 1 348 ? 33.408 -10.861 29.247 1.00 17.23 348 VAL C N 1
ATOM 10235 C CA . VAL C 1 348 ? 32.566 -9.873 29.935 1.00 17.06 348 VAL C CA 1
ATOM 10236 C C . VAL C 1 348 ? 33.255 -9.420 31.226 1.00 18.26 348 VAL C C 1
ATOM 10237 O O . VAL C 1 348 ? 33.273 -8.208 31.473 1.00 17.35 348 VAL C O 1
ATOM 10241 N N . LEU C 1 349 ? 33.816 -10.349 32.011 1.00 18.77 349 LEU C N 1
ATOM 10242 C CA . LEU C 1 349 ? 34.526 -9.989 33.232 1.00 19.99 349 LEU C CA 1
ATOM 10243 C C . LEU C 1 349 ? 35.785 -9.185 32.943 1.00 20.06 349 LEU C C 1
ATOM 10244 O O . LEU C 1 349 ? 36.098 -8.204 33.614 1.00 21.95 349 LEU C O 1
ATOM 10249 N N . GLY C 1 350 ? 36.500 -9.476 31.875 1.00 20.00 350 GLY C N 1
ATOM 10250 C CA . GLY C 1 350 ? 37.601 -8.653 31.384 1.00 19.66 350 GLY C CA 1
ATOM 10251 C C . GLY C 1 350 ? 37.166 -7.219 31.095 1.00 19.42 350 GLY C C 1
ATOM 10252 O O . GLY C 1 350 ? 37.929 -6.291 31.361 1.00 19.86 350 GLY C O 1
ATOM 10253 N N . PHE C 1 351 ? 35.996 -6.962 30.519 1.00 18.39 351 PHE C N 1
ATOM 10254 C CA . PHE C 1 351 ? 35.547 -5.591 30.310 1.00 18.22 351 PHE C CA 1
ATOM 10255 C C . PHE C 1 351 ? 35.422 -4.855 31.657 1.00 17.44 351 PHE C C 1
ATOM 10256 O O . PHE C 1 351 ? 35.774 -3.663 31.695 1.00 16.09 351 PHE C O 1
ATOM 10264 N N . VAL C 1 352 ? 34.786 -5.467 32.662 1.00 16.10 352 VAL C N 1
ATOM 10265 C CA . VAL C 1 352 ? 34.576 -4.767 33.934 1.00 17.50 352 VAL C CA 1
ATOM 10266 C C . VAL C 1 352 ? 35.915 -4.478 34.615 1.00 18.27 352 VAL C C 1
ATOM 10267 O O . VAL C 1 352 ? 36.074 -3.391 35.175 1.00 18.77 352 VAL C O 1
ATOM 10271 N N . ALA C 1 353 ? 36.899 -5.395 34.522 1.00 18.19 353 ALA C N 1
ATOM 10272 C CA . ALA C 1 353 ? 38.220 -5.099 35.099 1.00 19.32 353 ALA C CA 1
ATOM 10273 C C . ALA C 1 353 ? 38.894 -3.961 34.332 1.00 20.13 353 ALA C C 1
ATOM 10274 O O . ALA C 1 353 ? 39.418 -2.985 34.909 1.00 21.37 353 ALA C O 1
ATOM 10276 N N . GLN C 1 354 ? 38.805 -3.971 33.004 1.00 20.24 354 GLN C N 1
ATOM 10277 C CA . GLN C 1 354 ? 39.352 -2.883 32.205 1.00 20.89 354 GLN C CA 1
ATOM 10278 C C . GLN C 1 354 ? 38.706 -1.531 32.485 1.00 20.52 354 GLN C C 1
ATOM 10279 O O . GLN C 1 354 ? 39.374 -0.463 32.527 1.00 19.04 354 GLN C O 1
ATOM 10285 N N . ALA C 1 355 ? 37.387 -1.510 32.708 1.00 18.90 355 ALA C N 1
ATOM 10286 C CA . ALA C 1 355 ? 36.677 -0.290 33.041 1.00 19.29 355 ALA C CA 1
ATOM 10287 C C . ALA C 1 355 ? 37.212 0.286 34.351 1.00 21.78 355 ALA C C 1
ATOM 10288 O O . ALA C 1 355 ? 37.434 1.518 34.444 1.00 20.32 355 ALA C O 1
ATOM 10290 N N . LYS C 1 356 ? 37.388 -0.548 35.389 1.00 24.82 356 LYS C N 1
ATOM 10291 C CA . LYS C 1 356 ? 37.910 0.001 36.647 1.00 28.33 356 LYS C CA 1
ATOM 10292 C C . LYS C 1 356 ? 39.318 0.551 36.414 1.00 27.63 356 LYS C C 1
ATOM 10293 O O . LYS C 1 356 ? 39.643 1.634 36.915 1.00 26.21 356 LYS C O 1
ATOM 10299 N N . LYS C 1 357 ? 40.125 -0.036 35.536 1.00 28.73 357 LYS C N 1
ATOM 10300 C CA . LYS C 1 357 ? 41.449 0.483 35.233 1.00 30.31 357 LYS C CA 1
ATOM 10301 C C . LYS C 1 357 ? 41.418 1.815 34.501 1.00 29.58 357 LYS C C 1
ATOM 10302 O O . LYS C 1 357 ? 42.347 2.607 34.622 1.00 28.74 357 LYS C O 1
ATOM 10308 N N . GLU C 1 358 ? 40.375 2.104 33.744 1.00 28.62 358 GLU C N 1
ATOM 10309 C CA . GLU C 1 358 ? 40.244 3.345 33.000 1.00 28.85 358 GLU C CA 1
ATOM 10310 C C . GLU C 1 358 ? 39.608 4.413 33.891 1.00 27.24 358 GLU C C 1
ATOM 10311 O O . GLU C 1 358 ? 39.537 5.573 33.500 1.00 27.45 358 GLU C O 1
ATOM 10317 N N . GLY C 1 359 ? 39.175 4.093 35.094 1.00 24.98 359 GLY C N 1
ATOM 10318 C CA . GLY C 1 359 ? 38.557 5.068 35.973 1.00 22.78 359 GLY C CA 1
ATOM 10319 C C . GLY C 1 359 ? 37.100 4.815 36.328 1.00 22.03 359 GLY C C 1
ATOM 10320 O O . GLY C 1 359 ? 36.609 5.499 37.241 1.00 21.04 359 GLY C O 1
ATOM 10321 N N . ALA C 1 360 ? 36.446 3.800 35.755 1.00 21.38 360 ALA C N 1
ATOM 10322 C CA . ALA C 1 360 ? 35.034 3.596 36.069 1.00 21.24 360 ALA C CA 1
ATOM 10323 C C . ALA C 1 360 ? 34.858 3.197 37.536 1.00 21.59 360 ALA C C 1
ATOM 10324 O O . ALA C 1 360 ? 35.723 2.599 38.173 1.00 21.14 360 ALA C O 1
ATOM 10326 N N . ARG C 1 361 ? 33.657 3.453 38.038 1.00 21.33 361 ARG C N 1
ATOM 10327 C CA . ARG C 1 361 ? 33.245 3.046 39.365 1.00 21.90 361 ARG C CA 1
ATOM 10328 C C . ARG C 1 361 ? 32.197 1.938 39.370 1.00 20.34 361 ARG C C 1
ATOM 10329 O O . ARG C 1 361 ? 31.055 2.134 38.950 1.00 18.06 361 ARG C O 1
ATOM 10337 N N . VAL C 1 362 ? 32.540 0.791 39.943 1.00 18.22 362 VAL C N 1
ATOM 10338 C CA . VAL C 1 362 ? 31.579 -0.299 40.088 1.00 17.05 362 VAL C CA 1
ATOM 10339 C C . VAL C 1 362 ? 30.638 -0.030 41.250 1.00 18.01 362 VAL C C 1
ATOM 10340 O O . VAL C 1 362 ? 30.990 -0.023 42.430 1.00 19.35 362 VAL C O 1
ATOM 10344 N N . LEU C 1 363 ? 29.348 0.137 40.975 1.00 18.08 363 LEU C N 1
ATOM 10345 C CA . LEU C 1 363 ? 28.373 0.351 42.039 1.00 18.63 363 LEU C CA 1
ATOM 10346 C C . LEU C 1 363 ? 27.816 -0.971 42.523 1.00 18.43 363 LEU C C 1
ATOM 10347 O O . LEU C 1 363 ? 27.322 -1.041 43.641 1.00 18.73 363 LEU C O 1
ATOM 10352 N N . CYS C 1 364 ? 27.930 -2.029 41.750 1.00 18.21 364 CYS C N 1
ATOM 10353 C CA . CYS C 1 364 ? 27.511 -3.358 42.139 1.00 18.12 364 CYS C CA 1
ATOM 10354 C C . CYS C 1 364 ? 27.924 -4.386 41.082 1.00 17.87 364 CYS C C 1
ATOM 10355 O O . CYS C 1 364 ? 28.103 -4.068 39.881 1.00 17.61 364 CYS C O 1
ATOM 10358 N N . GLY C 1 365 ? 28.033 -5.639 41.553 1.00 16.56 365 GLY C N 1
ATOM 10359 C CA . GLY C 1 365 ? 28.263 -6.767 40.676 1.00 15.77 365 GLY C CA 1
ATOM 10360 C C . GLY C 1 365 ? 29.535 -6.613 39.875 1.00 17.02 365 GLY C C 1
ATOM 10361 O O . GLY C 1 365 ? 30.522 -6.065 40.366 1.00 18.66 365 GLY C O 1
ATOM 10362 N N . GLY C 1 366 ? 29.625 -7.263 38.716 1.00 18.00 366 GLY C N 1
ATOM 10363 C CA . GLY C 1 366 ? 30.843 -7.231 37.924 1.00 17.08 366 GLY C CA 1
ATOM 10364 C C . GLY C 1 366 ? 31.822 -8.295 38.365 1.00 17.43 366 GLY C C 1
ATOM 10365 O O . GLY C 1 366 ? 33.029 -8.163 38.117 1.00 16.20 366 GLY C O 1
ATOM 10366 N N . GLU C 1 367 ? 31.343 -9.331 39.055 1.00 17.76 367 GLU C N 1
ATOM 10367 C CA . GLU C 1 367 ? 32.269 -10.373 39.535 1.00 19.35 367 GLU C CA 1
ATOM 10368 C C . GLU C 1 367 ? 31.741 -11.784 39.283 1.00 18.88 367 GLU C C 1
ATOM 10369 O O . GLU C 1 367 ? 30.534 -12.068 39.265 1.00 18.20 367 GLU C O 1
ATOM 10375 N N . PRO C 1 368 ? 32.647 -12.754 39.300 1.00 19.85 368 PRO C N 1
ATOM 10376 C CA . PRO C 1 368 ? 32.255 -14.162 39.221 1.00 19.89 368 PRO C CA 1
ATOM 10377 C C . PRO C 1 368 ? 31.322 -14.475 40.383 1.00 21.16 368 PRO C C 1
ATOM 10378 O O . PRO C 1 368 ? 31.432 -13.853 41.440 1.00 21.38 368 PRO C O 1
ATOM 10382 N N . LEU C 1 369 ? 30.395 -15.402 40.231 1.00 21.82 369 LEU C N 1
ATOM 10383 C CA . LEU C 1 369 ? 29.465 -15.747 41.302 1.00 24.05 369 LEU C CA 1
ATOM 10384 C C . LEU C 1 369 ? 29.211 -17.255 41.353 1.00 25.93 369 LEU C C 1
ATOM 10385 O O . LEU C 1 369 ? 29.174 -17.923 40.311 1.00 26.61 369 LEU C O 1
ATOM 10390 N N . THR C 1 370 ? 29.136 -17.806 42.560 1.00 26.74 370 THR C N 1
ATOM 10391 C CA . THR C 1 370 ? 28.852 -19.220 42.749 1.00 27.47 370 THR C CA 1
ATOM 10392 C C . THR C 1 370 ? 27.575 -19.304 43.572 1.00 27.43 370 THR C C 1
ATOM 10393 O O . THR C 1 370 ? 27.495 -18.725 44.653 1.00 27.54 370 THR C O 1
ATOM 10397 N N . PRO C 1 371 ? 26.480 -19.659 42.914 1.00 27.66 371 PRO C N 1
ATOM 10398 C CA . PRO C 1 371 ? 25.193 -19.811 43.586 1.00 27.42 371 PRO C CA 1
ATOM 10399 C C . PRO C 1 371 ? 25.266 -20.848 44.706 1.00 27.37 371 PRO C C 1
ATOM 10400 O O . PRO C 1 371 ? 26.115 -21.749 44.665 1.00 26.97 371 PRO C O 1
ATOM 10404 N N . SER C 1 372 ? 24.326 -20.750 45.641 1.00 27.19 372 SER C N 1
ATOM 10405 C CA . SER C 1 372 ? 24.268 -21.734 46.733 1.00 28.76 372 SER C CA 1
ATOM 10406 C C . SER C 1 372 ? 24.133 -23.172 46.236 1.00 28.10 372 SER C C 1
ATOM 10407 O O . SER C 1 372 ? 24.663 -24.089 46.871 1.00 28.70 372 SER C O 1
ATOM 10410 N N . ASP C 1 373 ? 23.180 -23.380 45.330 1.00 27.41 373 ASP C N 1
ATOM 10411 C CA . ASP C 1 373 ? 22.852 -24.734 44.882 1.00 26.72 373 ASP C CA 1
ATOM 10412 C C . ASP C 1 373 ? 24.082 -25.381 44.279 1.00 26.66 373 ASP C C 1
ATOM 10413 O O . ASP C 1 373 ? 24.624 -24.919 43.294 1.00 26.85 373 ASP C O 1
ATOM 10418 N N . PRO C 1 374 ? 24.518 -26.500 44.859 1.00 27.19 374 PRO C N 1
ATOM 10419 C CA . PRO C 1 374 ? 25.669 -27.244 44.437 1.00 26.86 374 PRO C CA 1
ATOM 10420 C C . PRO C 1 374 ? 25.710 -27.687 42.983 1.00 26.08 374 PRO C C 1
ATOM 10421 O O . PRO C 1 374 ? 26.808 -27.700 42.420 1.00 25.46 374 PRO C O 1
ATOM 10425 N N . LYS C 1 375 ? 24.580 -27.971 42.320 1.00 25.79 375 LYS C N 1
ATOM 10426 C CA . LYS C 1 375 ? 24.662 -28.527 40.967 1.00 25.45 375 LYS C CA 1
ATOM 10427 C C . LYS C 1 375 ? 25.006 -27.437 39.947 1.00 25.23 375 LYS C C 1
ATOM 10428 O O . LYS C 1 375 ? 25.392 -27.712 38.815 1.00 24.84 375 LYS C O 1
ATOM 10434 N N . LEU C 1 376 ? 24.979 -26.186 40.391 1.00 24.73 376 LEU C N 1
ATOM 10435 C CA . LEU C 1 376 ? 25.233 -24.989 39.627 1.00 24.85 376 LEU C CA 1
ATOM 10436 C C . LEU C 1 376 ? 26.648 -24.474 39.777 1.00 26.90 376 LEU C C 1
ATOM 10437 O O . LEU C 1 376 ? 26.922 -23.374 39.276 1.00 26.63 376 LEU C O 1
ATOM 10442 N N . LYS C 1 377 ? 27.487 -25.153 40.558 1.00 29.09 377 LYS C N 1
ATOM 10443 C CA . LYS C 1 377 ? 28.798 -24.661 40.912 1.00 32.48 377 LYS C CA 1
ATOM 10444 C C . LYS C 1 377 ? 29.750 -24.391 39.760 1.00 31.33 377 LYS C C 1
ATOM 10445 O O . LYS C 1 377 ? 30.615 -23.505 39.887 1.00 30.31 377 LYS C O 1
ATOM 10451 N N . ASN C 1 378 ? 29.664 -25.152 38.672 1.00 30.24 378 ASN C N 1
ATOM 10452 C CA . ASN C 1 378 ? 30.535 -24.916 37.529 1.00 30.13 378 ASN C CA 1
ATOM 10453 C C . ASN C 1 378 ? 29.829 -24.130 36.427 1.00 28.24 378 ASN C C 1
ATOM 10454 O O . ASN C 1 378 ? 30.238 -24.149 35.261 1.00 26.79 378 ASN C O 1
ATOM 10459 N N . GLY C 1 379 ? 28.663 -23.546 36.740 1.00 25.19 379 GLY C N 1
ATOM 10460 C CA . GLY C 1 379 ? 27.925 -22.806 35.710 1.00 23.30 379 GLY C CA 1
ATOM 10461 C C . GLY C 1 379 ? 28.611 -21.489 35.387 1.00 22.45 379 GLY C C 1
ATOM 10462 O O . GLY C 1 379 ? 29.573 -21.047 36.020 1.00 21.00 379 GLY C O 1
ATOM 10463 N N . TYR C 1 380 ? 28.177 -20.814 34.310 1.00 21.61 380 TYR C N 1
ATOM 10464 C CA . TYR C 1 380 ? 28.896 -19.596 33.904 1.00 19.09 380 TYR C CA 1
ATOM 10465 C C . TYR C 1 380 ? 28.287 -18.346 34.496 1.00 19.22 380 TYR C C 1
ATOM 10466 O O . TYR C 1 380 ? 27.808 -17.480 33.759 1.00 19.76 380 TYR C O 1
ATOM 10475 N N . PHE C 1 381 ? 28.333 -18.163 35.824 1.00 17.92 381 PHE C N 1
ATOM 10476 C CA . PHE C 1 381 ? 27.594 -17.134 36.525 1.00 16.91 381 PHE C CA 1
ATOM 10477 C C . PHE C 1 381 ? 28.438 -15.909 36.874 1.00 17.61 381 PHE C C 1
ATOM 10478 O O . PHE C 1 381 ? 29.590 -15.988 37.289 1.00 18.18 381 PHE C O 1
ATOM 10486 N N . MET C 1 382 ? 27.782 -14.750 36.825 1.00 16.58 382 MET C N 1
ATOM 10487 C CA . MET C 1 382 ? 28.318 -13.484 37.344 1.00 16.27 382 MET C CA 1
ATOM 10488 C C . MET C 1 382 ? 27.185 -12.652 37.957 1.00 15.46 382 MET C C 1
ATOM 10489 O O . MET C 1 382 ? 26.001 -12.913 37.736 1.00 13.31 382 MET C O 1
ATOM 10494 N N . SER C 1 383 ? 27.532 -11.646 38.754 1.00 14.69 383 SER C N 1
ATOM 10495 C CA . SER C 1 383 ? 26.542 -10.732 39.310 1.00 15.22 383 SER C CA 1
ATOM 10496 C C . SER C 1 383 ? 26.330 -9.550 38.346 1.00 16.09 383 SER C C 1
ATOM 10497 O O . SER C 1 383 ? 27.282 -8.987 37.805 1.00 15.59 383 SER C O 1
ATOM 10500 N N . PRO C 1 384 ? 25.073 -9.218 38.118 1.00 16.18 384 PRO C N 1
ATOM 10501 C CA . PRO C 1 384 ? 24.712 -8.146 37.188 1.00 17.27 384 PRO C CA 1
ATOM 10502 C C . PRO C 1 384 ? 25.328 -6.822 37.653 1.00 18.06 384 PRO C C 1
ATOM 10503 O O . PRO C 1 384 ? 25.398 -6.587 38.868 1.00 18.71 384 PRO C O 1
ATOM 10507 N N . CYS C 1 385 ? 25.873 -6.035 36.749 1.00 17.59 385 CYS C N 1
ATOM 10508 C CA . CYS C 1 385 ? 26.761 -4.922 37.101 1.00 17.33 385 CYS C CA 1
ATOM 10509 C C . CYS C 1 385 ? 26.189 -3.557 36.682 1.00 17.35 385 CYS C C 1
ATOM 10510 O O . CYS C 1 385 ? 25.730 -3.342 35.540 1.00 16.24 385 CYS C O 1
ATOM 10513 N N . VAL C 1 386 ? 26.402 -2.579 37.552 1.00 15.27 386 VAL C N 1
ATOM 10514 C CA . VAL C 1 386 ? 26.108 -1.171 37.244 1.00 14.01 386 VAL C CA 1
ATOM 10515 C C . VAL C 1 386 ? 27.385 -0.340 37.447 1.00 15.43 386 VAL C C 1
ATOM 10516 O O . VAL C 1 386 ? 28.074 -0.414 38.491 1.00 13.87 386 VAL C O 1
ATOM 10520 N N . LEU C 1 387 ? 27.741 0.393 36.415 1.00 14.95 387 LEU C N 1
ATOM 10521 C CA . LEU C 1 387 ? 28.926 1.225 36.388 1.00 17.07 387 LEU C CA 1
ATOM 10522 C C . LEU C 1 387 ? 28.505 2.707 36.421 1.00 19.31 387 LEU C C 1
ATOM 10523 O O . LEU C 1 387 ? 27.576 3.225 35.797 1.00 17.66 387 LEU C O 1
ATOM 10528 N N . ASP C 1 388 ? 29.333 3.428 37.149 1.00 21.22 388 ASP C N 1
ATOM 10529 C CA . ASP C 1 388 ? 29.278 4.842 37.348 1.00 25.03 388 ASP C CA 1
ATOM 10530 C C . ASP C 1 388 ? 30.554 5.569 36.988 1.00 24.97 388 ASP C C 1
ATOM 10531 O O . ASP C 1 388 ? 31.595 4.918 36.912 1.00 22.60 388 ASP C O 1
ATOM 10536 N N . ASN C 1 389 ? 30.540 6.887 36.991 1.00 27.24 389 ASN C N 1
ATOM 10537 C CA . ASN C 1 389 ? 31.751 7.659 36.714 1.00 29.88 389 ASN C CA 1
ATOM 10538 C C . ASN C 1 389 ? 32.344 7.371 35.339 1.00 28.48 389 ASN C C 1
ATOM 10539 O O . ASN C 1 389 ? 33.554 7.141 35.225 1.00 27.11 389 ASN C O 1
ATOM 10544 N N . CYS C 1 390 ? 31.476 7.234 34.347 1.00 27.84 390 CYS C N 1
ATOM 10545 C CA . CYS C 1 390 ? 31.897 6.731 33.038 1.00 28.12 390 CYS C CA 1
ATOM 10546 C C . CYS C 1 390 ? 32.198 7.895 32.111 1.00 28.62 390 CYS C C 1
ATOM 10547 O O . CYS C 1 390 ? 31.779 9.025 32.405 1.00 29.36 390 CYS C O 1
ATOM 10550 N N . ARG C 1 391 ? 32.955 7.670 31.056 1.00 28.87 391 ARG C N 1
ATOM 10551 C CA . ARG C 1 391 ? 33.157 8.743 30.081 1.00 29.34 391 ARG C CA 1
ATOM 10552 C C . ARG C 1 391 ? 32.904 8.255 28.671 1.00 25.77 391 ARG C C 1
ATOM 10553 O O . ARG C 1 391 ? 33.343 7.148 28.371 1.00 23.79 391 ARG C O 1
ATOM 10561 N N . ASP C 1 392 ? 32.616 9.172 27.761 1.00 22.97 392 ASP C N 1
ATOM 10562 C CA . ASP C 1 392 ? 32.412 8.839 26.355 1.00 21.62 392 ASP C CA 1
ATOM 10563 C C . ASP C 1 392 ? 33.612 8.205 25.683 1.00 21.11 392 ASP C C 1
ATOM 10564 O O . ASP C 1 392 ? 33.465 7.393 24.758 1.00 20.84 392 ASP C O 1
ATOM 10569 N N . ASP C 1 393 ? 34.821 8.444 26.184 1.00 20.59 393 ASP C N 1
ATOM 10570 C CA . ASP C 1 393 ? 36.004 7.852 25.584 1.00 21.83 393 ASP C CA 1
ATOM 10571 C C . ASP C 1 393 ? 36.386 6.514 26.190 1.00 20.54 393 ASP C C 1
ATOM 10572 O O . ASP C 1 393 ? 37.324 5.915 25.678 1.00 19.89 393 ASP C O 1
ATOM 10577 N N . MET C 1 394 ? 35.701 6.050 27.220 1.00 19.07 394 MET C N 1
ATOM 10578 C CA . MET C 1 394 ? 36.015 4.744 27.805 1.00 19.06 394 MET C CA 1
ATOM 10579 C C . MET C 1 394 ? 35.667 3.557 26.908 1.00 18.23 394 MET C C 1
ATOM 10580 O O . MET C 1 394 ? 34.633 3.505 26.220 1.00 16.35 394 MET C O 1
ATOM 10585 N N . THR C 1 395 ? 36.457 2.492 26.996 1.00 17.74 395 THR C N 1
ATOM 10586 C CA . THR C 1 395 ? 36.220 1.257 26.251 1.00 19.37 395 THR C CA 1
ATOM 10587 C C . THR C 1 395 ? 34.839 0.645 26.517 1.00 19.56 395 THR C C 1
ATOM 10588 O O . THR C 1 395 ? 34.114 0.276 25.581 1.00 18.60 395 THR C O 1
ATOM 10592 N N . CYS C 1 396 ? 34.393 0.723 27.776 1.00 17.86 396 CYS C N 1
ATOM 10593 C CA . CYS C 1 396 ? 33.081 0.181 28.126 1.00 18.18 396 CYS C CA 1
ATOM 10594 C C . CYS C 1 396 ? 31.902 0.999 27.641 1.00 17.80 396 CYS C C 1
ATOM 10595 O O . CYS C 1 396 ? 30.797 0.454 27.527 1.00 16.46 396 CYS C O 1
ATOM 10598 N N . VAL C 1 397 ? 32.085 2.295 27.390 1.00 17.71 397 VAL C N 1
ATOM 10599 C CA . VAL C 1 397 ? 31.051 3.138 26.799 1.00 18.58 397 VAL C CA 1
ATOM 10600 C C . VAL C 1 397 ? 30.996 3.073 25.267 1.00 20.67 397 VAL C C 1
ATOM 10601 O O . VAL C 1 397 ? 29.929 3.298 24.683 1.00 20.78 397 VAL C O 1
ATOM 10605 N N . LYS C 1 398 ? 32.084 2.716 24.596 1.00 21.41 398 LYS C N 1
ATOM 10606 C CA . LYS C 1 398 ? 32.154 2.595 23.154 1.00 23.80 398 LYS C CA 1
ATOM 10607 C C . LYS C 1 398 ? 31.871 1.204 22.588 1.00 23.25 398 LYS C C 1
ATOM 10608 O O . LYS C 1 398 ? 31.359 1.140 21.458 1.00 23.53 398 LYS C O 1
ATOM 10614 N N . GLU C 1 399 ? 32.274 0.143 23.272 1.00 22.52 399 GLU C N 1
ATOM 10615 C CA . GLU C 1 399 ? 32.175 -1.214 22.707 1.00 22.49 399 GLU C CA 1
ATOM 10616 C C . GLU C 1 399 ? 30.974 -2.024 23.185 1.00 19.71 399 GLU C C 1
ATOM 10617 O O . GLU C 1 399 ? 30.655 -1.932 24.394 1.00 16.96 399 GLU C O 1
ATOM 10623 N N . GLU C 1 400 ? 30.440 -2.867 22.295 1.00 16.52 400 GLU C N 1
ATOM 10624 C CA . GLU C 1 400 ? 29.352 -3.761 22.733 1.00 15.36 400 GLU C CA 1
ATOM 10625 C C . GLU C 1 400 ? 29.952 -4.819 23.673 1.00 15.60 400 GLU C C 1
ATOM 10626 O O . GLU C 1 400 ? 30.783 -5.591 23.189 1.00 14.17 400 GLU C O 1
ATOM 10632 N N . ILE C 1 401 ? 29.470 -4.901 24.906 1.00 15.69 401 ILE C N 1
ATOM 10633 C CA . ILE C 1 401 ? 29.962 -5.865 25.882 1.00 16.73 401 ILE C CA 1
ATOM 10634 C C . ILE C 1 401 ? 29.244 -7.203 25.803 1.00 15.89 401 ILE C C 1
ATOM 10635 O O . ILE C 1 401 ? 29.900 -8.240 25.946 1.00 14.53 401 ILE C O 1
ATOM 10640 N N . PHE C 1 402 ? 27.911 -7.156 25.698 1.00 15.90 402 PHE C N 1
ATOM 10641 C CA . PHE C 1 402 ? 27.138 -8.399 25.535 1.00 16.51 402 PHE C CA 1
ATOM 10642 C C . PHE C 1 402 ? 27.226 -9.237 26.805 1.00 16.45 402 PHE C C 1
ATOM 10643 O O . PHE C 1 402 ? 27.136 -10.441 26.702 1.00 15.45 402 PHE C O 1
ATOM 10651 N N . GLY C 1 403 ? 27.146 -8.574 27.955 1.00 16.82 403 GLY C N 1
ATOM 10652 C CA . GLY C 1 403 ? 26.931 -9.137 29.278 1.00 15.74 403 GLY C CA 1
ATOM 10653 C C . GLY C 1 403 ? 26.132 -8.113 30.092 1.00 16.56 403 GLY C C 1
ATOM 10654 O O . GLY C 1 403 ? 25.792 -7.021 29.608 1.00 17.18 403 GLY C O 1
ATOM 10655 N N . PRO C 1 404 ? 25.789 -8.428 31.343 1.00 15.32 404 PRO C N 1
ATOM 10656 C CA . PRO C 1 404 ? 24.959 -7.556 32.160 1.00 14.86 404 PRO C CA 1
ATOM 10657 C C . PRO C 1 404 ? 25.718 -6.429 32.824 1.00 15.95 404 PRO C C 1
ATOM 10658 O O . PRO C 1 404 ? 26.227 -6.513 33.963 1.00 16.31 404 PRO C O 1
ATOM 10662 N N . VAL C 1 405 ? 26.017 -5.380 32.050 1.00 15.06 405 VAL C N 1
ATOM 10663 C CA . VAL C 1 405 ? 26.863 -4.285 32.479 1.00 14.31 405 VAL C CA 1
ATOM 10664 C C . VAL C 1 405 ? 26.240 -2.951 32.002 1.00 14.75 405 VAL C C 1
ATOM 10665 O O . VAL C 1 405 ? 26.399 -2.604 30.827 1.00 13.65 405 VAL C O 1
ATOM 10669 N N . MET C 1 406 ? 25.550 -2.251 32.890 1.00 13.38 406 MET C N 1
ATOM 10670 C CA . MET C 1 406 ? 24.958 -0.950 32.578 1.00 13.68 406 MET C CA 1
ATOM 10671 C C . MET C 1 406 ? 25.941 0.184 32.795 1.00 14.04 406 MET C C 1
ATOM 10672 O O . MET C 1 406 ? 26.533 0.366 33.864 1.00 13.33 406 MET C O 1
ATOM 10677 N N . SER C 1 407 ? 26.217 1.009 31.783 1.00 13.41 407 SER C N 1
ATOM 10678 C CA . SER C 1 407 ? 27.045 2.184 31.967 1.00 12.47 407 SER C CA 1
ATOM 10679 C C . SER C 1 407 ? 26.154 3.428 32.065 1.00 12.95 407 SER C C 1
ATOM 10680 O O . SER C 1 407 ? 25.353 3.691 31.148 1.00 12.28 407 SER C O 1
ATOM 10683 N N . VAL C 1 408 ? 26.315 4.184 33.150 1.00 11.71 408 VAL C N 1
ATOM 10684 C CA . VAL C 1 408 ? 25.416 5.275 33.464 1.00 12.16 408 VAL C CA 1
ATOM 10685 C C . VAL C 1 408 ? 26.195 6.589 33.456 1.00 14.80 408 VAL C C 1
ATOM 10686 O O . VAL C 1 408 ? 27.299 6.649 33.992 1.00 15.04 408 VAL C O 1
ATOM 10690 N N . LEU C 1 409 ? 25.660 7.630 32.805 1.00 15.52 409 LEU C N 1
ATOM 10691 C CA . LEU C 1 409 ? 26.353 8.872 32.540 1.00 16.22 409 LEU C CA 1
ATOM 10692 C C . LEU C 1 409 ? 25.370 10.046 32.688 1.00 16.59 409 LEU C C 1
ATOM 10693 O O . LEU C 1 409 ? 24.208 10.045 32.267 1.00 17.38 409 LEU C O 1
ATOM 10698 N N . PRO C 1 410 ? 25.878 11.149 33.241 1.00 16.46 410 PRO C N 1
ATOM 10699 C CA . PRO C 1 410 ? 25.040 12.324 33.465 1.00 15.79 410 PRO C CA 1
ATOM 10700 C C . PRO C 1 410 ? 24.932 13.143 32.193 1.00 15.40 410 PRO C C 1
ATOM 10701 O O . PRO C 1 410 ? 25.873 13.052 31.400 1.00 15.29 410 PRO C O 1
ATOM 10705 N N . PHE C 1 411 ? 23.883 13.958 32.083 1.00 15.44 411 PHE C N 1
ATOM 10706 C CA . PHE C 1 411 ? 23.853 14.917 30.961 1.00 16.16 411 PHE C CA 1
ATOM 10707 C C . PHE C 1 411 ? 23.179 16.197 31.440 1.00 15.75 411 PHE C C 1
ATOM 10708 O O . PHE C 1 411 ? 22.417 16.141 32.395 1.00 16.08 411 PHE C O 1
ATOM 10716 N N . ASP C 1 412 ? 23.393 17.322 30.760 1.00 16.24 412 ASP C N 1
ATOM 10717 C CA . ASP C 1 412 ? 22.693 18.548 31.181 1.00 17.16 412 ASP C CA 1
ATOM 10718 C C . ASP C 1 412 ? 21.632 19.025 30.203 1.00 17.31 412 ASP C C 1
ATOM 10719 O O . ASP C 1 412 ? 20.557 19.428 30.655 1.00 18.36 412 ASP C O 1
ATOM 10724 N N . THR C 1 413 ? 21.831 18.987 28.886 1.00 16.29 413 THR C N 1
ATOM 10725 C CA . THR C 1 413 ? 20.846 19.456 27.931 1.00 15.51 413 THR C CA 1
ATOM 10726 C C . THR C 1 413 ? 20.478 18.448 26.853 1.00 15.13 413 THR C C 1
ATOM 10727 O O . THR C 1 413 ? 21.311 17.616 26.483 1.00 14.59 413 THR C O 1
ATOM 10731 N N . GLU C 1 414 ? 19.352 18.690 26.192 1.00 15.47 414 GLU C N 1
ATOM 10732 C CA . GLU C 1 414 ? 18.824 17.827 25.137 1.00 17.05 414 GLU C CA 1
ATOM 10733 C C . GLU C 1 414 ? 19.747 17.860 23.933 1.00 18.37 414 GLU C C 1
ATOM 10734 O O . GLU C 1 414 ? 20.218 16.818 23.437 1.00 18.66 414 GLU C O 1
ATOM 10740 N N . GLU C 1 415 ? 20.172 19.048 23.536 1.00 19.40 415 GLU C N 1
ATOM 10741 C CA . GLU C 1 415 ? 21.103 19.160 22.407 1.00 21.74 415 GLU C CA 1
ATOM 10742 C C . GLU C 1 415 ? 22.410 18.454 22.732 1.00 18.25 415 GLU C C 1
ATOM 10743 O O . GLU C 1 415 ? 22.980 17.799 21.865 1.00 16.85 415 GLU C O 1
ATOM 10749 N N . GLU C 1 416 ? 22.952 18.606 23.935 1.00 15.68 416 GLU C N 1
ATOM 10750 C CA . GLU C 1 416 ? 24.122 17.847 24.351 1.00 14.23 416 GLU C CA 1
ATOM 10751 C C . GLU C 1 416 ? 23.944 16.325 24.274 1.00 13.59 416 GLU C C 1
ATOM 10752 O O . GLU C 1 416 ? 24.780 15.722 23.561 1.00 11.62 416 GLU C O 1
ATOM 10758 N N . VAL C 1 417 ? 22.942 15.764 24.996 1.00 13.46 417 VAL C N 1
ATOM 10759 C CA . VAL C 1 417 ? 22.789 14.326 25.018 1.00 14.66 417 VAL C CA 1
ATOM 10760 C C . VAL C 1 417 ? 22.585 13.791 23.592 1.00 13.91 417 VAL C C 1
ATOM 10761 O O . VAL C 1 417 ? 23.016 12.681 23.361 1.00 13.30 417 VAL C O 1
ATOM 10765 N N . LEU C 1 418 ? 21.760 14.445 22.794 1.00 14.58 418 LEU C N 1
ATOM 10766 C CA . LEU C 1 418 ? 21.555 13.992 21.417 1.00 16.61 418 LEU C CA 1
ATOM 10767 C C . LEU C 1 418 ? 22.852 13.817 20.652 1.00 17.13 418 LEU C C 1
ATOM 10768 O O . LEU C 1 418 ? 23.098 12.761 20.052 1.00 16.56 418 LEU C O 1
ATOM 10773 N N . GLN C 1 419 ? 23.816 14.720 20.820 1.00 18.64 419 GLN C N 1
ATOM 10774 C CA . GLN C 1 419 ? 25.065 14.545 20.062 1.00 20.31 419 GLN C CA 1
ATOM 10775 C C . GLN C 1 419 ? 25.917 13.411 20.609 1.00 16.81 419 GLN C C 1
ATOM 10776 O O . GLN C 1 419 ? 26.659 12.825 19.841 1.00 13.80 419 GLN C O 1
ATOM 10782 N N . ARG C 1 420 ? 25.931 13.199 21.919 1.00 15.10 420 ARG C N 1
ATOM 10783 C CA . ARG C 1 420 ? 26.725 12.112 22.494 1.00 13.73 420 ARG C CA 1
ATOM 10784 C C . ARG C 1 420 ? 26.032 10.769 22.257 1.00 12.86 420 ARG C C 1
ATOM 10785 O O . ARG C 1 420 ? 26.729 9.819 21.867 1.00 11.15 420 ARG C O 1
ATOM 10793 N N . ALA C 1 421 ? 24.702 10.731 22.238 1.00 11.55 421 ALA C N 1
ATOM 10794 C CA . ALA C 1 421 ? 24.025 9.467 21.863 1.00 11.35 421 ALA C CA 1
ATOM 10795 C C . ALA C 1 421 ? 24.284 9.089 20.425 1.00 11.04 421 ALA C C 1
ATOM 10796 O O . ALA C 1 421 ? 24.492 7.880 20.194 1.00 11.21 421 ALA C O 1
ATOM 10798 N N . ASN C 1 422 ? 24.370 10.056 19.496 1.00 10.40 422 ASN C N 1
ATOM 10799 C CA . ASN C 1 422 ? 24.491 9.742 18.075 1.00 10.48 422 ASN C CA 1
ATOM 10800 C C . ASN C 1 422 ? 25.946 9.627 17.603 1.00 12.74 422 ASN C C 1
ATOM 10801 O O . ASN C 1 422 ? 26.276 9.318 16.450 1.00 10.91 422 ASN C O 1
ATOM 10806 N N . ASN C 1 423 ? 26.886 9.973 18.471 1.00 13.84 423 ASN C N 1
ATOM 10807 C CA . ASN C 1 423 ? 28.308 9.931 18.123 1.00 16.39 423 ASN C CA 1
ATOM 10808 C C . ASN C 1 423 ? 28.865 8.516 18.221 1.00 16.24 423 ASN C C 1
ATOM 10809 O O . ASN C 1 423 ? 29.657 8.202 19.105 1.00 16.27 423 ASN C O 1
ATOM 10814 N N . THR C 1 424 ? 28.387 7.624 17.352 1.00 15.47 424 THR C N 1
ATOM 10815 C CA . THR C 1 424 ? 28.797 6.244 17.322 1.00 14.73 424 THR C CA 1
ATOM 10816 C C . THR C 1 424 ? 28.554 5.723 15.912 1.00 15.66 424 THR C C 1
ATOM 10817 O O . THR C 1 424 ? 27.621 6.178 15.267 1.00 13.43 424 THR C O 1
ATOM 10821 N N . THR C 1 425 ? 29.168 4.591 15.615 1.00 16.24 425 THR C N 1
ATOM 10822 C CA . THR C 1 425 ? 28.952 4.002 14.279 1.00 18.18 425 THR C CA 1
ATOM 10823 C C . THR C 1 425 ? 27.838 2.973 14.325 1.00 16.65 425 THR C C 1
ATOM 10824 O O . THR C 1 425 ? 27.355 2.504 13.303 1.00 15.56 425 THR C O 1
ATOM 10828 N N . PHE C 1 426 ? 27.455 2.589 15.533 1.00 15.03 426 PHE C N 1
ATOM 10829 C CA . PHE C 1 426 ? 26.328 1.692 15.743 1.00 14.66 426 PHE C CA 1
ATOM 10830 C C . PHE C 1 426 ? 25.027 2.470 15.505 1.00 13.74 426 PHE C C 1
ATOM 10831 O O . PHE C 1 426 ? 25.094 3.702 15.561 1.00 12.25 426 PHE C O 1
ATOM 10839 N N . GLY C 1 427 ? 23.913 1.794 15.355 1.00 12.54 427 GLY C N 1
ATOM 10840 C CA . GLY C 1 427 ? 22.619 2.460 15.263 1.00 11.46 427 GLY C CA 1
ATOM 10841 C C . GLY C 1 427 ? 21.460 1.486 15.328 1.00 11.48 427 GLY C C 1
ATOM 10842 O O . GLY C 1 427 ? 20.575 1.541 14.477 1.00 10.66 427 GLY C O 1
ATOM 10843 N N . LEU C 1 428 ? 21.466 0.541 16.270 1.00 11.23 428 LEU C N 1
ATOM 10844 C CA . LEU C 1 428 ? 20.390 -0.433 16.299 1.00 11.10 428 LEU C CA 1
ATOM 10845 C C . LEU C 1 428 ? 19.125 0.110 16.951 1.00 10.57 428 LEU C C 1
ATOM 10846 O O . LEU C 1 428 ? 18.043 0.027 16.358 1.00 11.46 428 LEU C O 1
ATOM 10851 N N . ALA C 1 429 ? 19.214 0.422 18.237 1.00 9.76 429 ALA C N 1
ATOM 10852 C CA . ALA C 1 429 ? 18.018 0.895 18.948 1.00 10.23 429 ALA C CA 1
ATOM 10853 C C . ALA C 1 429 ? 18.336 2.122 19.803 1.00 9.41 429 ALA C C 1
ATOM 10854 O O . ALA C 1 429 ? 19.481 2.613 19.781 1.00 9.00 429 ALA C O 1
ATOM 10856 N N . SER C 1 430 ? 17.386 2.556 20.620 1.00 8.44 430 SER C N 1
ATOM 10857 C CA . SER C 1 430 ? 17.558 3.686 21.521 1.00 8.00 430 SER C CA 1
ATOM 10858 C C . SER C 1 430 ? 16.282 3.813 22.373 1.00 8.16 430 SER C C 1
ATOM 10859 O O . SER C 1 430 ? 15.359 3.060 22.069 1.00 6.99 430 SER C O 1
ATOM 10862 N N . GLY C 1 431 ? 16.204 4.699 23.365 1.00 7.37 431 GLY C N 1
ATOM 10863 C CA . GLY C 1 431 ? 15.027 4.897 24.153 1.00 7.43 431 GLY C CA 1
ATOM 10864 C C . GLY C 1 431 ? 14.925 6.337 24.694 1.00 9.84 431 GLY C C 1
ATOM 10865 O O . GLY C 1 431 ? 15.972 6.986 24.884 1.00 9.99 431 GLY C O 1
ATOM 10866 N N . VAL C 1 432 ? 13.736 6.762 25.128 1.00 9.34 432 VAL C N 1
ATOM 10867 C CA . VAL C 1 432 ? 13.620 8.062 25.787 1.00 10.14 432 VAL C CA 1
ATOM 10868 C C . VAL C 1 432 ? 12.523 8.035 26.830 1.00 11.08 432 VAL C C 1
ATOM 10869 O O . VAL C 1 432 ? 11.414 7.577 26.551 1.00 11.47 432 VAL C O 1
ATOM 10873 N N . PHE C 1 433 ? 12.837 8.494 28.046 1.00 10.99 433 PHE C N 1
ATOM 10874 C CA . PHE C 1 433 ? 11.816 8.643 29.081 1.00 10.82 433 PHE C CA 1
ATOM 10875 C C . PHE C 1 433 ? 11.597 10.133 29.350 1.00 11.87 433 PHE C C 1
ATOM 10876 O O . PHE C 1 433 ? 12.511 10.845 29.770 1.00 11.79 433 PHE C O 1
ATOM 10884 N N . THR C 1 434 ? 10.375 10.582 29.084 1.00 11.01 434 THR C N 1
ATOM 10885 C CA . THR C 1 434 ? 10.003 11.972 29.299 1.00 12.48 434 THR C CA 1
ATOM 10886 C C . THR C 1 434 ? 8.484 12.071 29.220 1.00 13.40 434 THR C C 1
ATOM 10887 O O . THR C 1 434 ? 7.889 11.208 28.567 1.00 13.69 434 THR C O 1
ATOM 10891 N N . ARG C 1 435 ? 7.880 13.063 29.870 1.00 12.63 435 ARG C N 1
ATOM 10892 C CA . ARG C 1 435 ? 6.423 13.190 29.771 1.00 12.16 435 ARG C CA 1
ATOM 10893 C C . ARG C 1 435 ? 5.971 14.220 28.757 1.00 12.26 435 ARG C C 1
ATOM 10894 O O . ARG C 1 435 ? 4.810 14.177 28.352 1.00 12.59 435 ARG C O 1
ATOM 10902 N N . ASP C 1 436 ? 6.757 15.236 28.438 1.00 13.92 436 ASP C N 1
ATOM 10903 C CA . ASP C 1 436 ? 6.381 16.235 27.429 1.00 14.50 436 ASP C CA 1
ATOM 10904 C C . ASP C 1 436 ? 6.163 15.628 26.038 1.00 13.37 436 ASP C C 1
ATOM 10905 O O . ASP C 1 436 ? 7.102 15.015 25.512 1.00 12.99 436 ASP C O 1
ATOM 10910 N N . ILE C 1 437 ? 5.001 15.793 25.427 1.00 11.93 437 ILE C N 1
ATOM 10911 C CA . ILE C 1 437 ? 4.718 15.250 24.104 1.00 12.46 437 ILE C CA 1
ATOM 10912 C C . ILE C 1 437 ? 5.663 15.669 22.989 1.00 12.04 437 ILE C C 1
ATOM 10913 O O . ILE C 1 437 ? 6.147 14.781 22.255 1.00 13.13 437 ILE C O 1
ATOM 10918 N N . SER C 1 438 ? 6.046 16.917 22.824 1.00 11.56 438 SER C N 1
ATOM 10919 C CA . SER C 1 438 ? 6.970 17.325 21.784 1.00 11.46 438 SER C CA 1
ATOM 10920 C C . SER C 1 438 ? 8.338 16.743 22.069 1.00 11.63 438 SER C C 1
ATOM 10921 O O . SER C 1 438 ? 9.073 16.342 21.148 1.00 12.56 438 SER C O 1
ATOM 10924 N N . ARG C 1 439 ? 8.781 16.790 23.305 1.00 11.74 439 ARG C N 1
ATOM 10925 C CA . ARG C 1 439 ? 10.133 16.298 23.583 1.00 12.15 439 ARG C CA 1
ATOM 10926 C C . ARG C 1 439 ? 10.233 14.821 23.202 1.00 11.04 439 ARG C C 1
ATOM 10927 O O . ARG C 1 439 ? 11.243 14.425 22.625 1.00 11.05 439 ARG C O 1
ATOM 10935 N N . ALA C 1 440 ? 9.227 14.019 23.554 1.00 9.27 440 ALA C N 1
ATOM 10936 C CA . ALA C 1 440 ? 9.266 12.604 23.240 1.00 8.97 440 ALA C CA 1
ATOM 10937 C C . ALA C 1 440 ? 9.437 12.393 21.739 1.00 8.73 440 ALA C C 1
ATOM 10938 O O . ALA C 1 440 ? 10.360 11.654 21.355 1.00 8.51 440 ALA C O 1
ATOM 10940 N N . HIS C 1 441 ? 8.559 12.923 20.894 1.00 8.88 441 HIS C N 1
ATOM 10941 C CA . HIS C 1 441 ? 8.629 12.682 19.466 1.00 8.87 441 HIS C CA 1
ATOM 10942 C C . HIS C 1 441 ? 9.863 13.324 18.818 1.00 9.76 441 HIS C C 1
ATOM 10943 O O . HIS C 1 441 ? 10.323 12.797 17.794 1.00 9.01 441 HIS C O 1
ATOM 10950 N N . ARG C 1 442 ? 10.310 14.463 19.340 1.00 9.76 442 ARG C N 1
ATOM 10951 C CA . ARG C 1 442 ? 11.423 15.212 18.760 1.00 10.82 442 ARG C CA 1
ATOM 10952 C C . ARG C 1 442 ? 12.709 14.425 19.005 1.00 9.35 442 ARG C C 1
ATOM 10953 O O . ARG C 1 442 ? 13.557 14.254 18.121 1.00 7.75 442 ARG C O 1
ATOM 10961 N N . VAL C 1 443 ? 12.880 13.985 20.244 1.00 8.70 443 VAL C N 1
ATOM 10962 C CA . VAL C 1 443 ? 14.052 13.153 20.574 1.00 8.66 443 VAL C CA 1
ATOM 10963 C C . VAL C 1 443 ? 14.057 11.840 19.788 1.00 9.34 443 VAL C C 1
ATOM 10964 O O . VAL C 1 443 ? 15.064 11.495 19.165 1.00 10.03 443 VAL C O 1
ATOM 10968 N N . ALA C 1 444 ? 12.928 11.167 19.601 1.00 8.96 444 ALA C N 1
ATOM 10969 C CA . ALA C 1 444 ? 12.839 9.955 18.805 1.00 9.05 444 ALA C CA 1
ATOM 10970 C C . ALA C 1 444 ? 13.208 10.248 17.361 1.00 10.52 444 ALA C C 1
ATOM 10971 O O . ALA C 1 444 ? 13.845 9.384 16.731 1.00 8.42 444 ALA C O 1
ATOM 10973 N N . ALA C 1 445 ? 12.753 11.411 16.845 1.00 9.92 445 ALA C N 1
ATOM 10974 C CA . ALA C 1 445 ? 13.101 11.753 15.463 1.00 10.71 445 ALA C CA 1
ATOM 10975 C C . ALA C 1 445 ? 14.597 12.004 15.288 1.00 11.58 445 ALA C C 1
ATOM 10976 O O . ALA C 1 445 ? 15.136 11.796 14.204 1.00 11.19 445 ALA C O 1
ATOM 10978 N N . ASN C 1 446 ? 15.266 12.622 16.260 1.00 12.28 446 ASN C N 1
ATOM 10979 C CA . ASN C 1 446 ? 16.667 13.031 16.095 1.00 12.98 446 ASN C CA 1
ATOM 10980 C C . ASN C 1 446 ? 17.682 11.948 16.462 1.00 13.13 446 ASN C C 1
ATOM 10981 O O . ASN C 1 446 ? 18.892 12.079 16.268 1.00 12.22 446 ASN C O 1
ATOM 10986 N N . LEU C 1 447 ? 17.197 10.854 17.051 1.00 12.39 447 LEU C N 1
ATOM 10987 C CA . LEU C 1 447 ? 18.088 9.744 17.420 1.00 12.36 447 LEU C CA 1
ATOM 10988 C C . LEU C 1 447 ? 18.345 8.942 16.146 1.00 12.78 447 LEU C C 1
ATOM 10989 O O . LEU C 1 447 ? 17.409 8.649 15.375 1.00 12.77 447 LEU C O 1
ATOM 10994 N N . GLU C 1 448 ? 19.598 8.596 15.875 1.00 12.18 448 GLU C N 1
ATOM 10995 C CA . GLU C 1 448 ? 19.946 7.898 14.634 1.00 11.90 448 GLU C CA 1
ATOM 10996 C C . GLU C 1 448 ? 19.962 6.394 14.815 1.00 11.66 448 GLU C C 1
ATOM 10997 O O . GLU C 1 448 ? 21.041 5.790 14.929 1.00 11.57 448 GLU C O 1
ATOM 11003 N N . ALA C 1 449 ? 18.789 5.763 14.821 1.00 9.14 449 ALA C N 1
ATOM 11004 C CA . ALA C 1 449 ? 18.790 4.308 15.060 1.00 8.92 449 ALA C CA 1
ATOM 11005 C C . ALA C 1 449 ? 17.541 3.706 14.461 1.00 7.62 449 ALA C C 1
ATOM 11006 O O . ALA C 1 449 ? 16.638 4.511 14.271 1.00 5.89 449 ALA C O 1
ATOM 11008 N N . GLY C 1 450 ? 17.522 2.396 14.199 1.00 8.70 450 GLY C N 1
ATOM 11009 C CA . GLY C 1 450 ? 16.326 1.780 13.579 1.00 8.75 450 GLY C CA 1
ATOM 11010 C C . GLY C 1 450 ? 15.093 1.784 14.459 1.00 9.13 450 GLY C C 1
ATOM 11011 O O . GLY C 1 450 ? 13.950 1.622 14.029 1.00 9.55 450 GLY C O 1
ATOM 11012 N N . THR C 1 451 ? 15.270 1.785 15.780 1.00 8.97 451 THR C N 1
ATOM 11013 C CA . THR C 1 451 ? 14.142 1.665 16.704 1.00 9.06 451 THR C CA 1
ATOM 11014 C C . THR C 1 451 ? 14.300 2.724 17.788 1.00 9.39 451 THR C C 1
ATOM 11015 O O . THR C 1 451 ? 15.398 2.847 18.301 1.00 8.23 451 THR C O 1
ATOM 11019 N N . CYS C 1 452 ? 13.163 3.337 18.162 1.00 9.21 452 CYS C N 1
ATOM 11020 C CA . CYS C 1 452 ? 13.173 4.110 19.419 1.00 8.86 452 CYS C CA 1
ATOM 11021 C C . CYS C 1 452 ? 11.991 3.694 20.289 1.00 8.57 452 CYS C C 1
ATOM 11022 O O . CYS C 1 452 ? 10.846 3.718 19.817 1.00 7.06 452 CYS C O 1
ATOM 11025 N N . TYR C 1 453 ? 12.279 3.370 21.554 1.00 6.42 453 TYR C N 1
ATOM 11026 C CA . TYR C 1 453 ? 11.155 3.134 22.485 1.00 8.31 453 TYR C CA 1
ATOM 11027 C C . TYR C 1 453 ? 10.823 4.431 23.236 1.00 7.57 453 TYR C C 1
ATOM 11028 O O . TYR C 1 453 ? 11.736 5.049 23.812 1.00 9.54 453 TYR C O 1
ATOM 11037 N N . ILE C 1 454 ? 9.564 4.773 23.326 1.00 6.53 454 ILE C N 1
ATOM 11038 C CA . ILE C 1 454 ? 9.167 5.960 24.125 1.00 5.70 454 ILE C CA 1
ATOM 11039 C C . ILE C 1 454 ? 8.507 5.476 25.399 1.00 7.49 454 ILE C C 1
ATOM 11040 O O . ILE C 1 454 ? 7.525 4.731 25.381 1.00 7.59 454 ILE C O 1
ATOM 11045 N N . ASN C 1 455 ? 9.149 5.716 26.534 1.00 9.62 455 ASN C N 1
ATOM 11046 C CA . ASN C 1 455 ? 8.555 5.388 27.844 1.00 10.07 455 ASN C CA 1
ATOM 11047 C C . ASN C 1 455 ? 8.396 3.889 28.104 1.00 10.00 455 ASN C C 1
ATOM 11048 O O . ASN C 1 455 ? 7.516 3.394 28.842 1.00 10.87 455 ASN C O 1
ATOM 11053 N N . THR C 1 456 ? 9.322 3.123 27.552 1.00 8.73 456 THR C N 1
ATOM 11054 C CA . THR C 1 456 ? 9.400 1.670 27.771 1.00 9.22 456 THR C CA 1
ATOM 11055 C C . THR C 1 456 ? 10.723 1.214 27.185 1.00 9.18 456 THR C C 1
ATOM 11056 O O . THR C 1 456 ? 11.467 2.086 26.726 1.00 10.40 456 THR C O 1
ATOM 11060 N N . TYR C 1 457 ? 11.009 -0.079 27.154 1.00 9.08 457 TYR C N 1
ATOM 11061 C CA . TYR C 1 457 ? 12.192 -0.573 26.488 1.00 9.66 457 TYR C CA 1
ATOM 11062 C C . TYR C 1 457 ? 12.025 -2.067 26.174 1.00 12.61 457 TYR C C 1
ATOM 11063 O O . TYR C 1 457 ? 11.358 -2.800 26.904 1.00 13.55 457 TYR C O 1
ATOM 11072 N N . SER C 1 458 ? 12.625 -2.563 25.086 1.00 15.03 458 SER C N 1
ATOM 11073 C CA . SER C 1 458 ? 12.616 -3.995 24.769 1.00 16.76 458 SER C CA 1
ATOM 11074 C C . SER C 1 458 ? 11.284 -4.588 24.373 1.00 19.00 458 SER C C 1
ATOM 11075 O O . SER C 1 458 ? 11.100 -5.810 24.494 1.00 20.84 458 SER C O 1
ATOM 11078 N N . ILE C 1 459 ? 10.281 -3.882 23.898 1.00 21.63 459 ILE C N 1
ATOM 11079 C CA . ILE C 1 459 ? 9.096 -4.510 23.306 1.00 22.42 459 ILE C CA 1
ATOM 11080 C C . ILE C 1 459 ? 9.481 -5.038 21.921 1.00 22.18 459 ILE C C 1
ATOM 11081 O O . ILE C 1 459 ? 10.162 -4.310 21.192 1.00 21.29 459 ILE C O 1
ATOM 11086 N N . SER C 1 460 ? 8.931 -6.150 21.468 1.00 21.63 460 SER C N 1
ATOM 11087 C CA . SER C 1 460 ? 9.225 -6.682 20.142 1.00 22.41 460 SER C CA 1
ATOM 11088 C C . SER C 1 460 ? 7.972 -7.143 19.407 1.00 20.46 460 SER C C 1
ATOM 11089 O O . SER C 1 460 ? 7.658 -8.330 19.334 1.00 22.33 460 SER C O 1
ATOM 11092 N N . PRO C 1 461 ? 7.132 -6.230 18.951 1.00 18.50 461 PRO C N 1
ATOM 11093 C CA . PRO C 1 461 ? 5.865 -6.597 18.325 1.00 16.45 461 PRO C CA 1
ATOM 11094 C C . PRO C 1 461 ? 6.111 -7.268 16.974 1.00 15.70 461 PRO C C 1
ATOM 11095 O O . PRO C 1 461 ? 6.922 -6.702 16.231 1.00 16.00 461 PRO C O 1
ATOM 11099 N N . VAL C 1 462 ? 5.395 -8.330 16.595 1.00 15.04 462 VAL C N 1
ATOM 11100 C CA . VAL C 1 462 ? 5.567 -8.878 15.260 1.00 15.24 462 VAL C CA 1
ATOM 11101 C C . VAL C 1 462 ? 4.988 -7.931 14.201 1.00 13.80 462 VAL C C 1
ATOM 11102 O O . VAL C 1 462 ? 5.231 -8.125 13.022 1.00 14.17 462 VAL C O 1
ATOM 11106 N N . GLU C 1 463 ? 4.044 -7.076 14.549 1.00 12.49 463 GLU C N 1
ATOM 11107 C CA . GLU C 1 463 ? 3.339 -6.213 13.643 1.00 12.86 463 GLU C CA 1
ATOM 11108 C C . GLU C 1 463 ? 4.176 -5.129 12.946 1.00 12.22 463 GLU C C 1
ATOM 11109 O O . GLU C 1 463 ? 3.657 -4.567 11.965 1.00 9.98 463 GLU C O 1
ATOM 11115 N N . VAL C 1 464 ? 5.365 -4.853 13.447 1.00 11.53 464 VAL C N 1
ATOM 11116 C CA . VAL C 1 464 ? 6.210 -3.761 13.006 1.00 12.98 464 VAL C CA 1
ATOM 11117 C C . VAL C 1 464 ? 7.621 -4.226 12.632 1.00 12.04 464 VAL C C 1
ATOM 11118 O O . VAL C 1 464 ? 8.164 -5.219 13.145 1.00 11.89 464 VAL C O 1
ATOM 11122 N N . PRO C 1 465 ? 8.287 -3.534 11.718 1.00 11.04 465 PRO C N 1
ATOM 11123 C CA . PRO C 1 465 ? 9.630 -3.906 11.299 1.00 11.24 465 PRO C CA 1
ATOM 11124 C C . PRO C 1 465 ? 10.698 -3.706 12.364 1.00 10.89 465 PRO C C 1
ATOM 11125 O O . PRO C 1 465 ? 10.592 -2.758 13.175 1.00 9.49 465 PRO C O 1
ATOM 11129 N N . PHE C 1 466 ? 11.800 -4.429 12.248 1.00 9.96 466 PHE C N 1
ATOM 11130 C CA . PHE C 1 466 ? 12.954 -4.310 13.117 1.00 10.94 466 PHE C CA 1
ATOM 11131 C C . PHE C 1 466 ? 14.279 -4.455 12.362 1.00 10.14 466 PHE C C 1
ATOM 11132 O O . PHE C 1 466 ? 14.526 -5.527 11.780 1.00 9.47 466 PHE C O 1
ATOM 11140 N N . GLY C 1 467 ? 15.239 -3.547 12.593 1.00 9.32 467 GLY C N 1
ATOM 11141 C CA . GLY C 1 467 ? 16.566 -3.675 12.007 1.00 8.84 467 GLY C CA 1
ATOM 11142 C C . GLY C 1 467 ? 17.451 -2.455 12.265 1.00 10.37 467 GLY C C 1
ATOM 11143 O O . GLY C 1 467 ? 17.061 -1.456 12.859 1.00 10.23 467 GLY C O 1
ATOM 11144 N N . GLY C 1 468 ? 18.699 -2.485 11.809 1.00 10.73 468 GLY C N 1
ATOM 11145 C CA . GLY C 1 468 ? 19.687 -1.472 12.108 1.00 11.97 468 GLY C CA 1
ATOM 11146 C C . GLY C 1 468 ? 19.725 -0.283 11.135 1.00 12.85 468 GLY C C 1
ATOM 11147 O O . GLY C 1 468 ? 19.227 -0.318 10.013 1.00 13.79 468 GLY C O 1
ATOM 11148 N N . TYR C 1 469 ? 20.388 0.749 11.601 1.00 10.89 469 TYR C N 1
ATOM 11149 C CA . TYR C 1 469 ? 20.909 1.887 10.879 1.00 10.64 469 TYR C CA 1
ATOM 11150 C C . TYR C 1 469 ? 22.446 1.796 10.924 1.00 11.49 469 TYR C C 1
ATOM 11151 O O . TYR C 1 469 ? 23.033 1.079 11.772 1.00 9.93 469 TYR C O 1
ATOM 11160 N N . LYS C 1 470 ? 23.083 2.537 10.033 1.00 12.06 470 LYS C N 1
ATOM 11161 C CA . LYS C 1 470 ? 24.530 2.646 9.972 1.00 13.51 470 LYS C CA 1
ATOM 11162 C C . LYS C 1 470 ? 25.246 1.291 10.045 1.00 14.00 470 LYS C C 1
ATOM 11163 O O . LYS C 1 470 ? 24.903 0.337 9.340 1.00 11.75 470 LYS C O 1
ATOM 11169 N N . MET C 1 471 ? 26.217 1.144 10.931 1.00 14.17 471 MET C N 1
ATOM 11170 C CA . MET C 1 471 ? 26.993 -0.074 11.039 1.00 16.26 471 MET C CA 1
ATOM 11171 C C . MET C 1 471 ? 26.294 -1.160 11.848 1.00 15.31 471 MET C C 1
ATOM 11172 O O . MET C 1 471 ? 26.918 -2.225 12.010 1.00 13.59 471 MET C O 1
ATOM 11177 N N . SER C 1 472 ? 25.026 -0.971 12.253 1.00 14.82 472 SER C N 1
ATOM 11178 C CA . SER C 1 472 ? 24.296 -2.033 12.936 1.00 14.69 472 SER C CA 1
ATOM 11179 C C . SER C 1 472 ? 23.595 -2.945 11.914 1.00 15.58 472 SER C C 1
ATOM 11180 O O . SER C 1 472 ? 22.880 -3.889 12.314 1.00 15.87 472 SER C O 1
ATOM 11183 N N . GLY C 1 473 ? 23.782 -2.712 10.614 1.00 13.92 473 GLY C N 1
ATOM 11184 C CA . GLY C 1 473 ? 23.207 -3.542 9.575 1.00 12.84 473 GLY C CA 1
ATOM 11185 C C . GLY C 1 473 ? 22.125 -2.908 8.718 1.00 11.96 473 GLY C C 1
ATOM 11186 O O . GLY C 1 473 ? 21.848 -1.724 8.890 1.00 12.09 473 GLY C O 1
ATOM 11187 N N . PHE C 1 474 ? 21.568 -3.684 7.779 1.00 10.86 474 PHE C N 1
ATOM 11188 C CA . PHE C 1 474 ? 20.432 -3.249 6.963 1.00 10.29 474 PHE C CA 1
ATOM 11189 C C . PHE C 1 474 ? 19.492 -4.416 6.671 1.00 10.80 474 PHE C C 1
ATOM 11190 O O . PHE C 1 474 ? 19.841 -5.566 6.982 1.00 12.12 474 PHE C O 1
ATOM 11198 N N . GLY C 1 475 ? 18.329 -4.199 6.090 1.00 10.31 475 GLY C N 1
ATOM 11199 C CA . GLY C 1 475 ? 17.266 -5.192 6.033 1.00 10.67 475 GLY C CA 1
ATOM 11200 C C . GLY C 1 475 ? 16.439 -5.117 7.313 1.00 10.82 475 GLY C C 1
ATOM 11201 O O . GLY C 1 475 ? 16.859 -4.472 8.278 1.00 9.61 475 GLY C O 1
ATOM 11202 N N . ARG C 1 476 ? 15.275 -5.748 7.308 1.00 11.34 476 ARG C N 1
ATOM 11203 C CA . ARG C 1 476 ? 14.358 -5.759 8.452 1.00 12.03 476 ARG C CA 1
ATOM 11204 C C . ARG C 1 476 ? 13.817 -7.189 8.648 1.00 13.57 476 ARG C C 1
ATOM 11205 O O . ARG C 1 476 ? 13.715 -7.879 7.645 1.00 12.48 476 ARG C O 1
ATOM 11213 N N . GLU C 1 477 ? 13.275 -7.478 9.811 1.00 14.91 477 GLU C N 1
ATOM 11214 C CA . GLU C 1 477 ? 12.547 -8.650 10.240 1.00 15.98 477 GLU C CA 1
ATOM 11215 C C . GLU C 1 477 ? 11.245 -8.243 10.949 1.00 13.33 477 GLU C C 1
ATOM 11216 O O . GLU C 1 477 ? 11.222 -7.134 11.471 1.00 10.46 477 GLU C O 1
ATOM 11222 N N . ASN C 1 478 ? 10.177 -9.024 10.843 1.00 11.81 478 ASN C N 1
ATOM 11223 C CA . ASN C 1 478 ? 8.882 -8.648 11.398 1.00 12.48 478 ASN C CA 1
ATOM 11224 C C . ASN C 1 478 ? 8.240 -7.517 10.592 1.00 11.11 478 ASN C C 1
ATOM 11225 O O . ASN C 1 478 ? 8.878 -6.928 9.735 1.00 9.64 478 ASN C O 1
ATOM 11230 N N . GLY C 1 479 ? 6.936 -7.342 10.781 1.00 10.05 479 GLY C N 1
ATOM 11231 C CA . GLY C 1 479 ? 6.172 -6.312 10.084 1.00 10.60 479 GLY C CA 1
ATOM 11232 C C . GLY C 1 479 ? 5.985 -6.584 8.592 1.00 10.33 479 GLY C C 1
ATOM 11233 O O . GLY C 1 479 ? 6.465 -7.602 8.076 1.00 8.07 479 GLY C O 1
ATOM 11234 N N . GLN C 1 480 ? 5.420 -5.609 7.881 1.00 10.28 480 GLN C N 1
ATOM 11235 C CA . GLN C 1 480 ? 5.109 -5.798 6.470 1.00 13.11 480 GLN C CA 1
ATOM 11236 C C . GLN C 1 480 ? 6.296 -5.512 5.558 1.00 13.41 480 GLN C C 1
ATOM 11237 O O . GLN C 1 480 ? 6.533 -6.315 4.618 1.00 13.03 480 GLN C O 1
ATOM 11243 N N . ALA C 1 481 ? 7.250 -4.679 5.968 1.00 11.38 481 ALA C N 1
ATOM 11244 C CA . ALA C 1 481 ? 8.389 -4.336 5.121 1.00 11.59 481 ALA C CA 1
ATOM 11245 C C . ALA C 1 481 ? 9.248 -5.550 4.778 1.00 11.52 481 ALA C C 1
ATOM 11246 O O . ALA C 1 481 ? 9.899 -5.659 3.739 1.00 10.61 481 ALA C O 1
ATOM 11248 N N . THR C 1 482 ? 9.402 -6.468 5.732 1.00 11.06 482 THR C N 1
ATOM 11249 C CA . THR C 1 482 ? 10.220 -7.660 5.640 1.00 8.88 482 THR C CA 1
ATOM 11250 C C . THR C 1 482 ? 9.899 -8.541 4.439 1.00 10.16 482 THR C C 1
ATOM 11251 O O . THR C 1 482 ? 10.862 -9.112 3.887 1.00 10.25 482 THR C O 1
ATOM 11255 N N . VAL C 1 483 ? 8.677 -8.540 3.897 1.00 10.18 483 VAL C N 1
ATOM 11256 C CA . VAL C 1 483 ? 8.367 -9.322 2.741 1.00 12.51 483 VAL C CA 1
ATOM 11257 C C . VAL C 1 483 ? 9.180 -8.888 1.508 1.00 13.45 483 VAL C C 1
ATOM 11258 O O . VAL C 1 483 ? 9.487 -9.769 0.680 1.00 12.94 483 VAL C O 1
ATOM 11262 N N . ASP C 1 484 ? 9.597 -7.627 1.417 1.00 13.18 484 ASP C N 1
ATOM 11263 C CA . ASP C 1 484 ? 10.379 -7.139 0.298 1.00 14.03 484 ASP C CA 1
ATOM 11264 C C . ASP C 1 484 ? 11.824 -7.622 0.313 1.00 13.15 484 ASP C C 1
ATOM 11265 O O . ASP C 1 484 ? 12.482 -7.526 -0.720 1.00 12.07 484 ASP C O 1
ATOM 11270 N N . TYR C 1 485 ? 12.364 -8.129 1.407 1.00 11.51 485 TYR C N 1
ATOM 11271 C CA . TYR C 1 485 ? 13.683 -8.716 1.482 1.00 11.38 485 TYR C CA 1
ATOM 11272 C C . TYR C 1 485 ? 13.629 -10.243 1.229 1.00 9.94 485 TYR C C 1
ATOM 11273 O O . TYR C 1 485 ? 14.664 -10.898 1.143 1.00 9.20 485 TYR C O 1
ATOM 11282 N N . TYR C 1 486 ? 12.458 -10.826 0.996 1.00 9.94 486 TYR C N 1
ATOM 11283 C CA . TYR C 1 486 ? 12.375 -12.272 0.704 1.00 8.92 486 TYR C CA 1
ATOM 11284 C C . TYR C 1 486 ? 11.595 -12.547 -0.580 1.00 10.18 486 TYR C C 1
ATOM 11285 O O . TYR C 1 486 ? 11.224 -13.697 -0.904 1.00 9.15 486 TYR C O 1
ATOM 11294 N N . SER C 1 487 ? 11.263 -11.474 -1.314 1.00 8.95 487 SER C N 1
ATOM 11295 C CA . SER C 1 487 ? 10.644 -11.576 -2.627 1.00 9.79 487 SER C CA 1
ATOM 11296 C C . SER C 1 487 ? 11.206 -10.475 -3.525 1.00 10.44 487 SER C C 1
ATOM 11297 O O . SER C 1 487 ? 11.921 -9.592 -3.016 1.00 10.08 487 SER C O 1
ATOM 11300 N N . GLN C 1 488 ? 10.941 -10.559 -4.822 1.00 8.93 488 GLN C N 1
ATOM 11301 C CA . GLN C 1 488 ? 11.480 -9.583 -5.778 1.00 7.92 488 GLN C CA 1
ATOM 11302 C C . GLN C 1 488 ? 10.409 -9.382 -6.850 1.00 8.42 488 GLN C C 1
ATOM 11303 O O . GLN C 1 488 ? 9.596 -10.293 -7.014 1.00 8.05 488 GLN C O 1
ATOM 11309 N N . LEU C 1 489 ? 10.344 -8.192 -7.411 1.00 7.12 489 LEU C N 1
ATOM 11310 C CA . LEU C 1 489 ? 9.374 -7.851 -8.423 1.00 7.83 489 LEU C CA 1
ATOM 11311 C C . LEU C 1 489 ? 9.929 -8.100 -9.826 1.00 8.12 489 LEU C C 1
ATOM 11312 O O . LEU C 1 489 ? 11.028 -7.624 -10.185 1.00 7.95 489 LEU C O 1
ATOM 11317 N N . LYS C 1 490 ? 9.056 -8.663 -10.654 1.00 6.89 490 LYS C N 1
ATOM 11318 C CA . LYS C 1 490 ? 9.378 -8.782 -12.073 1.00 8.32 490 LYS C CA 1
ATOM 11319 C C . LYS C 1 490 ? 8.388 -7.862 -12.807 1.00 7.80 490 LYS C C 1
ATOM 11320 O O . LYS C 1 490 ? 7.170 -8.049 -12.592 1.00 6.78 490 LYS C O 1
ATOM 11326 N N . THR C 1 491 ? 8.907 -6.985 -13.641 1.00 7.75 491 THR C N 1
ATOM 11327 C CA . THR C 1 491 ? 8.062 -6.045 -14.362 1.00 7.11 491 THR C CA 1
ATOM 11328 C C . THR C 1 491 ? 7.685 -6.595 -15.727 1.00 6.48 491 THR C C 1
ATOM 11329 O O . THR C 1 491 ? 8.612 -6.935 -16.449 1.00 7.26 491 THR C O 1
ATOM 11333 N N . VAL C 1 492 ? 6.420 -6.733 -16.065 1.00 5.91 492 VAL C N 1
ATOM 11334 C CA . VAL C 1 492 ? 5.990 -7.300 -17.340 1.00 7.17 492 VAL C CA 1
ATOM 11335 C C . VAL C 1 492 ? 5.235 -6.228 -18.121 1.00 8.53 492 VAL C C 1
ATOM 11336 O O . VAL C 1 492 ? 4.235 -5.685 -17.611 1.00 7.80 492 VAL C O 1
ATOM 11340 N N . ILE C 1 493 ? 5.800 -5.851 -19.284 1.00 9.19 493 ILE C N 1
ATOM 11341 C CA . ILE C 1 493 ? 5.233 -4.765 -20.074 1.00 9.90 493 ILE C CA 1
ATOM 11342 C C . ILE C 1 493 ? 4.486 -5.363 -21.247 1.00 10.66 493 ILE C C 1
ATOM 11343 O O . ILE C 1 493 ? 5.136 -6.036 -22.078 1.00 12.81 493 ILE C O 1
ATOM 11348 N N . VAL C 1 494 ? 3.179 -5.111 -21.376 1.00 10.37 494 VAL C N 1
ATOM 11349 C CA . VAL C 1 494 ? 2.446 -5.642 -22.506 1.00 11.80 494 VAL C CA 1
ATOM 11350 C C . VAL C 1 494 ? 1.979 -4.613 -23.526 1.00 11.93 494 VAL C C 1
ATOM 11351 O O . VAL C 1 494 ? 1.156 -3.737 -23.260 1.00 9.89 494 VAL C O 1
ATOM 11355 N N . GLU C 1 495 ? 2.481 -4.825 -24.753 1.00 10.53 495 GLU C N 1
ATOM 11356 C CA . GLU C 1 495 ? 2.151 -3.962 -25.886 1.00 10.43 495 GLU C CA 1
ATOM 11357 C C . GLU C 1 495 ? 0.854 -4.480 -26.477 1.00 9.80 495 GLU C C 1
ATOM 11358 O O . GLU C 1 495 ? 0.734 -5.660 -26.849 1.00 8.47 495 GLU C O 1
ATOM 11364 N N . MET C 1 496 ? -0.162 -3.647 -26.564 1.00 10.43 496 MET C N 1
ATOM 11365 C CA . MET C 1 496 ? -1.478 -4.058 -27.001 1.00 11.76 496 MET C CA 1
ATOM 11366 C C . MET C 1 496 ? -1.679 -3.869 -28.501 1.00 12.98 496 MET C C 1
ATOM 11367 O O . MET C 1 496 ? -2.659 -4.456 -28.993 1.00 13.10 496 MET C O 1
ATOM 11372 N N . GLY C 1 497 ? -0.778 -3.170 -29.188 1.00 12.55 497 GLY C N 1
ATOM 11373 C CA . GLY C 1 497 ? -0.986 -3.022 -30.656 1.00 12.95 497 GLY C CA 1
ATOM 11374 C C . GLY C 1 497 ? 0.296 -3.411 -31.395 1.00 13.48 497 GLY C C 1
ATOM 11375 O O . GLY C 1 497 ? 0.828 -4.482 -31.078 1.00 13.42 497 GLY C O 1
ATOM 11376 N N . ASP C 1 498 ? 0.813 -2.595 -32.289 1.00 13.91 498 ASP C N 1
ATOM 11377 C CA . ASP C 1 498 ? 2.009 -2.836 -33.050 1.00 14.89 498 ASP C CA 1
ATOM 11378 C C . ASP C 1 498 ? 3.219 -2.203 -32.377 1.00 15.67 498 ASP C C 1
ATOM 11379 O O . ASP C 1 498 ? 3.122 -1.298 -31.530 1.00 14.95 498 ASP C O 1
ATOM 11384 N N . VAL C 1 499 ? 4.408 -2.653 -32.760 1.00 15.78 499 VAL C N 1
ATOM 11385 C CA . VAL C 1 499 ? 5.622 -2.132 -32.112 1.00 16.85 499 VAL C CA 1
ATOM 11386 C C . VAL C 1 499 ? 6.044 -0.783 -32.676 1.00 19.06 499 VAL C C 1
ATOM 11387 O O . VAL C 1 499 ? 6.158 -0.625 -33.886 1.00 18.70 499 VAL C O 1
ATOM 11391 N N . ASP C 1 500 ? 6.429 0.142 -31.802 1.00 22.03 500 ASP C N 1
ATOM 11392 C CA . ASP C 1 500 ? 7.084 1.375 -32.217 1.00 25.41 500 ASP C CA 1
ATOM 11393 C C . ASP C 1 500 ? 8.574 1.196 -32.481 1.00 23.42 500 ASP C C 1
ATOM 11394 O O . ASP C 1 500 ? 9.289 0.767 -31.581 1.00 22.28 500 ASP C O 1
ATOM 11399 N N . SER C 1 501 ? 8.967 1.345 -33.750 1.00 21.02 501 SER C N 1
ATOM 11400 C CA . SER C 1 501 ? 10.333 1.027 -34.154 1.00 18.60 501 SER C CA 1
ATOM 11401 C C . SER C 1 501 ? 11.006 2.182 -34.882 1.00 17.60 501 SER C C 1
ATOM 11402 O O . SER C 1 501 ? 10.428 2.803 -35.765 1.00 17.51 501 SER C O 1
ATOM 11405 N N . LEU C 1 502 ? 12.280 2.376 -34.590 1.00 15.97 502 LEU C N 1
ATOM 11406 C CA . LEU C 1 502 ? 13.130 3.243 -35.376 1.00 16.16 502 LEU C CA 1
ATOM 11407 C C . LEU C 1 502 ? 13.783 2.501 -36.548 1.00 16.62 502 LEU C C 1
ATOM 11408 O O . LEU C 1 502 ? 14.585 3.153 -37.220 1.00 15.99 502 LEU C O 1
ATOM 11413 N N . PHE C 1 503 ? 13.617 1.181 -36.669 1.00 16.62 503 PHE C N 1
ATOM 11414 C CA . PHE C 1 503 ? 14.336 0.366 -37.639 1.00 17.97 503 PHE C CA 1
ATOM 11415 C C . PHE C 1 503 ? 13.429 -0.492 -38.534 1.00 19.27 503 PHE C C 1
ATOM 11416 O O . PHE C 1 503 ? 13.873 -0.896 -39.651 1.00 19.21 503 PHE C O 1
ATOM 11425 N N . ALA D 1 1 ? 27.241 26.061 -19.385 1.00 26.58 1 ALA D N 1
ATOM 11426 C CA . ALA D 1 1 ? 25.908 26.757 -19.420 1.00 28.10 1 ALA D CA 1
ATOM 11427 C C . ALA D 1 1 ? 25.829 27.709 -20.626 1.00 28.52 1 ALA D C 1
ATOM 11428 O O . ALA D 1 1 ? 24.859 27.748 -21.390 1.00 28.17 1 ALA D O 1
ATOM 11430 N N . GLN D 1 2 ? 26.930 28.411 -20.838 1.00 27.86 2 GLN D N 1
ATOM 11431 C CA . GLN D 1 2 ? 27.138 29.166 -22.070 1.00 28.88 2 GLN D CA 1
ATOM 11432 C C . GLN D 1 2 ? 27.407 28.204 -23.229 1.00 24.87 2 GLN D C 1
ATOM 11433 O O . GLN D 1 2 ? 26.789 28.295 -24.289 1.00 22.98 2 GLN D O 1
ATOM 11439 N N . LEU D 1 3 ? 28.128 27.102 -22.949 1.00 21.94 3 LEU D N 1
ATOM 11440 C CA . LEU D 1 3 ? 28.241 26.040 -23.958 1.00 20.56 3 LEU D CA 1
ATOM 11441 C C . LEU D 1 3 ? 26.883 25.502 -24.357 1.00 20.21 3 LEU D C 1
ATOM 11442 O O . LEU D 1 3 ? 26.554 25.381 -25.532 1.00 19.42 3 LEU D O 1
ATOM 11447 N N . VAL D 1 4 ? 26.011 25.253 -23.385 1.00 20.10 4 VAL D N 1
ATOM 11448 C CA . VAL D 1 4 ? 24.668 24.718 -23.636 1.00 20.26 4 VAL D CA 1
ATOM 11449 C C . VAL D 1 4 ? 23.867 25.695 -24.475 1.00 21.12 4 VAL D C 1
ATOM 11450 O O . VAL D 1 4 ? 23.275 25.277 -25.451 1.00 18.85 4 VAL D O 1
ATOM 11454 N N . ASP D 1 5 ? 23.923 26.985 -24.148 1.00 23.76 5 ASP D N 1
ATOM 11455 C CA . ASP D 1 5 ? 23.214 28.000 -24.915 1.00 27.52 5 ASP D CA 1
ATOM 11456 C C . ASP D 1 5 ? 23.745 28.186 -26.335 1.00 26.41 5 ASP D C 1
ATOM 11457 O O . ASP D 1 5 ? 22.975 28.499 -27.249 1.00 26.14 5 ASP D O 1
ATOM 11462 N N . SER D 1 6 ? 24.992 27.835 -26.597 1.00 24.96 6 SER D N 1
ATOM 11463 C CA . SER D 1 6 ? 25.585 27.876 -27.918 1.00 24.76 6 SER D CA 1
ATOM 11464 C C . SER D 1 6 ? 25.317 26.693 -28.829 1.00 25.63 6 SER D C 1
ATOM 11465 O O . SER D 1 6 ? 25.565 26.773 -30.038 1.00 26.57 6 SER D O 1
ATOM 11468 N N . MET D 1 7 ? 24.539 25.707 -28.398 1.00 24.79 7 MET D N 1
ATOM 11469 C CA . MET D 1 7 ? 24.271 24.493 -29.157 1.00 24.08 7 MET D CA 1
ATOM 11470 C C . MET D 1 7 ? 23.499 24.641 -30.436 1.00 25.81 7 MET D C 1
ATOM 11471 O O . MET D 1 7 ? 23.829 23.975 -31.433 1.00 25.37 7 MET D O 1
ATOM 11476 N N . PRO D 1 8 ? 22.540 25.561 -30.550 1.00 27.81 8 PRO D N 1
ATOM 11477 C CA . PRO D 1 8 ? 21.752 25.721 -31.767 1.00 29.15 8 PRO D CA 1
ATOM 11478 C C . PRO D 1 8 ? 22.580 26.026 -33.008 1.00 30.36 8 PRO D C 1
ATOM 11479 O O . PRO D 1 8 ? 22.144 25.755 -34.129 1.00 32.09 8 PRO D O 1
ATOM 11483 N N . SER D 1 9 ? 23.774 26.570 -32.877 1.00 29.86 9 SER D N 1
ATOM 11484 C CA . SER D 1 9 ? 24.672 26.824 -33.973 1.00 30.72 9 SER D CA 1
ATOM 11485 C C . SER D 1 9 ? 25.844 25.853 -34.006 1.00 29.81 9 SER D C 1
ATOM 11486 O O . SER D 1 9 ? 26.794 26.045 -34.787 1.00 29.27 9 SER D O 1
ATOM 11489 N N . ALA D 1 10 ? 25.783 24.807 -33.164 1.00 27.44 10 ALA D N 1
ATOM 11490 C CA . ALA D 1 10 ? 26.878 23.835 -33.145 1.00 24.32 10 ALA D CA 1
ATOM 11491 C C . ALA D 1 10 ? 26.608 22.689 -34.107 1.00 23.17 10 ALA D C 1
ATOM 11492 O O . ALA D 1 10 ? 25.499 22.468 -34.581 1.00 22.34 10 ALA D O 1
ATOM 11494 N N . SER D 1 11 ? 27.676 21.959 -34.410 1.00 22.17 11 SER D N 1
ATOM 11495 C CA . SER D 1 11 ? 27.556 20.831 -35.348 1.00 21.32 11 SER D CA 1
ATOM 11496 C C . SER D 1 11 ? 28.658 19.826 -35.094 1.00 19.66 11 SER D C 1
ATOM 11497 O O . SER D 1 11 ? 29.649 20.125 -34.401 1.00 18.51 11 SER D O 1
ATOM 11500 N N . THR D 1 12 ? 28.552 18.664 -35.773 1.00 19.20 12 THR D N 1
ATOM 11501 C CA . THR D 1 12 ? 29.582 17.639 -35.479 1.00 18.65 12 THR D CA 1
ATOM 11502 C C . THR D 1 12 ? 30.928 18.167 -35.943 1.00 20.06 12 THR D C 1
ATOM 11503 O O . THR D 1 12 ? 31.031 18.746 -37.022 1.00 20.37 12 THR D O 1
ATOM 11507 N N . GLY D 1 13 ? 31.964 18.034 -35.131 1.00 21.25 13 GLY D N 1
ATOM 11508 C CA . GLY D 1 13 ? 33.309 18.451 -35.482 1.00 22.85 13 GLY D CA 1
ATOM 11509 C C . GLY D 1 13 ? 33.608 19.895 -35.095 1.00 24.18 13 GLY D C 1
ATOM 11510 O O . GLY D 1 13 ? 34.757 20.346 -35.195 1.00 24.16 13 GLY D O 1
ATOM 11511 N N . SER D 1 14 ? 32.639 20.639 -34.557 1.00 25.00 14 SER D N 1
ATOM 11512 C CA . SER D 1 14 ? 32.874 22.047 -34.269 1.00 25.93 14 SER D CA 1
ATOM 11513 C C . SER D 1 14 ? 33.199 22.357 -32.820 1.00 25.75 14 SER D C 1
ATOM 11514 O O . SER D 1 14 ? 33.880 23.332 -32.522 1.00 27.14 14 SER D O 1
ATOM 11517 N N . VAL D 1 15 ? 32.745 21.573 -31.861 1.00 24.20 15 VAL D N 1
ATOM 11518 C CA . VAL D 1 15 ? 32.828 21.903 -30.456 1.00 21.70 15 VAL D CA 1
ATOM 11519 C C . VAL D 1 15 ? 34.156 21.588 -29.804 1.00 21.04 15 VAL D C 1
ATOM 11520 O O . VAL D 1 15 ? 34.783 20.535 -30.000 1.00 19.92 15 VAL D O 1
ATOM 11524 N N . VAL D 1 16 ? 34.524 22.447 -28.854 1.00 19.82 16 VAL D N 1
ATOM 11525 C CA . VAL D 1 16 ? 35.576 22.217 -27.883 1.00 21.52 16 VAL D CA 1
ATOM 11526 C C . VAL D 1 16 ? 35.043 22.520 -26.478 1.00 21.44 16 VAL D C 1
ATOM 11527 O O . VAL D 1 16 ? 34.224 23.443 -26.368 1.00 21.66 16 VAL D O 1
ATOM 11531 N N . VAL D 1 17 ? 35.359 21.756 -25.436 1.00 20.70 17 VAL D N 1
ATOM 11532 C CA . VAL D 1 17 ? 34.773 22.007 -24.119 1.00 20.54 17 VAL D CA 1
ATOM 11533 C C . VAL D 1 17 ? 35.814 22.690 -23.249 1.00 21.55 17 VAL D C 1
ATOM 11534 O O . VAL D 1 17 ? 36.914 22.134 -23.159 1.00 21.89 17 VAL D O 1
ATOM 11538 N N . THR D 1 18 ? 35.544 23.876 -22.685 1.00 22.05 18 THR D N 1
ATOM 11539 C CA . THR D 1 18 ? 36.609 24.590 -21.953 1.00 22.69 18 THR D CA 1
ATOM 11540 C C . THR D 1 18 ? 36.253 24.787 -20.483 1.00 22.59 18 THR D C 1
ATOM 11541 O O . THR D 1 18 ? 36.963 25.454 -19.730 1.00 23.11 18 THR D O 1
ATOM 11545 N N . ASP D 1 19 ? 35.174 24.187 -20.013 1.00 21.62 19 ASP D N 1
ATOM 11546 C CA . ASP D 1 19 ? 34.710 24.405 -18.642 1.00 20.27 19 ASP D CA 1
ATOM 11547 C C . ASP D 1 19 ? 35.476 23.519 -17.683 1.00 19.98 19 ASP D C 1
ATOM 11548 O O . ASP D 1 19 ? 35.969 22.441 -18.053 1.00 19.12 19 ASP D O 1
ATOM 11553 N N . ASP D 1 20 ? 35.574 23.932 -16.416 1.00 19.05 20 ASP D N 1
ATOM 11554 C CA . ASP D 1 20 ? 36.020 23.011 -15.359 1.00 18.84 20 ASP D CA 1
ATOM 11555 C C . ASP D 1 20 ? 34.871 22.030 -15.083 1.00 18.56 20 ASP D C 1
ATOM 11556 O O . ASP D 1 20 ? 33.737 22.515 -15.066 1.00 16.55 20 ASP D O 1
ATOM 11561 N N . LEU D 1 21 ? 35.199 20.748 -14.928 1.00 18.32 21 LEU D N 1
ATOM 11562 C CA . LEU D 1 21 ? 34.157 19.717 -14.829 1.00 17.82 21 LEU D CA 1
ATOM 11563 C C . LEU D 1 21 ? 33.985 19.109 -13.448 1.00 18.12 21 LEU D C 1
ATOM 11564 O O . LEU D 1 21 ? 33.074 18.312 -13.248 1.00 17.57 21 LEU D O 1
ATOM 11569 N N . ASN D 1 22 ? 34.810 19.502 -12.470 1.00 17.64 22 ASN D N 1
ATOM 11570 C CA . ASN D 1 22 ? 34.558 19.131 -11.075 1.00 16.93 22 ASN D CA 1
ATOM 11571 C C . ASN D 1 22 ? 33.625 20.159 -10.447 1.00 17.22 22 ASN D C 1
ATOM 11572 O O . ASN D 1 22 ? 33.683 21.359 -10.767 1.00 17.61 22 ASN D O 1
ATOM 11577 N N . TYR D 1 23 ? 32.709 19.739 -9.589 1.00 16.13 23 TYR D N 1
ATOM 11578 C CA . TYR D 1 23 ? 31.656 20.615 -9.093 1.00 15.80 23 TYR D CA 1
ATOM 11579 C C . TYR D 1 23 ? 31.215 20.257 -7.692 1.00 16.31 23 TYR D C 1
ATOM 11580 O O . TYR D 1 23 ? 30.648 19.185 -7.467 1.00 16.76 23 TYR D O 1
ATOM 11589 N N . TRP D 1 24 ? 31.508 21.153 -6.746 1.00 15.67 24 TRP D N 1
ATOM 11590 C CA . TRP D 1 24 ? 30.976 21.013 -5.395 1.00 16.05 24 TRP D CA 1
ATOM 11591 C C . TRP D 1 24 ? 30.944 22.382 -4.704 1.00 17.02 24 TRP D C 1
ATOM 11592 O O . TRP D 1 24 ? 31.538 23.338 -5.225 1.00 16.15 24 TRP D O 1
ATOM 11603 N N . GLY D 1 25 ? 30.096 22.503 -3.688 1.00 17.81 25 GLY D N 1
ATOM 11604 C CA . GLY D 1 25 ? 29.885 23.805 -3.037 1.00 17.75 25 GLY D CA 1
ATOM 11605 C C . GLY D 1 25 ? 29.129 24.736 -3.969 1.00 18.58 25 GLY D C 1
ATOM 11606 O O . GLY D 1 25 ? 29.222 25.946 -3.875 1.00 18.58 25 GLY D O 1
ATOM 11607 N N . GLY D 1 26 ? 28.386 24.193 -4.945 1.00 18.63 26 GLY D N 1
ATOM 11608 C CA . GLY D 1 26 ? 27.570 25.056 -5.798 1.00 17.86 26 GLY D CA 1
ATOM 11609 C C . GLY D 1 26 ? 28.413 25.716 -6.874 1.00 18.41 26 GLY D C 1
ATOM 11610 O O . GLY D 1 26 ? 27.900 26.648 -7.495 1.00 17.48 26 GLY D O 1
ATOM 11611 N N . ARG D 1 27 ? 29.621 25.243 -7.176 1.00 20.36 27 ARG D N 1
ATOM 11612 C CA . ARG D 1 27 ? 30.428 25.843 -8.222 1.00 22.48 27 ARG D CA 1
ATOM 11613 C C . ARG D 1 27 ? 31.510 24.958 -8.841 1.00 20.15 27 ARG D C 1
ATOM 11614 O O . ARG D 1 27 ? 31.946 23.964 -8.250 1.00 17.94 27 ARG D O 1
ATOM 11622 N N . ARG D 1 28 ? 31.850 25.276 -10.100 1.00 18.27 28 ARG D N 1
ATOM 11623 C CA . ARG D 1 28 ? 32.860 24.512 -10.848 1.00 18.81 28 ARG D CA 1
ATOM 11624 C C . ARG D 1 28 ? 34.241 24.721 -10.250 1.00 19.17 28 ARG D C 1
ATOM 11625 O O . ARG D 1 28 ? 34.601 25.847 -9.907 1.00 19.59 28 ARG D O 1
ATOM 11633 N N . ILE D 1 29 ? 34.986 23.666 -10.012 1.00 20.48 29 ILE D N 1
ATOM 11634 C CA . ILE D 1 29 ? 36.283 23.748 -9.352 1.00 23.77 29 ILE D CA 1
ATOM 11635 C C . ILE D 1 29 ? 37.456 23.755 -10.324 1.00 28.17 29 ILE D C 1
ATOM 11636 O O . ILE D 1 29 ? 37.625 22.878 -11.158 1.00 25.70 29 ILE D O 1
ATOM 11641 N N . LYS D 1 30 ? 38.316 24.752 -10.179 1.00 36.16 30 LYS D N 1
ATOM 11642 C CA . LYS D 1 30 ? 39.492 24.887 -11.039 1.00 44.99 30 LYS D CA 1
ATOM 11643 C C . LYS D 1 30 ? 40.499 23.806 -10.693 1.00 49.37 30 LYS D C 1
ATOM 11644 O O . LYS D 1 30 ? 40.940 23.646 -9.552 1.00 48.70 30 LYS D O 1
ATOM 11650 N N . SER D 1 31 ? 40.743 22.914 -11.651 1.00 57.01 31 SER D N 1
ATOM 11651 C CA . SER D 1 31 ? 41.728 21.853 -11.472 1.00 64.80 31 SER D CA 1
ATOM 11652 C C . SER D 1 31 ? 43.111 22.382 -11.076 1.00 72.36 31 SER D C 1
ATOM 11653 O O . SER D 1 31 ? 43.508 23.477 -11.481 1.00 72.69 31 SER D O 1
ATOM 11656 N N . LYS D 1 32 ? 43.851 21.553 -10.354 1.00 81.73 32 LYS D N 1
ATOM 11657 C CA . LYS D 1 32 ? 45.199 21.874 -9.902 1.00 91.23 32 LYS D CA 1
ATOM 11658 C C . LYS D 1 32 ? 45.915 20.569 -9.545 1.00 95.92 32 LYS D C 1
ATOM 11659 O O . LYS D 1 32 ? 45.559 19.527 -10.118 1.00 97.36 32 LYS D O 1
ATOM 11665 N N . ASP D 1 33 ? 47.169 20.685 -9.086 1.00 100.54 33 ASP D N 1
ATOM 11666 C CA . ASP D 1 33 ? 48.028 19.543 -8.776 1.00 103.88 33 ASP D CA 1
ATOM 11667 C C . ASP D 1 33 ? 48.739 19.002 -10.014 1.00 102.60 33 ASP D C 1
ATOM 11668 O O . ASP D 1 33 ? 49.757 18.317 -10.000 1.00 103.35 33 ASP D O 1
ATOM 11673 N N . GLY D 1 34 ? 48.203 19.328 -11.181 1.00 100.09 34 GLY D N 1
ATOM 11674 C CA . GLY D 1 34 ? 48.487 18.780 -12.474 1.00 95.97 34 GLY D CA 1
ATOM 11675 C C . GLY D 1 34 ? 48.410 17.250 -12.454 1.00 92.15 34 GLY D C 1
ATOM 11676 O O . GLY D 1 34 ? 49.329 16.542 -12.870 1.00 93.16 34 GLY D O 1
ATOM 11677 N N . ALA D 1 35 ? 47.287 16.789 -11.945 1.00 86.92 35 ALA D N 1
ATOM 11678 C CA . ALA D 1 35 ? 47.071 15.345 -11.894 1.00 80.84 35 ALA D CA 1
ATOM 11679 C C . ALA D 1 35 ? 47.042 14.863 -13.345 1.00 75.49 35 ALA D C 1
ATOM 11680 O O . ALA D 1 35 ? 46.778 15.658 -14.251 1.00 75.41 35 ALA D O 1
ATOM 11682 N N . THR D 1 36 ? 47.480 13.627 -13.538 1.00 68.13 36 THR D N 1
ATOM 11683 C CA . THR D 1 36 ? 47.515 13.104 -14.904 1.00 61.14 36 THR D CA 1
ATOM 11684 C C . THR D 1 36 ? 46.108 13.140 -15.486 1.00 54.90 36 THR D C 1
ATOM 11685 O O . THR D 1 36 ? 45.221 12.527 -14.900 1.00 55.31 36 THR D O 1
ATOM 11689 N N . THR D 1 37 ? 45.895 13.868 -16.567 1.00 46.43 37 THR D N 1
ATOM 11690 C CA . THR D 1 37 ? 44.564 13.977 -17.145 1.00 38.74 37 THR D CA 1
ATOM 11691 C C . THR D 1 37 ? 44.336 12.892 -18.184 1.00 36.34 37 THR D C 1
ATOM 11692 O O . THR D 1 37 ? 45.247 12.142 -18.516 1.00 34.57 37 THR D O 1
ATOM 11696 N N . GLU D 1 38 ? 43.100 12.759 -18.658 1.00 34.33 38 GLU D N 1
ATOM 11697 C CA . GLU D 1 38 ? 42.755 11.829 -19.725 1.00 32.83 38 GLU D CA 1
ATOM 11698 C C . GLU D 1 38 ? 41.917 12.537 -20.795 1.00 29.22 38 GLU D C 1
ATOM 11699 O O . GLU D 1 38 ? 41.058 13.357 -20.508 1.00 28.35 38 GLU D O 1
ATOM 11705 N N . PRO D 1 39 ? 42.095 12.175 -22.058 1.00 26.53 39 PRO D N 1
ATOM 11706 C CA . PRO D 1 39 ? 41.347 12.733 -23.164 1.00 24.73 39 PRO D CA 1
ATOM 11707 C C . PRO D 1 39 ? 39.885 12.293 -23.186 1.00 23.10 39 PRO D C 1
ATOM 11708 O O . PRO D 1 39 ? 39.559 11.173 -22.787 1.00 20.64 39 PRO D O 1
ATOM 11712 N N . VAL D 1 40 ? 39.020 13.210 -23.620 1.00 21.12 40 VAL D N 1
ATOM 11713 C CA . VAL D 1 40 ? 37.606 12.936 -23.779 1.00 20.90 40 VAL D CA 1
ATOM 11714 C C . VAL D 1 40 ? 37.246 13.228 -25.223 1.00 20.69 40 VAL D C 1
ATOM 11715 O O . VAL D 1 40 ? 37.676 14.235 -25.790 1.00 21.32 40 VAL D O 1
ATOM 11719 N N . PHE D 1 41 ? 36.613 12.253 -25.866 1.00 19.97 41 PHE D N 1
ATOM 11720 C CA . PHE D 1 41 ? 36.499 12.247 -27.329 1.00 19.32 41 PHE D CA 1
ATOM 11721 C C . PHE D 1 41 ? 35.092 12.498 -27.823 1.00 19.81 41 PHE D C 1
ATOM 11722 O O . PHE D 1 41 ? 34.107 12.207 -27.160 1.00 20.25 41 PHE D O 1
ATOM 11730 N N . GLU D 1 42 ? 34.958 12.948 -29.051 1.00 19.70 42 GLU D N 1
ATOM 11731 C CA . GLU D 1 42 ? 33.742 13.020 -29.829 1.00 19.62 42 GLU D CA 1
ATOM 11732 C C . GLU D 1 42 ? 33.685 11.786 -30.746 1.00 19.67 42 GLU D C 1
ATOM 11733 O O . GLU D 1 42 ? 34.499 11.610 -31.653 1.00 20.44 42 GLU D O 1
ATOM 11739 N N . PRO D 1 43 ? 32.778 10.853 -30.474 1.00 18.50 43 PRO D N 1
ATOM 11740 C CA . PRO D 1 43 ? 32.746 9.556 -31.134 1.00 17.36 43 PRO D CA 1
ATOM 11741 C C . PRO D 1 43 ? 32.580 9.606 -32.638 1.00 16.45 43 PRO D C 1
ATOM 11742 O O . PRO D 1 43 ? 33.176 8.791 -33.361 1.00 15.63 43 PRO D O 1
ATOM 11746 N N . ALA D 1 44 ? 31.811 10.529 -33.187 1.00 15.97 44 ALA D N 1
ATOM 11747 C CA . ALA D 1 44 ? 31.607 10.637 -34.624 1.00 16.41 44 ALA D CA 1
ATOM 11748 C C . ALA D 1 44 ? 32.831 11.092 -35.425 1.00 17.23 44 ALA D C 1
ATOM 11749 O O . ALA D 1 44 ? 32.805 11.072 -36.664 1.00 16.91 44 ALA D O 1
ATOM 11751 N N . THR D 1 45 ? 33.884 11.604 -34.792 1.00 17.18 45 THR D N 1
ATOM 11752 C CA . THR D 1 45 ? 34.981 12.241 -35.477 1.00 17.70 45 THR D CA 1
ATOM 11753 C C . THR D 1 45 ? 36.346 11.871 -34.918 1.00 18.42 45 THR D C 1
ATOM 11754 O O . THR D 1 45 ? 37.383 12.065 -35.593 1.00 18.60 45 THR D O 1
ATOM 11758 N N . GLY D 1 46 ? 36.391 11.410 -33.671 1.00 17.59 46 GLY D N 1
ATOM 11759 C CA . GLY D 1 46 ? 37.686 11.064 -33.077 1.00 15.79 46 GLY D CA 1
ATOM 11760 C C . GLY D 1 46 ? 38.409 12.257 -32.493 1.00 16.53 46 GLY D C 1
ATOM 11761 O O . GLY D 1 46 ? 39.475 12.106 -31.889 1.00 17.59 46 GLY D O 1
ATOM 11762 N N . ARG D 1 47 ? 37.845 13.454 -32.499 1.00 17.28 47 ARG D N 1
ATOM 11763 C CA . ARG D 1 47 ? 38.510 14.630 -31.973 1.00 19.47 47 ARG D CA 1
ATOM 11764 C C . ARG D 1 47 ? 38.562 14.571 -30.447 1.00 20.44 47 ARG D C 1
ATOM 11765 O O . ARG D 1 47 ? 37.668 13.998 -29.831 1.00 20.21 47 ARG D O 1
ATOM 11773 N N . VAL D 1 48 ? 39.522 15.268 -29.856 1.00 19.79 48 VAL D N 1
ATOM 11774 C CA . VAL D 1 48 ? 39.578 15.492 -28.425 1.00 20.15 48 VAL D CA 1
ATOM 11775 C C . VAL D 1 48 ? 38.710 16.691 -28.070 1.00 19.75 48 VAL D C 1
ATOM 11776 O O . VAL D 1 48 ? 38.928 17.749 -28.669 1.00 20.01 48 VAL D O 1
ATOM 11780 N N . LEU D 1 49 ? 37.740 16.522 -27.173 1.00 18.88 49 LEU D N 1
ATOM 11781 C CA . LEU D 1 49 ? 36.865 17.625 -26.786 1.00 18.34 49 LEU D CA 1
ATOM 11782 C C . LEU D 1 49 ? 37.468 18.439 -25.626 1.00 18.14 49 LEU D C 1
ATOM 11783 O O . LEU D 1 49 ? 37.171 19.605 -25.416 1.00 16.05 49 LEU D O 1
ATOM 11788 N N . CYS D 1 50 ? 38.242 17.780 -24.774 1.00 18.53 50 CYS D N 1
ATOM 11789 C CA . CYS D 1 50 ? 38.824 18.347 -23.577 1.00 20.12 50 CYS D CA 1
ATOM 11790 C C . CYS D 1 50 ? 39.580 17.268 -22.801 1.00 21.44 50 CYS D C 1
ATOM 11791 O O . CYS D 1 50 ? 39.576 16.123 -23.219 1.00 21.06 50 CYS D O 1
ATOM 11794 N N . GLN D 1 51 ? 40.243 17.610 -21.715 1.00 23.28 51 GLN D N 1
ATOM 11795 C CA . GLN D 1 51 ? 40.887 16.629 -20.853 1.00 25.64 51 GLN D CA 1
ATOM 11796 C C . GLN D 1 51 ? 40.075 16.459 -19.575 1.00 26.59 51 GLN D C 1
ATOM 11797 O O . GLN D 1 51 ? 39.490 17.445 -19.156 1.00 27.98 51 GLN D O 1
ATOM 11803 N N . MET D 1 52 ? 39.945 15.246 -19.045 1.00 25.98 52 MET D N 1
ATOM 11804 C CA . MET D 1 52 ? 39.240 15.041 -17.772 1.00 25.50 52 MET D CA 1
ATOM 11805 C C . MET D 1 52 ? 40.267 15.001 -16.640 1.00 23.74 52 MET D C 1
ATOM 11806 O O . MET D 1 52 ? 41.317 14.389 -16.831 1.00 21.59 52 MET D O 1
ATOM 11811 N N . VAL D 1 53 ? 40.034 15.707 -15.542 1.00 23.05 53 VAL D N 1
ATOM 11812 C CA . VAL D 1 53 ? 41.012 15.810 -14.449 1.00 22.75 53 VAL D CA 1
ATOM 11813 C C . VAL D 1 53 ? 40.400 15.145 -13.224 1.00 21.80 53 VAL D C 1
ATOM 11814 O O . VAL D 1 53 ? 39.430 15.599 -12.650 1.00 19.28 53 VAL D O 1
ATOM 11818 N N . PRO D 1 54 ? 40.907 13.952 -12.915 1.00 21.59 54 PRO D N 1
ATOM 11819 C CA . PRO D 1 54 ? 40.366 13.083 -11.898 1.00 21.52 54 PRO D CA 1
ATOM 11820 C C . PRO D 1 54 ? 40.569 13.509 -10.457 1.00 21.06 54 PRO D C 1
ATOM 11821 O O . PRO D 1 54 ? 41.635 14.006 -10.127 1.00 21.16 54 PRO D O 1
ATOM 11825 N N . CYS D 1 55 ? 39.647 13.110 -9.574 1.00 18.82 55 CYS D N 1
ATOM 11826 C CA . CYS D 1 55 ? 39.714 13.552 -8.192 1.00 17.86 55 CYS D CA 1
ATOM 11827 C C . CYS D 1 55 ? 40.443 12.557 -7.314 1.00 16.97 55 CYS D C 1
ATOM 11828 O O . CYS D 1 55 ? 40.218 11.361 -7.421 1.00 16.80 55 CYS D O 1
ATOM 11831 N N . GLY D 1 56 ? 41.259 13.052 -6.405 1.00 16.28 56 GLY D N 1
ATOM 11832 C CA . GLY D 1 56 ? 41.951 12.213 -5.432 1.00 16.43 56 GLY D CA 1
ATOM 11833 C C . GLY D 1 56 ? 41.181 12.326 -4.115 1.00 17.62 56 GLY D C 1
ATOM 11834 O O . GLY D 1 56 ? 40.042 12.790 -4.127 1.00 17.99 56 GLY D O 1
ATOM 11835 N N . ALA D 1 57 ? 41.755 11.830 -3.036 1.00 17.96 57 ALA D N 1
ATOM 11836 C CA . ALA D 1 57 ? 41.116 11.649 -1.756 1.00 19.97 57 ALA D CA 1
ATOM 11837 C C . ALA D 1 57 ? 40.594 12.927 -1.117 1.00 21.19 57 ALA D C 1
ATOM 11838 O O . ALA D 1 57 ? 39.505 13.033 -0.567 1.00 19.73 57 ALA D O 1
ATOM 11840 N N . GLU D 1 58 ? 41.397 13.966 -1.225 1.00 24.12 58 GLU D N 1
ATOM 11841 C CA . GLU D 1 58 ? 41.146 15.322 -0.751 1.00 26.96 58 GLU D CA 1
ATOM 11842 C C . GLU D 1 58 ? 39.942 15.955 -1.450 1.00 23.40 58 GLU D C 1
ATOM 11843 O O . GLU D 1 58 ? 39.134 16.603 -0.795 1.00 20.02 58 GLU D O 1
ATOM 11849 N N . GLU D 1 59 ? 39.822 15.725 -2.745 1.00 20.78 59 GLU D N 1
ATOM 11850 C CA . GLU D 1 59 ? 38.750 16.270 -3.544 1.00 20.60 59 GLU D CA 1
ATOM 11851 C C . GLU D 1 59 ? 37.408 15.598 -3.241 1.00 18.76 59 GLU D C 1
ATOM 11852 O O . GLU D 1 59 ? 36.420 16.292 -3.038 1.00 16.47 59 GLU D O 1
ATOM 11858 N N . VAL D 1 60 ? 37.426 14.270 -3.173 1.00 17.43 60 VAL D N 1
ATOM 11859 C CA . VAL D 1 60 ? 36.237 13.495 -2.867 1.00 17.90 60 VAL D CA 1
ATOM 11860 C C . VAL D 1 60 ? 35.687 13.876 -1.477 1.00 18.87 60 VAL D C 1
ATOM 11861 O O . VAL D 1 60 ? 34.509 14.185 -1.392 1.00 15.45 60 VAL D O 1
ATOM 11865 N N . ASP D 1 61 ? 36.607 14.078 -0.525 1.00 20.60 61 ASP D N 1
ATOM 11866 C CA . ASP D 1 61 ? 36.231 14.454 0.830 1.00 22.84 61 ASP D CA 1
ATOM 11867 C C . ASP D 1 61 ? 35.590 15.840 0.859 1.00 22.26 61 ASP D C 1
ATOM 11868 O O . ASP D 1 61 ? 34.627 16.059 1.612 1.00 21.08 61 ASP D O 1
ATOM 11873 N N . GLN D 1 62 ? 36.084 16.738 0.004 1.00 21.84 62 GLN D N 1
ATOM 11874 C CA . GLN D 1 62 ? 35.487 18.069 -0.074 1.00 23.20 62 GLN D CA 1
ATOM 11875 C C . GLN D 1 62 ? 34.063 18.005 -0.620 1.00 19.92 62 GLN D C 1
ATOM 11876 O O . GLN D 1 62 ? 33.207 18.778 -0.182 1.00 17.59 62 GLN D O 1
ATOM 11882 N N . ALA D 1 63 ? 33.887 17.192 -1.667 1.00 16.50 63 ALA D N 1
ATOM 11883 C CA . ALA D 1 63 ? 32.582 16.991 -2.260 1.00 15.20 63 ALA D CA 1
ATOM 11884 C C . ALA D 1 63 ? 31.589 16.428 -1.240 1.00 13.77 63 ALA D C 1
ATOM 11885 O O . ALA D 1 63 ? 30.453 16.877 -1.236 1.00 12.45 63 ALA D O 1
ATOM 11887 N N . VAL D 1 64 ? 31.993 15.429 -0.468 1.00 14.52 64 VAL D N 1
ATOM 11888 C CA . VAL D 1 64 ? 31.146 14.764 0.520 1.00 15.50 64 VAL D CA 1
ATOM 11889 C C . VAL D 1 64 ? 30.806 15.700 1.665 1.00 16.05 64 VAL D C 1
ATOM 11890 O O . VAL D 1 64 ? 29.633 15.856 1.974 1.00 14.64 64 VAL D O 1
ATOM 11894 N N . GLN D 1 65 ? 31.789 16.421 2.191 1.00 17.15 65 GLN D N 1
ATOM 11895 C CA . GLN D 1 65 ? 31.516 17.471 3.173 1.00 20.31 65 GLN D CA 1
ATOM 11896 C C . GLN D 1 65 ? 30.508 18.520 2.675 1.00 17.37 65 GLN D C 1
ATOM 11897 O O . GLN D 1 65 ? 29.629 18.887 3.448 1.00 16.32 65 GLN D O 1
ATOM 11903 N N . SER D 1 66 ? 30.611 18.970 1.437 1.00 14.21 66 SER D N 1
ATOM 11904 C CA . SER D 1 66 ? 29.629 19.903 0.888 1.00 12.85 66 SER D CA 1
ATOM 11905 C C . SER D 1 66 ? 28.237 19.270 0.864 1.00 11.04 66 SER D C 1
ATOM 11906 O O . SER D 1 66 ? 27.273 19.919 1.266 1.00 8.65 66 SER D O 1
ATOM 11909 N N . ALA D 1 67 ? 28.135 18.039 0.385 1.00 8.29 67 ALA D N 1
ATOM 11910 C CA . ALA D 1 67 ? 26.886 17.283 0.410 1.00 9.49 67 ALA D CA 1
ATOM 11911 C C . ALA D 1 67 ? 26.279 17.172 1.811 1.00 7.96 67 ALA D C 1
ATOM 11912 O O . ALA D 1 67 ? 25.098 17.433 2.024 1.00 6.58 67 ALA D O 1
ATOM 11914 N N . GLN D 1 68 ? 27.081 16.880 2.814 1.00 9.46 68 GLN D N 1
ATOM 11915 C CA . GLN D 1 68 ? 26.622 16.756 4.198 1.00 12.05 68 GLN D CA 1
ATOM 11916 C C . GLN D 1 68 ? 25.992 18.032 4.750 1.00 11.88 68 GLN D C 1
ATOM 11917 O O . GLN D 1 68 ? 24.877 18.070 5.323 1.00 11.29 68 GLN D O 1
ATOM 11923 N N . ALA D 1 69 ? 26.618 19.178 4.474 1.00 11.36 69 ALA D N 1
ATOM 11924 C CA . ALA D 1 69 ? 26.028 20.452 4.959 1.00 11.01 69 ALA D CA 1
ATOM 11925 C C . ALA D 1 69 ? 24.727 20.751 4.242 1.00 11.44 69 ALA D C 1
ATOM 11926 O O . ALA D 1 69 ? 23.780 21.176 4.904 1.00 12.71 69 ALA D O 1
ATOM 11928 N N . ALA D 1 70 ? 24.614 20.501 2.924 1.00 11.58 70 ALA D N 1
ATOM 11929 C CA . ALA D 1 70 ? 23.288 20.694 2.298 1.00 12.56 70 ALA D CA 1
ATOM 11930 C C . ALA D 1 70 ? 22.242 19.736 2.835 1.00 12.87 70 ALA D C 1
ATOM 11931 O O . ALA D 1 70 ? 21.096 20.117 2.981 1.00 13.91 70 ALA D O 1
ATOM 11933 N N . TYR D 1 71 ? 22.609 18.489 3.114 1.00 13.78 71 TYR D N 1
ATOM 11934 C CA . TYR D 1 71 ? 21.732 17.433 3.630 1.00 14.22 71 TYR D CA 1
ATOM 11935 C C . TYR D 1 71 ? 21.066 17.840 4.932 1.00 13.79 71 TYR D C 1
ATOM 11936 O O . TYR D 1 71 ? 19.883 17.605 5.183 1.00 12.66 71 TYR D O 1
ATOM 11945 N N . LEU D 1 72 ? 21.836 18.478 5.807 1.00 14.97 72 LEU D N 1
ATOM 11946 C CA . LEU D 1 72 ? 21.301 19.009 7.073 1.00 16.18 72 LEU D CA 1
ATOM 11947 C C . LEU D 1 72 ? 20.121 19.943 6.857 1.00 16.04 72 LEU D C 1
ATOM 11948 O O . LEU D 1 72 ? 19.159 19.924 7.630 1.00 14.89 72 LEU D O 1
ATOM 11953 N N . LYS D 1 73 ? 20.122 20.716 5.761 1.00 16.41 73 LYS D N 1
ATOM 11954 C CA . LYS D 1 73 ? 19.014 21.579 5.414 1.00 18.40 73 LYS D CA 1
ATOM 11955 C C . LYS D 1 73 ? 17.886 20.907 4.668 1.00 15.82 73 LYS D C 1
ATOM 11956 O O . LYS D 1 73 ? 16.690 21.109 4.973 1.00 13.71 73 LYS D O 1
ATOM 11962 N N . TRP D 1 74 ? 18.193 20.165 3.591 1.00 13.04 74 TRP D N 1
ATOM 11963 C CA . TRP D 1 74 ? 17.172 19.544 2.733 1.00 10.35 74 TRP D CA 1
ATOM 11964 C C . TRP D 1 74 ? 16.371 18.455 3.418 1.00 11.17 74 TRP D C 1
ATOM 11965 O O . TRP D 1 74 ? 15.146 18.243 3.281 1.00 9.00 74 TRP D O 1
ATOM 11976 N N . SER D 1 75 ? 17.023 17.749 4.351 1.00 12.66 75 SER D N 1
ATOM 11977 C CA . SER D 1 75 ? 16.307 16.703 5.107 1.00 15.04 75 SER D CA 1
ATOM 11978 C C . SER D 1 75 ? 15.346 17.287 6.131 1.00 17.24 75 SER D C 1
ATOM 11979 O O . SER D 1 75 ? 14.454 16.599 6.570 1.00 17.81 75 SER D O 1
ATOM 11982 N N . LYS D 1 76 ? 15.380 18.591 6.389 1.00 20.63 76 LYS D N 1
ATOM 11983 C CA . LYS D 1 76 ? 14.425 19.241 7.282 1.00 23.52 76 LYS D CA 1
ATOM 11984 C C . LYS D 1 76 ? 13.291 19.864 6.482 1.00 20.93 76 LYS D C 1
ATOM 11985 O O . LYS D 1 76 ? 12.317 20.286 7.113 1.00 21.15 76 LYS D O 1
ATOM 11991 N N . MET D 1 77 ? 13.354 19.870 5.160 1.00 17.73 77 MET D N 1
ATOM 11992 C CA . MET D 1 77 ? 12.216 20.277 4.363 1.00 16.47 77 MET D CA 1
ATOM 11993 C C . MET D 1 77 ? 11.256 19.101 4.148 1.00 17.47 77 MET D C 1
ATOM 11994 O O . MET D 1 77 ? 11.677 17.951 3.890 1.00 17.18 77 MET D O 1
ATOM 11999 N N . ALA D 1 78 ? 9.971 19.390 4.190 1.00 15.62 78 ALA D N 1
ATOM 12000 C CA . ALA D 1 78 ? 8.955 18.344 4.043 1.00 14.97 78 ALA D CA 1
ATOM 12001 C C . ALA D 1 78 ? 8.823 17.925 2.586 1.00 13.48 78 ALA D C 1
ATOM 12002 O O . ALA D 1 78 ? 9.390 18.560 1.696 1.00 13.77 78 ALA D O 1
ATOM 12004 N N . GLY D 1 79 ? 8.067 16.878 2.271 1.00 12.23 79 GLY D N 1
ATOM 12005 C CA . GLY D 1 79 ? 7.891 16.380 0.929 1.00 11.47 79 GLY D CA 1
ATOM 12006 C C . GLY D 1 79 ? 7.426 17.452 -0.047 1.00 11.91 79 GLY D C 1
ATOM 12007 O O . GLY D 1 79 ? 7.976 17.681 -1.148 1.00 10.17 79 GLY D O 1
ATOM 12008 N N . ILE D 1 80 ? 6.403 18.159 0.345 1.00 12.47 80 ILE D N 1
ATOM 12009 C CA . ILE D 1 80 ? 5.788 19.266 -0.371 1.00 14.47 80 ILE D CA 1
ATOM 12010 C C . ILE D 1 80 ? 6.727 20.431 -0.610 1.00 13.99 80 ILE D C 1
ATOM 12011 O O . ILE D 1 80 ? 6.661 21.064 -1.653 1.00 13.82 80 ILE D O 1
ATOM 12016 N N . GLU D 1 81 ? 7.721 20.663 0.245 1.00 13.34 81 GLU D N 1
ATOM 12017 C CA . GLU D 1 81 ? 8.717 21.683 0.002 1.00 13.11 81 GLU D CA 1
ATOM 12018 C C . GLU D 1 81 ? 9.817 21.159 -0.922 1.00 12.73 81 GLU D C 1
ATOM 12019 O O . GLU D 1 81 ? 10.343 21.899 -1.760 1.00 12.69 81 GLU D O 1
ATOM 12025 N N . ARG D 1 82 ? 10.210 19.883 -0.835 1.00 10.36 82 ARG D N 1
ATOM 12026 C CA . ARG D 1 82 ? 11.202 19.375 -1.781 1.00 10.31 82 ARG D CA 1
ATOM 12027 C C . ARG D 1 82 ? 10.611 19.279 -3.179 1.00 9.14 82 ARG D C 1
ATOM 12028 O O . ARG D 1 82 ? 11.295 19.564 -4.140 1.00 9.42 82 ARG D O 1
ATOM 12036 N N . SER D 1 83 ? 9.369 18.835 -3.294 1.00 9.38 83 SER D N 1
ATOM 12037 C CA . SER D 1 83 ? 8.655 18.739 -4.533 1.00 11.03 83 SER D CA 1
ATOM 12038 C C . SER D 1 83 ? 8.727 20.011 -5.379 1.00 11.97 83 SER D C 1
ATOM 12039 O O . SER D 1 83 ? 8.785 19.981 -6.602 1.00 11.43 83 SER D O 1
ATOM 12042 N N . ARG D 1 84 ? 8.432 21.172 -4.770 1.00 13.51 84 ARG D N 1
ATOM 12043 C CA . ARG D 1 84 ? 8.321 22.443 -5.476 1.00 13.57 84 ARG D CA 1
ATOM 12044 C C . ARG D 1 84 ? 9.644 22.741 -6.186 1.00 12.35 84 ARG D C 1
ATOM 12045 O O . ARG D 1 84 ? 9.682 23.101 -7.351 1.00 10.06 84 ARG D O 1
ATOM 12053 N N . VAL D 1 85 ? 10.773 22.503 -5.521 1.00 10.34 85 VAL D N 1
ATOM 12054 C CA . VAL D 1 85 ? 12.088 22.726 -6.084 1.00 10.04 85 VAL D CA 1
ATOM 12055 C C . VAL D 1 85 ? 12.398 21.733 -7.215 1.00 11.31 85 VAL D C 1
ATOM 12056 O O . VAL D 1 85 ? 12.816 22.144 -8.313 1.00 10.80 85 VAL D O 1
ATOM 12060 N N . MET D 1 86 ? 12.075 20.453 -6.969 1.00 9.73 86 MET D N 1
ATOM 12061 C CA . MET D 1 86 ? 12.260 19.440 -8.013 1.00 9.83 86 MET D CA 1
ATOM 12062 C C . MET D 1 86 ? 11.430 19.711 -9.252 1.00 8.30 86 MET D C 1
ATOM 12063 O O . MET D 1 86 ? 11.938 19.493 -10.350 1.00 7.97 86 MET D O 1
ATOM 12068 N N . LEU D 1 87 ? 10.204 20.193 -9.117 1.00 8.66 87 LEU D N 1
ATOM 12069 C CA . LEU D 1 87 ? 9.366 20.546 -10.273 1.00 9.64 87 LEU D CA 1
ATOM 12070 C C . LEU D 1 87 ? 9.963 21.686 -11.101 1.00 10.48 87 LEU D C 1
ATOM 12071 O O . LEU D 1 87 ? 9.871 21.693 -12.350 1.00 10.21 87 LEU D O 1
ATOM 12076 N N . GLU D 1 88 ? 10.603 22.642 -10.436 1.00 9.92 88 GLU D N 1
ATOM 12077 C CA . GLU D 1 88 ? 11.286 23.734 -11.123 1.00 11.37 88 GLU D CA 1
ATOM 12078 C C . GLU D 1 88 ? 12.518 23.198 -11.854 1.00 11.51 88 GLU D C 1
ATOM 12079 O O . GLU D 1 88 ? 12.731 23.590 -13.004 1.00 11.14 88 GLU D O 1
ATOM 12085 N N . ALA D 1 89 ? 13.240 22.226 -11.263 1.00 10.08 89 ALA D N 1
ATOM 12086 C CA . ALA D 1 89 ? 14.364 21.625 -12.011 1.00 9.61 89 ALA D CA 1
ATOM 12087 C C . ALA D 1 89 ? 13.879 20.934 -13.288 1.00 9.55 89 ALA D C 1
ATOM 12088 O O . ALA D 1 89 ? 14.508 21.117 -14.334 1.00 10.00 89 ALA D O 1
ATOM 12090 N N . ALA D 1 90 ? 12.771 20.221 -13.244 1.00 9.10 90 ALA D N 1
ATOM 12091 C CA . ALA D 1 90 ? 12.200 19.580 -14.421 1.00 9.53 90 ALA D CA 1
ATOM 12092 C C . ALA D 1 90 ? 11.774 20.606 -15.469 1.00 8.95 90 ALA D C 1
ATOM 12093 O O . ALA D 1 90 ? 12.049 20.416 -16.663 1.00 9.22 90 ALA D O 1
ATOM 12095 N N . ARG D 1 91 ? 11.129 21.689 -15.037 1.00 9.94 91 ARG D N 1
ATOM 12096 C CA . ARG D 1 91 ? 10.778 22.784 -15.949 1.00 10.56 91 ARG D CA 1
ATOM 12097 C C . ARG D 1 91 ? 12.013 23.314 -16.700 1.00 9.78 91 ARG D C 1
ATOM 12098 O O . ARG D 1 91 ? 11.939 23.452 -17.917 1.00 10.16 91 ARG D O 1
ATOM 12106 N N . ILE D 1 92 ? 13.130 23.548 -16.040 1.00 8.55 92 ILE D N 1
ATOM 12107 C CA . ILE D 1 92 ? 14.320 24.091 -16.653 1.00 10.41 92 ILE D CA 1
ATOM 12108 C C . ILE D 1 92 ? 14.963 23.137 -17.663 1.00 12.18 92 ILE D C 1
ATOM 12109 O O . ILE D 1 92 ? 15.321 23.559 -18.777 1.00 11.86 92 ILE D O 1
ATOM 12114 N N . ILE D 1 93 ? 14.950 21.830 -17.384 1.00 11.49 93 ILE D N 1
ATOM 12115 C CA . ILE D 1 93 ? 15.455 20.861 -18.361 1.00 12.24 93 ILE D CA 1
ATOM 12116 C C . ILE D 1 93 ? 14.528 20.838 -19.557 1.00 13.08 93 ILE D C 1
ATOM 12117 O O . ILE D 1 93 ? 15.038 20.800 -20.679 1.00 12.42 93 ILE D O 1
ATOM 12122 N N . ARG D 1 94 ? 13.218 20.881 -19.360 1.00 14.75 94 ARG D N 1
ATOM 12123 C CA . ARG D 1 94 ? 12.266 20.908 -20.444 1.00 17.96 94 ARG D CA 1
ATOM 12124 C C . ARG D 1 94 ? 12.575 22.064 -21.416 1.00 20.12 94 ARG D C 1
ATOM 12125 O O . ARG D 1 94 ? 12.499 21.881 -22.631 1.00 20.68 94 ARG D O 1
ATOM 12133 N N . GLU D 1 95 ? 12.785 23.252 -20.848 1.00 21.08 95 GLU D N 1
ATOM 12134 C CA . GLU D 1 95 ? 13.038 24.445 -21.646 1.00 21.97 95 GLU D CA 1
ATOM 12135 C C . GLU D 1 95 ? 14.338 24.328 -22.434 1.00 20.12 95 GLU D C 1
ATOM 12136 O O . GLU D 1 95 ? 14.426 24.878 -23.536 1.00 20.16 95 GLU D O 1
ATOM 12142 N N . ARG D 1 96 ? 15.361 23.682 -21.882 1.00 16.80 96 ARG D N 1
ATOM 12143 C CA . ARG D 1 96 ? 16.650 23.557 -22.545 1.00 15.98 96 ARG D CA 1
ATOM 12144 C C . ARG D 1 96 ? 16.867 22.168 -23.184 1.00 15.86 96 ARG D C 1
ATOM 12145 O O . ARG D 1 96 ? 17.994 21.760 -23.488 1.00 14.39 96 ARG D O 1
ATOM 12153 N N . ARG D 1 97 ? 15.778 21.449 -23.426 1.00 15.71 97 ARG D N 1
ATOM 12154 C CA . ARG D 1 97 ? 15.775 20.091 -23.913 1.00 17.13 97 ARG D CA 1
ATOM 12155 C C . ARG D 1 97 ? 16.620 19.835 -25.158 1.00 17.09 97 ARG D C 1
ATOM 12156 O O . ARG D 1 97 ? 17.414 18.888 -25.209 1.00 14.76 97 ARG D O 1
ATOM 12164 N N . ASP D 1 98 ? 16.331 20.562 -26.230 1.00 17.41 98 ASP D N 1
ATOM 12165 C CA . ASP D 1 98 ? 17.070 20.424 -27.481 1.00 18.02 98 ASP D CA 1
ATOM 12166 C C . ASP D 1 98 ? 18.535 20.792 -27.326 1.00 16.17 98 ASP D C 1
ATOM 12167 O O . ASP D 1 98 ? 19.378 20.063 -27.852 1.00 15.80 98 ASP D O 1
ATOM 12172 N N . ASN D 1 99 ? 18.920 21.792 -26.563 1.00 15.28 99 ASN D N 1
ATOM 12173 C CA . ASN D 1 99 ? 20.341 22.132 -26.448 1.00 15.55 99 ASN D CA 1
ATOM 12174 C C . ASN D 1 99 ? 21.103 21.070 -25.677 1.00 15.19 99 ASN D C 1
ATOM 12175 O O . ASN D 1 99 ? 22.211 20.646 -26.026 1.00 13.88 99 ASN D O 1
ATOM 12180 N N . ILE D 1 100 ? 20.485 20.593 -24.593 1.00 14.72 100 ILE D N 1
ATOM 12181 C CA . ILE D 1 100 ? 21.093 19.540 -23.781 1.00 13.05 100 ILE D CA 1
ATOM 12182 C C . ILE D 1 100 ? 21.213 18.241 -24.576 1.00 11.65 100 ILE D C 1
ATOM 12183 O O . ILE D 1 100 ? 22.333 17.703 -24.564 1.00 11.44 100 ILE D O 1
ATOM 12188 N N . ALA D 1 101 ? 20.223 17.841 -25.335 1.00 11.16 101 ALA D N 1
ATOM 12189 C CA . ALA D 1 101 ? 20.274 16.673 -26.201 1.00 12.11 101 ALA D CA 1
ATOM 12190 C C . ALA D 1 101 ? 21.435 16.735 -27.196 1.00 13.67 101 ALA D C 1
ATOM 12191 O O . ALA D 1 101 ? 22.164 15.759 -27.410 1.00 14.95 101 ALA D O 1
ATOM 12193 N N . LYS D 1 102 ? 21.633 17.889 -27.826 1.00 15.35 102 LYS D N 1
ATOM 12194 C CA . LYS D 1 102 ? 22.717 18.050 -28.781 1.00 16.69 102 LYS D CA 1
ATOM 12195 C C . LYS D 1 102 ? 24.054 17.803 -28.093 1.00 15.08 102 LYS D C 1
ATOM 12196 O O . LYS D 1 102 ? 24.939 17.130 -28.633 1.00 13.33 102 LYS D O 1
ATOM 12202 N N . LEU D 1 103 ? 24.265 18.510 -26.961 1.00 13.63 103 LEU D N 1
ATOM 12203 C CA . LEU D 1 103 ? 25.552 18.352 -26.287 1.00 14.14 103 LEU D CA 1
ATOM 12204 C C . LEU D 1 103 ? 25.779 16.881 -25.856 1.00 13.52 103 LEU D C 1
ATOM 12205 O O . LEU D 1 103 ? 26.909 16.433 -25.828 1.00 13.19 103 LEU D O 1
ATOM 12210 N N . GLU D 1 104 ? 24.721 16.170 -25.522 1.00 11.80 104 GLU D N 1
ATOM 12211 C CA . GLU D 1 104 ? 24.765 14.783 -25.117 1.00 11.69 104 GLU D CA 1
ATOM 12212 C C . GLU D 1 104 ? 25.207 13.936 -26.305 1.00 11.02 104 GLU D C 1
ATOM 12213 O O . GLU D 1 104 ? 26.144 13.164 -26.172 1.00 11.60 104 GLU D O 1
ATOM 12219 N N . VAL D 1 105 ? 24.679 14.209 -27.510 1.00 10.47 105 VAL D N 1
ATOM 12220 C CA . VAL D 1 105 ? 25.108 13.543 -28.706 1.00 9.58 105 VAL D CA 1
ATOM 12221 C C . VAL D 1 105 ? 26.596 13.711 -28.971 1.00 11.93 105 VAL D C 1
ATOM 12222 O O . VAL D 1 105 ? 27.337 12.734 -29.277 1.00 12.18 105 VAL D O 1
ATOM 12226 N N . ILE D 1 106 ? 27.093 14.928 -28.824 1.00 12.24 106 ILE D N 1
ATOM 12227 C CA . ILE D 1 106 ? 28.484 15.221 -29.179 1.00 12.88 106 ILE D CA 1
ATOM 12228 C C . ILE D 1 106 ? 29.439 14.407 -28.337 1.00 12.84 106 ILE D C 1
ATOM 12229 O O . ILE D 1 106 ? 30.450 13.929 -28.860 1.00 13.24 106 ILE D O 1
ATOM 12234 N N . ASN D 1 107 ? 29.200 14.285 -27.033 1.00 13.05 107 ASN D N 1
ATOM 12235 C CA . ASN D 1 107 ? 30.134 13.508 -26.198 1.00 12.31 107 ASN D CA 1
ATOM 12236 C C . ASN D 1 107 ? 29.914 11.993 -26.303 1.00 13.07 107 ASN D C 1
ATOM 12237 O O . ASN D 1 107 ? 30.874 11.222 -26.183 1.00 11.98 107 ASN D O 1
ATOM 12242 N N . ASN D 1 108 ? 28.657 11.555 -26.364 1.00 13.69 108 ASN D N 1
ATOM 12243 C CA . ASN D 1 108 ? 28.339 10.132 -26.260 1.00 14.22 108 ASN D CA 1
ATOM 12244 C C . ASN D 1 108 ? 28.258 9.424 -27.614 1.00 14.44 108 ASN D C 1
ATOM 12245 O O . ASN D 1 108 ? 28.456 8.207 -27.649 1.00 14.30 108 ASN D O 1
ATOM 12250 N N . GLY D 1 109 ? 27.796 10.079 -28.672 1.00 15.01 109 GLY D N 1
ATOM 12251 C CA . GLY D 1 109 ? 27.817 9.507 -30.017 1.00 14.17 109 GLY D CA 1
ATOM 12252 C C . GLY D 1 109 ? 26.466 9.015 -30.507 1.00 14.52 109 GLY D C 1
ATOM 12253 O O . GLY D 1 109 ? 26.364 8.721 -31.709 1.00 14.36 109 GLY D O 1
ATOM 12254 N N . LYS D 1 110 ? 25.441 8.904 -29.645 1.00 12.26 110 LYS D N 1
ATOM 12255 C CA . LYS D 1 110 ? 24.147 8.364 -30.082 1.00 11.67 110 LYS D CA 1
ATOM 12256 C C . LYS D 1 110 ? 23.372 9.422 -30.875 1.00 10.80 110 LYS D C 1
ATOM 12257 O O . LYS D 1 110 ? 23.736 10.604 -30.831 1.00 9.46 110 LYS D O 1
ATOM 12263 N N . THR D 1 111 ? 22.365 9.019 -31.624 1.00 9.62 111 THR D N 1
ATOM 12264 C CA . THR D 1 111 ? 21.671 9.916 -32.534 1.00 12.14 111 THR D CA 1
ATOM 12265 C C . THR D 1 111 ? 20.821 10.935 -31.784 1.00 13.73 111 THR D C 1
ATOM 12266 O O . THR D 1 111 ? 20.279 10.603 -30.709 1.00 12.58 111 THR D O 1
ATOM 12270 N N . ILE D 1 112 ? 20.564 12.117 -32.369 1.00 15.50 112 ILE D N 1
ATOM 12271 C CA . ILE D 1 112 ? 19.713 13.087 -31.708 1.00 15.82 112 ILE D CA 1
ATOM 12272 C C . ILE D 1 112 ? 18.307 12.479 -31.620 1.00 14.98 112 ILE D C 1
ATOM 12273 O O . ILE D 1 112 ? 17.572 12.910 -30.728 1.00 13.82 112 ILE D O 1
ATOM 12278 N N . THR D 1 113 ? 17.889 11.701 -32.617 1.00 14.35 113 THR D N 1
ATOM 12279 C CA . THR D 1 113 ? 16.567 11.064 -32.485 1.00 15.48 113 THR D CA 1
ATOM 12280 C C . THR D 1 113 ? 16.419 10.320 -31.144 1.00 15.30 113 THR D C 1
ATOM 12281 O O . THR D 1 113 ? 15.441 10.505 -30.432 1.00 14.14 113 THR D O 1
ATOM 12285 N N . GLU D 1 114 ? 17.425 9.549 -30.741 1.00 14.33 114 GLU D N 1
ATOM 12286 C CA . GLU D 1 114 ? 17.394 8.865 -29.465 1.00 14.43 114 GLU D CA 1
ATOM 12287 C C . GLU D 1 114 ? 17.650 9.857 -28.330 1.00 14.15 114 GLU D C 1
ATOM 12288 O O . GLU D 1 114 ? 16.978 9.717 -27.306 1.00 13.84 114 GLU D O 1
ATOM 12294 N N . ALA D 1 115 ? 18.572 10.800 -28.468 1.00 12.65 115 ALA D N 1
ATOM 12295 C CA . ALA D 1 115 ? 18.950 11.651 -27.354 1.00 13.01 115 ALA D CA 1
ATOM 12296 C C . ALA D 1 115 ? 17.780 12.457 -26.829 1.00 14.31 115 ALA D C 1
ATOM 12297 O O . ALA D 1 115 ? 17.732 12.707 -25.629 1.00 14.65 115 ALA D O 1
ATOM 12299 N N . GLU D 1 116 ? 16.901 12.938 -27.684 1.00 14.57 116 GLU D N 1
ATOM 12300 C CA . GLU D 1 116 ? 15.729 13.688 -27.297 1.00 15.88 116 GLU D CA 1
ATOM 12301 C C . GLU D 1 116 ? 14.855 12.851 -26.362 1.00 16.23 116 GLU D C 1
ATOM 12302 O O . GLU D 1 116 ? 14.406 13.393 -25.347 1.00 13.03 116 GLU D O 1
ATOM 12308 N N . TYR D 1 117 ? 14.650 11.559 -26.643 1.00 15.32 117 TYR D N 1
ATOM 12309 C CA . TYR D 1 117 ? 13.948 10.679 -25.729 1.00 16.67 117 TYR D CA 1
ATOM 12310 C C . TYR D 1 117 ? 14.697 10.549 -24.406 1.00 15.23 117 TYR D C 1
ATOM 12311 O O . TYR D 1 117 ? 14.032 10.543 -23.385 1.00 14.32 117 TYR D O 1
ATOM 12320 N N . ASP D 1 118 ? 16.027 10.498 -24.398 1.00 13.92 118 ASP D N 1
ATOM 12321 C CA . ASP D 1 118 ? 16.790 10.384 -23.172 1.00 13.38 118 ASP D CA 1
ATOM 12322 C C . ASP D 1 118 ? 16.527 11.596 -22.264 1.00 13.78 118 ASP D C 1
ATOM 12323 O O . ASP D 1 118 ? 16.387 11.502 -21.044 1.00 12.45 118 ASP D O 1
ATOM 12328 N N . ILE D 1 119 ? 16.489 12.788 -22.908 1.00 12.31 119 ILE D N 1
ATOM 12329 C CA . ILE D 1 119 ? 16.463 14.023 -22.118 1.00 11.66 119 ILE D CA 1
ATOM 12330 C C . ILE D 1 119 ? 15.053 14.270 -21.596 1.00 10.53 119 ILE D C 1
ATOM 12331 O O . ILE D 1 119 ? 14.872 14.569 -20.429 1.00 9.13 119 ILE D O 1
ATOM 12336 N N . ASP D 1 120 ? 14.058 13.830 -22.356 1.00 10.77 120 ASP D N 1
ATOM 12337 C CA . ASP D 1 120 ? 12.673 13.800 -21.911 1.00 11.99 120 ASP D CA 1
ATOM 12338 C C . ASP D 1 120 ? 12.490 12.814 -20.769 1.00 11.77 120 ASP D C 1
ATOM 12339 O O . ASP D 1 120 ? 11.865 13.171 -19.764 1.00 12.02 120 ASP D O 1
ATOM 12344 N N . ALA D 1 121 ? 13.045 11.599 -20.865 1.00 10.12 121 ALA D N 1
ATOM 12345 C CA . ALA D 1 121 ? 12.986 10.679 -19.737 1.00 10.53 121 ALA D CA 1
ATOM 12346 C C . ALA D 1 121 ? 13.599 11.340 -18.488 1.00 9.94 121 ALA D C 1
ATOM 12347 O O . ALA D 1 121 ? 13.106 11.067 -17.381 1.00 9.49 121 ALA D O 1
ATOM 12349 N N . ALA D 1 122 ? 14.718 12.079 -18.637 1.00 8.45 122 ALA D N 1
ATOM 12350 C CA . ALA D 1 122 ? 15.356 12.634 -17.448 1.00 8.96 122 ALA D CA 1
ATOM 12351 C C . ALA D 1 122 ? 14.429 13.649 -16.743 1.00 8.90 122 ALA D C 1
ATOM 12352 O O . ALA D 1 122 ? 14.299 13.584 -15.508 1.00 7.26 122 ALA D O 1
ATOM 12354 N N . TRP D 1 123 ? 13.800 14.553 -17.514 1.00 9.21 123 TRP D N 1
ATOM 12355 C CA . TRP D 1 123 ? 12.913 15.487 -16.802 1.00 10.94 123 TRP D CA 1
ATOM 12356 C C . TRP D 1 123 ? 11.656 14.772 -16.295 1.00 11.70 123 TRP D C 1
ATOM 12357 O O . TRP D 1 123 ? 11.171 15.141 -15.204 1.00 12.58 123 TRP D O 1
ATOM 12368 N N . GLN D 1 124 ? 11.084 13.824 -16.994 1.00 12.69 124 GLN D N 1
ATOM 12369 C CA . GLN D 1 124 ? 9.923 13.084 -16.519 1.00 15.49 124 GLN D CA 1
ATOM 12370 C C . GLN D 1 124 ? 10.224 12.305 -15.243 1.00 12.03 124 GLN D C 1
ATOM 12371 O O . GLN D 1 124 ? 9.354 12.303 -14.366 1.00 11.09 124 GLN D O 1
ATOM 12377 N N . CYS D 1 125 ? 11.428 11.786 -15.069 1.00 10.41 125 CYS D N 1
ATOM 12378 C CA . CYS D 1 125 ? 11.781 11.041 -13.857 1.00 10.67 125 CYS D CA 1
ATOM 12379 C C . CYS D 1 125 ? 11.875 12.000 -12.671 1.00 9.32 125 CYS D C 1
ATOM 12380 O O . CYS D 1 125 ? 11.303 11.751 -11.613 1.00 9.55 125 CYS D O 1
ATOM 12383 N N . ILE D 1 126 ? 12.433 13.183 -12.857 1.00 8.03 126 ILE D N 1
ATOM 12384 C CA . ILE D 1 126 ? 12.479 14.225 -11.821 1.00 8.01 126 ILE D CA 1
ATOM 12385 C C . ILE D 1 126 ? 11.069 14.704 -11.446 1.00 8.51 126 ILE D C 1
ATOM 12386 O O . ILE D 1 126 ? 10.718 14.761 -10.262 1.00 8.23 126 ILE D O 1
ATOM 12391 N N . GLU D 1 127 ? 10.235 14.903 -12.442 1.00 7.29 127 GLU D N 1
ATOM 12392 C CA . GLU D 1 127 ? 8.847 15.240 -12.177 1.00 9.74 127 GLU D CA 1
ATOM 12393 C C . GLU D 1 127 ? 8.070 14.115 -11.496 1.00 8.73 127 GLU D C 1
ATOM 12394 O O . GLU D 1 127 ? 7.174 14.394 -10.695 1.00 6.25 127 GLU D O 1
ATOM 12400 N N . TYR D 1 128 ? 8.346 12.849 -11.805 1.00 8.36 128 TYR D N 1
ATOM 12401 C CA . TYR D 1 128 ? 7.653 11.711 -11.174 1.00 7.82 128 TYR D CA 1
ATOM 12402 C C . TYR D 1 128 ? 8.002 11.587 -9.701 1.00 7.41 128 TYR D C 1
ATOM 12403 O O . TYR D 1 128 ? 7.110 11.498 -8.825 1.00 6.89 128 TYR D O 1
ATOM 12412 N N . TYR D 1 129 ? 9.267 11.776 -9.340 1.00 6.76 129 TYR D N 1
ATOM 12413 C CA . TYR D 1 129 ? 9.716 11.636 -7.956 1.00 6.62 129 TYR D CA 1
ATOM 12414 C C . TYR D 1 129 ? 9.362 12.858 -7.107 1.00 7.59 129 TYR D C 1
ATOM 12415 O O . TYR D 1 129 ? 9.019 12.725 -5.921 1.00 7.54 129 TYR D O 1
ATOM 12424 N N . ALA D 1 130 ? 9.301 14.021 -7.726 1.00 5.24 130 ALA D N 1
ATOM 12425 C CA . ALA D 1 130 ? 8.728 15.219 -7.111 1.00 6.36 130 ALA D CA 1
ATOM 12426 C C . ALA D 1 130 ? 7.291 14.950 -6.652 1.00 5.88 130 ALA D C 1
ATOM 12427 O O . ALA D 1 130 ? 6.866 15.385 -5.571 1.00 5.43 130 ALA D O 1
ATOM 12429 N N . GLY D 1 131 ? 6.515 14.357 -7.548 1.00 5.84 131 GLY D N 1
ATOM 12430 C CA . GLY D 1 131 ? 5.141 13.972 -7.278 1.00 7.53 131 GLY D CA 1
ATOM 12431 C C . GLY D 1 131 ? 5.012 12.955 -6.147 1.00 8.95 131 GLY D C 1
ATOM 12432 O O . GLY D 1 131 ? 4.024 13.024 -5.363 1.00 8.65 131 GLY D O 1
ATOM 12433 N N . LEU D 1 132 ? 5.999 12.080 -5.982 1.00 8.55 132 LEU D N 1
ATOM 12434 C CA . LEU D 1 132 ? 5.969 11.102 -4.887 1.00 9.62 132 LEU D CA 1
ATOM 12435 C C . LEU D 1 132 ? 6.375 11.683 -3.552 1.00 9.02 132 LEU D C 1
ATOM 12436 O O . LEU D 1 132 ? 5.937 11.232 -2.496 1.00 9.96 132 LEU D O 1
ATOM 12441 N N . ALA D 1 133 ? 7.254 12.698 -3.515 1.00 7.49 133 ALA D N 1
ATOM 12442 C CA . ALA D 1 133 ? 7.751 13.255 -2.252 1.00 6.26 133 ALA D CA 1
ATOM 12443 C C . ALA D 1 133 ? 6.733 13.600 -1.196 1.00 7.52 133 ALA D C 1
ATOM 12444 O O . ALA D 1 133 ? 6.865 13.167 -0.034 1.00 8.01 133 ALA D O 1
ATOM 12446 N N . PRO D 1 134 ? 5.623 14.277 -1.443 1.00 8.77 134 PRO D N 1
ATOM 12447 C CA . PRO D 1 134 ? 4.565 14.524 -0.445 1.00 9.11 134 PRO D CA 1
ATOM 12448 C C . PRO D 1 134 ? 3.682 13.340 -0.038 1.00 9.88 134 PRO D C 1
ATOM 12449 O O . PRO D 1 134 ? 2.709 13.398 0.749 1.00 9.78 134 PRO D O 1
ATOM 12453 N N . THR D 1 135 ? 3.922 12.204 -0.660 1.00 10.27 135 THR D N 1
ATOM 12454 C CA . THR D 1 135 ? 3.199 10.923 -0.490 1.00 9.24 135 THR D CA 1
ATOM 12455 C C . THR D 1 135 ? 3.981 10.036 0.450 1.00 9.45 135 THR D C 1
ATOM 12456 O O . THR D 1 135 ? 3.453 9.084 1.030 1.00 8.59 135 THR D O 1
ATOM 12460 N N . LEU D 1 136 ? 5.286 10.254 0.575 1.00 8.66 136 LEU D N 1
ATOM 12461 C CA . LEU D 1 136 ? 6.183 9.474 1.395 1.00 10.22 136 LEU D CA 1
ATOM 12462 C C . LEU D 1 136 ? 5.637 9.330 2.807 1.00 10.76 136 LEU D C 1
ATOM 12463 O O . LEU D 1 136 ? 5.377 10.363 3.447 1.00 10.87 136 LEU D O 1
ATOM 12468 N N . SER D 1 137 ? 5.597 8.094 3.330 1.00 10.14 137 SER D N 1
ATOM 12469 C CA . SER D 1 137 ? 5.146 7.917 4.715 1.00 9.39 137 SER D CA 1
ATOM 12470 C C . SER D 1 137 ? 5.449 6.540 5.313 1.00 8.68 137 SER D C 1
ATOM 12471 O O . SER D 1 137 ? 5.912 5.662 4.584 1.00 6.63 137 SER D O 1
ATOM 12474 N N . GLY D 1 138 ? 5.351 6.451 6.623 1.00 8.02 138 GLY D N 1
ATOM 12475 C CA . GLY D 1 138 ? 5.452 5.214 7.389 1.00 7.74 138 GLY D CA 1
ATOM 12476 C C . GLY D 1 138 ? 4.032 4.760 7.755 1.00 7.11 138 GLY D C 1
ATOM 12477 O O . GLY D 1 138 ? 3.027 5.206 7.191 1.00 5.93 138 GLY D O 1
ATOM 12478 N N . GLN D 1 139 ? 3.902 3.965 8.804 1.00 8.32 139 GLN D N 1
ATOM 12479 C CA . GLN D 1 139 ? 2.625 3.456 9.270 1.00 7.39 139 GLN D CA 1
ATOM 12480 C C . GLN D 1 139 ? 2.260 3.932 10.674 1.00 6.13 139 GLN D C 1
ATOM 12481 O O . GLN D 1 139 ? 3.126 4.429 11.380 1.00 4.70 139 GLN D O 1
ATOM 12487 N N . HIS D 1 140 ? 1.011 3.687 11.058 1.00 5.78 140 HIS D N 1
ATOM 12488 C CA . HIS D 1 140 ? 0.554 3.797 12.442 1.00 7.13 140 HIS D CA 1
ATOM 12489 C C . HIS D 1 140 ? -0.156 2.485 12.793 1.00 9.01 140 HIS D C 1
ATOM 12490 O O . HIS D 1 140 ? -1.070 2.087 12.036 1.00 8.43 140 HIS D O 1
ATOM 12497 N N . ILE D 1 141 ? 0.283 1.785 13.816 1.00 9.23 141 ILE D N 1
ATOM 12498 C CA . ILE D 1 141 ? -0.292 0.474 14.134 1.00 11.43 141 ILE D CA 1
ATOM 12499 C C . ILE D 1 141 ? -0.697 0.338 15.612 1.00 10.75 141 ILE D C 1
ATOM 12500 O O . ILE D 1 141 ? 0.157 0.452 16.504 1.00 7.74 141 ILE D O 1
ATOM 12505 N N . GLN D 1 142 ? -1.929 -0.131 15.844 1.00 11.52 142 GLN D N 1
ATOM 12506 C CA . GLN D 1 142 ? -2.380 -0.248 17.238 1.00 15.46 142 GLN D CA 1
ATOM 12507 C C . GLN D 1 142 ? -1.913 -1.558 17.856 1.00 15.65 142 GLN D C 1
ATOM 12508 O O . GLN D 1 142 ? -2.087 -2.594 17.186 1.00 15.13 142 GLN D O 1
ATOM 12514 N N . LEU D 1 143 ? -1.304 -1.556 19.020 1.00 14.60 143 LEU D N 1
ATOM 12515 C CA . LEU D 1 143 ? -0.713 -2.773 19.593 1.00 14.05 143 LEU D CA 1
ATOM 12516 C C . LEU D 1 143 ? -1.522 -3.226 20.809 1.00 15.30 143 LEU D C 1
ATOM 12517 O O . LEU D 1 143 ? -2.358 -2.489 21.339 1.00 14.63 143 LEU D O 1
ATOM 12522 N N . PRO D 1 144 ? -1.312 -4.455 21.272 1.00 16.90 144 PRO D N 1
ATOM 12523 C CA . PRO D 1 144 ? -2.003 -5.014 22.412 1.00 19.17 144 PRO D CA 1
ATOM 12524 C C . PRO D 1 144 ? -1.831 -4.213 23.693 1.00 22.95 144 PRO D C 1
ATOM 12525 O O . PRO D 1 144 ? -0.759 -3.652 23.971 1.00 23.99 144 PRO D O 1
ATOM 12529 N N . GLY D 1 145 ? -2.973 -3.959 24.348 1.00 25.30 145 GLY D N 1
ATOM 12530 C CA . GLY D 1 145 ? -2.967 -3.310 25.657 1.00 26.93 145 GLY D CA 1
ATOM 12531 C C . GLY D 1 145 ? -2.750 -1.811 25.612 1.00 26.97 145 GLY D C 1
ATOM 12532 O O . GLY D 1 145 ? -2.034 -1.246 26.452 1.00 28.48 145 GLY D O 1
ATOM 12533 N N . GLY D 1 146 ? -3.272 -1.155 24.579 1.00 25.63 146 GLY D N 1
ATOM 12534 C CA . GLY D 1 146 ? -3.150 0.278 24.451 1.00 23.36 146 GLY D CA 1
ATOM 12535 C C . GLY D 1 146 ? -1.876 0.885 23.920 1.00 20.07 146 GLY D C 1
ATOM 12536 O O . GLY D 1 146 ? -1.901 2.091 23.597 1.00 21.91 146 GLY D O 1
ATOM 12537 N N . ALA D 1 147 ? -0.772 0.189 23.809 1.00 16.03 147 ALA D N 1
ATOM 12538 C CA . ALA D 1 147 ? 0.448 0.742 23.239 1.00 13.18 147 ALA D CA 1
ATOM 12539 C C . ALA D 1 147 ? 0.223 0.986 21.755 1.00 11.77 147 ALA D C 1
ATOM 12540 O O . ALA D 1 147 ? -0.730 0.447 21.146 1.00 11.01 147 ALA D O 1
ATOM 12542 N N . PHE D 1 148 ? 1.069 1.745 21.075 1.00 10.70 148 PHE D N 1
ATOM 12543 C CA . PHE D 1 148 ? 0.936 1.875 19.613 1.00 9.18 148 PHE D CA 1
ATOM 12544 C C . PHE D 1 148 ? 2.326 2.114 19.049 1.00 9.36 148 PHE D C 1
ATOM 12545 O O . PHE D 1 148 ? 3.194 2.387 19.881 1.00 10.67 148 PHE D O 1
ATOM 12553 N N . ALA D 1 149 ? 2.568 1.751 17.784 1.00 8.08 149 ALA D N 1
ATOM 12554 C CA . ALA D 1 149 ? 3.849 2.058 17.165 1.00 8.72 149 ALA D CA 1
ATOM 12555 C C . ALA D 1 149 ? 3.649 2.893 15.888 1.00 9.18 149 ALA D C 1
ATOM 12556 O O . ALA D 1 149 ? 2.575 2.886 15.263 1.00 8.57 149 ALA D O 1
ATOM 12558 N N . TYR D 1 150 ? 4.684 3.566 15.418 1.00 9.27 150 TYR D N 1
ATOM 12559 C CA . TYR D 1 150 ? 4.594 4.312 14.158 1.00 8.92 150 TYR D CA 1
ATOM 12560 C C . TYR D 1 150 ? 5.960 4.146 13.498 1.00 9.48 150 TYR D C 1
ATOM 12561 O O . TYR D 1 150 ? 6.907 3.869 14.216 1.00 10.22 150 TYR D O 1
ATOM 12570 N N . THR D 1 151 ? 6.015 4.125 12.164 1.00 8.39 151 THR D N 1
ATOM 12571 C CA . THR D 1 151 ? 7.354 4.182 11.542 1.00 7.84 151 THR D CA 1
ATOM 12572 C C . THR D 1 151 ? 7.535 5.529 10.829 1.00 8.79 151 THR D C 1
ATOM 12573 O O . THR D 1 151 ? 6.627 6.081 10.220 1.00 8.69 151 THR D O 1
ATOM 12577 N N . ARG D 1 152 ? 8.700 6.150 10.931 1.00 8.48 152 ARG D N 1
ATOM 12578 C CA . ARG D 1 152 ? 9.041 7.356 10.184 1.00 8.79 152 ARG D CA 1
ATOM 12579 C C . ARG D 1 152 ? 9.883 6.895 8.969 1.00 9.44 152 ARG D C 1
ATOM 12580 O O . ARG D 1 152 ? 10.882 6.128 9.102 1.00 8.31 152 ARG D O 1
ATOM 12588 N N . ARG D 1 153 ? 9.495 7.414 7.809 1.00 8.45 153 ARG D N 1
ATOM 12589 C CA . ARG D 1 153 ? 10.305 7.163 6.606 1.00 9.90 153 ARG D CA 1
ATOM 12590 C C . ARG D 1 153 ? 11.378 8.236 6.462 1.00 10.03 153 ARG D C 1
ATOM 12591 O O . ARG D 1 153 ? 11.087 9.385 6.164 1.00 10.74 153 ARG D O 1
ATOM 12599 N N . GLU D 1 154 ? 12.638 7.907 6.786 1.00 9.63 154 GLU D N 1
ATOM 12600 C CA . GLU D 1 154 ? 13.703 8.895 6.849 1.00 9.14 154 GLU D CA 1
ATOM 12601 C C . GLU D 1 154 ? 14.694 8.729 5.696 1.00 10.29 154 GLU D C 1
ATOM 12602 O O . GLU D 1 154 ? 14.932 7.614 5.226 1.00 9.78 154 GLU D O 1
ATOM 12608 N N . PRO D 1 155 ? 15.404 9.797 5.362 1.00 10.29 155 PRO D N 1
ATOM 12609 C CA . PRO D 1 155 ? 16.496 9.775 4.407 1.00 9.24 155 PRO D CA 1
ATOM 12610 C C . PRO D 1 155 ? 17.677 8.984 4.912 1.00 7.87 155 PRO D C 1
ATOM 12611 O O . PRO D 1 155 ? 17.741 8.657 6.111 1.00 7.32 155 PRO D O 1
ATOM 12615 N N . LEU D 1 156 ? 18.621 8.703 4.024 1.00 7.27 156 LEU D N 1
ATOM 12616 C CA . LEU D 1 156 ? 19.819 7.952 4.385 1.00 7.57 156 LEU D CA 1
ATOM 12617 C C . LEU D 1 156 ? 20.936 8.888 4.795 1.00 8.23 156 LEU D C 1
ATOM 12618 O O . LEU D 1 156 ? 21.588 8.619 5.808 1.00 7.64 156 LEU D O 1
ATOM 12623 N N . GLY D 1 157 ? 21.232 9.876 3.946 1.00 8.84 157 GLY D N 1
ATOM 12624 C CA . GLY D 1 157 ? 22.376 10.769 4.210 1.00 9.36 157 GLY D CA 1
ATOM 12625 C C . GLY D 1 157 ? 23.013 11.206 2.895 1.00 10.32 157 GLY D C 1
ATOM 12626 O O . GLY D 1 157 ? 22.325 11.713 2.013 1.00 11.44 157 GLY D O 1
ATOM 12627 N N . VAL D 1 158 ? 24.325 11.048 2.752 1.00 9.16 158 VAL D N 1
ATOM 12628 C CA . VAL D 1 158 ? 24.979 11.369 1.489 1.00 9.83 158 VAL D CA 1
ATOM 12629 C C . VAL D 1 158 ? 25.024 10.107 0.610 1.00 9.46 158 VAL D C 1
ATOM 12630 O O . VAL D 1 158 ? 25.496 9.096 1.111 1.00 8.98 158 VAL D O 1
ATOM 12634 N N . CYS D 1 159 ? 24.362 10.092 -0.512 1.00 8.59 159 CYS D N 1
ATOM 12635 C CA . CYS D 1 159 ? 24.341 8.949 -1.397 1.00 9.42 159 CYS D CA 1
ATOM 12636 C C . CYS D 1 159 ? 25.332 9.157 -2.536 1.00 9.92 159 CYS D C 1
ATOM 12637 O O . CYS D 1 159 ? 25.295 10.246 -3.137 1.00 10.27 159 CYS D O 1
ATOM 12640 N N . ALA D 1 160 ? 26.106 8.149 -2.888 1.00 9.59 160 ALA D N 1
ATOM 12641 C CA . ALA D 1 160 ? 27.046 8.239 -3.988 1.00 10.57 160 ALA D CA 1
ATOM 12642 C C . ALA D 1 160 ? 26.559 7.460 -5.195 1.00 11.16 160 ALA D C 1
ATOM 12643 O O . ALA D 1 160 ? 26.196 6.294 -5.066 1.00 11.39 160 ALA D O 1
ATOM 12645 N N . GLY D 1 161 ? 26.605 8.038 -6.396 1.00 10.88 161 GLY D N 1
ATOM 12646 C CA . GLY D 1 161 ? 26.235 7.310 -7.608 1.00 9.54 161 GLY D CA 1
ATOM 12647 C C . GLY D 1 161 ? 27.464 7.188 -8.499 1.00 11.19 161 GLY D C 1
ATOM 12648 O O . GLY D 1 161 ? 28.245 8.137 -8.675 1.00 10.80 161 GLY D O 1
ATOM 12649 N N . ILE D 1 162 ? 27.723 5.985 -9.001 1.00 10.76 162 ILE D N 1
ATOM 12650 C CA . ILE D 1 162 ? 28.800 5.748 -9.963 1.00 10.78 162 ILE D CA 1
ATOM 12651 C C . ILE D 1 162 ? 28.183 5.306 -11.297 1.00 11.78 162 ILE D C 1
ATOM 12652 O O . ILE D 1 162 ? 27.326 4.417 -11.288 1.00 9.97 162 ILE D O 1
ATOM 12657 N N . LEU D 1 163 ? 28.323 6.142 -12.326 1.00 12.33 163 LEU D N 1
ATOM 12658 C CA . LEU D 1 163 ? 27.504 6.066 -13.525 1.00 13.20 163 LEU D CA 1
ATOM 12659 C C . LEU D 1 163 ? 28.236 5.460 -14.712 1.00 13.85 163 LEU D C 1
ATOM 12660 O O . LEU D 1 163 ? 29.458 5.435 -14.777 1.00 13.05 163 LEU D O 1
ATOM 12665 N N . ALA D 1 164 ? 27.458 5.125 -15.737 1.00 15.35 164 ALA D N 1
ATOM 12666 C CA . ALA D 1 164 ? 27.984 4.565 -16.971 1.00 15.89 164 ALA D CA 1
ATOM 12667 C C . ALA D 1 164 ? 27.916 5.607 -18.081 1.00 15.33 164 ALA D C 1
ATOM 12668 O O . ALA D 1 164 ? 27.262 6.648 -17.946 1.00 13.47 164 ALA D O 1
ATOM 12670 N N . TRP D 1 165 ? 28.506 5.259 -19.239 1.00 13.50 165 TRP D N 1
ATOM 12671 C CA . TRP D 1 165 ? 28.681 6.256 -20.301 1.00 13.32 165 TRP D CA 1
ATOM 12672 C C . TRP D 1 165 ? 27.645 6.125 -21.393 1.00 12.12 165 TRP D C 1
ATOM 12673 O O . TRP D 1 165 ? 27.631 6.952 -22.314 1.00 10.83 165 TRP D O 1
ATOM 12684 N N . ASN D 1 166 ? 26.793 5.099 -21.284 1.00 11.08 166 ASN D N 1
ATOM 12685 C CA . ASN D 1 166 ? 25.845 4.902 -22.420 1.00 11.62 166 ASN D CA 1
ATOM 12686 C C . ASN D 1 166 ? 24.646 5.840 -22.388 1.00 10.80 166 ASN D C 1
ATOM 12687 O O . ASN D 1 166 ? 23.973 6.047 -23.434 1.00 9.02 166 ASN D O 1
ATOM 12692 N N . TYR D 1 167 ? 24.189 6.320 -21.229 1.00 10.64 167 TYR D N 1
ATOM 12693 C CA . TYR D 1 167 ? 23.027 7.212 -21.076 1.00 10.56 167 TYR D CA 1
ATOM 12694 C C . TYR D 1 167 ? 23.361 8.272 -20.011 1.00 11.75 167 TYR D C 1
ATOM 12695 O O . TYR D 1 167 ? 22.852 8.236 -18.866 1.00 11.33 167 TYR D O 1
ATOM 12704 N N . PRO D 1 168 ? 24.400 9.066 -20.250 1.00 11.70 168 PRO D N 1
ATOM 12705 C CA . PRO D 1 168 ? 24.994 9.934 -19.266 1.00 11.94 168 PRO D CA 1
ATOM 12706 C C . PRO D 1 168 ? 24.039 10.852 -18.521 1.00 11.68 168 PRO D C 1
ATOM 12707 O O . PRO D 1 168 ? 24.147 10.864 -17.287 1.00 11.23 168 PRO D O 1
ATOM 12711 N N . PHE D 1 169 ? 23.246 11.645 -19.237 1.00 10.84 169 PHE D N 1
ATOM 12712 C CA . PHE D 1 169 ? 22.421 12.630 -18.543 1.00 11.56 169 PHE D CA 1
ATOM 12713 C C . PHE D 1 169 ? 21.254 11.915 -17.859 1.00 12.41 169 PHE D C 1
ATOM 12714 O O . PHE D 1 169 ? 20.834 12.319 -16.755 1.00 11.66 169 PHE D O 1
ATOM 12722 N N . MET D 1 170 ? 20.630 10.992 -18.607 1.00 11.78 170 MET D N 1
ATOM 12723 C CA . MET D 1 170 ? 19.487 10.246 -18.101 1.00 12.34 170 MET D CA 1
ATOM 12724 C C . MET D 1 170 ? 19.812 9.452 -16.839 1.00 12.74 170 MET D C 1
ATOM 12725 O O . MET D 1 170 ? 19.024 9.454 -15.883 1.00 11.61 170 MET D O 1
ATOM 12730 N N . ILE D 1 171 ? 20.904 8.698 -16.812 1.00 13.40 171 ILE D N 1
ATOM 12731 C CA . ILE D 1 171 ? 21.265 7.911 -15.653 1.00 15.92 171 ILE D CA 1
ATOM 12732 C C . ILE D 1 171 ? 21.646 8.823 -14.486 1.00 14.17 171 ILE D C 1
ATOM 12733 O O . ILE D 1 171 ? 21.237 8.488 -13.374 1.00 12.04 171 ILE D O 1
ATOM 12738 N N . ALA D 1 172 ? 22.290 9.977 -14.668 1.00 11.91 172 ALA D N 1
ATOM 12739 C CA . ALA D 1 172 ? 22.516 10.890 -13.532 1.00 10.84 172 ALA D CA 1
ATOM 12740 C C . ALA D 1 172 ? 21.187 11.327 -12.871 1.00 10.55 172 ALA D C 1
ATOM 12741 O O . ALA D 1 172 ? 20.991 11.323 -11.651 1.00 9.41 172 ALA D O 1
ATOM 12743 N N . ALA D 1 173 ? 20.183 11.613 -13.674 1.00 8.68 173 ALA D N 1
ATOM 12744 C CA . ALA D 1 173 ? 18.845 11.945 -13.280 1.00 9.70 173 ALA D CA 1
ATOM 12745 C C . ALA D 1 173 ? 18.124 10.793 -12.595 1.00 11.19 173 ALA D C 1
ATOM 12746 O O . ALA D 1 173 ? 17.540 10.992 -11.506 1.00 12.28 173 ALA D O 1
ATOM 12748 N N . TRP D 1 174 ? 18.151 9.608 -13.199 1.00 10.54 174 TRP D N 1
ATOM 12749 C CA . TRP D 1 174 ? 17.597 8.425 -12.544 1.00 13.31 174 TRP D CA 1
ATOM 12750 C C . TRP D 1 174 ? 18.156 8.161 -11.150 1.00 13.36 174 TRP D C 1
ATOM 12751 O O . TRP D 1 174 ? 17.380 7.566 -10.399 1.00 13.68 174 TRP D O 1
ATOM 12762 N N . LYS D 1 175 ? 19.374 8.512 -10.810 1.00 11.89 175 LYS D N 1
ATOM 12763 C CA . LYS D 1 175 ? 19.840 8.353 -9.440 1.00 13.70 175 LYS D CA 1
ATOM 12764 C C . LYS D 1 175 ? 19.628 9.600 -8.577 1.00 14.45 175 LYS D C 1
ATOM 12765 O O . LYS D 1 175 ? 19.217 9.432 -7.418 1.00 14.71 175 LYS D O 1
ATOM 12771 N N . CYS D 1 176 ? 19.688 10.800 -9.173 1.00 12.63 176 CYS D N 1
ATOM 12772 C CA . CYS D 1 176 ? 19.397 12.023 -8.389 1.00 11.50 176 CYS D CA 1
ATOM 12773 C C . CYS D 1 176 ? 17.944 12.118 -7.972 1.00 10.24 176 CYS D C 1
ATOM 12774 O O . CYS D 1 176 ? 17.642 12.563 -6.863 1.00 10.87 176 CYS D O 1
ATOM 12777 N N . ALA D 1 177 ? 16.985 11.744 -8.811 1.00 8.09 177 ALA D N 1
ATOM 12778 C CA . ALA D 1 177 ? 15.578 12.023 -8.581 1.00 8.04 177 ALA D CA 1
ATOM 12779 C C . ALA D 1 177 ? 15.010 11.339 -7.355 1.00 8.87 177 ALA D C 1
ATOM 12780 O O . ALA D 1 177 ? 14.641 12.081 -6.408 1.00 8.12 177 ALA D O 1
ATOM 12782 N N . PRO D 1 178 ? 15.049 10.007 -7.225 1.00 7.37 178 PRO D N 1
ATOM 12783 C CA . PRO D 1 178 ? 14.630 9.298 -6.038 1.00 6.66 178 PRO D CA 1
ATOM 12784 C C . PRO D 1 178 ? 15.448 9.657 -4.819 1.00 6.98 178 PRO D C 1
ATOM 12785 O O . PRO D 1 178 ? 14.884 9.918 -3.752 1.00 7.62 178 PRO D O 1
ATOM 12789 N N . ALA D 1 179 ? 16.749 9.937 -4.936 1.00 5.92 179 ALA D N 1
ATOM 12790 C CA . ALA D 1 179 ? 17.544 10.311 -3.771 1.00 6.07 179 ALA D CA 1
ATOM 12791 C C . ALA D 1 179 ? 17.085 11.631 -3.180 1.00 7.06 179 ALA D C 1
ATOM 12792 O O . ALA D 1 179 ? 16.998 11.843 -1.959 1.00 7.90 179 ALA D O 1
ATOM 12794 N N . LEU D 1 180 ? 16.901 12.613 -4.057 1.00 7.77 180 LEU D N 1
ATOM 12795 C CA . LEU D 1 180 ? 16.457 13.945 -3.656 1.00 8.24 180 LEU D CA 1
ATOM 12796 C C . LEU D 1 180 ? 15.022 13.978 -3.134 1.00 6.46 180 LEU D C 1
ATOM 12797 O O . LEU D 1 180 ? 14.786 14.528 -2.062 1.00 5.38 180 LEU D O 1
ATOM 12802 N N . ALA D 1 181 ? 14.090 13.317 -3.798 1.00 4.71 181 ALA D N 1
ATOM 12803 C CA . ALA D 1 181 ? 12.733 13.206 -3.303 1.00 6.04 181 ALA D CA 1
ATOM 12804 C C . ALA D 1 181 ? 12.692 12.672 -1.860 1.00 6.15 181 ALA D C 1
ATOM 12805 O O . ALA D 1 181 ? 11.824 13.102 -1.119 1.00 4.88 181 ALA D O 1
ATOM 12807 N N . CYS D 1 182 ? 13.494 11.640 -1.548 1.00 6.80 182 CYS D N 1
ATOM 12808 C CA . CYS D 1 182 ? 13.556 11.051 -0.219 1.00 7.66 182 CYS D CA 1
ATOM 12809 C C . CYS D 1 182 ? 14.363 11.841 0.801 1.00 9.17 182 CYS D C 1
ATOM 12810 O O . CYS D 1 182 ? 14.485 11.467 1.972 1.00 8.37 182 CYS D O 1
ATOM 12813 N N . GLY D 1 183 ? 14.938 13.004 0.452 1.00 8.92 183 GLY D N 1
ATOM 12814 C CA . GLY D 1 183 ? 15.567 13.886 1.402 1.00 6.97 183 GLY D CA 1
ATOM 12815 C C . GLY D 1 183 ? 17.082 13.766 1.509 1.00 8.21 183 GLY D C 1
ATOM 12816 O O . GLY D 1 183 ? 17.657 14.284 2.472 1.00 5.66 183 GLY D O 1
ATOM 12817 N N . ASN D 1 184 ? 17.732 12.992 0.621 1.00 7.58 184 ASN D N 1
ATOM 12818 C CA . ASN D 1 184 ? 19.178 12.819 0.683 1.00 8.49 184 ASN D CA 1
ATOM 12819 C C . ASN D 1 184 ? 19.919 13.943 -0.057 1.00 9.39 184 ASN D C 1
ATOM 12820 O O . ASN D 1 184 ? 19.327 14.665 -0.875 1.00 7.45 184 ASN D O 1
ATOM 12825 N N . ALA D 1 185 ? 21.236 13.983 0.126 1.00 9.53 185 ALA D N 1
ATOM 12826 C CA . ALA D 1 185 ? 22.166 14.771 -0.659 1.00 10.69 185 ALA D CA 1
ATOM 12827 C C . ALA D 1 185 ? 22.928 13.818 -1.591 1.00 12.65 185 ALA D C 1
ATOM 12828 O O . ALA D 1 185 ? 22.905 12.581 -1.346 1.00 12.33 185 ALA D O 1
ATOM 12830 N N . VAL D 1 186 ? 23.527 14.292 -2.689 1.00 12.24 186 VAL D N 1
ATOM 12831 C CA . VAL D 1 186 ? 24.116 13.361 -3.663 1.00 11.26 186 VAL D CA 1
ATOM 12832 C C . VAL D 1 186 ? 25.483 13.814 -4.164 1.00 13.02 186 VAL D C 1
ATOM 12833 O O . VAL D 1 186 ? 25.697 14.989 -4.464 1.00 13.47 186 VAL D O 1
ATOM 12837 N N . VAL D 1 187 ? 26.428 12.882 -4.290 1.00 12.44 187 VAL D N 1
ATOM 12838 C CA . VAL D 1 187 ? 27.715 13.054 -4.921 1.00 11.39 187 VAL D CA 1
ATOM 12839 C C . VAL D 1 187 ? 27.773 12.002 -6.045 1.00 12.41 187 VAL D C 1
ATOM 12840 O O . VAL D 1 187 ? 27.689 10.783 -5.719 1.00 13.65 187 VAL D O 1
ATOM 12844 N N . PHE D 1 188 ? 27.875 12.373 -7.311 1.00 12.66 188 PHE D N 1
ATOM 12845 C CA . PHE D 1 188 ? 27.947 11.350 -8.357 1.00 13.59 188 PHE D CA 1
ATOM 12846 C C . PHE D 1 188 ? 29.227 11.563 -9.185 1.00 14.76 188 PHE D C 1
ATOM 12847 O O . PHE D 1 188 ? 29.818 12.637 -9.173 1.00 13.74 188 PHE D O 1
ATOM 12855 N N . LYS D 1 189 ? 29.656 10.503 -9.858 1.00 14.26 189 LYS D N 1
ATOM 12856 C CA . LYS D 1 189 ? 30.862 10.392 -10.648 1.00 13.52 189 LYS D CA 1
ATOM 12857 C C . LYS D 1 189 ? 30.560 9.875 -12.043 1.00 13.38 189 LYS D C 1
ATOM 12858 O O . LYS D 1 189 ? 30.338 8.699 -12.237 1.00 13.36 189 LYS D O 1
ATOM 12864 N N . PRO D 1 190 ? 30.516 10.744 -13.038 1.00 13.69 190 PRO D N 1
ATOM 12865 C CA . PRO D 1 190 ? 30.236 10.309 -14.412 1.00 13.64 190 PRO D CA 1
ATOM 12866 C C . PRO D 1 190 ? 31.303 9.293 -14.822 1.00 13.36 190 PRO D C 1
ATOM 12867 O O . PRO D 1 190 ? 32.429 9.313 -14.266 1.00 13.13 190 PRO D O 1
ATOM 12871 N N . SER D 1 191 ? 31.010 8.489 -15.835 1.00 12.67 191 SER D N 1
ATOM 12872 C CA . SER D 1 191 ? 32.094 7.834 -16.553 1.00 13.48 191 SER D CA 1
ATOM 12873 C C . SER D 1 191 ? 33.074 8.903 -17.021 1.00 13.74 191 SER D C 1
ATOM 12874 O O . SER D 1 191 ? 32.666 9.991 -17.462 1.00 10.67 191 SER D O 1
ATOM 12877 N N . PRO D 1 192 ? 34.372 8.617 -16.958 1.00 14.65 192 PRO D N 1
ATOM 12878 C CA . PRO D 1 192 ? 35.416 9.532 -17.399 1.00 15.07 192 PRO D CA 1
ATOM 12879 C C . PRO D 1 192 ? 35.441 9.737 -18.895 1.00 15.41 192 PRO D C 1
ATOM 12880 O O . PRO D 1 192 ? 35.941 10.805 -19.307 1.00 15.42 192 PRO D O 1
ATOM 12884 N N . MET D 1 193 ? 34.742 8.936 -19.673 1.00 14.74 193 MET D N 1
ATOM 12885 C CA . MET D 1 193 ? 34.548 9.135 -21.090 1.00 16.45 193 MET D CA 1
ATOM 12886 C C . MET D 1 193 ? 33.444 10.117 -21.405 1.00 16.53 193 MET D C 1
ATOM 12887 O O . MET D 1 193 ? 33.384 10.689 -22.495 1.00 15.66 193 MET D O 1
ATOM 12892 N N . THR D 1 194 ? 32.492 10.311 -20.475 1.00 16.66 194 THR D N 1
ATOM 12893 C CA . THR D 1 194 ? 31.352 11.204 -20.659 1.00 14.98 194 THR D CA 1
ATOM 12894 C C . THR D 1 194 ? 31.102 12.123 -19.449 1.00 15.87 194 THR D C 1
ATOM 12895 O O . THR D 1 194 ? 30.064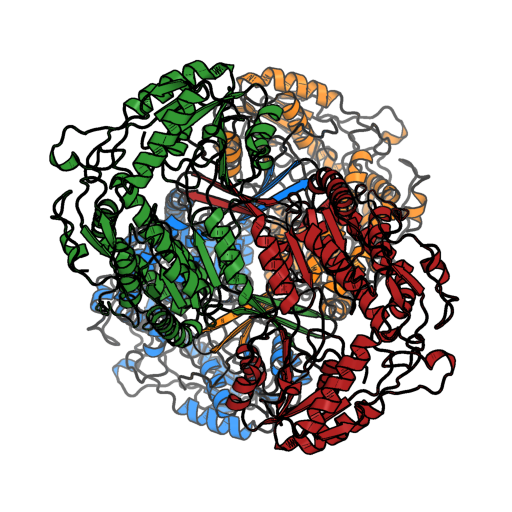 12.142 -18.794 1.00 15.84 194 THR D O 1
ATOM 12899 N N . PRO D 1 195 ? 32.025 13.035 -19.169 1.00 15.18 195 PRO D N 1
ATOM 12900 C CA . PRO D 1 195 ? 31.988 13.828 -17.965 1.00 14.80 195 PRO D CA 1
ATOM 12901 C C . PRO D 1 195 ? 31.168 15.115 -18.076 1.00 14.65 195 PRO D C 1
ATOM 12902 O O . PRO D 1 195 ? 30.871 15.635 -16.982 1.00 13.97 195 PRO D O 1
ATOM 12906 N N . VAL D 1 196 ? 30.780 15.531 -19.286 1.00 14.64 196 VAL D N 1
ATOM 12907 C CA . VAL D 1 196 ? 30.329 16.942 -19.355 1.00 14.51 196 VAL D CA 1
ATOM 12908 C C . VAL D 1 196 ? 28.853 17.196 -19.124 1.00 14.90 196 VAL D C 1
ATOM 12909 O O . VAL D 1 196 ? 28.574 18.139 -18.344 1.00 15.30 196 VAL D O 1
ATOM 12913 N N . THR D 1 197 ? 27.874 16.429 -19.541 1.00 14.87 197 THR D N 1
ATOM 12914 C CA . THR D 1 197 ? 26.477 16.823 -19.328 1.00 14.87 197 THR D CA 1
ATOM 12915 C C . THR D 1 197 ? 26.027 16.657 -17.882 1.00 16.10 197 THR D C 1
ATOM 12916 O O . THR D 1 197 ? 25.090 17.343 -17.397 1.00 15.56 197 THR D O 1
ATOM 12920 N N . GLY D 1 198 ? 26.694 15.776 -17.151 1.00 14.90 198 GLY D N 1
ATOM 12921 C CA . GLY D 1 198 ? 26.377 15.581 -15.735 1.00 15.61 198 GLY D CA 1
ATOM 12922 C C . GLY D 1 198 ? 26.469 16.867 -14.911 1.00 14.22 198 GLY D C 1
ATOM 12923 O O . GLY D 1 198 ? 25.596 17.058 -14.034 1.00 12.88 198 GLY D O 1
ATOM 12924 N N . VAL D 1 199 ? 27.472 17.726 -15.165 1.00 13.47 199 VAL D N 1
ATOM 12925 C CA . VAL D 1 199 ? 27.536 18.956 -14.352 1.00 13.17 199 VAL D CA 1
ATOM 12926 C C . VAL D 1 199 ? 26.488 19.963 -14.756 1.00 12.30 199 VAL D C 1
ATOM 12927 O O . VAL D 1 199 ? 25.979 20.603 -13.834 1.00 12.99 199 VAL D O 1
ATOM 12931 N N . ILE D 1 200 ? 25.875 19.910 -15.920 1.00 11.27 200 ILE D N 1
ATOM 12932 C CA . ILE D 1 200 ? 24.702 20.711 -16.261 1.00 11.41 200 ILE D CA 1
ATOM 12933 C C . ILE D 1 200 ? 23.521 20.326 -15.369 1.00 11.66 200 ILE D C 1
ATOM 12934 O O . ILE D 1 200 ? 22.866 21.221 -14.815 1.00 10.04 200 ILE D O 1
ATOM 12939 N N . LEU D 1 201 ? 23.246 19.016 -15.203 1.00 11.54 201 LEU D N 1
ATOM 12940 C CA . LEU D 1 201 ? 22.152 18.632 -14.292 1.00 10.88 201 LEU D CA 1
ATOM 12941 C C . LEU D 1 201 ? 22.385 19.259 -12.913 1.00 10.30 201 LEU D C 1
ATOM 12942 O O . LEU D 1 201 ? 21.442 19.748 -12.284 1.00 10.16 201 LEU D O 1
ATOM 12947 N N . ALA D 1 202 ? 23.617 19.133 -12.379 1.00 9.03 202 ALA D N 1
ATOM 12948 C CA . ALA D 1 202 ? 23.902 19.611 -11.047 1.00 9.77 202 ALA D CA 1
ATOM 12949 C C . ALA D 1 202 ? 23.772 21.134 -10.943 1.00 10.19 202 ALA D C 1
ATOM 12950 O O . ALA D 1 202 ? 23.228 21.616 -9.935 1.00 9.22 202 ALA D O 1
ATOM 12952 N N . GLU D 1 203 ? 24.161 21.869 -11.977 1.00 10.40 203 GLU D N 1
ATOM 12953 C CA . GLU D 1 203 ? 23.849 23.316 -12.013 1.00 11.63 203 GLU D CA 1
ATOM 12954 C C . GLU D 1 203 ? 22.364 23.620 -12.065 1.00 11.37 203 GLU D C 1
ATOM 12955 O O . GLU D 1 203 ? 21.903 24.521 -11.373 1.00 12.73 203 GLU D O 1
ATOM 12961 N N . ILE D 1 204 ? 21.569 22.882 -12.849 1.00 10.85 204 ILE D N 1
ATOM 12962 C CA . ILE D 1 204 ? 20.132 23.117 -12.913 1.00 9.28 204 ILE D CA 1
ATOM 12963 C C . ILE D 1 204 ? 19.445 22.866 -11.587 1.00 10.67 204 ILE D C 1
ATOM 12964 O O . ILE D 1 204 ? 18.585 23.689 -11.177 1.00 11.00 204 ILE D O 1
ATOM 12969 N N . PHE D 1 205 ? 19.854 21.878 -10.778 1.00 10.72 205 PHE D N 1
ATOM 12970 C CA . PHE D 1 205 ? 19.215 21.744 -9.441 1.00 11.31 205 PHE D CA 1
ATOM 12971 C C . PHE D 1 205 ? 19.441 22.990 -8.577 1.00 11.55 205 PHE D C 1
ATOM 12972 O O . PHE D 1 205 ? 18.593 23.419 -7.800 1.00 10.33 205 PHE D O 1
ATOM 12980 N N . HIS D 1 206 ? 20.664 23.553 -8.663 1.00 12.71 206 HIS D N 1
ATOM 12981 C CA . HIS D 1 206 ? 21.016 24.769 -7.927 1.00 12.55 206 HIS D CA 1
ATOM 12982 C C . HIS D 1 206 ? 20.222 25.978 -8.406 1.00 12.87 206 HIS D C 1
ATOM 12983 O O . HIS D 1 206 ? 19.636 26.724 -7.605 1.00 11.95 206 HIS D O 1
ATOM 12990 N N . GLU D 1 207 ? 20.034 26.070 -9.726 1.00 12.80 207 GLU D N 1
ATOM 12991 C CA . GLU D 1 207 ? 19.176 27.109 -10.271 1.00 15.33 207 GLU D CA 1
ATOM 12992 C C . GLU D 1 207 ? 17.743 26.979 -9.741 1.00 14.68 207 GLU D C 1
ATOM 12993 O O . GLU D 1 207 ? 17.075 27.982 -9.599 1.00 14.13 207 GLU D O 1
ATOM 12999 N N . ALA D 1 208 ? 17.268 25.758 -9.601 1.00 12.66 208 ALA D N 1
ATOM 13000 C CA . ALA D 1 208 ? 15.927 25.452 -9.147 1.00 12.15 208 ALA D CA 1
ATOM 13001 C C . ALA D 1 208 ? 15.783 25.767 -7.670 1.00 11.37 208 ALA D C 1
ATOM 13002 O O . ALA D 1 208 ? 14.664 25.681 -7.225 1.00 11.07 208 ALA D O 1
ATOM 13004 N N . GLY D 1 209 ? 16.833 25.900 -6.885 1.00 12.13 209 GLY D N 1
ATOM 13005 C CA . GLY D 1 209 ? 16.714 26.326 -5.502 1.00 12.41 209 GLY D CA 1
ATOM 13006 C C . GLY D 1 209 ? 17.136 25.340 -4.437 1.00 13.45 209 GLY D C 1
ATOM 13007 O O . GLY D 1 209 ? 16.822 25.481 -3.253 1.00 13.08 209 GLY D O 1
ATOM 13008 N N . VAL D 1 210 ? 17.877 24.309 -4.813 1.00 13.71 210 VAL D N 1
ATOM 13009 C CA . VAL D 1 210 ? 18.365 23.291 -3.847 1.00 14.33 210 VAL D CA 1
ATOM 13010 C C . VAL D 1 210 ? 19.362 23.975 -2.916 1.00 15.21 210 VAL D C 1
ATOM 13011 O O . VAL D 1 210 ? 20.125 24.869 -3.334 1.00 13.69 210 VAL D O 1
ATOM 13015 N N . PRO D 1 211 ? 19.373 23.629 -1.641 1.00 14.67 211 PRO D N 1
ATOM 13016 C CA . PRO D 1 211 ? 20.376 24.087 -0.705 1.00 14.69 211 PRO D CA 1
ATOM 13017 C C . PRO D 1 211 ? 21.759 23.872 -1.282 1.00 14.73 211 PRO D C 1
ATOM 13018 O O . PRO D 1 211 ? 22.108 22.768 -1.756 1.00 15.50 211 PRO D O 1
ATOM 13022 N N . VAL D 1 212 ? 22.574 24.916 -1.283 1.00 14.24 212 VAL D N 1
ATOM 13023 C CA . VAL D 1 212 ? 23.908 24.901 -1.856 1.00 14.78 212 VAL D CA 1
ATOM 13024 C C . VAL D 1 212 ? 24.718 23.694 -1.444 1.00 13.94 212 VAL D C 1
ATOM 13025 O O . VAL D 1 212 ? 25.024 23.494 -0.271 1.00 13.66 212 VAL D O 1
ATOM 13029 N N . GLY D 1 213 ? 25.211 23.004 -2.489 1.00 13.53 213 GLY D N 1
ATOM 13030 C CA . GLY D 1 213 ? 26.018 21.799 -2.309 1.00 11.77 213 GLY D CA 1
ATOM 13031 C C . GLY D 1 213 ? 25.212 20.514 -2.253 1.00 11.65 213 GLY D C 1
ATOM 13032 O O . GLY D 1 213 ? 25.821 19.477 -1.956 1.00 12.61 213 GLY D O 1
ATOM 13033 N N . LEU D 1 214 ? 23.913 20.505 -2.534 1.00 11.67 214 LEU D N 1
ATOM 13034 C CA . LEU D 1 214 ? 23.097 19.304 -2.439 1.00 11.42 214 LEU D CA 1
ATOM 13035 C C . LEU D 1 214 ? 23.521 18.242 -3.461 1.00 13.04 214 LEU D C 1
ATOM 13036 O O . LEU D 1 214 ? 23.434 17.043 -3.195 1.00 12.81 214 LEU D O 1
ATOM 13041 N N . VAL D 1 215 ? 23.785 18.658 -4.701 1.00 12.65 215 VAL D N 1
ATOM 13042 C CA . VAL D 1 215 ? 24.167 17.754 -5.789 1.00 10.70 215 VAL D CA 1
ATOM 13043 C C . VAL D 1 215 ? 25.589 18.120 -6.223 1.00 11.89 215 VAL D C 1
ATOM 13044 O O . VAL D 1 215 ? 25.919 19.218 -6.666 1.00 12.51 215 VAL D O 1
ATOM 13048 N N . ASN D 1 216 ? 26.539 17.216 -6.073 1.00 11.35 216 ASN D N 1
ATOM 13049 C CA . ASN D 1 216 ? 27.937 17.395 -6.394 1.00 11.52 216 ASN D CA 1
ATOM 13050 C C . ASN D 1 216 ? 28.479 16.420 -7.444 1.00 11.77 216 ASN D C 1
ATOM 13051 O O . ASN D 1 216 ? 28.046 15.286 -7.577 1.00 10.91 216 ASN D O 1
ATOM 13056 N N . VAL D 1 217 ? 29.533 16.852 -8.163 1.00 11.59 217 VAL D N 1
ATOM 13057 C CA . VAL D 1 217 ? 30.080 15.996 -9.241 1.00 11.34 217 VAL D CA 1
ATOM 13058 C C . VAL D 1 217 ? 31.574 15.834 -9.058 1.00 12.15 217 VAL D C 1
ATOM 13059 O O . VAL D 1 217 ? 32.280 16.834 -8.921 1.00 11.77 217 VAL D O 1
ATOM 13063 N N . VAL D 1 218 ? 32.073 14.596 -8.980 1.00 11.44 218 VAL D N 1
ATOM 13064 C CA . VAL D 1 218 ? 33.504 14.355 -8.926 1.00 11.54 218 VAL D CA 1
ATOM 13065 C C . VAL D 1 218 ? 33.823 13.469 -10.139 1.00 13.56 218 VAL D C 1
ATOM 13066 O O . VAL D 1 218 ? 33.044 12.532 -10.408 1.00 13.73 218 VAL D O 1
ATOM 13070 N N . GLN D 1 219 ? 34.821 13.892 -10.906 1.00 12.95 219 GLN D N 1
ATOM 13071 C CA . GLN D 1 219 ? 35.192 13.147 -12.099 1.00 14.60 219 GLN D CA 1
ATOM 13072 C C . GLN D 1 219 ? 36.341 12.183 -11.752 1.00 15.27 219 GLN D C 1
ATOM 13073 O O . GLN D 1 219 ? 37.107 12.478 -10.843 1.00 14.72 219 GLN D O 1
ATOM 13079 N N . GLY D 1 220 ? 36.527 11.139 -12.565 1.00 15.98 220 GLY D N 1
ATOM 13080 C CA . GLY D 1 220 ? 37.704 10.272 -12.393 1.00 16.58 220 GLY D CA 1
ATOM 13081 C C . GLY D 1 220 ? 37.314 8.838 -12.769 1.00 16.79 220 GLY D C 1
ATOM 13082 O O . GLY D 1 220 ? 36.201 8.581 -13.222 1.00 16.35 220 GLY D O 1
ATOM 13083 N N . GLY D 1 221 ? 38.239 7.910 -12.575 1.00 17.95 221 GLY D N 1
ATOM 13084 C CA . GLY D 1 221 ? 38.068 6.511 -12.950 1.00 18.36 221 GLY D CA 1
ATOM 13085 C C . GLY D 1 221 ? 37.898 5.612 -11.743 1.00 20.46 221 GLY D C 1
ATOM 13086 O O . GLY D 1 221 ? 37.361 6.021 -10.710 1.00 20.32 221 GLY D O 1
ATOM 13087 N N . ALA D 1 222 ? 38.512 4.426 -11.787 1.00 21.19 222 ALA D N 1
ATOM 13088 C CA . ALA D 1 222 ? 38.361 3.430 -10.726 1.00 22.69 222 ALA D CA 1
ATOM 13089 C C . ALA D 1 222 ? 38.791 3.923 -9.353 1.00 23.14 222 ALA D C 1
ATOM 13090 O O . ALA D 1 222 ? 38.043 3.730 -8.377 1.00 23.12 222 ALA D O 1
ATOM 13092 N N . GLU D 1 223 ? 39.938 4.567 -9.262 1.00 23.25 223 GLU D N 1
ATOM 13093 C CA . GLU D 1 223 ? 40.414 5.134 -7.997 1.00 25.59 223 GLU D CA 1
ATOM 13094 C C . GLU D 1 223 ? 39.475 6.179 -7.381 1.00 21.71 223 GLU D C 1
ATOM 13095 O O . GLU D 1 223 ? 39.265 6.157 -6.165 1.00 19.52 223 GLU D O 1
ATOM 13101 N N . THR D 1 224 ? 38.878 7.035 -8.201 1.00 19.03 224 THR D N 1
ATOM 13102 C CA . THR D 1 224 ? 37.930 8.027 -7.711 1.00 17.34 224 THR D CA 1
ATOM 13103 C C . THR D 1 224 ? 36.666 7.304 -7.222 1.00 17.35 224 THR D C 1
ATOM 13104 O O . THR D 1 224 ? 36.121 7.632 -6.153 1.00 16.68 224 THR D O 1
ATOM 13108 N N . GLY D 1 225 ? 36.237 6.284 -7.960 1.00 16.25 225 GLY D N 1
ATOM 13109 C CA . GLY D 1 225 ? 35.121 5.432 -7.595 1.00 17.13 225 GLY D CA 1
ATOM 13110 C C . GLY D 1 225 ? 35.328 4.664 -6.288 1.00 17.12 225 GLY D C 1
ATOM 13111 O O . GLY D 1 225 ? 34.444 4.536 -5.437 1.00 17.04 225 GLY D O 1
ATOM 13112 N N . SER D 1 226 ? 36.564 4.229 -6.061 1.00 15.93 226 SER D N 1
ATOM 13113 C CA . SER D 1 226 ? 36.925 3.506 -4.850 1.00 16.05 226 SER D CA 1
ATOM 13114 C C . SER D 1 226 ? 36.877 4.420 -3.637 1.00 15.86 226 SER D C 1
ATOM 13115 O O . SER D 1 226 ? 36.318 4.029 -2.588 1.00 14.95 226 SER D O 1
ATOM 13118 N N . LEU D 1 227 ? 37.379 5.640 -3.798 1.00 15.73 227 LEU D N 1
ATOM 13119 C CA . LEU D 1 227 ? 37.315 6.595 -2.688 1.00 16.05 227 LEU D CA 1
ATOM 13120 C C . LEU D 1 227 ? 35.901 6.861 -2.194 1.00 15.69 227 LEU D C 1
ATOM 13121 O O . LEU D 1 227 ? 35.687 6.971 -0.996 1.00 14.84 227 LEU D O 1
ATOM 13126 N N . LEU D 1 228 ? 34.921 6.931 -3.070 1.00 14.62 228 LEU D N 1
ATOM 13127 C CA . LEU D 1 228 ? 33.517 7.054 -2.711 1.00 14.93 228 LEU D CA 1
ATOM 13128 C C . LEU D 1 228 ? 33.028 5.824 -1.952 1.00 15.75 228 LEU D C 1
ATOM 13129 O O . LEU D 1 228 ? 32.458 5.988 -0.864 1.00 14.63 228 LEU D O 1
ATOM 13134 N N . CYS D 1 229 ? 33.383 4.635 -2.454 1.00 15.49 229 CYS D N 1
ATOM 13135 C CA . CYS D 1 229 ? 32.983 3.398 -1.801 1.00 16.17 229 CYS D CA 1
ATOM 13136 C C . CYS D 1 229 ? 33.516 3.259 -0.386 1.00 16.94 229 CYS D C 1
ATOM 13137 O O . CYS D 1 229 ? 32.960 2.516 0.417 1.00 17.37 229 CYS D O 1
ATOM 13140 N N . HIS D 1 230 ? 34.701 3.810 -0.139 1.00 17.32 230 HIS D N 1
ATOM 13141 C CA . HIS D 1 230 ? 35.406 3.680 1.113 1.00 18.43 230 HIS D CA 1
ATOM 13142 C C . HIS D 1 230 ? 35.111 4.855 2.038 1.00 17.70 230 HIS D C 1
ATOM 13143 O O . HIS D 1 230 ? 35.640 4.816 3.148 1.00 18.72 230 HIS D O 1
ATOM 13150 N N . HIS D 1 231 ? 34.527 5.930 1.517 1.00 17.22 231 HIS D N 1
ATOM 13151 C CA . HIS D 1 231 ? 34.381 7.125 2.369 1.00 16.38 231 HIS D CA 1
ATOM 13152 C C . HIS D 1 231 ? 33.482 6.804 3.561 1.00 17.40 231 HIS D C 1
ATOM 13153 O O . HIS D 1 231 ? 32.351 6.345 3.436 1.00 17.59 231 HIS D O 1
ATOM 13160 N N . PRO D 1 232 ? 33.933 7.130 4.771 1.00 18.49 232 PRO D N 1
ATOM 13161 C CA . PRO D 1 232 ? 33.209 6.873 6.000 1.00 18.12 232 PRO D CA 1
ATOM 13162 C C . PRO D 1 232 ? 31.938 7.662 6.202 1.00 17.76 232 PRO D C 1
ATOM 13163 O O . PRO D 1 232 ? 31.108 7.269 7.020 1.00 16.83 232 PRO D O 1
ATOM 13167 N N . ASN D 1 233 ? 31.735 8.782 5.510 1.00 17.57 233 ASN D N 1
ATOM 13168 C CA . ASN D 1 233 ? 30.515 9.566 5.699 1.00 17.57 233 ASN D CA 1
ATOM 13169 C C . ASN D 1 233 ? 29.588 9.489 4.489 1.00 15.95 233 ASN D C 1
ATOM 13170 O O . ASN D 1 233 ? 28.583 10.229 4.498 1.00 16.12 233 ASN D O 1
ATOM 13175 N N . VAL D 1 234 ? 29.763 8.497 3.635 1.00 12.97 234 VAL D N 1
ATOM 13176 C CA . VAL D 1 234 ? 28.786 8.202 2.582 1.00 11.81 234 VAL D CA 1
ATOM 13177 C C . VAL D 1 234 ? 27.867 7.098 3.096 1.00 12.65 234 VAL D C 1
ATOM 13178 O O . VAL D 1 234 ? 28.423 6.083 3.507 1.00 11.71 234 VAL D O 1
ATOM 13182 N N . ALA D 1 235 ? 26.551 7.264 3.082 1.00 11.88 235 ALA D N 1
ATOM 13183 C CA . ALA D 1 235 ? 25.676 6.215 3.591 1.00 11.71 235 ALA D CA 1
ATOM 13184 C C . ALA D 1 235 ? 25.357 5.111 2.574 1.00 12.58 235 ALA D C 1
ATOM 13185 O O . ALA D 1 235 ? 24.951 3.987 2.961 1.00 12.64 235 ALA D O 1
ATOM 13187 N N . LYS D 1 236 ? 25.397 5.413 1.285 1.00 11.11 236 LYS D N 1
ATOM 13188 C CA . LYS D 1 236 ? 24.900 4.448 0.293 1.00 11.65 236 LYS D CA 1
ATOM 13189 C C . LYS D 1 236 ? 25.637 4.648 -1.023 1.00 13.04 236 LYS D C 1
ATOM 13190 O O . LYS D 1 236 ? 26.013 5.791 -1.369 1.00 12.94 236 LYS D O 1
ATOM 13196 N N . VAL D 1 237 ? 25.882 3.549 -1.753 1.00 12.41 237 VAL D N 1
ATOM 13197 C CA . VAL D 1 237 ? 26.448 3.656 -3.079 1.00 12.67 237 VAL D CA 1
ATOM 13198 C C . VAL D 1 237 ? 25.450 3.058 -4.076 1.00 15.32 237 VAL D C 1
ATOM 13199 O O . VAL D 1 237 ? 24.959 1.949 -3.809 1.00 16.78 237 VAL D O 1
ATOM 13203 N N . SER D 1 238 ? 25.196 3.720 -5.194 1.00 14.97 238 SER D N 1
ATOM 13204 C CA . SER D 1 238 ? 24.427 3.084 -6.262 1.00 15.76 238 SER D CA 1
ATOM 13205 C C . SER D 1 238 ? 25.292 2.984 -7.512 1.00 16.67 238 SER D C 1
ATOM 13206 O O . SER D 1 238 ? 25.742 4.036 -7.993 1.00 16.92 238 SER D O 1
ATOM 13209 N N . PHE D 1 239 ? 25.514 1.775 -8.032 1.00 15.87 239 PHE D N 1
ATOM 13210 C CA . PHE D 1 239 ? 26.459 1.585 -9.136 1.00 14.37 239 PHE D CA 1
ATOM 13211 C C . PHE D 1 239 ? 25.784 1.112 -10.419 1.00 14.88 239 PHE D C 1
ATOM 13212 O O . PHE D 1 239 ? 24.927 0.227 -10.337 1.00 15.33 239 PHE D O 1
ATOM 13220 N N . THR D 1 240 ? 26.206 1.583 -11.584 1.00 14.95 240 THR D N 1
ATOM 13221 C CA . THR D 1 240 ? 25.784 1.029 -12.870 1.00 16.75 240 THR D CA 1
ATOM 13222 C C . THR D 1 240 ? 27.067 0.723 -13.654 1.00 17.84 240 THR D C 1
ATOM 13223 O O . THR D 1 240 ? 28.096 1.385 -13.451 1.00 17.10 240 THR D O 1
ATOM 13227 N N . GLY D 1 241 ? 27.116 -0.455 -14.281 1.00 17.87 241 GLY D N 1
ATOM 13228 C CA . GLY D 1 241 ? 28.299 -0.946 -14.954 1.00 18.13 241 GLY D CA 1
ATOM 13229 C C . GLY D 1 241 ? 28.361 -2.468 -15.066 1.00 18.50 241 GLY D C 1
ATOM 13230 O O . GLY D 1 241 ? 27.362 -3.169 -15.039 1.00 17.90 241 GLY D O 1
ATOM 13231 N N . SER D 1 242 ? 29.580 -2.971 -15.224 1.00 19.34 242 SER D N 1
ATOM 13232 C CA . SER D 1 242 ? 29.838 -4.391 -15.421 1.00 20.60 242 SER D CA 1
ATOM 13233 C C . SER D 1 242 ? 29.783 -5.228 -14.145 1.00 20.34 242 SER D C 1
ATOM 13234 O O . SER D 1 242 ? 30.124 -4.793 -13.053 1.00 18.75 242 SER D O 1
ATOM 13237 N N . VAL D 1 243 ? 29.705 -6.554 -14.340 1.00 20.55 243 VAL D N 1
ATOM 13238 C CA . VAL D 1 243 ? 29.606 -7.527 -13.272 1.00 20.40 243 VAL D CA 1
ATOM 13239 C C . VAL D 1 243 ? 30.851 -7.518 -12.399 1.00 21.63 243 VAL D C 1
ATOM 13240 O O . VAL D 1 243 ? 30.794 -7.196 -11.189 1.00 21.53 243 VAL D O 1
ATOM 13244 N N . PRO D 1 244 ? 32.009 -7.631 -13.027 1.00 22.03 244 PRO D N 1
ATOM 13245 C CA . PRO D 1 244 ? 33.256 -7.661 -12.285 1.00 22.47 244 PRO D CA 1
ATOM 13246 C C . PRO D 1 244 ? 33.466 -6.391 -11.469 1.00 22.87 244 PRO D C 1
ATOM 13247 O O . PRO D 1 244 ? 33.881 -6.493 -10.310 1.00 23.07 244 PRO D O 1
ATOM 13251 N N . THR D 1 245 ? 33.125 -5.230 -12.002 1.00 21.46 245 THR D N 1
ATOM 13252 C CA . THR D 1 245 ? 33.313 -4.002 -11.220 1.00 21.94 245 THR D CA 1
ATOM 13253 C C . THR D 1 245 ? 32.250 -3.872 -10.136 1.00 19.79 245 THR D C 1
ATOM 13254 O O . THR D 1 245 ? 32.582 -3.546 -9.000 1.00 17.89 245 THR D O 1
ATOM 13258 N N . GLY D 1 246 ? 31.025 -4.290 -10.413 1.00 18.75 246 GLY D N 1
ATOM 13259 C CA . GLY D 1 246 ? 29.969 -4.344 -9.423 1.00 19.06 246 GLY D CA 1
ATOM 13260 C C . GLY D 1 246 ? 30.330 -5.177 -8.210 1.00 19.14 246 GLY D C 1
ATOM 13261 O O . GLY D 1 246 ? 30.190 -4.722 -7.056 1.00 18.76 246 GLY D O 1
ATOM 13262 N N . LYS D 1 247 ? 30.962 -6.326 -8.419 1.00 19.99 247 LYS D N 1
ATOM 13263 C CA . LYS D 1 247 ? 31.398 -7.215 -7.361 1.00 20.69 247 LYS D CA 1
ATOM 13264 C C . LYS D 1 247 ? 32.386 -6.495 -6.461 1.00 20.91 247 LYS D C 1
ATOM 13265 O O . LYS D 1 247 ? 32.279 -6.548 -5.220 1.00 18.88 247 LYS D O 1
ATOM 13271 N N . LYS D 1 248 ? 33.355 -5.802 -7.063 1.00 21.44 248 LYS D N 1
ATOM 13272 C CA . LYS D 1 248 ? 34.333 -5.062 -6.285 1.00 23.73 248 LYS D CA 1
ATOM 13273 C C . LYS D 1 248 ? 33.732 -3.923 -5.444 1.00 21.70 248 LYS D C 1
ATOM 13274 O O . LYS D 1 248 ? 34.043 -3.808 -4.256 1.00 20.40 248 LYS D O 1
ATOM 13280 N N . VAL D 1 249 ? 32.795 -3.185 -6.042 1.00 18.00 249 VAL D N 1
ATOM 13281 C CA . VAL D 1 249 ? 32.029 -2.168 -5.344 1.00 16.03 249 VAL D CA 1
ATOM 13282 C C . VAL D 1 249 ? 31.334 -2.732 -4.097 1.00 16.21 249 VAL D C 1
ATOM 13283 O O . VAL D 1 249 ? 31.393 -2.074 -3.047 1.00 14.30 249 VAL D O 1
ATOM 13287 N N . MET D 1 250 ? 30.653 -3.868 -4.238 1.00 15.74 250 MET D N 1
ATOM 13288 C CA . MET D 1 250 ? 30.010 -4.482 -3.077 1.00 17.27 250 MET D CA 1
ATOM 13289 C C . MET D 1 250 ? 30.995 -4.793 -1.943 1.00 17.58 250 MET D C 1
ATOM 13290 O O . MET D 1 250 ? 30.796 -4.362 -0.783 1.00 15.95 250 MET D O 1
ATOM 13295 N N . GLU D 1 251 ? 32.108 -5.414 -2.281 1.00 19.18 251 GLU D N 1
ATOM 13296 C CA . GLU D 1 251 ? 33.213 -5.727 -1.413 1.00 22.36 251 GLU D CA 1
ATOM 13297 C C . GLU D 1 251 ? 33.800 -4.498 -0.727 1.00 20.75 251 GLU D C 1
ATOM 13298 O O . GLU D 1 251 ? 33.891 -4.485 0.493 1.00 20.73 251 GLU D O 1
ATOM 13304 N N . MET D 1 252 ? 34.096 -3.453 -1.482 1.00 18.71 252 MET D N 1
ATOM 13305 C CA . MET D 1 252 ? 34.639 -2.233 -0.874 1.00 18.58 252 MET D CA 1
ATOM 13306 C C . MET D 1 252 ? 33.623 -1.583 0.065 1.00 17.97 252 MET D C 1
ATOM 13307 O O . MET D 1 252 ? 33.993 -1.218 1.191 1.00 15.88 252 MET D O 1
ATOM 13312 N N . SER D 1 253 ? 32.353 -1.683 -0.320 1.00 17.25 253 SER D N 1
ATOM 13313 C CA . SER D 1 253 ? 31.250 -1.158 0.468 1.00 18.03 253 SER D CA 1
ATOM 13314 C C . SER D 1 253 ? 30.976 -1.875 1.779 1.00 17.51 253 SER D C 1
ATOM 13315 O O . SER D 1 253 ? 30.539 -1.238 2.771 1.00 16.90 253 SER D O 1
ATOM 13318 N N . ALA D 1 254 ? 31.418 -3.108 1.894 1.00 18.09 254 ALA D N 1
ATOM 13319 C CA . ALA D 1 254 ? 31.253 -3.937 3.078 1.00 19.87 254 ALA D CA 1
ATOM 13320 C C . ALA D 1 254 ? 32.043 -3.388 4.256 1.00 21.35 254 ALA D C 1
ATOM 13321 O O . ALA D 1 254 ? 31.542 -3.419 5.399 1.00 22.18 254 ALA D O 1
ATOM 13323 N N . LYS D 1 255 ? 33.157 -2.701 4.042 1.00 21.75 255 LYS D N 1
ATOM 13324 C CA . LYS D 1 255 ? 33.999 -2.176 5.097 1.00 24.41 255 LYS D CA 1
ATOM 13325 C C . LYS D 1 255 ? 33.328 -1.166 6.016 1.00 23.37 255 LYS D C 1
ATOM 13326 O O . LYS D 1 255 ? 33.661 -1.126 7.211 1.00 22.87 255 LYS D O 1
ATOM 13332 N N . THR D 1 256 ? 32.359 -0.417 5.521 1.00 21.82 256 THR D N 1
ATOM 13333 C CA . THR D 1 256 ? 31.545 0.485 6.343 1.00 21.04 256 THR D CA 1
ATOM 13334 C C . THR D 1 256 ? 30.091 0.092 6.357 1.00 18.27 256 THR D C 1
ATOM 13335 O O . THR D 1 256 ? 29.209 0.852 6.783 1.00 16.70 256 THR D O 1
ATOM 13339 N N . VAL D 1 257 ? 29.758 -1.171 6.004 1.00 15.14 257 VAL D N 1
ATOM 13340 C CA . VAL D 1 257 ? 28.378 -1.662 6.022 1.00 14.11 257 VAL D CA 1
ATOM 13341 C C . VAL D 1 257 ? 27.432 -0.749 5.268 1.00 13.97 257 VAL D C 1
ATOM 13342 O O . VAL D 1 257 ? 26.314 -0.436 5.705 1.00 13.88 257 VAL D O 1
ATOM 13346 N N . LYS D 1 258 ? 27.803 -0.198 4.120 1.00 12.92 258 LYS D N 1
ATOM 13347 C CA . LYS D 1 258 ? 27.009 0.698 3.313 1.00 13.17 258 LYS D CA 1
ATOM 13348 C C . LYS D 1 258 ? 25.803 0.025 2.664 1.00 12.73 258 LYS D C 1
ATOM 13349 O O . LYS D 1 258 ? 25.859 -1.140 2.271 1.00 13.02 258 LYS D O 1
ATOM 13355 N N . HIS D 1 259 ? 24.750 0.776 2.425 1.00 13.40 259 HIS D N 1
ATOM 13356 C CA . HIS D 1 259 ? 23.677 0.387 1.524 1.00 15.65 259 HIS D CA 1
ATOM 13357 C C . HIS D 1 259 ? 24.213 0.337 0.096 1.00 15.74 259 HIS D C 1
ATOM 13358 O O . HIS D 1 259 ? 24.914 1.253 -0.330 1.00 15.27 259 HIS D O 1
ATOM 13365 N N . VAL D 1 260 ? 23.911 -0.707 -0.665 1.00 14.59 260 VAL D N 1
ATOM 13366 C CA . VAL D 1 260 ? 24.383 -0.875 -2.036 1.00 13.70 260 VAL D CA 1
ATOM 13367 C C . VAL D 1 260 ? 23.267 -1.279 -2.986 1.00 14.80 260 VAL D C 1
ATOM 13368 O O . VAL D 1 260 ? 22.498 -2.205 -2.678 1.00 14.69 260 VAL D O 1
ATOM 13372 N N . THR D 1 261 ? 23.183 -0.675 -4.168 1.00 14.37 261 THR D N 1
ATOM 13373 C CA . THR D 1 261 ? 22.322 -1.213 -5.220 1.00 14.91 261 THR D CA 1
ATOM 13374 C C . THR D 1 261 ? 23.185 -1.341 -6.478 1.00 14.85 261 THR D C 1
ATOM 13375 O O . THR D 1 261 ? 24.064 -0.482 -6.627 1.00 12.96 261 THR D O 1
ATOM 13379 N N . LEU D 1 262 ? 22.981 -2.397 -7.254 1.00 13.99 262 LEU D N 1
ATOM 13380 C CA . LEU D 1 262 ? 23.840 -2.743 -8.382 1.00 15.62 262 LEU D CA 1
ATOM 13381 C C . LEU D 1 262 ? 22.959 -3.023 -9.611 1.00 17.79 262 LEU D C 1
ATOM 13382 O O . LEU D 1 262 ? 21.980 -3.778 -9.555 1.00 16.50 262 LEU D O 1
ATOM 13387 N N . GLU D 1 263 ? 23.285 -2.334 -10.698 1.00 19.69 263 GLU D N 1
ATOM 13388 C CA . GLU D 1 263 ? 22.594 -2.515 -11.978 1.00 22.33 263 GLU D CA 1
ATOM 13389 C C . GLU D 1 263 ? 23.689 -2.954 -12.954 1.00 21.43 263 GLU D C 1
ATOM 13390 O O . GLU D 1 263 ? 24.520 -2.122 -13.349 1.00 19.86 263 GLU D O 1
ATOM 13396 N N . LEU D 1 264 ? 23.768 -4.265 -13.179 1.00 20.19 264 LEU D N 1
ATOM 13397 C CA . LEU D 1 264 ? 24.914 -4.817 -13.942 1.00 20.97 264 LEU D CA 1
ATOM 13398 C C . LEU D 1 264 ? 24.490 -5.156 -15.358 1.00 22.07 264 LEU D C 1
ATOM 13399 O O . LEU D 1 264 ? 23.435 -4.626 -15.818 1.00 26.04 264 LEU D O 1
ATOM 13404 N N . GLY D 1 265 ? 25.251 -5.866 -16.161 1.00 20.45 265 GLY D N 1
ATOM 13405 C CA . GLY D 1 265 ? 24.811 -5.929 -17.581 1.00 19.40 265 GLY D CA 1
ATOM 13406 C C . GLY D 1 265 ? 23.811 -7.077 -17.746 1.00 17.84 265 GLY D C 1
ATOM 13407 O O . GLY D 1 265 ? 23.197 -7.500 -16.772 1.00 15.84 265 GLY D O 1
ATOM 13408 N N . GLY D 1 266 ? 23.852 -7.699 -18.932 1.00 16.24 266 GLY D N 1
ATOM 13409 C CA . GLY D 1 266 ? 22.988 -8.837 -19.191 1.00 14.84 266 GLY D CA 1
ATOM 13410 C C . GLY D 1 266 ? 23.377 -9.544 -20.484 1.00 15.01 266 GLY D C 1
ATOM 13411 O O . GLY D 1 266 ? 24.248 -9.124 -21.247 1.00 14.22 266 GLY D O 1
ATOM 13412 N N . LYS D 1 267 ? 22.619 -10.600 -20.738 1.00 13.47 267 LYS D N 1
ATOM 13413 C CA . LYS D 1 267 ? 22.654 -11.365 -21.970 1.00 15.35 267 LYS D CA 1
ATOM 13414 C C . LYS D 1 267 ? 21.198 -11.815 -22.206 1.00 14.05 267 LYS D C 1
ATOM 13415 O O . LYS D 1 267 ? 20.884 -13.003 -22.198 1.00 12.31 267 LYS D O 1
ATOM 13421 N N . SER D 1 268 ? 20.326 -10.805 -22.241 1.00 11.98 268 SER D N 1
ATOM 13422 C CA . SER D 1 268 ? 18.891 -11.062 -22.251 1.00 13.10 268 SER D CA 1
ATOM 13423 C C . SER D 1 268 ? 18.408 -11.823 -23.478 1.00 14.14 268 SER D C 1
ATOM 13424 O O . SER D 1 268 ? 18.838 -11.579 -24.591 1.00 13.43 268 SER D O 1
ATOM 13427 N N . PRO D 1 269 ? 17.447 -12.717 -23.245 1.00 14.48 269 PRO D N 1
ATOM 13428 C CA . PRO D 1 269 ? 16.873 -13.543 -24.312 1.00 14.34 269 PRO D CA 1
ATOM 13429 C C . PRO D 1 269 ? 15.527 -13.051 -24.829 1.00 14.75 269 PRO D C 1
ATOM 13430 O O . PRO D 1 269 ? 14.608 -12.799 -24.030 1.00 12.04 269 PRO D O 1
ATOM 13434 N N . LEU D 1 270 ? 15.321 -13.115 -26.149 1.00 13.73 270 LEU D N 1
ATOM 13435 C CA . LEU D 1 270 ? 14.073 -12.707 -26.786 1.00 12.54 270 LEU D CA 1
ATOM 13436 C C . LEU D 1 270 ? 13.484 -13.922 -27.483 1.00 12.64 270 LEU D C 1
ATOM 13437 O O . LEU D 1 270 ? 14.177 -14.536 -28.311 1.00 13.20 270 LEU D O 1
ATOM 13442 N N . LEU D 1 271 ? 12.274 -14.327 -27.151 1.00 11.96 271 LEU D N 1
ATOM 13443 C CA . LEU D 1 271 ? 11.714 -15.560 -27.644 1.00 13.37 271 LEU D CA 1
ATOM 13444 C C . LEU D 1 271 ? 10.589 -15.273 -28.630 1.00 13.47 271 LEU D C 1
ATOM 13445 O O . LEU D 1 271 ? 9.648 -14.558 -28.349 1.00 13.42 271 LEU D O 1
ATOM 13450 N N . ILE D 1 272 ? 10.796 -15.725 -29.864 1.00 13.89 272 ILE D N 1
ATOM 13451 C CA . ILE D 1 272 ? 9.847 -15.468 -30.955 1.00 14.04 272 ILE D CA 1
ATOM 13452 C C . ILE D 1 272 ? 9.170 -16.776 -31.343 1.00 13.67 272 ILE D C 1
ATOM 13453 O O . ILE D 1 272 ? 9.821 -17.678 -31.879 1.00 13.68 272 ILE D O 1
ATOM 13458 N N . PHE D 1 273 ? 7.897 -16.937 -31.077 1.00 13.06 273 PHE D N 1
ATOM 13459 C CA . PHE D 1 273 ? 7.166 -18.129 -31.446 1.00 12.76 273 PHE D CA 1
ATOM 13460 C C . PHE D 1 273 ? 6.534 -18.019 -32.816 1.00 13.84 273 PHE D C 1
ATOM 13461 O O . PHE D 1 273 ? 6.147 -16.963 -33.346 1.00 13.44 273 PHE D O 1
ATOM 13469 N N . LYS D 1 274 ? 6.191 -19.199 -33.356 1.00 15.42 274 LYS D N 1
ATOM 13470 C CA . LYS D 1 274 ? 5.742 -19.262 -34.747 1.00 16.78 274 LYS D CA 1
ATOM 13471 C C . LYS D 1 274 ? 4.372 -18.659 -34.951 1.00 16.04 274 LYS D C 1
ATOM 13472 O O . LYS D 1 274 ? 4.002 -18.482 -36.118 1.00 15.11 274 LYS D O 1
ATOM 13478 N N . ASP D 1 275 ? 3.565 -18.498 -33.894 1.00 15.61 275 ASP D N 1
ATOM 13479 C CA . ASP D 1 275 ? 2.297 -17.786 -34.037 1.00 15.33 275 ASP D CA 1
ATOM 13480 C C . ASP D 1 275 ? 2.442 -16.277 -33.862 1.00 15.87 275 ASP D C 1
ATOM 13481 O O . ASP D 1 275 ? 1.378 -15.665 -33.895 1.00 18.10 275 ASP D O 1
ATOM 13486 N N . CYS D 1 276 ? 3.599 -15.657 -33.770 1.00 16.14 276 CYS D N 1
ATOM 13487 C CA . CYS D 1 276 ? 3.724 -14.202 -33.634 1.00 16.66 276 CYS D CA 1
ATOM 13488 C C . CYS D 1 276 ? 3.221 -13.435 -34.857 1.00 17.84 276 CYS D C 1
ATOM 13489 O O . CYS D 1 276 ? 2.951 -14.080 -35.868 1.00 16.92 276 CYS D O 1
ATOM 13492 N N . GLU D 1 277 ? 3.075 -12.108 -34.783 1.00 17.76 277 GLU D N 1
ATOM 13493 C CA . GLU D 1 277 ? 2.974 -11.253 -35.966 1.00 18.38 277 GLU D CA 1
ATOM 13494 C C . GLU D 1 277 ? 4.388 -10.893 -36.397 1.00 17.56 277 GLU D C 1
ATOM 13495 O O . GLU D 1 277 ? 5.142 -10.298 -35.613 1.00 15.79 277 GLU D O 1
ATOM 13501 N N . LEU D 1 278 ? 4.840 -11.480 -37.513 1.00 17.57 278 LEU D N 1
ATOM 13502 C CA . LEU D 1 278 ? 6.259 -11.403 -37.890 1.00 18.13 278 LEU D CA 1
ATOM 13503 C C . LEU D 1 278 ? 6.836 -10.000 -37.949 1.00 15.96 278 LEU D C 1
ATOM 13504 O O . LEU D 1 278 ? 7.971 -9.827 -37.514 1.00 15.37 278 LEU D O 1
ATOM 13509 N N . GLU D 1 279 ? 6.166 -9.036 -38.567 1.00 14.78 279 GLU D N 1
ATOM 13510 C CA . GLU D 1 279 ? 6.691 -7.670 -38.665 1.00 15.81 279 GLU D CA 1
ATOM 13511 C C . GLU D 1 279 ? 6.897 -7.064 -37.286 1.00 14.77 279 GLU D C 1
ATOM 13512 O O . GLU D 1 279 ? 7.964 -6.508 -37.052 1.00 16.06 279 GLU D O 1
ATOM 13518 N N . ASN D 1 280 ? 5.994 -7.330 -36.338 1.00 13.82 280 ASN D N 1
ATOM 13519 C CA . ASN D 1 280 ? 6.177 -6.811 -34.970 1.00 12.46 280 ASN D CA 1
ATOM 13520 C C . ASN D 1 280 ? 7.361 -7.450 -34.276 1.00 11.76 280 ASN D C 1
ATOM 13521 O O . ASN D 1 280 ? 8.260 -6.771 -33.739 1.00 12.09 280 ASN D O 1
ATOM 13526 N N . ALA D 1 281 ? 7.534 -8.764 -34.466 1.00 11.45 281 ALA D N 1
ATOM 13527 C CA . ALA D 1 281 ? 8.728 -9.446 -33.992 1.00 12.53 281 ALA D CA 1
ATOM 13528 C C . ALA D 1 281 ? 9.996 -8.964 -34.672 1.00 13.21 281 ALA D C 1
ATOM 13529 O O . ALA D 1 281 ? 10.987 -8.857 -33.931 1.00 14.04 281 ALA D O 1
ATOM 13531 N N . VAL D 1 282 ? 10.008 -8.610 -35.960 1.00 13.61 282 VAL D N 1
ATOM 13532 C CA . VAL D 1 282 ? 11.219 -8.045 -36.571 1.00 13.44 282 VAL D CA 1
ATOM 13533 C C . VAL D 1 282 ? 11.563 -6.705 -35.926 1.00 14.07 282 VAL D C 1
ATOM 13534 O O . VAL D 1 282 ? 12.676 -6.436 -35.483 1.00 14.64 282 VAL D O 1
ATOM 13538 N N . ARG D 1 283 ? 10.581 -5.825 -35.802 1.00 14.50 283 ARG D N 1
ATOM 13539 C CA . ARG D 1 283 ? 10.737 -4.550 -35.079 1.00 15.06 283 ARG D CA 1
ATOM 13540 C C . ARG D 1 283 ? 11.265 -4.780 -33.671 1.00 13.98 283 ARG D C 1
ATOM 13541 O O . ARG D 1 283 ? 12.272 -4.218 -33.253 1.00 13.45 283 ARG D O 1
ATOM 13549 N N . GLY D 1 284 ? 10.651 -5.744 -32.954 1.00 13.07 284 GLY D N 1
ATOM 13550 C CA . GLY D 1 284 ? 11.141 -6.097 -31.614 1.00 11.57 284 GLY D CA 1
ATOM 13551 C C . GLY D 1 284 ? 12.615 -6.436 -31.592 1.00 10.95 284 GLY D C 1
ATOM 13552 O O . GLY D 1 284 ? 13.356 -5.955 -30.726 1.00 10.22 284 GLY D O 1
ATOM 13553 N N . ALA D 1 285 ? 13.037 -7.386 -32.460 1.00 10.15 285 ALA D N 1
ATOM 13554 C CA . ALA D 1 285 ? 14.441 -7.799 -32.437 1.00 10.57 285 ALA D CA 1
ATOM 13555 C C . ALA D 1 285 ? 15.387 -6.659 -32.778 1.00 11.33 285 ALA D C 1
ATOM 13556 O O . ALA D 1 285 ? 16.418 -6.498 -32.119 1.00 11.10 285 ALA D O 1
ATOM 13558 N N . LEU D 1 286 ? 15.007 -5.802 -33.733 1.00 12.01 286 LEU D N 1
ATOM 13559 C CA . LEU D 1 286 ? 15.811 -4.633 -34.107 1.00 12.31 286 LEU D CA 1
ATOM 13560 C C . LEU D 1 286 ? 15.923 -3.637 -32.956 1.00 12.66 286 LEU D C 1
ATOM 13561 O O . LEU D 1 286 ? 17.024 -3.237 -32.538 1.00 12.50 286 LEU D O 1
ATOM 13566 N N . MET D 1 287 ? 14.796 -3.333 -32.319 1.00 12.45 287 MET D N 1
ATOM 13567 C CA . MET D 1 287 ? 14.801 -2.427 -31.151 1.00 12.64 287 MET D CA 1
ATOM 13568 C C . MET D 1 287 ? 15.452 -3.085 -29.949 1.00 12.26 287 MET D C 1
ATOM 13569 O O . MET D 1 287 ? 16.058 -2.373 -29.143 1.00 12.59 287 MET D O 1
ATOM 13574 N N . ALA D 1 288 ? 15.505 -4.433 -29.893 1.00 10.94 288 ALA D N 1
ATOM 13575 C CA . ALA D 1 288 ? 16.253 -5.092 -28.813 1.00 10.37 288 ALA D CA 1
ATOM 13576 C C . ALA D 1 288 ? 17.748 -5.123 -29.030 1.00 9.95 288 ALA D C 1
ATOM 13577 O O . ALA D 1 288 ? 18.440 -5.510 -28.094 1.00 8.59 288 ALA D O 1
ATOM 13579 N N . ASN D 1 289 ? 18.269 -4.788 -30.229 1.00 11.51 289 ASN D N 1
ATOM 13580 C CA . ASN D 1 289 ? 19.720 -4.921 -30.414 1.00 11.10 289 ASN D CA 1
ATOM 13581 C C . ASN D 1 289 ? 20.516 -3.685 -30.771 1.00 12.14 289 ASN D C 1
ATOM 13582 O O . ASN D 1 289 ? 21.751 -3.625 -30.584 1.00 12.54 289 ASN D O 1
ATOM 13587 N N . PHE D 1 290 ? 19.891 -2.742 -31.469 1.00 12.12 290 PHE D N 1
ATOM 13588 C CA . PHE D 1 290 ? 20.619 -1.664 -32.143 1.00 13.06 290 PHE D CA 1
ATOM 13589 C C . PHE D 1 290 ? 20.336 -0.243 -31.694 1.00 13.57 290 PHE D C 1
ATOM 13590 O O . PHE D 1 290 ? 20.895 0.626 -32.373 1.00 12.62 290 PHE D O 1
ATOM 13598 N N . LEU D 1 291 ? 19.696 0.022 -30.537 1.00 12.49 291 LEU D N 1
ATOM 13599 C CA . LEU D 1 291 ? 19.652 1.403 -30.041 1.00 10.92 291 LEU D CA 1
ATOM 13600 C C . LEU D 1 291 ? 20.982 1.801 -29.425 1.00 11.96 291 LEU D C 1
ATOM 13601 O O . LEU D 1 291 ? 21.750 0.954 -28.906 1.00 11.34 291 LEU D O 1
ATOM 13606 N N . THR D 1 292 ? 21.327 3.098 -29.513 1.00 10.92 292 THR D N 1
ATOM 13607 C CA . THR D 1 292 ? 22.607 3.517 -28.916 1.00 10.81 292 THR D CA 1
ATOM 13608 C C . THR D 1 292 ? 23.778 2.616 -29.263 1.00 11.05 292 THR D C 1
ATOM 13609 O O . THR D 1 292 ? 24.724 2.398 -28.494 1.00 10.63 292 THR D O 1
ATOM 13613 N N . GLN D 1 293 ? 23.963 2.318 -30.567 1.00 10.90 293 GLN D N 1
ATOM 13614 C CA . GLN D 1 293 ? 25.043 1.557 -31.159 1.00 10.72 293 GLN D CA 1
ATOM 13615 C C . GLN D 1 293 ? 25.184 0.156 -30.554 1.00 11.42 293 GLN D C 1
ATOM 13616 O O . GLN D 1 293 ? 26.302 -0.353 -30.402 1.00 12.56 293 GLN D O 1
ATOM 13622 N N . GLY D 1 294 ? 24.101 -0.475 -30.091 1.00 10.51 294 GLY D N 1
ATOM 13623 C CA . GLY D 1 294 ? 24.153 -1.738 -29.389 1.00 10.55 294 GLY D CA 1
ATOM 13624 C C . GLY D 1 294 ? 24.707 -1.618 -27.955 1.00 11.47 294 GLY D C 1
ATOM 13625 O O . GLY D 1 294 ? 25.039 -2.640 -27.332 1.00 11.32 294 GLY D O 1
ATOM 13626 N N . GLN D 1 295 ? 24.865 -0.403 -27.388 1.00 10.36 295 GLN D N 1
ATOM 13627 C CA . GLN D 1 295 ? 25.515 -0.253 -26.096 1.00 11.92 295 GLN D CA 1
ATOM 13628 C C . GLN D 1 295 ? 24.448 -0.025 -25.023 1.00 13.47 295 GLN D C 1
ATOM 13629 O O . GLN D 1 295 ? 24.306 1.045 -24.418 1.00 13.38 295 GLN D O 1
ATOM 13635 N N . VAL D 1 296 ? 23.590 -1.011 -24.799 1.00 14.26 296 VAL D N 1
ATOM 13636 C CA . VAL D 1 296 ? 22.427 -0.968 -23.935 1.00 14.43 296 VAL D CA 1
ATOM 13637 C C . VAL D 1 296 ? 22.316 -2.243 -23.079 1.00 16.22 296 VAL D C 1
ATOM 13638 O O . VAL D 1 296 ? 22.188 -3.369 -23.600 1.00 14.67 296 VAL D O 1
ATOM 13642 N N . CYS D 1 297 ? 22.197 -2.074 -21.775 1.00 16.56 297 CYS D N 1
ATOM 13643 C CA . CYS D 1 297 ? 22.240 -3.128 -20.791 1.00 16.95 297 CYS D CA 1
ATOM 13644 C C . CYS D 1 297 ? 21.138 -4.152 -20.953 1.00 14.88 297 CYS D C 1
ATOM 13645 O O . CYS D 1 297 ? 21.483 -5.318 -20.795 1.00 13.24 297 CYS D O 1
ATOM 13648 N N . THR D 1 298 ? 19.899 -3.786 -21.251 1.00 12.12 298 THR D N 1
ATOM 13649 C CA . THR D 1 298 ? 18.836 -4.766 -21.431 1.00 12.29 298 THR D CA 1
ATOM 13650 C C . THR D 1 298 ? 18.697 -5.463 -22.783 1.00 12.49 298 THR D C 1
ATOM 13651 O O . THR D 1 298 ? 17.744 -6.269 -23.010 1.00 11.84 298 THR D O 1
ATOM 13655 N N . ASN D 1 299 ? 19.590 -5.156 -23.727 1.00 11.74 299 ASN D N 1
ATOM 13656 C CA . ASN D 1 299 ? 19.368 -5.631 -25.102 1.00 11.60 299 ASN D CA 1
ATOM 13657 C C . ASN D 1 299 ? 19.112 -7.130 -25.157 1.00 10.04 299 ASN D C 1
ATOM 13658 O O . ASN D 1 299 ? 19.797 -7.876 -24.463 1.00 8.20 299 ASN D O 1
ATOM 13663 N N . GLY D 1 300 ? 18.111 -7.570 -25.926 1.00 10.42 300 GLY D N 1
ATOM 13664 C CA . GLY D 1 300 ? 17.885 -8.976 -26.197 1.00 11.06 300 GLY D CA 1
ATOM 13665 C C . GLY D 1 300 ? 18.846 -9.495 -27.287 1.00 11.69 300 GLY D C 1
ATOM 13666 O O . GLY D 1 300 ? 18.521 -9.784 -28.450 1.00 11.71 300 GLY D O 1
ATOM 13667 N N . THR D 1 301 ? 20.052 -9.834 -26.862 1.00 12.79 301 THR D N 1
ATOM 13668 C CA . THR D 1 301 ? 21.165 -10.142 -27.721 1.00 13.89 301 THR D CA 1
ATOM 13669 C C . THR D 1 301 ? 21.247 -11.629 -28.069 1.00 14.88 301 THR D C 1
ATOM 13670 O O . THR D 1 301 ? 22.098 -12.005 -28.885 1.00 13.69 301 THR D O 1
ATOM 13674 N N . ARG D 1 302 ? 20.326 -12.413 -27.520 1.00 14.08 302 ARG D N 1
ATOM 13675 C CA . ARG D 1 302 ? 20.165 -13.805 -27.850 1.00 13.96 302 ARG D CA 1
ATOM 13676 C C . ARG D 1 302 ? 18.735 -13.935 -28.369 1.00 14.12 302 ARG D C 1
ATOM 13677 O O . ARG D 1 302 ? 17.793 -13.888 -27.572 1.00 14.09 302 ARG D O 1
ATOM 13685 N N . VAL D 1 303 ? 18.609 -13.939 -29.682 1.00 13.33 303 VAL D N 1
ATOM 13686 C CA . VAL D 1 303 ? 17.273 -14.030 -30.285 1.00 12.90 303 VAL D CA 1
ATOM 13687 C C . VAL D 1 303 ? 16.950 -15.487 -30.660 1.00 14.02 303 VAL D C 1
ATOM 13688 O O . VAL D 1 303 ? 17.478 -16.044 -31.640 1.00 13.00 303 VAL D O 1
ATOM 13692 N N . PHE D 1 304 ? 15.990 -16.056 -29.959 1.00 12.70 304 PHE D N 1
ATOM 13693 C CA . PHE D 1 304 ? 15.551 -17.415 -30.155 1.00 13.00 304 PHE D CA 1
ATOM 13694 C C . PHE D 1 304 ? 14.337 -17.448 -31.065 1.00 13.80 304 PHE D C 1
ATOM 13695 O O . PHE D 1 304 ? 13.360 -16.797 -30.713 1.00 13.20 304 PHE D O 1
ATOM 13703 N N . VAL D 1 305 ? 14.430 -18.096 -32.232 1.00 13.37 305 VAL D N 1
ATOM 13704 C CA . VAL D 1 305 ? 13.356 -17.987 -33.217 1.00 13.77 305 VAL D CA 1
ATOM 13705 C C . VAL D 1 305 ? 12.839 -19.382 -33.555 1.00 14.46 305 VAL D C 1
ATOM 13706 O O . VAL D 1 305 ? 13.664 -20.259 -33.834 1.00 15.42 305 VAL D O 1
ATOM 13710 N N . GLN D 1 306 ? 11.559 -19.648 -33.458 1.00 14.93 306 GLN D N 1
ATOM 13711 C CA . GLN D 1 306 ? 11.046 -21.001 -33.615 1.00 17.07 306 GLN D CA 1
ATOM 13712 C C . GLN D 1 306 ? 11.345 -21.483 -35.045 1.00 18.19 306 GLN D C 1
ATOM 13713 O O . GLN D 1 306 ? 11.121 -20.767 -36.023 1.00 17.23 306 GLN D O 1
ATOM 13719 N N . ARG D 1 307 ? 11.816 -22.720 -35.165 1.00 19.00 307 ARG D N 1
ATOM 13720 C CA . ARG D 1 307 ? 12.413 -23.235 -36.395 1.00 20.76 307 ARG D CA 1
ATOM 13721 C C . ARG D 1 307 ? 11.647 -22.958 -37.671 1.00 20.80 307 ARG D C 1
ATOM 13722 O O . ARG D 1 307 ? 12.227 -22.453 -38.635 1.00 19.34 307 ARG D O 1
ATOM 13730 N N . GLU D 1 308 ? 10.343 -23.149 -37.694 1.00 22.68 308 GLU D N 1
ATOM 13731 C CA . GLU D 1 308 ? 9.510 -22.928 -38.851 1.00 25.29 308 GLU D CA 1
ATOM 13732 C C . GLU D 1 308 ? 9.546 -21.528 -39.468 1.00 23.36 308 GLU D C 1
ATOM 13733 O O . GLU D 1 308 ? 9.014 -21.443 -40.585 1.00 22.70 308 GLU D O 1
ATOM 13739 N N . ILE D 1 309 ? 9.733 -20.470 -38.687 1.00 19.88 309 ILE D N 1
ATOM 13740 C CA . ILE D 1 309 ? 9.641 -19.119 -39.231 1.00 18.15 309 ILE D CA 1
ATOM 13741 C C . ILE D 1 309 ? 11.005 -18.470 -39.300 1.00 18.33 309 ILE D C 1
ATOM 13742 O O . ILE D 1 309 ? 11.108 -17.332 -39.727 1.00 18.05 309 ILE D O 1
ATOM 13747 N N . MET D 1 310 ? 12.047 -19.220 -38.942 1.00 19.63 310 MET D N 1
ATOM 13748 C CA . MET D 1 310 ? 13.423 -18.734 -38.981 1.00 23.12 310 MET D CA 1
ATOM 13749 C C . MET D 1 310 ? 13.866 -18.132 -40.307 1.00 22.68 310 MET D C 1
ATOM 13750 O O . MET D 1 310 ? 14.400 -17.010 -40.355 1.00 21.94 310 MET D O 1
ATOM 13755 N N . PRO D 1 311 ? 13.607 -18.809 -41.426 1.00 22.78 311 PRO D N 1
ATOM 13756 C CA . PRO D 1 311 ? 13.994 -18.318 -42.741 1.00 22.34 311 PRO D CA 1
ATOM 13757 C C . PRO D 1 311 ? 13.388 -16.960 -43.036 1.00 21.32 311 PRO D C 1
ATOM 13758 O O . PRO D 1 311 ? 14.142 -16.040 -43.364 1.00 20.51 311 PRO D O 1
ATOM 13762 N N . GLN D 1 312 ? 12.072 -16.821 -42.886 1.00 20.92 312 GLN D N 1
ATOM 13763 C CA . GLN D 1 312 ? 11.471 -15.515 -43.156 1.00 21.98 312 GLN D CA 1
ATOM 13764 C C . GLN D 1 312 ? 11.856 -14.462 -42.128 1.00 21.22 312 GLN D C 1
ATOM 13765 O O . GLN D 1 312 ? 11.974 -13.301 -42.495 1.00 22.27 312 GLN D O 1
ATOM 13771 N N . PHE D 1 313 ? 12.083 -14.816 -40.860 1.00 20.51 313 PHE D N 1
ATOM 13772 C CA . PHE D 1 313 ? 12.557 -13.859 -39.869 1.00 18.71 313 PHE D CA 1
ATOM 13773 C C . PHE D 1 313 ? 13.899 -13.277 -40.314 1.00 19.12 313 PHE D C 1
ATOM 13774 O O . PHE D 1 313 ? 14.087 -12.063 -40.406 1.00 19.35 313 PHE D O 1
ATOM 13782 N N . LEU D 1 314 ? 14.836 -14.154 -40.598 1.00 19.81 314 LEU D N 1
ATOM 13783 C CA . LEU D 1 314 ? 16.202 -13.813 -41.007 1.00 22.60 314 LEU D CA 1
ATOM 13784 C C . LEU D 1 314 ? 16.280 -12.951 -42.260 1.00 24.50 314 LEU D C 1
ATOM 13785 O O . LEU D 1 314 ? 17.072 -12.027 -42.391 1.00 23.75 314 LEU D O 1
ATOM 13790 N N . GLU D 1 315 ? 15.430 -13.265 -43.246 1.00 26.86 315 GLU D N 1
ATOM 13791 C CA . GLU D 1 315 ? 15.399 -12.525 -44.502 1.00 28.65 315 GLU D CA 1
ATOM 13792 C C . GLU D 1 315 ? 15.099 -11.056 -44.232 1.00 24.66 315 GLU D C 1
ATOM 13793 O O . GLU D 1 315 ? 15.829 -10.180 -44.633 1.00 20.97 315 GLU D O 1
ATOM 13799 N N . GLU D 1 316 ? 13.991 -10.811 -43.518 1.00 21.63 316 GLU D N 1
ATOM 13800 C CA . GLU D 1 316 ? 13.612 -9.433 -43.194 1.00 18.90 316 GLU D CA 1
ATOM 13801 C C . GLU D 1 316 ? 14.559 -8.785 -42.194 1.00 17.72 316 GLU D C 1
ATOM 13802 O O . GLU D 1 316 ? 14.936 -7.609 -42.363 1.00 17.33 316 GLU D O 1
ATOM 13808 N N . VAL D 1 317 ? 15.091 -9.533 -41.225 1.00 16.45 317 VAL D N 1
ATOM 13809 C CA . VAL D 1 317 ? 15.923 -8.889 -40.220 1.00 16.41 317 VAL D CA 1
ATOM 13810 C C . VAL D 1 317 ? 17.268 -8.452 -40.769 1.00 16.83 317 VAL D C 1
ATOM 13811 O O . VAL D 1 317 ? 17.815 -7.423 -40.351 1.00 16.64 317 VAL D O 1
ATOM 13815 N N . VAL D 1 318 ? 17.807 -9.239 -41.724 1.00 16.38 318 VAL D N 1
ATOM 13816 C CA . VAL D 1 318 ? 19.082 -8.855 -42.340 1.00 17.14 318 VAL D CA 1
ATOM 13817 C C . VAL D 1 318 ? 18.936 -7.628 -43.214 1.00 18.19 318 VAL D C 1
ATOM 13818 O O . VAL D 1 318 ? 19.815 -6.785 -43.218 1.00 18.13 318 VAL D O 1
ATOM 13822 N N . LYS D 1 319 ? 17.863 -7.545 -43.994 1.00 19.70 319 LYS D N 1
ATOM 13823 C CA . LYS D 1 319 ? 17.639 -6.431 -44.909 1.00 21.82 319 LYS D CA 1
ATOM 13824 C C . LYS D 1 319 ? 17.451 -5.124 -44.131 1.00 20.21 319 LYS D C 1
ATOM 13825 O O . LYS D 1 319 ? 18.059 -4.061 -44.363 1.00 18.40 319 LYS D O 1
ATOM 13831 N N . ARG D 1 320 ? 16.647 -5.218 -43.063 1.00 18.21 320 ARG D N 1
ATOM 13832 C CA . ARG D 1 320 ? 16.473 -4.076 -42.152 1.00 16.38 320 ARG D CA 1
ATOM 13833 C C . ARG D 1 320 ? 17.744 -3.670 -41.456 1.00 14.91 320 ARG D C 1
ATOM 13834 O O . ARG D 1 320 ? 18.030 -2.465 -41.403 1.00 16.05 320 ARG D O 1
ATOM 13842 N N . THR D 1 321 ? 18.616 -4.537 -40.998 1.00 14.16 321 THR D N 1
ATOM 13843 C CA . THR D 1 321 ? 19.886 -4.154 -40.388 1.00 15.75 321 THR D CA 1
ATOM 13844 C C . THR D 1 321 ? 20.847 -3.496 -41.356 1.00 17.13 321 THR D C 1
ATOM 13845 O O . THR D 1 321 ? 21.324 -2.390 -41.051 1.00 17.40 321 THR D O 1
ATOM 13849 N N . LYS D 1 322 ? 20.961 -4.032 -42.570 1.00 17.82 322 LYS D N 1
ATOM 13850 C CA . LYS D 1 322 ? 21.737 -3.400 -43.639 1.00 19.58 322 LYS D CA 1
ATOM 13851 C C . LYS D 1 322 ? 21.243 -2.013 -44.042 1.00 18.63 322 LYS D C 1
ATOM 13852 O O . LYS D 1 322 ? 22.043 -1.154 -44.401 1.00 18.24 322 LYS D O 1
ATOM 13858 N N . ALA D 1 323 ? 19.942 -1.778 -43.958 1.00 16.81 323 ALA D N 1
ATOM 13859 C CA . ALA D 1 323 ? 19.372 -0.484 -44.271 1.00 17.38 323 ALA D CA 1
ATOM 13860 C C . ALA D 1 323 ? 19.621 0.570 -43.193 1.00 17.90 323 ALA D C 1
ATOM 13861 O O . ALA D 1 323 ? 19.323 1.744 -43.425 1.00 17.96 323 ALA D O 1
ATOM 13863 N N . ILE D 1 324 ? 20.064 0.248 -41.981 1.00 17.64 324 ILE D N 1
ATOM 13864 C CA . ILE D 1 324 ? 20.307 1.250 -40.932 1.00 15.49 324 ILE D CA 1
ATOM 13865 C C . ILE D 1 324 ? 21.311 2.289 -41.376 1.00 15.27 324 ILE D C 1
ATOM 13866 O O . ILE D 1 324 ? 22.450 1.975 -41.677 1.00 14.76 324 ILE D O 1
ATOM 13871 N N . VAL D 1 325 ? 20.947 3.582 -41.374 1.00 15.88 325 VAL D N 1
ATOM 13872 C CA . VAL D 1 325 ? 21.881 4.648 -41.762 1.00 14.04 325 VAL D CA 1
ATOM 13873 C C . VAL D 1 325 ? 22.874 4.973 -40.661 1.00 15.03 325 VAL D C 1
ATOM 13874 O O . VAL D 1 325 ? 22.455 5.399 -39.569 1.00 14.88 325 VAL D O 1
ATOM 13878 N N . VAL D 1 326 ? 24.162 4.793 -40.912 1.00 13.89 326 VAL D N 1
ATOM 13879 C CA . VAL D 1 326 ? 25.250 5.014 -40.008 1.00 15.10 326 VAL D CA 1
ATOM 13880 C C . VAL D 1 326 ? 26.060 6.224 -40.455 1.00 17.70 326 VAL D C 1
ATOM 13881 O O . VAL D 1 326 ? 26.477 6.306 -41.621 1.00 17.96 326 VAL D O 1
ATOM 13885 N N . GLY D 1 327 ? 26.209 7.210 -39.578 1.00 18.30 327 GLY D N 1
ATOM 13886 C CA . GLY D 1 327 ? 26.823 8.473 -39.964 1.00 17.97 327 GLY D CA 1
ATOM 13887 C C . GLY D 1 327 ? 26.760 9.530 -38.876 1.00 17.83 327 GLY D C 1
ATOM 13888 O O . GLY D 1 327 ? 26.882 9.235 -37.700 1.00 18.44 327 GLY D O 1
ATOM 13889 N N . ASP D 1 328 ? 26.515 10.772 -39.264 1.00 16.25 328 ASP D N 1
ATOM 13890 C CA . ASP D 1 328 ? 26.512 11.898 -38.349 1.00 15.68 328 ASP D CA 1
ATOM 13891 C C . ASP D 1 328 ? 25.251 11.778 -37.484 1.00 14.76 328 ASP D C 1
ATOM 13892 O O . ASP D 1 328 ? 24.106 11.916 -37.947 1.00 13.13 328 ASP D O 1
ATOM 13897 N N . PRO D 1 329 ? 25.446 11.581 -36.185 1.00 13.68 329 PRO D N 1
ATOM 13898 C CA . PRO D 1 329 ? 24.349 11.481 -35.228 1.00 14.34 329 PRO D CA 1
ATOM 13899 C C . PRO D 1 329 ? 23.468 12.713 -35.141 1.00 15.64 329 PRO D C 1
ATOM 13900 O O . PRO D 1 329 ? 22.281 12.594 -34.828 1.00 16.22 329 PRO D O 1
ATOM 13904 N N . LEU D 1 330 ? 23.997 13.892 -35.477 1.00 16.26 330 LEU D N 1
ATOM 13905 C CA . LEU D 1 330 ? 23.236 15.139 -35.443 1.00 16.41 330 LEU D CA 1
ATOM 13906 C C . LEU D 1 330 ? 22.312 15.299 -36.639 1.00 16.96 330 LEU D C 1
ATOM 13907 O O . LEU D 1 330 ? 21.393 16.130 -36.554 1.00 16.78 330 LEU D O 1
ATOM 13912 N N . LEU D 1 331 ? 22.261 14.392 -37.605 1.00 16.41 331 LEU D N 1
ATOM 13913 C CA . LEU D 1 331 ? 21.230 14.421 -38.632 1.00 18.26 331 LEU D CA 1
ATOM 13914 C C . LEU D 1 331 ? 20.021 13.614 -38.167 1.00 19.69 331 LEU D C 1
ATOM 13915 O O . LEU D 1 331 ? 20.206 12.519 -37.598 1.00 18.27 331 LEU D O 1
ATOM 13920 N N . THR D 1 332 ? 18.807 14.089 -38.443 1.00 20.20 332 THR D N 1
ATOM 13921 C CA . THR D 1 332 ? 17.598 13.428 -38.010 1.00 21.63 332 THR D CA 1
ATOM 13922 C C . THR D 1 332 ? 17.332 12.067 -38.652 1.00 21.73 332 THR D C 1
ATOM 13923 O O . THR D 1 332 ? 16.641 11.213 -38.079 1.00 19.61 332 THR D O 1
ATOM 13927 N N . GLU D 1 333 ? 17.932 11.790 -39.809 1.00 21.63 333 GLU D N 1
ATOM 13928 C CA . GLU D 1 333 ? 17.722 10.505 -40.461 1.00 21.70 333 GLU D CA 1
ATOM 13929 C C . GLU D 1 333 ? 18.819 9.508 -40.143 1.00 18.20 333 GLU D C 1
ATOM 13930 O O . GLU D 1 333 ? 18.654 8.352 -40.486 1.00 18.05 333 GLU D O 1
ATOM 13936 N N . THR D 1 334 ? 19.884 9.875 -39.457 1.00 16.26 334 THR D N 1
ATOM 13937 C CA . THR D 1 334 ? 20.883 8.888 -39.039 1.00 15.28 334 THR D CA 1
ATOM 13938 C C . THR D 1 334 ? 20.246 7.972 -37.983 1.00 15.09 334 THR D C 1
ATOM 13939 O O . THR D 1 334 ? 19.389 8.429 -37.208 1.00 14.05 334 THR D O 1
ATOM 13943 N N . ARG D 1 335 ? 20.631 6.695 -37.962 1.00 14.30 335 ARG D N 1
ATOM 13944 C CA . ARG D 1 335 ? 20.051 5.739 -37.026 1.00 13.63 335 ARG D CA 1
ATOM 13945 C C . ARG D 1 335 ? 21.108 5.021 -36.198 1.00 14.33 335 ARG D C 1
ATOM 13946 O O . ARG D 1 335 ? 20.758 4.325 -35.221 1.00 14.04 335 ARG D O 1
ATOM 13954 N N . MET D 1 336 ? 22.389 5.274 -36.483 1.00 13.06 336 MET D N 1
ATOM 13955 C CA . MET D 1 336 ? 23.477 4.738 -35.698 1.00 13.75 336 MET D CA 1
ATOM 13956 C C . MET D 1 336 ? 24.681 5.672 -35.828 1.00 14.37 336 MET D C 1
ATOM 13957 O O . MET D 1 336 ? 25.016 6.073 -36.953 1.00 15.04 336 MET D O 1
ATOM 13962 N N . GLY D 1 337 ? 25.333 5.954 -34.706 1.00 12.62 337 GLY D N 1
ATOM 13963 C CA . GLY D 1 337 ? 26.507 6.818 -34.719 1.00 11.53 337 GLY D CA 1
ATOM 13964 C C . GLY D 1 337 ? 27.775 6.030 -34.461 1.00 11.97 337 GLY D C 1
ATOM 13965 O O . GLY D 1 337 ? 27.747 4.823 -34.745 1.00 12.70 337 GLY D O 1
ATOM 13966 N N . GLY D 1 338 ? 28.837 6.625 -33.972 1.00 11.30 338 GLY D N 1
ATOM 13967 C CA . GLY D 1 338 ? 30.042 5.905 -33.615 1.00 12.67 338 GLY D CA 1
ATOM 13968 C C . GLY D 1 338 ? 29.952 5.286 -32.211 1.00 13.99 338 GLY D C 1
ATOM 13969 O O . GLY D 1 338 ? 29.163 5.808 -31.393 1.00 12.11 338 GLY D O 1
ATOM 13970 N N . LEU D 1 339 ? 30.705 4.215 -31.962 1.00 13.18 339 LEU D N 1
ATOM 13971 C CA . LEU D 1 339 ? 30.672 3.613 -30.642 1.00 15.40 339 LEU D CA 1
ATOM 13972 C C . LEU D 1 339 ? 31.503 4.552 -29.760 1.00 16.60 339 LEU D C 1
ATOM 13973 O O . LEU D 1 339 ? 32.065 5.541 -30.251 1.00 16.27 339 LEU D O 1
ATOM 13978 N N . ILE D 1 340 ? 31.521 4.302 -28.452 1.00 16.46 340 ILE D N 1
ATOM 13979 C CA . ILE D 1 340 ? 31.987 5.327 -27.498 1.00 16.02 340 ILE D CA 1
ATOM 13980 C C . ILE D 1 340 ? 33.453 5.664 -27.561 1.00 16.07 340 ILE D C 1
ATOM 13981 O O . ILE D 1 340 ? 33.860 6.764 -27.163 1.00 15.47 340 ILE D O 1
ATOM 13986 N N . SER D 1 341 ? 34.337 4.721 -27.826 1.00 15.03 341 SER D N 1
ATOM 13987 C CA . SER D 1 341 ? 35.763 4.832 -27.820 1.00 15.99 341 SER D CA 1
ATOM 13988 C C . SER D 1 341 ? 36.387 3.828 -28.812 1.00 16.98 341 SER D C 1
ATOM 13989 O O . SER D 1 341 ? 35.681 2.951 -29.258 1.00 16.12 341 SER D O 1
ATOM 13992 N N . LYS D 1 342 ? 37.672 3.977 -29.076 1.00 18.40 342 LYS D N 1
ATOM 13993 C CA . LYS D 1 342 ? 38.413 3.111 -29.972 1.00 20.70 342 LYS D CA 1
ATOM 13994 C C . LYS D 1 342 ? 38.614 1.715 -29.379 1.00 19.22 342 LYS D C 1
ATOM 13995 O O . LYS D 1 342 ? 38.241 0.720 -29.999 1.00 19.54 342 LYS D O 1
ATOM 14001 N N . PRO D 1 343 ? 38.986 1.645 -28.103 1.00 19.15 343 PRO D N 1
ATOM 14002 C CA . PRO D 1 343 ? 39.150 0.371 -27.430 1.00 18.96 343 PRO D CA 1
ATOM 14003 C C . PRO D 1 343 ? 37.832 -0.385 -27.379 1.00 19.66 343 PRO D C 1
ATOM 14004 O O . PRO D 1 343 ? 37.828 -1.605 -27.624 1.00 20.24 343 PRO D O 1
ATOM 14008 N N . GLN D 1 344 ? 36.706 0.296 -27.220 1.00 19.75 344 GLN D N 1
ATOM 14009 C CA . GLN D 1 344 ? 35.422 -0.374 -27.240 1.00 20.19 344 GLN D CA 1
ATOM 14010 C C . GLN D 1 344 ? 35.168 -0.911 -28.649 1.00 19.31 344 GLN D C 1
ATOM 14011 O O . GLN D 1 344 ? 34.668 -2.005 -28.754 1.00 18.50 344 GLN D O 1
ATOM 14017 N N . LEU D 1 345 ? 35.349 -0.067 -29.664 1.00 18.50 345 LEU D N 1
ATOM 14018 C CA . LEU D 1 345 ? 35.126 -0.527 -31.031 1.00 19.22 345 LEU D CA 1
ATOM 14019 C C . LEU D 1 345 ? 35.990 -1.761 -31.347 1.00 18.50 345 LEU D C 1
ATOM 14020 O O . LEU D 1 345 ? 35.466 -2.741 -31.854 1.00 17.43 345 LEU D O 1
ATOM 14025 N N . ASP D 1 346 ? 37.257 -1.730 -30.957 1.00 19.50 346 ASP D N 1
ATOM 14026 C CA . ASP D 1 346 ? 38.161 -2.860 -31.166 1.00 21.22 346 ASP D CA 1
ATOM 14027 C C . ASP D 1 346 ? 37.741 -4.116 -30.431 1.00 21.42 346 ASP D C 1
ATOM 14028 O O . ASP D 1 346 ? 37.893 -5.224 -30.981 1.00 20.84 346 ASP D O 1
ATOM 14033 N N . LYS D 1 347 ? 37.234 -3.971 -29.203 1.00 21.13 347 LYS D N 1
ATOM 14034 C CA . LYS D 1 347 ? 36.804 -5.152 -28.460 1.00 21.21 347 LYS D CA 1
ATOM 14035 C C . LYS D 1 347 ? 35.560 -5.713 -29.129 1.00 19.46 347 LYS D C 1
ATOM 14036 O O . LYS D 1 347 ? 35.448 -6.940 -29.272 1.00 18.49 347 LYS D O 1
ATOM 14042 N N . VAL D 1 348 ? 34.642 -4.854 -29.551 1.00 16.95 348 VAL D N 1
ATOM 14043 C CA . VAL D 1 348 ? 33.446 -5.313 -30.247 1.00 16.95 348 VAL D CA 1
ATOM 14044 C C . VAL D 1 348 ? 33.792 -6.067 -31.544 1.00 18.13 348 VAL D C 1
ATOM 14045 O O . VAL D 1 348 ? 33.208 -7.110 -31.859 1.00 17.20 348 VAL D O 1
ATOM 14049 N N . LEU D 1 349 ? 34.690 -5.513 -32.335 1.00 19.04 349 LEU D N 1
ATOM 14050 C CA . LEU D 1 349 ? 35.196 -6.138 -33.553 1.00 20.09 349 LEU D CA 1
ATOM 14051 C C . LEU D 1 349 ? 35.943 -7.436 -33.258 1.00 20.19 349 LEU D C 1
ATOM 14052 O O . LEU D 1 349 ? 35.714 -8.439 -33.942 1.00 21.39 349 LEU D O 1
ATOM 14057 N N . GLY D 1 350 ? 36.744 -7.454 -32.202 1.00 20.11 350 GLY D N 1
ATOM 14058 C CA . GLY D 1 350 ? 37.305 -8.704 -31.674 1.00 19.69 350 GLY D CA 1
ATOM 14059 C C . GLY D 1 350 ? 36.281 -9.809 -31.410 1.00 19.52 350 GLY D C 1
ATOM 14060 O O . GLY D 1 350 ? 36.542 -10.949 -31.813 1.00 19.74 350 GLY D O 1
ATOM 14061 N N . PHE D 1 351 ? 35.154 -9.532 -30.759 1.00 18.22 351 PHE D N 1
ATOM 14062 C CA . PHE D 1 351 ? 34.110 -10.512 -30.569 1.00 18.06 351 PHE D CA 1
ATOM 14063 C C . PHE D 1 351 ? 33.572 -11.077 -31.886 1.00 17.19 351 PHE D C 1
ATOM 14064 O O . PHE D 1 351 ? 33.264 -12.261 -31.878 1.00 15.50 351 PHE D O 1
ATOM 14072 N N . VAL D 1 352 ? 33.227 -10.256 -32.871 1.00 15.77 352 VAL D N 1
ATOM 14073 C CA . VAL D 1 352 ? 32.821 -10.793 -34.164 1.00 17.34 352 VAL D CA 1
ATOM 14074 C C . VAL D 1 352 ? 33.902 -11.650 -34.834 1.00 17.91 352 VAL D C 1
ATOM 14075 O O . VAL D 1 352 ? 33.542 -12.741 -35.291 1.00 18.55 352 VAL D O 1
ATOM 14079 N N . ALA D 1 353 ? 35.161 -11.241 -34.819 1.00 17.73 353 ALA D N 1
ATOM 14080 C CA . ALA D 1 353 ? 36.226 -12.063 -35.393 1.00 19.26 353 ALA D CA 1
ATOM 14081 C C . ALA D 1 353 ? 36.330 -13.408 -34.679 1.00 19.83 353 ALA D C 1
ATOM 14082 O O . ALA D 1 353 ? 36.435 -14.435 -35.340 1.00 21.04 353 ALA D O 1
ATOM 14084 N N . GLN D 1 354 ? 36.231 -13.388 -33.359 1.00 20.23 354 GLN D N 1
ATOM 14085 C CA . GLN D 1 354 ? 36.275 -14.609 -32.563 1.00 20.84 354 GLN D CA 1
ATOM 14086 C C . GLN D 1 354 ? 35.069 -15.494 -32.848 1.00 20.15 354 GLN D C 1
ATOM 14087 O O . GLN D 1 354 ? 35.194 -16.717 -32.920 1.00 18.84 354 GLN D O 1
ATOM 14093 N N . ALA D 1 355 ? 33.880 -14.889 -33.019 1.00 18.65 355 ALA D N 1
ATOM 14094 C CA . ALA D 1 355 ? 32.699 -15.674 -33.341 1.00 19.17 355 ALA D CA 1
ATOM 14095 C C . ALA D 1 355 ? 32.891 -16.438 -34.661 1.00 21.42 355 ALA D C 1
ATOM 14096 O O . ALA D 1 355 ? 32.454 -17.598 -34.694 1.00 20.12 355 ALA D O 1
ATOM 14098 N N . LYS D 1 356 ? 33.479 -15.804 -35.681 1.00 24.29 356 LYS D N 1
ATOM 14099 C CA . LYS D 1 356 ? 33.643 -16.530 -36.939 1.00 28.46 356 LYS D CA 1
ATOM 14100 C C . LYS D 1 356 ? 34.652 -17.673 -36.779 1.00 27.22 356 LYS D C 1
ATOM 14101 O O . LYS D 1 356 ? 34.287 -18.751 -37.228 1.00 25.70 356 LYS D O 1
ATOM 14107 N N . LYS D 1 357 ? 35.678 -17.511 -35.963 1.00 28.45 357 LYS D N 1
ATOM 14108 C CA . LYS D 1 357 ? 36.589 -18.594 -35.625 1.00 30.18 357 LYS D CA 1
ATOM 14109 C C . LYS D 1 357 ? 35.918 -19.754 -34.911 1.00 29.61 357 LYS D C 1
ATOM 14110 O O . LYS D 1 357 ? 36.289 -20.898 -35.201 1.00 28.65 357 LYS D O 1
ATOM 14116 N N . GLU D 1 358 ? 34.909 -19.508 -34.069 1.00 28.42 358 GLU D N 1
ATOM 14117 C CA . GLU D 1 358 ? 34.225 -20.584 -33.360 1.00 28.63 358 GLU D CA 1
ATOM 14118 C C . GLU D 1 358 ? 33.156 -21.244 -34.217 1.00 27.08 358 GLU D C 1
ATOM 14119 O O . GLU D 1 358 ? 32.605 -22.285 -33.857 1.00 26.93 358 GLU D O 1
ATOM 14125 N N . GLY D 1 359 ? 32.834 -20.670 -35.383 1.00 24.66 359 GLY D N 1
ATOM 14126 C CA . GLY D 1 359 ? 31.920 -21.317 -36.296 1.00 22.59 359 GLY D CA 1
ATOM 14127 C C . GLY D 1 359 ? 30.732 -20.460 -36.694 1.00 21.74 359 GLY D C 1
ATOM 14128 O O . GLY D 1 359 ? 29.917 -20.844 -37.536 1.00 20.77 359 GLY D O 1
ATOM 14129 N N . ALA D 1 360 ? 30.657 -19.259 -36.151 1.00 21.15 360 ALA D N 1
ATOM 14130 C CA . ALA D 1 360 ? 29.480 -18.428 -36.382 1.00 21.23 360 ALA D CA 1
ATOM 14131 C C . ALA D 1 360 ? 29.472 -17.875 -37.804 1.00 21.34 360 ALA D C 1
ATOM 14132 O O . ALA D 1 360 ? 30.457 -17.569 -38.454 1.00 20.87 360 ALA D O 1
ATOM 14134 N N . ARG D 1 361 ? 28.264 -17.688 -38.295 1.00 21.12 361 ARG D N 1
ATOM 14135 C CA . ARG D 1 361 ? 28.028 -17.152 -39.612 1.00 21.69 361 ARG D CA 1
ATOM 14136 C C . ARG D 1 361 ? 27.641 -15.669 -39.612 1.00 20.06 361 ARG D C 1
ATOM 14137 O O . ARG D 1 361 ? 26.571 -15.329 -39.096 1.00 17.39 361 ARG D O 1
ATOM 14145 N N . VAL D 1 362 ? 28.488 -14.841 -40.203 1.00 17.56 362 VAL D N 1
ATOM 14146 C CA . VAL D 1 362 ? 28.175 -13.425 -40.310 1.00 16.91 362 VAL D CA 1
ATOM 14147 C C . VAL D 1 362 ? 27.206 -13.114 -41.443 1.00 17.81 362 VAL D C 1
ATOM 14148 O O . VAL D 1 362 ? 27.603 -13.088 -42.604 1.00 19.01 362 VAL D O 1
ATOM 14152 N N . LEU D 1 363 ? 25.947 -12.798 -41.142 1.00 17.33 363 LEU D N 1
ATOM 14153 C CA . LEU D 1 363 ? 24.959 -12.542 -42.170 1.00 18.27 363 LEU D CA 1
ATOM 14154 C C . LEU D 1 363 ? 24.982 -11.101 -42.684 1.00 18.44 363 LEU D C 1
ATOM 14155 O O . LEU D 1 363 ? 24.686 -10.866 -43.856 1.00 18.34 363 LEU D O 1
ATOM 14160 N N . CYS D 1 364 ? 25.569 -10.198 -41.907 1.00 17.96 364 CYS D N 1
ATOM 14161 C CA . CYS D 1 364 ? 25.816 -8.829 -42.299 1.00 17.81 364 CYS D CA 1
ATOM 14162 C C . CYS D 1 364 ? 26.671 -8.117 -41.252 1.00 17.23 364 CYS D C 1
ATOM 14163 O O . CYS D 1 364 ? 26.710 -8.482 -40.084 1.00 17.29 364 CYS D O 1
ATOM 14166 N N . GLY D 1 365 ? 27.312 -7.048 -41.670 1.00 16.59 365 GLY D N 1
ATOM 14167 C CA . GLY D 1 365 ? 28.046 -6.137 -40.830 1.00 15.84 365 GLY D CA 1
ATOM 14168 C C . GLY D 1 365 ? 29.145 -6.855 -40.075 1.00 17.10 365 GLY D C 1
ATOM 14169 O O . GLY D 1 365 ? 29.781 -7.764 -40.608 1.00 18.61 365 GLY D O 1
ATOM 14170 N N . GLY D 1 366 ? 29.548 -6.253 -38.958 1.00 17.74 366 GLY D N 1
ATOM 14171 C CA . GLY D 1 366 ? 30.595 -6.839 -38.136 1.00 17.07 366 GLY D CA 1
ATOM 14172 C C . GLY D 1 366 ? 31.969 -6.369 -38.556 1.00 17.57 366 GLY D C 1
ATOM 14173 O O . GLY D 1 366 ? 32.966 -7.011 -38.173 1.00 16.27 366 GLY D O 1
ATOM 14174 N N . GLU D 1 367 ? 32.028 -5.268 -39.305 1.00 17.31 367 GLU D N 1
ATOM 14175 C CA . GLU D 1 367 ? 33.297 -4.759 -39.793 1.00 18.94 367 GLU D CA 1
ATOM 14176 C C . GLU D 1 367 ? 33.467 -3.263 -39.577 1.00 18.84 367 GLU D C 1
ATOM 14177 O O . GLU D 1 367 ? 32.506 -2.506 -39.439 1.00 17.77 367 GLU D O 1
ATOM 14183 N N . PRO D 1 368 ? 34.719 -2.796 -39.556 1.00 19.86 368 PRO D N 1
ATOM 14184 C CA . PRO D 1 368 ? 35.014 -1.371 -39.499 1.00 19.74 368 PRO D CA 1
ATOM 14185 C C . PRO D 1 368 ? 34.339 -0.668 -40.668 1.00 21.21 368 PRO D C 1
ATOM 14186 O O . PRO D 1 368 ? 34.008 -1.284 -41.703 1.00 21.40 368 PRO D O 1
ATOM 14190 N N . LEU D 1 369 ? 33.976 0.597 -40.490 1.00 21.71 369 LEU D N 1
ATOM 14191 C CA . LEU D 1 369 ? 33.235 1.339 -41.495 1.00 23.96 369 LEU D CA 1
ATOM 14192 C C . LEU D 1 369 ? 33.684 2.793 -41.551 1.00 25.83 369 LEU D C 1
ATOM 14193 O O . LEU D 1 369 ? 33.938 3.419 -40.532 1.00 26.68 369 LEU D O 1
ATOM 14198 N N . THR D 1 370 ? 33.857 3.339 -42.748 1.00 26.96 370 THR D N 1
ATOM 14199 C CA . THR D 1 370 ? 34.243 4.734 -42.931 1.00 27.59 370 THR D CA 1
ATOM 14200 C C . THR D 1 370 ? 33.178 5.417 -43.787 1.00 27.37 370 THR D C 1
ATOM 14201 O O . THR D 1 370 ? 32.814 4.939 -44.853 1.00 27.56 370 THR D O 1
ATOM 14205 N N . PRO D 1 371 ? 32.378 6.254 -43.132 1.00 27.48 371 PRO D N 1
ATOM 14206 C CA . PRO D 1 371 ? 31.272 6.932 -43.776 1.00 27.27 371 PRO D CA 1
ATOM 14207 C C . PRO D 1 371 ? 31.781 7.812 -44.922 1.00 27.44 371 PRO D C 1
ATOM 14208 O O . PRO D 1 371 ? 32.934 8.262 -44.879 1.00 26.86 371 PRO D O 1
ATOM 14212 N N . SER D 1 372 ? 30.896 8.161 -45.849 1.00 26.84 372 SER D N 1
ATOM 14213 C CA . SER D 1 372 ? 31.294 9.038 -46.940 1.00 28.61 372 SER D CA 1
ATOM 14214 C C . SER D 1 372 ? 31.786 10.406 -46.477 1.00 28.04 372 SER D C 1
ATOM 14215 O O . SER D 1 372 ? 32.729 10.940 -47.052 1.00 28.46 372 SER D O 1
ATOM 14218 N N . ASP D 1 373 ? 31.041 11.033 -45.586 1.00 27.21 373 ASP D N 1
ATOM 14219 C CA . ASP D 1 373 ? 31.362 12.361 -45.088 1.00 26.73 373 ASP D CA 1
ATOM 14220 C C . ASP D 1 373 ? 32.743 12.377 -44.478 1.00 26.68 373 ASP D C 1
ATOM 14221 O O . ASP D 1 373 ? 32.987 11.698 -43.496 1.00 27.08 373 ASP D O 1
ATOM 14226 N N . PRO D 1 374 ? 33.640 13.182 -45.053 1.00 27.09 374 PRO D N 1
ATOM 14227 C CA . PRO D 1 374 ? 35.007 13.313 -44.623 1.00 26.51 374 PRO D CA 1
ATOM 14228 C C . PRO D 1 374 ? 35.278 13.730 -43.206 1.00 25.99 374 PRO D C 1
ATOM 14229 O O . PRO D 1 374 ? 36.374 13.426 -42.701 1.00 25.86 374 PRO D O 1
ATOM 14233 N N . LYS D 1 375 ? 34.409 14.470 -42.519 1.00 25.82 375 LYS D N 1
ATOM 14234 C CA . LYS D 1 375 ? 34.723 14.890 -41.146 1.00 25.43 375 LYS D CA 1
ATOM 14235 C C . LYS D 1 375 ? 34.486 13.757 -40.149 1.00 24.75 375 LYS D C 1
ATOM 14236 O O . LYS D 1 375 ? 34.974 13.803 -39.026 1.00 24.49 375 LYS D O 1
ATOM 14242 N N . LEU D 1 376 ? 33.921 12.653 -40.619 1.00 24.64 376 LEU D N 1
ATOM 14243 C CA . LEU D 1 376 ? 33.629 11.455 -39.871 1.00 24.66 376 LEU D CA 1
ATOM 14244 C C . LEU D 1 376 ? 34.653 10.342 -40.040 1.00 26.74 376 LEU D C 1
ATOM 14245 O O . LEU D 1 376 ? 34.517 9.255 -39.469 1.00 26.26 376 LEU D O 1
ATOM 14250 N N . LYS D 1 377 ? 35.685 10.584 -40.836 1.00 29.17 377 LYS D N 1
ATOM 14251 C CA . LYS D 1 377 ? 36.684 9.564 -41.136 1.00 32.82 377 LYS D CA 1
ATOM 14252 C C . LYS D 1 377 ? 37.371 8.882 -39.970 1.00 31.21 377 LYS D C 1
ATOM 14253 O O . LYS D 1 377 ? 37.721 7.708 -40.085 1.00 30.33 377 LYS D O 1
ATOM 14259 N N . ASN D 1 378 ? 37.654 9.596 -38.890 1.00 30.20 378 ASN D N 1
ATOM 14260 C CA . ASN D 1 378 ? 38.340 9.029 -37.744 1.00 30.25 378 ASN D CA 1
ATOM 14261 C C . ASN D 1 378 ? 37.361 8.667 -36.622 1.00 28.15 378 ASN D C 1
ATOM 14262 O O . ASN D 1 378 ? 37.765 8.519 -35.465 1.00 26.82 378 ASN D O 1
ATOM 14267 N N . GLY D 1 379 ? 36.067 8.671 -36.897 1.00 24.83 379 GLY D N 1
ATOM 14268 C CA . GLY D 1 379 ? 35.058 8.298 -35.923 1.00 23.04 379 GLY D CA 1
ATOM 14269 C C . GLY D 1 379 ? 35.103 6.792 -35.637 1.00 22.38 379 GLY D C 1
ATOM 14270 O O . GLY D 1 379 ? 35.719 6.002 -36.355 1.00 20.85 379 GLY D O 1
ATOM 14271 N N . TYR D 1 380 ? 34.462 6.364 -34.551 1.00 21.23 380 TYR D N 1
ATOM 14272 C CA . TYR D 1 380 ? 34.536 4.963 -34.141 1.00 19.36 380 TYR D CA 1
ATOM 14273 C C . TYR D 1 380 ? 33.413 4.136 -34.735 1.00 19.27 380 TYR D C 1
ATOM 14274 O O . TYR D 1 380 ? 32.583 3.645 -33.969 1.00 19.58 380 TYR D O 1
ATOM 14283 N N . PHE D 1 381 ? 33.348 3.984 -36.050 1.00 17.69 381 PHE D N 1
ATOM 14284 C CA . PHE D 1 381 ? 32.204 3.398 -36.729 1.00 16.87 381 PHE D CA 1
ATOM 14285 C C . PHE D 1 381 ? 32.394 1.931 -37.118 1.00 17.31 381 PHE D C 1
ATOM 14286 O O . PHE D 1 381 ? 33.477 1.522 -37.490 1.00 18.11 381 PHE D O 1
ATOM 14294 N N . MET D 1 382 ? 31.301 1.186 -37.158 1.00 16.56 382 MET D N 1
ATOM 14295 C CA . MET D 1 382 ? 31.231 -0.188 -37.591 1.00 16.15 382 MET D CA 1
ATOM 14296 C C . MET D 1 382 ? 29.851 -0.419 -38.213 1.00 15.45 382 MET D C 1
ATOM 14297 O O . MET D 1 382 ? 28.943 0.338 -37.874 1.00 13.52 382 MET D O 1
ATOM 14302 N N . SER D 1 383 ? 29.665 -1.474 -39.001 1.00 14.44 383 SER D N 1
ATOM 14303 C CA . SER D 1 383 ? 28.346 -1.817 -39.513 1.00 15.01 383 SER D CA 1
ATOM 14304 C C . SER D 1 383 ? 27.658 -2.755 -38.524 1.00 16.34 383 SER D C 1
ATOM 14305 O O . SER D 1 383 ? 28.261 -3.698 -37.963 1.00 15.55 383 SER D O 1
ATOM 14308 N N . PRO D 1 384 ? 26.377 -2.490 -38.263 1.00 16.41 384 PRO D N 1
ATOM 14309 C CA . PRO D 1 384 ? 25.582 -3.297 -37.341 1.00 17.28 384 PRO D CA 1
ATOM 14310 C C . PRO D 1 384 ? 25.608 -4.742 -37.821 1.00 17.92 384 PRO D C 1
ATOM 14311 O O . PRO D 1 384 ? 25.513 -4.935 -39.032 1.00 18.65 384 PRO D O 1
ATOM 14315 N N . CYS D 1 385 ? 25.642 -5.707 -36.911 1.00 17.93 385 CYS D N 1
ATOM 14316 C CA . CYS D 1 385 ? 25.940 -7.101 -37.254 1.00 17.50 385 CYS D CA 1
ATOM 14317 C C . CYS D 1 385 ? 24.888 -8.106 -36.800 1.00 17.53 385 CYS D C 1
ATOM 14318 O O . CYS D 1 385 ? 24.407 -8.080 -35.646 1.00 16.63 385 CYS D O 1
ATOM 14321 N N . VAL D 1 386 ? 24.546 -9.044 -37.677 1.00 15.45 386 VAL D N 1
ATOM 14322 C CA . VAL D 1 386 ? 23.645 -10.142 -37.388 1.00 13.74 386 VAL D CA 1
ATOM 14323 C C . VAL D 1 386 ? 24.456 -11.442 -37.571 1.00 15.45 386 VAL D C 1
ATOM 14324 O O . VAL D 1 386 ? 25.100 -11.636 -38.616 1.00 13.40 386 VAL D O 1
ATOM 14328 N N . LEU D 1 387 ? 24.413 -12.275 -36.540 1.00 15.17 387 LEU D N 1
ATOM 14329 C CA . LEU D 1 387 ? 25.097 -13.562 -36.525 1.00 17.04 387 LEU D CA 1
ATOM 14330 C C . LEU D 1 387 ? 24.092 -14.721 -36.514 1.00 19.31 387 LEU D C 1
ATOM 14331 O O . LEU D 1 387 ? 23.068 -14.686 -35.823 1.00 17.19 387 LEU D O 1
ATOM 14336 N N . ASP D 1 388 ? 24.461 -15.747 -37.271 1.00 21.13 388 ASP D N 1
ATOM 14337 C CA . ASP D 1 388 ? 23.768 -16.965 -37.513 1.00 25.11 388 ASP D CA 1
ATOM 14338 C C . ASP D 1 388 ? 24.561 -18.217 -37.119 1.00 25.03 388 ASP D C 1
ATOM 14339 O O . ASP D 1 388 ? 25.782 -18.159 -37.007 1.00 21.85 388 ASP D O 1
ATOM 14344 N N . ASN D 1 389 ? 23.902 -19.376 -37.119 1.00 26.87 389 ASN D N 1
ATOM 14345 C CA . ASN D 1 389 ? 24.654 -20.615 -36.910 1.00 29.87 389 ASN D CA 1
ATOM 14346 C C . ASN D 1 389 ? 25.354 -20.644 -35.561 1.00 28.27 389 ASN D C 1
ATOM 14347 O O . ASN D 1 389 ? 26.530 -20.941 -35.435 1.00 26.72 389 ASN D O 1
ATOM 14352 N N . CYS D 1 390 ? 24.657 -20.128 -34.552 1.00 28.09 390 CYS D N 1
ATOM 14353 C CA . CYS D 1 390 ? 25.243 -19.858 -33.257 1.00 28.19 390 CYS D CA 1
ATOM 14354 C C . CYS D 1 390 ? 24.927 -20.996 -32.299 1.00 28.33 390 CYS D C 1
ATOM 14355 O O . CYS D 1 390 ? 23.922 -21.659 -32.538 1.00 29.24 390 CYS D O 1
ATOM 14358 N N . ARG D 1 391 ? 25.735 -21.175 -31.281 1.00 28.52 391 ARG D N 1
ATOM 14359 C CA . ARG D 1 391 ? 25.476 -22.223 -30.311 1.00 29.24 391 ARG D CA 1
ATOM 14360 C C . ARG D 1 391 ? 25.504 -21.643 -28.895 1.00 25.76 391 ARG D C 1
ATOM 14361 O O . ARG D 1 391 ? 26.336 -20.800 -28.604 1.00 23.38 391 ARG D O 1
ATOM 14369 N N . ASP D 1 392 ? 24.853 -22.337 -27.965 1.00 22.93 392 ASP D N 1
ATOM 14370 C CA . ASP D 1 392 ? 24.809 -21.957 -26.569 1.00 21.54 392 ASP D CA 1
ATOM 14371 C C . ASP D 1 392 ? 26.181 -21.947 -25.919 1.00 21.08 392 ASP D C 1
ATOM 14372 O O . ASP D 1 392 ? 26.390 -21.123 -25.015 1.00 20.37 392 ASP D O 1
ATOM 14377 N N . ASP D 1 393 ? 27.151 -22.702 -26.432 1.00 20.35 393 ASP D N 1
ATOM 14378 C CA . ASP D 1 393 ? 28.465 -22.725 -25.799 1.00 21.55 393 ASP D CA 1
ATOM 14379 C C . ASP D 1 393 ? 29.395 -21.673 -26.389 1.00 20.21 393 ASP D C 1
ATOM 14380 O O . ASP D 1 393 ? 30.519 -21.533 -25.914 1.00 19.71 393 ASP D O 1
ATOM 14385 N N . MET D 1 394 ? 28.991 -20.983 -27.445 1.00 18.77 394 MET D N 1
ATOM 14386 C CA . MET D 1 394 ? 29.857 -19.981 -28.054 1.00 19.07 394 MET D CA 1
ATOM 14387 C C . MET D 1 394 ? 30.109 -18.776 -27.143 1.00 18.49 394 MET D C 1
ATOM 14388 O O . MET D 1 394 ? 29.273 -18.357 -26.334 1.00 16.20 394 MET D O 1
ATOM 14393 N N . THR D 1 395 ? 31.261 -18.134 -27.293 1.00 17.66 395 THR D N 1
ATOM 14394 C CA . THR D 1 395 ? 31.640 -16.965 -26.538 1.00 19.32 395 THR D CA 1
ATOM 14395 C C . THR D 1 395 ? 30.703 -15.774 -26.789 1.00 19.75 395 THR D C 1
ATOM 14396 O O . THR D 1 395 ? 30.290 -15.026 -25.889 1.00 18.90 395 THR D O 1
ATOM 14400 N N . CYS D 1 396 ? 30.251 -15.644 -28.035 1.00 17.96 396 CYS D N 1
ATOM 14401 C CA . CYS D 1 396 ? 29.361 -14.561 -28.396 1.00 18.50 396 CYS D CA 1
ATOM 14402 C C . CYS D 1 396 ? 27.950 -14.775 -27.856 1.00 17.81 396 CYS D C 1
ATOM 14403 O O . CYS D 1 396 ? 27.217 -13.785 -27.778 1.00 16.06 396 CYS D O 1
ATOM 14406 N N . VAL D 1 397 ? 27.579 -16.017 -27.547 1.00 17.85 397 VAL D N 1
ATOM 14407 C CA . VAL D 1 397 ? 26.256 -16.305 -27.004 1.00 18.45 397 VAL D CA 1
ATOM 14408 C C . VAL D 1 397 ? 26.240 -16.189 -25.482 1.00 20.68 397 VAL D C 1
ATOM 14409 O O . VAL D 1 397 ? 25.202 -15.849 -24.885 1.00 20.77 397 VAL D O 1
ATOM 14413 N N . LYS D 1 398 ? 27.374 -16.339 -24.823 1.00 21.19 398 LYS D N 1
ATOM 14414 C CA . LYS D 1 398 ? 27.470 -16.311 -23.383 1.00 23.51 398 LYS D CA 1
ATOM 14415 C C . LYS D 1 398 ? 27.835 -14.944 -22.826 1.00 23.50 398 LYS D C 1
ATOM 14416 O O . LYS D 1 398 ? 27.458 -14.660 -21.679 1.00 23.55 398 LYS D O 1
ATOM 14422 N N . GLU D 1 399 ? 28.631 -14.136 -23.520 1.00 22.40 399 GLU D N 1
ATOM 14423 C CA . GLU D 1 399 ? 29.196 -12.925 -22.987 1.00 22.14 399 GLU D CA 1
ATOM 14424 C C . GLU D 1 399 ? 28.529 -11.640 -23.484 1.00 19.80 399 GLU D C 1
ATOM 14425 O O . GLU D 1 399 ? 28.167 -11.535 -24.653 1.00 16.87 399 GLU D O 1
ATOM 14431 N N . GLU D 1 400 ? 28.447 -10.651 -22.569 1.00 16.52 400 GLU D N 1
ATOM 14432 C CA . GLU D 1 400 ? 27.853 -9.375 -22.959 1.00 15.38 400 GLU D CA 1
ATOM 14433 C C . GLU D 1 400 ? 28.835 -8.635 -23.890 1.00 15.46 400 GLU D C 1
ATOM 14434 O O . GLU D 1 400 ? 29.960 -8.352 -23.467 1.00 13.55 400 GLU D O 1
ATOM 14440 N N . ILE D 1 401 ? 28.372 -8.398 -25.120 1.00 15.21 401 ILE D N 1
ATOM 14441 C CA . ILE D 1 401 ? 29.273 -7.767 -26.091 1.00 16.84 401 ILE D CA 1
ATOM 14442 C C . ILE D 1 401 ? 29.256 -6.244 -25.965 1.00 16.03 401 ILE D C 1
ATOM 14443 O O . ILE D 1 401 ? 30.300 -5.587 -26.043 1.00 14.85 401 ILE D O 1
ATOM 14448 N N . PHE D 1 402 ? 28.053 -5.666 -25.890 1.00 15.39 402 PHE D N 1
ATOM 14449 C CA . PHE D 1 402 ? 27.965 -4.219 -25.770 1.00 16.18 402 PHE D CA 1
ATOM 14450 C C . PHE D 1 402 ? 28.406 -3.486 -27.027 1.00 16.51 402 PHE D C 1
ATOM 14451 O O . PHE D 1 402 ? 28.958 -2.389 -26.962 1.00 15.29 402 PHE D O 1
ATOM 14459 N N . GLY D 1 403 ? 28.016 -4.028 -28.170 1.00 16.58 403 GLY D N 1
ATOM 14460 C CA . GLY D 1 403 ? 28.067 -3.442 -29.488 1.00 15.68 403 GLY D CA 1
ATOM 14461 C C . GLY D 1 403 ? 26.864 -3.994 -30.252 1.00 16.27 403 GLY D C 1
ATOM 14462 O O . GLY D 1 403 ? 26.118 -4.851 -29.738 1.00 17.12 403 GLY D O 1
ATOM 14463 N N . PRO D 1 404 ? 26.683 -3.570 -31.487 1.00 15.20 404 PRO D N 1
ATOM 14464 C CA . PRO D 1 404 ? 25.541 -3.990 -32.296 1.00 14.75 404 PRO D CA 1
ATOM 14465 C C . PRO D 1 404 ? 25.738 -5.332 -32.963 1.00 15.81 404 PRO D C 1
ATOM 14466 O O . PRO D 1 404 ? 26.116 -5.457 -34.130 1.00 16.24 404 PRO D O 1
ATOM 14470 N N . VAL D 1 405 ? 25.551 -6.406 -32.200 1.00 15.43 405 VAL D N 1
ATOM 14471 C CA . VAL D 1 405 ? 25.772 -7.772 -32.644 1.00 14.25 405 VAL D CA 1
ATOM 14472 C C . VAL D 1 405 ? 24.605 -8.610 -32.131 1.00 14.62 405 VAL D C 1
ATOM 14473 O O . VAL D 1 405 ? 24.595 -8.972 -30.940 1.00 13.71 405 VAL D O 1
ATOM 14477 N N . MET D 1 406 ? 23.638 -8.915 -32.983 1.00 13.70 406 MET D N 1
ATOM 14478 C CA . MET D 1 406 ? 22.540 -9.827 -32.665 1.00 13.45 406 MET D CA 1
ATOM 14479 C C . MET D 1 406 ? 22.947 -11.283 -32.925 1.00 14.21 406 MET D C 1
ATOM 14480 O O . MET D 1 406 ? 23.446 -11.592 -34.019 1.00 13.00 406 MET D O 1
ATOM 14485 N N . SER D 1 407 ? 22.863 -12.178 -31.914 1.00 13.56 407 SER D N 1
ATOM 14486 C CA . SER D 1 407 ? 23.034 -13.611 -32.126 1.00 12.26 407 SER D CA 1
ATOM 14487 C C . SER D 1 407 ? 21.686 -14.332 -32.236 1.00 12.74 407 SER D C 1
ATOM 14488 O O . SER D 1 407 ? 20.886 -14.275 -31.294 1.00 11.92 407 SER D O 1
ATOM 14491 N N . VAL D 1 408 ? 21.412 -14.978 -33.362 1.00 11.62 408 VAL D N 1
ATOM 14492 C CA . VAL D 1 408 ? 20.123 -15.627 -33.629 1.00 12.21 408 VAL D CA 1
ATOM 14493 C C . VAL D 1 408 ? 20.270 -17.139 -33.556 1.00 14.67 408 VAL D C 1
ATOM 14494 O O . VAL D 1 408 ? 21.230 -17.691 -34.076 1.00 14.37 408 VAL D O 1
ATOM 14498 N N . LEU D 1 409 ? 19.349 -17.820 -32.868 1.00 15.40 409 LEU D N 1
ATOM 14499 C CA . LEU D 1 409 ? 19.361 -19.258 -32.663 1.00 16.25 409 LEU D CA 1
ATOM 14500 C C . LEU D 1 409 ? 17.996 -19.884 -32.857 1.00 16.39 409 LEU D C 1
ATOM 14501 O O . LEU D 1 409 ? 16.986 -19.296 -32.455 1.00 17.94 409 LEU D O 1
ATOM 14506 N N . PRO D 1 410 ? 17.929 -21.096 -33.375 1.00 16.27 410 PRO D N 1
ATOM 14507 C CA . PRO D 1 410 ? 16.652 -21.766 -33.631 1.00 15.66 410 PRO D CA 1
ATOM 14508 C C . PRO D 1 410 ? 16.168 -22.493 -32.403 1.00 14.90 410 PRO D C 1
ATOM 14509 O O . PRO D 1 410 ? 17.002 -22.786 -31.538 1.00 15.19 410 PRO D O 1
ATOM 14513 N N . PHE D 1 411 ? 14.887 -22.800 -32.302 1.00 15.00 411 PHE D N 1
ATOM 14514 C CA . PHE D 1 411 ? 14.447 -23.622 -31.163 1.00 15.88 411 PHE D CA 1
ATOM 14515 C C . PHE D 1 411 ? 13.245 -24.434 -31.619 1.00 15.90 411 PHE D C 1
ATOM 14516 O O . PHE D 1 411 ? 12.634 -24.027 -32.623 1.00 16.18 411 PHE D O 1
ATOM 14524 N N . ASP D 1 412 ? 12.938 -25.527 -30.928 1.00 15.84 412 ASP D N 1
ATOM 14525 C CA . ASP D 1 412 ? 11.748 -26.278 -31.351 1.00 17.16 412 ASP D CA 1
ATOM 14526 C C . ASP D 1 412 ? 10.584 -26.172 -30.390 1.00 17.29 412 ASP D C 1
ATOM 14527 O O . ASP D 1 412 ? 9.435 -26.159 -30.858 1.00 18.01 412 ASP D O 1
ATOM 14532 N N . THR D 1 413 ? 10.815 -26.228 -29.078 1.00 16.05 413 THR D N 1
ATOM 14533 C CA . THR D 1 413 ? 9.701 -26.238 -28.138 1.00 15.60 413 THR D CA 1
ATOM 14534 C C . THR D 1 413 ? 9.849 -25.178 -27.030 1.00 14.92 413 THR D C 1
ATOM 14535 O O . THR D 1 413 ? 10.962 -24.819 -26.649 1.00 13.92 413 THR D O 1
ATOM 14539 N N . GLU D 1 414 ? 8.726 -24.893 -26.379 1.00 15.33 414 GLU D N 1
ATOM 14540 C CA . GLU D 1 414 ? 8.651 -23.904 -25.298 1.00 17.01 414 GLU D CA 1
ATOM 14541 C C . GLU D 1 414 ? 9.462 -24.329 -24.075 1.00 18.08 414 GLU D C 1
ATOM 14542 O O . GLU D 1 414 ? 10.422 -23.645 -23.707 1.00 18.15 414 GLU D O 1
ATOM 14548 N N . GLU D 1 415 ? 9.309 -25.591 -23.688 1.00 19.27 415 GLU D N 1
ATOM 14549 C CA . GLU D 1 415 ? 10.099 -26.156 -22.593 1.00 21.53 415 GLU D CA 1
ATOM 14550 C C . GLU D 1 415 ? 11.586 -26.128 -22.898 1.00 18.13 415 GLU D C 1
ATOM 14551 O O . GLU D 1 415 ? 12.389 -25.842 -22.014 1.00 16.49 415 GLU D O 1
ATOM 14557 N N . GLU D 1 416 ? 11.987 -26.438 -24.132 1.00 15.57 416 GLU D N 1
ATOM 14558 C CA . GLU D 1 416 ? 13.386 -26.296 -24.521 1.00 14.13 416 GLU D CA 1
ATOM 14559 C C . GLU D 1 416 ? 13.876 -24.851 -24.435 1.00 12.99 416 GLU D C 1
ATOM 14560 O O . GLU D 1 416 ? 14.935 -24.608 -23.837 1.00 11.40 416 GLU D O 1
ATOM 14566 N N . VAL D 1 417 ? 13.238 -23.900 -25.128 1.00 13.29 417 VAL D N 1
ATOM 14567 C CA . VAL D 1 417 ? 13.777 -22.544 -25.174 1.00 14.77 417 VAL D CA 1
ATOM 14568 C C . VAL D 1 417 ? 13.898 -21.961 -23.738 1.00 14.07 417 VAL D C 1
ATOM 14569 O O . VAL D 1 417 ? 14.817 -21.203 -23.486 1.00 12.26 417 VAL D O 1
ATOM 14573 N N . LEU D 1 418 ? 12.851 -22.215 -22.961 1.00 14.36 418 LEU D N 1
ATOM 14574 C CA . LEU D 1 418 ? 12.878 -21.684 -21.575 1.00 16.43 418 LEU D CA 1
ATOM 14575 C C . LEU D 1 418 ? 14.097 -22.147 -20.814 1.00 17.17 418 LEU D C 1
ATOM 14576 O O . LEU D 1 418 ? 14.752 -21.302 -20.202 1.00 16.94 418 LEU D O 1
ATOM 14581 N N . GLN D 1 419 ? 14.523 -23.416 -20.940 1.00 18.57 419 GLN D N 1
ATOM 14582 C CA . GLN D 1 419 ? 15.742 -23.813 -20.246 1.00 20.04 419 GLN D CA 1
ATOM 14583 C C . GLN D 1 419 ? 16.975 -23.162 -20.826 1.00 16.37 419 GLN D C 1
ATOM 14584 O O . GLN D 1 419 ? 17.891 -22.840 -20.058 1.00 14.21 419 GLN D O 1
ATOM 14590 N N . ARG D 1 420 ? 17.072 -23.042 -22.151 1.00 14.54 420 ARG D N 1
ATOM 14591 C CA . ARG D 1 420 ? 18.274 -22.375 -22.699 1.00 13.92 420 ARG D CA 1
ATOM 14592 C C . ARG D 1 420 ? 18.268 -20.879 -22.364 1.00 12.51 420 ARG D C 1
ATOM 14593 O O . ARG D 1 420 ? 19.339 -20.351 -22.049 1.00 10.46 420 ARG D O 1
ATOM 14601 N N . ALA D 1 421 ? 17.092 -20.252 -22.394 1.00 10.86 421 ALA D N 1
ATOM 14602 C CA . ALA D 1 421 ? 17.045 -18.820 -22.013 1.00 11.43 421 ALA D CA 1
ATOM 14603 C C . ALA D 1 421 ? 17.503 -18.588 -20.575 1.00 10.91 421 ALA D C 1
ATOM 14604 O O . ALA D 1 421 ? 18.186 -17.578 -20.322 1.00 11.46 421 ALA D O 1
ATOM 14606 N N . ASN D 1 422 ? 17.093 -19.417 -19.613 1.00 10.45 422 ASN D N 1
ATOM 14607 C CA . ASN D 1 422 ? 17.430 -19.270 -18.206 1.00 10.45 422 ASN D CA 1
ATOM 14608 C C . ASN D 1 422 ? 18.780 -19.843 -17.802 1.00 12.34 422 ASN D C 1
ATOM 14609 O O . ASN D 1 422 ? 19.221 -19.658 -16.659 1.00 10.65 422 ASN D O 1
ATOM 14614 N N . ASN D 1 423 ? 19.467 -20.569 -18.673 1.00 13.37 423 ASN D N 1
ATOM 14615 C CA . ASN D 1 423 ? 20.755 -21.167 -18.341 1.00 16.00 423 ASN D CA 1
ATOM 14616 C C . ASN D 1 423 ? 21.901 -20.158 -18.433 1.00 16.49 423 ASN D C 1
ATOM 14617 O O . ASN D 1 423 ? 22.771 -20.241 -19.290 1.00 15.89 423 ASN D O 1
ATOM 14622 N N . THR D 1 424 ? 21.924 -19.188 -17.525 1.00 14.95 424 THR D N 1
ATOM 14623 C CA . THR D 1 424 ? 22.906 -18.147 -17.511 1.00 14.38 424 THR D CA 1
ATOM 14624 C C . THR D 1 424 ? 22.926 -17.591 -16.077 1.00 15.43 424 THR D C 1
ATOM 14625 O O . THR D 1 424 ? 21.886 -17.572 -15.394 1.00 13.21 424 THR D O 1
ATOM 14629 N N . THR D 1 425 ? 23.950 -16.850 -15.771 1.00 15.33 425 THR D N 1
ATOM 14630 C CA . THR D 1 425 ? 24.034 -16.185 -14.476 1.00 18.03 425 THR D CA 1
ATOM 14631 C C . THR D 1 425 ? 23.485 -14.759 -14.516 1.00 16.78 425 THR D C 1
ATOM 14632 O O . THR D 1 425 ? 23.330 -14.070 -13.512 1.00 15.67 425 THR D O 1
ATOM 14636 N N . PHE D 1 426 ? 23.285 -14.256 -15.719 1.00 14.91 426 PHE D N 1
ATOM 14637 C CA . PHE D 1 426 ? 22.702 -12.948 -15.960 1.00 14.73 426 PHE D CA 1
ATOM 14638 C C . PHE D 1 426 ? 21.181 -13.094 -15.796 1.00 14.06 426 PHE D C 1
ATOM 14639 O O . PHE D 1 426 ? 20.634 -14.210 -15.816 1.00 12.24 426 PHE D O 1
ATOM 14647 N N . GLY D 1 427 ? 20.516 -11.950 -15.680 1.00 13.04 427 GLY D N 1
ATOM 14648 C CA . GLY D 1 427 ? 19.066 -11.962 -15.528 1.00 11.58 427 GLY D CA 1
ATOM 14649 C C . GLY D 1 427 ? 18.497 -10.545 -15.487 1.00 11.65 427 GLY D C 1
ATOM 14650 O O . GLY D 1 427 ? 17.623 -10.238 -14.671 1.00 10.39 427 GLY D O 1
ATOM 14651 N N . LEU D 1 428 ? 18.939 -9.689 -16.409 1.00 11.55 428 LEU D N 1
ATOM 14652 C CA . LEU D 1 428 ? 18.382 -8.320 -16.414 1.00 10.85 428 LEU D CA 1
ATOM 14653 C C . LEU D 1 428 ? 17.017 -8.255 -17.057 1.00 10.76 428 LEU D C 1
ATOM 14654 O O . LEU D 1 428 ? 16.041 -7.821 -16.388 1.00 11.89 428 LEU D O 1
ATOM 14659 N N . ALA D 1 429 ? 16.901 -8.530 -18.339 1.00 9.82 429 ALA D N 1
ATOM 14660 C CA . ALA D 1 429 ? 15.630 -8.443 -19.044 1.00 10.03 429 ALA D CA 1
ATOM 14661 C C . ALA D 1 429 ? 15.368 -9.642 -19.947 1.00 9.51 429 ALA D C 1
ATOM 14662 O O . ALA D 1 429 ? 16.132 -10.577 -19.959 1.00 8.95 429 ALA D O 1
ATOM 14664 N N . SER D 1 430 ? 14.259 -9.615 -20.698 1.00 9.28 430 SER D N 1
ATOM 14665 C CA . SER D 1 430 ? 13.964 -10.704 -21.641 1.00 7.77 430 SER D CA 1
ATOM 14666 C C . SER D 1 430 ? 12.778 -10.253 -22.487 1.00 8.46 430 SER D C 1
ATOM 14667 O O . SER D 1 430 ? 12.165 -9.240 -22.083 1.00 6.56 430 SER D O 1
ATOM 14670 N N . GLY D 1 431 ? 12.289 -11.118 -23.396 1.00 7.56 431 GLY D N 1
ATOM 14671 C CA . GLY D 1 431 ? 11.026 -10.753 -24.063 1.00 7.93 431 GLY D CA 1
ATOM 14672 C C . GLY D 1 431 ? 10.366 -11.972 -24.701 1.00 9.78 431 GLY D C 1
ATOM 14673 O O . GLY D 1 431 ? 11.060 -12.967 -24.981 1.00 9.65 431 GLY D O 1
ATOM 14674 N N . VAL D 1 432 ? 9.108 -11.822 -25.113 1.00 9.47 432 VAL D N 1
ATOM 14675 C CA . VAL D 1 432 ? 8.448 -12.887 -25.861 1.00 10.03 432 VAL D CA 1
ATOM 14676 C C . VAL D 1 432 ? 7.491 -12.305 -26.891 1.00 11.20 432 VAL D C 1
ATOM 14677 O O . VAL D 1 432 ? 6.660 -11.427 -26.571 1.00 11.29 432 VAL D O 1
ATOM 14681 N N . PHE D 1 433 ? 7.542 -12.881 -28.108 1.00 10.99 433 PHE D N 1
ATOM 14682 C CA . PHE D 1 433 ? 6.538 -12.614 -29.144 1.00 10.56 433 PHE D CA 1
ATOM 14683 C C . PHE D 1 433 ? 5.649 -13.822 -29.400 1.00 11.96 433 PHE D C 1
ATOM 14684 O O . PHE D 1 433 ? 6.069 -14.945 -29.803 1.00 11.79 433 PHE D O 1
ATOM 14692 N N . THR D 1 434 ? 4.350 -13.697 -29.156 1.00 10.70 434 THR D N 1
ATOM 14693 C CA . THR D 1 434 ? 3.389 -14.754 -29.356 1.00 11.81 434 THR D CA 1
ATOM 14694 C C . THR D 1 434 ? 1.962 -14.202 -29.239 1.00 13.66 434 THR D C 1
ATOM 14695 O O . THR D 1 434 ? 1.727 -13.171 -28.546 1.00 14.28 434 THR D O 1
ATOM 14699 N N . ARG D 1 435 ? 0.978 -14.863 -29.831 1.00 12.07 435 ARG D N 1
ATOM 14700 C CA . ARG D 1 435 ? -0.374 -14.339 -29.830 1.00 12.41 435 ARG D CA 1
ATOM 14701 C C . ARG D 1 435 ? -1.286 -15.008 -28.832 1.00 12.84 435 ARG D C 1
ATOM 14702 O O . ARG D 1 435 ? -2.300 -14.474 -28.350 1.00 12.87 435 ARG D O 1
ATOM 14710 N N . ASP D 1 436 ? -0.965 -16.224 -28.419 1.00 13.87 436 ASP D N 1
ATOM 14711 C CA . ASP D 1 436 ? -1.763 -16.953 -27.443 1.00 14.51 436 ASP D CA 1
ATOM 14712 C C . ASP D 1 436 ? -1.639 -16.358 -26.037 1.00 13.52 436 ASP D C 1
ATOM 14713 O O . ASP D 1 436 ? -0.551 -16.323 -25.470 1.00 12.59 436 ASP D O 1
ATOM 14718 N N . ILE D 1 437 ? -2.786 -16.058 -25.402 1.00 12.75 437 ILE D N 1
ATOM 14719 C CA . ILE D 1 437 ? -2.750 -15.377 -24.096 1.00 12.65 437 ILE D CA 1
ATOM 14720 C C . ILE D 1 437 ? -2.062 -16.142 -22.988 1.00 12.07 437 ILE D C 1
ATOM 14721 O O . ILE D 1 437 ? -1.193 -15.640 -22.251 1.00 12.80 437 ILE D O 1
ATOM 14726 N N . SER D 1 438 ? -2.325 -17.449 -22.889 1.00 11.45 438 SER D N 1
ATOM 14727 C CA . SER D 1 438 ? -1.706 -18.277 -21.864 1.00 11.43 438 SER D CA 1
ATOM 14728 C C . SER D 1 438 ? -0.209 -18.426 -22.093 1.00 11.63 438 SER D C 1
ATOM 14729 O O . SER D 1 438 ? 0.567 -18.398 -21.141 1.00 12.34 438 SER D O 1
ATOM 14732 N N . ARG D 1 439 ? 0.189 -18.638 -23.338 1.00 12.03 439 ARG D N 1
ATOM 14733 C CA . ARG D 1 439 ? 1.611 -18.751 -23.632 1.00 12.18 439 ARG D CA 1
ATOM 14734 C C . ARG D 1 439 ? 2.348 -17.463 -23.288 1.00 10.86 439 ARG D C 1
ATOM 14735 O O . ARG D 1 439 ? 3.380 -17.610 -22.612 1.00 10.91 439 ARG D O 1
ATOM 14743 N N . ALA D 1 440 ? 1.876 -16.303 -23.751 1.00 9.08 440 ALA D N 1
ATOM 14744 C CA . ALA D 1 440 ? 2.501 -15.044 -23.308 1.00 8.93 440 ALA D CA 1
ATOM 14745 C C . ALA D 1 440 ? 2.697 -14.914 -21.818 1.00 7.98 440 ALA D C 1
ATOM 14746 O O . ALA D 1 440 ? 3.834 -14.739 -21.375 1.00 8.27 440 ALA D O 1
ATOM 14748 N N . HIS D 1 441 ? 1.683 -15.142 -20.988 1.00 9.00 441 HIS D N 1
ATOM 14749 C CA . HIS D 1 441 ? 1.838 -14.929 -19.540 1.00 9.18 441 HIS D CA 1
ATOM 14750 C C . HIS D 1 441 ? 2.659 -15.989 -18.834 1.00 9.26 441 HIS D C 1
ATOM 14751 O O . HIS D 1 441 ? 3.388 -15.725 -17.879 1.00 8.64 441 HIS D O 1
ATOM 14758 N N . ARG D 1 442 ? 2.544 -17.219 -19.329 1.00 9.89 442 ARG D N 1
ATOM 14759 C CA . ARG D 1 442 ? 3.287 -18.367 -18.800 1.00 10.38 442 ARG D CA 1
ATOM 14760 C C . ARG D 1 442 ? 4.778 -18.248 -19.118 1.00 9.11 442 ARG D C 1
ATOM 14761 O O . ARG D 1 442 ? 5.608 -18.433 -18.242 1.00 7.22 442 ARG D O 1
ATOM 14769 N N . VAL D 1 443 ? 5.120 -17.860 -20.344 1.00 8.96 443 VAL D N 1
ATOM 14770 C CA . VAL D 1 443 ? 6.543 -17.645 -20.665 1.00 8.69 443 VAL D CA 1
ATOM 14771 C C . VAL D 1 443 ? 7.131 -16.519 -19.824 1.00 9.44 443 VAL D C 1
ATOM 14772 O O . VAL D 1 443 ? 8.151 -16.728 -19.155 1.00 9.45 443 VAL D O 1
ATOM 14776 N N . ALA D 1 444 ? 6.416 -15.390 -19.683 1.00 8.89 444 ALA D N 1
ATOM 14777 C CA . ALA D 1 444 ? 6.900 -14.274 -18.868 1.00 9.20 444 ALA D CA 1
ATOM 14778 C C . ALA D 1 444 ? 7.136 -14.723 -17.430 1.00 10.11 444 ALA D C 1
ATOM 14779 O O . ALA D 1 444 ? 8.141 -14.356 -16.780 1.00 8.67 444 ALA D O 1
ATOM 14781 N N . ALA D 1 445 ? 6.206 -15.555 -16.943 1.00 9.31 445 ALA D N 1
ATOM 14782 C CA . ALA D 1 445 ? 6.327 -16.036 -15.561 1.00 10.76 445 ALA D CA 1
ATOM 14783 C C . ALA D 1 445 ? 7.509 -16.950 -15.336 1.00 11.85 445 ALA D C 1
ATOM 14784 O O . ALA D 1 445 ? 8.124 -16.886 -14.277 1.00 12.32 445 ALA D O 1
ATOM 14786 N N . ASN D 1 446 ? 7.888 -17.776 -16.297 1.00 12.49 446 ASN D N 1
ATOM 14787 C CA . ASN D 1 446 ? 8.992 -18.718 -16.192 1.00 13.06 446 ASN D CA 1
ATOM 14788 C C . ASN D 1 446 ? 10.357 -18.180 -16.575 1.00 13.14 446 ASN D C 1
ATOM 14789 O O . ASN D 1 446 ? 11.383 -18.797 -16.277 1.00 12.47 446 ASN D O 1
ATOM 14794 N N . LEU D 1 447 ? 10.422 -17.010 -17.227 1.00 12.29 447 LEU D N 1
ATOM 14795 C CA . LEU D 1 447 ? 11.708 -16.395 -17.572 1.00 12.15 447 LEU D CA 1
ATOM 14796 C C . LEU D 1 447 ? 12.335 -15.788 -16.327 1.00 12.79 447 LEU D C 1
ATOM 14797 O O . LEU D 1 447 ? 11.691 -15.030 -15.550 1.00 12.96 447 LEU D O 1
ATOM 14802 N N . GLU D 1 448 ? 13.607 -16.080 -16.046 1.00 11.92 448 GLU D N 1
ATOM 14803 C CA . GLU D 1 448 ? 14.221 -15.606 -14.803 1.00 12.11 448 GLU D CA 1
ATOM 14804 C C . GLU D 1 448 ? 14.914 -14.262 -14.954 1.00 11.82 448 GLU D C 1
ATOM 14805 O O . GLU D 1 448 ? 16.152 -14.183 -15.066 1.00 11.99 448 GLU D O 1
ATOM 14811 N N . ALA D 1 449 ? 14.155 -13.170 -14.998 1.00 9.12 449 ALA D N 1
ATOM 14812 C CA . ALA D 1 449 ? 14.798 -11.857 -15.193 1.00 8.85 449 ALA D CA 1
ATOM 14813 C C . ALA D 1 449 ? 13.974 -10.748 -14.547 1.00 7.51 449 ALA D C 1
ATOM 14814 O O . ALA D 1 449 ? 12.763 -10.898 -14.426 1.00 5.76 449 ALA D O 1
ATOM 14816 N N . GLY D 1 450 ? 14.562 -9.603 -14.259 1.00 8.65 450 GLY D N 1
ATOM 14817 C CA . GLY D 1 450 ? 13.827 -8.466 -13.692 1.00 9.07 450 GLY D CA 1
ATOM 14818 C C . GLY D 1 450 ? 12.716 -7.901 -14.575 1.00 9.75 450 GLY D C 1
ATOM 14819 O O . GLY D 1 450 ? 11.724 -7.376 -14.026 1.00 9.81 450 GLY D O 1
ATOM 14820 N N . THR D 1 451 ? 12.807 -7.997 -15.896 1.00 8.34 451 THR D N 1
ATOM 14821 C CA . THR D 1 451 ? 11.850 -7.425 -16.813 1.00 8.80 451 THR D CA 1
ATOM 14822 C C . THR D 1 451 ? 11.527 -8.401 -17.947 1.00 9.29 451 THR D C 1
ATOM 14823 O O . THR D 1 451 ? 12.440 -9.042 -18.480 1.00 8.58 451 THR D O 1
ATOM 14827 N N . CYS D 1 452 ? 10.255 -8.506 -18.312 1.00 8.84 452 CYS D N 1
ATOM 14828 C CA . CYS D 1 452 ? 9.913 -9.235 -19.537 1.00 8.57 452 CYS D CA 1
ATOM 14829 C C . CYS D 1 452 ? 8.964 -8.365 -20.383 1.00 8.80 452 CYS D C 1
ATOM 14830 O O . CYS D 1 452 ? 7.944 -7.889 -19.851 1.00 7.42 452 CYS D O 1
ATOM 14833 N N . TYR D 1 453 ? 9.268 -8.225 -21.658 1.00 5.70 453 TYR D N 1
ATOM 14834 C CA . TYR D 1 453 ? 8.455 -7.445 -22.576 1.00 7.87 453 TYR D CA 1
ATOM 14835 C C . TYR D 1 453 ? 7.582 -8.405 -23.356 1.00 7.79 453 TYR D C 1
ATOM 14836 O O . TYR D 1 453 ? 8.077 -9.404 -23.916 1.00 10.08 453 TYR D O 1
ATOM 14845 N N . ILE D 1 454 ? 6.299 -8.167 -23.465 1.00 7.12 454 ILE D N 1
ATOM 14846 C CA . ILE D 1 454 ? 5.398 -9.013 -24.215 1.00 5.78 454 ILE D CA 1
ATOM 14847 C C . ILE D 1 454 ? 4.948 -8.267 -25.453 1.00 7.95 454 ILE D C 1
ATOM 14848 O O . ILE D 1 454 ? 4.358 -7.190 -25.447 1.00 7.97 454 ILE D O 1
ATOM 14853 N N . ASN D 1 455 ? 5.433 -8.752 -26.613 1.00 9.37 455 ASN D N 1
ATOM 14854 C CA . ASN D 1 455 ? 5.056 -8.241 -27.910 1.00 9.59 455 ASN D CA 1
ATOM 14855 C C . ASN D 1 455 ? 5.609 -6.842 -28.159 1.00 9.84 455 ASN D C 1
ATOM 14856 O O . ASN D 1 455 ? 4.982 -6.116 -28.964 1.00 10.52 455 ASN D O 1
ATOM 14861 N N . THR D 1 456 ? 6.818 -6.608 -27.637 1.00 8.22 456 THR D N 1
ATOM 14862 C CA . THR D 1 456 ? 7.511 -5.340 -27.877 1.00 9.21 456 THR D CA 1
ATOM 14863 C C . THR D 1 456 ? 8.907 -5.523 -27.276 1.00 9.06 456 THR D C 1
ATOM 14864 O O . THR D 1 456 ? 9.171 -6.654 -26.833 1.00 10.17 456 THR D O 1
ATOM 14868 N N . TYR D 1 457 ? 9.745 -4.517 -27.219 1.00 8.92 457 TYR D N 1
ATOM 14869 C CA . TYR D 1 457 ? 11.014 -4.570 -26.544 1.00 9.49 457 TYR D CA 1
ATOM 14870 C C . TYR D 1 457 ? 11.490 -3.144 -26.218 1.00 12.46 457 TYR D C 1
ATOM 14871 O O . TYR D 1 457 ? 11.131 -2.235 -26.959 1.00 13.59 457 TYR D O 1
ATOM 14880 N N . SER D 1 458 ? 12.296 -2.927 -25.212 1.00 14.50 458 SER D N 1
ATOM 14881 C CA . SER D 1 458 ? 12.969 -1.667 -24.959 1.00 16.80 458 SER D CA 1
ATOM 14882 C C . SER D 1 458 ? 12.102 -0.520 -24.453 1.00 19.14 458 SER D C 1
ATOM 14883 O O . SER D 1 458 ? 12.548 0.624 -24.557 1.00 20.93 458 SER D O 1
ATOM 14886 N N . ILE D 1 459 ? 10.893 -0.726 -23.959 1.00 21.49 459 ILE D N 1
ATOM 14887 C CA . ILE D 1 459 ? 10.114 0.349 -23.359 1.00 22.44 459 ILE D CA 1
ATOM 14888 C C . ILE D 1 459 ? 10.700 0.623 -21.966 1.00 22.17 459 ILE D C 1
ATOM 14889 O O . ILE D 1 459 ? 10.914 -0.330 -21.220 1.00 20.66 459 ILE D O 1
ATOM 14894 N N . SER D 1 460 ? 10.761 1.868 -21.547 1.00 21.82 460 SER D N 1
ATOM 14895 C CA . SER D 1 460 ? 11.248 2.245 -20.220 1.00 22.44 460 SER D CA 1
ATOM 14896 C C . SER D 1 460 ? 10.330 3.219 -19.496 1.00 20.32 460 SER D C 1
ATOM 14897 O O . SER D 1 460 ? 10.588 4.404 -19.476 1.00 22.27 460 SER D O 1
ATOM 14900 N N . PRO D 1 461 ? 9.191 2.779 -19.011 1.00 18.34 461 PRO D N 1
ATOM 14901 C CA . PRO D 1 461 ? 8.225 3.670 -18.351 1.00 16.55 461 PRO D CA 1
ATOM 14902 C C . PRO D 1 461 ? 8.768 4.157 -17.031 1.00 15.27 461 PRO D C 1
ATOM 14903 O O . PRO D 1 461 ? 9.235 3.302 -16.287 1.00 15.50 461 PRO D O 1
ATOM 14907 N N . VAL D 1 462 ? 8.706 5.455 -16.672 1.00 15.23 462 VAL D N 1
ATOM 14908 C CA . VAL D 1 462 ? 9.036 5.852 -15.310 1.00 15.06 462 VAL D CA 1
ATOM 14909 C C . VAL D 1 462 ? 8.106 5.206 -14.271 1.00 13.42 462 VAL D C 1
ATOM 14910 O O . VAL D 1 462 ? 8.480 5.230 -13.094 1.00 14.12 462 VAL D O 1
ATOM 14914 N N . GLU D 1 463 ? 6.868 4.879 -14.597 1.00 12.13 463 GLU D N 1
ATOM 14915 C CA . GLU D 1 463 ? 5.849 4.448 -13.660 1.00 12.66 463 GLU D CA 1
ATOM 14916 C C . GLU D 1 463 ? 6.092 3.089 -12.989 1.00 12.56 463 GLU D C 1
ATOM 14917 O O . GLU D 1 463 ? 5.401 2.736 -12.029 1.00 10.68 463 GLU D O 1
ATOM 14923 N N . VAL D 1 464 ? 6.971 2.237 -13.534 1.00 11.81 464 VAL D N 1
ATOM 14924 C CA . VAL D 1 464 ? 7.228 0.886 -13.052 1.00 12.64 464 VAL D CA 1
ATOM 14925 C C . VAL D 1 464 ? 8.694 0.688 -12.738 1.00 11.77 464 VAL D C 1
ATOM 14926 O O . VAL D 1 464 ? 9.559 1.392 -13.279 1.00 12.29 464 VAL D O 1
ATOM 14930 N N . PRO D 1 465 ? 9.036 -0.220 -11.835 1.00 11.22 465 PRO D N 1
ATOM 14931 C CA . PRO D 1 465 ? 10.402 -0.435 -11.403 1.00 11.07 465 PRO D CA 1
ATOM 14932 C C . PRO D 1 465 ? 11.274 -1.155 -12.434 1.00 10.85 465 PRO D C 1
ATOM 14933 O O . PRO D 1 465 ? 10.698 -1.931 -13.199 1.00 9.35 465 PRO D O 1
ATOM 14937 N N . PHE D 1 466 ? 12.584 -0.981 -12.345 1.00 9.82 466 PHE D N 1
ATOM 14938 C CA . PHE D 1 466 ? 13.532 -1.588 -13.238 1.00 11.27 466 PHE D CA 1
ATOM 14939 C C . PHE D 1 466 ? 14.821 -2.029 -12.510 1.00 10.12 466 PHE D C 1
ATOM 14940 O O . PHE D 1 466 ? 15.497 -1.192 -11.924 1.00 9.11 466 PHE D O 1
ATOM 14948 N N . GLY D 1 467 ? 15.167 -3.326 -12.647 1.00 9.01 467 GLY D N 1
ATOM 14949 C CA . GLY D 1 467 ? 16.471 -3.763 -12.137 1.00 8.73 467 GLY D CA 1
ATOM 14950 C C . GLY D 1 467 ? 16.685 -5.263 -12.338 1.00 10.02 467 GLY D C 1
ATOM 14951 O O . GLY D 1 467 ? 15.853 -5.951 -12.927 1.00 9.64 467 GLY D O 1
ATOM 14952 N N . GLY D 1 468 ? 17.778 -5.806 -11.821 1.00 10.26 468 GLY D N 1
ATOM 14953 C CA . GLY D 1 468 ? 18.170 -7.164 -12.243 1.00 11.65 468 GLY D CA 1
ATOM 14954 C C . GLY D 1 468 ? 17.797 -8.240 -11.249 1.00 12.93 468 GLY D C 1
ATOM 14955 O O . GLY D 1 468 ? 17.390 -8.016 -10.096 1.00 13.44 468 GLY D O 1
ATOM 14956 N N . TYR D 1 469 ? 17.859 -9.481 -11.739 1.00 11.37 469 TYR D N 1
ATOM 14957 C CA . TYR D 1 469 ? 17.810 -10.705 -11.000 1.00 10.26 469 TYR D CA 1
ATOM 14958 C C . TYR D 1 469 ? 19.232 -11.300 -11.070 1.00 11.56 469 TYR D C 1
ATOM 14959 O O . TYR D 1 469 ? 20.037 -10.866 -11.906 1.00 10.54 469 TYR D O 1
ATOM 14968 N N . LYS D 1 470 ? 19.503 -12.270 -10.215 1.00 12.21 470 LYS D N 1
ATOM 14969 C CA . LYS D 1 470 ? 20.737 -13.006 -10.139 1.00 13.46 470 LYS D CA 1
ATOM 14970 C C . LYS D 1 470 ? 21.973 -12.121 -10.217 1.00 14.32 470 LYS D C 1
ATOM 14971 O O . LYS D 1 470 ? 22.075 -11.114 -9.517 1.00 11.60 470 LYS D O 1
ATOM 14977 N N . MET D 1 471 ? 22.929 -12.474 -11.102 1.00 14.56 471 MET D N 1
ATOM 14978 C CA . MET D 1 471 ? 24.150 -11.671 -11.183 1.00 16.17 471 MET D CA 1
ATOM 14979 C C . MET D 1 471 ? 24.012 -10.415 -12.027 1.00 15.04 471 MET D C 1
ATOM 14980 O O . MET D 1 471 ? 25.034 -9.748 -12.236 1.00 13.45 471 MET D O 1
ATOM 14985 N N . SER D 1 472 ? 22.812 -10.020 -12.455 1.00 14.49 472 SER D N 1
ATOM 14986 C CA . SER D 1 472 ? 22.629 -8.715 -13.096 1.00 14.34 472 SER D CA 1
ATOM 14987 C C . SER D 1 472 ? 22.359 -7.627 -12.041 1.00 15.44 472 SER D C 1
ATOM 14988 O O . SER D 1 472 ? 22.202 -6.441 -12.387 1.00 15.95 472 SER D O 1
ATOM 14991 N N . GLY D 1 473 ? 22.395 -7.964 -10.752 1.00 13.54 473 GLY D N 1
ATOM 14992 C CA . GLY D 1 473 ? 22.379 -6.984 -9.678 1.00 12.46 473 GLY D CA 1
ATOM 14993 C C . GLY D 1 473 ? 21.117 -7.035 -8.827 1.00 12.08 473 GLY D C 1
ATOM 14994 O O . GLY D 1 473 ? 20.231 -7.895 -8.956 1.00 12.04 473 GLY D O 1
ATOM 14995 N N . PHE D 1 474 ? 20.942 -6.009 -7.982 1.00 11.07 474 PHE D N 1
ATOM 14996 C CA . PHE D 1 474 ? 19.743 -5.918 -7.117 1.00 10.60 474 PHE D CA 1
ATOM 14997 C C . PHE D 1 474 ? 19.446 -4.445 -6.850 1.00 10.94 474 PHE D C 1
ATOM 14998 O O . PHE D 1 474 ? 20.320 -3.618 -7.047 1.00 12.14 474 PHE D O 1
ATOM 15006 N N . GLY D 1 475 ? 18.265 -4.112 -6.367 1.00 10.75 475 GLY D N 1
ATOM 15007 C CA . GLY D 1 475 ? 17.817 -2.737 -6.201 1.00 10.56 475 GLY D CA 1
ATOM 15008 C C . GLY D 1 475 ? 17.017 -2.390 -7.459 1.00 11.18 475 GLY D C 1
ATOM 15009 O O . GLY D 1 475 ? 16.987 -3.155 -8.443 1.00 9.58 475 GLY D O 1
ATOM 15010 N N . ARG D 1 476 ? 16.229 -1.307 -7.370 1.00 10.68 476 ARG D N 1
ATOM 15011 C CA . ARG D 1 476 ? 15.455 -0.882 -8.512 1.00 11.85 476 ARG D CA 1
ATOM 15012 C C . ARG D 1 476 ? 15.698 0.613 -8.780 1.00 13.27 476 ARG D C 1
ATOM 15013 O O . ARG D 1 476 ? 16.019 1.349 -7.885 1.00 12.66 476 ARG D O 1
ATOM 15021 N N . GLU D 1 477 ? 15.282 1.103 -9.918 1.00 14.78 477 GLU D N 1
ATOM 15022 C CA . GLU D 1 477 ? 15.164 2.438 -10.414 1.00 15.96 477 GLU D CA 1
ATOM 15023 C C . GLU D 1 477 ? 13.799 2.619 -11.079 1.00 13.17 477 GLU D C 1
ATOM 15024 O O . GLU D 1 477 ? 13.261 1.617 -11.577 1.00 10.24 477 GLU D O 1
ATOM 15030 N N . ASN D 1 478 ? 13.224 3.804 -11.011 1.00 11.46 478 ASN D N 1
ATOM 15031 C CA . ASN D 1 478 ? 11.883 4.057 -11.499 1.00 12.34 478 ASN D CA 1
ATOM 15032 C C . ASN D 1 478 ? 10.807 3.333 -10.684 1.00 11.33 478 ASN D C 1
ATOM 15033 O O . ASN D 1 478 ? 11.108 2.523 -9.788 1.00 9.77 478 ASN D O 1
ATOM 15038 N N . GLY D 1 479 ? 9.560 3.778 -10.862 1.00 10.07 479 GLY D N 1
ATOM 15039 C CA . GLY D 1 479 ? 8.441 3.165 -10.142 1.00 10.59 479 GLY D CA 1
ATOM 15040 C C . GLY D 1 479 ? 8.376 3.584 -8.667 1.00 10.08 479 GLY D C 1
ATOM 15041 O O . GLY D 1 479 ? 9.265 4.287 -8.188 1.00 8.25 479 GLY D O 1
ATOM 15042 N N . GLN D 1 480 ? 7.421 3.009 -7.947 1.00 10.17 480 GLN D N 1
ATOM 15043 C CA . GLN D 1 480 ? 7.309 3.310 -6.517 1.00 13.03 480 GLN D CA 1
ATOM 15044 C C . GLN D 1 480 ? 8.239 2.507 -5.625 1.00 13.26 480 GLN D C 1
ATOM 15045 O O . GLN D 1 480 ? 8.815 3.079 -4.673 1.00 12.30 480 GLN D O 1
ATOM 15051 N N . ALA D 1 481 ? 8.714 1.314 -6.057 1.00 11.47 481 ALA D N 1
ATOM 15052 C CA . ALA D 1 481 ? 9.563 0.491 -5.203 1.00 11.57 481 ALA D CA 1
ATOM 15053 C C . ALA D 1 481 ? 10.892 1.153 -4.866 1.00 11.48 481 ALA D C 1
ATOM 15054 O O . ALA D 1 481 ? 11.535 0.954 -3.808 1.00 10.14 481 ALA D O 1
ATOM 15056 N N . THR D 1 482 ? 11.384 1.958 -5.831 1.00 11.04 482 THR D N 1
ATOM 15057 C CA . THR D 1 482 ? 12.702 2.596 -5.719 1.00 8.75 482 THR D CA 1
ATOM 15058 C C . THR D 1 482 ? 12.824 3.505 -4.506 1.00 9.84 482 THR D C 1
ATOM 15059 O O . THR D 1 482 ? 13.898 3.632 -3.900 1.00 9.88 482 THR D O 1
ATOM 15063 N N . VAL D 1 483 ? 11.742 4.066 -3.981 1.00 10.43 483 VAL D N 1
ATOM 15064 C CA . VAL D 1 483 ? 11.812 4.894 -2.782 1.00 12.27 483 VAL D CA 1
ATOM 15065 C C . VAL D 1 483 ? 12.377 4.140 -1.589 1.00 13.11 483 VAL D C 1
ATOM 15066 O O . VAL D 1 483 ? 13.118 4.727 -0.782 1.00 12.75 483 VAL D O 1
ATOM 15070 N N . ASP D 1 484 ? 12.124 2.836 -1.441 1.00 13.41 484 ASP D N 1
ATOM 15071 C CA . ASP D 1 484 ? 12.639 2.009 -0.364 1.00 13.95 484 ASP D CA 1
ATOM 15072 C C . ASP D 1 484 ? 14.140 1.786 -0.410 1.00 13.10 484 ASP D C 1
ATOM 15073 O O . ASP D 1 484 ? 14.729 1.456 0.636 1.00 12.35 484 ASP D O 1
ATOM 15078 N N . TYR D 1 485 ? 14.802 2.057 -1.531 1.00 11.70 485 TYR D N 1
ATOM 15079 C CA . TYR D 1 485 ? 16.266 1.992 -1.586 1.00 11.61 485 TYR D CA 1
ATOM 15080 C C . TYR D 1 485 ? 16.924 3.329 -1.288 1.00 9.93 485 TYR D C 1
ATOM 15081 O O . TYR D 1 485 ? 18.136 3.443 -1.137 1.00 9.73 485 TYR D O 1
ATOM 15090 N N . TYR D 1 486 ? 16.158 4.402 -1.115 1.00 10.13 486 TYR D N 1
ATOM 15091 C CA . TYR D 1 486 ? 16.690 5.730 -0.833 1.00 8.97 486 TYR D CA 1
ATOM 15092 C C . TYR D 1 486 ? 16.085 6.303 0.450 1.00 10.17 486 TYR D C 1
ATOM 15093 O O . TYR D 1 486 ? 16.273 7.504 0.719 1.00 9.68 486 TYR D O 1
ATOM 15102 N N . SER D 1 487 ? 15.428 5.493 1.254 1.00 8.81 487 SER D N 1
ATOM 15103 C CA . SER D 1 487 ? 14.936 5.908 2.568 1.00 9.87 487 SER D CA 1
ATOM 15104 C C . SER D 1 487 ? 14.893 4.660 3.461 1.00 10.58 487 SER D C 1
ATOM 15105 O O . SER D 1 487 ? 15.208 3.591 2.932 1.00 10.63 487 SER D O 1
ATOM 15108 N N . GLN D 1 488 ? 14.725 4.777 4.750 1.00 9.19 488 GLN D N 1
ATOM 15109 C CA . GLN D 1 488 ? 14.828 3.702 5.724 1.00 8.29 488 GLN D CA 1
ATOM 15110 C C . GLN D 1 488 ? 13.737 3.989 6.784 1.00 8.69 488 GLN D C 1
ATOM 15111 O O . GLN D 1 488 ? 13.339 5.174 6.932 1.00 8.03 488 GLN D O 1
ATOM 15117 N N . LEU D 1 489 ? 13.182 2.928 7.354 1.00 7.02 489 LEU D N 1
ATOM 15118 C CA . LEU D 1 489 ? 12.105 3.063 8.325 1.00 7.62 489 LEU D CA 1
ATOM 15119 C C . LEU D 1 489 ? 12.672 3.042 9.744 1.00 8.17 489 LEU D C 1
ATOM 15120 O O . LEU D 1 489 ? 13.498 2.181 10.028 1.00 8.16 489 LEU D O 1
ATOM 15125 N N . LYS D 1 490 ? 12.252 3.958 10.605 1.00 7.26 490 LYS D N 1
ATOM 15126 C CA . LYS D 1 490 ? 12.610 3.909 12.022 1.00 7.94 490 LYS D CA 1
ATOM 15127 C C . LYS D 1 490 ? 11.325 3.487 12.758 1.00 7.91 490 LYS D C 1
ATOM 15128 O O . LYS D 1 490 ? 10.306 4.145 12.548 1.00 6.36 490 LYS D O 1
ATOM 15134 N N . THR D 1 491 ? 11.385 2.448 13.584 1.00 8.17 491 THR D N 1
ATOM 15135 C CA . THR D 1 491 ? 10.191 1.983 14.312 1.00 7.25 491 THR D CA 1
ATOM 15136 C C . THR D 1 491 ? 10.121 2.634 15.698 1.00 6.66 491 THR D C 1
ATOM 15137 O O . THR D 1 491 ? 11.114 2.618 16.440 1.00 6.69 491 THR D O 1
ATOM 15141 N N . VAL D 1 492 ? 8.989 3.277 15.973 1.00 6.03 492 VAL D N 1
ATOM 15142 C CA . VAL D 1 492 ? 8.902 4.029 17.244 1.00 7.49 492 VAL D CA 1
ATOM 15143 C C . VAL D 1 492 ? 7.757 3.389 18.042 1.00 8.14 492 VAL D C 1
ATOM 15144 O O . VAL D 1 492 ? 6.630 3.332 17.548 1.00 7.52 492 VAL D O 1
ATOM 15148 N N . ILE D 1 493 ? 8.069 2.854 19.210 1.00 9.21 493 ILE D N 1
ATOM 15149 C CA . ILE D 1 493 ? 7.094 2.134 20.020 1.00 9.85 493 ILE D CA 1
ATOM 15150 C C . ILE D 1 493 ? 6.758 2.988 21.250 1.00 10.85 493 ILE D C 1
ATOM 15151 O O . ILE D 1 493 ? 7.653 3.344 22.028 1.00 12.23 493 ILE D O 1
ATOM 15156 N N . VAL D 1 494 ? 5.469 3.300 21.407 1.00 10.69 494 VAL D N 1
ATOM 15157 C CA . VAL D 1 494 ? 5.083 4.153 22.536 1.00 11.77 494 VAL D CA 1
ATOM 15158 C C . VAL D 1 494 ? 4.181 3.425 23.534 1.00 11.65 494 VAL D C 1
ATOM 15159 O O . VAL D 1 494 ? 3.082 2.975 23.258 1.00 9.72 494 VAL D O 1
ATOM 15163 N N . GLU D 1 495 ? 4.734 3.298 24.736 1.00 10.62 495 GLU D N 1
ATOM 15164 C CA . GLU D 1 495 ? 4.063 2.719 25.880 1.00 10.54 495 GLU D CA 1
ATOM 15165 C C . GLU D 1 495 ? 3.116 3.746 26.461 1.00 9.43 495 GLU D C 1
ATOM 15166 O O . GLU D 1 495 ? 3.579 4.805 26.847 1.00 8.73 495 GLU D O 1
ATOM 15172 N N . MET D 1 496 ? 1.831 3.453 26.531 1.00 10.39 496 MET D N 1
ATOM 15173 C CA . MET D 1 496 ? 0.870 4.448 27.015 1.00 11.91 496 MET D CA 1
ATOM 15174 C C . MET D 1 496 ? 0.678 4.406 28.514 1.00 13.03 496 MET D C 1
ATOM 15175 O O . MET D 1 496 ? 0.018 5.320 29.060 1.00 13.75 496 MET D O 1
ATOM 15180 N N . GLY D 1 497 ? 1.151 3.363 29.187 1.00 12.95 497 GLY D N 1
ATOM 15181 C CA . GLY D 1 497 ? 0.956 3.177 30.623 1.00 12.96 497 GLY D CA 1
ATOM 15182 C C . GLY D 1 497 ? 2.269 2.996 31.348 1.00 13.24 497 GLY D C 1
ATOM 15183 O O . GLY D 1 497 ? 3.242 3.684 31.087 1.00 12.81 497 GLY D O 1
ATOM 15184 N N . ASP D 1 498 ? 2.293 2.060 32.288 1.00 13.98 498 ASP D N 1
ATOM 15185 C CA . ASP D 1 498 ? 3.468 1.737 33.061 1.00 15.01 498 ASP D CA 1
ATOM 15186 C C . ASP D 1 498 ? 4.290 0.668 32.358 1.00 15.63 498 ASP D C 1
ATOM 15187 O O . ASP D 1 498 ? 3.750 -0.068 31.532 1.00 14.89 498 ASP D O 1
ATOM 15192 N N . VAL D 1 499 ? 5.571 0.573 32.706 1.00 15.67 499 VAL D N 1
ATOM 15193 C CA . VAL D 1 499 ? 6.422 -0.444 32.087 1.00 16.66 499 VAL D CA 1
ATOM 15194 C C . VAL D 1 499 ? 6.216 -1.840 32.673 1.00 19.04 499 VAL D C 1
ATOM 15195 O O . VAL D 1 499 ? 6.234 -2.082 33.876 1.00 18.61 499 VAL D O 1
ATOM 15199 N N . ASP D 1 500 ? 6.082 -2.838 31.807 1.00 22.16 500 ASP D N 1
ATOM 15200 C CA . ASP D 1 500 ? 6.123 -4.240 32.198 1.00 25.30 500 ASP D CA 1
ATOM 15201 C C . ASP D 1 500 ? 7.556 -4.711 32.414 1.00 23.50 500 ASP D C 1
ATOM 15202 O O . ASP D 1 500 ? 8.368 -4.604 31.493 1.00 22.30 500 ASP D O 1
ATOM 15207 N N . SER D 1 501 ? 7.856 -5.098 33.652 1.00 21.05 501 SER D N 1
ATOM 15208 C CA . SER D 1 501 ? 9.212 -5.407 34.029 1.00 18.88 501 SER D CA 1
ATOM 15209 C C . SER D 1 501 ? 9.333 -6.723 34.813 1.00 18.05 501 SER D C 1
ATOM 15210 O O . SER D 1 501 ? 8.487 -7.045 35.633 1.00 18.04 501 SER D O 1
ATOM 15213 N N . LEU D 1 502 ? 10.424 -7.414 34.585 1.00 15.97 502 LEU D N 1
ATOM 15214 C CA . LEU D 1 502 ? 10.739 -8.639 35.297 1.00 16.40 502 LEU D CA 1
ATOM 15215 C C . LEU D 1 502 ? 11.648 -8.289 36.477 1.00 16.56 502 LEU D C 1
ATOM 15216 O O . LEU D 1 502 ? 11.951 -9.205 37.239 1.00 16.24 502 LEU D O 1
ATOM 15221 N N . PHE D 1 503 ? 12.104 -7.041 36.561 1.00 16.56 503 PHE D N 1
ATOM 15222 C CA . PHE D 1 503 ? 13.132 -6.618 37.512 1.00 18.26 503 PHE D CA 1
ATOM 15223 C C . PHE D 1 503 ? 12.671 -5.444 38.400 1.00 19.12 503 PHE D C 1
ATOM 15224 O O . PHE D 1 503 ? 13.217 -5.195 39.513 1.00 19.34 503 PHE D O 1
#

Nearest PDB structures (foldseek):
  1a4s-assembly1_D  TM=1.002E+00  e=0.000E+00  Gadus morhua callarias
  6vr6-assembly2_H-2  TM=9.922E-01  e=3.498E-84  Homo sapiens
  6bpg-assembly2_G  TM=9.794E-01  e=1.100E-65  Pseudomonas aeruginosa PAO1
  8u9b-assembly3_C  TM=9.782E-01  e=6.937E-65  Klebsiella aerogenes KCTC 2190
  8u9b-assembly1_A  TM=9.790E-01  e=3.900E-64  Klebsiella aerogenes KCTC 2190

B-factor: mean 17.39, std 10.21, range [2.29, 113.01]

Secondary structure (DSSP, 8-state):
-HHHHTGGG--TTT----S--EEETTEEEPP-TT---EEEE-TTT--EEEEE----HHHHHHHHHHHHHHHHHHTTS-HHHHHHHHHHHHHHHHHTHHHHHHHHHHHH---HHHHHHHHHHHHHHHHHHHHHGGG--EEEEE-GGG-EEEEEEEE-SEEEEE--SSSHHHHHHHHHHHHHHTT-EEEEE--TTS-HHHHHHHHHHHHTTPPTTSEEE---SHHHHHHHHH-TT--EEEEES-HHHHHHHHHHHHTTT-EEEEE-----EEEE-TTS-HHHHHHHHHHTT-GGGG--TT---EEEEEGGGHHHHHHHHHHHHHT--BS-TTSTT--B---S-HHHHHHHHHHHHHHHHHT-EEEE--SB---SSGGGTTS--B--EEEES--TTSHHHHS---SSEEEEEEE--HHHHHHHHH-SS--SEEEEE-SBHHHHHHHHHHS-SSEEEES------TTS-B--SGGGEE--BSTTGGGGGSEEEEEEEE--S------/-HHHHHGGG--TTT----S--EEETTEEEPP-TTPPPEEEE-TTT--EEEEE----HHHHHHHHHHHHHHHHHHTTS-HHHHHHHHHHHHHHHHHTHHHHHHHHHHHH---HHHHHHHHHHHHHHHHHHHHHGGG--EEEEEPGGG-EEEEEEEE-SEEEEE--SSSHHHHHHHHHHHHHHTT-EEEEE--TTS-HHHHHHHHHHHHTT--TTSEEE---SHHHHHHHHH-TTEEEEEEES-HHHHHHHHHHHHTTT-EEEEE-----EEEE-TTS-HHHHHHHHHHTT-GGGG--TT---EEEEEGGGHHHHHHHHHHHHHT--BS-TTSTT--B---S-HHHHHHHHHHHHHHHHHT-EEEE--SB---SSGGGTTS--B--EEEES--TTSHHHHS---SSEEEEEEE--HHHHHHHHH-SS--S--EEE-SBHHHHHHHHHHS-SSEEEES------TTS-B--SGGGEE--BSTTGGGGGSEEEEEEEE--SPPP---/-HHHHHGGG--TTT----S--EEETTEEEPP-TT---EEEE-TTT--EEEEE----HHHHHHHHHHHHHHHHHHTTS-HHHHHHHHHHHHHHHHHTHHHHHHHHHHHH---HHHHHHHHHHHHHHHHHHHHHGGG--EEEEE-GGG-EEEEEEEE-SEEEEE--SSSHHHHHHHHHHHHHHTT-EEEEE--TTS-HHHHHHHHHHHHTT--TTSEEE---SHHHHHHHHH-TT--EEEEES-HHHHHHHHHHHHTTT-EEEEE----EEEEE-TTS-HHHHHHHHHHTT-GGGG--TT-EEEEEEEGGGHHHHHHHHHHHHHT--BS-TTSTT--B---S-HHHHHHHHHHHHHHHHHT-EEEE--SB---SSGGGTTS--B--EEEES--TTSHHHHS---SSEEEEEEE--HHHHHHHHT-SS--S--EEE-SBHHHHHHHHHHS-SSEEEES------TTS-B--SGGGEE--BSTTGGGGGSEEEEEEEE--S------/-HHHHHGGG--TTT----S--EEETTEEE---TTPPPEEEE-TTT--EEEEE----HHHHHHHHHHHHHHHHHHTTS-HHHHHHHHHHHHHHHHHTHHHHHHHHHHHH---HHHHHHHHHHHHHHHHHHHHHGGG--EEEEE-GGG-EEEEEEEE-SEEEEE--SSSHHHHHHHHHHHHHHTT-EEEEE--TTS-HHHHHHHHHHHHTTPPTTSEEE---SHHHHHHHHH-TT--EEEEES-HHHHHHHHHHHHTTT-EEEEE-----EEEE-TTS-HHHHHHHHHHHH-GGGG--TT---EEEEEGGGHHHHHHHHHHHHHT--BS-TTSTT--B---S-HHHHHHHHHHHHHHHHHT-EEEE--SB---SSGGGTTS--B--EEEES--TTSHHHHS---SSEEEEEEE--HHHHHHHHH-SS--S--EEE-SBHHHHHHHHHHS-SSEEEES------TTS-B--SGGGEE--BSTTGGGGGSEEEEEEEE--SPPP---

Sequence (2012 aa):
AQLVDSMPSASTGSVVVTDDLNYWGGRRIKSKDGATTEPVFEPATGRVLCQMVPCGAEEVDQAVQSAQAAYLKWSKMAGIERSRVMLEAARIIRERRDNIAKLEVINNGKTITEAEYDIDAAWQCIEYYAGLAPTLSGQHIQLPGGAFAYTRREPLGVCAGILAWNYPFMIAAWKCAPALACGNAVVFKPSPMTPVTGVILAEIFHEAGVPVGLVNVVQGGAETGSLLCHHPNVAKVSFTGSVPTGKKVMEMSAKTVKHVTLELGGKSPLLIFKDCELENAVRGALMANFLTQGQVCTNGTRVFVQREIMPQFLEEVVKRTKAIVVGDPLLTETRMGGLISKPQLDKVLGFVAQAKKEGARVLCGGEPLTPSDPKLKNGYFMSPCVLDNCRDDMTCVKEEIFGPVMSVLPFDTEEEVLQRANNTTFGLASGVFTRDISRAHRVAANLEAGTCYINTYSISPVEVPFGGYKMSGFGRENGQATVDYYSQLKTVIVEMGDVDSLFAQLVDSMPSASTGSVVVTDDLNYWGGRRIKSKDGATTEPVFEPATGRVLCQMVPCGAEEVDQAVQSAQAAYLKWSKMAGIERSRVMLEAARIIRERRDNIAKLEVINNGKTITEAEYDIDAAWQCIEYYAGLAPTLSGQHIQLPGGAFAYTRREPLGVCAGILAWNYPFMIAAWKCAPALACGNAVVFKPSPMTPVTGVILAEIFHEAGVPVGLVNVVQGGAETGSLLCHHPNVAKVSFTGSVPTGKKVMEMSAKTVKHVTLELGGKSPLLIFKDCELENAVRGALMANFLTQGQVCTNGTRVFVQREIMPQFLEEVVKRTKAIVVGDPLLTETRMGGLISKPQLDKVLGFVAQAKKEGARVLCGGEPLTPSDPKLKNGYFMSPCVLDNCRDDMTCVKEEIFGPVMSVLPFDTEEEVLQRANNTTFGLASGVFTRDISRAHRVAANLEAGTCYINTYSISPVEVPFGGYKMSGFGRENGQATVDYYSQLKTVIVEMGDVDSLFAQLVDSMPSASTGSVVVTDDLNYWGGRRIKSKDGATTEPVFEPATGRVLCQMVPCGAEEVDQAVQSAQAAYLKWSKMAGIERSRVMLEAARIIRERRDNIAKLEVINNGKTITEAEYDIDAAWQCIEYYAGLAPTLSGQHIQLPGGAFAYTRREPLGVCAGILAWNYPFMIAAWKCAPALACGNAVVFKPSPMTPVTGVILAEIFHEAGVPVGLVNVVQGGAETGSLLCHHPNVAKVSFTGSVPTGKKVMEMSAKTVKHVTLELGGKSPLLIFKDCELENAVRGALMANFLTQGQVCTNGTRVFVQREIMPQFLEEVVKRTKAIVVGDPLLTETRMGGLISKPQLDKVLGFVAQAKKEGARVLCGGEPLTPSDPKLKNGYFMSPCVLDNCRDDMTCVKEEIFGPVMSVLPFDTEEEVLQRANNTTFGLASGVFTRDISRAHRVAANLEAGTCYINTYSISPVEVPFGGYKMSGFGRENGQATVDYYSQLKTVIVEMGDVDSLFAQLVDSMPSASTGSVVVTDDLNYWGGRRIKSKDGATTEPVFEPATGRVLCQMVPCGAEEVDQAVQSAQAAYLKWSKMAGIERSRVMLEAARIIRERRDNIAKLEVINNGKTITEAEYDIDAAWQCIEYYAGLAPTLSGQHIQLPGGAFAYTRREPLGVCAGILAWNYPFMIAAWKCAPALACGNAVVFKPSPMTPVTGVILAEIFHEAGVPVGLVNVVQGGAETGSLLCHHPNVAKVSFTGSVPTGKKVMEMSAKTVKHVTLELGGKSPLLIFKDCELENAVRGALMANFLTQGQVCTNGTRVFVQREIMPQFLEEVVKRTKAIVVGDPLLTETRMGGLISKPQLDKVLGFVAQAKKEGARVLCGGEPLTPSDPKLKNGYFMSPCVLDNCRDDMTCVKEEIFGPVMSVLPFDTEEEVLQRANNTTFGLASGVFTRDISRAHRVAANLEAGTCYINTYSISPVEVPFGGYKMSGFGRENGQATVDYYSQLKTVIVEMGDVDSLF

Solvent-accessible surface area: 62551 Å² total; per-residue (Å²): 54,112,25,4,100,53,0,95,108,15,56,6,26,70,9,89,7,119,38,45,8,8,5,17,22,27,158,52,42,167,51,173,123,74,27,115,54,89,55,0,64,2,0,2,9,21,78,70,2,20,90,2,28,40,4,20,50,113,54,1,48,90,0,2,109,21,0,69,66,4,38,108,122,0,22,153,30,9,11,18,70,20,6,48,26,0,14,46,0,0,78,10,0,59,120,71,58,86,31,1,0,38,2,1,1,4,4,0,0,0,1,20,27,13,0,63,149,7,0,45,27,0,25,44,0,0,17,5,1,0,11,5,2,12,27,29,25,7,39,3,3,61,10,58,73,51,17,15,0,7,1,34,51,20,23,21,6,1,5,1,3,12,10,19,32,13,36,7,0,19,14,0,0,24,6,0,0,0,0,0,2,5,0,0,0,4,0,1,9,5,7,42,63,2,0,6,3,2,0,10,0,0,38,1,0,34,101,13,47,7,21,104,1,0,0,0,0,0,0,0,29,90,126,2,6,31,40,0,1,76,18,93,94,3,32,1,0,3,9,27,24,53,23,86,66,0,54,123,4,3,58,32,0,0,100,27,4,3,47,18,9,1,10,3,4,4,4,2,11,0,0,0,4,111,51,19,81,56,73,12,0,1,73,0,0,0,23,0,2,0,18,0,1,3,0,16,35,13,4,0,24,12,0,0,0,16,125,102,19,19,88,83,0,24,132,43,0,25,123,39,0,148,72,17,79,25,8,9,3,28,86,100,108,2,64,0,1,0,0,5,10,103,96,38,8,67,111,0,30,36,26,1,36,66,0,116,175,62,43,8,114,52,50,11,20,6,107,94,52,88,13,110,52,102,92,4,103,116,12,18,2,1,26,8,0,0,0,18,96,11,122,60,83,5,32,1,4,121,85,45,10,44,4,0,3,0,0,1,0,43,0,71,73,38,154,46,0,17,108,40,2,32,121,39,65,28,5,2,1,1,0,0,2,0,46,31,4,5,57,0,6,84,0,0,28,61,3,80,4,2,4,1,9,0,8,1,2,25,65,73,19,13,8,4,3,40,1,2,13,74,37,0,1,28,6,18,7,3,0,51,24,0,16,65,83,6,7,22,25,2,2,0,4,0,26,37,38,92,3,113,39,41,34,51,112,27,4,101,52,0,95,106,15,55,6,26,70,10,87,7,120,36,47,10,9,6,15,20,26,154,53,44,171,49,173,129,73,28,113,57,89,56,1,65,2,0,2,8,20,78,70,2,19,88,3,27,41,4,21,52,111,54,1,50,91,0,2,108,21,0,66,64,3,38,109,122,0,20,153,30,5,10,17,67,19,9,47,26,0,14,42,0,0,76,9,0,60,119,71,57,85,32,1,0,38,2,1,2,4,4,0,0,0,1,18,25,10,0,59,149,7,0,46,26,0,24,46,0,0,16,6,0,0,7,6,2,7,25,27,22,7,37,4,6,60,11,58,76,53,17,12,0,7,1,41,48,19,21,20,6,1,4,2,4,14,10,19,32,14,34,7,0,19,14,1,0,22,6,0,0,0,1,0,1,4,0,0,0,5,0,1,10,5,8,42,63,2,0,6,4,3,0,10,0,0,39,1,0,35,99,12,47,7,21,106,1,0,0,0,0,0,0,0,30,90,128,2,6,31,39,0,1,76,17,95,92,4,31,2,0,4,8,27,25,53,22,86,66,0,52,126,4,4,56,31,0,0,101,28,5,4,54,20,10,0,10,3,4,4,4,2,10,0,0,0,4,109,50,19,79,57,73,14,0,1,70,0,0,0,23,0,2,0,18,0,2,3,0,15,35,13,5,0,24,11,0,0,0,16,127,102,20,23,86,83,0,25,130,44,0,24,123,38,0,148,71,15,79,26,7,10,3,26,85,101,112,2,62,0,1,0,1,4,12,103,96,38,7,68,110,0,30,38,26,2,35,70,1,116,176,61,43,10,114,51,49,12,21,6,109,97,53,88,12,109,47,105,93,2,101,117,13,17,2,1,25,8,0,0,0,17,94,10,125,60,84,5,31,1,4,121,84,45,8,47,4,0,2,0,0,1,0,42,0,67,73,36,153,49,0,17,110,39,2,29,119,38,63,27,6,2,1,0,0,0,0,0,42,29,2,6,60,0,7,86,0,0,28,54,2,81,4,1,4,0,8,0,8,0,2,24,59,72,16,12,6,4,2,39,0,1,10,74,36,0,1,26,4,17,10,3,0,56,24,0,15,64,81,7,7,25,27,3,3,0,5,1,26,34,37,94,1,111,38,48,30,53,111,26,4,101,53,0,95,107,14,56,7,25,70,8,88,7,118,37,45,9,8,6,15,21,27,159,54,42,169,49,172,132,73,29,113,55,90,54,0,64,2,0,2,8,21,76,70,2,20,89,2,28,40,4,20,49,111,53,1,50,92,0,2,105,20,0,69,65,4,38,111,120,0,19,150,31,7,11,19,68,20,9,50,25,0,16,44,0,0,76,10,0,60,118,72,59,85,34,1,0,39,2,1,2,4,5,0,0,0,1,20,25,12,0,62,147,8,0,43,28,0,24,46,0,0,19,5,1,0,7,6,2,9,25,28,24,7,39,3,5,57,10,57,74,53,16,14,0,7,1,36,47,19,20,23,6,1,4,2,3,14,10,20,34,14,34,8,0,19,13,0,0,23,7,0,0,0,0,0,1,5,0,0,0,5,0,3,10,5,6,42,62,2,0,6,2,3,0,10,0,0,39,1,0,35,102,14,46,7,22,103,1,0,0,0,0,0,0,0,29,91,125,2,6,31,42,0,0,76,18,94,95,4,32,1,0,3,8,28,25,53,23,87,66,0,52,122,4,3,54,31,0,0,99,26,4,4,49,20,8,0,10,2,4,4,4,3,10,0,0,0,4,111,52,18,81,56,75,14,0,0,70,0,0,0,25,0,1,0,19,0,2,4,0,16,36,13,6,0,24,11,0,0,0,17,125,100,20,20,87,80,0,24,133,42,0,23,122,41,0,146,71,16,81,24,7,11,1,28,84,101,106,2,58,0,1,0,1,5,12,102,97,38,7,69,110,0,30,38,26,2,36,67,1,116,177,63,44,10,114,50,49,12,20,6,110,96,55,87,13,108,49,102,92,3,104,117,13,17,3,1,24,8,0,0,0,17,95,11,124,59,84,5,32,2,6,120,86,46,9,43,4,0,2,0,0,1,1,43,0,69,75,38,150,48,0,16,107,41,2,31,119,37,68,28,5,2,0,0,0,0,1,0,43,31,3,6,58,0,6,86,0,0,28,55,2,82,4,2,4,0,7,0,8,2,2,25,63,77,16,11,9,4,2,39,1,1,10,74,36,0,0,25,5,18,8,3,0,56,23,0,15,64,77,7,7,25,24,2,4,0,5,2,27,39,38,93,2,116,38,45,30,52,111,25,3,101,55,0,95,107,13,57,7,26,68,10,90,7,119,37,46,9,8,5,16,20,27,158,55,43,165,49,170,126,74,28,115,55,89,55,1,64,2,0,3,8,22,77,72,1,20,88,2,29,38,3,21,50,116,55,1,49,92,0,2,107,20,0,67,66,3,37,110,121,0,21,149,30,9,8,16,71,20,7,48,27,0,15,45,0,0,77,9,0,62,120,68,59,86,32,2,0,40,2,1,1,3,5,0,0,0,1,19,26,12,0,61,150,8,0,46,28,0,24,45,0,0,16,5,0,0,9,6,2,9,25,27,23,6,36,5,6,68,10,61,76,54,17,15,0,7,1,40,46,17,21,21,6,1,5,1,3,14,10,18,33,14,35,7,0,20,14,1,0,23,7,0,0,0,0,0,1,4,0,0,0,5,0,1,10,4,6,42,63,3,0,6,2,3,0,10,0,0,38,1,0,36,99,13,48,8,21,108,0,0,0,0,0,0,0,0,30,90,124,1,7,30,42,0,1,76,18,92,94,3,32,1,0,4,8,28,25,52,22,84,66,0,54,124,4,3,57,30,0,0,100,27,4,4,47,18,10,0,11,2,4,4,4,2,10,0,0,0,4,111,50,19,79,56,73,13,0,1,69,0,0,0,24,0,1,0,18,0,1,3,0,17,36,13,6,0,22,10,0,0,0,17,126,103,19,22,87,83,0,25,131,43,0,25,121,39,0,147,70,16,78,25,7,10,2,26,85,101,106,2,60,1,1,0,0,5,12,102,98,38,8,67,110,0,30,37,27,2,34,66,1,115,180,62,44,8,116,49,50,12,19,6,107,97,53,87,12,110,50,101,94,3,103,116,13,17,3,1,25,8,0,0,0,17,96,10,127,61,84,5,33,1,5,121,85,44,7,44,3,0,2,0,0,0,0,43,0,69,72,37,152,48,0,17,108,37,2,33,120,40,65,27,7,2,0,0,0,0,1,0,40,29,2,4,56,0,6,85,0,0,27,58,2,78,4,2,4,0,7,0,7,2,1,26,66,74,17,14,7,3,3,38,0,1,10,72,37,0,0,26,4,17,9,3,0,56,24,0,16,63,79,7,6,23,24,2,4,0,4,0,21,35,36,93,3,113,39,43,30

InterPro domains:
  IPR015590 Aldehyde dehydrogenase domain [PF00171] (36-492)
  IPR016160 Aldehyde dehydrogenase, cysteine active site [PS00070] (290-301)
  IPR016161 Aldehyde/histidinol dehydrogenase [SSF53720] (20-500)
  IPR016162 Aldehyde dehydrogenase, N-terminal [G3DSA:3.40.605.10] (6-265)
  IPR016163 Aldehyde dehydrogenase, C-terminal [G3DSA:3.40.309.10] (266-501)
  IPR029510 Aldehyde dehydrogenase, glutamic acid active site [PS00687] (262-269)

Foldseek 3Di:
DVQLVPQVPDFAPRAADDFQQFWFLLDRDDDDPPAPWAFAAFQLFGDTRDTHHADALVSLVRLQVRQQVLLVVQQPDALLRLLQLLLQLLVVLVVSLLSLLSVLCRRFWFFSLVSSVLSNLLSVLSNVLSVCLNVDAWAWAADPPGWIKTKGWGFQEEEEEEEERLRFRNVLSLVVRLQSSRRGAYEYETALNRRPSNVVSVNSSVVSPRRRRRYTYGYHPDNSVLSQLQPLRHAAYEYEEALVSLVVSVVSNVVNVHQYWYQHAFQAAEEEEPQFPLVLVLQQLCLLAQGSQRQDRRRNQEYEYAPVCVVVSVVVNLVVQQVQAEHGSHDPRHRGTAHSDQVLLVQLLVLLVQQVVVPKDKPDKSAFDADPDVSSRPRRDTRATEIEPHDLPGPSSQDRSSGRYHYYHYDHDLVTVLVSSQPHQWAFEYEYGHDDPCVQVVSQVSRRHQYYYYSHHPDDDLQDWGHTDGSSIGATTHHDRNSPSRIDIDMGIGDPDDDDDPD/DVQLVCQVPDFAPRAADDFQQFWFLLDRDDDDPPAPWAFAAFQLFGDTRDTHHADALVSLVRLQVRQQVLLVVLQVDALLRLLQLLLQLLVVLVVSLLSLLSVLCRLAWFFSLVSSVLSNLLSVLSNVLSVCLNVDAWAWAADPPGWIKTKGWAFQEEEEEEDERLRFSNVLSLVVRLQSSRRYAYEYETALNRRPSSVVSVNSSVVSPRRRRRYTYGYDHDNSLLSQLQPLRHQAYEYEEALVVLVVSVVSNVVNVHQYWYQHAFQAAEEEEPQFPLVLVLQQLCLLACGSQRQDRRRNQEYEYAVVCVVVSVVVNLVVLQPQAEHGSHDPRHRGTAHRDQVLLVQLLVLVVQCVVVPKDWSDWSAFDADPDVSSRVRRDTRQTEIDPDDLPGPSSADDSSGRYHYYHYDHDPVVVLVSSQPHQWAFEYEYGHDDPVSQVVSVVSRRWQYYYYSHHDDDDLQDWGHTDGSSIGATTHHDRNSPSRIDIDMGIGDPDDDDDPD/DVQLVCQVPDFAPRAADDFQQFWFLLDRDDDDPPAPWAFAAFQLFGDTRDTHHADALVSLVRLQVRQQVLLVVQQPDALLRLLQLLLQLLVVLVVSLLSLLRVLCRRAWFFSLVSSVLSNLLSVLSNVLSVCLNVDAWDWAADPPGWIKTKGWAFQEEEEEEEERLRFSNVLSLVVRLLSSRRYAYEYETALNRRPSNVVSVNSSVVSPRRGRRYTYGYHPDNSLLSQLQPLRHQAYEYEEALVVLVVSVVSNVVNVHQYWYQHAFQAAEEEEPQFPLVLVLQQLCLLAQGSQRQDRRRNQEYEYAPVCVVVSVVVNLVVQQPQAEHGSHDPRHRGTAHSDQVLLVQLLVLLVQQVVVPKDKPDWSAFDADPDVSSRPRRDTRQTEIDPHDLPGPSSADRSSGRYHYYHYDHDPVVVLVSSQPHQWAFEYEYGHDDPCSQVVSQVSRRHQYYYYSHHDDDDLQDWGHTDGSSIDATTHHDRNSPSRIDIDMGIGDPDDDDDPD/DVQLVPQVPDFAPRAADDFQQFDFLLDRDDDDPPAPWAFAAFQLFGDTRDTHHADALVSLVRLQVRQQVLLVVLQPDALLVLLQLLLQLLVVLVVSLLSLLSVLCRRAWFFSLVSSVLSNLLSVLSNVLSVCLNVDAWAWAADPPGWIKTKGWAFQEEEEEEEERLSFSNVLSLVCRLQSSRRYAYEYETALNHRPSSVVSVNSSVVSPRRGRRYTYGYDDDNSVLSQLQPLRHQAYEYEEALVVLVVSVVSNVVNPHQYWYQHAFQAAEEEEPQFPLVLVLQQLCLLAQGSQRQDRRRNQEYEYAPVCVVVSVVVNLVVLQPQAEHGSHDPRHRGTAHRDQVLLVQLLVLLVQCVVVPKDWSDWSAFDADPDVSSRVRRDTRQTEIDPDDLPDPSSQDRSSGRYHYYHYDHDLVVVLCSSQPHQWAFEYEYGHDDPCSQVVSQVSRRWQYYYYSHHDDDDLQDWGHTDGSSIGATTHHDRNSPSRIDIDMGIGDPDDDDDPD

CATH classification: 3.40.605.10 (+1 more: 3.40.309.10)